Protein 4XTR (pdb70)

Solvent-accessible surface area: 63079 Å² total; per-residue (Å²): 114,76,54,10,1,78,60,13,2,55,16,112,70,26,39,2,0,0,0,0,2,36,9,33,1,12,13,23,22,2,0,0,0,0,0,0,21,0,1,93,51,12,98,130,31,56,0,5,0,4,1,12,23,22,14,38,7,0,5,0,2,18,5,19,65,2,14,64,80,39,95,106,1,94,66,17,135,12,0,3,0,6,9,16,68,12,42,30,13,2,114,75,19,68,117,186,74,86,120,12,106,28,9,6,23,14,6,8,7,12,6,8,6,6,3,1,17,2,0,55,13,1,51,126,74,120,147,124,114,32,58,0,2,0,0,2,1,3,13,7,4,8,5,20,31,4,11,28,2,4,43,6,3,10,67,9,7,83,82,57,42,142,143,104,92,131,80,40,85,15,99,66,1,67,57,11,0,66,26,1,83,97,22,8,43,45,78,86,44,0,3,1,0,0,1,1,26,1,54,32,44,2,4,7,6,3,17,57,2,0,71,71,0,61,78,38,103,10,37,18,54,3,1,0,0,10,56,0,10,20,6,130,51,67,148,146,117,26,158,29,6,117,39,34,30,154,26,9,94,108,6,6,75,22,0,52,45,31,4,64,82,19,28,14,0,66,1,4,31,9,8,29,33,36,68,21,38,100,10,0,42,79,5,0,84,9,1,44,151,73,17,65,30,149,101,37,23,128,23,10,85,76,17,118,177,192,59,75,51,9,2,82,64,14,1,57,17,104,69,27,42,1,0,0,0,0,1,40,8,32,1,13,14,19,24,2,0,0,0,0,0,0,21,1,1,99,55,19,92,151,51,66,0,0,0,2,2,10,23,20,13,39,7,0,5,2,5,15,4,9,68,3,24,57,95,42,80,95,0,70,71,18,133,11,0,6,0,6,9,18,70,10,54,39,16,0,130,52,14,14,75,88,59,112,128,109,68,51,14,26,100,26,0,8,27,0,5,2,0,11,5,5,8,6,0,24,14,3,6,56,6,11,60,58,57,145,97,31,157,42,144,47,23,60,2,3,0,1,2,2,2,12,8,3,7,4,20,24,4,14,28,7,4,67,7,15,1,94,19,17,100,114,45,26,140,132,66,164,144,91,69,28,94,17,106,82,19,57,54,20,2,41,46,0,59,107,27,9,56,49,78,89,41,0,4,0,0,0,0,4,29,0,55,20,36,2,5,5,7,6,15,55,1,0,78,71,0,70,77,49,104,10,44,14,56,3,1,1,0,10,58,0,9,42,31,188,180,29,163,4,7,76,38,34,22,160,26,8,77,105,5,3,73,28,3,49,47,26,4,62,60,12,23,13,0,60,1,4,31,10,8,29,28,43,29,19,41,91,1,1,40,73,6,0,77,11,1,46,143,73,23,65,52,167,101,24,17,163,31,14,98,96,18,70,126,132,187,36,101,6,70,7,59,36,32,31,68,24,123,69,59,22,63,31,124,0,26,0,47,10,52,51,23,60,1,1,16,56,6,0,1,0,0,16,29,30,94,87,138,27,12,65,9,0,0,12,13,19,7,15,31,76,61,63,18,47,13,110,51,0,144,82,28,6,71,5,47,34,49,20,80,145,34,13,0,22,0,56,0,57,56,0,107,62,115,1,23,1,46,0,8,0,0,12,0,56,19,22,23,48,1,0,15,77,30,2,102,13,17,86,0,16,4,21,88,18,90,72,85,20,10,43,14,13,22,5,18,1,78,114,98,89,8,4,0,0,0,6,0,14,32,0,2,19,63,84,18,83,28,47,4,35,94,45,89,31,97,92,34,40,19,56,2,70,25,34,99,25,130,79,16,29,29,14,15,5,0,2,0,33,9,79,46,96,16,34,81,123,91,70,12,54,0,13,2,32,0,154,59,34,134,39,160,45,92,60,92,3,104,55,74,118,131,151,44,101,12,75,2,50,56,68,64,36,43,2,42,88,43,52,174,5,64,0,57,2,141,3,62,84,63,1,22,20,11,0,0,0,0,16,14,64,110,79,131,20,4,125,7,9,0,38,30,3,72,39,70,39,98,81,22,58,98,49,6,51,12,60,103,81,48,38,52,0,31,0,14,0,62,44,0,58,84,94,2,33,8,31,0,10,0,0,3,19,3,27,113,19,71,48,7,26,22,3,117,5,0,65,3,20,54,111,73,102,82,22,47,8,55,14,39,20,5,42,11,18,110,44,1,30,184,76,47,32,3,1,3,0,0,0,0,12,44,0,13,29,90,129,36,114,18,67,6,50,3,63,132,51,123,53,106,84,37,50,72,88,12,32,13,96,36,36,106,187,58,15,6,5,0,13,6,1,26,0,58,27,56,71,55,61,10,76,138,65,119,44,0,7,0,32,0,58,7,139,29,38,132,74,65,44,62,83,66,32,54,98,81,120,88,180,35,83,8,80,18,60,37,31,30,67,15,97,71,60,25,65,35,134,0,25,0,47,12,50,54,24,55,0,2,16,55,3,0,0,0,0,16,28,30,96,88,140,24,13,66,8,0,0,9,18,16,7,19,30,81,50,68,12,37,14,109,44,0,140,80,30,5,73,5,49,31,41,18,50,140,35,16,0,23,0,60,0,63,62,2,123,62,151,1,22,0,45,0,9,0,0,12,0,53,20,21,21,50,1,0,14,82,24,0,119,25,18,96,0,17,4,22,91,20,88,74,90,16,15,47,11,22,28,4,23,5,52,83,191,33,91,109,72,23,75,0,2,0,0,0,6,0,14,34,0,1,20,70,79,17,88,28,42,2,41,102,39,91,37,101,90,32,38,20,56,3,68,27,35,99,25,129,79,19,31,32,14,16,4,0,1,0,29,9,78,14,96,21,24,75,123,102,64,14,51,0,20,1,39,1,157,54,29,132,50,168,50,102,66,107,3,94,67,106,102,135,170,55,101,1,70,13,53,56,95,56,38,48,9,44,82,45,55,168,7,60,1,60,1,140,3,65,92,63,3,22,17,13,0,0,0,0,13,15,56,112,80,120,9,4,112,6,9,0,34,28,2,72,38,69,30,97,82,24,56,98,37,8,58,14,64,100,81,46,44,49,0,37,1,17,1,59,53,1,74,97,98,1,39,8,30,0,9,0,0,2,18,0,44,118,28,64,70,8,32,18,2,120,9,0,62,3,26,55,114,75,105,78,20,45,9,51,11,37,20,2,53,6,15,81,45,1,26,182,76,40,36,0,2,0,0,0,0,0,9,53,0,14,24,104,116,35,112,19,61,4,57,5,56,138,52,107,40,101,87,41,50,72,83,11,24,18,91,38,43,109,190,54,18,5,5,0,6,6,2,29,0,58,26,53,76,60,64,6,70,150,66,106,51,0,9,0,37,0,53,8,124,30,37,128,69,73,44,66,85,62,35,53,75,83,104,93,200,44,57,51,60,4,14,81,4,16,31,78,18,18,22,71,0,11,40,54,26,158

Nearest PDB structures (foldseek):
  4xtr-assembly1_A  TM=1.003E+00  e=2.654E-62  Saccharomyces cerevisiae S288C
  4xwo-assembly2_H  TM=9.956E-01  e=5.343E-57  Saccharomyces cerevisiae S288C
  4xwo-assembly4_T  TM=9.811E-01  e=2.089E-56  Saccharomyces cerevisiae S288C
  4xwo-assembly3_M  TM=9.836E-01  e=1.166E-55  Saccharomyces cerevisiae S288C
  3vlc-assembly1_A-2  TM=8.480E-01  e=2.144E-47  Saccharomyces cerevisiae

Sequence (1509 aa):
VEPNLHSLITSTTHKWIFVGGKGGVGKTTSSCSIAIQMALSQPNKQFLLISTNPAHNLSDAFGEKFGKDARKVTGMNNLSCMEIDPSAALKDMNDMGALADLTGSIPGIDEALSFMEVMKHIKRQEQGTFDTVIFDTAPTGHTLRFLQLPNTLSKLLEKFGEITDISGKLNELKANVETIRQQFTDPDLTTFVCCVCISEFFLSLYETERLIQELISYDMDVNSIIVNQLLFAENDQHNCKRCQARWKMQKKYLDQIDELYEDFHVVKMPLCAGEIRGLNNLTKFSQFLNKEYNPITDGKVIYELEDTVEPNLHSLITSTTHKWIFVGGKGGVGKTTSSCSIAIQMALSQPNKQFLLISTNPAHNLSDAFGEKFGKDARKVTGMNNLSCMEIDPSAALKDMNDMAVSGGALADLTGSIPGIDEALSFMEVMKHIKRQEQGEGETFDTVIFDTAPTGHTLRFLQLPNTLSKLLEKFGEITNDISGKLNELKANVETIRQQFTDPDLTTFVCCVCISEFLSLYETERLIQELISYDMDVNSIIVNQLLFAENCKRCQARWKMQKKYLDQIDELYEDFHVVKMPLCAGEIRGLNNLTKFSQFLNKEYNPITDGKVIYELEDKEVQLVESGGGLVQPGGSLRLSCAASGFNLYYYSIHWVRQAPGKGLEWVASISPYSSSTSYADSVKGRFTISADTSKNTAYLQMNSLRAEDTAVYYCARGRWYRRALDYWGQQGTLVTVSSASTKGPSVFPLAPSSGTAALGCLVKDYFPEPVTVSWNSGALTSGVHTFPAVLQSSGLYSLSSVVTVPSSSLGTQTYICNVNHKPSNTKVDKKVEPKSCDIQMTQSPSSLSASVGDRVTITCRASQSVSSAVAWYQQKPGKAPKLLIYSASSLYSGVPSRFSGSRSGTDFTLTISSLQPEDFATYYCQQYPYYSSLITFGQGTKVEIKRTVAAPSVFIFPPSDSQLKSGTASVVCLLNNFYPREAKVQWKVDNALQSGNSQESVTEQDSKDSTYSLSSTLTLSKADYEKHKVYACEVTHQGLSSPVTKSFNRGECEVQLVESGGGLVQPGGSLRLSCAASGFNLYYYSIHWVRQAPGKGLEWVASISPYSSSTSYADSVKGRFTISADTSKNTAYLQMNSLRAEDTAVYYCARGRWYRRALDYWGQQGTLVTVSSASTKGPSVFPLAPSSKSTSGGTAALGCLVKDYFPEPVTVSWNSGALTSGVHTFPAVLQSSGLYSLSSVVTVPSSSLGTQTYICNVNHKPSNTKVDKKVEPKSCDIQMTQSPSSLSASVGDRVTITCRASQSVSSAVAWYQQKPGKAPKLLIYSASSLYSGVPSRFSGSRSGTDFTLTISSLQPEDFATYYCQQYPYYSSLITFGQGTKVEIKRTVAAPSVFIFPPSDSQLKSGTASVVCLLNNFYPREAKVQWKVDNALQSGNSQESVTEQDSKDSTYSLSSTLTLSKADYEKHKVYACEVTHQGLSSPVTKSFNRGECRWRVYLLIVLLVMLLFIFLIMK

GO terms:
  GO:0005085 guanyl-nucleotide exchange factor activity (F, IDA)
  GO:0034599 cellular response to oxidative stress (P, IDA)
  GO:0016887 ATP hydrolysis activity (F, IDA)
  GO:0044183 protein folding chaperone (F, IDA)
  GO:0006620 post-translational protein targeting to endoplasmic reticulum membrane (P, IDA)
  GO:0006890 retrograde vesicle-mediated transport, Golgi to endoplasmic reticulum (P, IDA)
  GO:0006890 retrograde vesicle-mediated transport, Golgi to endoplasmic reticulum (P, IGI)
  GO:0000750 pheromone-dependent signal transduction involved in conjugation with cellular fusion (P, IMP)
  GO:0005783 endoplasmic reticulum (C, HDA)
  GO:0005829 cytosol (C, HDA)
  GO:0009408 response to heat (P, IMP)
  GO:0010038 response to metal ion (P, IMP)
  GO:0071816 tail-anchored membrane protein insertion into ER membrane (P, IMP)
  GO:0006890 retrograde vesicle-mediated transport, Golgi to endoplasmic reticulum (P, IMP)
  GO:0043529 GET complex (C, IPI)
  GO:0016887 ATP hydrolysis activity (F, TAS)
  GO:0005829 cytosol (C, TAS)
  GO:0042802 identical protein binding (F, IPI)
  GO:0005515 protein binding (F, IPI)
  GO:0045048 protein insertion into ER membrane (P, IDA)

B-factor: mean 56.67, std 26.32, range [18.79, 175.48]

Radius of gyration: 48.66 Å; Cα contacts (8 Å, |Δi|>4): 3455; chains: 7; bounding box: 70×172×90 Å

InterPro domains:
  IPR016300 Arsenical pump ATPase, ArsA/GET3 [PTHR10803] (14-340)
  IPR016300 Arsenical pump ATPase, ArsA/GET3 [TIGR00345] (22-335)
  IPR025723 ArsA/GET3, Anion-transporting ATPase-like domain [PF02374] (18-335)
  IPR027417 P-loop containing nucleoside triphosphate hydrolase [G3DSA:3.40.50.300] (1-354)
  IPR027417 P-loop containing nucleoside triphosphate hydrolase [SSF52540] (15-328)
  IPR027542 Arsenical pump ATPase, ArsA/GET3, eukaryotic [MF_03112] (5-342)

Foldseek 3Di:
DAQFCQCVLQAPQAAEEEFAFAPPLQLLLQLLLSLLSNCVNCVVFAEEEEELALPDCNCVQAVHDAEQDWDARPVGDRYTYYRYQQLVVLVVVVVCHVVSNVLSPDPCSSLVVVVVVVLVVLVCVVDVHGRHYYYSYHHQPVVLVSLCCLVVLLVVLVVVQVVHVVNVVSVVVNVSSVVVLVQQLDARHYAYEYGFELDDVRVVRRVVRVVSCVVSSGHYAHYEHEAAACPVLPPHDDPVSVVVNVSSVVSVVVVCVVNVRHNYAYFHRAPDDNGHPVSSNLRSVCNNPPDDCNPCVCNSDVGDD/DFAQFCQCVLQAPQAAEEEFAAAPPLQLLLQLLLSQLSNCVNCVVFAEEEEELALPDCNCVFAVHDAEQDWDASPPGDRYTYYRYQQLVVVCVVCVVVVLVNCRSVPPSPPPPSSLVVVVVVVLVQLCCVPVPPDDHTRHYYYSYHHLPVVLVSLCVLVVLQVVLVPVLVVVCVVNVVSVSVNVSSVSVLVQQLDASHYAYEYGAEQDDVRVVRSVVRVVSCVVSSGHYAHYEHEAAAVVCPDPVSVVVNVSSVVSVVVVCVVNVRHNYAYAHRAPDDQGHPVSSNLRSVCNNPPDDCVPCVCVSDVGDDD/DWAWAKDFADEDEAQAKTKMKIAIDPDQQQQWKKWKWWAAVPGDIDTAKIDRNVVRDMDGDPVQPPFWDWADDRVRNMIMIIGGRDDQVVWTWMKMFIGGPVGRDGDYIHPTGTHGYHPDDAAAWDKDWQAWEVVKTKIWIKTDFGDDDDKDKDKPNPPDDPQKDKDDWDQDPVRGTITMIMGMDDPVCQVPDWIWMWMADVVVRDIDIDTHHHDDD/DWAWAKDDQEDADAFFDKDKIKIFTPAFLQQQKWKWWDAPPDDIDTQDGSQFHGDPPHDPLWGWDDDGRMIMIIRRGHDPVRQTKMKMWGDRPVDPDIYIHPIYGYAHDDDFFFWDKDKAWADPVVVVVFWTKIKIKGPFGDDPDKDKWKAFQHHTDDDQKDKDKDAQDPPRRGIMMMIMGIDTSVVVVVTFKIKMWMGDPSDPHIDIDIGTPPPD/DKAWAKDWADEDEAQAKTKMKIQIDPDQCQQWKKWKWWAAVPGDIDTAKMDRNVVRDIDGDPVQPPAWDWADDRVRSMIMIIGGRDDQVVFTWMKMFIGGPVGRDGDHIHPTGTHGYHPDDFDAWDKDKQAWDPPPDAQAKIKIWIKTDFGDDDDKDKDKPVNPDDPQKDWDDWDQDPVRGIITMIMGMDGPVCLVPDWIWMWMADVSVRDIDIDIHHHDDD/DKAWAKDDQEDADAFFDKDKIKIFIPAFQQQQKWKWWDAPPDDIDTADGSQFHGDPPHDPLWGKDDDGRMIMIMRNGHHPVRQTKMKMWGDRPVDPDIYIYPIYGYAYDDDWFFWDKDKDWADPVVLVVWKTKIKMKTPFGPDPDKDKWKAFPNHTDDDQKDKDKDQQDPPRRGIMMMIIGIDTSVVVVVTFKIKMWMDDPNDPDIDIDIGTPPDD/DVVVVVVVVVVCVVVVVVVPDD

Secondary structure (DSSP, 8-state):
--SS-HHHHT-SS--EEEEEESTTSSHHHHHHHHHHHHHHH-TTS-EEEEE--SS--HHHHHTS---SS-EEPTT-SSEEEEE--HHHHHHHHHH--HHHHHHTTSTTHHHHHHHHHHHHHHHHHH----SEEEEEPPPHHHHHHHHTHHHHHHHHHHHHHHH--HHHHHHHHHHHHHHHHHHHT-TTTEEEEEEEESSHHHHHHHHHHHHHHHHTT----EEEEEEE---STT----HHHHHHHHHHHHHHHHHHHHTTTSEEEEEE--SS---SHHHHHHHHHHHHS---TTTGGGGGG----/---SS-HHHHT-SS--EEEEEESTTSSHHHHHHHHHHHHHHH-TTS-EEEEE--SS--HHHHHTS---SS-EEPTT-SSEEEE---HHHHHHHHHHHHH----HHHHHTTSTTHHHHHHHHHHHHHHHHHHH-SS---SEEEEEPPPHHHHHHHHTHHHHHHHHHHHHHHHH--HHHHHHHHHHHHHHHHHHHT-TTTEEEEEEEESSHHHHHHHHHHHHHHHHTT----EEEEEEE------HHHHHHHHHHHHHHHHHHHHTTTSEEEEEEPPSS---SHHHHHHHHHHHHS---TTTSGGGGG-S---/--EEEEE---EE-TT--EEEEEEEESS-GGGEEEEEEEE-TT--EEEEEEEETTTTEEEE-TTTTTTEEEEEETTTTEEEEEE-S--GGG-EEEEEEEEETTEEEEEEE---EEEEE-SPPPBPPEEEEEPPP--EEEEEEEEEEEBSS--EEEEGGGT--TTEEEPPPEE-TTS-EEEEEEEEEETTHHHH---EEEEEEGGGTEEEEEE------/---EEEE-SEEEE-TT--EEEEEEESS--TT-EEEEEE-TTS--EEEEETTTEEPTT--TTEEEEEETTEEEEEESS--GGG-SEEEEEE--TT-S--EE---EEEEE----BPPEEEEEPPPHHHHHHTEEEEEEEEEEEBSS--EEEEEETTEE--SSEEEEEPPPPTTT--EEEEEEEEEEHHHHTT-SEEEEEEE-TT-SS-EEEEEETT--/--EEEEE--EEE-TT--EEEEEEEESS-GGGEEEEEEEE-TT--EEEEEEEEGGGTEEEE-TTTTTTEEEEEETTTTEEEEEE-S--GGG-EEEEEEEEETTEEEEEEE---EEEEE-SPPPBPPEEEEEPPPTTPPTTSEEEEEEEEEEEBSS--EEEEGGGTB-TTEEEPPPEE-TTS-EEEEEEEEEEGGGTTT---EEEEEEGGGTEEEEEE--PPP-/---EEEE-SEEEE-TT--EEEEEEESS--TT-EEEEEE-TTS--EEEEETTTEEPTT--TTEEEEEETTEEEEEESS--GGG-SEEEEEE--TT-S--EE---EEEEE----BPPEEEEEPPPHHHHTTTEEEEEEEEEEEBSS--EEEEEETTEEP-SSEEEEEPPPPTTT--EEEEEEEEEEHHHHHH--EEEEEEE-TTSSS-EEEEEETT--/-HHHHHHHHHHHHHHHHHHH--

Structure (mmCIF, N/CA/C/O backbone):
data_4XTR
#
_entry.id   4XTR
#
_cell.length_a   102.870
_cell.length_b   112.030
_cell.length_c   153.690
_cell.angle_alpha   90.000
_cell.angle_beta   90.000
_cell.angle_gamma   90.000
#
_symmetry.space_group_name_H-M   'P 21 21 21'
#
loop_
_entity.id
_entity.type
_entity.pdbx_description
1 polymer 'ATPase GET3'
2 polymer 'Antibody Heavy chain'
3 polymer 'Antibody Light chain'
4 polymer Pep12p
5 non-polymer "ADENOSINE-5'-DIPHOSPHATE"
6 non-polymer 'MAGNESIUM ION'
7 non-polymer 'ZINC ION'
8 non-polymer "ADENOSINE-5'-TRIPHOSPHATE"
9 water water
#
loop_
_atom_site.group_PDB
_atom_site.id
_atom_site.type_symbol
_atom_site.label_atom_id
_atom_site.label_alt_id
_atom_site.label_comp_id
_atom_site.label_asym_id
_atom_site.label_entity_id
_atom_site.label_seq_id
_atom_site.pdbx_PDB_ins_code
_atom_site.Cartn_x
_atom_site.Cartn_y
_atom_site.Cartn_z
_atom_site.occupancy
_atom_site.B_iso_or_equiv
_atom_site.auth_seq_id
_atom_site.auth_comp_id
_atom_site.auth_asym_id
_atom_site.auth_atom_id
_atom_site.pdbx_PDB_model_num
ATOM 1 N N . VAL A 1 5 ? 48.601 -0.200 -40.414 1.00 68.88 5 VAL A N 1
ATOM 2 C CA . VAL A 1 5 ? 48.983 -1.021 -39.269 1.00 67.00 5 VAL A CA 1
ATOM 3 C C . VAL A 1 5 ? 48.869 -2.500 -39.627 1.00 66.02 5 VAL A C 1
ATOM 4 O O . VAL A 1 5 ? 47.822 -2.954 -40.088 1.00 66.48 5 VAL A O 1
ATOM 16 N N . GLU A 1 6 ? 49.950 -3.243 -39.408 1.00 65.42 6 GLU A N 1
ATOM 17 C CA . GLU A 1 6 ? 50.020 -4.640 -39.829 1.00 65.53 6 GLU A CA 1
ATOM 18 C C . GLU A 1 6 ? 49.049 -5.526 -39.041 1.00 60.37 6 GLU A C 1
ATOM 19 O O . GLU A 1 6 ? 48.976 -5.434 -37.813 1.00 55.16 6 GLU A O 1
ATOM 31 N N . PRO A 1 7 ? 48.300 -6.396 -39.746 1.00 60.68 7 PRO A N 1
ATOM 32 C CA . PRO A 1 7 ? 47.302 -7.242 -39.084 1.00 57.56 7 PRO A CA 1
ATOM 33 C C . PRO A 1 7 ? 47.913 -8.471 -38.394 1.00 54.02 7 PRO A C 1
ATOM 34 O O . PRO A 1 7 ? 47.472 -9.598 -38.623 1.00 53.02 7 PRO A O 1
ATOM 45 N N . ASN A 1 8 ? 48.919 -8.245 -37.553 1.00 52.27 8 ASN A N 1
ATOM 46 C CA . ASN A 1 8 ? 49.514 -9.320 -36.767 1.00 50.52 8 ASN A CA 1
ATOM 47 C C . ASN A 1 8 ? 50.050 -8.807 -35.434 1.00 48.98 8 ASN A C 1
ATOM 48 O O . ASN A 1 8 ? 49.976 -7.611 -35.145 1.00 50.32 8 ASN A O 1
ATOM 59 N N . LEU A 1 9 ? 50.579 -9.724 -34.628 1.00 45.54 9 LEU A N 1
ATOM 60 C CA . LEU A 1 9 ? 51.146 -9.390 -33.325 1.00 46.06 9 LEU A CA 1
ATOM 61 C C . LEU A 1 9 ? 52.661 -9.555 -33.322 1.00 48.17 9 LEU A C 1
ATOM 62 O O . LEU A 1 9 ? 53.264 -9.754 -32.268 1.00 51.99 9 LEU A O 1
ATOM 78 N N . HIS A 1 10 ? 53.270 -9.468 -34.501 1.00 47.37 10 HIS A N 1
ATOM 79 C CA . HIS A 1 10 ? 54.697 -9.737 -34.648 1.00 51.03 10 HIS A CA 1
ATOM 80 C C . HIS A 1 10 ? 55.535 -8.813 -33.772 1.00 52.01 10 HIS A C 1
ATOM 81 O O . HIS A 1 10 ? 56.519 -9.241 -33.170 1.00 51.97 10 HIS A O 1
ATOM 95 N N . SER A 1 11 ? 55.135 -7.548 -33.695 1.00 53.27 11 SER A N 1
ATOM 96 C CA . SER A 1 11 ? 55.879 -6.565 -32.917 1.00 57.01 11 SER A CA 1
ATOM 97 C C . SER A 1 11 ? 55.792 -6.857 -31.420 1.00 53.48 11 SER A C 1
ATOM 98 O O . SER A 1 11 ? 56.727 -6.572 -30.673 1.00 51.97 11 SER A O 1
ATOM 106 N N . LEU A 1 12 ? 54.673 -7.425 -30.979 1.00 50.76 12 LEU A N 1
ATOM 107 C CA . LEU A 1 12 ? 54.544 -7.839 -29.585 1.00 48.92 12 LEU A CA 1
ATOM 108 C C . LEU A 1 12 ? 55.323 -9.128 -29.343 1.00 47.38 12 LEU A C 1
ATOM 109 O O . LEU A 1 12 ? 56.014 -9.266 -28.334 1.00 48.80 12 LEU A O 1
ATOM 125 N N . ILE A 1 13 ? 55.209 -10.063 -30.281 1.00 45.71 13 ILE A N 1
ATOM 126 C CA . ILE A 1 13 ? 55.840 -11.372 -30.153 1.00 47.77 13 ILE A CA 1
ATOM 127 C C . ILE A 1 13 ? 57.359 -11.253 -30.016 1.00 52.35 13 ILE A C 1
ATOM 128 O O . ILE A 1 13 ? 57.985 -12.026 -29.290 1.00 54.30 13 ILE A O 1
ATOM 144 N N . THR A 1 14 ? 57.940 -10.282 -30.714 1.00 50.31 14 THR A N 1
ATOM 145 C CA . THR A 1 14 ? 59.386 -10.083 -30.709 1.00 54.46 14 THR A CA 1
ATOM 146 C C . THR A 1 14 ? 59.815 -8.900 -29.840 1.00 54.95 14 THR A C 1
ATOM 147 O O . THR A 1 14 ? 60.962 -8.462 -29.910 1.00 53.04 14 THR A O 1
ATOM 158 N N . SER A 1 15 ? 58.908 -8.386 -29.016 1.00 52.68 15 SER A N 1
ATOM 159 C CA . SER A 1 15 ? 59.249 -7.265 -28.149 1.00 53.98 15 SER A CA 1
ATOM 160 C C . SER A 1 15 ? 60.282 -7.685 -27.107 1.00 57.40 15 SER A C 1
ATOM 161 O O . SER A 1 15 ? 60.272 -8.822 -26.635 1.00 55.84 15 SER A O 1
ATOM 169 N N . THR A 1 16 ? 61.169 -6.756 -26.756 1.00 53.22 16 THR A N 1
ATOM 170 C CA . THR A 1 16 ? 62.201 -6.992 -25.751 1.00 54.20 16 THR A CA 1
ATOM 171 C C . THR A 1 16 ? 61.967 -6.139 -24.503 1.00 57.64 16 THR A C 1
ATOM 172 O O . THR A 1 16 ? 62.819 -6.087 -23.614 1.00 61.13 16 THR A O 1
ATOM 183 N N . THR A 1 17 ? 60.810 -5.481 -24.440 1.00 56.33 17 THR A N 1
ATOM 184 C CA . THR A 1 17 ? 60.499 -4.566 -23.343 1.00 53.53 17 THR A CA 1
ATOM 185 C C . THR A 1 17 ? 59.299 -5.013 -22.504 1.00 51.18 17 THR A C 1
ATOM 186 O O . THR A 1 17 ? 59.266 -4.781 -21.296 1.00 54.61 17 THR A O 1
ATOM 197 N N . HIS A 1 18 ? 58.315 -5.643 -23.138 1.00 49.22 18 HIS A N 1
ATOM 198 C CA . HIS A 1 18 ? 57.068 -5.982 -22.450 1.00 49.81 18 HIS A CA 1
ATOM 199 C C . HIS A 1 18 ? 57.268 -7.029 -21.356 1.00 49.01 18 HIS A C 1
ATOM 200 O O . HIS A 1 18 ? 57.822 -8.103 -21.598 1.00 48.85 18 HIS A O 1
ATOM 214 N N . LYS A 1 19 ? 56.804 -6.698 -20.152 1.00 48.57 19 LYS A N 1
ATOM 215 C CA . LYS A 1 19 ? 56.921 -7.579 -18.992 1.00 49.73 19 LYS A CA 1
ATOM 216 C C . LYS A 1 19 ? 55.587 -8.226 -18.632 1.00 46.23 19 LYS A C 1
ATOM 217 O O . LYS A 1 19 ? 55.544 -9.382 -18.212 1.00 43.67 19 LYS A O 1
ATOM 236 N N . TRP A 1 20 ? 54.505 -7.467 -18.788 1.00 43.03 20 TRP A N 1
ATOM 237 C CA . TRP A 1 20 ? 53.164 -7.933 -18.445 1.00 41.29 20 TRP A CA 1
ATOM 238 C C . TRP A 1 20 ? 52.254 -7.872 -19.669 1.00 41.78 20 TRP A C 1
ATOM 239 O O . TRP A 1 20 ? 52.023 -6.799 -20.218 1.00 42.24 20 TRP A O 1
ATOM 260 N N . ILE A 1 21 ? 51.737 -9.023 -20.090 1.00 41.12 21 ILE A N 1
ATOM 261 C CA . ILE A 1 21 ? 50.852 -9.081 -21.249 1.00 39.51 21 ILE A CA 1
ATOM 262 C C . ILE A 1 21 ? 49.519 -9.717 -20.875 1.00 38.45 21 ILE A C 1
ATOM 263 O O . ILE A 1 21 ? 49.446 -10.903 -20.555 1.00 38.14 21 ILE A O 1
ATOM 279 N N . PHE A 1 22 ? 48.468 -8.905 -20.919 1.00 38.65 22 PHE A N 1
ATOM 280 C CA . PHE A 1 22 ? 47.123 -9.353 -20.588 1.00 36.91 22 PHE A CA 1
ATOM 281 C C . PHE A 1 22 ? 46.353 -9.737 -21.847 1.00 36.69 22 PHE A C 1
ATOM 282 O O . PHE A 1 22 ? 46.347 -9.003 -22.834 1.00 40.72 22 PHE A O 1
ATOM 299 N N . VAL A 1 23 ? 45.708 -10.896 -21.799 1.00 37.04 23 VAL A N 1
ATOM 300 C CA . VAL A 1 23 ? 44.885 -11.383 -22.899 1.00 34.84 23 VAL A CA 1
ATOM 301 C C . VAL A 1 23 ? 43.465 -11.590 -22.388 1.00 32.55 23 VAL A C 1
ATOM 302 O O . VAL A 1 23 ? 43.218 -12.481 -21.577 1.00 32.78 23 VAL A O 1
ATOM 315 N N . GLY A 1 24 ? 42.537 -10.766 -22.868 1.00 33.27 24 GLY A N 1
ATOM 316 C CA . GLY A 1 24 ? 41.183 -10.763 -22.343 1.00 32.24 24 GLY A CA 1
ATOM 317 C C . GLY A 1 24 ? 40.094 -10.561 -23.376 1.00 32.32 24 GLY A C 1
ATOM 318 O O . GLY A 1 24 ? 40.359 -10.392 -24.565 1.00 32.81 24 GLY A O 1
ATOM 322 N N . GLY A 1 25 ? 38.853 -10.570 -22.899 1.00 33.71 25 GLY A N 1
ATOM 323 C CA . GLY A 1 25 ? 37.695 -10.430 -23.759 1.00 32.84 25 GLY A CA 1
ATOM 324 C C . GLY A 1 25 ? 36.486 -11.135 -23.183 1.00 33.19 25 GLY A C 1
ATOM 325 O O . GLY A 1 25 ? 36.543 -11.698 -22.091 1.00 32.70 25 GLY A O 1
ATOM 329 N N . LYS A 1 26 ? 35.390 -11.101 -23.934 1.00 32.04 26 LYS A N 1
ATOM 330 C CA . LYS A 1 26 ? 34.133 -11.708 -23.520 1.00 35.19 26 LYS A CA 1
ATOM 331 C C . LYS A 1 26 ? 34.276 -13.220 -23.380 1.00 34.71 26 LYS A C 1
ATOM 332 O O . LYS A 1 26 ? 35.237 -13.813 -23.866 1.00 33.18 26 LYS A O 1
ATOM 351 N N . GLY A 1 27 ? 33.321 -13.840 -22.699 1.00 38.35 27 GLY A N 1
ATOM 352 C CA . GLY A 1 27 ? 33.343 -15.275 -22.503 1.00 37.86 27 GLY A CA 1
ATOM 353 C C . GLY A 1 27 ? 33.303 -16.062 -23.802 1.00 37.57 27 GLY A C 1
ATOM 354 O O . GLY A 1 27 ? 32.484 -15.788 -24.680 1.00 37.68 27 GLY A O 1
ATOM 358 N N . GLY A 1 28 ? 34.205 -17.033 -23.924 1.00 35.65 28 GLY A N 1
ATOM 359 C CA . GLY A 1 28 ? 34.176 -17.986 -25.021 1.00 36.19 28 GLY A CA 1
ATOM 360 C C . GLY A 1 28 ? 34.633 -17.482 -26.381 1.00 37.64 28 GLY A C 1
ATOM 361 O O . GLY A 1 28 ? 34.395 -18.142 -27.392 1.00 39.50 28 GLY A O 1
ATOM 365 N N . VAL A 1 29 ? 35.285 -16.325 -26.424 1.00 37.49 29 VAL A N 1
ATOM 366 C CA . VAL A 1 29 ? 35.748 -15.774 -27.698 1.00 36.97 29 VAL A CA 1
ATOM 367 C C . VAL A 1 29 ? 37.092 -16.370 -28.113 1.00 36.14 29 VAL A C 1
ATOM 368 O O . VAL A 1 29 ? 37.416 -16.409 -29.301 1.00 36.52 29 VAL A O 1
ATOM 381 N N . GLY A 1 30 ? 37.867 -16.829 -27.132 1.00 36.57 30 GLY A N 1
ATOM 382 C CA . GLY A 1 30 ? 39.145 -17.468 -27.398 1.00 36.06 30 GLY A CA 1
ATOM 383 C C . GLY A 1 30 ? 40.313 -16.882 -26.626 1.00 36.65 30 GLY A C 1
ATOM 384 O O . GLY A 1 30 ? 41.438 -16.857 -27.126 1.00 39.06 30 GLY A O 1
ATOM 388 N N . LYS A 1 31 ? 40.056 -16.421 -25.405 1.00 35.60 31 LYS A N 1
ATOM 389 C CA . LYS A 1 31 ? 41.119 -15.914 -24.542 1.00 37.24 31 LYS A CA 1
ATOM 390 C C . LYS A 1 31 ? 42.183 -16.973 -24.272 1.00 37.46 31 LYS A C 1
ATOM 391 O O . LYS A 1 31 ? 43.375 -16.733 -24.473 1.00 40.19 31 LYS A O 1
ATOM 410 N N . THR A 1 32 ? 41.744 -18.140 -23.805 1.00 35.85 32 THR A N 1
ATOM 411 C CA . THR A 1 32 ? 42.658 -19.215 -23.433 1.00 35.36 32 THR A CA 1
ATOM 412 C C . THR A 1 32 ? 43.433 -19.717 -24.645 1.00 33.03 32 THR A C 1
ATOM 413 O O . THR A 1 32 ? 44.647 -19.900 -24.580 1.00 35.89 32 THR A O 1
ATOM 423 N N . THR A 1 33 ? 42.720 -19.946 -25.744 1.00 30.72 33 THR A N 1
ATOM 424 C CA . THR A 1 33 ? 43.346 -20.370 -26.990 1.00 33.99 33 THR A CA 1
ATOM 425 C C . THR A 1 33 ? 44.377 -19.341 -27.446 1.00 34.32 33 THR A C 1
ATOM 426 O O . THR A 1 33 ? 45.495 -19.696 -27.822 1.00 33.31 33 THR A O 1
ATOM 437 N N . SER A 1 34 ? 43.997 -18.065 -27.398 1.00 31.71 34 SER A N 1
ATOM 438 C CA . SER A 1 34 ? 44.863 -16.984 -27.861 1.00 32.37 34 SER A CA 1
ATOM 439 C C . SER A 1 34 ? 46.045 -16.737 -26.925 1.00 34.10 34 SER A C 1
ATOM 440 O O . SER A 1 34 ? 47.149 -16.451 -27.382 1.00 34.58 34 SER A O 1
ATOM 448 N N . SER A 1 35 ? 45.810 -16.835 -25.620 1.00 33.58 35 SER A N 1
ATOM 449 C CA . SER A 1 35 ? 46.858 -16.568 -24.641 1.00 35.22 35 SER A CA 1
ATOM 450 C C . SER A 1 35 ? 47.918 -17.667 -24.668 1.00 36.14 35 SER A C 1
ATOM 451 O O . SER A 1 35 ? 49.109 -17.391 -24.529 1.00 35.27 35 SER A O 1
ATOM 459 N N . CYS A 1 36 ? 47.480 -18.911 -24.843 1.00 36.00 36 CYS A N 1
ATOM 460 C CA . CYS A 1 36 ? 48.404 -20.026 -25.025 1.00 39.12 36 CYS A CA 1
ATOM 461 C C . CYS A 1 36 ? 49.211 -19.817 -26.300 1.00 40.94 36 CYS A C 1
ATOM 462 O O . CYS A 1 36 ? 50.413 -20.081 -26.341 1.00 43.17 36 CYS A O 1
ATOM 470 N N . SER A 1 37 ? 48.535 -19.331 -27.337 1.00 40.77 37 SER A N 1
ATOM 471 C CA . SER A 1 37 ? 49.161 -19.109 -28.634 1.00 40.22 37 SER A CA 1
ATOM 472 C C . SER A 1 37 ? 50.203 -17.996 -28.574 1.00 39.74 37 SER A C 1
ATOM 473 O O . SER A 1 37 ? 51.301 -18.137 -29.109 1.00 38.76 37 SER A O 1
ATOM 481 N N . ILE A 1 38 ? 49.860 -16.892 -27.918 1.00 39.01 38 ILE A N 1
ATOM 482 C CA . ILE A 1 38 ? 50.790 -15.777 -27.780 1.00 40.34 38 ILE A CA 1
ATOM 483 C C . ILE A 1 38 ? 52.011 -16.203 -26.968 1.00 40.92 38 ILE A C 1
ATOM 484 O O . ILE A 1 38 ? 53.142 -15.916 -27.349 1.00 40.13 38 ILE A O 1
ATOM 500 N N . ALA A 1 39 ? 51.774 -16.889 -25.854 1.00 40.78 39 ALA A N 1
ATOM 501 C CA . ALA A 1 39 ? 52.854 -17.357 -24.990 1.00 42.90 39 ALA A CA 1
ATOM 502 C C . ALA A 1 39 ? 53.814 -18.267 -25.750 1.00 47.07 39 ALA A C 1
ATOM 503 O O . ALA A 1 39 ? 55.033 -18.144 -25.621 1.00 48.96 39 ALA A O 1
ATOM 510 N N . ILE A 1 40 ? 53.255 -19.178 -26.540 1.00 44.52 40 ILE A N 1
ATOM 511 C CA . ILE A 1 40 ? 54.054 -20.087 -27.350 1.00 45.48 40 ILE A CA 1
ATOM 512 C C . ILE A 1 40 ? 54.920 -19.321 -28.349 1.00 47.74 40 ILE A C 1
ATOM 513 O O . ILE A 1 40 ? 56.111 -19.597 -28.481 1.00 48.89 40 ILE A O 1
ATOM 529 N N . GLN A 1 41 ? 54.321 -18.361 -29.047 1.00 45.65 41 GLN A N 1
ATOM 530 C CA . GLN A 1 41 ? 55.041 -17.593 -30.057 1.00 45.15 41 GLN A CA 1
ATOM 531 C C . GLN A 1 41 ? 56.200 -16.801 -29.456 1.00 47.30 41 GLN A C 1
ATOM 532 O O . GLN A 1 41 ? 57.289 -16.758 -30.029 1.00 46.96 41 GLN A O 1
ATOM 546 N N . MET A 1 42 ? 55.968 -16.182 -28.303 1.00 47.35 42 MET A N 1
ATOM 547 C CA . MET A 1 42 ? 57.009 -15.405 -27.637 1.00 49.05 42 MET A CA 1
ATOM 548 C C . MET A 1 42 ? 58.146 -16.307 -27.155 1.00 49.17 42 MET A C 1
ATOM 549 O O . MET A 1 42 ? 59.318 -15.949 -27.264 1.00 50.19 42 MET A O 1
ATOM 563 N N . ALA A 1 43 ? 57.792 -17.474 -26.625 1.00 41.87 43 ALA A N 1
ATOM 564 C CA . ALA A 1 43 ? 58.785 -18.417 -26.120 1.00 46.36 43 ALA A CA 1
ATOM 565 C C . ALA A 1 43 ? 59.627 -18.979 -27.263 1.00 52.15 43 ALA A C 1
ATOM 566 O O . ALA A 1 43 ? 60.844 -19.129 -27.133 1.00 54.77 43 ALA A O 1
ATOM 573 N N . LEU A 1 44 ? 58.977 -19.282 -28.382 1.00 52.05 44 LEU A N 1
ATOM 574 C CA . LEU A 1 44 ? 59.676 -19.781 -29.561 1.00 52.53 44 LEU A CA 1
ATOM 575 C C . LEU A 1 44 ? 60.557 -18.697 -30.175 1.00 54.14 44 LEU A C 1
ATOM 576 O O . LEU A 1 44 ? 61.599 -18.986 -30.759 1.00 56.51 44 LEU A O 1
ATOM 592 N N . SER A 1 45 ? 60.129 -17.446 -30.039 1.00 52.99 45 SER A N 1
ATOM 593 C CA . SER A 1 45 ? 60.827 -16.324 -30.656 1.00 54.28 45 SER A CA 1
ATOM 594 C C . SER A 1 45 ? 61.977 -15.810 -29.792 1.00 51.72 45 SER A C 1
ATOM 595 O O . SER A 1 45 ? 62.935 -15.236 -30.308 1.00 51.49 45 SER A O 1
ATOM 603 N N . GLN A 1 46 ? 61.879 -16.019 -28.481 1.00 50.45 46 GLN A N 1
ATOM 604 C CA . GLN A 1 46 ? 62.894 -15.538 -27.547 1.00 51.98 46 GLN A CA 1
ATOM 605 C C . GLN A 1 46 ? 63.297 -16.624 -26.539 1.00 53.96 46 GLN A C 1
ATOM 606 O O . GLN A 1 46 ? 62.927 -16.558 -25.367 1.00 52.78 46 GLN A O 1
ATOM 620 N N . PRO A 1 47 ? 64.060 -17.632 -27.001 1.00 58.09 47 PRO A N 1
ATOM 621 C CA . PRO A 1 47 ? 64.566 -18.717 -26.145 1.00 58.58 47 PRO A CA 1
ATOM 622 C C . PRO A 1 47 ? 65.440 -18.240 -24.986 1.00 56.91 47 PRO A C 1
ATOM 623 O O . PRO A 1 47 ? 65.616 -18.970 -24.010 1.00 56.08 47 PRO A O 1
ATOM 634 N N . ASN A 1 48 ? 65.987 -17.037 -25.102 1.00 57.33 48 ASN A N 1
ATOM 635 C CA . ASN A 1 48 ? 66.852 -16.477 -24.066 1.00 58.78 48 ASN A CA 1
ATOM 636 C C . ASN A 1 48 ? 66.088 -15.990 -22.837 1.00 59.05 48 ASN A C 1
ATOM 637 O O . ASN A 1 48 ? 66.695 -15.680 -21.809 1.00 59.62 48 ASN A O 1
ATOM 648 N N . LYS A 1 49 ? 64.764 -15.919 -22.949 1.00 51.51 49 LYS A N 1
ATOM 649 C CA . LYS A 1 49 ? 63.923 -15.422 -21.864 1.00 54.34 49 LYS A CA 1
ATOM 650 C C . LYS A 1 49 ? 62.947 -16.488 -21.388 1.00 51.61 49 LYS A C 1
ATOM 651 O O . LYS A 1 49 ? 62.510 -17.340 -22.165 1.00 48.74 49 LYS A O 1
ATOM 670 N N . GLN A 1 50 ? 62.616 -16.433 -20.101 1.00 52.11 50 GLN A N 1
ATOM 671 C CA . GLN A 1 50 ? 61.654 -17.350 -19.508 1.00 46.66 50 GLN A CA 1
ATOM 672 C C . GLN A 1 50 ? 60.274 -16.704 -19.448 1.00 44.92 50 GLN A C 1
ATOM 673 O O . GLN A 1 50 ? 60.131 -15.559 -19.013 1.00 45.23 50 GLN A O 1
ATOM 687 N N . PHE A 1 51 ? 59.266 -17.450 -19.891 1.00 43.27 51 PHE A N 1
ATOM 688 C CA . PHE A 1 51 ? 57.893 -16.953 -19.940 1.00 41.66 51 PHE A CA 1
ATOM 689 C C . PHE A 1 51 ? 56.982 -17.739 -19.011 1.00 40.65 51 PHE A C 1
ATOM 690 O O . PHE A 1 51 ? 57.086 -18.964 -18.907 1.00 42.03 51 PHE A O 1
ATOM 707 N N . LEU A 1 52 ? 56.095 -17.015 -18.334 1.00 40.01 52 LEU A N 1
ATOM 708 C CA . LEU A 1 52 ? 55.081 -17.617 -17.479 1.00 39.91 52 LEU A CA 1
ATOM 709 C C . LEU A 1 52 ? 53.694 -17.230 -17.968 1.00 38.35 52 LEU A C 1
ATOM 710 O O . LEU A 1 52 ? 53.390 -16.047 -18.122 1.00 37.91 52 LEU A O 1
ATOM 726 N N . LEU A 1 53 ? 52.865 -18.238 -18.221 1.00 38.67 53 LEU A N 1
ATOM 727 C CA . LEU A 1 53 ? 51.465 -18.031 -18.567 1.00 37.77 53 LEU A CA 1
ATOM 728 C C . LEU A 1 53 ? 50.615 -18.307 -17.333 1.00 38.15 53 LEU A C 1
ATOM 729 O O . LEU A 1 53 ? 50.432 -19.462 -16.950 1.00 37.89 53 LEU A O 1
ATOM 745 N N . ILE A 1 54 ? 50.124 -17.245 -16.698 1.00 39.46 54 ILE A N 1
ATOM 746 C CA . ILE A 1 54 ? 49.280 -17.382 -15.514 1.00 40.60 54 ILE A CA 1
ATOM 747 C C . ILE A 1 54 ? 47.815 -17.204 -15.881 1.00 38.47 54 ILE A C 1
ATOM 748 O O . ILE A 1 54 ? 47.438 -16.230 -16.536 1.00 37.03 54 ILE A O 1
ATOM 764 N N . SER A 1 55 ? 46.992 -18.152 -15.453 1.00 38.65 55 SER A N 1
ATOM 765 C CA . SER A 1 55 ? 45.550 -18.028 -15.584 1.00 39.41 55 SER A CA 1
ATOM 766 C C . SER A 1 55 ? 44.990 -17.333 -14.350 1.00 37.41 55 SER A C 1
ATOM 767 O O . SER A 1 55 ? 45.189 -17.799 -13.229 1.00 39.20 55 SER A O 1
ATOM 775 N N . THR A 1 56 ? 44.309 -16.209 -14.558 1.00 35.81 56 THR A N 1
ATOM 776 C CA . THR A 1 56 ? 43.611 -15.527 -13.472 1.00 39.31 56 THR A CA 1
ATOM 777 C C . THR A 1 56 ? 42.102 -15.771 -13.581 1.00 38.91 56 THR A C 1
ATOM 778 O O . THR A 1 56 ? 41.310 -15.135 -12.886 1.00 40.40 56 THR A O 1
ATOM 789 N N . ASN A 1 57 ? 41.719 -16.693 -14.460 1.00 36.91 57 ASN A N 1
ATOM 790 C CA . ASN A 1 57 ? 40.346 -17.180 -14.528 1.00 37.05 57 ASN A CA 1
ATOM 791 C C . ASN A 1 57 ? 40.176 -18.313 -13.514 1.00 38.57 57 ASN A C 1
ATOM 792 O O . ASN A 1 57 ? 40.788 -19.369 -13.672 1.00 37.75 57 ASN A O 1
ATOM 803 N N . PRO A 1 58 ? 39.362 -18.096 -12.461 1.00 40.66 58 PRO A N 1
ATOM 804 C CA . PRO A 1 58 ? 39.247 -19.115 -11.405 1.00 43.99 58 PRO A CA 1
ATOM 805 C C . PRO A 1 58 ? 38.778 -20.480 -11.913 1.00 45.45 58 PRO A C 1
ATOM 806 O O . PRO A 1 58 ? 38.997 -21.484 -11.234 1.00 45.89 58 PRO A O 1
ATOM 817 N N . ALA A 1 59 ? 38.135 -20.509 -13.076 1.00 46.71 59 ALA A N 1
ATOM 818 C CA . ALA A 1 59 ? 37.874 -21.763 -13.775 1.00 50.27 59 ALA A CA 1
ATOM 819 C C . ALA A 1 59 ? 38.951 -21.951 -14.836 1.00 53.56 59 ALA A C 1
ATOM 820 O O . ALA A 1 59 ? 38.780 -21.545 -15.987 1.00 52.26 59 ALA A O 1
ATOM 827 N N . HIS A 1 60 ? 40.062 -22.563 -14.439 1.00 48.59 60 HIS A N 1
ATOM 828 C CA . HIS A 1 60 ? 41.231 -22.660 -15.304 1.00 44.23 60 HIS A CA 1
ATOM 829 C C . HIS A 1 60 ? 41.032 -23.654 -16.447 1.00 41.50 60 HIS A C 1
ATOM 830 O O . HIS A 1 60 ? 40.425 -24.709 -16.268 1.00 49.75 60 HIS A O 1
ATOM 844 N N . ASN A 1 61 ? 41.553 -23.299 -17.619 1.00 37.16 61 ASN A N 1
ATOM 845 C CA . ASN A 1 61 ? 41.497 -24.157 -18.798 1.00 38.69 61 ASN A CA 1
ATOM 846 C C . ASN A 1 61 ? 42.870 -24.410 -19.410 1.00 39.34 61 ASN A C 1
ATOM 847 O O . ASN A 1 61 ? 42.981 -25.107 -20.420 1.00 43.99 61 ASN A O 1
ATOM 858 N N . LEU A 1 62 ? 43.914 -23.847 -18.809 1.00 36.17 62 LEU A N 1
ATOM 859 C CA . LEU A 1 62 ? 45.268 -24.069 -19.298 1.00 37.29 62 LEU A CA 1
ATOM 860 C C . LEU A 1 62 ? 45.612 -25.552 -19.204 1.00 35.66 62 LEU A C 1
ATOM 861 O O . LEU A 1 62 ? 46.174 -26.124 -20.137 1.00 34.32 62 LEU A O 1
ATOM 877 N N . SER A 1 63 ? 45.261 -26.175 -18.083 1.00 33.49 63 SER A N 1
ATOM 878 C CA . SER A 1 63 ? 45.515 -27.601 -17.906 1.00 36.44 63 SER A CA 1
ATOM 879 C C . SER A 1 63 ? 44.759 -28.415 -18.951 1.00 36.17 63 SER A C 1
ATOM 880 O O . SER A 1 63 ? 45.304 -29.357 -19.524 1.00 34.91 63 SER A O 1
ATOM 888 N N . ASP A 1 64 ? 43.506 -28.042 -19.196 1.00 36.58 64 ASP A N 1
ATOM 889 C CA . ASP A 1 64 ? 42.696 -28.688 -20.225 1.00 36.99 64 ASP A CA 1
ATOM 890 C C . ASP A 1 64 ? 43.287 -28.487 -21.614 1.00 37.36 64 ASP A C 1
ATOM 891 O O . ASP A 1 64 ? 43.294 -29.405 -22.432 1.00 38.87 64 ASP A O 1
ATOM 900 N N . ALA A 1 65 ? 43.776 -27.278 -21.878 1.00 35.72 65 ALA A N 1
ATOM 901 C CA . ALA A 1 65 ? 44.275 -26.930 -23.202 1.00 35.92 65 ALA A CA 1
ATOM 902 C C . ALA A 1 65 ? 45.559 -27.686 -23.545 1.00 37.97 65 ALA A C 1
ATOM 903 O O . ALA A 1 65 ? 45.725 -28.157 -24.670 1.00 39.35 65 ALA A O 1
ATOM 910 N N . PHE A 1 66 ? 46.460 -27.805 -22.574 1.00 38.79 66 PHE A N 1
ATOM 911 C CA . PHE A 1 66 ? 47.739 -28.480 -22.796 1.00 40.96 66 PHE A CA 1
ATOM 912 C C . PHE A 1 66 ? 47.664 -29.974 -22.482 1.00 44.14 66 PHE A C 1
ATOM 913 O O . PHE A 1 66 ? 48.466 -30.761 -22.985 1.00 46.15 66 PHE A O 1
ATOM 930 N N . GLY A 1 67 ? 46.700 -30.359 -21.651 1.00 44.05 67 GLY A N 1
ATOM 931 C CA . GLY A 1 67 ? 46.508 -31.754 -21.298 1.00 44.18 67 GLY A CA 1
ATOM 932 C C . GLY A 1 67 ? 47.484 -32.236 -20.243 1.00 44.36 67 GLY A C 1
ATOM 933 O O . GLY A 1 67 ? 47.948 -33.376 -20.283 1.00 44.07 67 GLY A O 1
ATOM 937 N N . GLU A 1 68 ? 47.802 -31.358 -19.300 1.00 43.26 68 GLU A N 1
ATOM 938 C CA . GLU A 1 68 ? 48.633 -31.715 -18.156 1.00 43.05 68 GLU A CA 1
ATOM 939 C C . GLU A 1 68 ? 48.251 -30.822 -16.981 1.00 42.05 68 GLU A C 1
ATOM 940 O O . GLU A 1 68 ? 47.766 -29.710 -17.179 1.00 42.25 68 GLU A O 1
ATOM 952 N N . LYS A 1 69 ? 48.453 -31.308 -15.760 1.00 43.30 69 LYS A N 1
ATOM 953 C CA . LYS A 1 69 ? 47.953 -30.601 -14.585 1.00 46.08 69 LYS A CA 1
ATOM 954 C C . LYS A 1 69 ? 48.907 -29.508 -14.124 1.00 47.57 69 LYS A C 1
ATOM 955 O O . LYS A 1 69 ? 50.041 -29.783 -13.733 1.00 49.26 69 LYS A O 1
ATOM 974 N N . PHE A 1 70 ? 48.431 -28.268 -14.179 1.00 45.23 70 PHE A N 1
ATOM 975 C CA . PHE A 1 70 ? 49.161 -27.128 -13.638 1.00 41.87 70 PHE A CA 1
ATOM 976 C C . PHE A 1 70 ? 48.584 -26.772 -12.270 1.00 42.96 70 PHE A C 1
ATOM 977 O O . PHE A 1 70 ? 47.521 -27.266 -11.895 1.00 43.85 70 PHE A O 1
ATOM 994 N N . GLY A 1 71 ? 49.292 -25.929 -11.525 1.00 42.30 71 GLY A N 1
ATOM 995 C CA . GLY A 1 71 ? 48.877 -25.555 -10.184 1.00 42.69 71 GLY A CA 1
ATOM 996 C C . GLY A 1 71 ? 49.487 -24.236 -9.743 1.00 42.79 71 GLY A C 1
ATOM 997 O O . GLY A 1 71 ? 49.984 -23.467 -10.565 1.00 40.16 71 GLY A O 1
ATOM 1001 N N . LYS A 1 72 ? 49.451 -23.977 -8.439 1.00 43.66 72 LYS A N 1
ATOM 1002 C CA . LYS A 1 72 ? 49.951 -22.721 -7.890 1.00 45.69 72 LYS A CA 1
ATOM 1003 C C . LYS A 1 72 ? 51.456 -22.590 -8.103 1.00 46.45 72 LYS A C 1
ATOM 1004 O O . LYS A 1 72 ? 51.995 -21.483 -8.129 1.00 47.25 72 LYS A O 1
ATOM 1023 N N . ASP A 1 73 ? 52.126 -23.729 -8.248 1.00 44.97 73 ASP A N 1
ATOM 1024 C CA . ASP A 1 73 ? 53.560 -23.757 -8.500 1.00 48.40 73 ASP A CA 1
ATOM 1025 C C . ASP A 1 73 ? 53.819 -23.840 -9.998 1.00 47.23 73 ASP A C 1
ATOM 1026 O O . ASP A 1 73 ? 53.361 -24.767 -10.664 1.00 47.63 73 ASP A O 1
ATOM 1035 N N . ALA A 1 74 ? 54.543 -22.856 -10.522 1.00 47.26 74 ALA A N 1
ATOM 1036 C CA . ALA A 1 74 ? 54.866 -22.807 -11.943 1.00 46.11 74 ALA A CA 1
ATOM 1037 C C . ALA A 1 74 ? 55.548 -24.091 -12.401 1.00 45.79 74 ALA A C 1
ATOM 1038 O O . ALA A 1 74 ? 56.475 -24.577 -11.754 1.00 46.25 74 ALA A O 1
ATOM 1045 N N . ARG A 1 75 ? 55.074 -24.635 -13.517 1.00 42.06 75 ARG A N 1
ATOM 1046 C CA . ARG A 1 75 ? 55.652 -25.839 -14.099 1.00 47.24 75 ARG A CA 1
ATOM 1047 C C . ARG A 1 75 ? 55.778 -25.673 -15.605 1.00 44.17 75 ARG A C 1
ATOM 1048 O O . ARG A 1 75 ? 54.931 -25.048 -16.245 1.00 40.17 75 ARG A O 1
ATOM 1069 N N . LYS A 1 76 ? 56.849 -26.229 -16.162 1.00 42.56 76 LYS A N 1
ATOM 1070 C CA . LYS A 1 76 ? 57.137 -26.095 -17.583 1.00 47.52 76 LYS A CA 1
ATOM 1071 C C . LYS A 1 76 ? 56.093 -26.812 -18.428 1.00 46.66 76 LYS A C 1
ATOM 1072 O O . LYS A 1 76 ? 55.632 -27.900 -18.076 1.00 45.01 76 LYS A O 1
ATOM 1091 N N . VAL A 1 77 ? 55.723 -26.195 -19.544 1.00 47.66 77 VAL A N 1
ATOM 1092 C CA . VAL A 1 77 ? 54.911 -26.862 -20.549 1.00 46.02 77 VAL A CA 1
ATOM 1093 C C . VAL A 1 77 ? 55.756 -27.950 -21.201 1.00 47.69 77 VAL A C 1
ATOM 1094 O O . VAL A 1 77 ? 56.849 -27.673 -21.697 1.00 48.13 77 VAL A O 1
ATOM 1107 N N . THR A 1 78 ? 55.262 -29.184 -21.191 1.00 47.98 78 THR A N 1
ATOM 1108 C CA . THR A 1 78 ? 56.005 -30.297 -21.770 1.00 49.66 78 THR A CA 1
ATOM 1109 C C . THR A 1 78 ? 56.189 -30.080 -23.269 1.00 49.70 78 THR A C 1
ATOM 1110 O O . THR A 1 78 ? 55.216 -29.896 -24.003 1.00 51.64 78 THR A O 1
ATOM 1121 N N . GLY A 1 79 ? 57.445 -30.103 -23.711 1.00 48.24 79 GLY A N 1
ATOM 1122 C CA . GLY A 1 79 ? 57.788 -29.830 -25.096 1.00 43.12 79 GLY A CA 1
ATOM 1123 C C . GLY A 1 79 ? 58.314 -28.418 -25.284 1.00 47.19 79 GLY A C 1
ATOM 1124 O O . GLY A 1 79 ? 58.688 -28.031 -26.392 1.00 48.23 79 GLY A O 1
ATOM 1128 N N . MET A 1 80 ? 58.337 -27.652 -24.196 1.00 45.41 80 MET A N 1
ATOM 1129 C CA . MET A 1 80 ? 58.826 -26.277 -24.212 1.00 45.21 80 MET A CA 1
ATOM 1130 C C . MET A 1 80 ? 59.830 -26.074 -23.084 1.00 47.15 80 MET A C 1
ATOM 1131 O O . MET A 1 80 ? 59.571 -26.442 -21.938 1.00 48.58 80 MET A O 1
ATOM 1145 N N . ASN A 1 81 ? 60.975 -25.485 -23.415 1.00 46.36 81 ASN A N 1
ATOM 1146 C CA . ASN A 1 81 ? 62.051 -25.310 -22.449 1.00 48.43 81 ASN A CA 1
ATOM 1147 C C . ASN A 1 81 ? 61.973 -23.988 -21.690 1.00 49.07 81 ASN A C 1
ATOM 1148 O O . ASN A 1 81 ? 62.604 -23.838 -20.644 1.00 50.63 81 ASN A O 1
ATOM 1159 N N . ASN A 1 82 ? 61.202 -23.036 -22.213 1.00 45.00 82 ASN A N 1
ATOM 1160 C CA . ASN A 1 82 ? 61.139 -21.700 -21.625 1.00 44.92 82 ASN A CA 1
ATOM 1161 C C . ASN A 1 82 ? 59.721 -21.137 -21.524 1.00 45.59 82 ASN A C 1
ATOM 1162 O O . ASN A 1 82 ? 59.525 -19.922 -21.568 1.00 44.62 82 ASN A O 1
ATOM 1173 N N . LEU A 1 83 ? 58.740 -22.025 -21.390 1.00 41.90 83 LEU A N 1
ATOM 1174 C CA . LEU A 1 83 ? 57.360 -21.623 -21.122 1.00 44.87 83 LEU A CA 1
ATOM 1175 C C . LEU A 1 83 ? 56.796 -22.450 -19.974 1.00 44.01 83 LEU A C 1
ATOM 1176 O O . LEU A 1 83 ? 56.883 -23.679 -19.979 1.00 45.19 83 LEU A O 1
ATOM 1192 N N . SER A 1 84 ? 56.226 -21.761 -18.991 1.00 39.59 84 SER A N 1
ATOM 1193 C CA . SER A 1 84 ? 55.640 -22.410 -17.827 1.00 39.48 84 SER A CA 1
ATOM 1194 C C . SER A 1 84 ? 54.236 -21.877 -17.590 1.00 38.72 84 SER A C 1
ATOM 1195 O O . SER A 1 84 ? 53.924 -20.749 -17.976 1.00 37.59 84 SER A O 1
ATOM 1203 N N . CYS A 1 85 ? 53.396 -22.694 -16.961 1.00 39.83 85 CYS A N 1
ATOM 1204 C CA . CYS A 1 85 ? 52.026 -22.304 -16.653 1.00 39.68 85 CYS A CA 1
ATOM 1205 C C . CYS A 1 85 ? 51.757 -22.329 -15.152 1.00 39.84 85 CYS A C 1
ATOM 1206 O O . CYS A 1 85 ? 52.383 -23.084 -14.405 1.00 41.57 85 CYS A O 1
ATOM 1214 N N . MET A 1 86 ? 50.817 -21.490 -14.727 1.00 38.74 86 MET A N 1
ATOM 1215 C CA . MET A 1 86 ? 50.416 -21.403 -13.330 1.00 40.01 86 MET A CA 1
ATOM 1216 C C . MET A 1 86 ? 48.902 -21.247 -13.221 1.00 37.61 86 MET A C 1
ATOM 1217 O O . MET A 1 86 ? 48.310 -20.389 -13.870 1.00 35.49 86 MET A O 1
ATOM 1231 N N . GLU A 1 87 ? 48.293 -22.096 -12.400 1.00 40.25 87 GLU A N 1
ATOM 1232 C CA . GLU A 1 87 ? 46.869 -22.023 -12.087 1.00 42.01 87 GLU A CA 1
ATOM 1233 C C . GLU A 1 87 ? 46.694 -22.084 -10.576 1.00 43.06 87 GLU A C 1
ATOM 1234 O O . GLU A 1 87 ? 46.711 -23.168 -9.996 1.00 44.02 87 GLU A O 1
ATOM 1246 N N . ILE A 1 88 ? 46.524 -20.932 -9.937 1.00 44.36 88 ILE A N 1
ATOM 1247 C CA . ILE A 1 88 ? 46.462 -20.890 -8.479 1.00 49.59 88 ILE A CA 1
ATOM 1248 C C . ILE A 1 88 ? 45.148 -21.444 -7.936 1.00 48.75 88 ILE A C 1
ATOM 1249 O O . ILE A 1 88 ? 44.064 -21.009 -8.331 1.00 46.30 88 ILE A O 1
ATOM 1265 N N . ASP A 1 89 ? 45.264 -22.411 -7.029 1.00 51.46 89 ASP A N 1
ATOM 1266 C CA . ASP A 1 89 ? 44.131 -22.879 -6.244 1.00 56.37 89 ASP A CA 1
ATOM 1267 C C . ASP A 1 89 ? 44.129 -22.126 -4.917 1.00 55.34 89 ASP A C 1
ATOM 1268 O O . ASP A 1 89 ? 45.038 -22.312 -4.108 1.00 57.47 89 ASP A O 1
ATOM 1277 N N . PRO A 1 90 ? 43.119 -21.266 -4.688 1.00 53.72 90 PRO A N 1
ATOM 1278 C CA . PRO A 1 90 ? 43.150 -20.436 -3.475 1.00 54.15 90 PRO A CA 1
ATOM 1279 C C . PRO A 1 90 ? 43.200 -21.226 -2.167 1.00 55.76 90 PRO A C 1
ATOM 1280 O O . PRO A 1 90 ? 43.937 -20.838 -1.261 1.00 55.47 90 PRO A O 1
ATOM 1291 N N . SER A 1 91 ? 42.434 -22.308 -2.070 1.00 58.49 91 SER A N 1
ATOM 1292 C CA . SER A 1 91 ? 42.417 -23.114 -0.855 1.00 66.13 91 SER A CA 1
ATOM 1293 C C . SER A 1 91 ? 43.803 -23.682 -0.560 1.00 66.41 91 SER A C 1
ATOM 1294 O O . SER A 1 91 ? 44.259 -23.674 0.584 1.00 67.79 91 SER A O 1
ATOM 1302 N N . ALA A 1 92 ? 44.472 -24.166 -1.601 1.00 65.88 92 ALA A N 1
ATOM 1303 C CA . ALA A 1 92 ? 45.821 -24.701 -1.465 1.00 67.75 92 ALA A CA 1
ATOM 1304 C C . ALA A 1 92 ? 46.817 -23.593 -1.135 1.00 66.11 92 ALA A C 1
ATOM 1305 O O . ALA A 1 92 ? 47.698 -23.767 -0.294 1.00 66.02 92 ALA A O 1
ATOM 1312 N N . ALA A 1 93 ? 46.669 -22.453 -1.802 1.00 65.48 93 ALA A N 1
ATOM 1313 C CA . ALA A 1 93 ? 47.580 -21.329 -1.617 1.00 66.64 93 ALA A CA 1
ATOM 1314 C C . ALA A 1 93 ? 47.430 -20.705 -0.232 1.00 68.50 93 ALA A C 1
ATOM 1315 O O . ALA A 1 93 ? 48.379 -20.129 0.303 1.00 74.13 93 ALA A O 1
ATOM 1322 N N . LEU A 1 94 ? 46.239 -20.827 0.347 1.00 65.49 94 LEU A N 1
ATOM 1323 C CA . LEU A 1 94 ? 45.947 -20.207 1.636 1.00 66.75 94 LEU A CA 1
ATOM 1324 C C . LEU A 1 94 ? 46.400 -21.063 2.817 1.00 73.00 94 LEU A C 1
ATOM 1325 O O . LEU A 1 94 ? 46.562 -20.559 3.928 1.00 75.65 94 LEU A O 1
ATOM 1341 N N . LYS A 1 95 ? 46.602 -22.354 2.578 1.00 75.83 95 LYS A N 1
ATOM 1342 C CA . LYS A 1 95 ? 47.163 -23.229 3.599 1.00 83.89 95 LYS A CA 1
ATOM 1343 C C . LYS A 1 95 ? 48.616 -22.854 3.857 1.00 89.56 95 LYS A C 1
ATOM 1344 O O . LYS A 1 95 ? 49.049 -22.759 5.005 1.00 91.12 95 LYS A O 1
ATOM 1363 N N . ASP A 1 96 ? 49.362 -22.631 2.779 1.00 91.54 96 ASP A N 1
ATOM 1364 C CA . ASP A 1 96 ? 50.768 -22.255 2.877 1.00 96.22 96 ASP A CA 1
ATOM 1365 C C . ASP A 1 96 ? 50.928 -20.873 3.503 1.00 94.06 96 ASP A C 1
ATOM 1366 O O . ASP A 1 96 ? 51.870 -20.632 4.259 1.00 99.34 96 ASP A O 1
ATOM 1375 N N . MET A 1 97 ? 50.008 -19.969 3.182 1.00 87.60 97 MET A N 1
ATOM 1376 C CA . MET A 1 97 ? 49.990 -18.645 3.795 1.00 85.37 97 MET A CA 1
ATOM 1377 C C . MET A 1 97 ? 49.811 -18.753 5.303 1.00 90.04 97 MET A C 1
ATOM 1378 O O . MET A 1 97 ? 50.562 -18.156 6.074 1.00 89.66 97 MET A O 1
ATOM 1392 N N . ASN A 1 98 ? 48.806 -19.521 5.714 1.00 95.65 98 ASN A N 1
ATOM 1393 C CA . ASN A 1 98 ? 48.483 -19.682 7.126 1.00 104.93 98 ASN A CA 1
ATOM 1394 C C . ASN A 1 98 ? 49.615 -20.337 7.908 1.00 113.30 98 ASN A C 1
ATOM 1395 O O . ASN A 1 98 ? 49.906 -19.949 9.039 1.00 114.62 98 ASN A O 1
ATOM 1406 N N . ASP A 1 99 ? 50.248 -21.335 7.300 1.00 116.95 99 ASP A N 1
ATOM 1407 C CA . ASP A 1 99 ? 51.361 -22.032 7.934 1.00 123.63 99 ASP A CA 1
ATOM 1408 C C . ASP A 1 99 ? 52.548 -21.095 8.140 1.00 125.27 99 ASP A C 1
ATOM 1409 O O . ASP A 1 99 ? 53.345 -21.285 9.059 1.00 128.59 99 ASP A O 1
ATOM 1418 N N . MET A 1 100 ? 52.653 -20.086 7.278 1.00 129.89 100 MET A N 1
ATOM 1419 C CA . MET A 1 100 ? 53.719 -19.092 7.365 1.00 129.48 100 MET A CA 1
ATOM 1420 C C . MET A 1 100 ? 53.141 -17.698 7.588 1.00 125.15 100 MET A C 1
ATOM 1421 O O . MET A 1 100 ? 52.575 -17.412 8.643 1.00 125.95 100 MET A O 1
ATOM 1435 N N . GLY A 1 124 ? 44.093 -20.917 11.178 1.00 121.39 124 GLY A N 1
ATOM 1436 C CA . GLY A 1 124 ? 43.936 -22.265 10.665 1.00 121.95 124 GLY A CA 1
ATOM 1437 C C . GLY A 1 124 ? 42.584 -22.457 10.006 1.00 119.95 124 GLY A C 1
ATOM 1438 O O . GLY A 1 124 ? 42.498 -22.844 8.840 1.00 114.49 124 GLY A O 1
ATOM 1442 N N . ALA A 1 125 ? 41.523 -22.187 10.759 1.00 124.50 125 ALA A N 1
ATOM 1443 C CA . ALA A 1 125 ? 40.167 -22.265 10.232 1.00 125.48 125 ALA A CA 1
ATOM 1444 C C . ALA A 1 125 ? 39.894 -21.077 9.316 1.00 124.60 125 ALA A C 1
ATOM 1445 O O . ALA A 1 125 ? 39.131 -21.180 8.355 1.00 120.07 125 ALA A O 1
ATOM 1452 N N . LEU A 1 126 ? 40.530 -19.952 9.628 1.00 128.24 126 LEU A N 1
ATOM 1453 C CA . LEU A 1 126 ? 40.353 -18.713 8.876 1.00 126.19 126 LEU A CA 1
ATOM 1454 C C . LEU A 1 126 ? 40.738 -18.861 7.408 1.00 118.27 126 LEU A C 1
ATOM 1455 O O . LEU A 1 126 ? 40.013 -18.414 6.521 1.00 120.33 126 LEU A O 1
ATOM 1471 N N . ALA A 1 127 ? 41.889 -19.478 7.159 1.00 111.11 127 ALA A N 1
ATOM 1472 C CA . ALA A 1 127 ? 42.412 -19.607 5.804 1.00 99.91 127 ALA A CA 1
ATOM 1473 C C . ALA A 1 127 ? 41.449 -20.368 4.895 1.00 99.51 12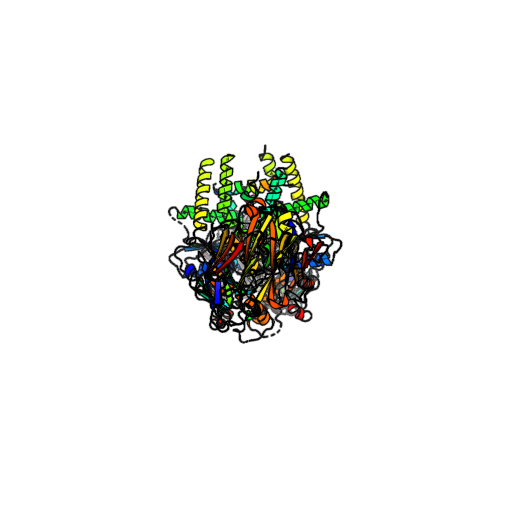7 ALA A C 1
ATOM 1474 O O . ALA A 1 127 ? 41.402 -20.125 3.689 1.00 92.85 127 ALA A O 1
ATOM 1481 N N . ASP A 1 128 ? 40.682 -21.284 5.477 1.00 107.38 128 ASP A N 1
ATOM 1482 C CA . ASP A 1 128 ? 39.693 -22.039 4.718 1.00 113.35 128 ASP A CA 1
ATOM 1483 C C . ASP A 1 128 ? 38.466 -21.173 4.438 1.00 114.02 128 ASP A C 1
ATOM 1484 O O . ASP A 1 128 ? 37.862 -21.261 3.368 1.00 112.35 128 ASP A O 1
ATOM 1493 N N . LEU A 1 129 ? 38.104 -20.345 5.414 1.00 115.39 129 LEU A N 1
ATOM 1494 C CA . LEU A 1 129 ? 37.013 -19.389 5.260 1.00 111.49 129 LEU A CA 1
ATOM 1495 C C . LEU A 1 129 ? 37.288 -18.456 4.086 1.00 99.50 129 LEU A C 1
ATOM 1496 O O . LEU A 1 129 ? 36.445 -18.280 3.205 1.00 103.16 129 LEU A O 1
ATOM 1512 N N . THR A 1 130 ? 38.477 -17.863 4.086 1.00 85.85 130 THR A N 1
ATOM 1513 C CA . THR A 1 130 ? 38.856 -16.880 3.076 1.00 70.37 130 THR A CA 1
ATOM 1514 C C . THR A 1 130 ? 38.999 -17.492 1.684 1.00 62.46 130 THR A C 1
ATOM 1515 O O . THR A 1 130 ? 38.955 -16.779 0.681 1.00 57.44 130 THR A O 1
ATOM 1526 N N . GLY A 1 131 ? 39.163 -18.810 1.626 1.00 63.19 131 GLY A N 1
ATOM 1527 C CA . GLY A 1 131 ? 39.393 -19.496 0.366 1.00 61.28 131 GLY A CA 1
ATOM 1528 C C . GLY A 1 131 ? 38.271 -19.361 -0.646 1.00 57.41 131 GLY A C 1
ATOM 1529 O O . GLY A 1 131 ? 38.482 -19.596 -1.836 1.00 55.78 131 GLY A O 1
ATOM 1533 N N . SER A 1 132 ? 37.088 -18.971 -0.179 1.00 56.91 132 SER A N 1
ATOM 1534 C CA . SER A 1 132 ? 35.900 -18.934 -1.026 1.00 53.87 132 SER A CA 1
ATOM 1535 C C . SER A 1 132 ? 35.283 -17.541 -1.140 1.00 50.42 132 SER A C 1
ATOM 1536 O O . SER A 1 132 ? 34.275 -17.366 -1.822 1.00 51.26 132 SER A O 1
ATOM 1544 N N . ILE A 1 133 ? 35.878 -16.553 -0.479 1.00 49.10 133 ILE A N 1
ATOM 1545 C CA . ILE A 1 133 ? 35.344 -15.193 -0.534 1.00 49.68 133 ILE A CA 1
ATOM 1546 C C . ILE A 1 133 ? 35.511 -14.633 -1.947 1.00 47.26 133 ILE A C 1
ATOM 1547 O O . ILE A 1 133 ? 36.591 -14.745 -2.528 1.00 44.34 133 ILE A O 1
ATOM 1563 N N . PRO A 1 134 ? 34.445 -14.034 -2.512 1.00 48.47 134 PRO A N 1
ATOM 1564 C CA . PRO A 1 134 ? 34.584 -13.429 -3.843 1.00 45.66 134 PRO A CA 1
ATOM 1565 C C . PRO A 1 134 ? 35.671 -12.359 -3.877 1.00 43.38 134 PRO A C 1
ATOM 1566 O O . PRO A 1 134 ? 35.673 -11.457 -3.040 1.00 43.73 134 PRO A O 1
ATOM 1577 N N . GLY A 1 135 ? 36.585 -12.474 -4.835 1.00 44.64 135 GLY A N 1
ATOM 1578 C CA . GLY A 1 135 ? 37.706 -11.556 -4.945 1.00 48.17 135 GLY A CA 1
ATOM 1579 C C . GLY A 1 135 ? 39.016 -12.180 -4.499 1.00 43.56 135 GLY A C 1
ATOM 1580 O O . GLY A 1 135 ? 40.085 -11.604 -4.711 1.00 42.82 135 GLY A O 1
ATOM 1584 N N . ILE A 1 136 ? 38.941 -13.355 -3.882 1.00 41.45 136 ILE A N 1
ATOM 1585 C CA . ILE A 1 136 ? 40.137 -14.023 -3.377 1.00 40.89 136 ILE A CA 1
ATOM 1586 C C . ILE A 1 136 ? 41.058 -14.435 -4.524 1.00 40.65 136 ILE A C 1
ATOM 1587 O O . ILE A 1 136 ? 42.279 -14.447 -4.377 1.00 41.54 136 ILE A O 1
ATOM 1603 N N . ASP A 1 137 ? 40.467 -14.763 -5.668 1.00 37.77 137 ASP A N 1
ATOM 1604 C CA . ASP A 1 137 ? 41.240 -15.185 -6.828 1.00 41.08 137 ASP A CA 1
ATOM 1605 C C . ASP A 1 137 ? 42.069 -14.030 -7.381 1.00 40.62 137 ASP A C 1
ATOM 1606 O O . ASP A 1 137 ? 43.235 -14.206 -7.739 1.00 38.50 137 ASP A O 1
ATOM 1615 N N . GLU A 1 138 ? 41.462 -12.849 -7.447 1.00 40.49 138 GLU A N 1
ATOM 1616 C CA . GLU A 1 138 ? 42.153 -11.655 -7.923 1.00 40.50 138 GLU A CA 1
ATOM 1617 C C . GLU A 1 138 ? 43.248 -11.234 -6.947 1.00 41.39 138 GLU A C 1
ATOM 1618 O O . GLU A 1 138 ? 44.322 -10.796 -7.357 1.00 43.76 138 GLU A O 1
ATOM 1630 N N . ALA A 1 139 ? 42.965 -11.366 -5.654 1.00 39.95 139 ALA A N 1
ATOM 1631 C CA . ALA A 1 139 ? 43.923 -11.008 -4.613 1.00 41.02 139 ALA A CA 1
ATOM 1632 C C . ALA A 1 139 ? 45.182 -11.863 -4.706 1.00 42.81 139 ALA A C 1
ATOM 1633 O O . ALA A 1 139 ? 46.293 -11.339 -4.741 1.00 41.06 139 ALA A O 1
ATOM 1640 N N . LEU A 1 140 ? 45.001 -13.179 -4.747 1.00 42.22 140 LEU A N 1
ATOM 1641 C CA . LEU A 1 140 ? 46.126 -14.107 -4.801 1.00 45.62 140 LEU A CA 1
ATOM 1642 C C . LEU A 1 140 ? 46.900 -13.977 -6.108 1.00 44.92 140 LEU A C 1
ATOM 1643 O O . LEU A 1 140 ? 48.117 -14.161 -6.138 1.00 44.53 140 LEU A O 1
ATOM 1659 N N . SER A 1 141 ? 46.189 -13.662 -7.186 1.00 44.79 141 SER A N 1
ATOM 1660 C CA . SER A 1 141 ? 46.824 -13.437 -8.478 1.00 47.86 141 SER A CA 1
ATOM 1661 C C . SER A 1 141 ? 47.661 -12.164 -8.440 1.00 44.23 141 SER A C 1
ATOM 1662 O O . SER A 1 141 ? 48.743 -12.102 -9.022 1.00 44.71 141 SER A O 1
ATOM 1670 N N . PHE A 1 142 ? 47.152 -11.150 -7.749 1.00 40.46 142 PHE A N 1
ATOM 1671 C CA . PHE A 1 142 ? 47.854 -9.880 -7.634 1.00 43.79 142 PHE A CA 1
ATOM 1672 C C . PHE A 1 142 ? 49.087 -10.025 -6.748 1.00 45.59 142 PHE A C 1
ATOM 1673 O O . PHE A 1 142 ? 50.115 -9.401 -7.003 1.00 45.30 142 PHE A O 1
ATOM 1690 N N . MET A 1 143 ? 48.977 -10.848 -5.709 1.00 43.85 143 MET A N 1
ATOM 1691 C CA . MET A 1 143 ? 50.112 -11.137 -4.839 1.00 48.82 143 MET A CA 1
ATOM 1692 C C . MET A 1 143 ? 51.244 -11.773 -5.634 1.00 49.48 143 MET A C 1
ATOM 1693 O O . MET A 1 143 ? 52.420 -11.559 -5.339 1.00 49.97 143 MET A O 1
ATOM 1707 N N . GLU A 1 144 ? 50.879 -12.560 -6.641 1.00 48.39 144 GLU A N 1
ATOM 1708 C CA . GLU A 1 144 ? 51.862 -13.213 -7.498 1.00 52.12 144 GLU A CA 1
ATOM 1709 C C . GLU A 1 144 ? 52.663 -12.163 -8.260 1.00 51.81 144 GLU A C 1
ATOM 1710 O O . GLU A 1 144 ? 53.864 -12.321 -8.481 1.00 51.70 144 GLU A O 1
ATOM 1722 N N . VAL A 1 145 ? 51.986 -11.090 -8.659 1.00 50.74 145 VAL A N 1
ATOM 1723 C CA . VAL A 1 145 ? 52.644 -9.976 -9.332 1.00 49.32 145 VAL A CA 1
ATOM 1724 C C . VAL A 1 145 ? 53.527 -9.220 -8.346 1.00 51.50 145 VAL A C 1
ATOM 1725 O O . VAL A 1 145 ? 54.641 -8.817 -8.681 1.00 54.14 145 VAL A O 1
ATOM 1738 N N . MET A 1 146 ? 53.024 -9.028 -7.130 1.00 50.84 146 MET A N 1
ATOM 1739 C CA . MET A 1 146 ? 53.773 -8.319 -6.097 1.00 53.27 146 MET A CA 1
ATOM 1740 C C . MET A 1 146 ? 55.034 -9.082 -5.713 1.00 58.95 146 MET A C 1
ATOM 1741 O O . MET A 1 146 ? 56.102 -8.485 -5.566 1.00 58.97 146 MET A O 1
ATOM 1755 N N . LYS A 1 147 ? 54.909 -10.395 -5.542 1.00 55.30 147 LYS A N 1
ATOM 1756 C CA . LYS A 1 147 ? 56.061 -11.216 -5.193 1.00 62.24 147 LYS A CA 1
ATOM 1757 C C . LYS A 1 147 ? 57.092 -11.110 -6.310 1.00 61.06 147 LYS A C 1
ATOM 1758 O O . LYS A 1 147 ? 58.283 -10.958 -6.050 1.00 64.32 147 LYS A O 1
ATOM 1777 N N . HIS A 1 148 ? 56.618 -11.160 -7.551 1.00 58.27 148 HIS A N 1
ATOM 1778 C CA . HIS A 1 148 ? 57.489 -11.080 -8.717 1.00 61.51 148 HIS A CA 1
ATOM 1779 C C . HIS A 1 148 ? 58.242 -9.752 -8.766 1.00 63.71 148 HIS A C 1
ATOM 1780 O O . HIS A 1 148 ? 59.419 -9.714 -9.123 1.00 67.07 148 HIS A O 1
ATOM 1794 N N . ILE A 1 149 ? 57.559 -8.666 -8.415 1.00 63.47 149 ILE A N 1
ATOM 1795 C CA . ILE A 1 149 ? 58.196 -7.353 -8.357 1.00 69.26 149 ILE A CA 1
ATOM 1796 C C . ILE A 1 149 ? 59.342 -7.351 -7.348 1.00 76.57 149 ILE A C 1
ATOM 1797 O O . ILE A 1 149 ? 60.419 -6.818 -7.618 1.00 78.26 149 ILE A O 1
ATOM 1813 N N . LYS A 1 150 ? 59.100 -7.944 -6.183 1.00 80.00 150 LYS A N 1
ATOM 1814 C CA . LYS A 1 150 ? 60.100 -7.996 -5.122 1.00 88.04 150 LYS A CA 1
ATOM 1815 C C . LYS A 1 150 ? 61.357 -8.744 -5.560 1.00 88.46 150 LYS A C 1
ATOM 1816 O O . LYS A 1 150 ? 62.460 -8.423 -5.117 1.00 95.07 150 LYS A O 1
ATOM 1835 N N . ARG A 1 151 ? 61.191 -9.735 -6.431 1.00 83.14 151 ARG A N 1
ATOM 1836 C CA . ARG A 1 151 ? 62.325 -10.503 -6.935 1.00 84.13 151 ARG A CA 1
ATOM 1837 C C . ARG A 1 151 ? 63.022 -9.767 -8.072 1.00 90.08 151 ARG A C 1
ATOM 1838 O O . ARG A 1 151 ? 64.242 -9.834 -8.207 1.00 91.89 151 ARG A O 1
ATOM 1859 N N . GLN A 1 152 ? 62.242 -9.070 -8.890 1.00 93.81 152 GLN A N 1
ATOM 1860 C CA . GLN A 1 152 ? 62.788 -8.370 -10.046 1.00 106.29 152 GLN A CA 1
ATOM 1861 C C . GLN A 1 152 ? 63.621 -7.171 -9.608 1.00 120.03 152 GLN A C 1
ATOM 1862 O O . GLN A 1 152 ? 64.615 -6.827 -10.249 1.00 122.25 152 GLN A O 1
ATOM 1876 N N . GLU A 1 153 ? 63.211 -6.538 -8.514 1.00 129.55 153 GLU A N 1
ATOM 1877 C CA . GLU A 1 153 ? 63.966 -5.426 -7.946 1.00 138.06 153 GLU A CA 1
ATOM 1878 C C . GLU A 1 153 ? 65.283 -5.914 -7.347 1.00 142.51 153 GLU A C 1
ATOM 1879 O O . GLU A 1 153 ? 66.294 -5.212 -7.393 1.00 150.58 153 GLU A O 1
ATOM 1891 N N . GLN A 1 154 ? 65.258 -7.122 -6.789 1.00 124.36 154 GLN A N 1
ATOM 1892 C CA . GLN A 1 154 ? 66.428 -7.716 -6.150 1.00 122.41 154 GLN A CA 1
ATOM 1893 C C . GLN A 1 154 ? 67.075 -8.757 -7.066 1.00 117.04 154 GLN A C 1
ATOM 1894 O O . GLN A 1 154 ? 66.796 -8.794 -8.266 1.00 115.31 154 GLN A O 1
ATOM 1908 N N . GLY A 1 155 ? 67.944 -9.589 -6.495 1.00 115.82 155 GLY A N 1
ATOM 1909 C CA . GLY A 1 155 ? 68.612 -10.647 -7.233 1.00 112.20 155 GLY A CA 1
ATOM 1910 C C . GLY A 1 155 ? 68.100 -12.020 -6.839 1.00 109.81 155 GLY A C 1
ATOM 1911 O O . GLY A 1 155 ? 68.866 -12.863 -6.368 1.00 112.44 155 GLY A O 1
ATOM 1915 N N . THR A 1 159 ? 60.698 -14.834 -11.133 1.00 94.82 159 THR A N 1
ATOM 1916 C CA . THR A 1 159 ? 61.938 -15.335 -11.716 1.00 92.82 159 THR A CA 1
ATOM 1917 C C . THR A 1 159 ? 61.818 -15.453 -13.231 1.00 79.90 159 THR A C 1
ATOM 1918 O O . THR A 1 159 ? 62.703 -15.996 -13.893 1.00 85.98 159 THR A O 1
ATOM 1929 N N . PHE A 1 160 ? 60.714 -14.940 -13.769 1.00 64.63 160 PHE A N 1
ATOM 1930 C CA . PHE A 1 160 ? 60.460 -14.971 -15.205 1.00 52.73 160 PHE A CA 1
ATOM 1931 C C . PHE A 1 160 ? 60.719 -13.600 -15.823 1.00 51.89 160 PHE A C 1
ATOM 1932 O O . PHE A 1 160 ? 60.692 -12.585 -15.128 1.00 54.54 160 PHE A O 1
ATOM 1949 N N . ASP A 1 161 ? 60.974 -13.575 -17.126 1.00 48.71 161 ASP A N 1
ATOM 1950 C CA . ASP A 1 161 ? 61.246 -12.323 -17.823 1.00 49.35 161 ASP A CA 1
ATOM 1951 C C . ASP A 1 161 ? 59.945 -11.629 -18.218 1.00 48.92 161 ASP A C 1
ATOM 1952 O O . ASP A 1 161 ? 59.837 -10.405 -18.146 1.00 47.91 161 ASP A O 1
ATOM 1961 N N . THR A 1 162 ? 58.961 -12.421 -18.633 1.00 45.12 162 THR A N 1
ATOM 1962 C CA . THR A 1 162 ? 57.680 -11.891 -19.089 1.00 47.57 162 THR A CA 1
ATOM 1963 C C . THR A 1 162 ? 56.533 -12.774 -18.613 1.00 45.11 162 THR A C 1
ATOM 1964 O O . THR A 1 162 ? 56.603 -14.001 -18.707 1.00 43.15 162 THR A O 1
ATOM 1975 N N . VAL A 1 163 ? 55.483 -12.137 -18.105 1.00 42.65 163 VAL A N 1
ATOM 1976 C CA . VAL A 1 163 ? 54.295 -12.840 -17.638 1.00 42.66 163 VAL A CA 1
ATOM 1977 C C . VAL A 1 163 ? 53.121 -12.556 -18.569 1.00 40.63 163 VAL A C 1
ATOM 1978 O O . VAL A 1 163 ? 52.791 -11.396 -18.823 1.00 37.63 163 VAL A O 1
ATOM 1991 N N . ILE A 1 164 ? 52.501 -13.620 -19.075 1.00 39.19 164 ILE A N 1
ATOM 1992 C CA . ILE A 1 164 ? 51.301 -13.503 -19.895 1.00 37.56 164 ILE A CA 1
ATOM 1993 C C . ILE A 1 164 ? 50.091 -13.921 -19.063 1.00 37.28 164 ILE A C 1
ATOM 1994 O O . ILE A 1 164 ? 50.084 -14.999 -18.473 1.00 35.81 164 ILE A O 1
ATOM 2010 N N . PHE A 1 165 ? 49.074 -13.065 -19.015 1.00 38.75 165 PHE A N 1
ATOM 2011 C CA . PHE A 1 165 ? 47.879 -13.350 -18.228 1.00 37.93 165 PHE A CA 1
ATOM 2012 C C . PHE A 1 165 ? 46.737 -13.851 -19.105 1.00 36.96 165 PHE A C 1
ATOM 2013 O O . PHE A 1 165 ? 46.267 -13.138 -19.993 1.00 36.08 165 PHE A O 1
ATOM 2030 N N . ASP A 1 166 ? 46.311 -15.087 -18.854 1.00 38.23 166 ASP A N 1
ATOM 2031 C CA . ASP A 1 166 ? 45.073 -15.613 -19.418 1.00 36.98 166 ASP A CA 1
ATOM 2032 C C . ASP A 1 166 ? 43.933 -15.236 -18.485 1.00 37.88 166 ASP A C 1
ATOM 2033 O O . ASP A 1 166 ? 43.665 -15.935 -17.507 1.00 37.61 166 ASP A O 1
ATOM 2042 N N . THR A 1 167 ? 43.265 -14.130 -18.788 1.00 37.72 167 THR A N 1
ATOM 2043 C CA . THR A 1 167 ? 42.367 -13.503 -17.827 1.00 37.06 167 THR A CA 1
ATOM 2044 C C . THR A 1 167 ? 40.956 -14.084 -17.820 1.00 38.00 167 THR A C 1
ATOM 2045 O O . THR A 1 167 ? 40.527 -14.745 -18.766 1.00 35.55 167 THR A O 1
ATOM 2056 N N . ALA A 1 168 ? 40.243 -13.830 -16.728 1.00 38.96 168 ALA A N 1
ATOM 2057 C CA . ALA A 1 168 ? 38.820 -14.121 -16.659 1.00 38.24 168 ALA A CA 1
ATOM 2058 C C . ALA A 1 168 ? 38.092 -13.199 -17.628 1.00 35.82 168 ALA A C 1
ATOM 2059 O O . ALA A 1 168 ? 38.650 -12.190 -18.052 1.00 36.88 168 ALA A O 1
ATOM 2066 N N . PRO A 1 169 ? 36.849 -13.544 -17.994 1.00 41.21 169 PRO A N 1
ATOM 2067 C CA . PRO A 1 169 ? 36.070 -12.664 -18.873 1.00 47.29 169 PRO A CA 1
ATOM 2068 C C . PRO A 1 169 ? 35.944 -11.228 -18.363 1.00 52.79 169 PRO A C 1
ATOM 2069 O O . PRO A 1 169 ? 35.983 -10.993 -17.156 1.00 54.13 169 PRO A O 1
ATOM 2080 N N . THR A 1 170 ? 35.801 -10.305 -19.312 1.00 54.75 170 THR A N 1
ATOM 2081 C CA . THR A 1 170 ? 35.743 -8.854 -19.094 1.00 53.63 170 THR A CA 1
ATOM 2082 C C . THR A 1 170 ? 35.535 -8.356 -17.659 1.00 50.77 170 THR A C 1
ATOM 2083 O O . THR A 1 170 ? 36.426 -7.733 -17.080 1.00 50.53 170 THR A O 1
ATOM 2094 N N . GLY A 1 171 ? 34.355 -8.624 -17.106 1.00 47.98 171 GLY A N 1
ATOM 2095 C CA . GLY A 1 171 ? 33.922 -8.033 -15.849 1.00 44.51 171 GLY A CA 1
ATOM 2096 C C . GLY A 1 171 ? 34.933 -8.040 -14.716 1.00 42.41 171 GLY A C 1
ATOM 2097 O O . GLY A 1 171 ? 35.294 -6.989 -14.187 1.00 41.54 171 GLY A O 1
ATOM 2101 N N . HIS A 1 172 ? 35.397 -9.227 -14.345 1.00 33.31 172 HIS A N 1
ATOM 2102 C CA . HIS A 1 172 ? 36.272 -9.378 -13.189 1.00 38.26 172 HIS A CA 1
ATOM 2103 C C . HIS A 1 172 ? 37.722 -8.997 -13.487 1.00 37.14 172 HIS A C 1
ATOM 2104 O O . HIS A 1 172 ? 38.499 -8.739 -12.571 1.00 37.61 172 HIS A O 1
ATOM 2118 N N . THR A 1 173 ? 38.082 -8.968 -14.765 1.00 35.83 173 THR A N 1
ATOM 2119 C CA . THR A 1 173 ? 39.427 -8.566 -15.164 1.00 37.07 173 THR A CA 1
ATOM 2120 C C . THR A 1 173 ? 39.635 -7.069 -14.939 1.00 36.51 173 THR A C 1
ATOM 2121 O O . THR A 1 173 ? 40.732 -6.634 -14.590 1.00 36.19 173 THR A O 1
ATOM 2132 N N . LEU A 1 174 ? 38.585 -6.280 -15.143 1.00 34.76 174 LEU A N 1
ATOM 2133 C CA . LEU A 1 174 ? 38.653 -4.849 -14.869 1.00 38.62 174 LEU A CA 1
ATOM 2134 C C . LEU A 1 174 ? 38.843 -4.596 -13.377 1.00 37.71 174 LEU A C 1
ATOM 2135 O O . LEU A 1 174 ? 39.535 -3.657 -12.983 1.00 39.07 174 LEU A O 1
ATOM 2151 N N . ARG A 1 175 ? 38.226 -5.438 -12.553 1.00 36.06 175 ARG A N 1
ATOM 2152 C CA . ARG A 1 175 ? 38.395 -5.354 -11.106 1.00 39.66 175 ARG A CA 1
ATOM 2153 C C . ARG A 1 175 ? 39.853 -5.607 -10.728 1.00 41.43 175 ARG A C 1
ATOM 2154 O O . ARG A 1 175 ? 40.416 -4.918 -9.876 1.00 41.31 175 ARG A O 1
ATOM 2175 N N . PHE A 1 176 ? 40.461 -6.596 -11.374 1.00 40.99 176 PHE A N 1
ATOM 2176 C CA . PHE A 1 176 ? 41.853 -6.947 -11.106 1.00 42.79 176 PHE A CA 1
ATOM 2177 C C . PHE A 1 176 ? 42.806 -5.817 -11.488 1.00 39.70 176 PHE A C 1
ATOM 2178 O O . PHE A 1 176 ? 43.740 -5.510 -10.751 1.00 41.48 176 PHE A O 1
ATOM 2195 N N . LEU A 1 177 ? 42.568 -5.202 -12.640 1.00 40.14 177 LEU A N 1
ATOM 2196 C CA . LEU A 1 177 ? 43.446 -4.147 -13.132 1.00 43.02 177 LEU A CA 1
ATOM 2197 C C . LEU A 1 177 ? 43.284 -2.843 -12.349 1.00 44.56 177 LEU A C 1
ATOM 2198 O O . LEU A 1 177 ? 44.096 -1.931 -12.488 1.00 44.16 177 LEU A O 1
ATOM 2214 N N . GLN A 1 178 ? 42.239 -2.760 -11.530 1.00 47.37 178 GLN A N 1
ATOM 2215 C CA . GLN A 1 178 ? 42.015 -1.589 -10.685 1.00 51.40 178 GLN A CA 1
ATOM 2216 C C . GLN A 1 178 ? 42.585 -1.777 -9.280 1.00 51.31 178 GLN A C 1
ATOM 2217 O O . GLN A 1 178 ? 42.503 -0.871 -8.447 1.00 53.62 178 GLN A O 1
ATOM 2231 N N . LEU A 1 179 ? 43.162 -2.946 -9.017 1.00 49.65 179 LEU A N 1
ATOM 2232 C CA . LEU A 1 179 ? 43.688 -3.250 -7.688 1.00 48.54 179 LEU A CA 1
ATOM 2233 C C . LEU A 1 179 ? 44.806 -2.306 -7.249 1.00 49.78 179 LEU A C 1
ATOM 2234 O O . LEU A 1 179 ? 44.855 -1.920 -6.080 1.00 51.95 179 LEU A O 1
ATOM 2250 N N . PRO A 1 180 ? 45.719 -1.945 -8.168 1.00 48.28 180 PRO A N 1
ATOM 2251 C CA . PRO A 1 180 ? 46.768 -1.006 -7.753 1.00 51.53 180 PRO A CA 1
ATOM 2252 C C . PRO A 1 180 ? 46.201 0.304 -7.207 1.00 52.97 180 PRO A C 1
ATOM 2253 O O . PRO A 1 180 ? 46.610 0.740 -6.134 1.00 54.79 180 PRO A O 1
ATOM 2264 N N . ASN A 1 181 ? 45.261 0.908 -7.927 1.00 52.55 181 ASN A N 1
ATOM 2265 C CA . ASN A 1 181 ? 44.588 2.108 -7.445 1.00 56.69 181 ASN A CA 1
ATOM 2266 C C . ASN A 1 181 ? 43.777 1.823 -6.187 1.00 56.92 181 ASN A C 1
ATOM 2267 O O . ASN A 1 181 ? 43.847 2.567 -5.209 1.00 58.91 181 ASN A O 1
ATOM 2278 N N . THR A 1 182 ? 43.009 0.740 -6.226 1.00 56.07 182 THR A N 1
ATOM 2279 C CA . THR A 1 182 ? 42.132 0.370 -5.121 1.00 56.43 182 THR A CA 1
ATOM 2280 C C . THR A 1 182 ? 42.907 0.174 -3.821 1.00 58.20 182 THR A C 1
ATOM 2281 O O . THR A 1 182 ? 42.510 0.679 -2.772 1.00 62.22 182 THR A O 1
ATOM 2292 N N . LEU A 1 183 ? 44.010 -0.561 -3.894 1.00 55.71 183 LEU A N 1
ATOM 2293 C CA . LEU A 1 183 ? 44.803 -0.849 -2.707 1.00 58.06 183 LEU A CA 1
ATOM 2294 C C . LEU A 1 183 ? 45.471 0.417 -2.176 1.00 63.49 183 LEU A C 1
ATOM 2295 O O . LEU A 1 183 ? 45.448 0.671 -0.973 1.00 69.72 183 LEU A O 1
ATOM 2311 N N . SER A 1 184 ? 46.053 1.209 -3.073 1.00 63.82 184 SER A N 1
ATOM 2312 C CA . SER A 1 184 ? 46.695 2.466 -2.693 1.00 68.55 184 SER A CA 1
ATOM 2313 C C . SER A 1 184 ? 45.791 3.317 -1.807 1.00 77.36 184 SER A C 1
ATOM 2314 O O . SER A 1 184 ? 46.218 3.815 -0.767 1.00 81.87 184 SER A O 1
ATOM 2322 N N . LYS A 1 185 ? 44.538 3.465 -2.219 1.00 80.67 185 LYS A N 1
ATOM 2323 C CA . LYS A 1 185 ? 43.579 4.270 -1.474 1.00 86.33 185 LYS A CA 1
ATOM 2324 C C . LYS A 1 185 ? 43.175 3.578 -0.179 1.00 87.45 185 LYS A C 1
ATOM 2325 O O . LYS A 1 185 ? 43.039 4.224 0.857 1.00 91.24 185 LYS A O 1
ATOM 2344 N N . LEU A 1 186 ? 42.989 2.264 -0.244 1.00 84.24 186 LEU A N 1
ATOM 2345 C CA . LEU A 1 186 ? 42.670 1.474 0.942 1.00 84.16 186 LEU A CA 1
ATOM 2346 C C . LEU A 1 186 ? 43.732 1.635 2.023 1.00 86.01 186 LEU A C 1
ATOM 2347 O O . LEU A 1 186 ? 43.417 1.740 3.208 1.00 90.54 186 LEU A O 1
ATOM 2363 N N . LEU A 1 187 ? 44.992 1.657 1.604 1.00 83.55 187 LEU A N 1
ATOM 2364 C CA . LEU A 1 187 ? 46.109 1.747 2.534 1.00 85.65 187 LEU A CA 1
ATOM 2365 C C . LEU A 1 187 ? 46.280 3.166 3.079 1.00 97.04 187 LEU A C 1
ATOM 2366 O O . LEU A 1 187 ? 46.878 3.364 4.138 1.00 95.08 187 LEU A O 1
ATOM 2382 N N . GLU A 1 188 ? 45.752 4.151 2.358 1.00 110.36 188 GLU A N 1
ATOM 2383 C CA . GLU A 1 188 ? 45.817 5.539 2.806 1.00 123.77 188 GLU A CA 1
ATOM 2384 C C . GLU A 1 188 ? 44.889 5.781 3.993 1.00 130.93 188 GLU A C 1
ATOM 2385 O O . GLU A 1 188 ? 45.216 6.550 4.895 1.00 137.26 188 GLU A O 1
ATOM 2397 N N . LYS A 1 189 ? 43.734 5.121 3.990 1.00 129.89 189 LYS A N 1
ATOM 2398 C CA . LYS A 1 189 ? 42.767 5.267 5.074 1.00 132.46 189 LYS A CA 1
ATOM 2399 C C . LYS A 1 189 ? 43.095 4.314 6.218 1.00 133.64 189 LYS A C 1
ATOM 2400 O O . LYS A 1 189 ? 42.769 4.581 7.375 1.00 136.25 189 LYS A O 1
ATOM 2419 N N . PHE A 1 190 ? 43.743 3.201 5.886 1.00 131.76 190 PHE A N 1
ATOM 2420 C CA . PHE A 1 190 ? 44.096 2.190 6.875 1.00 132.51 190 PHE A CA 1
ATOM 2421 C C . PHE A 1 190 ? 45.119 2.726 7.871 1.00 129.33 190 PHE A C 1
ATOM 2422 O O . PHE A 1 190 ? 45.118 2.345 9.042 1.00 137.84 190 PHE A O 1
ATOM 2439 N N . GLY A 1 191 ? 45.990 3.612 7.400 1.00 118.48 191 GLY A N 1
ATOM 2440 C CA . GLY A 1 191 ? 47.022 4.192 8.241 1.00 112.44 191 GLY A CA 1
ATOM 2441 C C . GLY A 1 191 ? 46.498 5.290 9.146 1.00 114.28 191 GLY A C 1
ATOM 2442 O O . GLY A 1 191 ? 46.993 5.477 10.258 1.00 115.66 191 GLY A O 1
ATOM 2446 N N . GLU A 1 192 ? 45.491 6.018 8.671 1.00 116.57 192 GLU A N 1
ATOM 2447 C CA . GL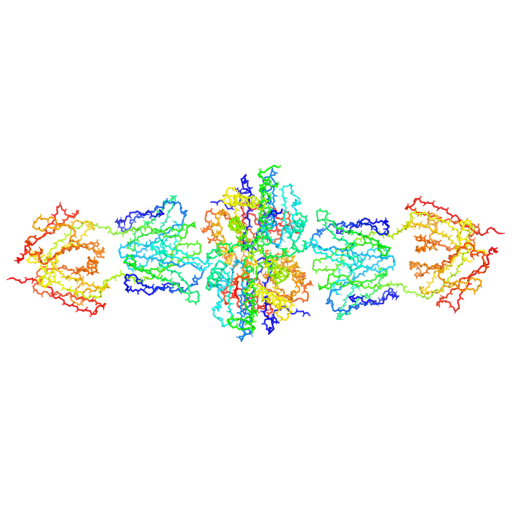U A 1 192 ? 44.951 7.155 9.411 1.00 125.69 192 GLU A CA 1
ATOM 2448 C C . GLU A 1 192 ? 44.196 6.720 10.666 1.00 131.86 192 GLU A C 1
ATOM 2449 O O . GLU A 1 192 ? 44.389 7.293 11.739 1.00 135.95 192 GLU A O 1
ATOM 2461 N N . ILE A 1 193 ? 43.338 5.714 10.531 1.00 131.45 193 ILE A N 1
ATOM 2462 C CA . ILE A 1 193 ? 42.590 5.198 11.675 1.00 135.49 193 ILE A CA 1
ATOM 2463 C C . ILE A 1 193 ? 43.528 4.529 12.674 1.00 134.12 193 ILE A C 1
ATOM 2464 O O . ILE A 1 193 ? 43.286 4.557 13.881 1.00 141.30 193 ILE A O 1
ATOM 2480 N N . THR A 1 194 ? 44.599 3.929 12.164 1.00 124.94 194 THR A N 1
ATOM 2481 C CA . THR A 1 194 ? 45.575 3.252 13.009 1.00 119.86 194 THR A CA 1
ATOM 2482 C C . THR A 1 194 ? 46.337 4.258 13.866 1.00 122.20 194 THR A C 1
ATOM 2483 O O . THR A 1 194 ? 46.152 4.319 15.082 1.00 125.54 194 THR A O 1
ATOM 2494 N N . ASP A 1 211 ? 56.811 -1.934 12.794 1.00 111.92 211 ASP A N 1
ATOM 2495 C CA . ASP A 1 211 ? 55.990 -3.125 12.904 1.00 110.00 211 ASP A CA 1
ATOM 2496 C C . ASP A 1 211 ? 54.780 -3.065 11.993 1.00 107.25 211 ASP A C 1
ATOM 2497 O O . ASP A 1 211 ? 54.880 -3.325 10.793 1.00 105.59 211 ASP A O 1
ATOM 2499 N N . ILE A 1 212 ? 53.631 -2.724 12.567 1.00 124.29 212 ILE A N 1
ATOM 2500 C CA . ILE A 1 212 ? 52.394 -2.612 11.804 1.00 120.70 212 ILE A CA 1
ATOM 2501 C C . ILE A 1 212 ? 52.499 -1.456 10.814 1.00 120.93 212 ILE A C 1
ATOM 2502 O O . ILE A 1 212 ? 52.144 -1.588 9.643 1.00 112.51 212 ILE A O 1
ATOM 2518 N N . SER A 1 213 ? 52.992 -0.322 11.303 1.00 129.98 213 SER A N 1
ATOM 2519 C CA . SER A 1 213 ? 53.129 0.883 10.494 1.00 133.66 213 SER A CA 1
ATOM 2520 C C . SER A 1 213 ? 54.159 0.709 9.382 1.00 133.95 213 SER A C 1
ATOM 2521 O O . SER A 1 213 ? 53.964 1.184 8.264 1.00 131.18 213 SER A O 1
ATOM 2529 N N . GLY A 1 214 ? 55.253 0.023 9.699 1.00 135.75 214 GLY A N 1
ATOM 2530 C CA . GLY A 1 214 ? 56.365 -0.122 8.776 1.00 134.31 214 GLY A CA 1
ATOM 2531 C C . GLY A 1 214 ? 56.025 -0.854 7.491 1.00 127.58 214 GLY A C 1
ATOM 2532 O O . GLY A 1 214 ? 56.382 -0.401 6.404 1.00 125.49 214 GLY A O 1
ATOM 2536 N N . LYS A 1 215 ? 55.337 -1.985 7.610 1.00 125.38 215 LYS A N 1
ATOM 2537 C CA . LYS A 1 215 ? 55.033 -2.815 6.449 1.00 121.04 215 LYS A CA 1
ATOM 2538 C C . LYS A 1 215 ? 53.911 -2.234 5.594 1.00 118.28 215 LYS A C 1
ATOM 2539 O O . LYS A 1 215 ? 53.762 -2.598 4.427 1.00 114.39 215 LYS A O 1
ATOM 2558 N N . LEU A 1 216 ? 53.122 -1.337 6.174 1.00 121.15 216 LEU A N 1
ATOM 2559 C CA . LEU A 1 216 ? 52.042 -0.697 5.436 1.00 118.78 216 LEU A CA 1
ATOM 2560 C C . LEU A 1 216 ? 52.623 0.201 4.349 1.00 113.14 216 LEU A C 1
ATOM 2561 O O . LEU A 1 216 ? 52.066 0.314 3.256 1.00 113.09 216 LEU A O 1
ATOM 2577 N N . ASN A 1 217 ? 53.756 0.827 4.652 1.00 109.25 217 ASN A N 1
ATOM 2578 C CA . ASN A 1 217 ? 54.413 1.721 3.708 1.00 103.60 217 ASN A CA 1
ATOM 2579 C C . ASN A 1 217 ? 55.103 0.937 2.598 1.00 101.71 217 ASN A C 1
ATOM 2580 O O . ASN A 1 217 ? 55.174 1.391 1.456 1.00 92.33 217 ASN A O 1
ATOM 2591 N N . GLU A 1 218 ? 55.613 -0.241 2.944 1.00 111.38 218 GLU A N 1
ATOM 2592 C CA . GLU A 1 218 ? 56.254 -1.118 1.971 1.00 113.09 218 GLU A CA 1
ATOM 2593 C C . GLU A 1 218 ? 55.237 -1.602 0.941 1.00 106.07 218 GLU A C 1
ATOM 2594 O O . GLU A 1 218 ? 55.531 -1.659 -0.253 1.00 107.42 218 GLU A O 1
ATOM 2606 N N . LEU A 1 219 ? 54.044 -1.951 1.413 1.00 98.93 219 LEU A N 1
ATOM 2607 C CA . LEU A 1 219 ? 52.966 -2.382 0.532 1.00 88.53 219 LEU A CA 1
ATOM 2608 C C . LEU A 1 219 ? 52.551 -1.249 -0.399 1.00 79.72 219 LEU A C 1
ATOM 2609 O O . LEU A 1 219 ? 52.458 -1.436 -1.611 1.00 77.22 219 LEU A O 1
ATOM 2625 N N . LYS A 1 220 ? 52.300 -0.079 0.182 1.00 77.64 220 LYS A N 1
ATOM 2626 C CA . LYS A 1 220 ? 51.945 1.114 -0.583 1.00 73.34 220 LYS A CA 1
ATOM 2627 C C . LYS A 1 220 ? 52.952 1.372 -1.702 1.00 70.23 220 LYS A C 1
ATOM 2628 O O . LYS A 1 220 ? 52.579 1.780 -2.802 1.00 66.73 220 LYS A O 1
ATOM 2647 N N . ALA A 1 221 ? 54.226 1.124 -1.413 1.00 70.55 221 ALA A N 1
ATOM 2648 C CA . ALA A 1 221 ? 55.292 1.353 -2.381 1.00 70.17 221 ALA A CA 1
ATOM 2649 C C . ALA A 1 221 ? 55.268 0.305 -3.491 1.00 66.34 221 ALA A C 1
ATOM 2650 O O . ALA A 1 221 ? 55.395 0.638 -4.670 1.00 64.63 221 ALA A O 1
ATOM 2657 N N . ASN A 1 222 ? 55.108 -0.959 -3.112 1.00 65.26 222 ASN A N 1
ATOM 2658 C CA . ASN A 1 222 ? 55.068 -2.047 -4.084 1.00 64.78 222 ASN A CA 1
ATOM 2659 C C . ASN A 1 222 ? 53.870 -1.905 -5.019 1.00 60.20 222 ASN A C 1
ATOM 2660 O O . ASN A 1 222 ? 53.960 -2.190 -6.213 1.00 56.74 222 ASN A O 1
ATOM 2671 N N . VAL A 1 223 ? 52.747 -1.462 -4.462 1.00 59.41 223 VAL A N 1
ATOM 2672 C CA . VAL A 1 223 ? 51.541 -1.222 -5.244 1.00 59.64 223 VAL A CA 1
ATOM 2673 C C . VAL A 1 223 ? 51.770 -0.114 -6.270 1.00 56.99 223 VAL A C 1
ATOM 2674 O O . VAL A 1 223 ? 51.348 -0.229 -7.420 1.00 54.69 223 VAL A O 1
ATOM 2687 N N . GLU A 1 224 ? 52.432 0.959 -5.846 1.00 59.62 224 GLU A N 1
ATOM 2688 C CA . GLU A 1 224 ? 52.733 2.074 -6.736 1.00 59.87 224 GLU A CA 1
ATOM 2689 C C . GLU A 1 224 ? 53.655 1.630 -7.867 1.00 58.25 224 GLU A C 1
ATOM 2690 O O . GLU A 1 224 ? 53.522 2.089 -9.002 1.00 56.96 224 GLU A O 1
ATOM 2702 N N . THR A 1 225 ? 54.590 0.739 -7.550 1.00 58.60 225 THR A N 1
ATOM 2703 C CA . THR A 1 225 ? 55.486 0.182 -8.557 1.00 57.36 225 THR A CA 1
ATOM 2704 C C . THR A 1 225 ? 54.692 -0.576 -9.618 1.00 53.94 225 THR A C 1
ATOM 2705 O O . THR A 1 225 ? 54.990 -0.491 -10.808 1.00 52.72 225 THR A O 1
ATOM 2716 N N . ILE A 1 226 ? 53.682 -1.322 -9.185 1.00 52.71 226 ILE A N 1
ATOM 2717 C CA . ILE A 1 226 ? 52.843 -2.065 -10.117 1.00 49.96 226 ILE A CA 1
ATOM 2718 C C . ILE A 1 226 ? 51.979 -1.098 -10.922 1.00 49.78 226 ILE A C 1
ATOM 2719 O O . ILE A 1 226 ? 51.787 -1.284 -12.123 1.00 47.52 226 ILE A O 1
ATOM 2735 N N . ARG A 1 227 ? 51.470 -0.061 -10.263 1.00 52.85 227 ARG A N 1
ATOM 2736 C CA . ARG A 1 227 ? 50.616 0.915 -10.932 1.00 54.11 227 ARG A CA 1
ATOM 2737 C C . ARG A 1 227 ? 51.355 1.609 -12.076 1.00 52.25 227 ARG A C 1
ATOM 2738 O O . ARG A 1 227 ? 50.788 1.816 -13.147 1.00 49.28 227 ARG A O 1
ATOM 2759 N N . GLN A 1 228 ? 52.617 1.966 -11.854 1.00 54.69 228 GLN A N 1
ATOM 2760 C CA . GLN A 1 228 ? 53.375 2.691 -12.870 1.00 57.25 228 GLN A CA 1
ATOM 2761 C C . GLN A 1 228 ? 53.770 1.766 -14.022 1.00 52.61 228 GLN A C 1
ATOM 2762 O O . GLN A 1 228 ? 53.780 2.180 -15.181 1.00 49.62 228 GLN A O 1
ATOM 2776 N N . GLN A 1 229 ? 54.082 0.513 -13.707 1.00 49.41 229 GLN A N 1
ATOM 2777 C CA . GLN A 1 229 ? 54.470 -0.448 -14.734 1.00 47.71 229 GLN A CA 1
ATOM 2778 C C . GLN A 1 229 ? 53.276 -0.854 -15.600 1.00 48.39 229 GLN A C 1
ATOM 2779 O O . GLN A 1 229 ? 53.409 -1.003 -16.815 1.00 48.52 229 GLN A O 1
ATOM 2793 N N . PHE A 1 230 ? 52.113 -1.030 -14.977 1.00 45.73 230 PHE A N 1
ATOM 2794 C CA . PHE A 1 230 ? 50.899 -1.385 -15.710 1.00 43.60 230 PHE A CA 1
ATOM 2795 C C . PHE A 1 230 ? 50.452 -0.255 -16.636 1.00 46.50 230 PHE A C 1
ATOM 2796 O O . PHE A 1 230 ? 49.777 -0.497 -17.638 1.00 46.98 230 PHE A O 1
ATOM 2813 N N . THR A 1 231 ? 50.826 0.976 -16.297 1.00 44.85 231 THR A N 1
ATOM 2814 C CA . THR A 1 231 ? 50.455 2.138 -17.099 1.00 45.52 231 THR A CA 1
ATOM 2815 C C . THR A 1 231 ? 51.587 2.571 -18.031 1.00 46.97 231 THR A C 1
ATOM 2816 O O . THR A 1 231 ? 51.536 3.654 -18.614 1.00 45.55 231 THR A O 1
ATOM 2827 N N . ASP A 1 232 ? 52.605 1.724 -18.160 1.00 48.94 232 ASP A N 1
ATOM 2828 C CA . ASP A 1 232 ? 53.706 1.968 -19.088 1.00 50.83 232 ASP A CA 1
ATOM 2829 C C . ASP A 1 232 ? 53.460 1.170 -20.373 1.00 49.38 232 ASP A C 1
ATOM 2830 O O . ASP A 1 232 ? 53.466 -0.061 -20.342 1.00 48.75 232 ASP A O 1
ATOM 2839 N N . PRO A 1 233 ? 53.244 1.864 -21.509 1.00 49.13 233 PRO A N 1
ATOM 2840 C CA . PRO A 1 233 ? 52.899 1.143 -22.744 1.00 47.70 233 PRO A CA 1
ATOM 2841 C C . PRO A 1 233 ? 53.997 0.200 -23.237 1.00 48.18 233 PRO A C 1
ATOM 2842 O O . PRO A 1 233 ? 53.706 -0.713 -24.012 1.00 49.44 233 PRO A O 1
ATOM 2853 N N . ASP A 1 234 ? 55.234 0.418 -22.799 1.00 49.83 234 ASP A N 1
ATOM 2854 C CA . ASP A 1 234 ? 56.362 -0.401 -23.240 1.00 51.65 234 ASP A CA 1
ATOM 2855 C C . ASP A 1 234 ? 56.494 -1.678 -22.416 1.00 50.24 234 ASP A C 1
ATOM 2856 O O . ASP A 1 234 ? 57.051 -2.672 -22.884 1.00 52.41 234 ASP A O 1
ATOM 2865 N N . LEU A 1 235 ? 55.985 -1.640 -21.188 1.00 46.99 235 LEU A N 1
ATOM 2866 C CA . LEU A 1 235 ? 56.100 -2.766 -20.267 1.00 46.40 235 LEU A CA 1
ATOM 2867 C C . LEU A 1 235 ? 54.828 -3.602 -20.234 1.00 45.63 235 LEU A C 1
ATOM 2868 O O . LEU A 1 235 ? 54.883 -4.824 -20.076 1.00 43.62 235 LEU A O 1
ATOM 2884 N N . THR A 1 236 ? 53.687 -2.935 -20.385 1.00 42.53 236 THR A N 1
ATOM 2885 C CA . THR A 1 236 ? 52.393 -3.579 -20.202 1.00 40.49 236 THR A CA 1
ATOM 2886 C C . THR A 1 236 ? 51.432 -3.265 -21.340 1.00 43.82 236 THR A C 1
ATOM 2887 O O . THR A 1 236 ? 51.320 -2.117 -21.771 1.00 39.35 236 THR A O 1
ATOM 2898 N N . THR A 1 237 ? 50.739 -4.294 -21.818 1.00 40.44 237 THR A N 1
ATOM 2899 C CA . THR A 1 237 ? 49.720 -4.119 -22.843 1.00 38.44 237 THR A CA 1
ATOM 2900 C C . THR A 1 237 ? 48.625 -5.177 -22.710 1.00 37.75 237 THR A C 1
ATOM 2901 O O . THR A 1 237 ? 48.843 -6.251 -22.144 1.00 38.74 237 THR A O 1
ATOM 2912 N N . PHE A 1 238 ? 47.453 -4.853 -23.245 1.00 35.31 238 PHE A N 1
ATOM 2913 C CA . PHE A 1 238 ? 46.274 -5.703 -23.151 1.00 34.48 238 PHE A CA 1
ATOM 2914 C C . PHE A 1 238 ? 45.820 -6.075 -24.557 1.00 33.47 238 PHE A C 1
ATOM 2915 O O . PHE A 1 238 ? 45.429 -5.206 -25.335 1.00 32.01 238 PHE A O 1
ATOM 2932 N N . VAL A 1 239 ? 45.890 -7.362 -24.883 1.00 33.93 239 VAL A N 1
ATOM 2933 C CA . VAL A 1 239 ? 45.418 -7.849 -26.173 1.00 34.88 239 VAL A CA 1
ATOM 2934 C C . VAL A 1 239 ? 43.967 -8.292 -26.035 1.00 33.21 239 VAL A C 1
ATOM 2935 O O . VAL A 1 239 ? 43.652 -9.157 -25.219 1.00 31.27 239 VAL A O 1
ATOM 2948 N N . CYS A 1 240 ? 43.088 -7.695 -26.833 1.00 32.00 240 CYS A N 1
ATOM 2949 C CA A CYS A 1 240 ? 41.664 -8.007 -26.771 0.62 32.85 240 CYS A CA 1
ATOM 2950 C CA B CYS A 1 240 ? 41.665 -8.006 -26.766 0.38 32.88 240 CYS A CA 1
ATOM 2951 C C . CYS A 1 240 ? 41.299 -9.097 -27.768 1.00 33.80 240 CYS A C 1
ATOM 2952 O O . CYS A 1 240 ? 41.730 -9.066 -28.919 1.00 38.56 240 CYS A O 1
ATOM 2965 N N . VAL A 1 241 ? 40.507 -10.061 -27.311 1.00 29.51 241 VAL A N 1
ATOM 2966 C CA . VAL A 1 241 ? 40.009 -11.130 -28.163 1.00 31.93 241 VAL A CA 1
ATOM 2967 C C . VAL A 1 241 ? 38.498 -10.977 -28.282 1.00 32.37 241 VAL A C 1
ATOM 2968 O O . VAL A 1 241 ? 37.821 -10.659 -27.306 1.00 30.01 241 VAL A O 1
ATOM 2981 N N . CYS A 1 242 ? 37.980 -11.190 -29.486 1.00 34.30 242 CYS A N 1
ATOM 2982 C CA . CYS A 1 242 ? 36.548 -11.086 -29.731 1.00 37.23 242 CYS A CA 1
ATOM 2983 C C . CYS A 1 242 ? 36.140 -11.959 -30.910 1.00 39.17 242 CYS A C 1
ATOM 2984 O O . CYS A 1 242 ? 36.986 -12.569 -31.569 1.00 39.43 242 CYS A O 1
ATOM 2992 N N . ILE A 1 243 ? 34.836 -12.015 -31.159 1.00 37.44 243 ILE A N 1
ATOM 2993 C CA . ILE A 1 243 ? 34.301 -12.654 -32.352 1.00 36.96 243 ILE A CA 1
ATOM 2994 C C . ILE A 1 243 ? 33.402 -11.661 -33.073 1.00 39.47 243 ILE A C 1
ATOM 2995 O O . ILE A 1 243 ? 32.901 -10.712 -32.468 1.00 40.16 243 ILE A O 1
ATOM 3011 N N . SER A 1 244 ? 33.199 -11.883 -34.366 1.00 41.60 244 SER A N 1
ATOM 3012 C CA . SER A 1 244 ? 32.439 -10.953 -35.187 1.00 46.36 244 SER A CA 1
ATOM 3013 C C . SER A 1 244 ? 30.932 -11.190 -35.041 1.00 44.83 244 SER A C 1
ATOM 3014 O O . SER A 1 244 ? 30.246 -11.517 -36.008 1.00 45.59 244 SER A O 1
ATOM 3022 N N . GLU A 1 245 ? 30.433 -11.023 -33.817 1.00 43.92 245 GLU A N 1
ATOM 3023 C CA . GLU A 1 245 ? 29.006 -11.153 -33.522 1.00 47.19 245 GLU A CA 1
ATOM 3024 C C . GLU A 1 245 ? 28.534 -9.950 -32.705 1.00 44.89 245 GLU A C 1
ATOM 3025 O O . GLU A 1 245 ? 29.331 -9.295 -32.037 1.00 40.68 245 GLU A O 1
ATOM 3037 N N A PHE A 1 246 ? 27.231 -9.684 -32.769 0.49 47.57 246 PHE A N 1
ATOM 3038 N N B PHE A 1 246 ? 27.233 -9.674 -32.752 0.51 47.57 246 PHE A N 1
ATOM 3039 C CA A PHE A 1 246 ? 26.624 -8.490 -32.180 0.49 47.26 246 PHE A CA 1
ATOM 3040 C CA B PHE A 1 246 ? 26.686 -8.442 -32.186 0.51 47.17 246 PHE A CA 1
ATOM 3041 C C A PHE A 1 246 ? 26.945 -8.326 -30.698 0.49 45.99 246 PHE A C 1
ATOM 3042 C C B PHE A 1 246 ? 26.949 -8.313 -30.684 0.51 45.97 246 PHE A C 1
ATOM 3043 O O A PHE A 1 246 ? 27.383 -7.262 -30.262 0.49 45.95 246 PHE A O 1
ATOM 3044 O O B PHE A 1 246 ? 27.352 -7.249 -30.214 0.51 46.00 246 PHE A O 1
ATOM 3077 N N . LEU A 1 247 ? 26.725 -9.388 -29.933 1.00 46.64 247 LEU A N 1
ATOM 3078 C CA . LEU A 1 247 ? 26.845 -9.338 -28.482 1.00 53.26 247 LEU A CA 1
ATOM 3079 C C . LEU A 1 247 ? 28.296 -9.179 -28.034 1.00 55.69 247 LEU A C 1
ATOM 3080 O O . LEU A 1 247 ? 28.561 -8.747 -26.912 1.00 60.45 247 LEU A O 1
ATOM 3096 N N . SER A 1 248 ? 29.231 -9.521 -28.917 1.00 50.42 248 SER A N 1
ATOM 3097 C CA . SER A 1 248 ? 30.652 -9.444 -28.591 1.00 45.61 248 SER A CA 1
ATOM 3098 C C . SER A 1 248 ? 31.226 -8.042 -28.776 1.00 46.25 248 SER A C 1
ATOM 3099 O O . SER A 1 248 ? 32.036 -7.583 -27.971 1.00 48.73 248 SER A O 1
ATOM 3107 N N . LEU A 1 249 ? 30.805 -7.361 -29.835 1.00 45.88 249 LEU A N 1
ATOM 3108 C CA . LEU A 1 249 ? 31.439 -6.106 -30.226 1.00 50.20 249 LEU A CA 1
ATOM 3109 C C . LEU A 1 249 ? 31.046 -4.941 -29.331 1.00 43.84 249 LEU A C 1
ATOM 3110 O O . LEU A 1 249 ? 31.842 -4.026 -29.119 1.00 38.70 249 LEU A O 1
ATOM 3126 N N . TYR A 1 250 ? 29.827 -4.965 -28.806 1.00 42.62 250 TYR A N 1
ATOM 3127 C CA . TYR A 1 250 ? 29.410 -3.929 -27.874 1.00 41.56 250 TYR A CA 1
ATOM 3128 C C . TYR A 1 250 ? 30.138 -4.089 -26.542 1.00 38.72 250 TYR A C 1
ATOM 3129 O O . TYR A 1 250 ? 30.579 -3.105 -25.948 1.00 36.55 250 TYR A O 1
ATOM 3147 N N . GLU A 1 251 ? 30.284 -5.326 -26.079 1.00 36.61 251 GLU A N 1
ATOM 3148 C CA . GLU A 1 251 ? 31.043 -5.575 -24.860 1.00 35.51 251 GLU A CA 1
ATOM 3149 C C . GLU A 1 251 ? 32.524 -5.278 -25.085 1.00 33.64 251 GLU A C 1
ATOM 3150 O O . GLU A 1 251 ? 33.200 -4.764 -24.193 1.00 34.26 251 GLU A O 1
ATOM 3162 N N . THR A 1 252 ? 33.020 -5.594 -26.279 1.00 32.60 252 THR A N 1
ATOM 3163 C CA . THR A 1 252 ? 34.430 -5.387 -26.605 1.00 36.38 252 THR A CA 1
ATOM 3164 C C . THR A 1 252 ? 34.798 -3.905 -26.641 1.00 35.84 252 THR A C 1
ATOM 3165 O O . THR A 1 252 ? 35.873 -3.518 -26.184 1.00 34.92 252 THR A O 1
ATOM 3176 N N . GLU A 1 253 ? 33.916 -3.079 -27.194 1.00 36.21 253 GLU A N 1
ATOM 3177 C CA . GLU A 1 253 ? 34.154 -1.640 -27.242 1.00 37.75 253 GLU A CA 1
ATOM 3178 C C . GLU A 1 253 ? 34.061 -1.044 -25.840 1.00 36.80 253 GLU A C 1
ATOM 3179 O O . GLU A 1 253 ? 34.840 -0.160 -25.481 1.00 37.19 253 GLU A O 1
ATOM 3191 N N . ARG A 1 254 ? 33.103 -1.532 -25.058 1.00 34.13 254 ARG A N 1
ATOM 3192 C CA . ARG A 1 254 ? 32.979 -1.151 -23.654 1.00 35.22 254 ARG A CA 1
ATOM 3193 C C . ARG A 1 254 ? 34.277 -1.454 -22.903 1.00 33.96 254 ARG A C 1
ATOM 3194 O O . ARG A 1 254 ? 34.759 -0.646 -22.106 1.00 33.34 254 ARG A O 1
ATOM 3215 N N . LEU A 1 255 ? 34.837 -2.627 -23.175 1.00 32.80 255 LEU A N 1
ATOM 3216 C CA . LEU A 1 255 ? 36.054 -3.090 -22.513 1.00 33.71 255 LEU A CA 1
ATOM 3217 C C . LEU A 1 255 ? 37.259 -2.220 -22.859 1.00 33.39 255 LEU A C 1
ATOM 3218 O O . LEU A 1 255 ? 37.998 -1.792 -21.974 1.00 31.32 255 LEU A O 1
ATOM 3234 N N . ILE A 1 256 ? 37.451 -1.965 -24.149 1.00 34.46 256 ILE A N 1
ATOM 3235 C CA . ILE A 1 256 ? 38.587 -1.177 -24.614 1.00 35.31 256 ILE A CA 1
ATOM 3236 C C . ILE A 1 256 ? 38.534 0.246 -24.065 1.00 37.28 256 ILE A C 1
ATOM 3237 O O . ILE A 1 256 ? 39.551 0.784 -23.633 1.00 38.48 256 ILE A O 1
ATOM 3253 N N . GLN A 1 257 ? 37.353 0.854 -24.092 1.00 35.50 257 GLN A N 1
ATOM 3254 C CA . GLN A 1 257 ? 37.174 2.197 -23.551 1.00 37.15 257 GLN A CA 1
ATOM 3255 C C . GLN A 1 257 ? 37.513 2.245 -22.065 1.00 36.62 257 GLN A C 1
ATOM 3256 O O . GLN A 1 257 ? 38.183 3.169 -21.605 1.00 38.43 257 GLN A O 1
ATOM 3270 N N . GLU A 1 258 ? 37.051 1.248 -21.317 1.00 33.58 258 GLU A N 1
ATOM 3271 C CA . GLU A 1 258 ? 37.347 1.177 -19.892 1.00 38.46 258 GLU A CA 1
ATOM 3272 C C . GLU A 1 258 ? 38.850 1.018 -19.654 1.00 39.04 258 GLU A C 1
ATOM 3273 O O . GLU A 1 258 ? 39.415 1.656 -18.764 1.00 37.78 258 GLU A O 1
ATOM 3285 N N . LEU A 1 259 ? 39.496 0.172 -20.453 1.00 37.73 259 LEU A N 1
ATOM 3286 C CA . LEU A 1 259 ? 40.937 -0.044 -20.331 1.00 39.21 259 LEU A CA 1
ATOM 3287 C C . LEU A 1 259 ? 41.718 1.240 -20.608 1.00 38.82 259 LEU A C 1
ATOM 3288 O O . LEU A 1 259 ? 42.702 1.535 -19.927 1.00 37.35 259 LEU A O 1
ATOM 3304 N N . ILE A 1 260 ? 41.278 1.998 -21.608 1.00 40.22 260 ILE A N 1
ATOM 3305 C CA . ILE A 1 260 ? 41.886 3.288 -21.923 1.00 41.71 260 ILE A CA 1
ATOM 3306 C C . ILE A 1 260 ? 41.793 4.244 -20.738 1.00 39.74 260 ILE A C 1
ATOM 3307 O O . ILE A 1 260 ? 42.722 5.003 -20.471 1.00 38.58 260 ILE A O 1
ATOM 3323 N N . SER A 1 261 ? 40.664 4.211 -20.036 1.00 38.98 261 SER A N 1
ATOM 3324 C CA . SER A 1 261 ? 40.449 5.097 -18.896 1.00 41.86 261 SER A CA 1
ATOM 3325 C C . SER A 1 261 ? 41.332 4.700 -17.713 1.00 41.52 261 SER A C 1
ATOM 3326 O O . SER A 1 261 ? 41.534 5.492 -16.792 1.00 43.31 261 SER A O 1
ATOM 3334 N N . TYR A 1 262 ? 41.850 3.475 -17.741 1.00 39.65 262 TYR A N 1
ATOM 3335 C CA . TYR A 1 262 ? 42.794 3.011 -16.724 1.00 40.30 262 TYR A CA 1
ATOM 3336 C C . TYR A 1 262 ? 44.240 3.334 -17.106 1.00 41.94 262 TYR A C 1
ATOM 3337 O O . TYR A 1 262 ? 45.172 2.957 -16.393 1.00 44.64 262 TYR A O 1
ATOM 3355 N N . ASP A 1 263 ? 44.420 4.013 -18.236 1.00 39.50 263 ASP A N 1
ATOM 3356 C CA . ASP A 1 263 ? 45.747 4.249 -18.809 1.00 44.11 263 ASP A CA 1
ATOM 3357 C C . ASP A 1 263 ? 46.466 2.926 -19.077 1.00 44.76 263 ASP A C 1
ATOM 3358 O O . ASP A 1 263 ? 47.685 2.826 -18.932 1.00 45.07 263 ASP A O 1
ATOM 3367 N N . MET A 1 264 ? 45.692 1.915 -19.463 1.00 46.71 264 MET A N 1
ATOM 3368 C CA . MET A 1 264 ? 46.230 0.637 -19.916 1.00 47.86 264 MET A CA 1
ATOM 3369 C C . MET A 1 264 ? 46.348 0.666 -21.436 1.00 45.69 264 MET A C 1
ATOM 3370 O O . MET A 1 264 ? 45.412 1.063 -22.129 1.00 47.16 264 MET A O 1
ATOM 3384 N N . ASP A 1 265 ? 47.499 0.251 -21.951 1.00 42.36 265 ASP A N 1
ATOM 3385 C CA . ASP A 1 265 ? 47.729 0.255 -23.390 1.00 42.57 265 ASP A CA 1
ATOM 3386 C C . ASP A 1 265 ? 46.961 -0.866 -24.091 1.00 40.89 265 ASP A C 1
ATOM 3387 O O . ASP A 1 265 ? 47.032 -2.029 -23.692 1.00 39.06 265 ASP A O 1
ATOM 3396 N N . VAL A 1 266 ? 46.231 -0.496 -25.140 1.00 41.84 266 VAL A N 1
ATOM 3397 C CA . VAL A 1 266 ? 45.530 -1.451 -25.994 1.00 41.50 266 VAL A CA 1
ATOM 3398 C C . VAL A 1 266 ? 45.774 -1.083 -27.450 1.00 42.14 266 VAL A C 1
ATOM 3399 O O . VAL A 1 266 ? 45.346 -0.023 -27.901 1.00 41.02 266 VAL A O 1
ATOM 3412 N N . ASN A 1 267 ? 46.460 -1.954 -28.183 1.00 43.69 267 ASN A N 1
ATOM 3413 C CA . ASN A 1 267 ? 46.756 -1.696 -29.589 1.00 46.93 267 ASN A CA 1
ATOM 3414 C C . ASN A 1 267 ? 46.548 -2.921 -30.473 1.00 43.43 267 ASN A C 1
ATOM 3415 O O . ASN A 1 267 ? 46.848 -2.883 -31.666 1.00 43.56 267 ASN A O 1
ATOM 3426 N N . SER A 1 268 ? 46.028 -3.998 -29.889 1.00 41.35 268 SER A N 1
ATOM 3427 C CA . SER A 1 268 ? 45.838 -5.245 -30.622 1.00 42.84 268 SER A CA 1
ATOM 3428 C C . SER A 1 268 ? 44.480 -5.876 -30.341 1.00 38.42 268 SER A C 1
ATOM 3429 O O . SER A 1 268 ? 44.054 -5.979 -29.188 1.00 37.42 268 SER A O 1
ATOM 3437 N N . ILE A 1 269 ? 43.808 -6.287 -31.413 1.00 37.30 269 ILE A N 1
ATOM 3438 C CA . ILE A 1 269 ? 42.550 -7.013 -31.315 1.00 36.78 269 ILE A CA 1
ATOM 3439 C C . ILE A 1 269 ? 42.629 -8.289 -32.143 1.00 35.63 269 ILE A C 1
ATOM 3440 O O . ILE A 1 269 ? 42.971 -8.250 -33.325 1.00 36.97 269 ILE A O 1
ATOM 3456 N N . ILE A 1 270 ? 42.314 -9.415 -31.511 1.00 34.54 270 ILE A N 1
ATOM 3457 C CA . ILE A 1 270 ? 42.198 -10.686 -32.211 1.00 35.47 270 ILE A CA 1
ATOM 3458 C C . ILE A 1 270 ? 40.728 -10.975 -32.511 1.00 36.29 270 ILE A C 1
ATOM 3459 O O . ILE A 1 270 ? 39.916 -11.095 -31.593 1.00 35.61 270 ILE A O 1
ATOM 3475 N N . VAL A 1 271 ? 40.392 -11.075 -33.795 1.00 38.94 271 VAL A N 1
ATOM 3476 C CA . VAL A 1 271 ? 39.043 -11.453 -34.210 1.00 40.98 271 VAL A CA 1
ATOM 3477 C C . VAL A 1 271 ? 39.042 -12.939 -34.550 1.00 42.10 271 VAL A C 1
ATOM 3478 O O . VAL A 1 271 ? 39.585 -13.360 -35.571 1.00 43.92 271 VAL A O 1
ATOM 3491 N N . ASN A 1 272 ? 38.413 -13.722 -33.684 1.00 39.71 272 ASN A N 1
ATOM 3492 C CA . ASN A 1 272 ? 38.549 -15.171 -33.708 1.00 38.22 272 ASN A CA 1
ATOM 3493 C C . ASN A 1 272 ? 37.344 -15.866 -34.333 1.00 38.66 272 ASN A C 1
ATOM 3494 O O . ASN A 1 272 ? 36.292 -15.253 -34.522 1.00 38.75 272 ASN A O 1
ATOM 3505 N N . GLN A 1 273 ? 37.516 -17.143 -34.662 1.00 40.32 273 GLN A N 1
ATOM 3506 C CA . GLN A 1 273 ? 36.422 -18.003 -35.113 1.00 41.06 273 GLN A CA 1
ATOM 3507 C C . GLN A 1 273 ? 35.771 -17.530 -36.411 1.00 41.66 273 GLN A C 1
ATOM 3508 O O . GLN A 1 273 ? 34.574 -17.731 -36.620 1.00 42.69 273 GLN A O 1
ATOM 3522 N N . LEU A 1 274 ? 36.560 -16.917 -37.285 1.00 42.49 274 LEU A N 1
ATOM 3523 C CA . LEU A 1 274 ? 36.042 -16.419 -38.554 1.00 45.06 274 LEU A CA 1
ATOM 3524 C C . LEU A 1 274 ? 35.871 -17.549 -39.562 1.00 47.54 274 LEU A C 1
ATOM 3525 O O . LEU A 1 274 ? 36.790 -18.332 -39.802 1.00 48.95 274 LEU A O 1
ATOM 3541 N N . LEU A 1 275 ? 34.680 -17.625 -40.145 1.00 48.83 275 LEU A N 1
ATOM 3542 C CA . LEU A 1 275 ? 34.364 -18.657 -41.121 1.00 51.10 275 LEU A CA 1
ATOM 3543 C C . LEU A 1 275 ? 35.087 -18.406 -42.434 1.00 55.87 275 LEU A C 1
ATOM 3544 O O . LEU A 1 275 ? 35.448 -19.345 -43.142 1.00 54.80 275 LEU A O 1
ATOM 3560 N N . PHE A 1 276 ? 35.280 -17.129 -42.753 1.00 62.28 276 PHE A N 1
ATOM 3561 C CA . PHE A 1 276 ? 35.835 -16.701 -44.037 1.00 70.96 276 PHE A CA 1
ATOM 3562 C C . PHE A 1 276 ? 34.967 -17.182 -45.202 1.00 82.04 276 PHE A C 1
ATOM 3563 O O . PHE A 1 276 ? 34.527 -16.370 -46.012 1.00 85.61 276 PHE A O 1
ATOM 3580 N N . ALA A 1 277 ? 34.729 -18.489 -45.292 1.00 86.55 277 ALA A N 1
ATOM 3581 C CA . ALA A 1 277 ? 33.794 -19.043 -46.272 1.00 94.87 277 ALA A CA 1
ATOM 3582 C C . ALA A 1 277 ? 34.190 -18.631 -47.687 1.00 106.57 277 ALA A C 1
ATOM 3583 O O . ALA A 1 277 ? 35.302 -18.149 -47.900 1.00 104.71 277 ALA A O 1
ATOM 3590 N N . GLU A 1 278 ? 33.289 -18.824 -48.650 1.00 117.70 278 GLU A N 1
ATOM 3591 C CA . GLU A 1 278 ? 33.560 -18.469 -50.044 1.00 127.19 278 GLU A CA 1
ATOM 3592 C C . GLU A 1 278 ? 34.871 -19.098 -50.509 1.00 128.90 278 GLU A C 1
ATOM 3593 O O . GLU A 1 278 ? 34.887 -19.952 -51.391 1.00 135.28 278 GLU A O 1
ATOM 3605 N N . ASN A 1 279 ? 35.964 -18.645 -49.901 1.00 122.40 279 ASN A N 1
ATOM 3606 C CA . ASN A 1 279 ? 37.278 -19.268 -50.030 1.00 117.05 279 ASN A CA 1
ATOM 3607 C C . ASN A 1 279 ? 37.237 -20.790 -49.895 1.00 113.88 279 ASN A C 1
ATOM 3608 O O . ASN A 1 279 ? 38.116 -21.482 -50.407 1.00 115.49 279 ASN A O 1
ATOM 3619 N N . ASP A 1 280 ? 36.228 -21.300 -49.189 1.00 111.04 280 ASP A N 1
ATOM 3620 C CA . ASP A 1 280 ? 36.057 -22.739 -48.995 1.00 111.49 280 ASP A CA 1
ATOM 3621 C C . ASP A 1 280 ? 36.107 -23.498 -50.317 1.00 115.55 280 ASP A C 1
ATOM 3622 O O . ASP A 1 280 ? 37.026 -24.284 -50.552 1.00 116.23 280 ASP A O 1
ATOM 3631 N N . GLN A 1 281 ? 35.117 -23.256 -51.172 1.00 117.47 281 GLN A N 1
ATOM 3632 C CA . GLN A 1 281 ? 35.052 -23.890 -52.487 1.00 121.80 281 GLN A CA 1
ATOM 3633 C C . GLN A 1 281 ? 35.088 -25.411 -52.379 1.00 121.23 281 GLN A C 1
ATOM 3634 O O . GLN A 1 281 ? 34.083 -26.044 -52.053 1.00 119.50 281 GLN A O 1
ATOM 3648 N N . HIS A 1 283 ? 31.363 -23.315 -52.229 1.00 124.35 283 HIS A N 1
ATOM 3649 C CA . HIS A 1 283 ? 30.442 -22.193 -52.359 1.00 124.33 283 HIS A CA 1
ATOM 3650 C C . HIS A 1 283 ? 29.010 -22.646 -52.044 1.00 124.92 283 HIS A C 1
ATOM 3651 O O . HIS A 1 283 ? 28.064 -22.335 -52.770 1.00 125.87 283 HIS A O 1
ATOM 3665 N N . ASN A 1 284 ? 28.864 -23.377 -50.942 1.00 122.33 284 ASN A N 1
ATOM 3666 C CA . ASN A 1 284 ? 27.572 -23.912 -50.529 1.00 120.26 284 ASN A CA 1
ATOM 3667 C C . ASN A 1 284 ? 27.379 -23.779 -49.018 1.00 109.95 284 ASN A C 1
ATOM 3668 O O . ASN A 1 284 ? 28.096 -23.020 -48.366 1.00 112.53 284 ASN A O 1
ATOM 3679 N N . CYS A 1 285 ? 26.393 -24.498 -48.484 1.00 99.67 285 CYS A N 1
ATOM 3680 C CA . CYS A 1 285 ? 26.065 -24.490 -47.059 1.00 86.22 285 CYS A CA 1
ATOM 3681 C C . CYS A 1 285 ? 25.384 -23.184 -46.663 1.00 82.63 285 CYS A C 1
ATOM 3682 O O . CYS A 1 285 ? 26.046 -22.177 -46.410 1.00 80.75 285 CYS A O 1
ATOM 3689 N N . LYS A 1 286 ? 24.056 -23.218 -46.602 1.00 75.21 286 LYS A N 1
ATOM 3690 C CA . LYS A 1 286 ? 23.267 -22.033 -46.285 1.00 74.73 286 LYS A CA 1
ATOM 3691 C C . LYS A 1 286 ? 23.611 -21.473 -44.909 1.00 71.09 286 LYS A C 1
ATOM 3692 O O . LYS A 1 286 ? 23.615 -20.257 -44.712 1.00 72.32 286 LYS A O 1
ATOM 3711 N N . ARG A 1 287 ? 23.890 -22.363 -43.961 1.00 67.07 287 ARG A N 1
ATOM 3712 C CA . ARG A 1 287 ? 24.280 -21.952 -42.617 1.00 63.13 287 ARG A CA 1
ATOM 3713 C C . ARG A 1 287 ? 25.537 -21.089 -42.669 1.00 60.47 287 ARG A C 1
ATOM 3714 O O . ARG A 1 287 ? 25.539 -19.950 -42.200 1.00 56.39 287 ARG A O 1
ATOM 3735 N N . CYS A 1 288 ? 26.600 -21.642 -43.243 1.00 64.19 288 CYS A N 1
ATOM 3736 C CA . CYS A 1 288 ? 27.882 -20.952 -43.319 1.00 65.16 288 CYS A CA 1
ATOM 3737 C C . CYS A 1 288 ? 27.789 -19.681 -44.157 1.00 65.51 288 CYS A C 1
ATOM 3738 O O . CYS A 1 288 ? 28.360 -18.650 -43.800 1.00 62.68 288 CYS A O 1
ATOM 3745 N N . GLN A 1 289 ? 27.069 -19.760 -45.271 1.00 68.17 289 GLN A N 1
ATOM 3746 C CA . GLN A 1 289 ? 26.916 -18.617 -46.164 1.00 69.17 289 GLN A CA 1
ATOM 3747 C C . GLN A 1 289 ? 26.246 -17.457 -45.439 1.00 63.35 289 GLN A C 1
ATOM 3748 O O . GLN A 1 289 ? 26.652 -16.304 -45.582 1.00 61.38 289 GLN A O 1
ATOM 3762 N N . ALA A 1 290 ? 25.222 -17.774 -44.653 1.00 61.62 290 ALA A N 1
ATOM 3763 C CA . ALA A 1 290 ? 24.467 -16.761 -43.925 1.00 58.37 290 ALA A CA 1
ATOM 3764 C C . ALA A 1 290 ? 25.248 -16.233 -42.725 1.00 54.43 290 ALA A C 1
ATOM 3765 O O . ALA A 1 290 ? 25.154 -15.054 -42.388 1.00 50.29 290 ALA A O 1
ATOM 3772 N N . ARG A 1 291 ? 26.018 -17.105 -42.082 1.00 56.69 291 ARG A N 1
ATOM 3773 C CA . ARG A 1 291 ? 26.779 -16.711 -40.903 1.00 57.93 291 ARG A CA 1
ATOM 3774 C C . ARG A 1 291 ? 28.008 -15.891 -41.284 1.00 54.92 291 ARG A C 1
ATOM 3775 O O . ARG A 1 291 ? 28.412 -14.996 -40.543 1.00 53.66 291 ARG A O 1
ATOM 3796 N N . TRP A 1 292 ? 28.598 -16.187 -42.439 1.00 55.21 292 TRP A N 1
ATOM 3797 C CA . TRP A 1 292 ? 29.758 -15.429 -42.898 1.00 53.66 292 TRP A CA 1
ATOM 3798 C C . TRP A 1 292 ? 29.347 -14.024 -43.325 1.00 52.88 292 TRP A C 1
ATOM 3799 O O . TRP A 1 292 ? 30.050 -13.053 -43.047 1.00 49.22 292 TRP A O 1
ATOM 3820 N N . LYS A 1 293 ? 28.212 -13.929 -44.010 1.00 56.81 293 LYS A N 1
ATOM 3821 C CA . LYS A 1 293 ? 27.661 -12.643 -44.421 1.00 58.90 293 LYS A CA 1
ATOM 3822 C C . LYS A 1 293 ? 27.478 -11.744 -43.204 1.00 57.72 293 LYS A C 1
ATOM 3823 O O . LYS A 1 293 ? 27.737 -10.542 -43.255 1.00 57.09 293 LYS A O 1
ATOM 3842 N N . MET A 1 294 ? 27.038 -12.350 -42.107 1.00 57.66 294 MET A N 1
ATOM 3843 C CA . MET A 1 294 ? 26.879 -11.655 -40.837 1.00 58.15 294 MET A CA 1
ATOM 3844 C C . MET A 1 294 ? 28.234 -11.242 -40.267 1.00 50.06 294 MET A C 1
ATOM 3845 O O . MET A 1 294 ? 28.421 -10.097 -39.858 1.00 46.89 294 MET A O 1
ATOM 3859 N N . GLN A 1 295 ? 29.173 -12.183 -40.238 1.00 46.91 295 GLN A N 1
ATOM 3860 C CA . GLN A 1 295 ? 30.509 -11.920 -39.711 1.00 43.83 295 GLN A CA 1
ATOM 3861 C C . GLN A 1 295 ? 31.219 -10.831 -40.506 1.00 43.11 295 GLN A C 1
ATOM 3862 O O . GLN A 1 295 ? 31.886 -9.969 -39.932 1.00 39.70 295 GLN A O 1
ATOM 3876 N N . LYS A 1 296 ? 31.073 -10.874 -41.826 1.00 46.47 296 LYS A N 1
ATOM 3877 C CA . LYS A 1 296 ? 31.774 -9.937 -42.696 1.00 49.50 296 LYS A CA 1
ATOM 3878 C C . LYS A 1 296 ? 31.175 -8.539 -42.590 1.00 48.03 296 LYS A C 1
ATOM 3879 O O . LYS A 1 296 ? 31.864 -7.542 -42.811 1.00 48.37 296 LYS A O 1
ATOM 3898 N N . LYS A 1 297 ? 29.888 -8.476 -42.263 1.00 48.26 297 LYS A N 1
ATOM 3899 C CA . LYS A 1 297 ? 29.213 -7.205 -42.030 1.00 48.27 297 LYS A CA 1
ATOM 3900 C C . LYS A 1 297 ? 29.880 -6.471 -40.872 1.00 46.47 297 LYS A C 1
ATOM 3901 O O . LYS A 1 297 ? 30.198 -5.286 -40.969 1.00 44.21 297 LYS A O 1
ATOM 3920 N N . TYR A 1 298 ? 30.102 -7.199 -39.784 1.00 46.57 298 TYR A N 1
ATOM 3921 C CA . TYR A 1 298 ? 30.649 -6.626 -38.564 1.00 44.67 298 TYR A CA 1
ATOM 3922 C C . TYR A 1 298 ? 32.165 -6.485 -38.620 1.00 42.78 298 TYR A C 1
ATOM 3923 O O . TYR A 1 298 ? 32.745 -5.672 -37.900 1.00 43.19 298 TYR A O 1
ATOM 3941 N N . LEU A 1 299 ? 32.807 -7.272 -39.476 1.00 40.07 299 LEU A N 1
ATOM 3942 C CA . LEU A 1 299 ? 34.253 -7.199 -39.626 1.00 39.47 299 LEU A CA 1
ATOM 3943 C C . LEU A 1 299 ? 34.626 -5.864 -40.269 1.00 39.86 299 LEU A C 1
ATOM 3944 O O . LEU A 1 299 ? 35.643 -5.260 -39.926 1.00 39.35 299 LEU A O 1
ATOM 3960 N N . ASP A 1 300 ? 33.786 -5.400 -41.190 1.00 39.28 300 ASP A N 1
ATOM 3961 C CA . ASP A 1 300 ? 33.964 -4.087 -41.801 1.00 42.80 300 ASP A CA 1
ATOM 3962 C C . ASP A 1 300 ? 33.839 -2.978 -40.761 1.00 39.98 300 ASP A C 1
ATOM 3963 O O . ASP A 1 300 ? 34.531 -1.964 -40.835 1.00 38.75 300 ASP A O 1
ATOM 3972 N N . GLN A 1 301 ? 32.944 -3.176 -39.799 1.00 40.59 301 GLN A N 1
ATOM 3973 C CA . GLN A 1 301 ? 32.733 -2.202 -38.737 1.00 37.95 301 GLN A CA 1
ATOM 3974 C C . GLN A 1 301 ? 33.927 -2.186 -37.790 1.00 38.54 301 GLN A C 1
ATOM 3975 O O . GLN A 1 301 ? 34.360 -1.125 -37.342 1.00 38.16 301 GLN A O 1
ATOM 3989 N N . ILE A 1 302 ? 34.460 -3.368 -37.497 1.00 37.26 302 ILE A N 1
ATOM 3990 C CA . ILE A 1 302 ? 35.667 -3.489 -36.689 1.00 39.01 302 ILE A CA 1
ATOM 3991 C C . ILE A 1 302 ? 36.844 -2.795 -37.367 1.00 36.82 302 ILE A C 1
ATOM 3992 O O . ILE A 1 302 ? 37.616 -2.090 -36.718 1.00 36.91 302 ILE A O 1
ATOM 4008 N N . ASP A 1 303 ? 36.978 -3.003 -38.673 1.00 36.34 303 ASP A N 1
ATOM 4009 C CA . ASP A 1 303 ? 38.100 -2.453 -39.426 1.00 38.85 303 ASP A CA 1
ATOM 4010 C C . ASP A 1 303 ? 38.040 -0.932 -39.504 1.00 40.08 303 ASP A C 1
ATOM 4011 O O . ASP A 1 303 ? 39.074 -0.263 -39.505 1.00 41.97 303 ASP A O 1
ATOM 4020 N N . GLU A 1 304 ? 36.831 -0.385 -39.570 1.00 38.06 304 GLU A N 1
ATOM 4021 C CA . GLU A 1 304 ? 36.667 1.061 -39.643 1.00 36.72 304 GLU A CA 1
ATOM 4022 C C . GLU A 1 304 ? 37.019 1.720 -38.313 1.00 37.53 304 GLU A C 1
ATOM 4023 O O . GLU A 1 304 ? 37.834 2.640 -38.267 1.00 40.77 304 GLU A O 1
ATOM 4035 N N . LEU A 1 305 ? 36.406 1.241 -37.234 1.00 34.74 305 LEU A N 1
ATOM 4036 C CA . LEU A 1 305 ? 36.573 1.856 -35.920 1.00 33.73 305 LEU A CA 1
ATOM 4037 C C . LEU A 1 305 ? 38.003 1.741 -35.392 1.00 35.82 305 LEU A C 1
ATOM 4038 O O . LEU A 1 305 ? 38.565 2.716 -34.894 1.00 36.47 305 LEU A O 1
ATOM 4054 N N . TYR A 1 306 ? 38.579 0.547 -35.492 1.00 45.66 306 TYR A N 1
ATOM 4055 C CA . TYR A 1 306 ? 39.898 0.277 -34.925 1.00 48.75 306 TYR A CA 1
ATOM 4056 C C . TYR A 1 306 ? 40.994 0.349 -35.986 1.00 48.92 306 TYR A C 1
ATOM 4057 O O . TYR A 1 306 ? 41.778 -0.584 -36.144 1.00 47.13 306 TYR A O 1
ATOM 4075 N N . GLU A 1 307 ? 41.055 1.469 -36.698 1.00 51.47 307 GLU A N 1
ATOM 4076 C CA . GLU A 1 307 ? 41.996 1.618 -37.804 1.00 53.99 307 GLU A CA 1
ATOM 4077 C C . GLU A 1 307 ? 43.448 1.705 -37.333 1.00 51.71 307 GLU A C 1
ATOM 4078 O O . GLU A 1 307 ? 44.367 1.387 -38.088 1.00 51.26 307 GLU A O 1
ATOM 4090 N N . ASP A 1 308 ? 43.649 2.134 -36.090 1.00 52.03 308 ASP A N 1
ATOM 4091 C CA . ASP A 1 308 ? 44.993 2.295 -35.540 1.00 54.99 308 ASP A CA 1
ATOM 4092 C C . ASP A 1 308 ? 45.471 1.037 -34.816 1.00 51.72 308 ASP A C 1
ATOM 4093 O O . ASP A 1 308 ? 46.650 0.914 -34.491 1.00 51.92 308 ASP A O 1
ATOM 4102 N N . PHE A 1 309 ? 44.553 0.110 -34.564 1.00 49.40 309 PHE A N 1
ATOM 4103 C CA . PHE A 1 309 ? 44.874 -1.117 -33.844 1.00 46.47 309 PHE A CA 1
ATOM 4104 C C . PHE A 1 309 ? 45.441 -2.182 -34.778 1.00 46.07 309 PHE A C 1
ATOM 4105 O O . PHE A 1 309 ? 45.191 -2.156 -35.983 1.00 47.17 309 PHE A O 1
ATOM 4122 N N . HIS A 1 310 ? 46.213 -3.110 -34.216 1.00 42.18 310 HIS A N 1
ATOM 4123 C CA . HIS A 1 310 ? 46.528 -4.353 -34.910 1.00 44.11 310 HIS A CA 1
ATOM 4124 C C . HIS A 1 310 ? 45.284 -5.234 -34.882 1.00 42.10 310 HIS A C 1
ATOM 4125 O O . HIS A 1 310 ? 44.896 -5.719 -33.820 1.00 39.12 310 HIS A O 1
ATOM 4139 N N . VAL A 1 311 ? 44.654 -5.426 -36.037 1.00 42.75 311 VAL A N 1
ATOM 4140 C CA . VAL A 1 311 ? 43.474 -6.282 -36.130 1.00 42.38 311 VAL A CA 1
ATOM 4141 C C . VAL A 1 311 ? 43.873 -7.632 -36.715 1.00 42.89 311 VAL A C 1
ATOM 4142 O O . VAL A 1 311 ? 44.131 -7.752 -37.913 1.00 45.56 311 VAL A O 1
ATOM 4155 N N . VAL A 1 312 ? 43.918 -8.642 -35.852 1.00 40.68 312 VAL A N 1
ATOM 4156 C CA . VAL A 1 312 ? 44.428 -9.958 -36.219 1.00 42.99 312 VAL A CA 1
ATOM 4157 C C . VAL A 1 312 ? 43.284 -10.947 -36.409 1.00 43.90 312 VAL A C 1
ATOM 4158 O O . VAL A 1 312 ? 42.607 -11.323 -35.453 1.00 44.63 312 VAL A O 1
ATOM 4171 N N . LYS A 1 313 ? 43.085 -11.370 -37.652 1.00 44.22 313 LYS A N 1
ATOM 4172 C CA . LYS A 1 313 ? 41.953 -12.213 -38.011 1.00 43.21 313 LYS A CA 1
ATOM 4173 C C . LYS A 1 313 ? 42.350 -13.686 -38.024 1.00 43.43 313 LYS A C 1
ATOM 4174 O O . LYS A 1 313 ? 43.263 -14.088 -38.747 1.00 44.73 313 LYS A O 1
ATOM 4193 N N . MET A 1 314 ? 41.658 -14.480 -37.210 1.00 41.89 314 MET A N 1
ATOM 4194 C CA . MET A 1 314 ? 41.980 -15.893 -37.038 1.00 42.60 314 MET A CA 1
ATOM 4195 C C . MET A 1 314 ? 40.812 -16.774 -37.483 1.00 44.92 314 MET A C 1
ATOM 4196 O O . MET A 1 314 ? 39.654 -16.474 -37.183 1.00 45.42 314 MET A O 1
ATOM 4210 N N . PRO A 1 315 ? 41.110 -17.872 -38.198 1.00 45.94 315 PRO A N 1
ATOM 4211 C CA . PRO A 1 315 ? 40.051 -18.691 -38.795 1.00 45.94 315 PRO A CA 1
ATOM 4212 C C . PRO A 1 315 ? 39.410 -19.673 -37.822 1.00 43.90 315 PRO A C 1
ATOM 4213 O O . PRO A 1 315 ? 40.050 -20.088 -36.855 1.00 44.83 315 PRO A O 1
ATOM 4224 N N . LEU A 1 316 ? 38.159 -20.038 -38.087 1.00 41.80 316 LEU A N 1
ATOM 4225 C CA . LEU A 1 316 ? 37.527 -21.141 -37.380 1.00 41.81 316 LEU A CA 1
ATOM 4226 C C . LEU A 1 316 ? 38.066 -22.453 -37.940 1.00 42.22 316 LEU A C 1
ATOM 4227 O O . LEU A 1 316 ? 37.834 -22.785 -39.100 1.00 42.30 316 LEU A O 1
ATOM 4243 N N . CYS A 1 317 ? 38.805 -23.182 -37.111 1.00 43.81 317 CYS A N 1
ATOM 4244 C CA . CYS A 1 317 ? 39.345 -24.482 -37.490 1.00 46.91 317 CYS A CA 1
ATOM 4245 C C . CYS A 1 317 ? 38.301 -25.584 -37.318 1.00 51.06 317 CYS A C 1
ATOM 4246 O O . CYS A 1 317 ? 37.396 -25.470 -36.490 1.00 52.02 317 CYS A O 1
ATOM 4254 N N . ALA A 1 318 ? 38.430 -26.649 -38.103 1.00 54.12 318 ALA A N 1
ATOM 4255 C CA . ALA A 1 318 ? 37.497 -27.770 -38.032 1.00 57.44 318 ALA A CA 1
ATOM 4256 C C . ALA A 1 318 ? 37.847 -28.699 -36.874 1.00 61.68 318 ALA A C 1
ATOM 4257 O O . ALA A 1 318 ? 36.964 -29.295 -36.256 1.00 58.62 318 ALA A O 1
ATOM 4264 N N . GLY A 1 319 ? 39.139 -28.813 -36.583 1.00 69.15 319 GLY A N 1
ATOM 4265 C CA . GLY A 1 319 ? 39.615 -29.683 -35.522 1.00 71.10 319 GLY A CA 1
ATOM 4266 C C . GLY A 1 319 ? 39.661 -28.989 -34.175 1.00 68.08 319 GLY A C 1
ATOM 4267 O O . GLY A 1 319 ? 39.266 -27.829 -34.047 1.00 70.00 319 GLY A O 1
ATOM 4271 N N . GLU A 1 320 ? 40.149 -29.709 -33.170 1.00 60.46 320 GLU A N 1
ATOM 4272 C CA . GLU A 1 320 ? 40.256 -29.180 -31.814 1.00 52.97 320 GLU A CA 1
ATOM 4273 C C . GLU A 1 320 ? 41.619 -28.547 -31.580 1.00 49.53 320 GLU A C 1
ATOM 4274 O O . GLU A 1 320 ? 42.654 -29.192 -31.770 1.00 51.96 320 GLU A O 1
ATOM 4286 N N . ILE A 1 321 ? 41.618 -27.286 -31.161 1.00 44.66 321 ILE A N 1
ATOM 4287 C CA . ILE A 1 321 ? 42.857 -26.592 -30.849 1.00 42.95 321 ILE A CA 1
ATOM 4288 C C . ILE A 1 321 ? 43.238 -26.862 -29.394 1.00 41.48 321 ILE A C 1
ATOM 4289 O O . ILE A 1 321 ? 42.977 -26.050 -28.508 1.00 40.15 321 ILE A O 1
ATOM 4305 N N . ARG A 1 322 ? 43.841 -28.022 -29.157 1.00 41.99 322 ARG A N 1
ATOM 4306 C CA . ARG A 1 322 ? 44.370 -28.365 -27.843 1.00 41.68 322 ARG A CA 1
ATOM 4307 C C . ARG A 1 322 ? 45.646 -29.180 -28.003 1.00 41.32 322 ARG A C 1
ATOM 4308 O O . ARG A 1 322 ? 45.857 -29.827 -29.029 1.00 41.42 322 ARG A O 1
ATOM 4329 N N . GLY A 1 323 ? 46.493 -29.146 -26.980 1.00 41.81 323 GLY A N 1
ATOM 4330 C CA . GLY A 1 323 ? 47.800 -29.771 -27.050 1.00 44.78 323 GLY A CA 1
ATOM 4331 C C . GLY A 1 323 ? 48.793 -28.820 -27.690 1.00 44.90 323 GLY A C 1
ATOM 4332 O O . GLY A 1 323 ? 48.404 -27.903 -28.413 1.00 44.04 323 GLY A O 1
ATOM 4336 N N . LEU A 1 324 ? 50.077 -29.044 -27.428 1.00 45.44 324 LEU A N 1
ATOM 4337 C CA . LEU A 1 324 ? 51.125 -28.134 -27.874 1.00 45.03 324 LEU A CA 1
ATOM 4338 C C . LEU A 1 324 ? 51.208 -28.033 -29.396 1.00 45.59 324 LEU A C 1
ATOM 4339 O O . LEU A 1 324 ? 51.360 -26.939 -29.939 1.00 45.68 324 LEU A O 1
ATOM 4355 N N . ASN A 1 325 ? 51.108 -29.169 -30.081 1.00 46.10 325 ASN A N 1
ATOM 4356 C CA . ASN A 1 325 ? 51.220 -29.195 -31.537 1.00 47.58 325 ASN A CA 1
ATOM 4357 C C . ASN A 1 325 ? 50.154 -28.349 -32.233 1.00 44.87 325 ASN A C 1
ATOM 4358 O O . ASN A 1 325 ? 50.467 -27.515 -33.083 1.00 43.91 325 ASN A O 1
ATOM 4369 N N . ASN A 1 326 ? 48.896 -28.567 -31.872 1.00 43.48 326 ASN A N 1
ATOM 4370 C CA . ASN A 1 326 ? 47.793 -27.858 -32.506 1.00 43.72 326 ASN A CA 1
ATOM 4371 C C . ASN A 1 326 ? 47.769 -26.380 -32.127 1.00 40.85 326 ASN A C 1
ATOM 4372 O O . ASN A 1 326 ? 47.482 -25.526 -32.963 1.00 40.62 326 ASN A O 1
ATOM 4383 N N . LEU A 1 327 ? 48.065 -26.085 -30.865 1.00 40.59 327 LEU A N 1
ATOM 4384 C CA . LEU A 1 327 ? 48.153 -24.703 -30.406 1.00 41.01 327 LEU A CA 1
ATOM 4385 C C . LEU A 1 327 ? 49.283 -23.963 -31.117 1.00 43.55 327 LEU A C 1
ATOM 4386 O O . LEU A 1 327 ? 49.154 -22.785 -31.449 1.00 42.91 327 LEU A O 1
ATOM 4402 N N . THR A 1 328 ? 50.390 -24.660 -31.347 1.00 45.09 328 THR A N 1
ATOM 4403 C CA . THR A 1 328 ? 51.532 -24.070 -32.034 1.00 46.78 328 THR A CA 1
ATOM 4404 C C . THR A 1 328 ? 51.184 -23.768 -33.488 1.00 47.40 328 THR A C 1
ATOM 4405 O O . THR A 1 328 ? 51.529 -22.708 -34.011 1.00 46.89 328 THR A O 1
ATOM 4416 N N . LYS A 1 329 ? 50.496 -24.703 -34.135 1.00 47.73 329 LYS A N 1
ATOM 4417 C CA . LYS A 1 329 ? 50.118 -24.542 -35.535 1.00 49.21 329 LYS A CA 1
ATOM 4418 C C . LYS A 1 329 ? 49.136 -23.386 -35.706 1.00 47.62 329 LYS A C 1
ATOM 4419 O O . LYS A 1 329 ? 49.190 -22.651 -36.693 1.00 49.82 329 LYS A O 1
ATOM 4438 N N . PHE A 1 330 ? 48.239 -23.232 -34.738 1.00 45.14 330 PHE A N 1
ATOM 4439 C CA . PHE A 1 330 ? 47.279 -22.134 -34.747 1.00 44.22 330 PHE A CA 1
ATOM 4440 C C . PHE A 1 330 ? 47.978 -20.807 -34.463 1.00 45.77 330 PHE A C 1
ATOM 4441 O O . PHE A 1 330 ? 47.696 -19.795 -35.107 1.00 47.99 330 PHE A O 1
ATOM 4458 N N . SER A 1 331 ? 48.900 -20.824 -33.505 1.00 43.84 331 SER A N 1
ATOM 4459 C CA . SER A 1 331 ? 49.565 -19.607 -33.049 1.00 43.64 331 SER A CA 1
ATOM 4460 C C . SER A 1 331 ? 50.401 -18.945 -34.139 1.00 45.69 331 SER A C 1
ATOM 4461 O O . SER A 1 331 ? 50.737 -17.766 -34.033 1.00 44.77 331 SER A O 1
ATOM 4469 N N . GLN A 1 332 ? 50.736 -19.699 -35.182 1.00 49.21 332 GLN A N 1
ATOM 4470 C CA . GLN A 1 332 ? 51.598 -19.190 -36.246 1.00 53.22 332 GLN A CA 1
ATOM 4471 C C . GLN A 1 332 ? 50.957 -18.019 -36.992 1.00 49.95 332 GLN A C 1
ATOM 4472 O O . GLN A 1 332 ? 51.655 -17.201 -37.591 1.00 49.09 332 GLN A O 1
ATOM 4486 N N . PHE A 1 333 ? 49.630 -17.942 -36.955 1.00 46.99 333 PHE A N 1
ATOM 4487 C CA . PHE A 1 333 ? 48.909 -16.921 -37.708 1.00 47.74 333 PHE A CA 1
ATOM 4488 C C . PHE A 1 333 ? 48.756 -15.624 -36.917 1.00 44.94 333 PHE A C 1
ATOM 4489 O O . PHE A 1 333 ? 48.256 -14.628 -37.437 1.00 45.53 333 PHE A O 1
ATOM 4506 N N . LEU A 1 334 ? 49.190 -15.640 -35.662 1.00 43.04 334 LEU A N 1
ATOM 4507 C CA . LEU A 1 334 ? 49.315 -14.411 -34.887 1.00 41.83 334 LEU A CA 1
ATOM 4508 C C . LEU A 1 334 ? 50.562 -13.645 -35.330 1.00 44.29 334 LEU A C 1
ATOM 4509 O O . LEU A 1 334 ? 50.622 -12.419 -35.225 1.00 45.45 334 LEU A O 1
ATOM 4525 N N . ASN A 1 335 ? 51.552 -14.383 -35.829 1.00 44.81 335 ASN A N 1
ATOM 4526 C CA . ASN A 1 335 ? 52.823 -13.806 -36.252 1.00 49.04 335 ASN A CA 1
ATOM 4527 C C . ASN A 1 335 ? 52.791 -13.378 -37.718 1.00 51.37 335 ASN A C 1
ATOM 4528 O O . ASN A 1 335 ? 53.076 -12.226 -38.046 1.00 50.49 335 ASN A O 1
ATOM 4539 N N . LYS A 1 336 ? 52.451 -14.323 -38.590 1.00 55.09 336 LYS A N 1
ATOM 4540 C CA . LYS A 1 336 ? 52.286 -14.060 -40.016 1.00 60.32 336 LYS A CA 1
ATOM 4541 C C . LYS A 1 336 ? 50.814 -14.244 -40.365 1.00 59.31 336 LYS A C 1
ATOM 4542 O O . LYS A 1 336 ? 50.303 -15.361 -40.322 1.00 57.51 336 LYS A O 1
ATOM 4561 N N . GLU A 1 337 ? 50.143 -13.145 -40.704 1.00 60.03 337 GLU A N 1
ATOM 4562 C CA . GLU A 1 337 ? 48.686 -13.132 -40.843 1.00 59.37 337 GLU A CA 1
ATOM 4563 C C . GLU A 1 337 ? 48.151 -14.256 -41.728 1.00 59.99 337 GLU A C 1
ATOM 4564 O O . GLU A 1 337 ? 48.784 -14.658 -42.704 1.00 61.80 337 GLU A O 1
ATOM 4576 N N . TYR A 1 338 ? 46.973 -14.753 -41.362 1.00 59.23 338 TYR A N 1
ATOM 4577 C CA . TYR A 1 338 ? 46.343 -15.880 -42.040 1.00 60.87 338 TYR A CA 1
ATOM 4578 C C . TYR A 1 338 ? 45.766 -15.485 -43.396 1.00 63.89 338 TYR A C 1
ATOM 4579 O O . TYR A 1 338 ? 45.019 -14.512 -43.501 1.00 64.14 338 TYR A O 1
ATOM 4597 N N . ASN A 1 339 ? 46.123 -16.248 -44.426 1.00 66.05 339 ASN A N 1
ATOM 4598 C CA . ASN A 1 339 ? 45.609 -16.037 -45.775 1.00 68.97 339 ASN A CA 1
ATOM 4599 C C . ASN A 1 339 ? 44.568 -17.106 -46.119 1.00 69.45 339 ASN A C 1
ATOM 4600 O O . ASN A 1 339 ? 44.922 -18.269 -46.309 1.00 69.94 339 ASN A O 1
ATOM 4611 N N . PRO A 1 340 ? 43.277 -16.721 -46.191 1.00 70.00 340 PRO A N 1
ATOM 4612 C CA . PRO A 1 340 ? 42.226 -17.716 -46.455 1.00 71.97 340 PRO A CA 1
ATOM 4613 C C . PRO A 1 340 ? 42.392 -18.436 -47.790 1.00 78.57 340 PRO A C 1
ATOM 4614 O O . PRO A 1 340 ? 41.972 -19.585 -47.927 1.00 80.15 340 PRO A O 1
ATOM 4625 N N . ILE A 1 341 ? 42.999 -17.759 -48.758 1.00 82.09 341 ILE A N 1
ATOM 4626 C CA . ILE A 1 341 ? 43.124 -18.290 -50.110 1.00 85.91 341 ILE A CA 1
ATOM 4627 C C . ILE A 1 341 ? 44.284 -19.281 -50.211 1.00 88.89 341 ILE A C 1
ATOM 4628 O O . ILE A 1 341 ? 44.249 -20.207 -51.022 1.00 91.48 341 ILE A O 1
ATOM 4644 N N . THR A 1 342 ? 45.302 -19.085 -49.377 1.00 88.23 342 THR A N 1
ATOM 4645 C CA . THR A 1 342 ? 46.505 -19.912 -49.411 1.00 90.76 342 THR A CA 1
ATOM 4646 C C . THR A 1 342 ? 46.522 -20.951 -48.291 1.00 90.63 342 THR A C 1
ATOM 4647 O O . THR A 1 342 ? 46.649 -22.148 -48.545 1.00 93.61 342 THR A O 1
ATOM 4658 N N . ASP A 1 343 ? 46.395 -20.482 -47.053 1.00 86.85 343 ASP A N 1
ATOM 4659 C CA . ASP A 1 343 ? 46.528 -21.342 -45.879 1.00 82.84 343 ASP A CA 1
ATOM 4660 C C . ASP A 1 343 ? 45.223 -22.046 -45.513 1.00 82.04 343 ASP A C 1
ATOM 4661 O O . ASP A 1 343 ? 45.075 -22.543 -44.397 1.00 79.42 343 ASP A O 1
ATOM 4670 N N . GLY A 1 344 ? 44.285 -22.094 -46.455 1.00 84.11 344 GLY A N 1
ATOM 4671 C CA . GLY A 1 344 ? 42.968 -22.653 -46.202 1.00 86.74 344 GLY A CA 1
ATOM 4672 C C . GLY A 1 344 ? 42.968 -24.112 -45.782 1.00 91.43 344 GLY A C 1
ATOM 4673 O O . GLY A 1 344 ? 42.003 -24.590 -45.185 1.00 89.66 344 GLY A O 1
ATOM 4677 N N . LYS A 1 345 ? 44.049 -24.822 -46.089 1.00 95.52 345 LYS A N 1
ATOM 4678 C CA . LYS A 1 345 ? 44.145 -26.250 -45.791 1.00 97.50 345 LYS A CA 1
ATOM 4679 C C . LYS A 1 345 ? 44.406 -26.515 -44.308 1.00 90.92 345 LYS A C 1
ATOM 4680 O O . LYS A 1 345 ? 43.987 -27.542 -43.774 1.00 93.34 345 LYS A O 1
ATOM 4699 N N . VAL A 1 346 ? 45.092 -25.587 -43.648 1.00 84.81 346 VAL A N 1
ATOM 4700 C CA . VAL A 1 346 ? 45.475 -25.759 -42.247 1.00 78.66 346 VAL A CA 1
ATOM 4701 C C . VAL A 1 346 ? 44.248 -25.973 -41.359 1.00 69.87 346 VAL A C 1
ATOM 4702 O O . VAL A 1 346 ? 44.343 -26.570 -40.287 1.00 68.22 346 VAL A O 1
ATOM 4715 N N . ILE A 1 347 ? 43.097 -25.494 -41.823 1.00 66.66 347 ILE A N 1
ATOM 4716 C CA . ILE A 1 347 ? 41.839 -25.645 -41.098 1.00 63.12 347 ILE A CA 1
ATOM 4717 C C . ILE A 1 347 ? 41.516 -27.115 -40.814 1.00 59.88 347 ILE A C 1
ATOM 4718 O O . ILE A 1 347 ? 40.857 -27.428 -39.822 1.00 55.85 347 ILE A O 1
ATOM 4734 N N . TYR A 1 348 ? 41.989 -28.007 -41.681 1.00 62.67 348 TYR A N 1
ATOM 4735 C CA . TYR A 1 348 ? 41.704 -29.437 -41.557 1.00 66.72 348 TYR A CA 1
ATOM 4736 C C . TYR A 1 348 ? 42.932 -30.259 -41.160 1.00 70.05 348 TYR A C 1
ATOM 4737 O O . TYR A 1 348 ? 42.834 -31.471 -40.970 1.00 68.38 348 TYR A O 1
ATOM 4755 N N . GLU A 1 349 ? 44.082 -29.603 -41.031 1.00 74.27 349 GLU A N 1
ATOM 4756 C CA . GLU A 1 349 ? 45.342 -30.301 -40.778 1.00 80.50 349 GLU A CA 1
ATOM 4757 C C . GLU A 1 349 ? 45.598 -30.587 -39.301 1.00 75.66 349 GLU A C 1
ATOM 4758 O O . GLU A 1 349 ? 46.582 -31.242 -38.957 1.00 79.04 349 GLU A O 1
ATOM 4770 N N . LEU A 1 350 ? 44.722 -30.097 -38.429 1.00 68.12 350 LEU A N 1
ATOM 4771 C CA . LEU A 1 350 ? 44.916 -30.260 -36.991 1.00 61.23 350 LEU A CA 1
ATOM 4772 C C . LEU A 1 350 ? 44.900 -31.727 -36.575 1.00 60.79 350 LEU A C 1
ATOM 4773 O O . LEU A 1 350 ? 44.059 -32.506 -37.023 1.00 61.72 350 LEU A O 1
ATOM 4789 N N . GLU A 1 351 ? 45.844 -32.087 -35.711 1.00 60.88 351 GLU A N 1
ATOM 4790 C CA . GLU A 1 351 ? 46.002 -33.464 -35.255 1.00 62.93 351 GLU A CA 1
ATOM 4791 C C . GLU A 1 351 ? 44.830 -33.895 -34.379 1.00 62.82 351 GLU A C 1
ATOM 4792 O O . GLU A 1 351 ? 44.338 -33.116 -33.562 1.00 56.77 351 GLU A O 1
ATOM 4804 N N . ASP A 1 352 ? 44.391 -35.139 -34.560 1.00 70.15 352 ASP A N 1
ATOM 4805 C CA . ASP A 1 352 ? 43.294 -35.705 -33.779 1.00 75.16 352 ASP A CA 1
ATOM 4806 C C . ASP A 1 352 ? 43.731 -36.997 -33.097 1.00 76.41 352 ASP A C 1
ATOM 4807 O O . ASP A 1 352 ? 44.457 -36.971 -32.104 1.00 75.55 352 ASP A O 1
ATOM 4816 N N . THR B 1 4 ? 13.339 -42.838 -19.098 1.00 71.93 4 THR B N 1
ATOM 4817 C CA . THR B 1 4 ? 14.246 -41.772 -19.510 1.00 70.76 4 THR B CA 1
ATOM 4818 C C . THR B 1 4 ? 13.719 -40.400 -19.103 1.00 66.03 4 THR B C 1
ATOM 4819 O O . THR B 1 4 ? 12.515 -40.144 -19.134 1.00 68.11 4 THR B O 1
ATOM 4829 N N . VAL B 1 5 ? 14.636 -39.520 -18.721 1.00 60.46 5 VAL B N 1
ATOM 4830 C CA . VAL B 1 5 ? 14.294 -38.152 -18.360 1.00 54.89 5 VAL B CA 1
ATOM 4831 C C . VAL B 1 5 ? 14.075 -37.335 -19.631 1.00 51.44 5 VAL B C 1
ATOM 4832 O O . VAL B 1 5 ? 14.896 -37.374 -20.547 1.00 52.79 5 VAL B O 1
ATOM 4845 N N . GLU B 1 6 ? 12.965 -36.604 -19.688 1.00 48.44 6 GLU B N 1
ATOM 4846 C CA . GLU B 1 6 ? 12.586 -35.900 -20.908 1.00 50.69 6 GLU B CA 1
ATOM 4847 C C . GLU B 1 6 ? 13.584 -34.787 -21.245 1.00 46.20 6 GLU B C 1
ATOM 4848 O O . GLU B 1 6 ? 14.088 -34.109 -20.348 1.00 40.40 6 GLU B O 1
ATOM 4860 N N . PRO B 1 7 ? 13.877 -34.601 -22.546 1.00 45.05 7 PRO B N 1
ATOM 4861 C CA . PRO B 1 7 ? 14.898 -33.643 -22.977 1.00 42.38 7 PRO B CA 1
ATOM 4862 C C . PRO B 1 7 ? 14.375 -32.208 -23.083 1.00 40.49 7 PRO B C 1
ATOM 4863 O O . PRO B 1 7 ? 14.541 -31.566 -24.120 1.00 38.85 7 PRO B O 1
ATOM 4874 N N . ASN B 1 8 ? 13.757 -31.716 -22.013 1.00 37.41 8 ASN B N 1
ATOM 4875 C CA . ASN B 1 8 ? 13.247 -30.352 -21.982 1.00 35.79 8 ASN B CA 1
ATOM 4876 C C . ASN B 1 8 ? 13.166 -29.821 -20.555 1.00 34.72 8 ASN B C 1
ATOM 4877 O O . ASN B 1 8 ? 13.380 -30.563 -19.595 1.00 35.37 8 ASN B O 1
ATOM 4888 N N . LEU B 1 9 ? 12.853 -28.534 -20.429 1.00 33.25 9 LEU B N 1
ATOM 4889 C CA . LEU B 1 9 ? 12.735 -27.881 -19.128 1.00 32.30 9 LEU B CA 1
ATOM 4890 C C . LEU B 1 9 ? 11.280 -27.577 -18.782 1.00 33.67 9 LEU B C 1
ATOM 4891 O O . LEU B 1 9 ? 11.008 -26.704 -17.960 1.00 32.33 9 LEU B O 1
ATOM 4907 N N . HIS B 1 10 ? 10.350 -28.294 -19.408 1.00 37.36 10 HIS B N 1
ATOM 4908 C CA . HIS B 1 10 ? 8.927 -28.052 -19.188 1.00 38.31 10 HIS B CA 1
ATOM 4909 C C . HIS B 1 10 ? 8.577 -28.123 -17.706 1.00 39.56 10 HIS B C 1
ATOM 4910 O O . HIS B 1 10 ? 7.787 -27.321 -17.205 1.00 39.37 10 HIS B O 1
ATOM 4924 N N . SER B 1 11 ? 9.177 -29.084 -17.012 1.00 36.36 11 SER B N 1
ATOM 4925 C CA . SER B 1 11 ? 8.948 -29.262 -15.585 1.00 40.97 11 SER B CA 1
ATOM 4926 C C . SER B 1 11 ? 9.365 -28.025 -14.796 1.00 37.21 11 SER B C 1
ATOM 4927 O O . SER B 1 11 ? 8.653 -27.592 -13.890 1.00 39.42 11 SER B O 1
ATOM 4935 N N . LEU B 1 12 ? 10.518 -27.459 -15.140 1.00 33.32 12 LEU B N 1
ATOM 4936 C CA . LEU B 1 12 ? 10.990 -26.248 -14.481 1.00 34.29 12 LEU B CA 1
ATOM 4937 C C . LEU B 1 12 ? 10.131 -25.054 -14.884 1.00 32.73 12 LEU B C 1
ATOM 4938 O O . LEU B 1 12 ? 9.714 -24.266 -14.037 1.00 32.59 12 LEU B O 1
ATOM 4954 N N . ILE B 1 13 ? 9.867 -24.939 -16.182 1.00 32.40 13 ILE B N 1
ATOM 4955 C CA . ILE B 1 13 ? 9.121 -23.812 -16.735 1.00 35.84 13 ILE B CA 1
ATOM 4956 C C . ILE B 1 13 ? 7.750 -23.649 -16.083 1.00 36.86 13 ILE B C 1
ATOM 4957 O O . ILE B 1 13 ? 7.299 -22.529 -15.848 1.00 37.81 13 ILE B O 1
ATOM 4973 N N . THR B 1 14 ? 7.092 -24.768 -15.802 1.00 37.53 14 THR B N 1
ATOM 4974 C CA . THR B 1 14 ? 5.753 -24.748 -15.221 1.00 40.13 14 THR B CA 1
ATOM 4975 C C . THR B 1 14 ? 5.769 -25.006 -13.714 1.00 42.47 14 THR B C 1
ATOM 4976 O O . THR B 1 14 ? 4.725 -25.266 -13.118 1.00 42.71 14 THR B O 1
ATOM 4987 N N . SER B 1 15 ? 6.943 -24.932 -13.094 1.00 42.31 15 SER B N 1
ATOM 4988 C CA . SER B 1 15 ? 7.044 -25.175 -11.660 1.00 44.17 15 SER B CA 1
ATOM 4989 C C . SER B 1 15 ? 6.395 -24.043 -10.869 1.00 47.08 15 SER B C 1
ATOM 4990 O O . SER B 1 15 ? 6.493 -22.875 -11.245 1.00 46.55 15 SER B O 1
ATOM 4998 N N . THR B 1 16 ? 5.737 -24.406 -9.771 1.00 51.15 16 THR B N 1
ATOM 4999 C CA . THR B 1 16 ? 5.052 -23.450 -8.907 1.00 54.75 16 THR B CA 1
ATOM 5000 C C . THR B 1 16 ? 5.730 -23.339 -7.540 1.00 52.67 16 THR B C 1
ATOM 5001 O O . THR B 1 16 ? 5.199 -22.699 -6.630 1.00 56.98 16 THR B O 1
ATOM 5012 N N . THR B 1 17 ? 6.900 -23.960 -7.404 1.00 45.37 17 THR B N 1
ATOM 5013 C CA . THR B 1 17 ? 7.644 -23.938 -6.145 1.00 38.90 17 THR B CA 1
ATOM 5014 C C . THR B 1 17 ? 8.967 -23.180 -6.256 1.00 37.40 17 THR B C 1
ATOM 5015 O O . THR B 1 17 ? 9.410 -22.552 -5.295 1.00 38.01 17 THR B O 1
ATOM 5026 N N . HIS B 1 18 ? 9.595 -23.237 -7.426 1.00 34.49 18 HIS B N 1
ATOM 5027 C CA . HIS B 1 18 ? 10.960 -22.740 -7.571 1.00 35.19 18 HIS B CA 1
ATOM 5028 C C . HIS B 1 18 ? 11.039 -21.219 -7.473 1.00 36.32 18 HIS B C 1
ATOM 5029 O O . HIS B 1 18 ? 10.332 -20.500 -8.177 1.00 37.42 18 HIS B O 1
ATOM 5043 N N . LYS B 1 19 ? 11.917 -20.754 -6.588 1.00 34.82 19 LYS B N 1
ATOM 5044 C CA . LYS B 1 19 ? 12.071 -19.334 -6.287 1.00 34.58 19 LYS B CA 1
ATOM 5045 C C . LYS B 1 19 ? 13.370 -18.756 -6.835 1.00 30.11 19 LYS B C 1
ATOM 5046 O O . LYS B 1 19 ? 13.442 -17.571 -7.158 1.00 27.14 19 LYS B O 1
ATOM 5065 N N . TRP B 1 20 ? 14.398 -19.596 -6.908 1.00 28.54 20 TRP B N 1
ATOM 5066 C CA . TRP B 1 20 ? 15.734 -19.168 -7.312 1.00 27.62 20 TRP B CA 1
ATOM 5067 C C . TRP B 1 20 ? 16.279 -20.091 -8.390 1.00 26.27 20 TRP B C 1
ATOM 5068 O O . TRP B 1 20 ? 16.562 -21.254 -8.125 1.00 26.91 20 TRP B O 1
ATOM 5089 N N . ILE B 1 21 ? 16.435 -19.566 -9.600 1.00 26.04 21 ILE B N 1
ATOM 5090 C CA . ILE B 1 21 ? 16.915 -20.361 -10.721 1.00 25.16 21 ILE B CA 1
ATOM 5091 C C . ILE B 1 21 ? 18.207 -19.775 -11.275 1.00 27.02 21 ILE B C 1
ATOM 5092 O O . ILE B 1 21 ? 18.209 -18.716 -11.902 1.00 27.67 21 ILE B O 1
ATOM 5108 N N . PHE B 1 22 ? 19.306 -20.481 -11.032 1.00 27.40 22 PHE B N 1
ATOM 5109 C CA . PHE B 1 22 ? 20.608 -20.078 -11.542 1.00 24.57 22 PHE B CA 1
ATOM 5110 C C . PHE B 1 22 ? 20.860 -20.699 -12.908 1.00 26.84 22 PHE B C 1
ATOM 5111 O O . PHE B 1 22 ? 20.635 -21.893 -13.115 1.00 28.82 22 PHE B O 1
ATOM 5128 N N . VAL B 1 23 ? 21.315 -19.869 -13.840 1.00 25.48 23 VAL B N 1
ATOM 5129 C CA . VAL B 1 23 ? 21.720 -20.327 -15.163 1.00 23.65 23 VAL B CA 1
ATOM 5130 C C . VAL B 1 23 ? 23.198 -20.010 -15.338 1.00 25.02 23 VAL B C 1
ATOM 5131 O O . VAL B 1 23 ? 23.592 -18.844 -15.358 1.00 23.52 23 VAL B O 1
ATOM 5144 N N . GLY B 1 24 ? 24.012 -21.055 -15.453 1.00 28.10 24 GLY B N 1
ATOM 5145 C CA . GLY B 1 24 ? 25.454 -20.895 -15.474 1.00 25.56 24 GLY B CA 1
ATOM 5146 C C . GLY B 1 24 ? 26.164 -21.836 -16.421 1.00 27.01 24 GLY B C 1
ATOM 5147 O O . GLY B 1 24 ? 25.537 -22.628 -17.126 1.00 28.90 24 GLY B O 1
ATOM 5151 N N . GLY B 1 25 ? 27.490 -21.742 -16.420 1.00 26.32 25 GLY B N 1
ATOM 5152 C CA . GLY B 1 25 ? 28.325 -22.546 -17.288 1.00 26.74 25 GLY B CA 1
ATOM 5153 C C . GLY B 1 25 ? 29.533 -21.769 -17.773 1.00 32.55 25 GLY B C 1
ATOM 5154 O O . GLY B 1 25 ? 29.748 -20.618 -17.385 1.00 29.48 25 GLY B O 1
ATOM 5158 N N . LYS B 1 26 ? 30.318 -22.412 -18.630 1.00 33.03 26 LYS B N 1
ATOM 5159 C CA . LYS B 1 26 ? 31.537 -21.830 -19.177 1.00 37.42 26 LYS B CA 1
ATOM 5160 C C . LYS B 1 26 ? 31.238 -20.560 -19.969 1.00 37.03 26 LYS B C 1
ATOM 5161 O O . LYS B 1 26 ? 30.089 -20.287 -20.314 1.00 36.13 26 LYS B O 1
ATOM 5180 N N . GLY B 1 27 ? 32.276 -19.782 -20.249 1.00 37.09 27 GLY B N 1
ATOM 5181 C CA . GLY B 1 27 ? 32.113 -18.544 -20.985 1.00 35.08 27 GLY B CA 1
ATOM 5182 C C . GLY B 1 27 ? 31.642 -18.750 -22.414 1.00 33.23 27 GLY B C 1
ATOM 5183 O O . GLY B 1 27 ? 32.132 -19.632 -23.118 1.00 29.60 27 GLY B O 1
ATOM 5187 N N . GLY B 1 28 ? 30.680 -17.934 -22.839 1.00 29.50 28 GLY B N 1
ATOM 5188 C CA . GLY B 1 28 ? 30.233 -17.926 -24.222 1.00 31.20 28 GLY B CA 1
ATOM 5189 C C . GLY B 1 28 ? 29.413 -19.123 -24.686 1.00 31.91 28 GLY B C 1
ATOM 5190 O O . GLY B 1 28 ? 29.175 -19.279 -25.885 1.00 33.37 28 GLY B O 1
ATOM 5194 N N . VAL B 1 29 ? 28.973 -19.970 -23.761 1.00 30.59 29 VAL B N 1
ATOM 5195 C CA . VAL B 1 29 ? 28.216 -21.164 -24.143 1.00 31.75 29 VAL B CA 1
ATOM 5196 C C . VAL B 1 29 ? 26.743 -20.846 -24.399 1.00 30.16 29 VAL B C 1
ATOM 5197 O O . VAL B 1 29 ? 26.086 -21.538 -25.178 1.00 29.68 29 VAL B O 1
ATOM 5210 N N . GLY B 1 30 ? 26.231 -19.803 -23.749 1.00 29.09 30 GLY B N 1
ATOM 5211 C CA . GLY B 1 30 ? 24.868 -19.354 -23.979 1.00 25.43 30 GLY B CA 1
ATOM 5212 C C . GLY B 1 30 ? 24.058 -19.132 -22.717 1.00 24.90 30 GLY B C 1
ATOM 5213 O O . GLY B 1 30 ? 22.832 -19.280 -22.732 1.00 25.16 30 GLY B O 1
ATOM 5217 N N . LYS B 1 31 ? 24.734 -18.769 -21.630 1.00 25.68 31 LYS B N 1
ATOM 5218 C CA . LYS B 1 31 ? 24.063 -18.461 -20.369 1.00 28.57 31 LYS B CA 1
ATOM 5219 C C . LYS B 1 31 ? 23.018 -17.362 -20.533 1.00 27.25 31 LYS B C 1
ATOM 5220 O O . LYS B 1 31 ? 21.863 -17.523 -20.138 1.00 29.83 31 LYS B O 1
ATOM 5239 N N . THR B 1 32 ? 23.437 -16.242 -21.113 1.00 27.01 32 THR B N 1
ATOM 5240 C CA . THR B 1 32 ? 22.570 -15.081 -21.264 1.00 24.70 32 THR B CA 1
ATOM 5241 C C . THR B 1 32 ? 21.387 -15.389 -22.172 1.00 26.00 32 THR B C 1
ATOM 5242 O O . THR B 1 32 ? 20.245 -15.066 -21.849 1.00 28.35 32 THR B O 1
ATOM 5252 N N . THR B 1 33 ? 21.672 -16.004 -23.314 1.00 28.24 33 THR B N 1
ATOM 5253 C CA . THR B 1 33 ? 20.631 -16.409 -24.250 1.00 31.23 33 THR B CA 1
ATOM 5254 C C . THR B 1 33 ? 19.662 -17.388 -23.589 1.00 29.09 33 THR B C 1
ATOM 5255 O O . THR B 1 33 ? 18.445 -17.274 -23.753 1.00 25.31 33 THR B O 1
ATOM 5266 N N . SER B 1 34 ? 20.206 -18.340 -22.834 1.00 27.31 34 SER B N 1
ATOM 5267 C CA . SER B 1 34 ? 19.390 -19.362 -22.183 1.00 27.43 34 SER B CA 1
ATOM 5268 C C . SER B 1 34 ? 18.602 -18.802 -21.000 1.00 27.69 34 SER B C 1
ATOM 5269 O O . SER B 1 34 ? 17.448 -19.172 -20.791 1.00 23.78 34 SER B O 1
ATOM 5277 N N . SER B 1 35 ? 19.226 -17.923 -20.222 1.00 24.60 35 SER B N 1
ATOM 5278 C CA . SER B 1 35 ? 18.560 -17.340 -19.060 1.00 25.87 35 SER B CA 1
ATOM 5279 C C . SER B 1 35 ? 17.412 -16.427 -19.491 1.00 28.77 35 SER B C 1
ATOM 5280 O O . SER B 1 35 ? 16.364 -16.394 -18.845 1.00 26.14 35 SER B O 1
ATOM 5288 N N . CYS B 1 36 ? 17.612 -15.690 -20.581 1.00 27.72 36 CYS B N 1
ATOM 5289 C CA . CYS B 1 36 ? 16.532 -14.906 -21.173 1.00 27.27 36 CYS B CA 1
ATOM 5290 C C . CYS B 1 36 ? 15.406 -15.826 -21.631 1.00 29.14 36 CYS B C 1
ATOM 5291 O O . CYS B 1 36 ? 14.226 -15.559 -21.385 1.00 28.02 36 CYS B O 1
ATOM 5299 N N . SER B 1 37 ? 15.783 -16.910 -22.301 1.00 27.91 37 SER B N 1
ATOM 5300 C CA . SER B 1 37 ? 14.815 -17.851 -22.848 1.00 26.06 37 SER B CA 1
ATOM 5301 C C . SER B 1 37 ? 13.998 -18.503 -21.739 1.00 27.49 37 SER B C 1
ATOM 5302 O O . SER B 1 37 ? 12.779 -18.616 -21.848 1.00 31.19 37 SER B O 1
ATOM 5310 N N . ILE B 1 38 ? 14.671 -18.924 -20.673 1.00 28.09 38 ILE B N 1
ATOM 5311 C CA . ILE B 1 38 ? 13.987 -19.536 -19.539 1.00 29.33 38 ILE B CA 1
ATOM 5312 C C . ILE B 1 38 ? 13.033 -18.541 -18.877 1.00 31.11 38 ILE B C 1
ATOM 5313 O O . ILE B 1 38 ? 11.896 -18.884 -18.562 1.00 32.19 38 ILE B O 1
ATOM 5329 N N . ALA B 1 39 ? 13.500 -17.313 -18.670 1.00 28.03 39 ALA B N 1
ATOM 5330 C CA . ALA B 1 39 ? 12.687 -16.276 -18.040 1.00 28.47 39 ALA B CA 1
ATOM 5331 C C . ALA B 1 39 ? 11.424 -15.979 -18.847 1.00 27.46 39 ALA B C 1
ATOM 5332 O O . ALA B 1 39 ? 10.331 -15.875 -18.290 1.00 28.83 39 ALA B O 1
ATOM 5339 N N . ILE B 1 40 ? 11.578 -15.844 -20.160 1.00 25.36 40 ILE B N 1
ATOM 5340 C CA . ILE B 1 40 ? 10.441 -15.592 -21.038 1.00 26.80 40 ILE B CA 1
ATOM 5341 C C . ILE B 1 40 ? 9.437 -16.742 -20.973 1.00 30.82 40 ILE B C 1
ATOM 5342 O O . ILE B 1 40 ? 8.232 -16.516 -20.887 1.00 26.86 40 ILE B O 1
ATOM 5358 N N . GLN B 1 41 ? 9.932 -17.974 -21.009 1.00 31.36 41 GLN B N 1
ATOM 5359 C CA . GLN B 1 41 ? 9.055 -19.139 -20.974 1.00 32.56 41 GLN B CA 1
ATOM 5360 C C . GLN B 1 41 ? 8.276 -19.229 -19.664 1.00 31.91 41 GLN B C 1
ATOM 5361 O O . GLN B 1 41 ? 7.087 -19.544 -19.668 1.00 29.40 41 GLN B O 1
ATOM 5375 N N . MET B 1 42 ? 8.940 -18.949 -18.547 1.00 29.51 42 MET B N 1
ATOM 5376 C CA . MET B 1 42 ? 8.278 -19.017 -17.248 1.00 30.62 42 MET B CA 1
ATOM 5377 C C . MET B 1 42 ? 7.223 -17.923 -17.118 1.00 28.70 42 MET B C 1
ATOM 5378 O O . MET B 1 42 ? 6.120 -18.168 -16.630 1.00 29.58 42 MET B O 1
ATOM 5392 N N . ALA B 1 43 ? 7.572 -16.717 -17.552 1.00 27.27 43 ALA B N 1
ATOM 5393 C CA . ALA B 1 43 ? 6.673 -15.573 -17.448 1.00 27.64 43 ALA B CA 1
ATOM 5394 C C . ALA B 1 43 ? 5.415 -15.787 -18.284 1.00 31.42 43 ALA B C 1
ATOM 5395 O O . ALA B 1 43 ? 4.311 -15.461 -17.853 1.00 29.87 43 ALA B O 1
ATOM 5402 N N . LEU B 1 44 ? 5.584 -16.348 -19.477 1.00 33.41 44 LEU B N 1
ATOM 5403 C CA . LEU B 1 44 ? 4.459 -16.585 -20.368 1.00 34.63 44 LEU B CA 1
ATOM 5404 C C . LEU B 1 44 ? 3.547 -17.693 -19.842 1.00 35.56 44 LEU B C 1
ATOM 5405 O O . LEU B 1 44 ? 2.326 -17.603 -19.959 1.00 34.34 44 LEU B O 1
ATOM 5421 N N . SER B 1 45 ? 4.138 -18.730 -19.257 1.00 34.62 45 SER B N 1
ATOM 5422 C CA . SER B 1 45 ? 3.365 -19.868 -18.767 1.00 39.76 45 SER B CA 1
ATOM 5423 C C . SER B 1 45 ? 2.763 -19.605 -17.386 1.00 37.83 45 SER B C 1
ATOM 5424 O O . SER B 1 45 ? 1.820 -20.284 -16.981 1.00 35.48 45 SER B O 1
ATOM 5432 N N . GLN B 1 46 ? 3.307 -18.621 -16.672 1.00 32.56 46 GLN B N 1
ATOM 5433 C CA . GLN B 1 46 ? 2.808 -18.264 -15.343 1.00 36.41 46 GLN B CA 1
ATOM 5434 C C . GLN B 1 46 ? 2.552 -16.755 -15.231 1.00 33.33 46 GLN B C 1
ATOM 5435 O O . GLN B 1 46 ? 3.280 -16.042 -14.539 1.00 33.19 46 GLN B O 1
ATOM 5449 N N . PRO B 1 47 ? 1.503 -16.264 -15.911 1.00 33.63 47 PRO B N 1
ATOM 5450 C CA . PRO B 1 47 ? 1.228 -14.822 -15.976 1.00 37.19 47 PRO B CA 1
ATOM 5451 C C . PRO B 1 47 ? 0.890 -14.166 -14.634 1.00 37.28 47 PRO B C 1
ATOM 5452 O O . PRO B 1 47 ? 1.039 -12.949 -14.515 1.00 37.06 47 PRO B O 1
ATOM 5463 N N . ASN B 1 48 ? 0.447 -14.944 -13.649 1.00 39.19 48 ASN B N 1
ATOM 5464 C CA . ASN B 1 48 ? 0.080 -14.386 -12.347 1.00 42.63 48 ASN B CA 1
ATOM 5465 C C . ASN B 1 48 ? 1.261 -14.319 -11.371 1.00 39.74 48 ASN B C 1
ATOM 5466 O O . ASN B 1 48 ? 1.102 -13.910 -10.220 1.00 39.67 48 ASN B O 1
ATOM 5477 N N . LYS B 1 49 ? 2.439 -14.724 -11.839 1.00 36.58 49 LYS B N 1
ATOM 5478 C CA . LYS B 1 49 ? 3.668 -14.612 -11.061 1.00 37.33 49 LYS B CA 1
ATOM 5479 C C . LYS B 1 49 ? 4.536 -13.496 -11.636 1.00 33.72 49 LYS B C 1
ATOM 5480 O O . LYS B 1 49 ? 4.537 -13.274 -12.846 1.00 32.70 49 LYS B O 1
ATOM 5499 N N . GLN B 1 50 ? 5.269 -12.798 -10.771 1.00 31.30 50 GLN B N 1
ATOM 5500 C CA . GLN B 1 50 ? 6.206 -11.765 -11.211 1.00 31.54 50 GLN B CA 1
ATOM 5501 C C . GLN B 1 50 ? 7.631 -12.309 -11.208 1.00 29.69 50 GLN B C 1
ATOM 5502 O O . GLN B 1 50 ? 8.090 -12.866 -10.209 1.00 28.27 50 GLN B O 1
ATOM 5516 N N . PHE B 1 51 ? 8.324 -12.131 -12.329 1.00 28.94 51 PHE B N 1
ATOM 5517 C CA . PHE B 1 51 ? 9.664 -12.671 -12.507 1.00 27.21 51 PHE B CA 1
ATOM 5518 C C . PHE B 1 51 ? 10.717 -11.576 -12.638 1.00 27.84 51 PHE B C 1
ATOM 5519 O O . PHE B 1 51 ? 10.498 -10.565 -13.310 1.00 25.17 51 PHE B O 1
ATOM 5536 N N . LEU B 1 52 ? 11.854 -11.793 -11.981 1.00 24.79 52 LEU B N 1
ATOM 5537 C CA . LEU B 1 52 ? 13.028 -10.944 -12.140 1.00 26.05 52 LEU B CA 1
ATOM 5538 C C . LEU B 1 52 ? 14.181 -11.749 -12.729 1.00 25.98 52 LEU B C 1
ATOM 5539 O O . LEU B 1 52 ? 14.534 -12.813 -12.218 1.00 27.46 52 LEU B O 1
ATOM 5555 N N . LEU B 1 53 ? 14.747 -11.232 -13.813 1.00 23.15 53 LEU B N 1
ATOM 5556 C CA . LEU B 1 53 ? 15.960 -11.773 -14.404 1.00 22.66 53 LEU B CA 1
ATOM 5557 C C . LEU B 1 53 ? 17.118 -10.847 -14.052 1.00 26.72 53 LEU B C 1
ATOM 5558 O O . LEU B 1 53 ? 17.189 -9.722 -14.545 1.00 25.17 53 LEU B O 1
ATOM 5574 N N . ILE B 1 54 ? 18.008 -11.311 -13.179 1.00 29.09 54 ILE B N 1
ATOM 5575 C CA . ILE B 1 54 ? 19.129 -10.494 -12.729 1.00 28.85 54 ILE B CA 1
ATOM 5576 C C . ILE B 1 54 ? 20.450 -11.053 -13.243 1.00 28.39 54 ILE B C 1
ATOM 5577 O O . ILE B 1 54 ? 20.688 -12.261 -13.214 1.00 23.56 54 ILE B O 1
ATOM 5593 N N . SER B 1 55 ? 21.297 -10.154 -13.729 1.00 29.84 55 SER B N 1
ATOM 5594 C CA . SER B 1 55 ? 22.626 -10.515 -14.192 1.00 31.62 55 SER B CA 1
ATOM 5595 C C . SER B 1 55 ? 23.626 -10.320 -13.064 1.00 30.81 55 SER B C 1
ATOM 5596 O O . SER B 1 55 ? 23.761 -9.217 -12.533 1.00 29.40 55 SER B O 1
ATOM 5604 N N . THR B 1 56 ? 24.302 -11.398 -12.682 1.00 28.55 56 THR B N 1
ATOM 5605 C CA . THR B 1 56 ? 25.381 -11.317 -11.706 1.00 30.40 56 THR B CA 1
ATOM 5606 C C . THR B 1 56 ? 26.736 -11.341 -12.418 1.00 29.89 56 THR B C 1
ATOM 5607 O O . THR B 1 56 ? 27.783 -11.402 -11.775 1.00 31.52 56 THR B O 1
ATOM 5618 N N . ASN B 1 57 ? 26.703 -11.303 -13.749 1.00 29.51 57 ASN B N 1
ATOM 5619 C CA . ASN B 1 57 ? 27.903 -11.099 -14.551 1.00 29.90 57 ASN B CA 1
ATOM 5620 C C . ASN B 1 57 ? 28.200 -9.601 -14.629 1.00 30.72 57 ASN B C 1
ATOM 5621 O O . ASN B 1 57 ? 27.389 -8.849 -15.169 1.00 29.37 57 ASN B O 1
ATOM 5632 N N . PRO B 1 58 ? 29.353 -9.157 -14.085 1.00 32.94 58 PRO B N 1
ATOM 5633 C CA . PRO B 1 58 ? 29.656 -7.717 -14.070 1.00 36.15 58 PRO B CA 1
ATOM 5634 C C . PRO B 1 58 ? 29.666 -7.098 -15.467 1.00 41.89 58 PRO B C 1
ATOM 5635 O O . PRO B 1 58 ? 29.314 -5.928 -15.620 1.00 42.23 58 PRO B O 1
ATOM 5646 N N . ALA B 1 59 ? 30.073 -7.874 -16.467 1.00 46.46 59 ALA B N 1
ATOM 5647 C CA . ALA B 1 59 ? 29.922 -7.468 -17.859 1.00 50.14 59 ALA B CA 1
ATOM 5648 C C . ALA B 1 59 ? 28.517 -7.837 -18.318 1.00 44.95 59 ALA B C 1
ATOM 5649 O O . ALA B 1 59 ? 28.295 -8.910 -18.881 1.00 45.43 59 ALA B O 1
ATOM 5656 N N . HIS B 1 60 ? 27.571 -6.937 -18.070 1.00 38.45 60 HIS B N 1
ATOM 5657 C CA . HIS B 1 60 ? 26.159 -7.224 -18.292 1.00 35.70 60 HIS B CA 1
ATOM 5658 C C . HIS B 1 60 ? 25.801 -7.302 -19.778 1.00 35.74 60 HIS B C 1
ATOM 5659 O O . HIS B 1 60 ? 26.268 -6.494 -20.581 1.00 41.35 60 HIS B O 1
ATOM 5673 N N . ASN B 1 61 ? 24.968 -8.281 -20.127 1.00 33.20 61 ASN B N 1
ATOM 5674 C CA . ASN B 1 61 ? 24.542 -8.485 -21.510 1.00 32.12 61 ASN B CA 1
ATOM 5675 C C . ASN B 1 61 ? 23.025 -8.588 -21.677 1.00 27.84 61 ASN B C 1
ATOM 5676 O O . ASN B 1 61 ? 22.540 -8.848 -22.778 1.00 28.79 61 ASN B O 1
ATOM 5687 N N . LEU B 1 62 ? 22.273 -8.384 -20.599 1.00 27.42 62 LEU B N 1
ATOM 5688 C CA . LEU B 1 62 ? 20.815 -8.427 -20.692 1.00 25.59 62 LEU B CA 1
ATOM 5689 C C . LEU B 1 62 ? 20.298 -7.253 -21.519 1.00 26.60 62 LEU B C 1
ATOM 5690 O O . LEU B 1 62 ? 19.376 -7.411 -22.317 1.00 25.81 62 LEU B O 1
ATOM 5706 N N . SER B 1 63 ? 20.893 -6.078 -21.333 1.00 28.72 63 SER B N 1
ATOM 5707 C CA . SER B 1 63 ? 20.514 -4.906 -22.120 1.00 27.88 63 SER B CA 1
ATOM 5708 C C . SER B 1 63 ? 20.808 -5.120 -23.603 1.00 25.74 63 SER B C 1
ATOM 5709 O O . SER B 1 63 ? 19.983 -4.805 -24.458 1.00 26.66 63 SER B O 1
ATOM 5717 N N . ASP B 1 64 ? 21.990 -5.646 -23.905 1.00 25.89 64 ASP B N 1
ATOM 5718 C CA . ASP B 1 64 ? 22.350 -5.956 -25.285 1.00 27.10 64 ASP B CA 1
ATOM 5719 C C . ASP B 1 64 ? 21.429 -7.029 -25.864 1.00 27.52 64 ASP B C 1
ATOM 5720 O O . ASP B 1 64 ? 21.077 -6.988 -27.042 1.00 26.88 64 ASP B O 1
ATOM 5729 N N . ALA B 1 65 ? 21.043 -7.988 -25.030 1.00 24.83 65 ALA B N 1
ATOM 5730 C CA . ALA B 1 65 ? 20.218 -9.104 -25.478 1.00 31.05 65 ALA B CA 1
ATOM 5731 C C . ALA B 1 65 ? 18.816 -8.648 -25.882 1.00 27.63 65 ALA B C 1
ATOM 5732 O O . ALA B 1 65 ? 18.325 -9.004 -26.953 1.00 29.21 65 ALA B O 1
ATOM 5739 N N . PHE B 1 66 ? 18.179 -7.858 -25.023 1.00 25.72 66 PHE B N 1
ATOM 5740 C CA . PHE B 1 66 ? 16.827 -7.368 -25.284 1.00 27.58 66 PHE B CA 1
ATOM 5741 C C . PHE B 1 66 ? 16.820 -6.090 -26.120 1.00 29.42 66 PHE B C 1
ATOM 5742 O O . PHE B 1 66 ? 15.806 -5.741 -26.727 1.00 33.06 66 PHE B O 1
ATOM 5759 N N . GLY B 1 67 ? 17.946 -5.388 -26.144 1.00 28.63 67 GLY B N 1
ATOM 5760 C CA . GLY B 1 67 ? 18.053 -4.163 -26.916 1.00 27.11 67 GLY B CA 1
ATOM 5761 C C . GLY B 1 67 ? 17.336 -3.000 -26.258 1.00 27.53 67 GLY B C 1
ATOM 5762 O O . GLY B 1 67 ? 16.677 -2.207 -26.925 1.00 28.38 67 GLY B O 1
ATOM 5766 N N . GLU B 1 68 ? 17.460 -2.913 -24.939 1.00 27.96 68 GLU B N 1
ATOM 5767 C CA . GLU B 1 68 ? 16.974 -1.770 -24.177 1.00 31.06 68 GLU B CA 1
ATOM 5768 C C . GLU B 1 68 ? 17.775 -1.682 -22.884 1.00 29.73 68 GLU B C 1
ATOM 5769 O O . GLU B 1 68 ? 18.367 -2.667 -22.453 1.00 29.89 68 GLU B O 1
ATOM 5781 N N . LYS B 1 69 ? 17.786 -0.508 -22.264 1.00 31.78 69 LYS B N 1
ATOM 5782 C CA . LYS B 1 69 ? 18.712 -0.242 -21.167 1.00 32.90 69 LYS B CA 1
ATOM 5783 C C . LYS B 1 69 ? 18.150 -0.597 -19.793 1.00 31.76 69 LYS B C 1
ATOM 5784 O O . LYS B 1 69 ? 17.191 0.019 -19.326 1.00 34.41 69 LYS B O 1
ATOM 5803 N N . PHE B 1 70 ? 18.769 -1.584 -19.149 1.00 31.38 70 PHE B N 1
ATOM 5804 C CA . PHE B 1 70 ? 18.438 -1.946 -17.774 1.00 32.99 70 PHE B CA 1
ATOM 5805 C C . PHE B 1 70 ? 19.489 -1.385 -16.824 1.00 33.75 70 PHE B C 1
ATOM 5806 O O . PHE B 1 70 ? 20.521 -0.875 -17.262 1.00 36.50 70 PHE B O 1
ATOM 5823 N N . GLY B 1 71 ? 19.222 -1.478 -15.525 1.00 32.99 71 GLY B N 1
ATOM 5824 C CA . GLY B 1 71 ? 20.108 -0.918 -14.520 1.00 34.55 71 GLY B CA 1
ATOM 5825 C C . GLY B 1 71 ? 19.896 -1.543 -13.156 1.00 33.63 71 GLY B C 1
ATOM 5826 O O . GLY B 1 71 ? 19.376 -2.654 -13.047 1.00 35.03 71 GLY B O 1
ATOM 5830 N N . LYS B 1 72 ? 20.292 -0.823 -12.111 1.00 30.70 72 LYS B N 1
ATOM 5831 C CA . LYS B 1 72 ? 20.222 -1.344 -10.751 1.00 33.70 72 LYS B CA 1
ATOM 5832 C C . LYS B 1 72 ? 18.783 -1.399 -10.246 1.00 34.72 72 LYS B C 1
ATOM 5833 O O . LYS B 1 72 ? 18.470 -2.158 -9.330 1.00 37.39 72 LYS B O 1
ATOM 5852 N N . ASP B 1 73 ? 17.914 -0.593 -10.848 1.00 33.51 73 ASP B N 1
ATOM 5853 C CA . ASP B 1 73 ? 16.491 -0.615 -10.525 1.00 34.51 73 ASP B CA 1
ATOM 5854 C C . ASP B 1 73 ? 15.756 -1.461 -11.556 1.00 30.83 73 ASP B C 1
ATOM 5855 O O . ASP B 1 73 ? 15.891 -1.240 -12.759 1.00 29.34 73 ASP B O 1
ATOM 5864 N N . ALA B 1 74 ? 14.989 -2.436 -11.082 1.00 31.52 74 ALA B N 1
ATOM 5865 C CA . ALA B 1 74 ? 14.286 -3.353 -11.969 1.00 30.66 74 ALA B CA 1
ATOM 5866 C C . ALA B 1 74 ? 13.327 -2.610 -12.892 1.00 30.28 74 ALA B C 1
ATOM 5867 O O . ALA B 1 74 ? 12.576 -1.741 -12.454 1.00 32.37 74 ALA B O 1
ATOM 5874 N N . ARG B 1 75 ? 13.375 -2.955 -14.175 1.00 29.69 75 ARG B N 1
ATOM 5875 C CA . ARG B 1 75 ? 12.444 -2.424 -15.164 1.00 35.55 75 ARG B CA 1
ATOM 5876 C C . ARG B 1 75 ? 11.846 -3.573 -15.953 1.00 31.53 75 ARG B C 1
ATOM 5877 O O . ARG B 1 75 ? 12.513 -4.574 -16.207 1.00 28.69 75 ARG B O 1
ATOM 5898 N N . LYS B 1 76 ? 10.588 -3.421 -16.340 1.00 28.48 76 LYS B N 1
ATOM 5899 C CA . LYS B 1 76 ? 9.913 -4.418 -17.155 1.00 30.66 76 LYS B CA 1
ATOM 5900 C C . LYS B 1 76 ? 10.584 -4.567 -18.513 1.00 30.22 76 LYS B C 1
ATOM 5901 O O . LYS B 1 76 ? 11.021 -3.584 -19.112 1.00 30.95 76 LYS B O 1
ATOM 5920 N N . VAL B 1 77 ? 10.676 -5.801 -18.993 1.00 29.33 77 VAL B N 1
ATOM 5921 C CA . VAL B 1 77 ? 11.010 -6.032 -20.387 1.00 28.58 77 VAL B CA 1
ATOM 5922 C C . VAL B 1 77 ? 9.852 -5.495 -21.218 1.00 31.64 77 VAL B C 1
ATOM 5923 O O . VAL B 1 77 ? 8.708 -5.909 -21.032 1.00 30.75 77 VAL B O 1
ATOM 5936 N N . THR B 1 78 ? 10.144 -4.562 -22.118 1.00 31.39 78 THR B N 1
ATOM 5937 C CA . THR B 1 78 ? 9.102 -3.935 -22.922 1.00 34.27 78 THR B CA 1
ATOM 5938 C C . THR B 1 78 ? 8.339 -4.986 -23.723 1.00 33.35 78 THR B C 1
ATOM 5939 O O . THR B 1 78 ? 8.933 -5.759 -24.475 1.00 31.62 78 THR B O 1
ATOM 5950 N N . GLY B 1 79 ? 7.020 -5.008 -23.544 1.00 32.62 79 GLY B N 1
ATOM 5951 C CA . GLY B 1 79 ? 6.162 -5.988 -24.187 1.00 34.58 79 GLY B CA 1
ATOM 5952 C C . GLY B 1 79 ? 5.772 -7.126 -23.258 1.00 36.93 79 GLY B C 1
ATOM 5953 O O . GLY B 1 79 ? 4.991 -8.001 -23.637 1.00 38.04 79 GLY B O 1
ATOM 5957 N N . MET B 1 80 ? 6.322 -7.113 -22.045 1.00 37.10 80 MET B N 1
ATOM 5958 C CA . MET B 1 80 ? 6.027 -8.127 -21.033 1.00 38.97 80 MET B CA 1
ATOM 5959 C C . MET B 1 80 ? 5.450 -7.452 -19.793 1.00 35.47 80 MET B C 1
ATOM 5960 O O . MET B 1 80 ? 5.903 -6.377 -19.402 1.00 36.19 80 MET B O 1
ATOM 5974 N N . ASN B 1 81 ? 4.460 -8.089 -19.174 1.00 30.18 81 ASN B N 1
ATOM 5975 C CA . ASN B 1 81 ? 3.798 -7.524 -18.001 1.00 29.92 81 ASN B CA 1
ATOM 5976 C C . ASN B 1 81 ? 4.285 -8.112 -16.683 1.00 29.48 81 ASN B C 1
ATOM 5977 O O . ASN B 1 81 ? 3.940 -7.608 -15.617 1.00 30.13 81 ASN B O 1
ATOM 5988 N N . ASN B 1 82 ? 5.082 -9.174 -16.750 1.00 30.17 82 ASN B N 1
ATOM 5989 C CA . ASN B 1 82 ? 5.517 -9.859 -15.538 1.00 30.41 82 ASN B CA 1
ATOM 5990 C C . ASN B 1 82 ? 6.950 -10.378 -15.609 1.00 28.71 82 ASN B C 1
ATOM 5991 O O . ASN B 1 82 ? 7.310 -11.324 -14.905 1.00 27.64 82 ASN B O 1
ATOM 6002 N N . LEU B 1 83 ? 7.760 -9.760 -16.462 1.00 28.05 83 LEU B N 1
ATOM 6003 C CA . LEU B 1 83 ? 9.189 -10.042 -16.501 1.00 26.23 83 LEU B CA 1
ATOM 6004 C C . LEU B 1 83 ? 9.980 -8.740 -16.456 1.00 25.82 83 LEU B C 1
ATOM 6005 O O . LEU B 1 83 ? 9.789 -7.858 -17.294 1.00 27.49 83 LEU B O 1
ATOM 6021 N N . SER B 1 84 ? 10.865 -8.636 -15.470 1.00 25.72 84 SER B N 1
ATOM 6022 C CA . SER B 1 84 ? 11.724 -7.470 -15.312 1.00 26.37 84 SER B CA 1
ATOM 6023 C C . SER B 1 84 ? 13.182 -7.897 -15.324 1.00 26.22 84 SER B C 1
ATOM 6024 O O . SER B 1 84 ? 13.498 -9.045 -15.005 1.00 23.71 84 SER B O 1
ATOM 6032 N N . CYS B 1 85 ? 14.064 -6.974 -15.700 1.00 29.11 85 CYS B N 1
ATOM 6033 C CA . CYS B 1 85 ? 15.499 -7.240 -15.690 1.00 28.87 85 CYS B CA 1
ATOM 6034 C C . CYS B 1 85 ? 16.245 -6.244 -14.812 1.00 29.70 85 CYS B C 1
ATOM 6035 O O . CYS B 1 85 ? 15.800 -5.111 -14.607 1.00 30.23 85 CYS B O 1
ATOM 6043 N N . MET B 1 86 ? 17.386 -6.690 -14.298 1.00 26.52 86 MET B N 1
ATOM 6044 C CA . MET B 1 86 ? 18.221 -5.882 -13.426 1.00 28.94 86 MET B CA 1
ATOM 6045 C C . MET B 1 86 ? 19.697 -6.124 -13.727 1.00 30.09 86 MET B C 1
ATOM 6046 O O . MET B 1 86 ? 20.140 -7.270 -13.837 1.00 24.15 86 MET B O 1
ATOM 6060 N N . GLU B 1 87 ? 20.438 -5.028 -13.872 1.00 29.93 87 GLU B N 1
ATOM 6061 C CA . GLU B 1 87 ? 21.887 -5.054 -14.052 1.00 31.43 87 GLU B CA 1
ATOM 6062 C C . GLU B 1 87 ? 22.528 -4.017 -13.134 1.00 34.11 87 GLU B C 1
ATOM 6063 O O . GLU B 1 87 ? 22.614 -2.843 -13.493 1.00 34.70 87 GLU B O 1
ATOM 6075 N N . ILE B 1 88 ? 22.980 -4.437 -11.958 1.00 34.60 88 ILE B N 1
ATOM 6076 C CA . ILE B 1 88 ? 23.491 -3.486 -10.973 1.00 36.11 88 ILE B CA 1
ATOM 6077 C C . ILE B 1 88 ? 24.841 -2.897 -11.382 1.00 38.04 88 ILE B C 1
ATOM 6078 O O . ILE B 1 88 ? 25.763 -3.623 -11.755 1.00 36.24 88 ILE B O 1
ATOM 6094 N N . ASP B 1 89 ? 24.933 -1.572 -11.305 1.00 39.67 89 ASP B N 1
ATOM 6095 C CA . ASP B 1 89 ? 26.193 -0.858 -11.470 1.00 44.44 89 ASP B CA 1
ATOM 6096 C C . ASP B 1 89 ? 26.744 -0.548 -10.080 1.00 41.42 89 ASP B C 1
ATOM 6097 O O . ASP B 1 89 ? 26.152 0.251 -9.356 1.00 39.49 89 ASP B O 1
ATOM 6106 N N . PRO B 1 90 ? 27.866 -1.187 -9.694 1.00 44.15 90 PRO B N 1
ATOM 6107 C CA . PRO B 1 90 ? 28.373 -1.047 -8.321 1.00 45.14 90 PRO B CA 1
ATOM 6108 C C . PRO B 1 90 ? 28.567 0.392 -7.843 1.00 45.71 90 PRO B C 1
ATOM 6109 O O . PRO B 1 90 ? 28.197 0.703 -6.710 1.00 46.75 90 PRO B O 1
ATOM 6120 N N . SER B 1 91 ? 29.133 1.250 -8.685 1.00 46.36 91 SER B N 1
ATOM 6121 C CA . SER B 1 91 ? 29.438 2.616 -8.277 1.00 52.86 91 SER B CA 1
ATOM 6122 C C . SER B 1 91 ? 28.159 3.404 -8.005 1.00 53.34 91 SER B C 1
ATOM 6123 O O . SER B 1 91 ? 28.074 4.146 -7.026 1.00 52.06 91 SER B O 1
ATOM 6131 N N . ALA B 1 92 ? 27.166 3.231 -8.870 1.00 54.65 92 ALA B N 1
ATOM 6132 C CA . ALA B 1 92 ? 25.888 3.917 -8.718 1.00 58.03 92 ALA B CA 1
ATOM 6133 C C . ALA B 1 92 ? 25.138 3.407 -7.491 1.00 55.18 92 ALA B C 1
ATOM 6134 O O . ALA B 1 92 ? 24.479 4.176 -6.791 1.00 59.35 92 ALA B O 1
ATOM 6141 N N . ALA B 1 93 ? 25.243 2.108 -7.235 1.00 48.60 93 ALA B N 1
ATOM 6142 C CA . ALA B 1 93 ? 24.570 1.494 -6.096 1.00 45.30 93 ALA B CA 1
ATOM 6143 C C . ALA B 1 93 ? 25.189 1.961 -4.781 1.00 46.33 93 ALA B C 1
ATOM 6144 O O . ALA B 1 93 ? 24.484 2.203 -3.803 1.00 45.71 93 ALA B O 1
ATOM 6151 N N . LEU B 1 94 ? 26.512 2.091 -4.769 1.00 49.08 94 LEU B N 1
ATOM 6152 C CA . LEU B 1 94 ? 27.234 2.513 -3.573 1.00 53.28 94 LEU B CA 1
ATOM 6153 C C . LEU B 1 94 ? 26.997 3.989 -3.267 1.00 57.12 94 LEU B C 1
ATOM 6154 O O . LEU B 1 94 ? 27.018 4.398 -2.106 1.00 59.73 94 LEU B O 1
ATOM 6170 N N . LYS B 1 95 ? 26.783 4.782 -4.311 1.00 58.00 95 LYS B N 1
ATOM 6171 C CA . LYS B 1 95 ? 26.392 6.177 -4.145 1.00 63.64 95 LYS B CA 1
ATOM 6172 C C . LYS B 1 95 ? 25.093 6.255 -3.352 1.00 68.76 95 LYS B C 1
ATOM 6173 O O . LYS B 1 95 ? 24.971 7.045 -2.415 1.00 69.59 95 LYS B O 1
ATOM 6192 N N . ASP B 1 96 ? 24.123 5.433 -3.744 1.00 72.51 96 ASP B N 1
ATOM 6193 C CA . ASP B 1 96 ? 22.831 5.389 -3.071 1.00 80.00 96 ASP B CA 1
ATOM 6194 C C . ASP B 1 96 ? 23.003 4.983 -1.613 1.00 79.81 96 ASP B C 1
ATOM 6195 O O . ASP B 1 96 ? 22.404 5.583 -0.721 1.00 82.28 96 ASP B O 1
ATOM 6204 N N . MET B 1 97 ? 23.832 3.970 -1.379 1.00 77.14 97 MET B N 1
ATOM 6205 C CA . MET B 1 97 ? 24.102 3.494 -0.025 1.00 78.02 97 MET B CA 1
ATOM 6206 C C . MET B 1 97 ? 24.730 4.584 0.830 1.00 77.02 97 MET B C 1
ATOM 6207 O O . MET B 1 97 ? 24.426 4.706 2.018 1.00 81.45 97 MET B O 1
ATOM 6221 N N . ASN B 1 98 ? 25.621 5.362 0.224 1.00 73.61 98 ASN B N 1
ATOM 6222 C CA . ASN B 1 98 ? 26.283 6.450 0.927 1.00 71.77 98 ASN B CA 1
ATOM 6223 C C . ASN B 1 98 ? 25.271 7.498 1.373 1.00 72.16 98 ASN B C 1
ATOM 6224 O O . ASN B 1 98 ? 25.374 8.046 2.469 1.00 73.26 98 ASN B O 1
ATOM 6235 N N . ASP B 1 99 ? 24.295 7.771 0.516 1.00 73.10 99 ASP B N 1
ATOM 6236 C CA . ASP B 1 99 ? 23.302 8.803 0.787 1.00 80.65 99 ASP B CA 1
ATOM 6237 C C . ASP B 1 99 ? 22.365 8.404 1.924 1.00 91.59 99 ASP B C 1
ATOM 6238 O O . ASP B 1 99 ? 22.070 9.212 2.804 1.00 88.89 99 ASP B O 1
ATOM 6247 N N . MET B 1 100 ? 21.899 7.160 1.903 1.00 103.75 100 MET B N 1
ATOM 6248 C CA . MET B 1 100 ? 20.974 6.678 2.921 1.00 109.61 100 MET B CA 1
ATOM 6249 C C . MET B 1 100 ? 21.661 6.509 4.273 1.00 108.75 100 MET B C 1
ATOM 6250 O O . MET B 1 100 ? 21.056 6.754 5.317 1.00 115.31 100 MET B O 1
ATOM 6264 N N . ALA B 1 101 ? 22.921 6.087 4.250 1.00 100.96 101 ALA B N 1
ATOM 6265 C CA . ALA B 1 101 ? 23.693 5.923 5.477 1.00 94.93 101 ALA B CA 1
ATOM 6266 C C . ALA B 1 101 ? 23.891 7.270 6.164 1.00 96.73 101 ALA B C 1
ATOM 6267 O O . ALA B 1 101 ? 23.954 7.349 7.390 1.00 101.62 101 ALA B O 1
ATOM 6274 N N . VAL B 1 102 ? 23.987 8.326 5.362 1.00 94.68 102 VAL B N 1
ATOM 6275 C CA . VAL B 1 102 ? 24.136 9.681 5.882 1.00 96.84 102 VAL B CA 1
ATOM 6276 C C . VAL B 1 102 ? 22.805 10.200 6.422 1.00 103.32 102 VAL B C 1
ATOM 6277 O O . VAL B 1 102 ? 22.758 10.835 7.476 1.00 103.88 102 VAL B O 1
ATOM 6290 N N . SER B 1 103 ? 21.729 9.930 5.690 1.00 107.45 103 SER B N 1
ATOM 6291 C CA . SER B 1 103 ? 20.395 10.355 6.099 1.00 116.04 103 SER B CA 1
ATOM 6292 C C . SER B 1 103 ? 19.834 9.433 7.177 1.00 116.40 103 SER B C 1
ATOM 6293 O O . SER B 1 103 ? 20.387 9.333 8.273 1.00 116.63 103 SER B O 1
ATOM 6301 N N . GLY B 1 123 ? 32.125 8.337 4.169 1.00 96.81 123 GLY B N 1
ATOM 6302 C CA . GLY B 1 123 ? 31.182 9.440 4.161 1.00 101.50 123 GLY B CA 1
ATOM 6303 C C . GLY B 1 123 ? 31.344 10.314 2.933 1.00 106.22 123 GLY B C 1
ATOM 6304 O O . GLY B 1 123 ? 31.910 11.406 3.007 1.00 107.09 123 GLY B O 1
ATOM 6308 N N . GLY B 1 124 ? 30.850 9.822 1.800 1.00 109.53 124 GLY B N 1
ATOM 6309 C CA . GLY B 1 124 ? 30.899 10.552 0.546 1.00 112.02 124 GLY B CA 1
ATOM 6310 C C . GLY B 1 124 ? 31.948 10.004 -0.405 1.00 109.21 124 GLY B C 1
ATOM 6311 O O . GLY B 1 124 ? 31.984 10.378 -1.578 1.00 110.80 124 GLY B O 1
ATOM 6315 N N . ALA B 1 125 ? 32.797 9.113 0.103 1.00 105.12 125 ALA B N 1
ATOM 6316 C CA . ALA B 1 125 ? 33.890 8.543 -0.680 1.00 99.03 125 ALA B CA 1
ATOM 6317 C C . ALA B 1 125 ? 33.822 7.018 -0.708 1.00 91.49 125 ALA B C 1
ATOM 6318 O O . ALA B 1 125 ? 34.841 6.348 -0.882 1.00 89.64 125 ALA B O 1
ATOM 6325 N N . LEU B 1 126 ? 32.621 6.473 -0.543 1.00 88.99 126 LEU B N 1
ATOM 6326 C CA . LEU B 1 126 ? 32.444 5.027 -0.470 1.00 84.25 126 LEU B CA 1
ATOM 6327 C C . LEU B 1 126 ? 32.620 4.365 -1.834 1.00 77.89 126 LEU B C 1
ATOM 6328 O O . LEU B 1 126 ? 33.360 3.390 -1.967 1.00 78.86 126 LEU B O 1
ATOM 6344 N N . ALA B 1 127 ? 31.938 4.897 -2.844 1.00 73.02 127 ALA B N 1
ATOM 6345 C CA . ALA B 1 127 ? 32.001 4.337 -4.192 1.00 67.56 127 ALA B CA 1
ATOM 6346 C C . ALA B 1 127 ? 33.412 4.442 -4.761 1.00 68.93 127 ALA B C 1
ATOM 6347 O O . ALA B 1 127 ? 33.894 3.525 -5.428 1.00 65.00 127 ALA B O 1
ATOM 6354 N N . ASP B 1 128 ? 34.066 5.567 -4.492 1.00 74.76 128 ASP B N 1
ATOM 6355 C CA . ASP B 1 128 ? 35.440 5.787 -4.927 1.00 80.27 128 ASP B CA 1
ATOM 6356 C C . ASP B 1 128 ? 36.385 4.758 -4.308 1.00 83.55 128 ASP B C 1
ATOM 6357 O O . ASP B 1 128 ? 37.422 4.427 -4.884 1.00 82.72 128 ASP B O 1
ATOM 6366 N N . LEU B 1 129 ? 36.009 4.249 -3.138 1.00 86.35 129 LEU B N 1
ATOM 6367 C CA . LEU B 1 129 ? 36.866 3.358 -2.364 1.00 88.83 129 LEU B CA 1
ATOM 6368 C C . LEU B 1 129 ? 36.574 1.880 -2.623 1.00 83.01 129 LEU B C 1
ATOM 6369 O O . LEU B 1 129 ? 37.497 1.071 -2.725 1.00 86.53 129 LEU B O 1
ATOM 6385 N N . THR B 1 130 ? 35.292 1.538 -2.732 1.00 73.45 130 THR B N 1
ATOM 6386 C CA . THR B 1 130 ? 34.866 0.139 -2.774 1.00 64.24 130 THR B CA 1
ATOM 6387 C C . THR B 1 130 ? 34.242 -0.273 -4.105 1.00 57.49 130 THR B C 1
ATOM 6388 O O . THR B 1 130 ? 34.014 -1.459 -4.346 1.00 55.25 130 THR B O 1
ATOM 6399 N N . GLY B 1 131 ? 33.969 0.701 -4.966 1.00 56.10 131 GLY B N 1
ATOM 6400 C CA . GLY B 1 131 ? 33.278 0.439 -6.216 1.00 52.36 131 GLY B CA 1
ATOM 6401 C C . GLY B 1 131 ? 34.011 -0.486 -7.170 1.00 49.66 131 GLY B C 1
ATOM 6402 O O . GLY B 1 131 ? 33.411 -0.992 -8.121 1.00 47.01 131 GLY B O 1
ATOM 6406 N N . SER B 1 132 ? 35.297 -0.719 -6.916 1.00 49.59 132 SER B N 1
ATOM 6407 C CA . SER B 1 132 ? 36.132 -1.500 -7.826 1.00 49.78 132 SER B CA 1
ATOM 6408 C C . SER B 1 132 ? 36.865 -2.644 -7.127 1.00 46.43 132 SER B C 1
ATOM 6409 O O . SER B 1 132 ? 37.662 -3.340 -7.752 1.00 42.50 132 SER B O 1
ATOM 6417 N N . ILE B 1 133 ? 36.600 -2.839 -5.839 1.00 47.95 133 ILE B N 1
ATOM 6418 C CA . ILE B 1 133 ? 37.195 -3.954 -5.106 1.00 48.93 133 ILE B CA 1
ATOM 6419 C C . ILE B 1 133 ? 36.702 -5.278 -5.687 1.00 42.69 133 ILE B C 1
ATOM 6420 O O . ILE B 1 133 ? 35.493 -5.470 -5.836 1.00 37.17 133 ILE B O 1
ATOM 6436 N N . PRO B 1 134 ? 37.628 -6.199 -6.016 1.00 42.24 134 PRO B N 1
ATOM 6437 C CA . PRO B 1 134 ? 37.179 -7.515 -6.488 1.00 39.84 134 PRO B CA 1
ATOM 6438 C C . PRO B 1 134 ? 36.261 -8.196 -5.479 1.00 36.53 134 PRO B C 1
ATOM 6439 O O . PRO B 1 134 ? 36.595 -8.257 -4.297 1.00 38.21 134 PRO B O 1
ATOM 6450 N N . GLY B 1 135 ? 35.121 -8.690 -5.951 1.00 34.69 135 GLY B N 1
ATOM 6451 C CA . GLY B 1 135 ? 34.121 -9.292 -5.086 1.00 37.87 135 GLY B CA 1
ATOM 6452 C C . GLY B 1 135 ? 32.932 -8.380 -4.843 1.00 40.18 135 GLY B C 1
ATOM 6453 O O . GLY B 1 135 ? 31.892 -8.829 -4.358 1.00 35.99 135 GLY B O 1
ATOM 6457 N N . ILE B 1 136 ? 33.079 -7.100 -5.180 1.00 38.57 136 ILE B N 1
ATOM 6458 C CA . ILE B 1 136 ? 32.026 -6.117 -4.935 1.00 37.68 136 ILE B CA 1
ATOM 6459 C C . ILE B 1 136 ? 30.749 -6.458 -5.698 1.00 36.06 136 ILE B C 1
ATOM 6460 O O . ILE B 1 136 ? 29.645 -6.213 -5.211 1.00 34.66 136 ILE B O 1
ATOM 6476 N N . ASP B 1 137 ? 30.905 -7.024 -6.890 1.00 35.45 137 ASP B N 1
ATOM 6477 C CA . ASP B 1 137 ? 29.765 -7.359 -7.734 1.00 36.58 137 ASP B CA 1
ATOM 6478 C C . ASP B 1 137 ? 28.931 -8.469 -7.107 1.00 37.44 137 ASP B C 1
ATOM 6479 O O . ASP B 1 137 ? 27.700 -8.422 -7.125 1.00 38.71 137 ASP B O 1
ATOM 6488 N N . GLU B 1 138 ? 29.612 -9.465 -6.552 1.00 36.28 138 GLU B N 1
ATOM 6489 C CA . GLU B 1 138 ? 28.947 -10.582 -5.895 1.00 34.87 138 GLU B CA 1
ATOM 6490 C C . GLU B 1 138 ? 28.282 -10.123 -4.604 1.00 34.58 138 GLU B C 1
ATOM 6491 O O . GLU B 1 138 ? 27.198 -10.588 -4.256 1.00 35.30 138 GLU B O 1
ATOM 6503 N N . ALA B 1 139 ? 28.940 -9.208 -3.899 1.00 33.90 139 ALA B N 1
ATOM 6504 C CA . ALA B 1 139 ? 28.421 -8.688 -2.641 1.00 35.54 139 ALA B CA 1
ATOM 6505 C C . ALA B 1 139 ? 27.093 -7.977 -2.862 1.00 33.72 139 ALA B C 1
ATOM 6506 O O . ALA B 1 139 ? 26.130 -8.199 -2.127 1.00 32.86 139 ALA B O 1
ATOM 6513 N N . LEU B 1 140 ? 27.048 -7.127 -3.883 1.00 32.85 140 LEU B N 1
ATOM 6514 C CA . LEU B 1 140 ? 25.845 -6.360 -4.188 1.00 35.25 140 LEU B CA 1
ATOM 6515 C C . LEU B 1 140 ? 24.759 -7.255 -4.780 1.00 35.99 140 LEU B C 1
ATOM 6516 O O . LEU B 1 140 ? 23.576 -7.059 -4.512 1.00 36.04 140 LEU B O 1
ATOM 6532 N N . SER B 1 141 ? 25.162 -8.233 -5.585 1.00 38.11 141 SER B N 1
ATOM 6533 C CA . SER B 1 141 ? 24.226 -9.223 -6.101 1.00 36.93 141 SER B CA 1
ATOM 6534 C C . SER B 1 141 ? 23.571 -9.968 -4.946 1.00 34.02 141 SER B C 1
ATOM 6535 O O . SER B 1 141 ? 22.359 -10.181 -4.935 1.00 34.59 141 SER B O 1
ATOM 6543 N N . PHE B 1 142 ? 24.385 -10.348 -3.968 1.00 31.21 142 PHE B N 1
ATOM 6544 C CA . PHE B 1 142 ? 23.905 -11.088 -2.812 1.00 31.84 142 PHE B CA 1
ATOM 6545 C C . PHE B 1 142 ? 22.972 -10.241 -1.955 1.00 33.57 142 PHE B C 1
ATOM 6546 O O . PHE B 1 142 ? 21.963 -10.737 -1.455 1.00 32.94 142 PHE B O 1
ATOM 6563 N N . MET B 1 143 ? 23.310 -8.966 -1.786 1.00 33.26 143 MET B N 1
ATOM 6564 C CA . MET B 1 143 ? 22.460 -8.047 -1.035 1.00 34.49 143 MET B CA 1
ATOM 6565 C C . MET B 1 143 ? 21.068 -7.978 -1.654 1.00 32.13 143 MET B C 1
ATOM 6566 O O . MET B 1 143 ? 20.070 -7.838 -0.949 1.00 31.75 143 MET B O 1
ATOM 6580 N N . GLU B 1 144 ? 21.010 -8.081 -2.976 1.00 32.49 144 GLU B N 1
ATOM 6581 C CA . GLU B 1 144 ? 19.739 -8.056 -3.687 1.00 35.77 144 GLU B CA 1
ATOM 6582 C C . GLU B 1 144 ? 18.919 -9.299 -3.346 1.00 34.55 144 GLU B C 1
ATOM 6583 O O . GLU B 1 144 ? 17.698 -9.229 -3.235 1.00 35.22 144 GLU B O 1
ATOM 6595 N N . VAL B 1 145 ? 19.594 -10.433 -3.176 1.00 31.10 145 VAL B N 1
ATOM 6596 C CA . VAL B 1 145 ? 18.930 -11.665 -2.755 1.00 29.43 145 VAL B CA 1
ATOM 6597 C C . VAL B 1 145 ? 18.397 -11.527 -1.331 1.00 28.80 145 VAL B C 1
ATOM 6598 O O . VAL B 1 145 ? 17.292 -11.981 -1.023 1.00 26.82 145 VAL B O 1
ATOM 6611 N N . MET B 1 146 ? 19.196 -10.912 -0.465 1.00 28.06 146 MET B N 1
ATOM 6612 C CA . MET B 1 146 ? 18.799 -10.695 0.922 1.00 30.06 146 MET B CA 1
ATOM 6613 C C . MET B 1 146 ? 17.574 -9.793 1.001 1.00 31.73 146 MET B C 1
ATOM 6614 O O . MET B 1 146 ? 16.697 -9.998 1.837 1.00 33.04 146 MET B O 1
ATOM 6628 N N . LYS B 1 147 ? 17.527 -8.790 0.129 1.00 31.71 147 LYS B N 1
ATOM 6629 C CA . LYS B 1 147 ? 16.410 -7.855 0.094 1.00 34.39 147 LYS B CA 1
ATOM 6630 C C . LYS B 1 147 ? 15.097 -8.583 -0.189 1.00 32.89 147 LYS B C 1
ATOM 6631 O O . LYS B 1 147 ? 14.124 -8.430 0.546 1.00 33.78 147 LYS B O 1
ATOM 6650 N N . HIS B 1 148 ? 15.079 -9.388 -1.246 1.00 31.56 148 HIS B N 1
ATOM 6651 C CA . HIS B 1 148 ? 13.861 -10.082 -1.650 1.00 35.52 148 HIS B CA 1
ATOM 6652 C C . HIS B 1 148 ? 13.498 -11.188 -0.664 1.00 35.96 148 HIS B C 1
ATOM 6653 O O . HIS B 1 148 ? 12.321 -11.458 -0.435 1.00 35.00 148 HIS B O 1
ATOM 6667 N N . ILE B 1 149 ? 14.512 -11.818 -0.080 1.00 37.57 149 ILE B N 1
ATOM 6668 C CA . ILE B 1 149 ? 14.301 -12.822 0.959 1.00 40.87 149 ILE B CA 1
ATOM 6669 C C . ILE B 1 149 ? 13.519 -12.228 2.125 1.00 41.62 149 ILE B C 1
ATOM 6670 O O . ILE B 1 149 ? 12.616 -12.863 2.672 1.00 42.10 149 ILE B O 1
ATOM 6686 N N . LYS B 1 150 ? 13.874 -11.004 2.498 1.00 41.56 150 LYS B N 1
ATOM 6687 C CA . LYS B 1 150 ? 13.229 -10.322 3.611 1.00 42.53 150 LYS B CA 1
ATOM 6688 C C . LYS B 1 150 ? 11.835 -9.816 3.245 1.00 39.53 150 LYS B C 1
ATOM 6689 O O . LYS B 1 150 ? 10.899 -9.930 4.036 1.00 40.77 150 LYS B O 1
ATOM 6708 N N . ARG B 1 151 ? 11.701 -9.254 2.048 1.00 35.72 151 ARG B N 1
ATOM 6709 C CA . ARG B 1 151 ? 10.449 -8.623 1.642 1.00 37.97 151 ARG B CA 1
ATOM 6710 C C . ARG B 1 151 ? 9.358 -9.636 1.302 1.00 35.35 151 ARG B C 1
ATOM 6711 O O . ARG B 1 151 ? 8.173 -9.360 1.484 1.00 32.87 151 ARG B O 1
ATOM 6732 N N . GLN B 1 152 ? 9.755 -10.804 0.808 1.00 34.41 152 GLN B N 1
ATOM 6733 C CA . GLN B 1 152 ? 8.804 -11.872 0.532 1.00 35.18 152 GLN B CA 1
ATOM 6734 C C . GLN B 1 152 ? 8.080 -12.300 1.809 1.00 37.16 152 GLN B C 1
ATOM 6735 O O . GLN B 1 152 ? 6.969 -12.827 1.755 1.00 38.74 152 GLN B O 1
ATOM 6749 N N . GLU B 1 153 ? 8.717 -12.057 2.953 1.00 37.63 153 GLU B N 1
ATOM 6750 C CA . GLU B 1 153 ? 8.142 -12.389 4.252 1.00 41.42 153 GLU B CA 1
ATOM 6751 C C . GLU B 1 153 ? 7.556 -11.168 4.957 1.00 38.55 153 GLU B C 1
ATOM 6752 O O . GLU B 1 153 ? 6.480 -11.246 5.553 1.00 39.57 153 GLU B O 1
ATOM 6764 N N . GLN B 1 154 ? 8.269 -10.047 4.891 1.00 36.41 154 GLN B N 1
ATOM 6765 C CA . GLN B 1 154 ? 7.948 -8.883 5.714 1.00 38.11 154 GLN B CA 1
ATOM 6766 C C . GLN B 1 154 ? 7.309 -7.731 4.946 1.00 37.98 154 GLN B C 1
ATOM 6767 O O . GLN B 1 154 ? 6.903 -6.747 5.551 1.00 39.74 154 GLN B O 1
ATOM 6781 N N . GLY B 1 155 ? 7.230 -7.843 3.625 1.00 36.95 155 GLY B N 1
ATOM 6782 C CA . GLY B 1 155 ? 6.679 -6.772 2.813 1.00 38.30 155 GLY B CA 1
ATOM 6783 C C . GLY B 1 155 ? 7.563 -5.536 2.823 1.00 38.63 155 GLY B C 1
ATOM 6784 O O . GLY B 1 155 ? 8.779 -5.642 2.679 1.00 37.58 155 GLY B O 1
ATOM 6788 N N . GLU B 1 156 ? 6.937 -4.370 2.982 1.00 40.39 156 GLU B N 1
ATOM 6789 C CA . GLU B 1 156 ? 7.623 -3.076 3.093 1.00 42.66 156 GLU B CA 1
ATOM 6790 C C . GLU B 1 156 ? 8.300 -2.625 1.798 1.00 41.45 156 GLU B C 1
ATOM 6791 O O . GLU B 1 156 ? 8.989 -1.604 1.781 1.00 41.20 156 GLU B O 1
ATOM 6803 N N . GLY B 1 157 ? 8.095 -3.361 0.711 1.00 41.24 157 GLY B N 1
ATOM 6804 C CA . GLY B 1 157 ? 8.665 -2.973 -0.566 1.00 40.17 157 GLY B CA 1
ATOM 6805 C C . GLY B 1 157 ? 8.370 -3.953 -1.683 1.00 38.99 157 GLY B C 1
ATOM 6806 O O . GLY B 1 157 ? 7.706 -4.968 -1.478 1.00 37.76 157 GLY B O 1
ATOM 6810 N N . GLU B 1 158 ? 8.875 -3.643 -2.874 1.00 39.23 158 GLU B N 1
ATOM 6811 C CA . GLU B 1 158 ? 8.660 -4.482 -4.047 1.00 43.25 158 GLU B CA 1
ATOM 6812 C C . GLU B 1 158 ? 9.483 -5.761 -3.985 1.00 41.93 158 GLU B C 1
ATOM 6813 O O . GLU B 1 158 ? 10.610 -5.771 -3.481 1.00 38.67 158 GLU B O 1
ATOM 6825 N N . THR B 1 159 ? 8.912 -6.840 -4.506 1.00 36.74 159 THR B N 1
ATOM 6826 C CA . THR B 1 159 ? 9.637 -8.093 -4.646 1.00 34.62 159 THR B CA 1
ATOM 6827 C C . THR B 1 159 ? 9.061 -8.886 -5.811 1.00 34.79 159 THR B C 1
ATOM 6828 O O . THR B 1 159 ? 8.219 -8.387 -6.558 1.00 36.60 159 THR B O 1
ATOM 6839 N N . PHE B 1 160 ? 9.523 -10.124 -5.955 1.00 31.68 160 PHE B N 1
ATOM 6840 C CA . PHE B 1 160 ? 9.114 -10.980 -7.058 1.00 32.75 160 PHE B CA 1
ATOM 6841 C C . PHE B 1 160 ? 8.843 -12.383 -6.541 1.00 33.47 160 PHE B C 1
ATOM 6842 O O . PHE B 1 160 ? 9.272 -12.742 -5.444 1.00 36.62 160 PHE B O 1
ATOM 6859 N N . ASP B 1 161 ? 8.132 -13.176 -7.333 1.00 30.53 161 ASP B N 1
ATOM 6860 C CA . ASP B 1 161 ? 7.857 -14.556 -6.964 1.00 30.56 161 ASP B CA 1
ATOM 6861 C C . ASP B 1 161 ? 9.060 -15.444 -7.256 1.00 30.74 161 ASP B C 1
ATOM 6862 O O . ASP B 1 161 ? 9.345 -16.386 -6.513 1.00 33.67 161 ASP B O 1
ATOM 6871 N N . THR B 1 162 ? 9.763 -15.135 -8.340 1.00 28.56 162 THR B N 1
ATOM 6872 C CA . THR B 1 162 ? 10.864 -15.969 -8.804 1.00 29.95 162 THR B CA 1
ATOM 6873 C C . THR B 1 162 ? 11.974 -15.118 -9.405 1.00 32.01 162 THR B C 1
ATOM 6874 O O . THR B 1 162 ? 11.714 -14.203 -10.189 1.00 30.60 162 THR B O 1
ATOM 6885 N N . VAL B 1 163 ? 13.209 -15.432 -9.025 1.00 30.42 163 VAL B N 1
ATOM 6886 C CA . VAL B 1 163 ? 14.381 -14.727 -9.523 1.00 26.99 163 VAL B CA 1
ATOM 6887 C C . VAL B 1 163 ? 15.251 -15.674 -10.339 1.00 28.33 163 VAL B C 1
ATOM 6888 O O . VAL B 1 163 ? 15.684 -16.713 -9.838 1.00 28.98 163 VAL B O 1
ATOM 6901 N N . ILE B 1 164 ? 15.493 -15.310 -11.596 1.00 30.34 164 ILE B N 1
ATOM 6902 C CA . ILE B 1 164 ? 16.390 -16.062 -12.464 1.00 29.37 164 ILE B CA 1
ATOM 6903 C C . ILE B 1 164 ? 17.726 -15.333 -12.556 1.00 27.24 164 ILE B C 1
ATOM 6904 O O . ILE B 1 164 ? 17.765 -14.129 -12.817 1.00 28.03 164 ILE B O 1
ATOM 6920 N N . PHE B 1 165 ? 18.814 -16.066 -12.340 1.00 25.27 165 PHE B N 1
ATOM 6921 C CA . PHE B 1 165 ? 20.153 -15.485 -12.360 1.00 26.25 165 PHE B CA 1
ATOM 6922 C C . PHE B 1 165 ? 20.896 -15.811 -13.650 1.00 26.04 165 PHE B C 1
ATOM 6923 O O . PHE B 1 165 ? 21.185 -16.978 -13.938 1.00 23.65 165 PHE B O 1
ATOM 6940 N N . ASP B 1 166 ? 21.197 -14.769 -14.418 1.00 27.50 166 ASP B N 1
ATOM 6941 C CA . ASP B 1 166 ? 22.117 -14.866 -15.541 1.00 27.49 166 ASP B CA 1
ATOM 6942 C C . ASP B 1 166 ? 23.525 -14.665 -15.001 1.00 27.76 166 ASP B C 1
ATOM 6943 O O . ASP B 1 166 ? 23.975 -13.533 -14.825 1.00 26.15 166 ASP B O 1
ATOM 6952 N N . THR B 1 167 ? 24.216 -15.764 -14.729 1.00 26.96 167 THR B N 1
ATOM 6953 C CA . THR B 1 167 ? 25.417 -15.702 -13.909 1.00 30.60 167 THR B CA 1
ATOM 6954 C C . THR B 1 167 ? 26.689 -15.425 -14.696 1.00 31.76 167 THR B C 1
ATOM 6955 O O . THR B 1 167 ? 26.734 -15.572 -15.918 1.00 31.03 167 THR B O 1
ATOM 6966 N N . ALA B 1 168 ? 27.724 -15.006 -13.974 1.00 32.91 168 ALA B N 1
ATOM 6967 C CA . ALA B 1 168 ? 29.062 -14.946 -14.538 1.00 30.89 168 ALA B CA 1
ATOM 6968 C C . ALA B 1 168 ? 29.533 -16.369 -14.797 1.00 30.85 168 ALA B C 1
ATOM 6969 O O . ALA B 1 168 ? 28.980 -17.314 -14.233 1.00 32.94 168 ALA B O 1
ATOM 6976 N N . PRO B 1 169 ? 30.542 -16.531 -15.666 1.00 35.48 169 PRO B N 1
ATOM 6977 C CA . PRO B 1 169 ? 31.134 -17.846 -15.922 1.00 41.01 169 PRO B CA 1
ATOM 6978 C C . PRO B 1 169 ? 31.504 -18.603 -14.650 1.00 43.09 169 PRO B C 1
ATOM 6979 O O . PRO B 1 169 ? 31.960 -17.991 -13.684 1.00 42.06 169 PRO B O 1
ATOM 6990 N N . THR B 1 170 ? 31.268 -19.914 -14.679 1.00 44.74 170 THR B N 1
ATOM 6991 C CA . THR B 1 170 ? 31.673 -20.879 -13.651 1.00 45.70 170 THR B CA 1
ATOM 6992 C C . THR B 1 170 ? 32.394 -20.334 -12.414 1.00 44.07 170 THR B C 1
ATOM 6993 O O . THR B 1 170 ? 31.818 -20.272 -11.328 1.00 45.01 170 THR B O 1
ATOM 7004 N N . GLY B 1 171 ? 33.657 -19.957 -12.594 1.00 41.07 171 GLY B N 1
ATOM 7005 C CA . GLY B 1 171 ? 34.548 -19.635 -11.491 1.00 37.14 171 GLY B CA 1
ATOM 7006 C C . GLY B 1 171 ? 34.001 -18.692 -10.434 1.00 34.77 171 GLY B C 1
ATOM 7007 O O . GLY B 1 171 ? 33.954 -19.037 -9.254 1.00 35.92 171 GLY B O 1
ATOM 7011 N N . HIS B 1 172 ? 33.593 -17.499 -10.849 1.00 33.13 172 HIS B N 1
ATOM 7012 C CA . HIS B 1 172 ? 33.115 -16.489 -9.909 1.00 32.77 172 HIS B CA 1
ATOM 7013 C C . HIS B 1 172 ? 31.701 -16.789 -9.409 1.00 31.60 172 HIS B C 1
ATOM 7014 O O . HIS B 1 172 ? 31.291 -16.309 -8.353 1.00 32.63 172 HIS B O 1
ATOM 7028 N N . THR B 1 173 ? 30.957 -17.587 -10.164 1.00 31.12 173 THR B N 1
ATOM 7029 C CA . THR B 1 173 ? 29.610 -17.969 -9.752 1.00 30.93 173 THR B CA 1
ATOM 7030 C C . THR B 1 173 ? 29.667 -18.932 -8.570 1.00 30.49 173 THR B C 1
ATOM 7031 O O . THR B 1 173 ? 28.811 -18.892 -7.686 1.00 31.98 173 THR B O 1
ATOM 7042 N N . LEU B 1 174 ? 30.682 -19.791 -8.554 1.00 31.00 174 LEU B N 1
ATOM 7043 C CA . LEU B 1 174 ? 30.907 -20.682 -7.423 1.00 32.64 174 LEU B CA 1
ATOM 7044 C C . LEU B 1 174 ? 31.240 -19.885 -6.164 1.00 33.98 174 LEU B C 1
ATOM 7045 O O . LEU B 1 174 ? 30.807 -20.241 -5.071 1.00 34.72 174 LEU B O 1
ATOM 7061 N N . ARG B 1 175 ? 32.010 -18.809 -6.320 1.00 32.77 175 ARG B N 1
ATOM 7062 C CA . ARG B 1 175 ? 32.302 -17.914 -5.202 1.00 34.24 175 ARG B CA 1
ATOM 7063 C C . ARG B 1 175 ? 31.009 -17.310 -4.661 1.00 33.38 175 ARG B C 1
ATOM 7064 O O . ARG B 1 175 ? 30.802 -17.233 -3.449 1.00 34.71 175 ARG B O 1
ATOM 7085 N N . PHE B 1 176 ? 30.142 -16.883 -5.571 1.00 31.34 176 PHE B N 1
ATOM 7086 C CA . PHE B 1 176 ? 28.854 -16.311 -5.192 1.00 34.95 176 PHE B CA 1
ATOM 7087 C C . PHE B 1 176 ? 27.980 -17.321 -4.448 1.00 31.97 176 PHE B C 1
ATOM 7088 O O . PHE B 1 176 ? 27.333 -16.979 -3.460 1.00 31.94 176 PHE B O 1
ATOM 7105 N N . LEU B 1 177 ? 27.959 -18.562 -4.922 1.00 31.96 177 LEU B N 1
ATOM 7106 C CA . LEU B 1 177 ? 27.124 -19.591 -4.302 1.00 33.21 177 LEU B CA 1
ATOM 7107 C C . LEU B 1 177 ? 27.724 -20.105 -2.994 1.00 37.35 177 LEU B C 1
ATOM 7108 O O . LEU B 1 177 ? 27.029 -20.729 -2.195 1.00 38.56 177 LEU B O 1
ATOM 7124 N N . GLN B 1 178 ? 29.013 -19.846 -2.783 1.00 39.47 178 GLN B N 1
ATOM 7125 C CA . GLN B 1 178 ? 29.667 -20.163 -1.516 1.00 45.04 178 GLN B CA 1
ATOM 7126 C C . GLN B 1 178 ? 29.412 -19.074 -0.473 1.00 44.09 178 GLN B C 1
ATOM 7127 O O . GLN B 1 178 ? 29.732 -19.241 0.704 1.00 46.10 178 GLN B O 1
ATOM 7141 N N . LEU B 1 179 ? 28.828 -17.965 -0.912 1.00 41.99 179 LEU B N 1
ATOM 7142 C CA . LEU B 1 179 ? 28.735 -16.759 -0.094 1.00 43.71 179 LEU B CA 1
ATOM 7143 C C . LEU B 1 179 ? 27.836 -16.920 1.140 1.00 44.69 179 LEU B C 1
ATOM 7144 O O . LEU B 1 179 ? 28.152 -16.381 2.200 1.00 46.32 179 LEU B O 1
ATOM 7160 N N . PRO B 1 180 ? 26.714 -17.654 1.016 1.00 44.92 180 PRO B N 1
ATOM 7161 C CA . PRO B 1 180 ? 25.915 -17.895 2.224 1.00 47.89 180 PRO B CA 1
ATOM 7162 C C . PRO B 1 180 ? 26.702 -18.652 3.290 1.00 53.05 180 PRO B C 1
ATOM 7163 O O . PRO B 1 180 ? 26.672 -18.277 4.462 1.00 55.52 180 PRO B O 1
ATOM 7174 N N . ASN B 1 181 ? 27.401 -19.705 2.877 1.00 56.17 181 ASN B N 1
ATOM 7175 C CA . ASN B 1 181 ? 28.280 -20.446 3.775 1.00 62.19 181 ASN B CA 1
ATOM 7176 C C . ASN B 1 181 ? 29.388 -19.562 4.333 1.00 60.43 181 ASN B C 1
ATOM 7177 O O . ASN B 1 181 ? 29.685 -19.598 5.525 1.00 63.28 181 ASN B O 1
ATOM 7188 N N . THR B 1 182 ? 29.993 -18.767 3.457 1.00 57.52 182 THR B N 1
ATOM 7189 C CA . THR B 1 182 ? 31.152 -17.961 3.821 1.00 57.06 182 THR B CA 1
ATOM 7190 C C . THR B 1 182 ? 30.794 -16.851 4.807 1.00 56.38 182 THR B C 1
ATOM 7191 O O . THR B 1 182 ? 31.500 -16.641 5.789 1.00 58.49 182 THR B O 1
ATOM 7202 N N . LEU B 1 183 ? 29.706 -16.136 4.545 1.00 55.58 183 LEU B N 1
ATOM 7203 C CA . LEU B 1 183 ? 29.247 -15.106 5.472 1.00 56.98 183 LEU B CA 1
ATOM 7204 C C . LEU B 1 183 ? 28.769 -15.740 6.776 1.00 60.84 183 LEU B C 1
ATOM 7205 O O . LEU B 1 183 ? 28.898 -15.150 7.847 1.00 61.92 183 LEU B O 1
ATOM 7221 N N . SER B 1 184 ? 28.226 -16.949 6.680 1.00 63.04 184 SER B N 1
ATOM 7222 C CA . SER B 1 184 ? 27.740 -17.665 7.853 1.00 69.28 184 SER B CA 1
ATOM 7223 C C . SER B 1 184 ? 28.885 -18.082 8.773 1.00 79.50 184 SER B C 1
ATOM 7224 O O . SER B 1 184 ? 28.930 -17.674 9.935 1.00 78.49 184 SER B O 1
ATOM 7232 N N . LYS B 1 185 ? 29.800 -18.897 8.253 1.00 88.93 185 LYS B N 1
ATOM 7233 C CA . LYS B 1 185 ? 30.941 -19.375 9.031 1.00 95.21 185 LYS B CA 1
ATOM 7234 C C . LYS B 1 185 ? 31.749 -18.209 9.592 1.00 98.38 185 LYS B C 1
ATOM 7235 O O . LYS B 1 185 ? 32.267 -18.277 10.707 1.00 104.29 185 LYS B O 1
ATOM 7254 N N . LEU B 1 186 ? 31.852 -17.144 8.807 1.00 94.66 186 LEU B N 1
ATOM 7255 C CA . LEU B 1 186 ? 32.562 -15.943 9.223 1.00 94.07 186 LEU B CA 1
ATOM 7256 C C . LEU B 1 186 ? 31.868 -15.274 10.404 1.00 93.34 186 LEU B C 1
ATOM 7257 O O . LEU B 1 186 ? 32.504 -14.960 11.411 1.00 98.07 186 LEU B O 1
ATOM 7273 N N . LEU B 1 187 ? 30.564 -15.045 10.270 1.00 89.28 187 LEU B N 1
ATOM 7274 C CA . LEU B 1 187 ? 29.810 -14.288 11.265 1.00 91.33 187 LEU B CA 1
ATOM 7275 C C . LEU B 1 187 ? 29.801 -14.945 12.647 1.00 99.97 187 LEU B C 1
ATOM 7276 O O . LEU B 1 187 ? 29.541 -14.277 13.650 1.00 98.34 187 LEU B O 1
ATOM 7292 N N . GLU B 1 188 ? 30.073 -16.245 12.702 1.00 110.13 188 GLU B N 1
ATOM 7293 C CA . GLU B 1 188 ? 30.183 -16.947 13.979 1.00 118.31 188 GLU B CA 1
ATOM 7294 C C . GLU B 1 188 ? 31.188 -16.272 14.911 1.00 122.78 188 GLU B C 1
ATOM 7295 O O . GLU B 1 188 ? 30.922 -16.090 16.100 1.00 126.52 188 GLU B O 1
ATOM 7307 N N . LYS B 1 189 ? 32.332 -15.885 14.354 1.00 121.28 189 LYS B N 1
ATOM 7308 C CA . LYS B 1 189 ? 33.461 -15.405 15.144 1.00 123.33 189 LYS B CA 1
ATOM 7309 C C . LYS B 1 189 ? 33.434 -13.895 15.380 1.00 124.97 189 LYS B C 1
ATOM 7310 O O . LYS B 1 189 ? 33.735 -13.428 16.480 1.00 129.42 189 LYS B O 1
ATOM 7329 N N . PHE B 1 190 ? 33.069 -13.141 14.347 1.00 122.34 190 PHE B N 1
ATOM 7330 C CA . PHE B 1 190 ? 33.238 -11.687 14.347 1.00 123.45 190 PHE B CA 1
ATOM 7331 C C . PHE B 1 190 ? 32.489 -10.975 15.477 1.00 121.01 190 PHE B C 1
ATOM 7332 O O . PHE B 1 190 ? 32.983 -9.988 16.018 1.00 127.29 190 PHE B O 1
ATOM 7349 N N . GLY B 1 191 ? 31.304 -11.467 15.826 1.00 113.84 191 GLY B N 1
ATOM 7350 C CA . GLY B 1 191 ? 30.460 -10.797 16.803 1.00 109.36 191 GLY B CA 1
ATOM 7351 C C . GLY B 1 191 ? 31.146 -10.488 18.121 1.00 112.59 191 GLY B C 1
ATOM 7352 O O . GLY B 1 191 ? 30.983 -9.400 18.674 1.00 111.55 191 GLY B O 1
ATOM 7356 N N . GLU B 1 192 ? 31.917 -11.445 18.624 1.00 116.72 192 GLU B N 1
ATOM 7357 C CA . GLU B 1 192 ? 32.611 -11.280 19.894 1.00 124.78 192 GLU B CA 1
ATOM 7358 C C . GLU B 1 192 ? 33.797 -10.325 19.765 1.00 129.16 192 GLU B C 1
ATOM 7359 O O . GLU B 1 192 ? 34.149 -9.630 20.717 1.00 133.47 192 GLU B O 1
ATOM 7371 N N . ILE B 1 193 ? 34.410 -10.306 18.584 1.00 127.57 193 ILE B N 1
ATOM 7372 C CA . ILE B 1 193 ? 35.590 -9.480 18.327 1.00 130.38 193 ILE B CA 1
ATOM 7373 C C . ILE B 1 193 ? 35.324 -7.987 18.533 1.00 133.68 193 ILE B C 1
ATOM 7374 O O . ILE B 1 193 ? 36.225 -7.241 18.922 1.00 136.46 193 ILE B O 1
ATOM 7390 N N . THR B 1 194 ? 34.093 -7.555 18.264 1.00 132.69 194 THR B N 1
ATOM 7391 C CA . THR B 1 194 ? 33.765 -6.130 18.266 1.00 133.80 194 THR B CA 1
ATOM 7392 C C . THR B 1 194 ? 34.002 -5.507 19.640 1.00 135.75 194 THR B C 1
ATOM 7393 O O . THR B 1 194 ? 34.606 -4.437 19.732 1.00 140.83 194 THR B O 1
ATOM 7404 N N . ASN B 1 195 ? 33.540 -6.191 20.688 1.00 131.78 195 ASN B N 1
ATOM 7405 C CA . ASN B 1 195 ? 33.720 -5.764 22.078 1.00 129.35 195 ASN B CA 1
ATOM 7406 C C . ASN B 1 195 ? 33.754 -4.248 22.264 1.00 127.85 195 ASN B C 1
ATOM 7407 O O . ASN B 1 195 ? 32.835 -3.652 22.819 1.00 126.43 195 ASN B O 1
ATOM 7418 N N . ASP B 1 211 ? 22.752 -0.142 16.564 1.00 92.93 211 ASP B N 1
ATOM 7419 C CA . ASP B 1 211 ? 22.865 -1.444 17.211 1.00 94.71 211 ASP B CA 1
ATOM 7420 C C . ASP B 1 211 ? 23.681 -2.392 16.340 1.00 93.23 211 ASP B C 1
ATOM 7421 O O . ASP B 1 211 ? 23.152 -3.014 15.421 1.00 90.06 211 ASP B O 1
ATOM 7430 N N . ILE B 1 212 ? 24.971 -2.506 16.640 1.00 97.03 212 ILE B N 1
ATOM 7431 C CA . ILE B 1 212 ? 25.896 -3.229 15.774 1.00 97.34 212 ILE B CA 1
ATOM 7432 C C . ILE B 1 212 ? 25.727 -4.747 15.867 1.00 99.36 212 ILE B C 1
ATOM 7433 O O . ILE B 1 212 ? 25.835 -5.447 14.860 1.00 94.80 212 ILE B O 1
ATOM 7449 N N . SER B 1 213 ? 25.457 -5.254 17.066 1.00 104.17 213 SER B N 1
ATOM 7450 C CA . SER B 1 213 ? 25.292 -6.692 17.259 1.00 104.39 213 SER B CA 1
ATOM 7451 C C . SER B 1 213 ? 23.917 -7.147 16.776 1.00 97.53 213 SER B C 1
ATOM 7452 O O . SER B 1 213 ? 23.731 -8.308 16.407 1.00 100.21 213 SER B O 1
ATOM 7460 N N . GLY B 1 214 ? 22.957 -6.228 16.780 1.00 90.47 214 GLY B N 1
ATOM 7461 C CA . GLY B 1 214 ? 21.624 -6.514 16.282 1.00 81.87 214 GLY B CA 1
ATOM 7462 C C . GLY B 1 214 ? 21.616 -6.723 14.780 1.00 76.61 214 GLY B C 1
ATOM 7463 O O . GLY B 1 214 ? 20.876 -7.562 14.266 1.00 71.48 214 GLY B O 1
ATOM 7467 N N . LYS B 1 215 ? 22.441 -5.954 14.074 1.00 79.23 215 LYS B N 1
ATOM 7468 C CA . LYS B 1 215 ? 22.580 -6.108 12.631 1.00 79.28 215 LYS B CA 1
ATOM 7469 C C . LYS B 1 215 ? 23.139 -7.487 12.310 1.00 76.32 215 LYS B C 1
ATOM 7470 O O . LYS B 1 215 ? 22.646 -8.178 11.419 1.00 74.09 215 LYS B O 1
ATOM 7489 N N . LEU B 1 216 ? 24.173 -7.877 13.049 1.00 76.51 216 LEU B N 1
ATOM 7490 C CA . LEU B 1 216 ? 24.810 -9.179 12.880 1.00 72.49 216 LEU B CA 1
ATOM 7491 C C . LEU B 1 216 ? 23.807 -10.321 12.954 1.00 67.83 216 LEU B C 1
ATOM 7492 O O . LEU B 1 216 ? 23.845 -11.244 12.140 1.00 65.96 216 LEU B O 1
ATOM 7508 N N . ASN B 1 217 ? 22.914 -10.256 13.935 1.00 67.55 217 ASN B N 1
ATOM 7509 C CA . ASN B 1 217 ? 21.924 -11.306 14.129 1.00 65.25 217 ASN B CA 1
ATOM 7510 C C . ASN B 1 217 ? 20.947 -11.369 12.960 1.00 62.66 217 ASN B C 1
ATOM 7511 O O . ASN B 1 217 ? 20.640 -12.451 12.459 1.00 61.20 217 ASN B O 1
ATOM 7522 N N . GLU B 1 218 ? 20.464 -10.209 12.525 1.00 62.07 218 GLU B N 1
ATOM 7523 C CA . GLU B 1 218 ? 19.545 -10.155 11.395 1.00 61.11 218 GLU B CA 1
ATOM 7524 C C . GLU B 1 218 ? 20.266 -10.551 10.111 1.00 57.74 218 GLU B C 1
ATOM 7525 O O . GLU B 1 218 ? 19.688 -11.203 9.242 1.00 55.99 218 GLU B O 1
ATOM 7537 N N . LEU B 1 219 ? 21.529 -10.151 9.997 1.00 57.95 219 LEU B N 1
ATOM 7538 C CA . LEU B 1 219 ? 22.349 -10.527 8.851 1.00 54.87 219 LEU B CA 1
ATOM 7539 C C . LEU B 1 219 ? 22.606 -12.031 8.858 1.00 52.30 219 LEU B C 1
ATOM 7540 O O . LEU B 1 219 ? 22.491 -12.689 7.826 1.00 49.63 219 LEU B O 1
ATOM 7556 N N . LYS B 1 220 ? 22.949 -12.572 10.023 1.00 53.42 220 LYS B N 1
ATOM 7557 C CA . LYS B 1 220 ? 23.128 -14.013 10.172 1.00 53.24 220 LYS B CA 1
ATOM 7558 C C . LYS B 1 220 ? 21.826 -14.744 9.850 1.00 51.44 220 LYS B C 1
ATOM 7559 O O . LYS B 1 220 ? 21.817 -15.694 9.068 1.00 47.77 220 LYS B O 1
ATOM 7578 N N . ALA B 1 221 ? 20.732 -14.294 10.456 1.00 51.27 221 ALA B N 1
ATOM 7579 C CA . ALA B 1 221 ? 19.430 -14.925 10.263 1.00 51.42 221 ALA B CA 1
ATOM 7580 C C . ALA B 1 221 ? 19.021 -14.920 8.794 1.00 50.63 221 ALA B C 1
ATOM 7581 O O . ALA B 1 221 ? 18.512 -15.916 8.279 1.00 49.60 221 ALA B O 1
ATOM 7588 N N . ASN B 1 222 ? 19.246 -13.794 8.123 1.00 51.12 222 ASN B N 1
ATOM 7589 C CA . ASN B 1 222 ? 18.921 -13.673 6.708 1.00 49.32 222 ASN B CA 1
ATOM 7590 C C . ASN B 1 222 ? 19.759 -14.628 5.862 1.00 43.69 222 ASN B C 1
ATOM 7591 O O . ASN B 1 222 ? 19.234 -15.331 4.999 1.00 40.42 222 ASN B O 1
ATOM 7602 N N . VAL B 1 223 ? 21.065 -14.641 6.111 1.00 43.51 223 VAL B N 1
ATOM 7603 C CA . VAL B 1 223 ? 21.978 -15.507 5.374 1.00 43.58 223 VAL B CA 1
ATOM 7604 C C . VAL B 1 223 ? 21.635 -16.977 5.599 1.00 43.88 223 VAL B C 1
ATOM 7605 O O . VAL B 1 223 ? 21.704 -17.784 4.672 1.00 43.33 223 VAL B O 1
ATOM 7618 N N . GLU B 1 224 ? 21.275 -17.323 6.831 1.00 44.93 224 GLU B N 1
ATOM 7619 C CA . GLU B 1 224 ? 20.852 -18.684 7.129 1.00 49.38 224 GLU B CA 1
ATOM 7620 C C . GLU B 1 224 ? 19.636 -19.046 6.285 1.00 47.83 224 GLU B C 1
ATOM 7621 O O . GLU B 1 224 ? 19.594 -20.122 5.700 1.00 42.27 224 GLU B O 1
ATOM 7633 N N . THR B 1 225 ? 18.663 -18.139 6.214 1.00 45.59 225 THR B N 1
ATOM 7634 C CA . THR B 1 225 ? 17.463 -18.351 5.406 1.00 42.93 225 THR B CA 1
ATOM 7635 C C . THR B 1 225 ? 17.822 -18.621 3.946 1.00 39.93 225 THR B C 1
ATOM 7636 O O . THR B 1 225 ? 17.255 -19.515 3.318 1.00 38.32 225 THR B O 1
ATOM 7647 N N . ILE B 1 226 ? 18.760 -17.844 3.412 1.00 36.97 226 ILE B N 1
ATOM 7648 C CA . ILE B 1 226 ? 19.220 -18.034 2.040 1.00 35.08 226 ILE B CA 1
ATOM 7649 C C . ILE B 1 226 ? 19.842 -19.417 1.881 1.00 37.88 226 ILE B C 1
ATOM 7650 O O . ILE B 1 226 ? 19.652 -20.076 0.857 1.00 34.59 226 ILE B O 1
ATOM 7666 N N . ARG B 1 227 ? 20.582 -19.855 2.895 1.00 39.19 227 ARG B N 1
ATOM 7667 C CA . ARG B 1 227 ? 21.220 -21.165 2.853 1.00 43.43 227 ARG B CA 1
ATOM 7668 C C . ARG B 1 227 ? 20.182 -22.286 2.839 1.00 41.98 227 ARG B C 1
ATOM 7669 O O . ARG B 1 227 ? 20.358 -23.270 2.122 1.00 40.06 227 ARG B O 1
ATOM 7690 N N . GLN B 1 228 ? 19.108 -22.145 3.618 1.00 43.47 228 GLN B N 1
ATOM 7691 C CA . GLN B 1 228 ? 18.052 -23.163 3.622 1.00 45.71 228 GLN B CA 1
ATOM 7692 C C . GLN B 1 228 ? 17.483 -23.288 2.217 1.00 40.46 228 GLN B C 1
ATOM 7693 O O . GLN B 1 228 ? 17.391 -24.384 1.668 1.00 39.34 228 GLN B O 1
ATOM 7707 N N . GLN B 1 229 ? 17.105 -22.149 1.643 1.00 38.40 229 GLN B N 1
ATOM 7708 C CA . GLN B 1 229 ? 16.370 -22.130 0.386 1.00 37.32 229 GLN B CA 1
ATOM 7709 C C . GLN B 1 229 ? 17.242 -22.535 -0.799 1.00 38.48 229 GLN B C 1
ATOM 7710 O O . GLN B 1 229 ? 16.772 -23.214 -1.713 1.00 38.61 229 GLN B O 1
ATOM 7724 N N . PHE B 1 230 ? 18.507 -22.122 -0.787 1.00 33.73 230 PHE B N 1
ATOM 7725 C CA . PHE B 1 230 ? 19.426 -22.465 -1.869 1.00 32.71 230 PHE B CA 1
ATOM 7726 C C . PHE B 1 230 ? 19.719 -23.963 -1.907 1.00 36.04 230 PHE B C 1
ATOM 7727 O O . PHE B 1 230 ? 20.079 -24.501 -2.956 1.00 35.03 230 PHE B O 1
ATOM 7744 N N . THR B 1 231 ? 19.560 -24.633 -0.768 1.00 35.37 231 THR B N 1
ATOM 7745 C CA . THR B 1 231 ? 19.807 -26.070 -0.685 1.00 35.91 231 THR B CA 1
ATOM 7746 C C . THR B 1 231 ? 18.499 -26.861 -0.643 1.00 36.20 231 THR B C 1
ATOM 7747 O O . THR B 1 231 ? 18.501 -28.055 -0.351 1.00 34.20 231 THR B O 1
ATOM 7758 N N . ASP B 1 232 ? 17.391 -26.185 -0.935 1.00 36.31 232 ASP B N 1
ATOM 7759 C CA . ASP B 1 232 ? 16.086 -26.831 -1.052 1.00 35.57 232 ASP B CA 1
ATOM 7760 C C . ASP B 1 232 ? 15.803 -27.107 -2.533 1.00 36.96 232 ASP B C 1
ATOM 7761 O O . ASP B 1 232 ? 15.639 -26.166 -3.311 1.00 40.33 232 ASP B O 1
ATOM 7770 N N . PRO B 1 233 ? 15.739 -28.393 -2.933 1.00 34.87 233 PRO B N 1
ATOM 7771 C CA . PRO B 1 233 ? 15.618 -28.690 -4.368 1.00 33.63 233 PRO B CA 1
ATOM 7772 C C . PRO B 1 233 ? 14.302 -28.229 -4.998 1.00 35.40 233 PRO B C 1
ATOM 7773 O O . PRO B 1 233 ? 14.227 -28.113 -6.222 1.00 38.18 233 PRO B O 1
ATOM 7784 N N . ASP B 1 234 ? 13.284 -27.979 -4.181 1.00 35.86 234 ASP B N 1
ATOM 7785 C CA . ASP B 1 234 ? 11.997 -27.503 -4.688 1.00 38.17 234 ASP B CA 1
ATOM 7786 C C . ASP B 1 234 ? 11.978 -25.986 -4.858 1.00 36.30 234 ASP B C 1
ATOM 7787 O O . ASP B 1 234 ? 11.132 -25.448 -5.574 1.00 36.53 234 ASP B O 1
ATOM 7796 N N . LEU B 1 235 ? 12.909 -25.302 -4.197 1.00 34.60 235 LEU B N 1
ATOM 7797 C CA . LEU B 1 235 ? 12.968 -23.842 -4.235 1.00 33.13 235 LEU B CA 1
ATOM 7798 C C . LEU B 1 235 ? 14.063 -23.340 -5.167 1.00 31.42 235 LEU B C 1
ATOM 7799 O O . LEU B 1 235 ? 13.897 -22.322 -5.842 1.00 31.30 235 LEU B O 1
ATOM 7815 N N . THR B 1 236 ? 15.179 -24.062 -5.197 1.00 29.17 236 THR B N 1
ATOM 7816 C CA . THR B 1 236 ? 16.367 -23.610 -5.913 1.00 30.49 236 THR B CA 1
ATOM 7817 C C . THR B 1 236 ? 16.958 -24.708 -6.789 1.00 31.58 236 THR B C 1
ATOM 7818 O O . THR B 1 236 ? 17.109 -25.847 -6.351 1.00 27.79 236 THR B O 1
ATOM 7829 N N . THR B 1 237 ? 17.287 -24.353 -8.029 1.00 30.99 237 THR B N 1
ATOM 7830 C CA . THR B 1 237 ? 17.979 -25.264 -8.934 1.00 32.31 237 THR B CA 1
ATOM 7831 C C . THR B 1 237 ? 18.942 -24.502 -9.838 1.00 29.19 237 THR B C 1
ATOM 7832 O O . THR B 1 237 ? 18.802 -23.294 -10.042 1.00 27.95 237 THR B O 1
ATOM 7843 N N . PHE B 1 238 ? 19.911 -25.234 -10.380 1.00 24.86 238 PHE B N 1
ATOM 7844 C CA . PHE B 1 238 ? 20.962 -24.672 -11.218 1.00 24.99 238 PHE B CA 1
ATOM 7845 C C . PHE B 1 238 ? 20.903 -25.320 -12.596 1.00 27.88 238 PHE B C 1
ATOM 7846 O O . PHE B 1 238 ? 21.084 -26.531 -12.725 1.00 31.58 238 PHE B O 1
ATOM 7863 N N . VAL B 1 239 ? 20.642 -24.514 -13.621 1.00 23.82 239 VAL B N 1
ATOM 7864 C CA . VAL B 1 239 ? 20.610 -25.012 -14.991 1.00 23.90 239 VAL B CA 1
ATOM 7865 C C . VAL B 1 239 ? 21.956 -24.762 -15.645 1.00 24.66 239 VAL B C 1
ATOM 7866 O O . VAL B 1 239 ? 22.360 -23.617 -15.844 1.00 26.72 239 VAL B O 1
ATOM 7879 N N . CYS B 1 240 ? 22.650 -25.843 -15.976 1.00 26.26 240 CYS B N 1
ATOM 7880 C CA A CYS B 1 240 ? 23.952 -25.743 -16.610 0.35 28.31 240 CYS B CA 1
ATOM 7881 C CA B CYS B 1 240 ? 23.956 -25.741 -16.614 0.65 28.15 240 CYS B CA 1
ATOM 7882 C C . CYS B 1 240 ? 23.804 -25.601 -18.121 1.00 28.88 240 CYS B C 1
ATOM 7883 O O . CYS B 1 240 ? 22.973 -26.268 -18.736 1.00 31.83 240 CYS B O 1
ATOM 7896 N N . VAL B 1 241 ? 24.604 -24.718 -18.705 1.00 29.24 241 VAL B N 1
ATOM 7897 C CA . VAL B 1 241 ? 24.627 -24.528 -20.146 1.00 29.64 241 VAL B CA 1
ATOM 7898 C C . VAL B 1 241 ? 26.008 -24.923 -20.645 1.00 29.79 241 VAL B C 1
ATOM 7899 O O . VAL B 1 241 ? 27.014 -24.624 -20.001 1.00 28.52 241 VAL B O 1
ATOM 7912 N N . CYS B 1 242 ? 26.055 -25.605 -21.784 1.00 29.83 242 CYS B N 1
ATOM 7913 C CA . CYS B 1 242 ? 27.324 -26.029 -22.360 1.00 31.18 242 CYS B CA 1
ATOM 7914 C C . CYS B 1 242 ? 27.220 -26.189 -23.868 1.00 31.75 242 CYS B C 1
ATOM 7915 O O . CYS B 1 242 ? 26.141 -26.047 -24.447 1.00 31.47 242 CYS B O 1
ATOM 7923 N N . ILE B 1 243 ? 28.359 -26.482 -24.489 1.00 30.61 243 ILE B N 1
ATOM 7924 C CA . ILE B 1 243 ? 28.419 -26.830 -25.902 1.00 30.71 243 ILE B CA 1
ATOM 7925 C C . ILE B 1 243 ? 29.131 -28.170 -26.047 1.00 32.15 243 ILE B C 1
ATOM 7926 O O . ILE B 1 243 ? 29.837 -28.608 -25.137 1.00 32.16 243 ILE B O 1
ATOM 7942 N N . SER B 1 244 ? 28.947 -28.816 -27.192 1.00 35.50 244 SER B N 1
ATOM 7943 C CA . SER B 1 244 ? 29.486 -30.150 -27.403 1.00 39.45 244 SER B CA 1
ATOM 7944 C C . SER B 1 244 ? 30.927 -30.086 -27.914 1.00 39.77 244 SER B C 1
ATOM 7945 O O . SER B 1 244 ? 31.234 -30.563 -29.007 1.00 40.81 244 SER B O 1
ATOM 7953 N N . GLU B 1 245 ? 31.800 -29.484 -27.110 1.00 39.86 245 GLU B N 1
ATOM 7954 C CA . GLU B 1 245 ? 33.219 -29.370 -27.435 1.00 43.60 245 GLU B CA 1
ATOM 7955 C C . GLU B 1 245 ? 34.063 -29.759 -26.225 1.00 45.77 245 GLU B C 1
ATOM 7956 O O . GLU B 1 245 ? 33.607 -29.667 -25.087 1.00 44.40 245 GLU B O 1
ATOM 7968 N N . PHE B 1 246 ? 35.300 -30.171 -26.485 1.00 49.19 246 PHE B N 1
ATOM 7969 C CA . PHE B 1 246 ? 36.164 -30.775 -25.471 1.00 50.02 246 PHE B CA 1
ATOM 7970 C C . PHE B 1 246 ? 36.352 -29.915 -24.219 1.00 44.59 246 PHE B C 1
ATOM 7971 O O . PHE B 1 246 ? 36.115 -30.378 -23.105 1.00 44.91 246 PHE B O 1
ATOM 7988 N N . LEU B 1 247 ? 36.781 -28.671 -24.402 1.00 43.71 247 LEU B N 1
ATOM 7989 C CA . LEU B 1 247 ? 37.082 -27.791 -23.273 1.00 49.35 247 LEU B CA 1
ATOM 7990 C C . LEU B 1 247 ? 35.855 -27.460 -22.425 1.00 49.98 247 LEU B C 1
ATOM 7991 O O . LEU B 1 247 ? 35.988 -27.068 -21.264 1.00 50.61 247 LEU B O 1
ATOM 8007 N N . SER B 1 248 ? 34.666 -27.610 -22.999 1.00 46.35 248 SER B N 1
ATOM 8008 C CA . SER B 1 248 ? 33.435 -27.334 -22.266 1.00 41.17 248 SER B CA 1
ATOM 8009 C C . SER B 1 248 ? 33.022 -28.542 -21.433 1.00 39.24 248 SER B C 1
ATOM 8010 O O . SER B 1 248 ? 32.487 -28.392 -20.335 1.00 36.53 248 SER B O 1
ATOM 8018 N N . LEU B 1 249 ? 33.279 -29.735 -21.962 1.00 42.90 249 LEU B N 1
ATOM 8019 C CA . LEU B 1 249 ? 32.910 -30.981 -21.296 1.00 45.04 249 LEU B CA 1
ATOM 8020 C C . LEU B 1 249 ? 33.485 -31.079 -19.888 1.00 39.61 249 LEU B C 1
ATOM 8021 O O . LEU B 1 249 ? 32.763 -31.348 -18.928 1.00 36.86 249 LEU B O 1
ATOM 8037 N N . TYR B 1 250 ? 34.791 -30.861 -19.773 1.00 39.18 250 TYR B N 1
ATOM 8038 C CA . TYR B 1 250 ? 35.482 -31.055 -18.507 1.00 35.30 250 TYR B CA 1
ATOM 8039 C C . TYR B 1 250 ? 35.171 -29.943 -17.509 1.00 33.77 250 TYR B C 1
ATOM 8040 O O . TYR B 1 250 ? 35.010 -30.206 -16.320 1.00 34.56 250 TYR B O 1
ATOM 8058 N N . GLU B 1 251 ? 35.074 -28.706 -17.981 1.00 38.95 251 GLU B N 1
ATOM 8059 C CA . GLU B 1 251 ? 34.704 -27.608 -17.095 1.00 36.33 251 GLU B CA 1
ATOM 8060 C C . GLU B 1 251 ? 33.269 -27.791 -16.597 1.00 30.27 251 GLU B C 1
ATOM 8061 O O . GLU B 1 251 ? 32.963 -27.507 -15.440 1.00 34.00 251 GLU B O 1
ATOM 8073 N N . THR B 1 252 ? 32.396 -28.277 -17.473 1.00 30.57 252 THR B N 1
ATOM 8074 C CA . THR B 1 252 ? 30.995 -28.499 -17.120 1.00 30.34 252 THR B CA 1
ATOM 8075 C C . THR B 1 252 ? 30.864 -29.578 -16.045 1.00 29.36 252 THR B C 1
ATOM 8076 O O . THR B 1 252 ? 30.105 -29.424 -15.088 1.00 28.64 252 THR B O 1
ATOM 8087 N N . GLU B 1 253 ? 31.607 -30.668 -16.203 1.00 30.77 253 GLU B N 1
ATOM 8088 C CA . GLU B 1 253 ? 31.593 -31.748 -15.220 1.00 34.74 253 GLU B CA 1
ATOM 8089 C C . GLU B 1 253 ? 32.127 -31.273 -13.867 1.00 35.33 253 GLU B C 1
ATOM 8090 O O . GLU B 1 253 ? 31.554 -31.593 -12.825 1.00 31.33 253 GLU B O 1
ATOM 8102 N N . ARG B 1 254 ? 33.222 -30.515 -13.885 1.00 31.85 254 ARG B N 1
ATOM 8103 C CA . ARG B 1 254 ? 33.782 -29.941 -12.660 1.00 32.87 254 ARG B CA 1
ATOM 8104 C C . ARG B 1 254 ? 32.767 -29.066 -11.945 1.00 30.64 254 ARG B C 1
ATOM 8105 O O . ARG B 1 254 ? 32.646 -29.100 -10.720 1.00 30.83 254 ARG B O 1
ATOM 8126 N N . LEU B 1 255 ? 32.051 -28.272 -12.727 1.00 29.45 255 LEU B N 1
ATOM 8127 C CA . LEU B 1 255 ? 31.049 -27.363 -12.194 1.00 28.29 255 LEU B CA 1
ATOM 8128 C C . LEU B 1 255 ? 29.918 -28.120 -11.513 1.00 31.35 255 LEU B C 1
ATOM 8129 O O . LEU B 1 255 ? 29.562 -27.821 -10.374 1.00 32.81 255 LEU B O 1
ATOM 8145 N N . ILE B 1 256 ? 29.356 -29.099 -12.213 1.00 29.66 256 ILE B N 1
ATOM 8146 C CA . ILE B 1 256 ? 28.240 -29.869 -11.674 1.00 31.22 256 ILE B CA 1
ATOM 8147 C C . ILE B 1 256 ? 28.660 -30.583 -10.395 1.00 30.86 256 ILE B C 1
ATOM 8148 O O . ILE B 1 256 ? 27.911 -30.596 -9.421 1.00 31.42 256 ILE B O 1
ATOM 8164 N N . GLN B 1 257 ? 29.859 -31.161 -10.397 1.00 33.19 257 GLN B N 1
ATOM 8165 C CA . GLN B 1 257 ? 30.381 -31.844 -9.217 1.00 31.40 257 GLN B CA 1
ATOM 8166 C C . GLN B 1 257 ? 30.503 -30.886 -8.037 1.00 35.22 257 GLN B C 1
ATOM 8167 O O . GLN B 1 257 ? 30.160 -31.236 -6.909 1.00 35.78 257 GLN B O 1
ATOM 8181 N N . GLU B 1 258 ? 30.991 -29.678 -8.303 1.00 30.68 258 GLU B N 1
ATOM 8182 C CA . GLU B 1 258 ? 31.169 -28.683 -7.252 1.00 30.77 258 GLU B CA 1
ATOM 8183 C C . GLU B 1 258 ? 29.819 -28.231 -6.693 1.00 32.48 258 GLU B C 1
ATOM 8184 O O . GLU B 1 258 ? 29.656 -28.081 -5.482 1.00 34.84 258 GLU B O 1
ATOM 8196 N N . LEU B 1 259 ? 28.854 -28.012 -7.582 1.00 28.75 259 LEU B N 1
ATOM 8197 C CA . LEU B 1 259 ? 27.518 -27.595 -7.170 1.00 30.73 259 LEU B CA 1
ATOM 8198 C C . LEU B 1 259 ? 26.880 -28.639 -6.264 1.00 30.92 259 LEU B C 1
ATOM 8199 O O . LEU B 1 259 ? 26.268 -28.302 -5.251 1.00 33.41 259 LEU B O 1
ATOM 8215 N N . ILE B 1 260 ? 27.031 -29.907 -6.628 1.00 31.59 260 ILE B N 1
ATOM 8216 C CA . ILE B 1 260 ? 26.502 -31.002 -5.822 1.00 35.31 260 ILE B CA 1
ATOM 8217 C C . ILE B 1 260 ? 27.144 -31.000 -4.437 1.00 33.87 260 ILE B C 1
ATOM 8218 O O . ILE B 1 260 ? 26.475 -31.261 -3.440 1.00 34.44 260 ILE B O 1
ATOM 8234 N N . SER B 1 261 ? 28.438 -30.698 -4.379 1.00 31.90 261 SER B N 1
ATOM 8235 C CA . SER B 1 261 ? 29.141 -30.630 -3.103 1.00 33.21 261 SER B CA 1
ATOM 8236 C C . SER B 1 261 ? 28.632 -29.466 -2.251 1.00 33.01 261 SER B C 1
ATOM 8237 O O . SER B 1 261 ? 28.832 -29.452 -1.037 1.00 34.23 261 SER B O 1
ATOM 8245 N N . TYR B 1 262 ? 27.981 -28.493 -2.889 1.00 31.72 262 TYR B N 1
ATOM 8246 C CA . TYR B 1 262 ? 27.375 -27.367 -2.175 1.00 34.82 262 TYR B CA 1
ATOM 8247 C C . TYR B 1 262 ? 25.948 -27.678 -1.730 1.00 36.06 262 TYR B C 1
ATOM 8248 O O . TYR B 1 262 ? 25.290 -26.833 -1.122 1.00 37.08 262 TYR B O 1
ATOM 8266 N N . ASP B 1 263 ? 25.477 -28.883 -2.045 1.00 35.38 263 ASP B N 1
ATOM 8267 C CA . ASP B 1 263 ? 24.076 -29.263 -1.851 1.00 37.10 263 ASP B CA 1
ATOM 8268 C C . ASP B 1 263 ? 23.152 -28.349 -2.661 1.00 37.55 263 ASP B C 1
ATOM 8269 O O . ASP B 1 263 ? 22.032 -28.048 -2.247 1.00 37.75 263 ASP B O 1
ATOM 8278 N N . MET B 1 264 ? 23.639 -27.917 -3.821 1.00 37.34 264 MET B N 1
ATOM 8279 C CA . MET B 1 264 ? 22.825 -27.195 -4.793 1.00 39.78 264 MET B CA 1
ATOM 8280 C C . MET B 1 264 ? 22.233 -28.192 -5.780 1.00 39.88 264 MET B C 1
ATOM 8281 O O . MET B 1 264 ? 22.950 -29.013 -6.355 1.00 36.54 264 MET B O 1
ATOM 8295 N N . ASP B 1 265 ? 20.921 -28.122 -5.974 1.00 35.47 265 ASP B N 1
ATOM 8296 C CA . ASP B 1 265 ? 20.250 -29.013 -6.908 1.00 33.88 265 ASP B CA 1
ATOM 8297 C C . ASP B 1 265 ? 20.635 -28.673 -8.344 1.00 30.05 265 ASP B C 1
ATOM 8298 O O . ASP B 1 265 ? 20.596 -27.512 -8.749 1.00 30.53 265 ASP B O 1
ATOM 8307 N N . VAL B 1 266 ? 21.030 -29.695 -9.097 1.00 29.65 266 VAL B N 1
ATOM 8308 C CA . VAL B 1 266 ? 21.270 -29.562 -10.529 1.00 33.61 266 VAL B CA 1
ATOM 8309 C C . VAL B 1 266 ? 20.788 -30.825 -11.241 1.00 38.26 266 VAL B C 1
ATOM 8310 O O . VAL B 1 266 ? 21.318 -31.915 -11.026 1.00 36.94 266 VAL B O 1
ATOM 8323 N N . ASN B 1 267 ? 19.774 -30.667 -12.086 1.00 41.40 267 ASN B N 1
ATOM 8324 C CA . ASN B 1 267 ? 19.187 -31.795 -12.806 1.00 45.55 267 ASN B CA 1
ATOM 8325 C C . ASN B 1 267 ? 18.882 -31.447 -14.257 1.00 38.87 267 ASN B C 1
ATOM 8326 O O . ASN B 1 267 ? 18.173 -32.187 -14.940 1.00 40.56 267 ASN B O 1
ATOM 8337 N N . SER B 1 268 ? 19.417 -30.320 -14.719 1.00 32.60 268 SER B N 1
ATOM 8338 C CA . SER B 1 268 ? 19.167 -29.856 -16.079 1.00 33.43 268 SER B CA 1
ATOM 8339 C C . SER B 1 268 ? 20.430 -29.333 -16.757 1.00 31.86 268 SER B C 1
ATOM 8340 O O . SER B 1 268 ? 21.189 -28.555 -16.175 1.00 31.60 268 SER B O 1
ATOM 8348 N N . ILE B 1 269 ? 20.641 -29.773 -17.995 1.00 31.31 269 ILE B N 1
ATOM 8349 C CA . ILE B 1 269 ? 21.777 -29.335 -18.799 1.00 28.95 269 ILE B CA 1
ATOM 8350 C C . ILE B 1 269 ? 21.314 -28.939 -20.196 1.00 29.20 269 ILE B C 1
ATOM 8351 O O . ILE B 1 269 ? 20.695 -29.736 -20.898 1.00 31.85 269 ILE B O 1
ATOM 8367 N N . ILE B 1 270 ? 21.621 -27.709 -20.596 1.00 26.88 270 ILE B N 1
ATOM 8368 C CA . ILE B 1 270 ? 21.364 -27.261 -21.958 1.00 26.81 270 ILE B CA 1
ATOM 8369 C C . ILE B 1 270 ? 22.622 -27.429 -22.803 1.00 28.57 270 ILE B C 1
ATOM 8370 O O . ILE B 1 270 ? 23.658 -26.832 -22.509 1.00 27.07 270 ILE B O 1
ATOM 8386 N N . VAL B 1 271 ? 22.527 -28.248 -23.847 1.00 31.39 271 VAL B N 1
ATOM 8387 C CA . VAL B 1 271 ? 23.603 -28.377 -24.823 1.00 32.76 271 VAL B CA 1
ATOM 8388 C C . VAL B 1 271 ? 23.267 -27.501 -26.024 1.00 32.64 271 VAL B C 1
ATOM 8389 O O . VAL B 1 271 ? 22.354 -27.800 -26.792 1.00 31.62 271 VAL B O 1
ATOM 8402 N N . ASN B 1 272 ? 24.030 -26.425 -26.179 1.00 32.36 272 ASN B N 1
ATOM 8403 C CA . ASN B 1 272 ? 23.683 -25.345 -27.094 1.00 31.42 272 ASN B CA 1
ATOM 8404 C C . ASN B 1 272 ? 24.544 -25.347 -28.356 1.00 32.90 272 ASN B C 1
ATOM 8405 O O . ASN B 1 272 ? 25.582 -26.009 -28.407 1.00 33.74 272 ASN B O 1
ATOM 8416 N N . GLN B 1 273 ? 24.092 -24.620 -29.375 1.00 31.26 273 GLN B N 1
ATOM 8417 C CA . GLN B 1 273 ? 24.875 -24.383 -30.589 1.00 34.22 273 GLN B CA 1
ATOM 8418 C C . GLN B 1 273 ? 25.172 -25.662 -31.370 1.00 35.82 273 GLN B C 1
ATOM 8419 O O . GLN B 1 273 ? 26.233 -25.791 -31.982 1.00 37.19 273 GLN B O 1
ATOM 8433 N N . LEU B 1 274 ? 24.228 -26.598 -31.355 1.00 34.77 274 LEU B N 1
ATOM 8434 C CA . LEU B 1 274 ? 24.369 -27.846 -32.099 1.00 39.91 274 LEU B CA 1
ATOM 8435 C C . LEU B 1 274 ? 24.024 -27.646 -33.574 1.00 41.94 274 LEU B C 1
ATOM 8436 O O . LEU B 1 274 ? 23.091 -26.918 -33.906 1.00 38.27 274 LEU B O 1
ATOM 8452 N N . LEU B 1 275 ? 24.778 -28.302 -34.453 1.00 45.65 275 LEU B N 1
ATOM 8453 C CA . LEU B 1 275 ? 24.643 -28.091 -35.893 1.00 47.81 275 LEU B CA 1
ATOM 8454 C C . LEU B 1 275 ? 23.529 -28.928 -36.515 1.00 51.24 275 LEU B C 1
ATOM 8455 O O . LEU B 1 275 ? 22.813 -28.452 -37.397 1.00 51.74 275 LEU B O 1
ATOM 8471 N N . PHE B 1 276 ? 23.390 -30.169 -36.055 1.00 53.82 276 PHE B N 1
ATOM 8472 C CA . PHE B 1 276 ? 22.437 -31.115 -36.635 1.00 56.30 276 PHE B CA 1
ATOM 8473 C C . PHE B 1 276 ? 22.611 -31.192 -38.152 1.00 61.63 276 PHE B C 1
ATOM 8474 O O . PHE B 1 276 ? 21.637 -31.137 -38.903 1.00 63.99 276 PHE B O 1
ATOM 8491 N N . ALA B 1 277 ? 23.857 -31.330 -38.593 1.00 64.72 277 ALA B N 1
ATOM 8492 C CA . ALA B 1 277 ? 24.193 -31.211 -40.010 1.00 72.17 277 ALA B CA 1
ATOM 8493 C C . ALA B 1 277 ? 23.575 -32.313 -40.874 1.00 85.97 277 ALA B C 1
ATOM 8494 O O . ALA B 1 277 ? 23.584 -32.217 -42.102 1.00 84.41 277 ALA B O 1
ATOM 8501 N N . GLU B 1 278 ? 23.042 -33.355 -40.242 1.00 99.99 278 GLU B N 1
ATOM 8502 C CA . GLU B 1 278 ? 22.362 -34.415 -40.981 1.00 110.44 278 GLU B CA 1
ATOM 8503 C C . GLU B 1 278 ? 20.963 -33.970 -41.392 1.00 114.01 278 GLU B C 1
ATOM 8504 O O . GLU B 1 278 ? 20.542 -34.186 -42.529 1.00 117.84 278 GLU B O 1
ATOM 8516 N N . ASN B 1 284 ? 26.314 -31.559 -47.567 1.00 106.33 284 ASN B N 1
ATOM 8517 C CA . ASN B 1 284 ? 27.677 -31.187 -47.923 1.00 104.59 284 ASN B CA 1
ATOM 8518 C C . ASN B 1 284 ? 28.230 -30.118 -46.982 1.00 97.12 284 ASN B C 1
ATOM 8519 O O . ASN B 1 284 ? 27.588 -29.777 -45.989 1.00 97.71 284 ASN B O 1
ATOM 8530 N N . CYS B 1 285 ? 29.423 -29.620 -47.317 1.00 91.77 285 CYS B N 1
ATOM 8531 C CA . CYS B 1 285 ? 30.206 -28.663 -46.522 1.00 82.84 285 CYS B CA 1
ATOM 8532 C C . CYS B 1 285 ? 31.148 -29.409 -45.587 1.00 78.14 285 CYS B C 1
ATOM 8533 O O . CYS B 1 285 ? 30.720 -30.004 -44.598 1.00 75.97 285 CYS B O 1
ATOM 8540 N N . LYS B 1 286 ? 32.436 -29.360 -45.910 1.00 75.03 286 LYS B N 1
ATOM 8541 C CA . LYS B 1 286 ? 33.450 -30.101 -45.169 1.00 74.15 286 LYS B CA 1
ATOM 8542 C C . LYS B 1 286 ? 33.560 -29.648 -43.716 1.00 70.47 286 LYS B C 1
ATOM 8543 O O . LYS B 1 286 ? 33.743 -30.471 -42.821 1.00 69.29 286 LYS B O 1
ATOM 8562 N N . ARG B 1 287 ? 33.450 -28.344 -43.482 1.00 70.02 287 ARG B N 1
ATOM 8563 C CA . ARG B 1 287 ? 33.558 -27.813 -42.128 1.00 67.61 287 ARG B CA 1
ATOM 8564 C C . ARG B 1 287 ? 32.395 -28.285 -41.260 1.00 63.62 287 ARG B C 1
ATOM 8565 O O . ARG B 1 287 ? 32.605 -28.839 -40.182 1.00 62.64 287 ARG B O 1
ATOM 8586 N N . CYS B 1 288 ? 31.173 -28.062 -41.734 1.00 62.40 288 CYS B N 1
ATOM 8587 C CA . CYS B 1 288 ? 29.979 -28.399 -40.965 1.00 60.34 288 CYS B CA 1
ATOM 8588 C C . CYS B 1 288 ? 29.888 -29.891 -40.647 1.00 59.87 288 CYS B C 1
ATOM 8589 O O . CYS B 1 288 ? 29.552 -30.272 -39.526 1.00 57.64 288 CYS B O 1
ATOM 8596 N N . GLN B 1 289 ? 30.187 -30.736 -41.627 1.00 62.20 289 GLN B N 1
ATOM 8597 C CA . GLN B 1 289 ? 30.119 -32.177 -41.415 1.00 63.46 289 GLN B CA 1
ATOM 8598 C C . GLN B 1 289 ? 31.221 -32.642 -40.469 1.00 59.67 289 GLN B C 1
ATOM 8599 O O . GLN B 1 289 ? 31.015 -33.550 -39.665 1.00 58.52 289 GLN B O 1
ATOM 8613 N N . ALA B 1 290 ? 32.388 -32.015 -40.565 1.00 60.14 290 ALA B N 1
ATOM 8614 C CA . ALA B 1 290 ? 33.502 -32.353 -39.690 1.00 61.65 290 ALA B CA 1
ATOM 8615 C C . ALA B 1 290 ? 33.218 -31.905 -38.258 1.00 60.62 290 ALA B C 1
ATOM 8616 O O . ALA B 1 290 ? 33.479 -32.640 -37.305 1.00 62.44 290 ALA B O 1
ATOM 8623 N N . ARG B 1 291 ? 32.678 -30.700 -38.112 1.00 58.95 291 ARG B N 1
ATOM 8624 C CA . ARG B 1 291 ? 32.377 -30.157 -36.792 1.00 55.97 291 ARG B CA 1
ATOM 8625 C C . ARG B 1 291 ? 31.191 -30.875 -36.151 1.00 51.88 291 ARG B C 1
ATOM 8626 O O . ARG B 1 291 ? 31.160 -31.063 -34.937 1.00 50.29 291 ARG B O 1
ATOM 8647 N N . TRP B 1 292 ? 30.223 -31.282 -36.966 1.00 51.87 292 TRP B N 1
ATOM 8648 C CA . TRP B 1 292 ? 29.055 -32.000 -36.462 1.00 51.96 292 TRP B CA 1
ATOM 8649 C C . TRP B 1 292 ? 29.427 -33.412 -36.013 1.00 51.27 292 TRP B C 1
ATOM 8650 O O . TRP B 1 292 ? 28.890 -33.921 -35.027 1.00 50.08 292 TRP B O 1
ATOM 8671 N N . LYS B 1 293 ? 30.340 -34.041 -36.748 1.00 52.20 293 LYS B N 1
ATOM 8672 C CA . LYS B 1 293 ? 30.876 -35.345 -36.372 1.00 53.25 293 LYS B CA 1
ATOM 8673 C C . LYS B 1 293 ? 31.465 -35.267 -34.967 1.00 50.77 293 LYS B C 1
ATOM 8674 O O . LYS B 1 293 ? 31.188 -36.113 -34.115 1.00 51.22 293 LYS B O 1
ATOM 8693 N N . MET B 1 294 ? 32.273 -34.236 -34.740 1.00 50.97 294 MET B N 1
ATOM 8694 C CA . MET B 1 294 ? 32.851 -33.968 -33.430 1.00 53.41 294 MET B CA 1
ATOM 8695 C C . MET B 1 294 ? 31.761 -33.743 -32.386 1.00 48.94 294 MET B C 1
ATOM 8696 O O . MET B 1 294 ? 31.800 -34.327 -31.302 1.00 47.59 294 MET B O 1
ATOM 8710 N N . GLN B 1 295 ? 30.801 -32.883 -32.714 1.00 47.57 295 GLN B N 1
ATOM 8711 C CA . GLN B 1 295 ? 29.718 -32.560 -31.792 1.00 44.93 295 GLN B CA 1
ATOM 8712 C C . GLN B 1 295 ? 28.950 -33.811 -31.392 1.00 44.89 295 GLN B C 1
ATOM 8713 O O . GLN B 1 295 ? 28.622 -34.000 -30.220 1.00 42.11 295 GLN B O 1
ATOM 8727 N N . LYS B 1 296 ? 28.674 -34.673 -32.365 1.00 44.88 296 LYS B N 1
ATOM 8728 C CA . LYS B 1 296 ? 27.873 -35.861 -32.106 1.00 49.16 296 LYS B CA 1
ATOM 8729 C C . LYS B 1 296 ? 28.627 -36.872 -31.246 1.00 46.86 296 LYS B C 1
ATOM 8730 O O . LYS B 1 296 ? 28.014 -37.615 -30.483 1.00 44.64 296 LYS B O 1
ATOM 8749 N N . LYS B 1 297 ? 29.951 -36.899 -31.369 1.00 47.52 297 LYS B N 1
ATOM 8750 C CA . LYS B 1 297 ? 30.763 -37.805 -30.563 1.00 48.40 297 LYS B CA 1
ATOM 8751 C C . LYS B 1 297 ? 30.612 -37.479 -29.079 1.00 46.59 297 LYS B C 1
ATOM 8752 O O . LYS B 1 297 ? 30.402 -38.366 -28.254 1.00 42.32 297 LYS B O 1
ATOM 8771 N N . TYR B 1 298 ? 30.715 -36.196 -28.753 1.00 45.78 298 TYR B N 1
ATOM 8772 C CA . TYR B 1 298 ? 30.652 -35.743 -27.370 1.00 43.29 298 TYR B CA 1
ATOM 8773 C C . TYR B 1 298 ? 29.223 -35.735 -26.850 1.00 40.02 298 TYR B C 1
ATOM 8774 O O . TYR B 1 298 ? 28.989 -35.883 -25.650 1.00 38.82 298 TYR B O 1
ATOM 8792 N N . LEU B 1 299 ? 28.268 -35.562 -27.755 1.00 41.21 299 LEU B N 1
ATOM 8793 C CA . LEU B 1 299 ? 26.859 -35.598 -27.389 1.00 43.61 299 LEU B CA 1
ATOM 8794 C C . LEU B 1 299 ? 26.484 -36.993 -26.887 1.00 43.69 299 LEU B C 1
ATOM 8795 O O . LEU B 1 299 ? 25.716 -37.130 -25.935 1.00 42.12 299 LEU B O 1
ATOM 8811 N N . ASP B 1 300 ? 27.039 -38.023 -27.523 1.00 43.89 300 ASP B N 1
ATOM 8812 C CA . ASP B 1 300 ? 26.827 -39.400 -27.083 1.00 47.15 300 ASP B CA 1
ATOM 8813 C C . ASP B 1 300 ? 27.384 -39.616 -25.681 1.00 42.69 300 ASP B C 1
ATOM 8814 O O . ASP B 1 300 ? 26.808 -40.348 -24.876 1.00 41.36 300 ASP B O 1
ATOM 8823 N N . GLN B 1 301 ? 28.512 -38.976 -25.399 1.00 40.09 301 GLN B N 1
ATOM 8824 C CA . GLN B 1 301 ? 29.142 -39.079 -24.092 1.00 38.89 301 GLN B CA 1
ATOM 8825 C C . GLN B 1 301 ? 28.319 -38.339 -23.046 1.00 37.62 301 GLN B C 1
ATOM 8826 O O . GLN B 1 301 ? 28.102 -38.843 -21.944 1.00 37.17 301 GLN B O 1
ATOM 8840 N N . ILE B 1 302 ? 27.864 -37.144 -23.404 1.00 37.29 302 ILE B N 1
ATOM 8841 C CA . ILE B 1 302 ? 26.991 -36.362 -22.539 1.00 36.57 302 ILE B CA 1
ATOM 8842 C C . ILE B 1 302 ? 25.730 -37.157 -22.216 1.00 39.70 302 ILE B C 1
ATOM 8843 O O . ILE B 1 302 ? 25.326 -37.247 -21.058 1.00 40.14 302 ILE B O 1
ATOM 8859 N N . ASP B 1 303 ? 25.118 -37.731 -23.247 1.00 38.74 303 ASP B N 1
ATOM 8860 C CA . ASP B 1 303 ? 23.903 -38.519 -23.079 1.00 41.08 303 ASP B CA 1
ATOM 8861 C C . ASP B 1 303 ? 24.118 -39.714 -22.152 1.00 43.67 303 ASP B C 1
ATOM 8862 O O . ASP B 1 303 ? 23.222 -40.073 -21.389 1.00 46.11 303 ASP B O 1
ATOM 8871 N N . GLU B 1 304 ? 25.296 -40.329 -22.212 1.00 39.73 304 GLU B N 1
ATOM 8872 C CA . GLU B 1 304 ? 25.566 -41.498 -21.381 1.00 40.02 304 GLU B CA 1
ATOM 8873 C C . GLU B 1 304 ? 25.713 -41.111 -19.913 1.00 38.45 304 GLU B C 1
ATOM 8874 O O . GLU B 1 304 ? 25.064 -41.693 -19.045 1.00 40.14 304 GLU B O 1
ATOM 8886 N N . LEU B 1 305 ? 26.568 -40.133 -19.636 1.00 37.02 305 LEU B N 1
ATOM 8887 C CA . LEU B 1 305 ? 26.868 -39.754 -18.259 1.00 35.80 305 LEU B CA 1
ATOM 8888 C C . LEU B 1 305 ? 25.666 -39.137 -17.555 1.00 35.55 305 LEU B C 1
ATOM 8889 O O . LEU B 1 305 ? 25.382 -39.458 -16.400 1.00 38.21 305 LEU B O 1
ATOM 8905 N N . TYR B 1 306 ? 24.965 -38.250 -18.254 1.00 34.70 306 TYR B N 1
ATOM 8906 C CA . TYR B 1 306 ? 23.905 -37.452 -17.643 1.00 35.67 306 TYR B CA 1
ATOM 8907 C C . TYR B 1 306 ? 22.517 -38.015 -17.937 1.00 36.87 306 TYR B C 1
ATOM 8908 O O . TYR B 1 306 ? 21.607 -37.280 -18.316 1.00 39.57 306 TYR B O 1
ATOM 8926 N N . GLU B 1 307 ? 22.356 -39.321 -17.746 1.00 37.46 307 GLU B N 1
ATOM 8927 C CA . GLU B 1 307 ? 21.069 -39.971 -17.969 1.00 41.11 307 GLU B CA 1
ATOM 8928 C C . GLU B 1 307 ? 20.054 -39.565 -16.901 1.00 40.96 307 GLU B C 1
ATOM 8929 O O . GLU B 1 307 ? 18.849 -39.711 -17.094 1.00 41.25 307 GLU B O 1
ATOM 8941 N N . ASP B 1 308 ? 20.549 -39.059 -15.775 1.00 44.15 308 ASP B N 1
ATOM 8942 C CA . ASP B 1 308 ? 19.690 -38.636 -14.673 1.00 47.46 308 ASP B CA 1
ATOM 8943 C C . ASP B 1 308 ? 19.252 -37.178 -14.811 1.00 44.27 308 ASP B C 1
ATOM 8944 O O . ASP B 1 308 ? 18.492 -36.673 -13.984 1.00 46.25 308 ASP B O 1
ATOM 8953 N N . PHE B 1 309 ? 19.731 -36.513 -15.858 1.00 40.29 309 PHE B N 1
ATOM 8954 C CA . PHE B 1 309 ? 19.481 -35.089 -16.062 1.00 37.91 309 PHE B CA 1
ATOM 8955 C C . PHE B 1 309 ? 18.563 -34.842 -17.248 1.00 35.74 309 PHE B C 1
ATOM 8956 O O . PHE B 1 309 ? 18.508 -35.644 -18.178 1.00 35.91 309 PHE B O 1
ATOM 8973 N N . HIS B 1 310 ? 17.851 -33.720 -17.212 1.00 34.55 310 HIS B N 1
ATOM 8974 C CA . HIS B 1 310 ? 17.206 -33.199 -18.408 1.00 34.19 310 HIS B CA 1
ATOM 8975 C C . HIS B 1 310 ? 18.293 -32.660 -19.327 1.00 31.26 310 HIS B C 1
ATOM 8976 O O . HIS B 1 310 ? 18.908 -31.645 -19.022 1.00 32.44 310 HIS B O 1
ATOM 8990 N N . VAL B 1 311 ? 18.543 -33.346 -20.437 1.00 35.46 311 VAL B N 1
ATOM 8991 C CA . VAL B 1 311 ? 19.528 -32.885 -21.409 1.00 34.49 311 VAL B CA 1
ATOM 8992 C C . VAL B 1 311 ? 18.799 -32.241 -22.579 1.00 35.09 311 VAL B C 1
ATOM 8993 O O . VAL B 1 311 ? 18.190 -32.925 -23.401 1.00 38.96 311 VAL B O 1
ATOM 9006 N N . VAL B 1 312 ? 18.867 -30.916 -22.638 1.00 31.92 312 VAL B N 1
ATOM 9007 C CA . VAL B 1 312 ? 18.092 -30.139 -23.597 1.00 31.20 312 VAL B CA 1
ATOM 9008 C C . VAL B 1 312 ? 18.978 -29.670 -24.742 1.00 30.57 312 VAL B C 1
ATOM 9009 O O . VAL B 1 312 ? 19.896 -28.874 -24.548 1.00 31.99 312 VAL B O 1
ATOM 9022 N N . LYS B 1 313 ? 18.685 -30.168 -25.937 1.00 31.91 313 LYS B N 1
ATOM 9023 C CA . LYS B 1 313 ? 19.509 -29.909 -27.110 1.00 31.74 313 LYS B CA 1
ATOM 9024 C C . LYS B 1 313 ? 18.951 -28.743 -27.920 1.00 31.73 313 LYS B C 1
ATOM 9025 O O . LYS B 1 313 ? 17.803 -28.776 -28.364 1.00 31.98 313 LYS B O 1
ATOM 9044 N N . MET B 1 314 ? 19.773 -27.711 -28.097 1.00 32.21 314 MET B N 1
ATOM 9045 C CA . MET B 1 314 ? 19.360 -26.493 -28.792 1.00 32.59 314 MET B CA 1
ATOM 9046 C C . MET B 1 314 ? 20.211 -26.267 -30.040 1.00 34.75 314 MET B C 1
ATOM 9047 O O . MET B 1 314 ? 21.430 -26.434 -29.997 1.00 36.04 314 MET B O 1
ATOM 9061 N N . PRO B 1 315 ? 19.572 -25.881 -31.158 1.00 34.41 315 PRO B N 1
ATOM 9062 C CA . PRO B 1 315 ? 20.298 -25.734 -32.423 1.00 36.57 315 PRO B CA 1
ATOM 9063 C C . PRO B 1 315 ? 21.080 -24.432 -32.545 1.00 35.61 315 PRO B C 1
ATOM 9064 O O . PRO B 1 315 ? 20.720 -23.430 -31.928 1.00 35.40 315 PRO B O 1
ATOM 9075 N N . LEU B 1 316 ? 22.141 -24.461 -33.345 1.00 36.89 316 LEU B N 1
ATOM 9076 C CA . LEU B 1 316 ? 22.811 -23.244 -33.778 1.00 37.85 316 LEU B CA 1
ATOM 9077 C C . LEU B 1 316 ? 21.963 -22.579 -34.858 1.00 37.47 316 LEU B C 1
ATOM 9078 O O . LEU B 1 316 ? 21.639 -23.196 -35.869 1.00 39.06 316 LEU B O 1
ATOM 9094 N N . CYS B 1 317 ? 21.601 -21.322 -34.629 1.00 37.74 317 CYS B N 1
ATOM 9095 C CA . CYS B 1 317 ? 20.786 -20.564 -35.571 1.00 40.06 317 CYS B CA 1
ATOM 9096 C C . CYS B 1 317 ? 21.673 -19.722 -36.479 1.00 40.55 317 CYS B C 1
ATOM 9097 O O . CYS B 1 317 ? 22.780 -19.337 -36.098 1.00 40.85 317 CYS B O 1
ATOM 9105 N N . ALA B 1 318 ? 21.183 -19.446 -37.682 1.00 41.94 318 ALA B N 1
ATOM 9106 C CA . ALA B 1 318 ? 21.918 -18.636 -38.644 1.00 48.46 318 ALA B CA 1
ATOM 9107 C C . ALA B 1 318 ? 21.784 -17.153 -38.312 1.00 54.73 318 ALA B C 1
ATOM 9108 O O . ALA B 1 318 ? 22.717 -16.375 -38.511 1.00 61.18 318 ALA B O 1
ATOM 9115 N N . GLY B 1 319 ? 20.616 -16.772 -37.800 1.00 53.00 319 GLY B N 1
ATOM 9116 C CA . GLY B 1 319 ? 20.340 -15.389 -37.458 1.00 51.03 319 GLY B CA 1
ATOM 9117 C C . GLY B 1 319 ? 20.780 -15.037 -36.050 1.00 47.90 319 GLY B C 1
ATOM 9118 O O . GLY B 1 319 ? 21.334 -15.871 -35.332 1.00 45.22 319 GLY B O 1
ATOM 9122 N N . GLU B 1 320 ? 20.522 -13.794 -35.657 1.00 48.05 320 GLU B N 1
ATOM 9123 C CA . GLU B 1 320 ? 20.912 -13.297 -34.342 1.00 44.85 320 GLU B CA 1
ATOM 9124 C C . GLU B 1 320 ? 19.782 -13.457 -33.336 1.00 40.34 320 GLU B C 1
ATOM 9125 O O . GLU B 1 320 ? 18.665 -12.988 -33.563 1.00 40.82 320 GLU B O 1
ATOM 9137 N N . ILE B 1 321 ? 20.075 -14.121 -32.223 1.00 36.75 321 ILE B N 1
ATOM 9138 C CA . ILE B 1 321 ? 19.079 -14.330 -31.181 1.00 36.53 321 ILE B CA 1
ATOM 9139 C C . ILE B 1 321 ? 19.086 -13.142 -30.223 1.00 36.78 321 ILE B C 1
ATOM 9140 O O . ILE B 1 321 ? 19.689 -13.191 -29.150 1.00 34.92 321 ILE B O 1
ATOM 9156 N N . ARG B 1 322 ? 18.415 -12.070 -30.632 1.00 37.30 322 ARG B N 1
ATOM 9157 C CA . ARG B 1 322 ? 18.294 -10.877 -29.808 1.00 33.72 322 ARG B CA 1
ATOM 9158 C C . ARG B 1 322 ? 16.971 -10.175 -30.064 1.00 29.83 322 ARG B C 1
ATOM 9159 O O . ARG B 1 322 ? 16.399 -10.279 -31.150 1.00 29.83 322 ARG B O 1
ATOM 9180 N N . GLY B 1 323 ? 16.498 -9.451 -29.057 1.00 28.37 323 GLY B N 1
ATOM 9181 C CA . GLY B 1 323 ? 15.178 -8.853 -29.103 1.00 30.43 323 GLY B CA 1
ATOM 9182 C C . GLY B 1 323 ? 14.171 -9.868 -28.604 1.00 30.36 323 GLY B C 1
ATOM 9183 O O . GLY B 1 323 ? 14.387 -11.072 -28.729 1.00 28.25 323 GLY B O 1
ATOM 9187 N N . LEU B 1 324 ? 13.074 -9.382 -28.038 1.00 32.67 324 LEU B N 1
ATOM 9188 C CA . LEU B 1 324 ? 12.081 -10.250 -27.414 1.00 32.90 324 LEU B CA 1
ATOM 9189 C C . LEU B 1 324 ? 11.519 -11.288 -28.388 1.00 34.56 324 LEU B C 1
ATOM 9190 O O . LEU B 1 324 ? 11.345 -12.452 -28.029 1.00 35.17 324 LEU B O 1
ATOM 9206 N N . ASN B 1 325 ? 11.240 -10.866 -29.617 1.00 35.52 325 ASN B N 1
ATOM 9207 C CA . ASN B 1 325 ? 10.651 -11.757 -30.613 1.00 37.89 325 ASN B CA 1
ATOM 9208 C C . ASN B 1 325 ? 11.531 -12.966 -30.929 1.00 34.98 325 ASN B C 1
ATOM 9209 O O . ASN B 1 325 ? 11.060 -14.101 -30.893 1.00 36.11 325 ASN B O 1
ATOM 9220 N N . ASN B 1 326 ? 12.802 -12.727 -31.239 1.00 32.18 326 ASN B N 1
ATOM 9221 C CA . ASN B 1 326 ? 13.715 -13.815 -31.577 1.00 35.20 326 ASN B CA 1
ATOM 9222 C C . ASN B 1 326 ? 14.047 -14.675 -30.363 1.00 33.92 326 ASN B C 1
ATOM 9223 O O . ASN B 1 326 ? 14.191 -15.893 -30.479 1.00 33.66 326 ASN B O 1
ATOM 9234 N N . LEU B 1 327 ? 14.168 -14.041 -29.201 1.00 30.14 327 LEU B N 1
ATOM 9235 C CA . LEU B 1 327 ? 14.441 -14.768 -27.967 1.00 29.33 327 LEU B CA 1
ATOM 9236 C C . LEU B 1 327 ? 13.277 -15.687 -27.623 1.00 31.28 327 LEU B C 1
ATOM 9237 O O . LEU B 1 327 ? 13.476 -16.824 -27.194 1.00 29.99 327 LEU B O 1
ATOM 9253 N N . THR B 1 328 ? 12.061 -15.187 -27.818 1.00 32.37 328 THR B N 1
ATOM 9254 C CA . THR B 1 328 ? 10.858 -15.959 -27.536 1.00 33.50 328 THR B CA 1
ATOM 9255 C C . THR B 1 328 ? 10.756 -17.176 -28.449 1.00 36.95 328 THR B C 1
ATOM 9256 O O . THR B 1 328 ? 10.439 -18.274 -27.994 1.00 37.48 328 THR B O 1
ATOM 9267 N N . LYS B 1 329 ? 11.025 -16.981 -29.736 1.00 37.64 329 LYS B N 1
ATOM 9268 C CA . LYS B 1 329 ? 10.939 -18.073 -30.698 1.00 40.94 329 LYS B CA 1
ATOM 9269 C C . LYS B 1 329 ? 11.970 -19.159 -30.392 1.00 39.17 329 LYS B C 1
ATOM 9270 O O . LYS B 1 329 ? 11.671 -20.351 -30.479 1.00 37.86 329 LYS B O 1
ATOM 9289 N N . PHE B 1 330 ? 13.181 -18.742 -30.039 1.00 32.93 330 PHE B N 1
ATOM 9290 C CA . PHE B 1 330 ? 14.240 -19.674 -29.660 1.00 32.21 330 PHE B CA 1
ATOM 9291 C C . PHE B 1 330 ? 13.871 -20.424 -28.382 1.00 31.36 330 PHE B C 1
ATOM 9292 O O . PHE B 1 330 ? 14.124 -21.623 -28.257 1.00 30.11 330 PHE B O 1
ATOM 9309 N N . SER B 1 331 ? 13.255 -19.711 -27.443 1.00 30.77 331 SER B N 1
ATOM 9310 C CA . SER B 1 331 ? 12.984 -20.251 -26.113 1.00 32.26 331 SER B CA 1
ATOM 9311 C C . SER B 1 331 ? 11.951 -21.375 -26.125 1.00 32.01 331 SER B C 1
ATOM 9312 O O . SER B 1 331 ? 11.867 -22.154 -25.175 1.00 31.64 331 SER B O 1
ATOM 9320 N N . GLN B 1 332 ? 11.160 -21.452 -27.190 1.00 32.44 332 GLN B N 1
ATOM 9321 C CA . GLN B 1 332 ? 10.106 -22.459 -27.282 1.00 37.75 332 GLN B CA 1
ATOM 9322 C C . GLN B 1 332 ? 10.689 -23.869 -27.232 1.00 35.81 332 GLN B C 1
ATOM 9323 O O . GLN B 1 332 ? 10.029 -24.809 -26.788 1.00 36.24 332 GLN B O 1
ATOM 9337 N N . PHE B 1 333 ? 11.931 -24.009 -27.682 1.00 36.55 333 PHE B N 1
ATOM 9338 C CA . PHE B 1 333 ? 12.560 -25.320 -27.774 1.00 38.62 333 PHE B CA 1
ATOM 9339 C C . PHE B 1 333 ? 13.160 -25.770 -26.445 1.00 37.44 333 PHE B C 1
ATOM 9340 O O . PHE B 1 333 ? 13.712 -26.868 -26.345 1.00 37.50 333 PHE B O 1
ATOM 9357 N N . LEU B 1 334 ? 13.045 -24.922 -25.426 1.00 34.82 334 LEU B N 1
ATOM 9358 C CA . LEU B 1 334 ? 13.338 -25.326 -24.053 1.00 34.43 334 LEU B CA 1
ATOM 9359 C C . LEU B 1 334 ? 12.132 -26.028 -23.437 1.00 36.25 334 LEU B C 1
ATOM 9360 O O . LEU B 1 334 ? 12.275 -26.835 -22.515 1.00 35.89 334 LEU B O 1
ATOM 9376 N N . ASN B 1 335 ? 10.947 -25.708 -23.953 1.00 36.94 335 ASN B N 1
ATOM 9377 C CA . ASN B 1 335 ? 9.693 -26.242 -23.431 1.00 38.10 335 ASN B CA 1
ATOM 9378 C C . ASN B 1 335 ? 9.288 -27.527 -24.148 1.00 37.00 335 ASN B C 1
ATOM 9379 O O . ASN B 1 335 ? 8.937 -28.519 -23.509 1.00 37.53 335 ASN B O 1
ATOM 9390 N N . LYS B 1 336 ? 9.332 -27.490 -25.477 1.00 39.73 336 LYS B N 1
ATOM 9391 C CA . LYS B 1 336 ? 9.114 -28.673 -26.309 1.00 46.39 336 LYS B CA 1
ATOM 9392 C C . LYS B 1 336 ? 10.334 -28.893 -27.196 1.00 49.87 336 LYS B C 1
ATOM 9393 O O . LYS B 1 336 ? 10.678 -28.039 -28.009 1.00 52.86 336 LYS B O 1
ATOM 9412 N N . GLU B 1 337 ? 10.974 -30.047 -27.034 1.00 48.90 337 GLU B N 1
ATOM 9413 C CA . GLU B 1 337 ? 12.281 -30.309 -27.638 1.00 45.51 337 GLU B CA 1
ATOM 9414 C C . GLU B 1 337 ? 12.330 -30.072 -29.146 1.00 44.63 337 GLU B C 1
ATOM 9415 O O . GLU B 1 337 ? 11.381 -30.363 -29.875 1.00 43.89 337 GLU B O 1
ATOM 9427 N N . TYR B 1 338 ? 13.464 -29.543 -29.592 1.00 43.68 338 TYR B N 1
ATOM 9428 C CA . TYR B 1 338 ? 13.695 -29.211 -30.993 1.00 43.74 338 TYR B CA 1
ATOM 9429 C C . TYR B 1 338 ? 13.872 -30.458 -31.856 1.00 46.84 338 TYR B C 1
ATOM 9430 O O . TYR B 1 338 ? 14.651 -31.349 -31.518 1.00 48.14 338 TYR B O 1
ATOM 9448 N N . ASN B 1 339 ? 13.140 -30.507 -32.966 1.00 48.46 339 ASN B N 1
ATOM 9449 C CA . ASN B 1 339 ? 13.231 -31.600 -33.929 1.00 51.14 339 ASN B CA 1
ATOM 9450 C C . ASN B 1 339 ? 13.851 -31.094 -35.236 1.00 54.88 339 ASN B C 1
ATOM 9451 O O . ASN B 1 339 ? 13.188 -30.385 -35.994 1.00 54.66 339 ASN B O 1
ATOM 9462 N N . PRO B 1 340 ? 15.122 -31.457 -35.509 1.00 60.49 340 PRO B N 1
ATOM 9463 C CA . PRO B 1 340 ? 15.840 -30.913 -36.673 1.00 67.13 340 PRO B CA 1
ATOM 9464 C C . PRO B 1 340 ? 15.120 -31.091 -38.010 1.00 74.83 340 PRO B C 1
ATOM 9465 O O . PRO B 1 340 ? 15.289 -30.261 -38.903 1.00 77.37 340 PRO B O 1
ATOM 9476 N N . ILE B 1 341 ? 14.334 -32.154 -38.144 1.00 77.66 341 ILE B N 1
ATOM 9477 C CA . ILE B 1 341 ? 13.624 -32.427 -39.389 1.00 80.40 341 ILE B CA 1
ATOM 9478 C C . ILE B 1 341 ? 12.341 -31.602 -39.471 1.00 81.46 341 ILE B C 1
ATOM 9479 O O . ILE B 1 341 ? 12.020 -31.034 -40.516 1.00 82.53 341 ILE B O 1
ATOM 9495 N N . THR B 1 342 ? 11.615 -31.539 -38.360 1.00 79.97 342 THR B N 1
ATOM 9496 C CA . THR B 1 342 ? 10.340 -30.831 -38.307 1.00 79.07 342 THR B CA 1
ATOM 9497 C C . THR B 1 342 ? 10.527 -29.321 -38.179 1.00 72.45 342 THR B C 1
ATOM 9498 O O . THR B 1 342 ? 9.946 -28.548 -38.940 1.00 75.55 342 THR B O 1
ATOM 9509 N N . ASP B 1 343 ? 11.340 -28.914 -37.209 1.00 64.32 343 ASP B N 1
ATOM 9510 C CA . ASP B 1 343 ? 11.500 -27.504 -36.862 1.00 59.83 343 ASP B CA 1
ATOM 9511 C C . ASP B 1 343 ? 12.755 -26.896 -37.483 1.00 61.85 343 ASP B C 1
ATOM 9512 O O . ASP B 1 343 ? 13.221 -25.842 -37.050 1.00 60.61 343 ASP B O 1
ATOM 9521 N N . GLY B 1 344 ? 13.295 -27.561 -38.500 1.00 65.86 344 GLY B N 1
ATOM 9522 C CA . GLY B 1 344 ? 14.565 -27.171 -39.085 1.00 68.68 344 GLY B CA 1
ATOM 9523 C C . GLY B 1 344 ? 14.594 -25.782 -39.695 1.00 70.73 344 GLY B C 1
ATOM 9524 O O . GLY B 1 344 ? 15.627 -25.116 -39.678 1.00 70.10 344 GLY B O 1
ATOM 9528 N N . LYS B 1 345 ? 13.463 -25.340 -40.231 1.00 73.83 345 LYS B N 1
ATOM 9529 C CA . LYS B 1 345 ? 13.402 -24.072 -40.951 1.00 76.30 345 LYS B CA 1
ATOM 9530 C C . LYS B 1 345 ? 13.518 -22.856 -40.035 1.00 78.16 345 LYS B C 1
ATOM 9531 O O . LYS B 1 345 ? 13.839 -21.761 -40.493 1.00 74.62 345 LYS B O 1
ATOM 9550 N N . VAL B 1 346 ? 13.272 -23.049 -38.744 1.00 83.16 346 VAL B N 1
ATOM 9551 C CA . VAL B 1 346 ? 13.196 -21.927 -37.813 1.00 83.81 346 VAL B CA 1
ATOM 9552 C C . VAL B 1 346 ? 14.574 -21.316 -37.543 1.00 78.81 346 VAL B C 1
ATOM 9553 O O . VAL B 1 346 ? 14.672 -20.173 -37.094 1.00 82.83 346 VAL B O 1
ATOM 9566 N N . ILE B 1 347 ? 15.639 -22.063 -37.826 1.00 71.20 347 ILE B N 1
ATOM 9567 C CA . ILE B 1 347 ? 16.991 -21.539 -37.637 1.00 62.98 347 ILE B CA 1
ATOM 9568 C C . ILE B 1 347 ? 17.289 -20.428 -38.644 1.00 60.00 347 ILE B C 1
ATOM 9569 O O . ILE B 1 347 ? 18.269 -19.695 -38.497 1.00 58.12 347 ILE B O 1
ATOM 9585 N N . TYR B 1 348 ? 16.442 -20.314 -39.665 1.00 61.67 348 TYR B N 1
ATOM 9586 C CA . TYR B 1 348 ? 16.593 -19.288 -40.695 1.00 63.66 348 TYR B CA 1
ATOM 9587 C C . TYR B 1 348 ? 15.483 -18.239 -40.638 1.00 65.83 348 TYR B C 1
ATOM 9588 O O . TYR B 1 348 ? 15.495 -17.280 -41.410 1.00 65.14 348 TYR B O 1
ATOM 9606 N N . GLU B 1 349 ? 14.534 -18.420 -39.724 1.00 68.61 349 GLU B N 1
ATOM 9607 C CA . GLU B 1 349 ? 13.345 -17.570 -39.669 1.00 73.01 349 GLU B CA 1
ATOM 9608 C C . GLU B 1 349 ? 13.390 -16.547 -38.531 1.00 69.76 349 GLU B C 1
ATOM 9609 O O . GLU B 1 349 ? 12.351 -16.047 -38.097 1.00 71.55 349 GLU B O 1
ATOM 9621 N N . LEU B 1 350 ? 14.591 -16.232 -38.057 1.00 64.92 350 LEU B N 1
ATOM 9622 C CA . LEU B 1 350 ? 14.758 -15.193 -37.044 1.00 60.60 350 LEU B CA 1
ATOM 9623 C C . LEU B 1 350 ? 14.801 -13.818 -37.701 1.00 60.82 350 LEU B C 1
ATOM 9624 O O . LEU B 1 350 ? 15.320 -13.666 -38.806 1.00 59.61 350 LEU B O 1
ATOM 9640 N N . GLU B 1 351 ? 14.250 -12.821 -37.016 1.00 62.50 351 GLU B N 1
ATOM 9641 C CA . GLU B 1 351 ? 14.208 -11.458 -37.538 1.00 67.83 351 GLU B CA 1
ATOM 9642 C C . GLU B 1 351 ? 15.596 -10.880 -37.814 1.00 67.57 351 GLU B C 1
ATOM 9643 O O . GLU B 1 351 ? 16.570 -11.229 -37.146 1.00 66.66 351 GLU B O 1
ATOM 9655 N N . ASP B 1 352 ? 15.668 -9.992 -38.804 1.00 68.64 352 ASP B N 1
ATOM 9656 C CA . ASP B 1 352 ? 16.881 -9.226 -39.091 1.00 72.03 352 ASP B CA 1
ATOM 9657 C C . ASP B 1 352 ? 16.524 -7.751 -39.244 1.00 78.87 352 ASP B C 1
ATOM 9658 O O . ASP B 1 352 ? 16.541 -7.195 -40.343 1.00 79.31 352 ASP B O 1
ATOM 9667 N N . LYS B 1 353 ? 16.195 -7.140 -38.110 1.00 84.48 353 LYS B N 1
ATOM 9668 C CA . LYS B 1 353 ? 15.789 -5.738 -38.033 1.00 93.65 353 LYS B CA 1
ATOM 9669 C C . LYS B 1 353 ? 16.770 -4.901 -37.214 1.00 94.17 353 LYS B C 1
ATOM 9670 O O . LYS B 1 353 ? 17.885 -5.334 -36.923 1.00 93.42 353 LYS B O 1
ATOM 9689 N N . GLU C 2 4 ? 47.505 -50.718 -27.639 1.00 68.60 4 GLU C N 1
ATOM 9690 C CA . GLU C 2 4 ? 48.690 -49.990 -27.196 1.00 66.30 4 GLU C CA 1
ATOM 9691 C C . GLU C 2 4 ? 48.451 -49.309 -25.848 1.00 57.69 4 GLU C C 1
ATOM 9692 O O . GLU C 2 4 ? 49.382 -48.789 -25.232 1.00 56.79 4 GLU C O 1
ATOM 9703 N N . VAL C 2 5 ? 47.202 -49.324 -25.393 1.00 52.65 5 VAL C N 1
ATOM 9704 C CA . VAL C 2 5 ? 46.858 -48.838 -24.062 1.00 46.75 5 VAL C CA 1
ATOM 9705 C C . VAL C 2 5 ? 47.276 -49.854 -22.999 1.00 42.60 5 VAL C C 1
ATOM 9706 O O . VAL C 2 5 ? 46.849 -51.008 -23.048 1.00 40.76 5 VAL C O 1
ATOM 9719 N N . GLN C 2 6 ? 48.103 -49.429 -22.044 1.00 40.74 6 GLN C N 1
ATOM 9720 C CA . GLN C 2 6 ? 48.496 -50.298 -20.936 1.00 40.03 6 GLN C CA 1
ATOM 9721 C C . GLN C 2 6 ? 48.549 -49.572 -19.595 1.00 35.52 6 GLN C C 1
ATOM 9722 O O . GLN C 2 6 ? 48.789 -48.366 -19.525 1.00 35.35 6 GLN C O 1
ATOM 9736 N N . LEU C 2 7 ? 48.331 -50.345 -18.535 1.00 33.85 7 LEU C N 1
ATOM 9737 C CA . LEU C 2 7 ? 48.590 -49.919 -17.168 1.00 32.34 7 LEU C CA 1
ATOM 9738 C C . LEU C 2 7 ? 49.525 -50.936 -16.522 1.00 32.55 7 LEU C C 1
ATOM 9739 O O . LEU C 2 7 ? 49.316 -52.139 -16.656 1.00 33.34 7 LEU C O 1
ATOM 9755 N N . VAL C 2 8 ? 50.555 -50.455 -15.835 1.00 32.85 8 VAL C N 1
ATOM 9756 C CA . VAL C 2 8 ? 51.500 -51.339 -15.156 1.00 35.35 8 VAL C CA 1
ATOM 9757 C C . VAL C 2 8 ? 51.702 -50.902 -13.712 1.00 32.52 8 VAL C C 1
ATOM 9758 O O . VAL C 2 8 ? 52.193 -49.802 -13.452 1.00 30.80 8 VAL C O 1
ATOM 9771 N N . GLU C 2 9 ? 51.322 -51.770 -12.777 1.00 30.14 9 GLU C N 1
ATOM 9772 C CA . GLU C 2 9 ? 51.533 -51.499 -11.361 1.00 31.35 9 GLU C CA 1
ATOM 9773 C C . GLU C 2 9 ? 52.938 -51.903 -10.945 1.00 31.02 9 GLU C C 1
ATOM 9774 O O . GLU C 2 9 ? 53.517 -52.836 -11.500 1.00 32.43 9 GLU C O 1
ATOM 9786 N N . SER C 2 10 ? 53.472 -51.194 -9.958 1.00 31.85 10 SER C N 1
ATOM 9787 C CA . SER C 2 10 ? 54.727 -51.565 -9.325 1.00 33.99 10 SER C CA 1
ATOM 9788 C C . SER C 2 10 ? 54.709 -51.080 -7.881 1.00 31.86 10 SER C C 1
ATOM 9789 O O . SER C 2 10 ? 53.856 -50.276 -7.501 1.00 31.10 10 SER C O 1
ATOM 9797 N N . GLY C 2 11 ? 55.646 -51.583 -7.083 1.00 29.90 11 GLY C N 1
ATOM 9798 C CA . GLY C 2 11 ? 55.807 -51.157 -5.704 1.00 30.08 11 GLY C CA 1
ATOM 9799 C C . GLY C 2 11 ? 55.436 -52.219 -4.690 1.00 28.17 11 GLY C C 1
ATOM 9800 O O . GLY C 2 11 ? 55.764 -52.096 -3.511 1.00 29.23 11 GLY C O 1
ATOM 9804 N N . GLY C 2 12 ? 54.761 -53.268 -5.146 1.00 25.95 12 GLY C N 1
ATOM 9805 C CA . GLY C 2 12 ? 54.333 -54.334 -4.257 1.00 28.73 12 GLY C CA 1
ATOM 9806 C C . GLY C 2 12 ? 55.499 -55.005 -3.561 1.00 33.45 12 GLY C C 1
ATOM 9807 O O . GLY C 2 12 ? 56.574 -55.160 -4.140 1.00 35.41 12 GLY C O 1
ATOM 9811 N N . GLY C 2 13 ? 55.286 -55.398 -2.310 1.00 32.88 13 GLY C N 1
ATOM 9812 C CA . GLY C 2 13 ? 56.319 -56.057 -1.539 1.00 34.36 13 GLY C CA 1
ATOM 9813 C C . GLY C 2 13 ? 55.850 -56.395 -0.139 1.00 34.86 13 GLY C C 1
ATOM 9814 O O . GLY C 2 13 ? 54.658 -56.313 0.166 1.00 31.37 13 GLY C O 1
ATOM 9818 N N . LEU C 2 14 ? 56.800 -56.772 0.710 1.00 34.76 14 LEU C N 1
ATOM 9819 C CA . LEU C 2 14 ? 56.514 -57.139 2.091 1.00 33.45 14 LEU C CA 1
ATOM 9820 C C . LEU C 2 14 ? 56.789 -55.971 3.030 1.00 31.66 14 LEU C C 1
ATOM 9821 O O . LEU C 2 14 ? 57.872 -55.384 3.005 1.00 33.34 14 LEU C O 1
ATOM 9837 N N . VAL C 2 15 ? 55.797 -55.630 3.846 1.00 29.48 15 VAL C N 1
ATOM 9838 C CA . VAL C 2 15 ? 55.970 -54.631 4.892 1.00 32.46 15 VAL C CA 1
ATOM 9839 C C . VAL C 2 15 ? 55.340 -55.134 6.180 1.00 32.48 15 VAL C C 1
ATOM 9840 O O . VAL C 2 15 ? 54.527 -56.056 6.158 1.00 33.51 15 VAL C O 1
ATOM 9853 N N . GLN C 2 16 ? 55.723 -54.529 7.299 1.00 33.08 16 GLN C N 1
ATOM 9854 C CA . GLN C 2 16 ? 55.207 -54.935 8.599 1.00 35.85 16 GLN C CA 1
ATOM 9855 C C . GLN C 2 16 ? 53.991 -54.098 8.975 1.00 37.03 16 GLN C C 1
ATOM 9856 O O . GLN C 2 16 ? 53.820 -52.994 8.460 1.00 36.54 16 GLN C O 1
ATOM 9870 N N . PRO C 2 17 ? 53.138 -54.625 9.871 1.00 38.55 17 PRO C N 1
ATOM 9871 C CA . PRO C 2 17 ? 51.987 -53.853 10.349 1.00 36.06 17 PRO C CA 1
ATOM 9872 C C . PRO C 2 17 ? 52.411 -52.507 10.919 1.00 32.97 17 PRO C C 1
ATOM 9873 O O . PRO C 2 17 ? 53.396 -52.433 11.652 1.00 30.42 17 PRO C O 1
ATOM 9884 N N . GLY C 2 18 ? 51.677 -51.457 10.566 1.00 31.61 18 GLY C N 1
ATOM 9885 C CA . GLY C 2 18 ? 52.003 -50.111 11.000 1.00 31.43 18 GLY C CA 1
ATOM 9886 C C . GLY C 2 18 ? 52.924 -49.402 10.025 1.00 30.92 18 GLY C C 1
ATOM 9887 O O . GLY C 2 18 ? 53.209 -48.214 10.181 1.00 30.10 18 GLY C O 1
ATOM 9891 N N . GLY C 2 19 ? 53.383 -50.130 9.009 1.00 32.07 19 GLY C N 1
ATOM 9892 C CA . GLY C 2 19 ? 54.336 -49.600 8.051 1.00 32.73 19 GLY C CA 1
ATOM 9893 C C . GLY C 2 19 ? 53.688 -48.977 6.831 1.00 33.09 19 GLY C C 1
ATOM 9894 O O . GLY C 2 19 ? 52.473 -49.076 6.636 1.00 29.11 19 GLY C O 1
ATOM 9898 N N . SER C 2 20 ? 54.516 -48.340 6.007 1.00 30.41 20 SER C N 1
ATOM 9899 C CA . SER C 2 20 ? 54.058 -47.659 4.803 1.00 32.10 20 SER C CA 1
ATOM 9900 C C . SER C 2 20 ? 54.554 -48.351 3.539 1.00 27.70 20 SER C C 1
ATOM 9901 O O . SER C 2 20 ? 55.550 -49.073 3.565 1.00 28.69 20 SER C O 1
ATOM 9909 N N . LEU C 2 21 ? 53.854 -48.117 2.434 1.00 26.77 21 LEU C N 1
ATOM 9910 C CA . LEU C 2 21 ? 54.259 -48.638 1.134 1.00 29.01 21 LEU C CA 1
ATOM 9911 C C . LEU C 2 21 ? 53.643 -47.801 0.020 1.00 30.87 21 LEU C C 1
ATOM 9912 O O . LEU C 2 21 ? 52.458 -47.471 0.070 1.00 31.08 21 LEU C O 1
ATOM 9928 N N . ARG C 2 22 ? 54.453 -47.461 -0.981 1.00 30.13 22 ARG C N 1
ATOM 9929 C CA . ARG C 2 22 ? 54.006 -46.633 -2.096 1.00 27.44 22 ARG C CA 1
ATOM 9930 C C . ARG C 2 22 ? 53.924 -47.437 -3.388 1.00 28.58 22 ARG C C 1
ATOM 9931 O O . ARG C 2 22 ? 54.926 -47.986 -3.851 1.00 30.81 22 ARG C O 1
ATOM 9952 N N . LEU C 2 23 ? 52.726 -47.495 -3.965 1.00 27.14 23 LEU C N 1
ATOM 9953 C CA . LEU C 2 23 ? 52.510 -48.164 -5.243 1.00 25.54 23 LEU C CA 1
ATOM 9954 C C . LEU C 2 23 ? 52.460 -47.140 -6.374 1.00 26.67 23 LEU C C 1
ATOM 9955 O O . LEU C 2 23 ? 52.044 -45.999 -6.169 1.00 28.07 23 LEU C O 1
ATOM 9971 N N . SER C 2 24 ? 52.895 -47.558 -7.560 1.00 25.26 24 SER C N 1
ATOM 9972 C CA . SER C 2 24 ? 52.846 -46.722 -8.754 1.00 28.80 24 SER C CA 1
ATOM 9973 C C . SER C 2 24 ? 52.035 -47.416 -9.845 1.00 29.39 24 SER C C 1
ATOM 9974 O O . SER C 2 24 ? 52.000 -48.641 -9.909 1.00 30.02 24 SER C O 1
ATOM 9982 N N . CYS C 2 25 ? 51.384 -46.622 -10.691 1.00 33.03 25 CYS C N 1
ATOM 9983 C CA . CYS C 2 25 ? 50.638 -47.132 -11.840 1.00 33.73 25 CYS C CA 1
ATOM 9984 C C . CYS C 2 25 ? 51.022 -46.345 -13.086 1.00 30.85 25 CYS C C 1
ATOM 9985 O O . CYS C 2 25 ? 50.530 -45.240 -13.310 1.00 33.35 25 CYS C O 1
ATOM 9992 N N . ALA C 2 26 ? 51.911 -46.921 -13.891 1.00 30.45 26 ALA C N 1
ATOM 9993 C CA . ALA C 2 26 ? 52.429 -46.251 -15.076 1.00 32.37 26 ALA C CA 1
ATOM 9994 C C . ALA C 2 26 ? 51.511 -46.473 -16.270 1.00 34.47 26 ALA C C 1
ATOM 9995 O O . ALA C 2 26 ? 51.238 -47.611 -16.650 1.00 33.67 26 ALA C O 1
ATOM 10002 N N . ALA C 2 27 ? 51.039 -45.377 -16.858 1.00 35.07 27 ALA C N 1
ATOM 10003 C CA . ALA C 2 27 ? 50.145 -45.445 -18.006 1.00 33.97 27 ALA C CA 1
ATOM 10004 C C . ALA C 2 27 ? 50.900 -45.182 -19.301 1.00 34.55 27 ALA C C 1
ATOM 10005 O O . ALA C 2 27 ? 51.842 -44.389 -19.336 1.00 36.49 27 ALA C O 1
ATOM 10012 N N . SER C 2 28 ? 50.481 -45.862 -20.363 1.00 34.47 28 SER C N 1
ATOM 10013 C CA . SER C 2 28 ? 51.002 -45.610 -21.701 1.00 39.29 28 SER C CA 1
ATOM 10014 C C . SER C 2 28 ? 49.916 -45.875 -22.742 1.00 38.78 28 SER C C 1
ATOM 10015 O O . SER C 2 28 ? 49.035 -46.711 -22.532 1.00 38.40 28 SER C O 1
ATOM 10023 N N . GLY C 2 29 ? 49.977 -45.151 -23.855 1.00 39.64 29 GLY C N 1
ATOM 10024 C CA . GLY C 2 29 ? 48.998 -45.292 -24.919 1.00 41.76 29 GLY C CA 1
ATOM 10025 C C . GLY C 2 29 ? 47.855 -44.298 -24.805 1.00 41.25 29 GLY C C 1
ATOM 10026 O O . GLY C 2 29 ? 47.050 -44.164 -25.726 1.00 41.01 29 GLY C O 1
ATOM 10030 N N . PHE C 2 30 ? 47.781 -43.604 -23.672 1.00 40.68 30 PHE C N 1
ATOM 10031 C CA . PHE C 2 30 ? 46.774 -42.565 -23.471 1.00 40.28 30 PHE C CA 1
ATOM 10032 C C . PHE C 2 30 ? 47.271 -41.520 -22.477 1.00 40.18 30 PHE C C 1
ATOM 10033 O O . PHE C 2 30 ? 48.163 -41.791 -21.673 1.00 40.86 30 PHE C O 1
ATOM 10050 N N . ASN C 2 31 ? 46.694 -40.324 -22.545 1.00 39.41 31 ASN C N 1
ATOM 10051 C CA . ASN C 2 31 ? 47.015 -39.251 -21.607 1.00 38.15 31 ASN C CA 1
ATOM 10052 C C . ASN C 2 31 ? 46.119 -39.356 -20.378 1.00 36.71 31 ASN C C 1
ATOM 10053 O O . ASN C 2 31 ? 44.919 -39.095 -20.439 1.00 37.46 31 ASN C O 1
ATOM 10064 N N . LEU C 2 32 ? 46.727 -39.729 -19.260 1.00 36.24 32 LEU C N 1
ATOM 10065 C CA . LEU C 2 32 ? 46.003 -40.025 -18.027 1.00 36.37 32 LEU C CA 1
ATOM 10066 C C . LEU C 2 32 ? 45.315 -38.793 -17.424 1.00 33.59 32 LEU C C 1
ATOM 10067 O O . LEU C 2 32 ? 44.467 -38.923 -16.540 1.00 32.19 32 LEU C O 1
ATOM 10083 N N . TYR C 2 33 ? 45.681 -37.604 -17.898 1.00 36.09 33 TYR C N 1
ATOM 10084 C CA . TYR C 2 33 ? 45.054 -36.368 -17.425 1.00 36.43 33 TYR C CA 1
ATOM 10085 C C . TYR C 2 33 ? 43.556 -36.346 -17.717 1.00 34.68 33 TYR C C 1
ATOM 10086 O O . TYR C 2 33 ? 42.765 -35.876 -16.899 1.00 33.25 33 TYR C O 1
ATOM 10104 N N . TYR C 2 34 ? 43.178 -36.854 -18.887 1.00 34.83 34 TYR C N 1
ATOM 10105 C CA . TYR C 2 34 ? 41.798 -36.779 -19.363 1.00 36.25 34 TYR C CA 1
ATOM 10106 C C . TYR C 2 34 ? 40.943 -37.977 -18.947 1.00 33.40 34 TYR C C 1
ATOM 10107 O O . TYR C 2 34 ? 39.793 -38.096 -19.369 1.00 36.37 34 TYR C O 1
ATOM 10125 N N . TYR C 2 35 ? 41.506 -38.853 -18.122 1.00 34.06 35 TYR C N 1
ATOM 10126 C CA . TYR C 2 35 ? 40.810 -40.054 -17.671 1.00 32.55 35 TYR C CA 1
ATOM 10127 C C . TYR C 2 35 ? 40.768 -40.115 -16.153 1.00 30.43 35 TYR C C 1
ATOM 10128 O O . TYR C 2 35 ? 41.334 -39.262 -15.481 1.00 34.84 35 TYR C O 1
ATOM 10146 N N . SER C 2 36 ? 40.082 -41.122 -15.622 1.00 28.72 36 SER C N 1
ATOM 10147 C CA . SER C 2 36 ? 40.108 -41.402 -14.191 1.00 25.77 36 SER C CA 1
ATOM 10148 C C . SER C 2 36 ? 40.887 -42.687 -13.951 1.00 24.85 36 SER C C 1
ATOM 10149 O O . SER C 2 36 ? 40.867 -43.595 -14.782 1.00 30.01 36 SER C O 1
ATOM 10157 N N . ILE C 2 37 ? 41.585 -42.745 -12.823 1.00 25.38 37 ILE C N 1
ATOM 10158 C CA . ILE C 2 37 ? 42.356 -43.922 -12.453 1.00 26.21 37 ILE C CA 1
ATOM 10159 C C . ILE C 2 37 ? 41.888 -44.392 -11.089 1.00 27.25 37 ILE C C 1
ATOM 10160 O O . ILE C 2 37 ? 41.588 -43.589 -10.204 1.00 29.92 37 ILE C O 1
ATOM 10176 N N . HIS C 2 38 ? 41.819 -45.708 -10.941 1.00 27.17 38 HIS C N 1
ATOM 10177 C CA . HIS C 2 38 ? 41.189 -46.323 -9.787 1.00 26.45 38 HIS C CA 1
ATOM 10178 C C . HIS C 2 38 ? 42.043 -47.473 -9.278 1.00 29.42 38 HIS C C 1
ATOM 10179 O O . HIS C 2 38 ? 42.606 -48.231 -10.066 1.00 30.58 38 HIS C O 1
ATOM 10193 N N . TRP C 2 39 ? 42.148 -47.587 -7.959 1.00 28.09 39 TRP C N 1
ATOM 10194 C CA . TRP C 2 39 ? 42.815 -48.723 -7.347 1.00 27.78 39 TRP C CA 1
ATOM 10195 C C . TRP C 2 39 ? 41.765 -49.690 -6.805 1.00 27.46 39 TRP C C 1
ATOM 10196 O O . TRP C 2 39 ? 40.854 -49.298 -6.075 1.00 27.22 39 TRP C O 1
ATOM 10217 N N . VAL C 2 40 ? 41.904 -50.952 -7.192 1.00 24.55 40 VAL C N 1
ATOM 10218 C CA . VAL C 2 40 ? 41.014 -52.021 -6.762 1.00 24.30 40 VAL C CA 1
ATOM 10219 C C . VAL C 2 40 ? 41.879 -53.173 -6.275 1.00 24.68 40 VAL C C 1
ATOM 10220 O O . VAL C 2 40 ? 42.784 -53.601 -6.987 1.00 25.26 40 VAL C O 1
ATOM 10233 N N . ARG C 2 41 ? 41.610 -53.664 -5.068 1.00 24.70 41 ARG C N 1
ATOM 10234 C CA . ARG C 2 41 ? 42.424 -54.727 -4.487 1.00 24.35 41 ARG C CA 1
ATOM 10235 C C . ARG C 2 41 ? 41.629 -56.017 -4.319 1.00 26.53 41 ARG C C 1
ATOM 10236 O O . ARG C 2 41 ? 40.396 -56.022 -4.350 1.00 25.23 41 ARG C O 1
ATOM 10257 N N . GLN C 2 42 ? 42.358 -57.111 -4.141 1.00 26.89 42 GLN C N 1
ATOM 10258 C CA . GLN C 2 42 ? 41.756 -58.429 -4.035 1.00 26.51 42 GLN C CA 1
ATOM 10259 C C . GLN C 2 42 ? 42.556 -59.286 -3.067 1.00 28.35 42 GLN C C 1
ATOM 10260 O O . GLN C 2 42 ? 43.656 -59.740 -3.386 1.00 26.66 42 GLN C O 1
ATOM 10274 N N . ALA C 2 43 ? 42.006 -59.487 -1.875 1.00 28.93 43 ALA C N 1
ATOM 10275 C CA . ALA C 2 43 ? 42.664 -60.300 -0.866 1.00 30.55 43 ALA C CA 1
ATOM 10276 C C . ALA C 2 43 ? 42.666 -61.755 -1.318 1.00 30.13 43 ALA C C 1
ATOM 10277 O O . ALA C 2 43 ? 41.844 -62.143 -2.147 1.00 29.72 43 ALA C O 1
ATOM 10284 N N . PRO C 2 44 ? 43.594 -62.564 -0.782 1.00 33.49 44 PRO C N 1
ATOM 10285 C CA . PRO C 2 44 ? 43.685 -63.968 -1.198 1.00 36.48 44 PRO C CA 1
ATOM 10286 C C . PRO C 2 44 ? 42.365 -64.716 -1.028 1.00 37.28 44 PRO C C 1
ATOM 10287 O O . PRO C 2 44 ? 41.861 -64.829 0.088 1.00 38.16 44 PRO C O 1
ATOM 10298 N N . GLY C 2 45 ? 41.808 -65.197 -2.136 1.00 38.20 45 GLY C N 1
ATOM 10299 C CA . GLY C 2 45 ? 40.589 -65.986 -2.110 1.00 39.01 45 GLY C CA 1
ATOM 10300 C C . GLY C 2 45 ? 39.310 -65.172 -2.000 1.00 38.39 45 GLY C C 1
ATOM 10301 O O . GLY C 2 45 ? 38.220 -65.738 -1.906 1.00 39.29 45 GLY C O 1
ATOM 10305 N N . LYS C 2 46 ? 39.433 -63.848 -2.020 1.00 36.24 46 LYS C N 1
ATOM 10306 C CA . LYS C 2 46 ? 38.277 -62.969 -1.847 1.00 35.17 46 LYS C CA 1
ATOM 10307 C C . LYS C 2 46 ? 37.908 -62.254 -3.145 1.00 33.90 46 LYS C C 1
ATOM 10308 O O . LYS C 2 46 ? 38.540 -62.458 -4.182 1.00 32.34 46 LYS C O 1
ATOM 10327 N N . GLY C 2 47 ? 36.876 -61.417 -3.075 1.00 32.78 47 GLY C N 1
ATOM 10328 C CA . GLY C 2 47 ? 36.398 -60.685 -4.233 1.00 25.47 47 GLY C CA 1
ATOM 10329 C C . GLY C 2 47 ? 37.090 -59.348 -4.417 1.00 28.52 47 GLY C C 1
ATOM 10330 O O . GLY C 2 47 ? 38.066 -59.038 -3.732 1.00 31.57 47 GLY C O 1
ATOM 10334 N N . LEU C 2 48 ? 36.575 -58.553 -5.349 1.00 29.99 48 LEU C N 1
ATOM 10335 C CA . LEU C 2 48 ? 37.148 -57.248 -5.661 1.00 26.84 48 LEU C CA 1
ATOM 10336 C C . LEU C 2 48 ? 36.666 -56.173 -4.689 1.00 29.15 48 LEU C C 1
ATOM 10337 O O . LEU C 2 48 ? 35.473 -56.083 -4.397 1.00 28.15 48 LEU C O 1
ATOM 10353 N N . GLU C 2 49 ? 37.603 -55.366 -4.195 1.00 27.05 49 GLU C N 1
ATOM 10354 C CA . GLU C 2 49 ? 37.283 -54.239 -3.325 1.00 29.01 49 GLU C CA 1
ATOM 10355 C C . GLU C 2 49 ? 37.927 -52.960 -3.841 1.00 26.49 49 GLU C C 1
ATOM 10356 O O . GLU C 2 49 ? 39.151 -52.819 -3.836 1.00 23.97 49 GLU C O 1
ATOM 10368 N N . TRP C 2 50 ? 37.093 -52.027 -4.287 1.00 23.89 50 TRP C N 1
ATOM 10369 C CA . TRP C 2 50 ? 37.569 -50.704 -4.662 1.00 24.89 50 TRP C CA 1
ATOM 10370 C C . TRP C 2 50 ? 38.108 -49.991 -3.428 1.00 24.55 50 TRP C C 1
ATOM 10371 O O . TRP C 2 50 ? 37.534 -50.106 -2.343 1.00 26.14 50 TRP C O 1
ATOM 10392 N N . VAL C 2 51 ? 39.217 -49.274 -3.589 1.00 24.84 51 VAL C N 1
ATOM 10393 C CA . VAL C 2 51 ? 39.809 -48.539 -2.473 1.00 28.22 51 VAL C CA 1
ATOM 10394 C C . VAL C 2 51 ? 39.989 -47.044 -2.745 1.00 24.20 51 VAL C C 1
ATOM 10395 O O . VAL C 2 51 ? 39.894 -46.250 -1.813 1.00 27.37 51 VAL C O 1
ATOM 10408 N N . ALA C 2 52 ? 40.247 -46.649 -3.992 1.00 24.33 52 ALA C N 1
ATOM 10409 C CA . ALA C 2 52 ? 40.459 -45.228 -4.277 1.00 27.75 52 ALA C CA 1
ATOM 10410 C C . ALA C 2 52 ? 40.283 -44.858 -5.748 1.00 27.37 52 ALA C C 1
ATOM 10411 O O . ALA C 2 52 ? 40.519 -45.671 -6.643 1.00 25.23 52 ALA C O 1
ATOM 10418 N N . SER C 2 53 ? 39.882 -43.608 -5.970 1.00 25.91 53 SER C N 1
ATOM 10419 C CA . SER C 2 53 ? 39.711 -43.045 -7.310 1.00 27.53 53 SER C CA 1
ATOM 10420 C C . SER C 2 53 ? 40.358 -41.660 -7.392 1.00 26.45 53 SER C C 1
ATOM 10421 O O . SER C 2 53 ? 40.371 -40.920 -6.409 1.00 27.38 53 SER C O 1
ATOM 10429 N N . ILE C 2 54 ? 40.886 -41.313 -8.564 1.00 26.28 54 ILE C N 1
ATOM 10430 C CA . ILE C 2 54 ? 41.347 -39.951 -8.826 1.00 27.21 54 ILE C CA 1
ATOM 10431 C C . ILE C 2 54 ? 40.987 -39.502 -10.237 1.00 28.24 54 ILE C C 1
ATOM 10432 O O . ILE C 2 54 ? 41.054 -40.278 -11.192 1.00 28.42 54 ILE C O 1
ATOM 10448 N N . SER C 2 55 ? 40.601 -38.235 -10.344 1.00 30.46 55 SER C N 1
ATOM 10449 C CA . SER C 2 55 ? 40.363 -37.583 -11.624 1.00 32.42 55 SER C CA 1
ATOM 10450 C C . SER C 2 55 ? 41.349 -36.427 -11.763 1.00 35.79 55 SER C C 1
ATOM 10451 O O . SER C 2 55 ? 41.091 -35.338 -11.253 1.00 37.30 55 SER C O 1
ATOM 10459 N N . PRO C 2 56 ? 42.495 -36.663 -12.429 1.00 38.91 56 PRO C N 1
ATOM 10460 C CA . PRO C 2 56 ? 43.537 -35.632 -12.525 1.00 41.47 56 PRO C CA 1
ATOM 10461 C C . PRO C 2 56 ? 43.052 -34.325 -13.147 1.00 43.85 56 PRO C C 1
ATOM 10462 O O . PRO C 2 56 ? 43.637 -33.277 -12.887 1.00 50.66 56 PRO C O 1
ATOM 10473 N N . TYR C 2 57 ? 41.992 -34.387 -13.948 1.00 39.52 57 TYR C N 1
ATOM 10474 C CA . TYR C 2 57 ? 41.481 -33.197 -14.618 1.00 40.46 57 TYR C CA 1
ATOM 10475 C C . TYR C 2 57 ? 40.713 -32.280 -13.670 1.00 43.88 57 TYR C C 1
ATOM 10476 O O . TYR C 2 57 ? 40.418 -31.139 -14.023 1.00 46.65 57 TYR C O 1
ATOM 10494 N N . SER C 2 58 ? 40.410 -32.769 -12.469 1.00 43.76 58 SER C N 1
ATOM 10495 C CA . SER C 2 58 ? 39.549 -32.039 -11.536 1.00 46.52 58 SER C CA 1
ATOM 10496 C C . SER C 2 58 ? 40.081 -32.025 -10.103 1.00 48.92 58 SER C C 1
ATOM 10497 O O . SER C 2 58 ? 39.438 -31.469 -9.214 1.00 54.12 58 SER C O 1
ATOM 10505 N N . SER C 2 59 ? 41.231 -32.656 -9.881 1.00 47.97 59 SER C N 1
ATOM 10506 C CA . SER C 2 59 ? 41.857 -32.715 -8.558 1.00 58.23 59 SER C CA 1
ATOM 10507 C C . SER C 2 59 ? 41.102 -33.614 -7.570 1.00 59.46 59 SER C C 1
ATOM 10508 O O . SER C 2 59 ? 41.597 -33.883 -6.475 1.00 64.03 59 SER C O 1
ATOM 10516 N N . SER C 2 60 ? 39.916 -34.081 -7.948 1.00 48.92 60 SER C N 1
ATOM 10517 C CA . SER C 2 60 ? 39.057 -34.795 -7.007 1.00 41.07 60 SER C CA 1
ATOM 10518 C C . SER C 2 60 ? 39.538 -36.219 -6.734 1.00 32.57 60 SER C C 1
ATOM 10519 O O . SER C 2 60 ? 40.026 -36.913 -7.628 1.00 29.12 60 SER C O 1
ATOM 10527 N N . THR C 2 61 ? 39.397 -36.634 -5.478 1.00 30.50 61 THR C N 1
ATOM 10528 C CA . THR C 2 61 ? 39.738 -37.984 -5.049 1.00 33.05 61 THR C CA 1
ATOM 10529 C C . THR C 2 61 ? 38.608 -38.549 -4.196 1.00 33.28 61 THR C C 1
ATOM 10530 O O . THR C 2 61 ? 37.802 -37.798 -3.652 1.00 34.40 61 THR C O 1
ATOM 10541 N N . SER C 2 62 ? 38.550 -39.872 -4.086 1.00 29.77 62 SER C N 1
ATOM 10542 C CA . SER C 2 62 ? 37.605 -40.521 -3.183 1.00 31.81 62 SER C CA 1
ATOM 10543 C C . SER C 2 62 ? 38.192 -41.839 -2.696 1.00 28.89 62 SER C C 1
ATOM 10544 O O . SER C 2 62 ? 39.035 -42.433 -3.368 1.00 27.63 62 SER C O 1
ATOM 10552 N N . TYR C 2 63 ? 37.750 -42.281 -1.521 1.00 29.63 63 TYR C N 1
ATOM 10553 C CA . TYR C 2 63 ? 38.300 -43.474 -0.888 1.00 31.34 63 TYR C CA 1
ATOM 10554 C C . TYR C 2 63 ? 37.212 -44.349 -0.285 1.00 30.06 63 TYR C C 1
ATOM 10555 O O . TYR C 2 63 ? 36.159 -43.861 0.120 1.00 28.80 63 TYR C O 1
ATOM 10573 N N . ALA C 2 64 ? 37.481 -45.648 -0.228 1.00 25.33 64 ALA C N 1
ATOM 10574 C CA . ALA C 2 64 ? 36.656 -46.559 0.546 1.00 27.33 64 ALA C CA 1
ATOM 10575 C C . ALA C 2 64 ? 36.869 -46.264 2.026 1.00 30.17 64 ALA C C 1
ATOM 10576 O O . ALA C 2 64 ? 37.976 -45.913 2.443 1.00 31.31 64 ALA C O 1
ATOM 10583 N N . ASP C 2 65 ? 35.810 -46.394 2.817 1.00 27.29 65 ASP C N 1
ATOM 10584 C CA . ASP C 2 65 ? 35.893 -46.149 4.253 1.00 28.66 65 ASP C CA 1
ATOM 10585 C C . ASP C 2 65 ? 36.932 -47.045 4.928 1.00 28.20 65 ASP C C 1
ATOM 10586 O O . ASP C 2 65 ? 37.454 -46.708 5.989 1.00 31.38 65 ASP C O 1
ATOM 10595 N N . SER C 2 66 ? 37.229 -48.184 4.310 1.00 27.38 66 SER C N 1
ATOM 10596 C CA . SER C 2 66 ? 38.166 -49.145 4.887 1.00 28.28 66 SER C CA 1
ATOM 10597 C C . SER C 2 66 ? 39.611 -48.638 4.897 1.00 30.02 66 SER C C 1
ATOM 10598 O O . SER C 2 66 ? 40.422 -49.099 5.702 1.00 30.58 66 SER C O 1
ATOM 10606 N N . VAL C 2 67 ? 39.927 -47.694 4.012 1.00 30.70 67 VAL C N 1
ATOM 10607 C CA . VAL C 2 67 ? 41.287 -47.161 3.903 1.00 30.92 67 VAL C CA 1
ATOM 10608 C C . VAL C 2 67 ? 41.357 -45.655 4.164 1.00 31.24 67 VAL C C 1
ATOM 10609 O O . VAL C 2 67 ? 42.428 -45.051 4.065 1.00 28.95 67 VAL C O 1
ATOM 10622 N N . LYS C 2 68 ? 40.220 -45.054 4.495 1.00 34.40 68 LYS C N 1
ATOM 10623 C CA . LYS C 2 68 ? 40.146 -43.611 4.698 1.00 35.95 68 LYS C CA 1
ATOM 10624 C C . LYS C 2 68 ? 41.095 -43.137 5.800 1.00 32.98 68 LYS C C 1
ATOM 10625 O O . LYS C 2 68 ? 41.140 -43.711 6.889 1.00 33.88 68 LYS C O 1
ATOM 10644 N N . GLY C 2 69 ? 41.857 -42.089 5.505 1.00 31.09 69 GLY C N 1
ATOM 10645 C CA . GLY C 2 69 ? 42.786 -41.523 6.467 1.00 33.32 69 GLY C CA 1
ATOM 10646 C C . GLY C 2 69 ? 44.129 -42.230 6.489 1.00 32.07 69 GLY C C 1
ATOM 10647 O O . GLY C 2 69 ? 45.068 -41.765 7.136 1.00 34.01 69 GLY C O 1
ATOM 10651 N N . ARG C 2 70 ? 44.221 -43.352 5.779 1.00 29.63 70 ARG C N 1
ATOM 10652 C CA . ARG C 2 70 ? 45.447 -44.146 5.738 1.00 29.41 70 ARG C CA 1
ATOM 10653 C C . ARG C 2 70 ? 46.063 -44.171 4.343 1.00 28.56 70 ARG C C 1
ATOM 10654 O O . ARG C 2 70 ? 47.287 -44.215 4.201 1.00 28.60 70 ARG C O 1
ATOM 10675 N N . PHE C 2 71 ? 45.213 -44.161 3.319 1.00 26.36 71 PHE C N 1
ATOM 10676 C CA . PHE C 2 71 ? 45.675 -44.197 1.934 1.00 25.08 71 PHE C CA 1
ATOM 10677 C C . PHE C 2 71 ? 45.526 -42.831 1.283 1.00 29.26 71 PHE C C 1
ATOM 10678 O O . PHE C 2 71 ? 44.598 -42.082 1.596 1.00 27.35 71 PHE C O 1
ATOM 10695 N N . THR C 2 72 ? 46.440 -42.521 0.370 1.00 30.48 72 THR C N 1
ATOM 10696 C CA . THR C 2 72 ? 46.366 -41.299 -0.421 1.00 30.79 72 THR C CA 1
ATOM 10697 C C . THR C 2 72 ? 46.639 -41.636 -1.880 1.00 29.58 72 THR C C 1
ATOM 10698 O O . THR C 2 72 ? 47.661 -42.239 -2.204 1.00 29.35 72 THR C O 1
ATOM 10709 N N . ILE C 2 73 ? 45.707 -41.264 -2.753 1.00 29.43 73 ILE C N 1
ATOM 10710 C CA . ILE C 2 73 ? 45.871 -41.467 -4.187 1.00 27.86 73 ILE C CA 1
ATOM 10711 C C . ILE C 2 73 ? 46.298 -40.145 -4.825 1.00 30.80 73 ILE C C 1
ATOM 10712 O O . ILE C 2 73 ? 45.834 -39.078 -4.426 1.00 32.73 73 ILE C O 1
ATOM 10728 N N . SER C 2 74 ? 47.195 -40.222 -5.802 1.00 30.88 74 SER C N 1
ATOM 10729 C CA . SER C 2 74 ? 47.727 -39.030 -6.454 1.00 33.27 74 SER C CA 1
ATOM 10730 C C . SER C 2 74 ? 48.140 -39.346 -7.884 1.00 32.29 74 SER C C 1
ATOM 10731 O O . SER C 2 74 ? 48.139 -40.508 -8.295 1.00 31.78 74 SER C O 1
ATOM 10739 N N . ALA C 2 75 ? 48.500 -38.307 -8.633 1.00 31.36 75 ALA C N 1
ATOM 10740 C CA . ALA C 2 75 ? 48.882 -38.462 -10.031 1.00 35.10 75 ALA C CA 1
ATOM 10741 C C . ALA C 2 75 ? 49.935 -37.441 -10.447 1.00 36.50 75 ALA C C 1
ATOM 10742 O O . ALA C 2 75 ? 49.857 -36.265 -10.087 1.00 38.03 75 ALA C O 1
ATOM 10749 N N . ASP C 2 76 ? 50.921 -37.913 -11.204 1.00 34.95 76 ASP C N 1
ATOM 10750 C CA . ASP C 2 76 ? 51.918 -37.051 -11.828 1.00 35.39 76 ASP C CA 1
ATOM 10751 C C . ASP C 2 76 ? 51.734 -37.135 -13.340 1.00 34.74 76 ASP C C 1
ATOM 10752 O O . ASP C 2 76 ? 52.160 -38.101 -13.975 1.00 32.65 76 ASP C O 1
ATOM 10761 N N . THR C 2 77 ? 51.090 -36.123 -13.912 1.00 36.15 77 THR C N 1
ATOM 10762 C CA . THR C 2 77 ? 50.783 -36.129 -15.337 1.00 40.30 77 THR C CA 1
ATOM 10763 C C . THR C 2 77 ? 52.045 -35.987 -16.184 1.00 43.37 77 THR C C 1
ATOM 10764 O O . THR C 2 77 ? 52.082 -36.439 -17.329 1.00 43.40 77 THR C O 1
ATOM 10775 N N . SER C 2 78 ? 53.076 -35.362 -15.622 1.00 46.81 78 SER C N 1
ATOM 10776 C CA . SER C 2 78 ? 54.355 -35.228 -16.315 1.00 54.08 78 SER C CA 1
ATOM 10777 C C . SER C 2 78 ? 54.955 -36.602 -16.586 1.00 53.08 78 SER C C 1
ATOM 10778 O O . SER C 2 78 ? 55.629 -36.807 -17.596 1.00 57.80 78 SER C O 1
ATOM 10786 N N . LYS C 2 79 ? 54.698 -37.539 -15.678 1.00 46.21 79 LYS C N 1
ATOM 10787 C CA . LYS C 2 79 ? 55.222 -38.895 -15.795 1.00 42.26 79 LYS C CA 1
ATOM 10788 C C . LYS C 2 79 ? 54.154 -39.872 -16.272 1.00 38.84 79 LYS C C 1
ATOM 10789 O O . LYS C 2 79 ? 54.435 -41.052 -16.477 1.00 36.51 79 LYS C O 1
ATOM 10808 N N . ASN C 2 80 ? 52.935 -39.370 -16.455 1.00 38.35 80 ASN C N 1
ATOM 10809 C CA . ASN C 2 80 ? 51.813 -40.197 -16.881 1.00 36.66 80 ASN C CA 1
ATOM 10810 C C . ASN C 2 80 ? 51.636 -41.378 -15.929 1.00 32.66 80 ASN C C 1
ATOM 10811 O O . ASN C 2 80 ? 51.394 -42.508 -16.354 1.00 30.36 80 ASN C O 1
ATOM 10822 N N . THR C 2 81 ? 51.755 -41.093 -14.634 1.00 32.26 81 THR C N 1
ATOM 10823 C CA . THR C 2 81 ? 51.746 -42.122 -13.603 1.00 32.80 81 THR C CA 1
ATOM 10824 C C . THR C 2 81 ? 50.858 -41.720 -12.427 1.00 31.25 81 THR C C 1
ATOM 10825 O O . THR C 2 81 ? 50.827 -40.556 -12.028 1.00 33.26 81 THR C O 1
ATOM 10836 N N . ALA C 2 82 ? 50.134 -42.696 -11.887 1.00 29.26 82 ALA C N 1
ATOM 10837 C CA . ALA C 2 82 ? 49.344 -42.499 -10.675 1.00 30.16 82 ALA C CA 1
ATOM 10838 C C . ALA C 2 82 ? 49.977 -43.288 -9.536 1.00 30.08 82 ALA C C 1
ATOM 10839 O O . ALA C 2 82 ? 50.719 -44.242 -9.776 1.00 33.04 82 ALA C O 1
ATOM 10846 N N . TYR C 2 83 ? 49.684 -42.885 -8.303 1.00 29.50 83 TYR C N 1
ATOM 10847 C CA . TYR C 2 83 ? 50.289 -43.502 -7.129 1.00 29.85 83 TYR C CA 1
ATOM 10848 C C . TYR C 2 83 ? 49.260 -43.802 -6.048 1.00 29.30 83 TYR C C 1
ATOM 10849 O O . TYR C 2 83 ? 48.217 -43.153 -5.974 1.00 28.22 83 TYR C O 1
ATOM 10867 N N . LEU C 2 84 ? 49.563 -44.796 -5.218 1.00 27.57 84 LEU C N 1
ATOM 10868 C CA . LEU C 2 84 ? 48.799 -45.048 -4.002 1.00 25.96 84 LEU C CA 1
ATOM 10869 C C . LEU C 2 84 ? 49.757 -45.118 -2.817 1.00 27.56 84 LEU C C 1
ATOM 10870 O O . LEU C 2 84 ? 50.519 -46.074 -2.674 1.00 29.38 84 LEU C O 1
ATOM 10886 N N . GLN C 2 85 ? 49.720 -44.086 -1.981 1.00 26.74 85 GLN C N 1
ATOM 10887 C CA . GLN C 2 85 ? 50.545 -44.031 -0.781 1.00 28.55 85 GLN C CA 1
ATOM 10888 C C . GLN C 2 85 ? 49.782 -44.640 0.390 1.00 29.21 85 GLN C C 1
ATOM 10889 O O . GLN C 2 85 ? 48.797 -44.072 0.862 1.00 30.78 85 GLN C O 1
ATOM 10903 N N . MET C 2 86 ? 50.239 -45.803 0.843 1.00 29.04 86 MET C N 1
ATOM 10904 C CA . MET C 2 86 ? 49.560 -46.537 1.904 1.00 29.07 86 MET C CA 1
ATOM 10905 C C . MET C 2 86 ? 50.321 -46.415 3.215 1.00 29.46 86 MET C C 1
ATOM 10906 O O . MET C 2 86 ? 51.494 -46.761 3.284 1.00 31.19 86 MET C O 1
ATOM 10920 N N . ASN C 2 87 ? 49.643 -45.915 4.245 1.00 29.38 87 ASN C N 1
ATOM 10921 C CA . ASN C 2 87 ? 50.228 -45.766 5.573 1.00 29.52 87 ASN C CA 1
ATOM 10922 C C . ASN C 2 87 ? 49.475 -46.601 6.604 1.00 28.83 87 ASN C C 1
ATOM 10923 O O . ASN C 2 87 ? 48.339 -47.008 6.366 1.00 27.05 87 ASN C O 1
ATOM 10934 N N . SER C 2 88 ? 50.120 -46.851 7.743 1.00 29.11 88 SER C N 1
ATOM 10935 C CA . SER C 2 88 ? 49.514 -47.598 8.845 1.00 31.80 88 SER C CA 1
ATOM 10936 C C . SER C 2 88 ? 48.860 -48.894 8.362 1.00 31.47 88 SER C C 1
ATOM 10937 O O . SER C 2 88 ? 47.726 -49.203 8.728 1.00 28.10 88 SER C O 1
ATOM 10945 N N . LEU C 2 89 ? 49.584 -49.641 7.535 1.00 32.24 89 LEU C N 1
ATOM 10946 C CA . LEU C 2 89 ? 49.061 -50.868 6.944 1.00 29.86 89 LEU C CA 1
ATOM 10947 C C . LEU C 2 89 ? 48.794 -51.945 7.989 1.00 30.08 89 LEU C C 1
ATOM 10948 O O . LEU C 2 89 ? 49.435 -51.980 9.041 1.00 29.37 89 LEU C O 1
ATOM 10964 N N . ARG C 2 90 ? 47.841 -52.821 7.685 1.00 29.98 90 ARG C N 1
ATOM 10965 C CA . ARG C 2 90 ? 47.493 -53.931 8.565 1.00 32.39 90 ARG C CA 1
ATOM 10966 C C . ARG C 2 90 ? 47.421 -55.231 7.774 1.00 29.34 90 ARG C C 1
ATOM 10967 O O . ARG C 2 90 ? 47.430 -55.216 6.542 1.00 24.94 90 ARG C O 1
ATOM 10988 N N . ALA C 2 91 ? 47.348 -56.349 8.489 1.00 31.74 91 ALA C N 1
ATOM 10989 C CA . ALA C 2 91 ? 47.303 -57.667 7.865 1.00 33.78 91 ALA C CA 1
ATOM 10990 C C . ALA C 2 91 ? 46.157 -57.778 6.863 1.00 32.44 91 ALA C C 1
ATOM 10991 O O . ALA C 2 91 ? 46.308 -58.383 5.801 1.00 30.50 91 ALA C O 1
ATOM 10998 N N . GLU C 2 92 ? 45.017 -57.179 7.196 1.00 33.67 92 GLU C N 1
ATOM 10999 C CA . GLU C 2 92 ? 43.833 -57.276 6.348 1.00 35.91 92 GLU C CA 1
ATOM 11000 C C . GLU C 2 92 ? 43.944 -56.418 5.084 1.00 34.13 92 GLU C C 1
ATOM 11001 O O . GLU C 2 92 ? 43.027 -56.405 4.262 1.00 34.52 92 GLU C O 1
ATOM 11013 N N . ASP C 2 93 ? 45.058 -55.705 4.931 1.00 31.13 93 ASP C N 1
ATOM 11014 C CA . ASP C 2 93 ? 45.334 -54.960 3.701 1.00 26.24 93 ASP C CA 1
ATOM 11015 C C . ASP C 2 93 ? 46.112 -55.812 2.695 1.00 27.36 93 ASP C C 1
ATOM 11016 O O . ASP C 2 93 ? 46.369 -55.377 1.571 1.00 28.45 93 ASP C O 1
ATOM 11025 N N . THR C 2 94 ? 46.494 -57.019 3.105 1.00 28.60 94 THR C N 1
ATOM 11026 C CA . THR C 2 94 ? 47.205 -57.941 2.223 1.00 28.67 94 THR C CA 1
ATOM 11027 C C . THR C 2 94 ? 46.326 -58.306 1.031 1.00 28.72 94 THR C C 1
ATOM 11028 O O . THR C 2 94 ? 45.207 -58.791 1.201 1.00 30.46 94 THR C O 1
ATOM 11039 N N . ALA C 2 95 ? 46.839 -58.072 -0.172 1.00 25.10 95 ALA C N 1
ATOM 11040 C CA . ALA C 2 95 ? 46.058 -58.277 -1.384 1.00 26.83 95 ALA C CA 1
ATOM 11041 C C . ALA C 2 95 ? 46.887 -58.039 -2.636 1.00 26.81 95 ALA C C 1
ATOM 11042 O O . ALA C 2 95 ? 47.987 -57.493 -2.575 1.00 26.15 95 ALA C O 1
ATOM 11049 N N . VAL C 2 96 ? 46.337 -58.454 -3.772 1.00 23.92 96 VAL C N 1
ATOM 11050 C CA . VAL C 2 96 ? 46.819 -58.009 -5.070 1.00 24.02 96 VAL C CA 1
ATOM 11051 C C . VAL C 2 96 ? 46.164 -56.669 -5.367 1.00 25.90 96 VAL C C 1
ATOM 11052 O O . VAL C 2 96 ? 44.942 -56.552 -5.316 1.00 26.07 96 VAL C O 1
ATOM 11065 N N . TYR C 2 97 ? 46.976 -55.664 -5.676 1.00 21.99 97 TYR C N 1
ATOM 11066 C CA . TYR C 2 97 ? 46.467 -54.326 -5.946 1.00 25.81 97 TYR C CA 1
ATOM 11067 C C . TYR C 2 97 ? 46.506 -54.022 -7.438 1.00 28.09 97 TYR C C 1
ATOM 11068 O O . TYR C 2 97 ? 47.579 -53.975 -8.042 1.00 27.64 97 TYR C O 1
ATOM 11086 N N . TYR C 2 98 ? 45.324 -53.831 -8.022 1.00 24.91 98 TYR C N 1
ATOM 11087 C CA . TYR C 2 98 ? 45.189 -53.450 -9.425 1.00 24.23 98 TYR C CA 1
ATOM 11088 C C . TYR C 2 98 ? 44.972 -51.948 -9.551 1.00 27.59 98 TYR C C 1
ATOM 11089 O O . TYR C 2 98 ? 44.330 -51.340 -8.692 1.00 28.52 98 TYR C O 1
ATOM 11107 N N . CYS C 2 99 ? 45.503 -51.354 -10.618 1.00 29.45 99 CYS C N 1
ATOM 11108 C CA . CYS C 2 99 ? 45.071 -50.021 -11.032 1.00 28.23 99 CYS C CA 1
ATOM 11109 C C . CYS C 2 99 ? 44.302 -50.160 -12.341 1.00 26.12 99 CYS C C 1
ATOM 11110 O O . CYS C 2 99 ? 44.631 -51.008 -13.172 1.00 28.03 99 CYS C O 1
ATOM 11117 N N . ALA C 2 100 ? 43.266 -49.342 -12.508 1.00 25.96 100 ALA C N 1
ATOM 11118 C CA . ALA C 2 100 ? 42.376 -49.462 -13.657 1.00 24.45 100 ALA C CA 1
ATOM 11119 C C . ALA C 2 100 ? 41.887 -48.099 -14.125 1.00 24.19 100 ALA C C 1
ATOM 11120 O O . ALA C 2 100 ? 41.821 -47.152 -13.343 1.00 26.82 100 ALA C O 1
ATOM 11127 N N . ARG C 2 101 ? 41.541 -48.015 -15.406 1.00 24.00 101 ARG C N 1
ATOM 11128 C CA . ARG C 2 101 ? 41.154 -46.753 -16.029 1.00 26.10 101 ARG C CA 1
ATOM 11129 C C . ARG C 2 101 ? 39.647 -46.627 -16.216 1.00 28.25 101 ARG C C 1
ATOM 11130 O O . ARG C 2 101 ? 38.988 -47.571 -16.641 1.00 28.72 101 ARG C O 1
ATOM 11151 N N . GLY C 2 102 ? 39.121 -45.444 -15.910 1.00 26.37 102 GLY C N 1
ATOM 11152 C CA . GLY C 2 102 ? 37.749 -45.092 -16.230 1.00 27.36 102 GLY C CA 1
ATOM 11153 C C . GLY C 2 102 ? 37.740 -43.847 -17.097 1.00 28.85 102 GLY C C 1
ATOM 11154 O O . GLY C 2 102 ? 38.781 -43.220 -17.287 1.00 26.68 102 GLY C O 1
ATOM 11158 N N . ARG C 2 103 ? 36.570 -43.495 -17.623 1.00 29.77 103 ARG C N 1
ATOM 11159 C CA . ARG C 2 103 ? 36.414 -42.304 -18.453 1.00 34.37 103 ARG C CA 1
ATOM 11160 C C . ARG C 2 103 ? 35.540 -41.287 -17.735 1.00 32.47 103 ARG C C 1
ATOM 11161 O O . ARG C 2 103 ? 34.746 -41.652 -16.865 1.00 29.49 103 ARG C O 1
ATOM 11182 N N . TRP C 2 104 ? 35.691 -40.014 -18.093 1.00 34.92 104 TRP C N 1
ATOM 11183 C CA . TRP C 2 104 ? 34.965 -38.947 -17.410 1.00 34.10 104 TRP C CA 1
ATOM 11184 C C . TRP C 2 104 ? 33.460 -39.149 -17.546 1.00 32.77 104 TRP C C 1
ATOM 11185 O O . TRP C 2 104 ? 32.699 -38.803 -16.644 1.00 33.79 104 TRP C O 1
ATOM 11206 N N . TYR C 2 105 ? 33.042 -39.733 -18.665 1.00 34.61 105 TYR C N 1
ATOM 11207 C CA . TYR C 2 105 ? 31.627 -39.965 -18.933 1.00 34.74 105 TYR C CA 1
ATOM 11208 C C . TYR C 2 105 ? 31.196 -41.403 -18.634 1.00 32.61 105 TYR C C 1
ATOM 11209 O O . TYR C 2 105 ? 30.030 -41.750 -18.816 1.00 34.55 105 TYR C O 1
ATOM 11227 N N . ARG C 2 106 ? 32.130 -42.233 -18.175 1.00 30.74 106 ARG C N 1
ATOM 11228 C CA . ARG C 2 106 ? 31.832 -43.640 -17.903 1.00 30.82 106 ARG C CA 1
ATOM 11229 C C . ARG C 2 106 ? 32.782 -44.222 -16.859 1.00 31.02 106 ARG C C 1
ATOM 11230 O O . ARG C 2 106 ? 33.937 -44.534 -17.154 1.00 30.25 106 ARG C O 1
ATOM 11251 N N . ARG C 2 107 ? 32.278 -44.382 -15.641 1.00 26.88 107 ARG C N 1
ATOM 11252 C CA . ARG C 2 107 ? 33.081 -44.878 -14.534 1.00 28.67 107 ARG C CA 1
ATOM 11253 C C . ARG C 2 107 ? 33.062 -46.412 -14.488 1.00 33.06 107 ARG C C 1
ATOM 11254 O O . ARG C 2 107 ? 32.967 -47.017 -13.419 1.00 33.72 107 ARG C O 1
ATOM 11275 N N . ALA C 2 108 ? 33.136 -47.027 -15.667 1.00 33.02 108 ALA C N 1
ATOM 11276 C CA . ALA C 2 108 ? 33.422 -48.451 -15.796 1.00 32.98 108 ALA C CA 1
ATOM 11277 C C . ALA C 2 108 ? 34.912 -48.606 -16.071 1.00 32.59 108 ALA C C 1
ATOM 11278 O O . ALA C 2 108 ? 35.534 -47.715 -16.653 1.00 33.59 108 ALA C O 1
ATOM 11285 N N . LEU C 2 109 ? 35.485 -49.729 -15.651 1.00 31.57 109 LEU C N 1
ATOM 11286 C CA . LEU C 2 109 ? 36.930 -49.923 -15.731 1.00 29.41 109 LEU C CA 1
ATOM 11287 C C . LEU C 2 109 ? 37.316 -50.776 -16.940 1.00 28.03 109 LEU C C 1
ATOM 11288 O O . LEU C 2 109 ? 37.219 -52.002 -16.898 1.00 29.70 109 LEU C O 1
ATOM 11304 N N . ASP C 2 110 ? 37.767 -50.122 -18.010 1.00 26.45 110 ASP C N 1
ATOM 11305 C CA . ASP C 2 110 ? 37.999 -50.808 -19.280 1.00 30.06 110 ASP C CA 1
ATOM 11306 C C . ASP C 2 110 ? 39.403 -51.404 -19.413 1.00 32.76 110 ASP C C 1
ATOM 11307 O O . ASP C 2 110 ? 39.568 -52.466 -20.014 1.00 36.80 110 ASP C O 1
ATOM 11316 N N . TYR C 2 111 ? 40.406 -50.723 -18.865 1.00 32.00 111 TYR C N 1
ATOM 11317 C CA . TYR C 2 111 ? 41.776 -51.239 -18.880 1.00 33.32 111 TYR C CA 1
ATOM 11318 C C . TYR C 2 111 ? 42.300 -51.431 -17.466 1.00 30.49 111 TYR C C 1
ATOM 11319 O O . TYR C 2 111 ? 42.167 -50.549 -16.619 1.00 29.40 111 TYR C O 1
ATOM 11337 N N . TRP C 2 112 ? 42.885 -52.601 -17.231 1.00 29.90 112 TRP C N 1
ATOM 11338 C CA . TRP C 2 112 ? 43.446 -52.970 -15.937 1.00 28.23 112 TRP C CA 1
ATOM 11339 C C . TRP C 2 112 ? 44.913 -53.344 -16.091 1.00 29.03 112 TRP C C 1
ATOM 11340 O O . TRP C 2 112 ? 45.331 -53.817 -17.147 1.00 28.15 112 TRP C O 1
ATOM 11361 N N . GLY C 2 113 ? 45.686 -53.138 -15.030 1.00 30.04 113 GLY C N 1
ATOM 11362 C CA . GLY C 2 113 ? 47.031 -53.676 -14.955 1.00 32.97 113 GLY C CA 1
ATOM 11363 C C . GLY C 2 113 ? 46.949 -55.107 -14.458 1.00 31.01 113 GLY C C 1
ATOM 11364 O O . GLY C 2 113 ? 45.869 -55.583 -14.111 1.00 30.02 113 GLY C O 1
ATOM 11368 N N A GLN C 2 114 ? 48.106 -55.764 -14.432 0.48 31.80 114 GLN C N 1
ATOM 11369 N N B GLN C 2 114 ? 48.070 -55.817 -14.416 0.52 31.80 114 GLN C N 1
ATOM 11370 C CA A GLN C 2 114 ? 48.235 -57.157 -14.011 0.48 32.80 114 GLN C CA 1
ATOM 11371 C CA B GLN C 2 114 ? 48.038 -57.210 -13.970 0.52 32.72 114 GLN C CA 1
ATOM 11372 C C A GLN C 2 114 ? 48.201 -57.306 -12.490 0.48 31.41 114 GLN C C 1
ATOM 11373 C C B GLN C 2 114 ? 48.276 -57.329 -12.466 0.52 31.44 114 GLN C C 1
ATOM 11374 O O A GLN C 2 114 ? 48.024 -58.409 -11.969 0.48 31.87 114 GLN C O 1
ATOM 11375 O O B GLN C 2 114 ? 48.365 -58.433 -11.929 0.52 31.96 114 GLN C O 1
ATOM 11402 N N . GLY C 2 115 ? 48.369 -56.189 -11.790 1.00 29.07 115 GLY C N 1
ATOM 11403 C CA . GLY C 2 115 ? 48.378 -56.171 -10.339 1.00 28.99 115 GLY C CA 1
ATOM 11404 C C . GLY C 2 115 ? 49.755 -56.336 -9.723 1.00 31.02 115 GLY C C 1
ATOM 11405 O O . GLY C 2 115 ? 50.664 -56.890 -10.340 1.00 31.76 115 GLY C O 1
ATOM 11409 N N . THR C 2 116 ? 49.902 -55.836 -8.499 1.00 31.00 116 THR C N 1
ATOM 11410 C CA . THR C 2 116 ? 51.137 -55.983 -7.739 1.00 32.79 116 THR C CA 1
ATOM 11411 C C . THR C 2 116 ? 50.791 -56.455 -6.331 1.00 31.17 116 THR C C 1
ATOM 11412 O O . THR C 2 116 ? 49.855 -55.948 -5.708 1.00 28.16 116 THR C O 1
ATOM 11423 N N . LEU C 2 117 ? 51.540 -57.435 -5.837 1.00 28.92 117 LEU C N 1
ATOM 11424 C CA . LEU C 2 117 ? 51.210 -58.075 -4.571 1.00 29.84 117 LEU C CA 1
ATOM 11425 C C . LEU C 2 117 ? 51.736 -57.283 -3.381 1.00 30.20 117 LEU C C 1
ATOM 11426 O O . LEU C 2 117 ? 52.898 -56.882 -3.353 1.00 30.21 117 LEU C O 1
ATOM 11442 N N . VAL C 2 118 ? 50.860 -57.067 -2.403 1.00 28.45 118 VAL C N 1
ATOM 11443 C CA . VAL C 2 118 ? 51.225 -56.421 -1.149 1.00 28.76 118 VAL C CA 1
ATOM 11444 C C . VAL C 2 118 ? 50.962 -57.383 0.002 1.00 29.50 118 VAL C C 1
ATOM 11445 O O . VAL C 2 118 ? 49.838 -57.851 0.183 1.00 28.89 118 VAL C O 1
ATOM 11458 N N . THR C 2 119 ? 52.005 -57.675 0.772 1.00 28.62 119 THR C N 1
ATOM 11459 C CA . THR C 2 119 ? 51.884 -58.547 1.932 1.00 31.34 119 THR C CA 1
ATOM 11460 C C . THR C 2 119 ? 52.219 -57.769 3.195 1.00 30.42 119 THR C C 1
ATOM 11461 O O . THR C 2 119 ? 53.288 -57.169 3.300 1.00 30.47 119 THR C O 1
ATOM 11472 N N . VAL C 2 120 ? 51.290 -57.776 4.146 1.00 29.03 120 VAL C N 1
ATOM 11473 C CA . VAL C 2 120 ? 51.487 -57.100 5.422 1.00 28.08 120 VAL C CA 1
ATOM 11474 C C . VAL C 2 120 ? 51.576 -58.139 6.532 1.00 31.57 120 VAL C C 1
ATOM 11475 O O . VAL C 2 120 ? 50.586 -58.787 6.867 1.00 32.51 120 VAL C O 1
ATOM 11488 N N . SER C 2 121 ? 52.769 -58.299 7.096 1.00 31.26 121 SER C N 1
ATOM 11489 C CA . SER C 2 121 ? 52.997 -59.328 8.101 1.00 35.96 121 SER C CA 1
ATOM 11490 C C . SER C 2 121 ? 54.242 -59.059 8.931 1.00 37.18 121 SER C C 1
ATOM 11491 O O . SER C 2 121 ? 55.218 -58.488 8.444 1.00 36.63 121 SER C O 1
ATOM 11499 N N . SER C 2 122 ? 54.193 -59.482 10.189 1.00 40.71 122 SER C N 1
ATOM 11500 C CA . SER C 2 122 ? 55.336 -59.386 11.091 1.00 45.57 122 SER C CA 1
ATOM 11501 C C . SER C 2 122 ? 56.291 -60.559 10.894 1.00 47.34 122 SER C C 1
ATOM 11502 O O . SER C 2 122 ? 57.379 -60.586 11.468 1.00 47.35 122 SER C O 1
ATOM 11510 N N . ALA C 2 123 ? 55.877 -61.524 10.079 1.00 48.74 123 ALA C N 1
ATOM 11511 C CA . ALA C 2 123 ? 56.667 -62.726 9.841 1.00 53.05 123 ALA C CA 1
ATOM 11512 C C . ALA C 2 123 ? 57.971 -62.400 9.123 1.00 54.95 123 ALA C C 1
ATOM 11513 O O . ALA C 2 123 ? 58.003 -61.576 8.208 1.00 53.65 123 ALA C O 1
ATOM 11520 N N . SER C 2 124 ? 59.046 -63.058 9.547 1.00 57.53 124 SER C N 1
ATOM 11521 C CA . SER C 2 124 ? 60.354 -62.879 8.932 1.00 62.03 124 SER C CA 1
ATOM 11522 C C . SER C 2 124 ? 60.523 -63.853 7.774 1.00 62.46 124 SER C C 1
ATOM 11523 O O . SER C 2 124 ? 60.047 -64.988 7.834 1.00 62.74 124 SER C O 1
ATOM 11531 N N . THR C 2 125 ? 61.194 -63.401 6.720 1.00 62.66 125 THR C N 1
ATOM 11532 C CA . THR C 2 125 ? 61.459 -64.239 5.556 1.00 62.64 125 THR C CA 1
ATOM 11533 C C . THR C 2 125 ? 62.188 -65.522 5.958 1.00 63.54 125 THR C C 1
ATOM 11534 O O . THR C 2 125 ? 63.216 -65.473 6.631 1.00 68.24 125 THR C O 1
ATOM 11545 N N . LYS C 2 126 ? 61.647 -66.665 5.541 1.00 58.25 126 LYS C N 1
ATOM 11546 C CA . LYS C 2 126 ? 62.195 -67.965 5.921 1.00 54.52 126 LYS C CA 1
ATOM 11547 C C . LYS C 2 126 ? 61.923 -69.020 4.851 1.00 56.12 126 LYS C C 1
ATOM 11548 O O . LYS C 2 126 ? 60.851 -69.039 4.243 1.00 54.87 126 LYS C O 1
ATOM 11567 N N . GLY C 2 127 ? 62.896 -69.900 4.634 1.00 60.08 127 GLY C N 1
ATOM 11568 C CA . GLY C 2 127 ? 62.764 -70.961 3.652 1.00 64.47 127 GLY C CA 1
ATOM 11569 C C . GLY C 2 127 ? 62.125 -72.204 4.248 1.00 67.38 127 GLY C C 1
ATOM 11570 O O . GLY C 2 127 ? 62.234 -72.440 5.452 1.00 67.20 127 GLY C O 1
ATOM 11574 N N . PRO C 2 128 ? 61.460 -73.017 3.408 1.00 69.02 128 PRO C N 1
ATOM 11575 C CA . PRO C 2 128 ? 60.714 -74.180 3.901 1.00 68.44 128 PRO C CA 1
ATOM 11576 C C . PRO C 2 128 ? 61.573 -75.379 4.277 1.00 66.08 128 PRO C C 1
ATOM 11577 O O . PRO C 2 128 ? 62.699 -75.523 3.801 1.00 69.12 128 PRO C O 1
ATOM 11588 N N . SER C 2 129 ? 61.020 -76.228 5.137 1.00 55.84 129 SER C N 1
ATOM 11589 C CA . SER C 2 129 ? 61.535 -77.572 5.351 1.00 54.93 129 SER C CA 1
ATOM 11590 C C . SER C 2 129 ? 60.695 -78.535 4.519 1.00 54.09 129 SER C C 1
ATOM 11591 O O . SER C 2 129 ? 59.466 -78.448 4.521 1.00 53.68 129 SER C O 1
ATOM 11599 N N . VAL C 2 130 ? 61.356 -79.442 3.807 1.00 54.97 130 VAL C N 1
ATOM 11600 C CA . VAL C 2 130 ? 60.667 -80.376 2.923 1.00 54.27 130 VAL C CA 1
ATOM 11601 C C . VAL C 2 130 ? 60.692 -81.779 3.517 1.00 55.31 130 VAL C C 1
ATOM 11602 O O . VAL C 2 130 ? 61.760 -82.369 3.690 1.00 56.48 130 VAL C O 1
ATOM 11615 N N . PHE C 2 131 ? 59.508 -82.305 3.823 1.00 53.85 131 PHE C N 1
ATOM 11616 C CA . PHE C 2 131 ? 59.381 -83.627 4.427 1.00 54.00 131 PHE C CA 1
ATOM 11617 C C . PHE C 2 131 ? 58.659 -84.582 3.483 1.00 54.29 131 PHE C C 1
ATOM 11618 O O . PHE C 2 131 ? 57.801 -84.161 2.708 1.00 52.98 131 PHE C O 1
ATOM 11635 N N . PRO C 2 132 ? 59.000 -85.879 3.550 1.00 55.84 132 PRO C N 1
ATOM 11636 C CA . PRO C 2 132 ? 58.409 -86.849 2.626 1.00 57.04 132 PRO C CA 1
ATOM 11637 C C . PRO C 2 132 ? 57.040 -87.351 3.074 1.00 56.07 132 PRO C C 1
ATOM 11638 O O . PRO C 2 132 ? 56.835 -87.607 4.261 1.00 56.12 132 PRO C O 1
ATOM 11649 N N . LEU C 2 133 ? 56.117 -87.472 2.126 1.00 53.93 133 LEU C N 1
ATOM 11650 C CA . LEU C 2 133 ? 54.860 -88.174 2.354 1.00 53.47 133 LEU C CA 1
ATOM 11651 C C . LEU C 2 133 ? 54.970 -89.529 1.669 1.00 57.47 133 LEU C C 1
ATOM 11652 O O . LEU C 2 133 ? 54.512 -89.712 0.542 1.00 57.10 133 LEU C O 1
ATOM 11668 N N . ALA C 2 134 ? 55.598 -90.470 2.364 1.00 57.57 134 ALA C N 1
ATOM 11669 C CA . ALA C 2 134 ? 55.988 -91.742 1.770 1.00 60.57 134 ALA C CA 1
ATOM 11670 C C . ALA C 2 134 ? 54.779 -92.596 1.394 1.00 61.25 134 ALA C C 1
ATOM 11671 O O . ALA C 2 134 ? 53.745 -92.542 2.063 1.00 59.67 134 ALA C O 1
ATOM 11678 N N . PRO C 2 135 ? 54.907 -93.393 0.319 1.00 65.75 135 PRO C N 1
ATOM 11679 C CA . PRO C 2 135 ? 53.813 -94.285 -0.079 1.00 69.09 135 PRO C CA 1
ATOM 11680 C C . PRO C 2 135 ? 53.515 -95.319 1.000 1.00 75.77 135 PRO C C 1
ATOM 11681 O O . PRO C 2 135 ? 54.441 -95.910 1.557 1.00 77.22 135 PRO C O 1
ATOM 11692 N N . SER C 2 136 ? 52.235 -95.527 1.289 1.00 79.65 136 SER C N 1
ATOM 11693 C CA . SER C 2 136 ? 51.830 -96.424 2.365 1.00 87.05 136 SER C CA 1
ATOM 11694 C C . SER C 2 136 ? 52.251 -97.862 2.079 1.00 93.81 136 SER C C 1
ATOM 11695 O O . SER C 2 136 ? 52.367 -98.271 0.923 1.00 96.40 136 SER C O 1
ATOM 11703 N N . SER C 2 137 ? 52.476 -98.623 3.144 1.00 96.64 137 SER C N 1
ATOM 11704 C CA . SER C 2 137 ? 52.909 -100.009 3.024 1.00 99.56 137 SER C CA 1
ATOM 11705 C C . SER C 2 137 ? 51.826 -100.875 2.391 1.00 101.49 137 SER C C 1
ATOM 11706 O O . SER C 2 137 ? 51.998 -102.086 2.238 1.00 104.71 137 SER C O 1
ATOM 11714 N N . GLY C 2 143 ? 47.352 -101.848 -7.981 1.00 90.44 143 GLY C N 1
ATOM 11715 C CA . GLY C 2 143 ? 46.451 -100.746 -7.700 1.00 88.30 143 GLY C CA 1
ATOM 11716 C C . GLY C 2 143 ? 47.136 -99.402 -7.855 1.00 87.87 143 GLY C C 1
ATOM 11717 O O . GLY C 2 143 ? 48.098 -99.272 -8.612 1.00 88.90 143 GLY C O 1
ATOM 11721 N N . THR C 2 144 ? 46.631 -98.404 -7.134 1.00 86.15 144 THR C N 1
ATOM 11722 C CA . THR C 2 144 ? 47.191 -97.057 -7.158 1.00 85.51 144 THR C CA 1
ATOM 11723 C C . THR C 2 144 ? 47.747 -96.691 -5.785 1.00 83.16 144 THR C C 1
ATOM 11724 O O . THR C 2 144 ? 47.147 -97.013 -4.758 1.00 82.71 144 THR C O 1
ATOM 11735 N N . ALA C 2 145 ? 48.894 -96.017 -5.780 1.00 81.13 145 ALA C N 1
ATOM 11736 C CA . ALA C 2 145 ? 49.531 -95.565 -4.546 1.00 76.67 145 ALA C CA 1
ATOM 11737 C C . ALA C 2 145 ? 49.733 -94.053 -4.577 1.00 70.66 145 ALA C C 1
ATOM 11738 O O . ALA C 2 145 ? 49.954 -93.472 -5.639 1.00 69.63 145 ALA C O 1
ATOM 11745 N N . ALA C 2 146 ? 49.653 -93.427 -3.406 1.00 67.80 146 ALA C N 1
ATOM 11746 C CA . ALA C 2 146 ? 49.828 -91.984 -3.282 1.00 65.74 146 ALA C CA 1
ATOM 11747 C C . ALA C 2 146 ? 51.083 -91.651 -2.483 1.00 66.66 146 ALA C C 1
ATOM 11748 O O . ALA C 2 146 ? 51.406 -92.323 -1.503 1.00 67.18 146 ALA C O 1
ATOM 11755 N N . LEU C 2 147 ? 51.785 -90.608 -2.914 1.00 60.03 147 LEU C N 1
ATOM 11756 C CA . LEU C 2 147 ? 52.953 -90.104 -2.201 1.00 60.16 147 LEU C CA 1
ATOM 11757 C C . LEU C 2 147 ? 53.078 -88.606 -2.453 1.00 58.25 147 LEU C C 1
ATOM 11758 O O . LEU C 2 147 ? 52.348 -88.054 -3.277 1.00 57.15 147 LEU C O 1
ATOM 11774 N N . GLY C 2 148 ? 53.988 -87.942 -1.749 1.00 58.38 148 GLY C N 1
ATOM 11775 C CA . GLY C 2 148 ? 54.142 -86.509 -1.918 1.00 57.00 148 GLY C CA 1
ATOM 11776 C C . GLY C 2 148 ? 55.206 -85.871 -1.047 1.00 56.47 148 GLY C C 1
ATOM 11777 O O . GLY C 2 148 ? 56.051 -86.558 -0.469 1.00 55.36 148 GLY C O 1
ATOM 11781 N N . CYS C 2 149 ? 55.157 -84.544 -0.964 1.00 52.65 149 CYS C N 1
ATOM 11782 C CA . CYS C 2 149 ? 56.089 -83.769 -0.150 1.00 51.89 149 CYS C CA 1
ATOM 11783 C C . CYS C 2 149 ? 55.358 -82.685 0.637 1.00 51.73 149 CYS C C 1
ATOM 11784 O O . CYS C 2 149 ? 54.558 -81.935 0.078 1.00 48.34 149 CYS C O 1
ATOM 11791 N N . LEU C 2 150 ? 55.638 -82.615 1.935 1.00 49.38 150 LEU C N 1
ATOM 11792 C CA . LEU C 2 150 ? 55.111 -81.553 2.783 1.00 47.69 150 LEU C CA 1
ATOM 11793 C C . LEU C 2 150 ? 56.103 -80.394 2.841 1.00 48.70 150 LEU C C 1
ATOM 11794 O O . LEU C 2 150 ? 57.192 -80.525 3.401 1.00 51.14 150 LEU C O 1
ATOM 11810 N N . VAL C 2 151 ? 55.721 -79.265 2.250 1.00 47.51 151 VAL C N 1
ATOM 11811 C CA . VAL C 2 151 ? 56.559 -78.069 2.234 1.00 48.60 151 VAL C CA 1
ATOM 11812 C C . VAL C 2 151 ? 56.086 -77.117 3.329 1.00 46.50 151 VAL C C 1
ATOM 11813 O O . VAL C 2 151 ? 55.103 -76.395 3.154 1.00 44.25 151 VAL C O 1
ATOM 11826 N N . LYS C 2 152 ? 56.798 -77.114 4.452 1.00 46.43 152 LYS C N 1
ATOM 11827 C CA . LYS C 2 152 ? 56.287 -76.529 5.688 1.00 45.11 152 LYS C CA 1
ATOM 11828 C C . LYS C 2 152 ? 57.078 -75.318 6.183 1.00 45.21 152 LYS C C 1
ATOM 11829 O O . LYS C 2 152 ? 58.304 -75.268 6.069 1.00 43.10 152 LYS C O 1
ATOM 11848 N N . ASP C 2 153 ? 56.346 -74.349 6.734 1.00 42.42 153 ASP C N 1
ATOM 11849 C CA . ASP C 2 153 ? 56.921 -73.214 7.458 1.00 40.79 153 ASP C CA 1
ATOM 11850 C C . ASP C 2 153 ? 57.891 -72.376 6.630 1.00 42.54 153 ASP C C 1
ATOM 11851 O O . ASP C 2 153 ? 59.091 -72.353 6.901 1.00 45.51 153 ASP C O 1
ATOM 11860 N N . TYR C 2 154 ? 57.360 -71.679 5.631 1.00 42.65 154 TYR C N 1
ATOM 11861 C CA . TYR C 2 154 ? 58.146 -70.729 4.855 1.00 47.29 154 TYR C CA 1
ATOM 11862 C C . TYR C 2 154 ? 57.430 -69.392 4.799 1.00 48.48 154 TYR C C 1
ATOM 11863 O O . TYR C 2 154 ? 56.228 -69.308 5.056 1.00 44.79 154 TYR C O 1
ATOM 11881 N N . PHE C 2 155 ? 58.176 -68.347 4.462 1.00 52.27 155 PHE C N 1
ATOM 11882 C CA . PHE C 2 155 ? 57.601 -67.021 4.306 1.00 53.49 155 PHE C CA 1
ATOM 11883 C C . PHE C 2 155 ? 58.536 -66.128 3.493 1.00 55.02 155 PHE C C 1
ATOM 11884 O O . PHE C 2 155 ? 59.755 -66.205 3.651 1.00 55.20 155 PHE C O 1
ATOM 11901 N N . PRO C 2 156 ? 57.978 -65.290 2.601 1.00 56.14 156 PRO C N 1
ATOM 11902 C CA . PRO C 2 156 ? 56.575 -65.188 2.192 1.00 55.09 156 PRO C CA 1
ATOM 11903 C C . PRO C 2 156 ? 56.297 -66.078 0.987 1.00 56.90 156 PRO C C 1
ATOM 11904 O O . PRO C 2 156 ? 57.156 -66.878 0.616 1.00 58.40 156 PRO C O 1
ATOM 11915 N N . GLU C 2 157 ? 55.120 -65.944 0.386 1.00 57.02 157 GLU C N 1
ATOM 11916 C CA . GLU C 2 157 ? 54.839 -66.618 -0.874 1.00 62.13 157 GLU C CA 1
ATOM 11917 C C . GLU C 2 157 ? 55.771 -66.066 -1.953 1.00 68.27 157 GLU C C 1
ATOM 11918 O O . GLU C 2 157 ? 56.312 -64.971 -1.796 1.00 72.81 157 GLU C O 1
ATOM 11930 N N . PRO C 2 158 ? 55.963 -66.810 -3.056 1.00 68.36 158 PRO C N 1
ATOM 11931 C CA . PRO C 2 158 ? 55.420 -68.128 -3.387 1.00 67.01 158 PRO C CA 1
ATOM 11932 C C . PRO C 2 158 ? 56.454 -69.248 -3.300 1.00 68.46 158 PRO C C 1
ATOM 11933 O O . PRO C 2 158 ? 57.648 -68.982 -3.146 1.00 70.35 158 PRO C O 1
ATOM 11944 N N . VAL C 2 159 ? 55.981 -70.486 -3.403 1.00 67.49 159 VAL C N 1
ATOM 11945 C CA . VAL C 2 159 ? 56.845 -71.652 -3.545 1.00 68.20 159 VAL C CA 1
ATOM 11946 C C . VAL C 2 159 ? 56.470 -72.391 -4.824 1.00 67.34 159 VAL C C 1
ATOM 11947 O O . VAL C 2 159 ? 55.288 -72.548 -5.131 1.00 66.85 159 VAL C O 1
ATOM 11960 N N . THR C 2 160 ? 57.481 -72.835 -5.565 1.00 67.77 160 THR C N 1
ATOM 11961 C CA . THR C 2 160 ? 57.269 -73.671 -6.739 1.00 67.61 160 THR C CA 1
ATOM 11962 C C . THR C 2 160 ? 57.762 -75.078 -6.438 1.00 66.69 160 THR C C 1
ATOM 11963 O O . THR C 2 160 ? 58.827 -75.255 -5.844 1.00 64.71 160 THR C O 1
ATOM 11974 N N . VAL C 2 161 ? 56.981 -76.074 -6.841 1.00 68.15 161 VAL C N 1
ATOM 11975 C CA . VAL C 2 161 ? 57.359 -77.467 -6.650 1.00 71.58 161 VAL C CA 1
ATOM 11976 C C . VAL C 2 161 ? 57.299 -78.217 -7.974 1.00 73.97 161 VAL C C 1
ATOM 11977 O O . VAL C 2 161 ? 56.405 -77.990 -8.791 1.00 73.34 161 VAL C O 1
ATOM 11990 N N . SER C 2 162 ? 58.269 -79.102 -8.177 1.00 77.35 162 SER C N 1
ATOM 11991 C CA . SER C 2 162 ? 58.317 -79.949 -9.359 1.00 80.94 162 SER C CA 1
ATOM 11992 C C . SER C 2 162 ? 58.439 -81.402 -8.928 1.00 76.74 162 SER C C 1
ATOM 11993 O O . SER C 2 162 ? 58.654 -81.689 -7.751 1.00 74.46 162 SER C O 1
ATOM 12001 N N . TRP C 2 163 ? 58.292 -82.312 -9.885 1.00 75.75 163 TRP C N 1
ATOM 12002 C CA . TRP C 2 163 ? 58.475 -83.735 -9.630 1.00 73.82 163 TRP C CA 1
ATOM 12003 C C . TRP C 2 163 ? 59.364 -84.348 -10.702 1.00 77.47 163 TRP C C 1
ATOM 12004 O O . TRP C 2 163 ? 59.046 -84.299 -11.890 1.00 79.21 163 TRP C O 1
ATOM 12025 N N . ASN C 2 164 ? 60.479 -84.923 -10.262 1.00 79.44 164 ASN C N 1
ATOM 12026 C CA . ASN C 2 164 ? 61.493 -85.465 -11.159 1.00 84.75 164 ASN C CA 1
ATOM 12027 C C . ASN C 2 164 ? 61.978 -84.409 -12.150 1.00 88.76 164 ASN C C 1
ATOM 12028 O O . ASN C 2 164 ? 62.250 -84.707 -13.314 1.00 91.58 164 ASN C O 1
ATOM 12039 N N . SER C 2 165 ? 62.083 -83.173 -11.668 1.00 89.18 165 SER C N 1
ATOM 12040 C CA . SER C 2 165 ? 62.603 -82.057 -12.455 1.00 93.82 165 SER C CA 1
ATOM 12041 C C . SER C 2 165 ? 61.835 -81.851 -13.762 1.00 98.46 165 SER C C 1
ATOM 12042 O O . SER C 2 165 ? 62.402 -81.391 -14.756 1.00 102.96 165 SER C O 1
ATOM 12050 N N . GLY C 2 166 ? 60.549 -82.196 -13.754 1.00 96.60 166 GLY C N 1
ATOM 12051 C CA . GLY C 2 166 ? 59.679 -81.968 -14.895 1.00 96.97 166 GLY C CA 1
ATOM 12052 C C . GLY C 2 166 ? 59.242 -83.235 -15.608 1.00 97.95 166 GLY C C 1
ATOM 12053 O O . GLY C 2 166 ? 58.328 -83.203 -16.433 1.00 97.42 166 GLY C O 1
ATOM 12057 N N . ALA C 2 167 ? 59.888 -84.353 -15.294 1.00 99.01 167 ALA C N 1
ATOM 12058 C CA . ALA C 2 167 ? 59.584 -85.619 -15.955 1.00 100.84 167 ALA C CA 1
ATOM 12059 C C . ALA C 2 167 ? 58.210 -86.148 -15.547 1.00 98.82 167 ALA C C 1
ATOM 12060 O O . ALA C 2 167 ? 57.450 -86.631 -16.387 1.00 101.65 167 ALA C O 1
ATOM 12067 N N . LEU C 2 168 ? 57.901 -86.052 -14.256 1.00 94.36 168 LEU C N 1
ATOM 12068 C CA . LEU C 2 168 ? 56.626 -86.523 -13.724 1.00 89.89 168 LEU C CA 1
ATOM 12069 C C . LEU C 2 168 ? 55.648 -85.362 -13.568 1.00 88.02 168 LEU C C 1
ATOM 12070 O O . LEU C 2 168 ? 55.805 -84.525 -12.679 1.00 85.87 168 LEU C O 1
ATOM 12086 N N . THR C 2 169 ? 54.641 -85.321 -14.438 1.00 88.33 169 THR C N 1
ATOM 12087 C CA . THR C 2 169 ? 53.678 -84.223 -14.463 1.00 84.64 169 THR C CA 1
ATOM 12088 C C . THR C 2 169 ? 52.243 -84.716 -14.294 1.00 81.22 169 THR C C 1
ATOM 12089 O O . THR C 2 169 ? 51.406 -84.026 -13.712 1.00 79.65 169 THR C O 1
ATOM 12100 N N . SER C 2 170 ? 51.962 -85.910 -14.806 1.00 80.50 170 SER C N 1
ATOM 12101 C CA . SER C 2 170 ? 50.615 -86.469 -14.754 1.00 77.40 170 SER C CA 1
ATOM 12102 C C . SER C 2 170 ? 50.255 -86.966 -13.356 1.00 72.62 170 SER C C 1
ATOM 12103 O O . SER C 2 170 ? 51.024 -87.694 -12.727 1.00 72.67 170 SER C O 1
ATOM 12111 N N . GLY C 2 171 ? 49.079 -86.565 -12.881 1.00 69.83 171 GLY C N 1
ATOM 12112 C CA . GLY C 2 171 ? 48.571 -87.013 -11.595 1.00 65.88 171 GLY C CA 1
ATOM 12113 C C . GLY C 2 171 ? 49.051 -86.175 -10.425 1.00 64.61 171 GLY C C 1
ATOM 12114 O O . GLY C 2 171 ? 48.741 -86.476 -9.272 1.00 61.16 171 GLY C O 1
ATOM 12118 N N . VAL C 2 172 ? 49.802 -85.118 -10.720 1.00 64.24 172 VAL C N 1
ATOM 12119 C CA . VAL C 2 172 ? 50.368 -84.265 -9.681 1.00 62.27 172 VAL C CA 1
ATOM 12120 C C . VAL C 2 172 ? 49.373 -83.199 -9.230 1.00 58.77 172 VAL C C 1
ATOM 12121 O O . VAL C 2 172 ? 48.792 -82.493 -10.055 1.00 59.77 172 VAL C O 1
ATOM 12134 N N . HIS C 2 173 ? 49.186 -83.091 -7.917 1.00 56.09 173 HIS C N 1
ATOM 12135 C CA . HIS C 2 173 ? 48.356 -82.042 -7.331 1.00 53.03 173 HIS C CA 1
ATOM 12136 C C . HIS C 2 173 ? 49.141 -81.258 -6.286 1.00 52.86 173 HIS C C 1
ATOM 12137 O O . HIS C 2 173 ? 49.427 -81.765 -5.200 1.00 50.61 173 HIS C O 1
ATOM 12151 N N . THR C 2 174 ? 49.490 -80.022 -6.631 1.00 53.40 174 THR C N 1
ATOM 12152 C CA . THR C 2 174 ? 50.146 -79.109 -5.702 1.00 52.24 174 THR C CA 1
ATOM 12153 C C . THR C 2 174 ? 49.108 -78.158 -5.122 1.00 49.36 174 THR C C 1
ATOM 12154 O O . THR C 2 174 ? 48.561 -77.311 -5.830 1.00 47.81 174 THR C O 1
ATOM 12165 N N . PHE C 2 175 ? 48.841 -78.305 -3.830 1.00 45.68 175 PHE C N 1
ATOM 12166 C CA . PHE C 2 175 ? 47.779 -77.549 -3.178 1.00 44.22 175 PHE C CA 1
ATOM 12167 C C . PHE C 2 175 ? 48.181 -76.103 -2.907 1.00 44.63 175 PHE C C 1
ATOM 12168 O O . PHE C 2 175 ? 49.354 -75.823 -2.657 1.00 43.39 175 PHE C O 1
ATOM 12185 N N . PRO C 2 176 ? 47.206 -75.177 -2.958 1.00 42.24 176 PRO C N 1
ATOM 12186 C CA . PRO C 2 176 ? 47.483 -73.797 -2.545 1.00 41.88 176 PRO C CA 1
ATOM 12187 C C . PRO C 2 176 ? 47.971 -73.724 -1.105 1.00 41.68 176 PRO C C 1
ATOM 12188 O O . PRO C 2 176 ? 47.510 -74.495 -0.262 1.00 40.79 176 PRO C O 1
ATOM 12199 N N . ALA C 2 177 ? 48.893 -72.809 -0.833 1.00 41.30 177 ALA C N 1
ATOM 12200 C CA . ALA C 2 177 ? 49.435 -72.654 0.509 1.00 39.93 177 ALA C CA 1
ATOM 12201 C C . ALA C 2 177 ? 48.355 -72.225 1.490 1.00 40.09 177 ALA C C 1
ATOM 12202 O O . ALA C 2 177 ? 47.390 -71.559 1.117 1.00 37.54 177 ALA C O 1
ATOM 12209 N N . VAL C 2 178 ? 48.529 -72.627 2.744 1.00 40.85 178 VAL C N 1
ATOM 12210 C CA . VAL C 2 178 ? 47.674 -72.177 3.831 1.00 41.97 178 VAL C CA 1
ATOM 12211 C C . VAL C 2 178 ? 48.509 -71.381 4.822 1.00 37.92 178 VAL C C 1
ATOM 12212 O O . VAL C 2 178 ? 49.594 -71.807 5.214 1.00 36.42 178 VAL C O 1
ATOM 12225 N N . LEU C 2 179 ? 47.999 -70.222 5.216 1.00 38.04 179 LEU C N 1
ATOM 12226 C CA . LEU C 2 179 ? 48.651 -69.403 6.227 1.00 40.33 179 LEU C CA 1
ATOM 12227 C C . LEU C 2 179 ? 48.373 -69.982 7.611 1.00 41.75 179 LEU C C 1
ATOM 12228 O O . LEU C 2 179 ? 47.222 -70.066 8.040 1.00 44.07 179 LEU C O 1
ATOM 12244 N N . GLN C 2 180 ? 49.433 -70.389 8.300 1.00 41.38 180 GLN C N 1
ATOM 12245 C CA . GLN C 2 180 ? 49.306 -70.977 9.627 1.00 42.23 180 GLN C CA 1
ATOM 12246 C C . GLN C 2 180 ? 49.233 -69.887 10.692 1.00 44.49 180 GLN C C 1
ATOM 12247 O O . GLN C 2 180 ? 49.514 -68.722 10.418 1.00 42.27 180 GLN C O 1
ATOM 12261 N N . SER C 2 181 ? 48.852 -70.274 11.905 1.00 49.76 181 SER C N 1
ATOM 12262 C CA . SER C 2 181 ? 48.740 -69.333 13.016 1.00 55.79 181 SER C CA 1
ATOM 12263 C C . SER C 2 181 ? 50.080 -68.672 13.325 1.00 53.73 181 SER C C 1
ATOM 12264 O O . SER C 2 181 ? 50.130 -67.574 13.880 1.00 52.51 181 SER C O 1
ATOM 12272 N N . SER C 2 182 ? 51.164 -69.352 12.966 1.00 49.89 182 SER C N 1
ATOM 12273 C CA . SER C 2 182 ? 52.509 -68.841 13.199 1.00 48.10 182 SER C CA 1
ATOM 12274 C C . SER C 2 182 ? 52.830 -67.646 12.306 1.00 45.50 182 SER C C 1
ATOM 12275 O O . SER C 2 182 ? 53.724 -66.857 12.612 1.00 44.61 182 SER C O 1
ATOM 12283 N N . GLY C 2 183 ? 52.100 -67.523 11.202 1.00 44.98 183 GLY C N 1
ATOM 12284 C CA . GLY C 2 183 ? 52.366 -66.496 10.210 1.00 44.14 183 GLY C CA 1
ATOM 12285 C C . GLY C 2 183 ? 53.143 -67.042 9.025 1.00 42.69 183 GLY C C 1
ATOM 12286 O O . GLY C 2 183 ? 53.423 -66.316 8.070 1.00 41.08 183 GLY C O 1
ATOM 12290 N N . LEU C 2 184 ? 53.492 -68.325 9.091 1.00 43.56 184 LEU C N 1
ATOM 12291 C CA . LEU C 2 184 ? 54.220 -68.993 8.015 1.00 42.83 184 LEU C CA 1
ATOM 12292 C C . LEU C 2 184 ? 53.263 -69.793 7.138 1.00 39.39 184 LEU C C 1
ATOM 12293 O O . LEU C 2 184 ? 52.192 -70.198 7.590 1.00 36.78 184 LEU C O 1
ATOM 12309 N N . TYR C 2 185 ? 53.660 -70.021 5.890 1.00 38.09 185 TYR C N 1
ATOM 12310 C CA . TYR C 2 185 ? 52.849 -70.787 4.950 1.00 39.62 185 TYR C CA 1
ATOM 12311 C C . TYR C 2 185 ? 53.256 -72.258 4.927 1.00 41.50 185 TYR C C 1
ATOM 12312 O O . TYR C 2 185 ? 54.396 -72.604 5.236 1.00 39.14 185 TYR C O 1
ATOM 12330 N N . SER C 2 186 ? 52.310 -73.115 4.555 1.00 41.27 186 SER C N 1
ATOM 12331 C CA . SER C 2 186 ? 52.576 -74.536 4.365 1.00 43.18 186 SER C CA 1
ATOM 12332 C C . SER C 2 186 ? 51.715 -75.082 3.232 1.00 41.19 186 SER C C 1
ATOM 12333 O O . SER C 2 186 ? 50.581 -74.642 3.040 1.00 38.22 186 SER C O 1
ATOM 12341 N N . LEU C 2 187 ? 52.263 -76.028 2.477 1.00 41.62 187 LEU C N 1
ATOM 12342 C CA . LEU C 2 187 ? 51.499 -76.724 1.450 1.00 42.14 187 LEU C CA 1
ATOM 12343 C C . LEU C 2 187 ? 52.022 -78.137 1.265 1.00 43.18 187 LEU C C 1
ATOM 12344 O O . LEU C 2 187 ? 53.127 -78.464 1.704 1.00 42.89 187 LEU C O 1
ATOM 12360 N N . SER C 2 188 ? 51.213 -78.972 0.621 1.00 42.88 188 SER C N 1
ATOM 12361 C CA . SER C 2 188 ? 51.628 -80.313 0.238 1.00 45.22 188 SER C CA 1
ATOM 12362 C C . SER C 2 188 ? 51.488 -80.478 -1.266 1.00 45.94 188 SER C C 1
ATOM 12363 O O . SER C 2 188 ? 50.579 -79.918 -1.883 1.00 45.55 188 SER C O 1
ATOM 12371 N N . SER C 2 189 ? 52.412 -81.234 -1.845 1.00 47.96 189 SER C N 1
ATOM 12372 C CA . SER C 2 189 ? 52.355 -81.601 -3.252 1.00 49.97 189 SER C CA 1
ATOM 12373 C C . SER C 2 189 ? 52.357 -83.118 -3.344 1.00 52.47 189 SER C C 1
ATOM 12374 O O . SER C 2 189 ? 53.276 -83.770 -2.852 1.00 52.30 189 SER C O 1
ATOM 12382 N N . VAL C 2 190 ? 51.316 -83.672 -3.962 1.00 54.35 190 VAL C N 1
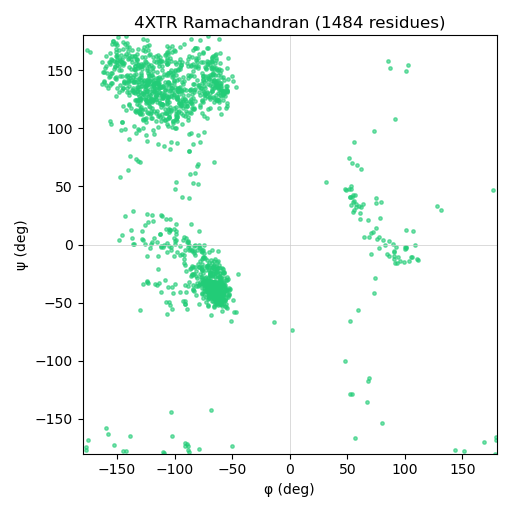ATOM 12383 C CA . VAL C 2 190 ? 51.144 -85.119 -4.042 1.00 53.46 190 VAL C CA 1
ATOM 12384 C C . VAL C 2 190 ? 51.070 -85.604 -5.483 1.00 56.71 190 VAL C C 1
ATOM 12385 O O . VAL C 2 190 ? 50.859 -84.820 -6.408 1.00 56.34 190 VAL C O 1
ATOM 12398 N N . VAL C 2 191 ? 51.246 -86.909 -5.655 1.00 58.84 191 VAL C N 1
ATOM 12399 C CA . VAL C 2 191 ? 51.094 -87.549 -6.951 1.00 61.71 191 VAL C CA 1
ATOM 12400 C C . VAL C 2 191 ? 50.670 -88.997 -6.743 1.00 61.96 191 VAL C C 1
ATOM 12401 O O . VAL C 2 191 ? 51.103 -89.645 -5.788 1.00 61.84 191 VAL C O 1
ATOM 12414 N N . THR C 2 192 ? 49.812 -89.493 -7.629 1.00 64.85 192 THR C N 1
ATOM 12415 C CA . THR C 2 192 ? 49.402 -90.892 -7.601 1.00 67.45 192 THR C CA 1
ATOM 12416 C C . THR C 2 192 ? 50.096 -91.651 -8.724 1.00 70.93 192 THR C C 1
ATOM 12417 O O . THR C 2 192 ? 50.120 -91.198 -9.869 1.00 72.66 192 THR C O 1
ATOM 12428 N N . VAL C 2 193 ? 50.663 -92.803 -8.380 1.00 72.27 193 VAL C N 1
ATOM 12429 C CA . VAL C 2 193 ? 51.440 -93.604 -9.317 1.00 75.69 193 VAL C CA 1
ATOM 12430 C C . VAL C 2 193 ? 51.088 -95.082 -9.158 1.00 78.83 193 VAL C C 1
ATOM 12431 O O . VAL C 2 193 ? 50.431 -95.462 -8.187 1.00 75.18 193 VAL C O 1
ATOM 12444 N N . PRO C 2 194 ? 51.509 -95.921 -10.118 1.00 84.66 194 PRO C N 1
ATOM 12445 C CA . PRO C 2 194 ? 51.248 -97.359 -9.995 1.00 88.77 194 PRO C CA 1
ATOM 12446 C C . PRO C 2 194 ? 51.893 -97.957 -8.748 1.00 89.88 194 PRO C C 1
ATOM 12447 O O . PRO C 2 194 ? 53.025 -97.606 -8.414 1.00 88.69 194 PRO C O 1
ATOM 12458 N N . SER C 2 195 ? 51.178 -98.846 -8.069 1.00 91.17 195 SER C N 1
ATOM 12459 C CA . SER C 2 195 ? 51.704 -99.494 -6.873 1.00 91.60 195 SER C CA 1
ATOM 12460 C C . SER C 2 195 ? 52.913 -100.362 -7.207 1.00 92.55 195 SER C C 1
ATOM 12461 O O . SER C 2 195 ? 53.761 -100.617 -6.352 1.00 93.00 195 SER C O 1
ATOM 12469 N N . SER C 2 196 ? 52.988 -100.809 -8.456 1.00 93.92 196 SER C N 1
ATOM 12470 C CA . SER C 2 196 ? 54.063 -101.691 -8.896 1.00 93.68 196 SER C CA 1
ATOM 12471 C C . SER C 2 196 ? 55.371 -100.935 -9.121 1.00 97.96 196 SER C C 1
ATOM 12472 O O . SER C 2 196 ? 56.447 -101.532 -9.123 1.00 98.40 196 SER C O 1
ATOM 12480 N N . SER C 2 197 ? 55.273 -99.623 -9.309 1.00 97.62 197 SER C N 1
ATOM 12481 C CA . SER C 2 197 ? 56.443 -98.802 -9.608 1.00 101.03 197 SER C CA 1
ATOM 12482 C C . SER C 2 197 ? 57.261 -98.464 -8.365 1.00 99.78 197 SER C C 1
ATOM 12483 O O . SER C 2 197 ? 58.414 -98.053 -8.474 1.00 100.01 197 SER C O 1
ATOM 12491 N N . LEU C 2 198 ? 56.663 -98.635 -7.189 1.00 97.59 198 LEU C N 1
ATOM 12492 C CA . LEU C 2 198 ? 57.285 -98.206 -5.937 1.00 93.82 198 LEU C CA 1
ATOM 12493 C C . LEU C 2 198 ? 58.658 -98.838 -5.702 1.00 95.57 198 LEU C C 1
ATOM 12494 O O . LEU C 2 198 ? 59.567 -98.182 -5.193 1.00 95.24 198 LEU C O 1
ATOM 12510 N N . GLY C 2 199 ? 58.806 -100.105 -6.071 1.00 98.67 199 GLY C N 1
ATOM 12511 C CA . GLY C 2 199 ? 60.073 -100.796 -5.908 1.00 103.06 199 GLY C CA 1
ATOM 12512 C C . GLY C 2 199 ? 61.079 -100.414 -6.978 1.00 109.12 199 GLY C C 1
ATOM 12513 O O . GLY C 2 199 ? 62.281 -100.345 -6.716 1.00 109.63 199 GLY C O 1
ATOM 12517 N N . THR C 2 200 ? 60.582 -100.156 -8.184 1.00 113.60 200 THR C N 1
ATOM 12518 C CA . THR C 2 200 ? 61.435 -99.878 -9.335 1.00 118.04 200 THR C CA 1
ATOM 12519 C C . THR C 2 200 ? 61.698 -98.386 -9.540 1.00 115.52 200 THR C C 1
ATOM 12520 O O . THR C 2 200 ? 62.841 -97.968 -9.722 1.00 117.95 200 THR C O 1
ATOM 12531 N N . GLN C 2 201 ? 60.634 -97.590 -9.508 1.00 109.65 201 GLN C N 1
ATOM 12532 C CA . GLN C 2 201 ? 60.702 -96.180 -9.886 1.00 104.54 201 GLN C CA 1
ATOM 12533 C C . GLN C 2 201 ? 61.129 -95.270 -8.733 1.00 100.30 201 GLN C C 1
ATOM 12534 O O . GLN C 2 201 ? 60.798 -95.517 -7.572 1.00 99.00 201 GLN C O 1
ATOM 12548 N N . THR C 2 202 ? 61.862 -94.214 -9.080 1.00 99.52 202 THR C N 1
ATOM 12549 C CA . THR C 2 202 ? 62.340 -93.219 -8.123 1.00 96.08 202 THR C CA 1
ATOM 12550 C C . THR C 2 202 ? 61.582 -91.904 -8.295 1.00 90.00 202 THR C C 1
ATOM 12551 O O . THR C 2 202 ? 61.424 -91.416 -9.415 1.00 90.39 202 THR C O 1
ATOM 12562 N N . TYR C 2 203 ? 61.121 -91.335 -7.181 1.00 85.56 203 TYR C N 1
ATOM 12563 C CA . TYR C 2 203 ? 60.355 -90.089 -7.200 1.00 81.54 203 TYR C CA 1
ATOM 12564 C C . TYR C 2 203 ? 60.990 -89.019 -6.315 1.00 79.97 203 TYR C C 1
ATOM 12565 O O . TYR C 2 203 ? 61.186 -89.226 -5.116 1.00 75.92 203 TYR C O 1
ATOM 12583 N N . ILE C 2 204 ? 61.297 -87.875 -6.919 1.00 82.98 204 ILE C N 1
ATOM 12584 C CA . ILE C 2 204 ? 61.893 -86.746 -6.212 1.00 83.50 204 ILE C CA 1
ATOM 12585 C C . ILE C 2 204 ? 61.076 -85.481 -6.443 1.00 80.00 204 ILE C C 1
ATOM 12586 O O . ILE C 2 204 ? 60.736 -85.158 -7.582 1.00 83.17 204 ILE C O 1
ATOM 12602 N N . CYS C 2 205 ? 60.766 -84.771 -5.361 1.00 74.13 205 CYS C N 1
ATOM 12603 C CA . CYS C 2 205 ? 60.113 -83.471 -5.459 1.00 70.38 205 CYS C CA 1
ATOM 12604 C C . CYS C 2 205 ? 61.163 -82.369 -5.373 1.00 70.54 205 CYS C C 1
ATOM 12605 O O . CYS C 2 205 ? 62.030 -82.397 -4.500 1.00 67.57 205 CYS C O 1
ATOM 12612 N N . ASN C 2 206 ? 61.088 -81.410 -6.293 1.00 75.05 206 ASN C N 1
ATOM 12613 C CA . ASN C 2 206 ? 62.047 -80.312 -6.351 1.00 80.36 206 ASN C CA 1
ATOM 12614 C C . ASN C 2 206 ? 61.398 -79.003 -5.907 1.00 78.70 206 ASN C C 1
ATOM 12615 O O . ASN C 2 206 ? 60.591 -78.422 -6.633 1.00 79.71 206 ASN C O 1
ATOM 12626 N N . VAL C 2 207 ? 61.758 -78.548 -4.710 1.00 75.28 207 VAL C N 1
ATOM 12627 C CA . VAL C 2 207 ? 61.154 -77.359 -4.115 1.00 70.88 207 VAL C CA 1
ATOM 12628 C C . VAL C 2 207 ? 62.074 -76.147 -4.250 1.00 73.71 207 VAL C C 1
ATOM 12629 O O . VAL C 2 207 ? 63.273 -76.235 -3.983 1.00 74.75 207 VAL C O 1
ATOM 12642 N N . ASN C 2 208 ? 61.496 -75.020 -4.660 1.00 75.26 208 ASN C N 1
ATOM 12643 C CA . ASN C 2 208 ? 62.242 -73.780 -4.860 1.00 80.13 208 ASN C CA 1
ATOM 12644 C C . ASN C 2 208 ? 61.567 -72.584 -4.196 1.00 74.85 208 ASN C C 1
ATOM 12645 O O . ASN C 2 208 ? 60.467 -72.190 -4.585 1.00 73.28 208 ASN C O 1
ATOM 12656 N N . HIS C 2 209 ? 62.232 -72.014 -3.194 1.00 73.37 209 HIS C N 1
ATOM 12657 C CA . HIS C 2 209 ? 61.751 -70.807 -2.528 1.00 71.49 209 HIS C CA 1
ATOM 12658 C C . HIS C 2 209 ? 62.727 -69.662 -2.790 1.00 78.31 209 HIS C C 1
ATOM 12659 O O . HIS C 2 209 ? 63.641 -69.415 -2.005 1.00 73.52 209 HIS C O 1
ATOM 12673 N N . LYS C 2 210 ? 62.520 -68.974 -3.910 1.00 90.89 210 LYS C N 1
ATOM 12674 C CA . LYS C 2 210 ? 63.418 -67.913 -4.365 1.00 100.02 210 LYS C CA 1
ATOM 12675 C C . LYS C 2 210 ? 63.584 -66.741 -3.390 1.00 99.77 210 LYS C C 1
ATOM 12676 O O . LYS C 2 210 ? 64.706 -66.282 -3.173 1.00 105.00 210 LYS C O 1
ATOM 12695 N N . PRO C 2 211 ? 62.479 -66.239 -2.805 1.00 92.62 211 PRO C N 1
ATOM 12696 C CA . PRO C 2 211 ? 62.648 -65.092 -1.898 1.00 88.74 211 PRO C CA 1
ATOM 12697 C C . PRO C 2 211 ? 63.514 -65.385 -0.667 1.00 87.65 211 PRO C C 1
ATOM 12698 O O . PRO C 2 211 ? 63.805 -64.467 0.099 1.00 88.10 211 PRO C O 1
ATOM 12709 N N . SER C 2 212 ? 63.916 -66.640 -0.489 1.00 85.64 212 SER C N 1
ATOM 12710 C CA . SER C 2 212 ? 64.902 -67.006 0.520 1.00 82.42 212 SER C CA 1
ATOM 12711 C C . SER C 2 212 ? 66.103 -67.679 -0.150 1.00 81.07 212 SER C C 1
ATOM 12712 O O . SER C 2 212 ? 67.087 -68.010 0.509 1.00 82.35 212 SER C O 1
ATOM 12720 N N . ASN C 2 213 ? 66.007 -67.867 -1.466 1.00 94.99 213 ASN C N 1
ATOM 12721 C CA . ASN C 2 213 ? 67.049 -68.526 -2.253 1.00 92.21 213 ASN C CA 1
ATOM 12722 C C . ASN C 2 213 ? 67.350 -69.927 -1.726 1.00 88.99 213 ASN C C 1
ATOM 12723 O O . ASN C 2 213 ? 68.507 -70.339 -1.630 1.00 88.62 213 ASN C O 1
ATOM 12734 N N . THR C 2 214 ? 66.284 -70.649 -1.390 1.00 87.44 214 THR C N 1
ATOM 12735 C CA . THR C 2 214 ? 66.380 -72.036 -0.953 1.00 87.35 214 THR C CA 1
ATOM 12736 C C . THR C 2 214 ? 65.946 -72.972 -2.076 1.00 85.23 214 THR C C 1
ATOM 12737 O O . THR C 2 214 ? 64.912 -72.756 -2.709 1.00 84.10 214 THR C O 1
ATOM 12748 N N . LYS C 2 215 ? 66.747 -74.005 -2.319 1.00 85.31 215 LYS C N 1
ATOM 12749 C CA . LYS C 2 215 ? 66.413 -75.031 -3.300 1.00 84.66 215 LYS C CA 1
ATOM 12750 C C . LYS C 2 215 ? 66.648 -76.415 -2.708 1.00 82.07 215 LYS C C 1
ATOM 12751 O O . LYS C 2 215 ? 67.785 -76.793 -2.423 1.00 84.77 215 LYS C O 1
ATOM 12770 N N . VAL C 2 216 ? 65.562 -77.160 -2.526 1.00 78.59 216 VAL C N 1
ATOM 12771 C CA . VAL C 2 216 ? 65.621 -78.494 -1.942 1.00 77.06 216 VAL C CA 1
ATOM 12772 C C . VAL C 2 216 ? 65.061 -79.541 -2.896 1.00 77.45 216 VAL C C 1
ATOM 12773 O O . VAL C 2 216 ? 63.997 -79.355 -3.489 1.00 76.53 216 VAL C O 1
ATOM 12786 N N . ASP C 2 217 ? 65.798 -80.639 -3.038 1.00 79.27 217 ASP C N 1
ATOM 12787 C CA . ASP C 2 217 ? 65.300 -81.833 -3.706 1.00 80.54 217 ASP C CA 1
ATOM 12788 C C . ASP C 2 217 ? 65.245 -82.965 -2.690 1.00 79.36 217 ASP C C 1
ATOM 12789 O O . ASP C 2 217 ? 66.225 -83.233 -1.995 1.00 83.75 217 ASP C O 1
ATOM 12798 N N . LYS C 2 218 ? 64.093 -83.623 -2.609 1.00 76.30 218 LYS C N 1
ATOM 12799 C CA . LYS C 2 218 ? 63.836 -84.615 -1.573 1.00 72.37 218 LYS C CA 1
ATOM 12800 C C . LYS C 2 218 ? 63.222 -85.875 -2.170 1.00 74.61 218 LYS C C 1
ATOM 12801 O O . LYS C 2 218 ? 62.116 -85.843 -2.710 1.00 72.76 218 LYS C O 1
ATOM 12820 N N . LYS C 2 219 ? 63.947 -86.984 -2.069 1.00 76.92 219 LYS C N 1
ATOM 12821 C CA . LYS C 2 219 ? 63.458 -88.262 -2.570 1.00 79.18 219 LYS C CA 1
ATOM 12822 C C . LYS C 2 219 ? 62.416 -88.844 -1.622 1.00 77.26 219 LYS C C 1
ATOM 12823 O O . LYS C 2 219 ? 62.566 -88.774 -0.401 1.00 78.28 219 LYS C O 1
ATOM 12842 N N . VAL C 2 220 ? 61.362 -89.416 -2.198 1.00 75.60 220 VAL C N 1
ATOM 12843 C CA . VAL C 2 220 ? 60.277 -90.014 -1.427 1.00 74.85 220 VAL C CA 1
ATOM 12844 C C . VAL C 2 220 ? 60.136 -91.490 -1.782 1.00 77.12 220 VAL C C 1
ATOM 12845 O O . VAL C 2 220 ? 59.694 -91.833 -2.879 1.00 75.62 220 VAL C O 1
ATOM 12858 N N . GLU C 2 221 ? 60.519 -92.353 -0.845 1.00 79.61 221 GLU C N 1
ATOM 12859 C CA . GLU C 2 221 ? 60.467 -93.797 -1.044 1.00 83.72 221 GLU C CA 1
ATOM 12860 C C . GLU C 2 221 ? 59.622 -94.446 0.051 1.00 85.54 221 GLU C C 1
ATOM 12861 O O . GLU C 2 221 ? 59.295 -93.799 1.046 1.00 85.01 221 GLU C O 1
ATOM 12873 N N . PRO C 2 222 ? 59.260 -95.728 -0.129 1.00 88.65 222 PRO C N 1
ATOM 12874 C CA . PRO C 2 222 ? 58.462 -96.438 0.880 1.00 92.39 222 PRO C CA 1
ATOM 12875 C C . PRO C 2 222 ? 59.157 -96.555 2.235 1.00 98.26 222 PRO C C 1
ATOM 12876 O O . PRO C 2 222 ? 60.305 -96.137 2.385 1.00 93.61 222 PRO C O 1
ATOM 12887 N N . LYS C 2 223 ? 58.459 -97.132 3.209 1.00 109.48 223 LYS C N 1
ATOM 12888 C CA . LYS C 2 223 ? 59.004 -97.299 4.550 1.00 119.57 223 LYS C CA 1
ATOM 12889 C C . LYS C 2 223 ? 60.027 -98.428 4.570 1.00 125.53 223 LYS C C 1
ATOM 12890 O O . LYS C 2 223 ? 59.770 -99.516 4.052 1.00 127.87 223 LYS C O 1
ATOM 12909 N N . SER C 2 224 ? 61.187 -98.169 5.163 1.00 127.66 224 SER C N 1
ATOM 12910 C CA . SER C 2 224 ? 62.178 -99.216 5.379 1.00 130.48 224 SER C CA 1
ATOM 12911 C C . SER C 2 224 ? 61.787 -100.048 6.601 1.00 130.69 224 SER C C 1
ATOM 12912 O O . SER C 2 224 ? 62.109 -99.682 7.732 1.00 134.30 224 SER C O 1
ATOM 12920 N N . CYS C 2 225 ? 61.089 -101.157 6.366 1.00 127.41 225 CYS C N 1
ATOM 12921 C CA . CYS C 2 225 ? 60.634 -102.036 7.442 1.00 126.13 225 CYS C CA 1
ATOM 12922 C C . CYS C 2 225 ? 60.813 -103.499 7.052 1.00 124.52 225 CYS C C 1
ATOM 12923 O O . CYS C 2 225 ? 61.191 -104.332 7.878 1.00 125.89 225 CYS C O 1
ATOM 12930 N N . ASP D 3 2 ? 24.403 -49.912 4.383 1.00 88.00 2 ASP D N 1
ATOM 12931 C CA . ASP D 3 2 ? 24.793 -48.866 3.447 1.00 86.26 2 ASP D CA 1
ATOM 12932 C C . ASP D 3 2 ? 24.576 -49.349 2.012 1.00 75.21 2 ASP D C 1
ATOM 12933 O O . ASP D 3 2 ? 23.734 -50.211 1.765 1.00 75.41 2 ASP D O 1
ATOM 12941 N N . ILE D 3 3 ? 25.333 -48.789 1.073 1.00 67.49 3 ILE D N 1
ATOM 12942 C CA . ILE D 3 3 ? 25.257 -49.192 -0.326 1.00 58.61 3 ILE D CA 1
ATOM 12943 C C . ILE D 3 3 ? 25.659 -50.654 -0.488 1.00 52.08 3 ILE D C 1
ATOM 12944 O O . ILE D 3 3 ? 26.658 -51.094 0.083 1.00 52.04 3 ILE D O 1
ATOM 12960 N N . GLN D 3 4 ? 24.879 -51.398 -1.269 1.00 49.84 4 GLN D N 1
ATOM 12961 C CA . GLN D 3 4 ? 25.170 -52.804 -1.526 1.00 50.16 4 GLN D CA 1
ATOM 12962 C C . GLN D 3 4 ? 24.861 -53.208 -2.961 1.00 46.28 4 GLN D C 1
ATOM 12963 O O . GLN D 3 4 ? 23.918 -52.705 -3.575 1.00 45.45 4 GLN D O 1
ATOM 12977 N N . MET D 3 5 ? 25.682 -54.114 -3.482 1.00 42.25 5 MET D N 1
ATOM 12978 C CA . MET D 3 5 ? 25.372 -54.865 -4.690 1.00 40.68 5 MET D CA 1
ATOM 12979 C C . MET D 3 5 ? 25.282 -56.333 -4.300 1.00 40.30 5 MET D C 1
ATOM 12980 O O . MET D 3 5 ? 26.299 -56.971 -4.034 1.00 40.15 5 MET D O 1
ATOM 12994 N N . THR D 3 6 ? 24.061 -56.858 -4.248 1.00 39.69 6 THR D N 1
ATOM 12995 C CA . THR D 3 6 ? 23.838 -58.240 -3.837 1.00 39.02 6 THR D CA 1
ATOM 12996 C C . THR D 3 6 ? 23.791 -59.157 -5.054 1.00 37.96 6 THR D C 1
ATOM 12997 O O . THR D 3 6 ? 22.793 -59.202 -5.775 1.00 38.00 6 THR D O 1
ATOM 13008 N N . GLN D 3 7 ? 24.883 -59.887 -5.267 1.00 36.19 7 GLN D N 1
ATOM 13009 C CA . GLN D 3 7 ? 25.042 -60.743 -6.436 1.00 34.74 7 GLN D CA 1
ATOM 13010 C C . GLN D 3 7 ? 24.692 -62.194 -6.112 1.00 36.09 7 GLN D C 1
ATOM 13011 O O . GLN D 3 7 ? 25.009 -62.691 -5.031 1.00 40.15 7 GLN D O 1
ATOM 13025 N N . SER D 3 8 ? 24.043 -62.865 -7.059 1.00 34.17 8 SER D N 1
ATOM 13026 C CA . SER D 3 8 ? 23.589 -64.237 -6.864 1.00 38.99 8 SER D CA 1
ATOM 13027 C C . SER D 3 8 ? 23.624 -65.026 -8.173 1.00 37.29 8 SER D C 1
ATOM 13028 O O . SER D 3 8 ? 23.376 -64.463 -9.240 1.00 38.39 8 SER D O 1
ATOM 13036 N N . PRO D 3 9 ? 23.937 -66.333 -8.102 1.00 37.04 9 PRO D N 1
ATOM 13037 C CA . PRO D 3 9 ? 24.387 -67.081 -6.922 1.00 36.80 9 PRO D CA 1
ATOM 13038 C C . PRO D 3 9 ? 25.886 -66.896 -6.693 1.00 33.67 9 PRO D C 1
ATOM 13039 O O . PRO D 3 9 ? 26.563 -66.353 -7.566 1.00 32.15 9 PRO D O 1
ATOM 13050 N N . SER D 3 10 ? 26.393 -67.335 -5.545 1.00 34.90 10 SER D N 1
ATOM 13051 C CA . SER D 3 10 ? 27.818 -67.209 -5.246 1.00 37.65 10 SER D CA 1
ATOM 13052 C C . SER D 3 10 ? 28.627 -68.156 -6.123 1.00 35.41 10 SER D C 1
ATOM 13053 O O . SER D 3 10 ? 29.769 -67.872 -6.485 1.00 34.25 10 SER D O 1
ATOM 13061 N N . SER D 3 11 ? 28.024 -69.289 -6.457 1.00 36.02 11 SER D N 1
ATOM 13062 C CA . SER D 3 11 ? 28.633 -70.236 -7.376 1.00 37.81 11 SER D CA 1
ATOM 13063 C C . SER D 3 11 ? 27.549 -70.994 -8.124 1.00 36.13 11 SER D C 1
ATOM 13064 O O . SER D 3 11 ? 26.414 -71.093 -7.658 1.00 37.27 11 SER D O 1
ATOM 13072 N N . LEU D 3 12 ? 27.900 -71.519 -9.290 1.00 35.43 12 LEU D N 1
ATOM 13073 C CA . LEU D 3 12 ? 26.979 -72.355 -10.043 1.00 37.62 12 LEU D CA 1
ATOM 13074 C C . LEU D 3 12 ? 27.737 -73.277 -10.987 1.00 35.90 12 LEU D C 1
ATOM 13075 O O . LEU D 3 12 ? 28.784 -72.914 -11.530 1.00 33.34 12 LEU D O 1
ATOM 13091 N N . SER D 3 13 ? 27.202 -74.480 -11.158 1.00 36.75 13 SER D N 1
ATOM 13092 C CA . SER D 3 13 ? 27.782 -75.470 -12.049 1.00 36.82 13 SER D CA 1
ATOM 13093 C C . SER D 3 13 ? 27.052 -75.428 -13.379 1.00 35.09 13 SER D C 1
ATOM 13094 O O . SER D 3 13 ? 25.822 -75.417 -13.417 1.00 37.57 13 SER D O 1
ATOM 13102 N N . ALA D 3 14 ? 27.813 -75.400 -14.466 1.00 31.72 14 ALA D N 1
ATOM 13103 C CA . ALA D 3 14 ? 27.233 -75.301 -15.796 1.00 27.68 14 ALA D CA 1
ATOM 13104 C C . ALA D 3 14 ? 28.012 -76.142 -16.789 1.00 26.81 14 ALA D C 1
ATOM 13105 O O . ALA D 3 14 ? 29.138 -76.562 -16.524 1.00 30.39 14 ALA D O 1
ATOM 13112 N N . SER D 3 15 ? 27.392 -76.381 -17.938 1.00 29.61 15 SER D N 1
ATOM 13113 C CA . SER D 3 15 ? 28.003 -77.151 -19.006 1.00 30.66 15 SER D CA 1
ATOM 13114 C C . SER D 3 15 ? 28.161 -76.276 -20.232 1.00 29.42 15 SER D C 1
ATOM 13115 O O . SER D 3 15 ? 27.470 -75.266 -20.374 1.00 29.51 15 SER D O 1
ATOM 13123 N N . VAL D 3 16 ? 29.083 -76.657 -21.108 1.00 30.30 16 VAL D N 1
ATOM 13124 C CA . VAL D 3 16 ? 29.224 -75.990 -22.389 1.00 32.41 16 VAL D CA 1
ATOM 13125 C C . VAL D 3 16 ? 27.867 -76.007 -23.081 1.00 32.88 16 VAL D C 1
ATOM 13126 O O . VAL D 3 16 ? 27.194 -77.038 -23.109 1.00 34.03 16 VAL D O 1
ATOM 13139 N N . GLY D 3 17 ? 27.456 -74.853 -23.596 1.00 29.75 17 GLY D N 1
ATOM 13140 C CA . GLY D 3 17 ? 26.198 -74.730 -24.309 1.00 29.85 17 GLY D CA 1
ATOM 13141 C C . GLY D 3 17 ? 25.009 -74.365 -23.440 1.00 28.08 17 GLY D C 1
ATOM 13142 O O . GLY D 3 17 ? 23.919 -74.119 -23.953 1.00 31.03 17 GLY D O 1
ATOM 13146 N N . ASP D 3 18 ? 25.209 -74.327 -22.127 1.00 27.40 18 ASP D N 1
ATOM 13147 C CA . ASP D 3 18 ? 24.158 -73.889 -21.216 1.00 28.06 18 ASP D CA 1
ATOM 13148 C C . ASP D 3 18 ? 23.864 -72.401 -21.365 1.00 30.67 18 ASP D C 1
ATOM 13149 O O . ASP D 3 18 ? 24.732 -71.616 -21.751 1.00 28.47 18 ASP D O 1
ATOM 13158 N N . ARG D 3 19 ? 22.624 -72.031 -21.062 1.00 31.39 19 ARG D N 1
ATOM 13159 C CA . ARG D 3 19 ? 22.254 -70.639 -20.868 1.00 33.32 19 ARG D CA 1
ATOM 13160 C C . ARG D 3 19 ? 22.468 -70.307 -19.398 1.00 31.95 19 ARG D C 1
ATOM 13161 O O . ARG D 3 19 ? 21.853 -70.921 -18.525 1.00 35.96 19 ARG D O 1
ATOM 13182 N N . VAL D 3 20 ? 23.352 -69.350 -19.131 1.00 30.86 20 VAL D N 1
ATOM 13183 C CA . VAL D 3 20 ? 23.709 -68.984 -17.763 1.00 33.00 20 VAL D CA 1
ATOM 13184 C C . VAL D 3 20 ? 23.179 -67.602 -17.416 1.00 34.44 20 VAL D C 1
ATOM 13185 O O . VAL D 3 20 ? 23.303 -66.659 -18.199 1.00 31.78 20 VAL D O 1
ATOM 13198 N N . THR D 3 21 ? 22.601 -67.497 -16.223 1.00 36.71 21 THR D N 1
ATOM 13199 C CA . THR D 3 21 ? 22.025 -66.251 -15.736 1.00 38.75 21 THR D CA 1
ATOM 13200 C C . THR D 3 21 ? 22.624 -65.889 -14.381 1.00 33.33 21 THR D C 1
ATOM 13201 O O . THR D 3 21 ? 22.600 -66.686 -13.443 1.00 33.73 21 THR D O 1
ATOM 13212 N N . ILE D 3 22 ? 23.166 -64.677 -14.299 1.00 30.78 22 ILE D N 1
ATOM 13213 C CA . ILE D 3 22 ? 23.745 -64.155 -13.067 1.00 30.21 22 ILE D CA 1
ATOM 13214 C C . ILE D 3 22 ? 23.058 -62.836 -12.737 1.00 33.23 22 ILE D C 1
ATOM 13215 O O . ILE D 3 22 ? 22.922 -61.977 -13.604 1.00 34.79 22 ILE D O 1
ATOM 13231 N N . THR D 3 23 ? 22.630 -62.681 -11.486 1.00 35.42 23 THR D N 1
ATOM 13232 C CA . THR D 3 23 ? 21.850 -61.515 -11.082 1.00 39.16 23 THR D CA 1
ATOM 13233 C C . THR D 3 23 ? 22.553 -60.704 -9.997 1.00 38.27 23 THR D C 1
ATOM 13234 O O . THR D 3 23 ? 23.339 -61.233 -9.211 1.00 37.71 23 THR D O 1
ATOM 13245 N N . CYS D 3 24 ? 22.248 -59.411 -9.973 1.00 40.85 24 CYS D N 1
ATOM 13246 C CA . CYS D 3 24 ? 22.839 -58.467 -9.034 1.00 49.03 24 CYS D CA 1
ATOM 13247 C C . CYS D 3 24 ? 21.774 -57.428 -8.664 1.00 40.34 24 CYS D C 1
ATOM 13248 O O . CYS D 3 24 ? 21.260 -56.735 -9.540 1.00 37.76 24 CYS D O 1
ATOM 13255 N N . ARG D 3 25 ? 21.426 -57.342 -7.380 1.00 37.65 25 ARG D N 1
ATOM 13256 C CA . ARG D 3 25 ? 20.403 -56.400 -6.914 1.00 39.40 25 ARG D CA 1
ATOM 13257 C C . ARG D 3 25 ? 21.023 -55.214 -6.181 1.00 39.63 25 ARG D C 1
ATOM 13258 O O . ARG D 3 25 ? 21.637 -55.379 -5.126 1.00 36.73 25 ARG D O 1
ATOM 13279 N N . ALA D 3 26 ? 20.852 -54.019 -6.738 1.00 37.92 26 ALA D N 1
ATOM 13280 C CA . ALA D 3 26 ? 21.309 -52.800 -6.080 1.00 39.34 26 ALA D CA 1
ATOM 13281 C C . ALA D 3 26 ? 20.379 -52.447 -4.917 1.00 39.58 26 ALA D C 1
ATOM 13282 O O . ALA D 3 26 ? 19.163 -52.580 -5.030 1.00 37.60 26 ALA D O 1
ATOM 13289 N N . SER D 3 27 ? 20.956 -51.999 -3.804 1.00 40.13 27 SER D N 1
ATOM 13290 C CA . SER D 3 27 ? 20.181 -51.688 -2.603 1.00 45.04 27 SER D CA 1
ATOM 13291 C C . SER D 3 27 ? 19.268 -50.484 -2.815 1.00 45.48 27 SER D C 1
ATOM 13292 O O . SER D 3 27 ? 18.239 -50.346 -2.153 1.00 47.35 27 SER D O 1
ATOM 13300 N N . GLN D 3 28 ? 19.665 -49.606 -3.729 1.00 43.71 28 GLN D N 1
ATOM 13301 C CA . GLN D 3 28 ? 18.833 -48.482 -4.142 1.00 47.79 28 GLN D CA 1
ATOM 13302 C C . GLN D 3 28 ? 19.076 -48.231 -5.622 1.00 44.23 28 GLN D C 1
ATOM 13303 O O . GLN D 3 28 ? 20.008 -48.788 -6.199 1.00 39.67 28 GLN D O 1
ATOM 13317 N N . SER D 3 29 ? 18.237 -47.403 -6.235 1.00 46.03 29 SER D N 1
ATOM 13318 C CA . SER D 3 29 ? 18.364 -47.119 -7.658 1.00 45.28 29 SER D CA 1
ATOM 13319 C C . SER D 3 29 ? 19.737 -46.546 -7.992 1.00 42.35 29 SER D C 1
ATOM 13320 O O . SER D 3 29 ? 20.226 -45.635 -7.326 1.00 43.06 29 SER D O 1
ATOM 13328 N N . VAL D 3 30 ? 20.353 -47.107 -9.026 1.00 40.38 30 VAL D N 1
ATOM 13329 C CA . VAL D 3 30 ? 21.614 -46.608 -9.552 1.00 37.91 30 VAL D CA 1
ATOM 13330 C C . VAL D 3 30 ? 21.431 -46.284 -11.029 1.00 37.39 30 VAL D C 1
ATOM 13331 O O . VAL D 3 30 ? 22.402 -46.185 -11.779 1.00 35.47 30 VAL D O 1
ATOM 13344 N N . SER D 3 31 ? 20.173 -46.114 -11.430 1.00 40.54 31 SER D N 1
ATOM 13345 C CA . SER D 3 31 ? 19.817 -45.962 -12.835 1.00 42.42 31 SER D CA 1
ATOM 13346 C C . SER D 3 31 ? 20.421 -47.120 -13.640 1.00 38.68 31 SER D C 1
ATOM 13347 O O . SER D 3 31 ? 20.240 -48.283 -13.275 1.00 39.27 31 SER D O 1
ATOM 13355 N N . SER D 3 32 ? 21.142 -46.808 -14.715 1.00 36.65 32 SER D N 1
ATOM 13356 C CA . SER D 3 32 ? 21.738 -47.832 -15.571 1.00 36.55 32 SER D CA 1
ATOM 13357 C C . SER D 3 32 ? 23.242 -47.958 -15.344 1.00 34.24 32 SER D C 1
ATOM 13358 O O . SER D 3 32 ? 23.940 -48.602 -16.127 1.00 34.15 32 SER D O 1
ATOM 13366 N N . ALA D 3 33 ? 23.738 -47.356 -14.268 1.00 31.78 33 ALA D N 1
ATOM 13367 C CA . ALA D 3 33 ? 25.178 -47.297 -14.027 1.00 34.04 33 ALA D CA 1
ATOM 13368 C C . ALA D 3 33 ? 25.703 -48.603 -13.437 1.00 33.81 33 ALA D C 1
ATOM 13369 O O . ALA D 3 33 ? 26.103 -48.653 -12.272 1.00 31.68 33 ALA D O 1
ATOM 13376 N N . VAL D 3 34 ? 25.701 -49.653 -14.251 1.00 30.31 34 VAL D N 1
ATOM 13377 C CA . VAL D 3 34 ? 26.165 -50.963 -13.815 1.00 27.01 34 VAL D CA 1
ATOM 13378 C C . VAL D 3 34 ? 27.071 -51.594 -14.868 1.00 29.57 34 VAL D C 1
ATOM 13379 O O . VAL D 3 34 ? 26.805 -51.498 -16.067 1.00 33.49 34 VAL D O 1
ATOM 13392 N N . ALA D 3 35 ? 28.140 -52.236 -14.403 1.00 26.44 35 ALA D N 1
ATOM 13393 C CA . ALA D 3 35 ? 29.078 -52.915 -15.287 1.00 26.78 35 ALA D CA 1
ATOM 13394 C C . ALA D 3 35 ? 29.295 -54.358 -14.837 1.00 26.18 35 ALA D C 1
ATOM 13395 O O . ALA D 3 35 ? 29.100 -54.685 -13.667 1.00 25.32 35 ALA D O 1
ATOM 13402 N N . TRP D 3 36 ? 29.694 -55.209 -15.778 1.00 25.36 36 TRP D N 1
ATOM 13403 C CA . TRP D 3 36 ? 29.965 -56.616 -15.496 1.00 24.67 36 TRP D CA 1
ATOM 13404 C C . TRP D 3 36 ? 31.384 -56.985 -15.913 1.00 23.79 36 TRP D C 1
ATOM 13405 O O . TRP D 3 36 ? 31.858 -56.555 -16.967 1.00 23.63 36 TRP D O 1
ATOM 13426 N N . TYR D 3 37 ? 32.050 -57.785 -15.083 1.00 23.27 37 TYR D N 1
ATOM 13427 C CA . TYR D 3 37 ? 33.420 -58.207 -15.351 1.00 24.66 37 TYR D CA 1
ATOM 13428 C C . TYR D 3 37 ? 33.578 -59.721 -15.305 1.00 25.25 37 TYR D C 1
ATOM 13429 O O . TYR D 3 37 ? 32.806 -60.420 -14.649 1.00 22.78 37 TYR D O 1
ATOM 13447 N N . GLN D 3 38 ? 34.585 -60.207 -16.025 1.00 27.21 38 GLN D N 1
ATOM 13448 C CA . GLN D 3 38 ? 35.011 -61.601 -15.962 1.00 27.87 38 GLN D CA 1
ATOM 13449 C C . GLN D 3 38 ? 36.442 -61.640 -15.442 1.00 26.93 38 GLN D C 1
ATOM 13450 O O . GLN D 3 38 ? 37.280 -60.857 -15.887 1.00 28.58 38 GLN D O 1
ATOM 13464 N N . GLN D 3 39 ? 36.716 -62.537 -14.496 1.00 25.63 39 GLN D N 1
ATOM 13465 C CA . GLN D 3 39 ? 38.077 -62.735 -14.001 1.00 27.07 39 GLN D CA 1
ATOM 13466 C C . GLN D 3 39 ? 38.433 -64.215 -13.906 1.00 26.86 39 GLN D C 1
ATOM 13467 O O . GLN D 3 39 ? 37.684 -65.016 -13.345 1.00 27.40 39 GLN D O 1
ATOM 13481 N N . LYS D 3 40 ? 39.591 -64.558 -14.458 1.00 29.94 40 LYS D N 1
ATOM 13482 C CA . LYS D 3 40 ? 40.141 -65.902 -14.353 1.00 29.24 40 LYS D CA 1
ATOM 13483 C C . LYS D 3 40 ? 41.305 -65.863 -13.370 1.00 31.56 40 LYS D C 1
ATOM 13484 O O . LYS D 3 40 ? 41.909 -64.807 -13.176 1.00 30.74 40 LYS D O 1
ATOM 13503 N N . PRO D 3 41 ? 41.621 -67.008 -12.739 1.00 34.73 41 PRO D N 1
ATOM 13504 C CA . PRO D 3 41 ? 42.646 -67.011 -11.687 1.00 38.20 41 PRO D CA 1
ATOM 13505 C C . PRO D 3 41 ? 44.008 -66.504 -12.160 1.00 35.59 41 PRO D C 1
ATOM 13506 O O . PRO D 3 41 ? 44.497 -66.915 -13.211 1.00 34.87 41 PRO D O 1
ATOM 13517 N N . GLY D 3 42 ? 44.598 -65.601 -11.383 1.00 37.68 42 GLY D N 1
ATOM 13518 C CA . GLY D 3 42 ? 45.907 -65.057 -11.693 1.00 40.89 42 GLY D CA 1
ATOM 13519 C C . GLY D 3 42 ? 45.876 -63.923 -12.702 1.00 40.68 42 GLY D C 1
ATOM 13520 O O . GLY D 3 42 ? 46.921 -63.361 -13.034 1.00 39.97 42 GLY D O 1
ATOM 13524 N N . LYS D 3 43 ? 44.683 -63.582 -13.184 1.00 36.34 43 LYS D N 1
ATOM 13525 C CA . LYS D 3 43 ? 44.527 -62.556 -14.213 1.00 32.94 43 LYS D CA 1
ATOM 13526 C C . LYS D 3 43 ? 43.653 -61.402 -13.734 1.00 31.72 43 LYS D C 1
ATOM 13527 O O . LYS D 3 43 ? 42.808 -61.569 -12.853 1.00 30.99 43 LYS D O 1
ATOM 13546 N N . ALA D 3 44 ? 43.864 -60.230 -14.324 1.00 30.28 44 ALA D N 1
ATOM 13547 C CA . ALA D 3 44 ? 43.050 -59.065 -14.010 1.00 30.64 44 ALA D CA 1
ATOM 13548 C C . ALA D 3 44 ? 41.634 -59.264 -14.547 1.00 29.81 44 ALA D C 1
ATOM 13549 O O . ALA D 3 44 ? 41.433 -60.023 -15.495 1.00 29.91 44 ALA D O 1
ATOM 13556 N N . PRO D 3 45 ? 40.644 -58.592 -13.936 1.00 30.96 45 PRO D N 1
ATOM 13557 C CA . PRO D 3 45 ? 39.288 -58.614 -14.497 1.00 30.74 45 PRO D CA 1
ATOM 13558 C C . PRO D 3 45 ? 39.233 -58.030 -15.908 1.00 29.11 45 PRO D C 1
ATOM 13559 O O . PRO D 3 45 ? 40.105 -57.242 -16.281 1.00 26.30 45 PRO D O 1
ATOM 13570 N N . LYS D 3 46 ? 38.218 -58.423 -16.674 1.00 28.92 46 LYS D N 1
ATOM 13571 C CA . LYS D 3 46 ? 37.979 -57.870 -18.004 1.00 30.18 46 LYS D CA 1
ATOM 13572 C C . LYS D 3 46 ? 36.555 -57.339 -18.089 1.00 27.55 46 LYS D C 1
ATOM 13573 O O . LYS D 3 46 ? 35.615 -58.014 -17.676 1.00 25.88 46 LYS D O 1
ATOM 13592 N N . LEU D 3 47 ? 36.402 -56.133 -18.629 1.00 26.73 47 LEU D N 1
ATOM 13593 C CA . LEU D 3 47 ? 35.090 -55.510 -18.774 1.00 24.61 47 LEU D CA 1
ATOM 13594 C C . LEU D 3 47 ? 34.270 -56.195 -19.866 1.00 24.90 47 LEU D C 1
ATOM 13595 O O . LEU D 3 47 ? 34.738 -56.351 -20.994 1.00 27.51 47 LEU D O 1
ATOM 13611 N N . LEU D 3 48 ? 33.049 -56.599 -19.521 1.00 24.75 48 LEU D N 1
ATOM 13612 C CA . LEU D 3 48 ? 32.141 -57.244 -20.470 1.00 28.96 48 LEU D CA 1
ATOM 13613 C C . LEU D 3 48 ? 31.046 -56.285 -20.911 1.00 30.85 48 LEU D C 1
ATOM 13614 O O . LEU D 3 48 ? 30.778 -56.129 -22.102 1.00 31.36 48 LEU D O 1
ATOM 13630 N N . ILE D 3 49 ? 30.414 -55.657 -19.926 1.00 29.66 49 ILE D N 1
ATOM 13631 C CA . ILE D 3 49 ? 29.229 -54.843 -20.149 1.00 29.51 49 ILE D CA 1
ATOM 13632 C C . ILE D 3 49 ? 29.308 -53.564 -19.324 1.00 28.40 49 ILE D C 1
ATOM 13633 O O . ILE D 3 49 ? 29.790 -53.575 -18.195 1.00 29.27 49 ILE D O 1
ATOM 13649 N N . TYR D 3 50 ? 28.848 -52.463 -19.910 1.00 29.83 50 TYR D N 1
ATOM 13650 C CA . TYR D 3 50 ? 28.759 -51.189 -19.209 1.00 30.55 50 TYR D CA 1
ATOM 13651 C C . TYR D 3 50 ? 27.391 -50.577 -19.476 1.00 34.13 50 TYR D C 1
ATOM 13652 O O . TYR D 3 50 ? 26.726 -50.938 -20.444 1.00 34.72 50 TYR D O 1
ATOM 13670 N N . SER D 3 51 ? 26.974 -49.658 -18.611 1.00 35.61 51 SER D N 1
ATOM 13671 C CA . SER D 3 51 ? 25.666 -49.023 -18.731 1.00 37.49 51 SER D CA 1
ATOM 13672 C C . SER D 3 51 ? 24.559 -50.079 -18.776 1.00 34.86 51 SER D C 1
ATOM 13673 O O . SER D 3 51 ? 23.582 -49.935 -19.512 1.00 34.47 51 SER D O 1
ATOM 13681 N N . ALA D 3 52 ? 24.756 -51.146 -17.998 1.00 29.10 52 ALA D N 1
ATOM 13682 C CA . ALA D 3 52 ? 23.784 -52.228 -17.793 1.00 31.61 52 ALA D CA 1
ATOM 13683 C C . ALA D 3 52 ? 23.623 -53.175 -18.989 1.00 33.71 52 ALA D C 1
ATOM 13684 O O . ALA D 3 52 ? 23.542 -54.387 -18.794 1.00 35.41 52 ALA D O 1
ATOM 13691 N N . SER D 3 53 ? 23.586 -52.643 -20.210 1.00 34.75 53 SER D N 1
ATOM 13692 C CA . SER D 3 53 ? 23.233 -53.453 -21.378 1.00 35.11 53 SER D CA 1
ATOM 13693 C C . SER D 3 53 ? 24.114 -53.226 -22.610 1.00 34.89 53 SER D C 1
ATOM 13694 O O . SER D 3 53 ? 23.903 -53.860 -23.645 1.00 35.95 53 SER D O 1
ATOM 13702 N N . SER D 3 54 ? 25.097 -52.336 -22.511 1.00 33.69 54 SER D N 1
ATOM 13703 C CA . SER D 3 54 ? 25.993 -52.082 -23.639 1.00 36.07 54 SER D CA 1
ATOM 13704 C C . SER D 3 54 ? 27.162 -53.063 -23.637 1.00 34.52 54 SER D C 1
ATOM 13705 O O . SER D 3 54 ? 27.900 -53.165 -22.659 1.00 33.37 54 SER D O 1
ATOM 13713 N N . LEU D 3 55 ? 27.317 -53.782 -24.744 1.00 36.11 55 LEU D N 1
ATOM 13714 C CA . LEU D 3 55 ? 28.395 -54.750 -24.895 1.00 37.84 55 LEU D CA 1
ATOM 13715 C C . LEU D 3 55 ? 29.707 -54.041 -25.208 1.00 37.06 55 LEU D C 1
ATOM 13716 O O . LEU D 3 55 ? 29.817 -53.346 -26.219 1.00 37.98 55 LEU D O 1
ATOM 13732 N N . TYR D 3 56 ? 30.699 -54.214 -24.341 1.00 34.95 56 TYR D N 1
ATOM 13733 C CA . TYR D 3 56 ? 31.986 -53.554 -24.523 1.00 35.51 56 TYR D CA 1
ATOM 13734 C C . TYR D 3 56 ? 32.683 -54.085 -25.775 1.00 37.48 56 TYR D C 1
ATOM 13735 O O . TYR D 3 56 ? 32.479 -55.233 -26.172 1.00 37.06 56 TYR D O 1
ATOM 13753 N N . SER D 3 57 ? 33.495 -53.234 -26.395 1.00 39.96 57 SER D N 1
ATOM 13754 C CA . SER D 3 57 ? 34.140 -53.556 -27.665 1.00 44.20 57 SER D CA 1
ATOM 13755 C C . SER D 3 57 ? 35.001 -54.817 -27.580 1.00 38.92 57 SER D C 1
ATOM 13756 O O . SER D 3 57 ? 35.828 -54.956 -26.679 1.00 36.72 57 SER D O 1
ATOM 13764 N N . GLY D 3 58 ? 34.789 -55.733 -28.521 1.00 37.73 58 GLY D N 1
ATOM 13765 C CA . GLY D 3 58 ? 35.581 -56.947 -28.610 1.00 39.92 58 GLY D CA 1
ATOM 13766 C C . GLY D 3 58 ? 34.994 -58.122 -27.849 1.00 39.09 58 GLY D C 1
ATOM 13767 O O . GLY D 3 58 ? 35.392 -59.266 -28.064 1.00 40.27 58 GLY D O 1
ATOM 13771 N N . VAL D 3 59 ? 34.050 -57.848 -26.955 1.00 37.67 59 VAL D N 1
ATOM 13772 C CA . VAL D 3 59 ? 33.440 -58.902 -26.152 1.00 34.99 59 VAL D CA 1
ATOM 13773 C C . VAL D 3 59 ? 32.474 -59.720 -27.013 1.00 34.37 59 VAL D C 1
ATOM 13774 O O . VAL D 3 59 ? 31.709 -59.148 -27.789 1.00 34.16 59 VAL D O 1
ATOM 13787 N N . PRO D 3 60 ? 32.510 -61.062 -26.893 1.00 34.84 60 PRO D N 1
ATOM 13788 C CA . PRO D 3 60 ? 31.590 -61.883 -27.697 1.00 36.83 60 PRO D CA 1
ATOM 13789 C C . PRO D 3 60 ? 30.120 -61.584 -27.409 1.00 36.22 60 PRO D C 1
ATOM 13790 O O . PRO D 3 60 ? 29.758 -61.264 -26.276 1.00 36.14 60 PRO D O 1
ATOM 13801 N N . SER D 3 61 ? 29.284 -61.708 -28.433 1.00 37.75 61 SER D N 1
ATOM 13802 C CA . SER D 3 61 ? 27.891 -61.285 -28.347 1.00 40.88 61 SER D CA 1
ATOM 13803 C C . SER D 3 61 ? 27.013 -62.232 -27.532 1.00 39.40 61 SER D C 1
ATOM 13804 O O . SER D 3 61 ? 25.874 -61.896 -27.206 1.00 39.26 61 SER D O 1
ATOM 13812 N N . ARG D 3 62 ? 27.531 -63.409 -27.197 1.00 37.20 62 ARG D N 1
ATOM 13813 C CA . ARG D 3 62 ? 26.779 -64.336 -26.357 1.00 35.73 62 ARG D CA 1
ATOM 13814 C C . ARG D 3 62 ? 26.640 -63.761 -24.953 1.00 33.01 62 ARG D C 1
ATOM 13815 O O . ARG D 3 62 ? 25.820 -64.224 -24.161 1.00 32.67 62 ARG D O 1
ATOM 13836 N N . PHE D 3 63 ? 27.457 -62.753 -24.653 1.00 30.83 63 PHE D N 1
ATOM 13837 C CA . PHE D 3 63 ? 27.323 -61.983 -23.424 1.00 30.63 63 PHE D CA 1
ATOM 13838 C C . PHE D 3 63 ? 26.330 -60.846 -23.626 1.00 32.60 63 PHE D C 1
ATOM 13839 O O . PHE D 3 63 ? 26.390 -60.129 -24.626 1.00 32.93 63 PHE D O 1
ATOM 13856 N N . SER D 3 64 ? 25.414 -60.691 -22.677 1.00 34.54 64 SER D N 1
ATOM 13857 C CA . SER D 3 64 ? 24.436 -59.612 -22.730 1.00 36.92 64 SER D CA 1
ATOM 13858 C C . SER D 3 64 ? 23.996 -59.218 -21.329 1.00 35.59 64 SER D C 1
ATOM 13859 O O . SER D 3 64 ? 24.039 -60.030 -20.402 1.00 33.56 64 SER D O 1
ATOM 13867 N N . GLY D 3 65 ? 23.576 -57.964 -21.188 1.00 34.31 65 GLY D N 1
ATOM 13868 C CA . GLY D 3 65 ? 23.128 -57.438 -19.914 1.00 31.67 65 GLY D CA 1
ATOM 13869 C C . GLY D 3 65 ? 21.766 -56.787 -20.028 1.00 34.09 65 GLY D C 1
ATOM 13870 O O . GLY D 3 65 ? 21.400 -56.278 -21.087 1.00 38.38 65 GLY D O 1
ATOM 13874 N N . SER D 3 66 ? 21.011 -56.807 -18.934 1.00 33.81 66 SER D N 1
ATOM 13875 C CA . SER D 3 66 ? 19.702 -56.168 -18.901 1.00 39.61 66 SER D CA 1
ATOM 13876 C C . SER D 3 66 ? 19.398 -55.611 -17.515 1.00 37.95 66 SER D C 1
ATOM 13877 O O . SER D 3 66 ? 19.998 -56.024 -16.521 1.00 34.40 66 SER D O 1
ATOM 13885 N N . ARG D 3 67 ? 18.464 -54.666 -17.471 1.00 40.63 67 ARG D N 1
ATOM 13886 C CA . ARG D 3 67 ? 18.050 -54.024 -16.231 1.00 42.36 67 ARG D CA 1
ATOM 13887 C C . ARG D 3 67 ? 16.533 -54.020 -16.110 1.00 43.10 67 ARG D C 1
ATOM 13888 O O . ARG D 3 67 ? 15.818 -53.861 -17.099 1.00 41.45 67 ARG D O 1
ATOM 13909 N N . SER D 3 68 ? 16.059 -54.194 -14.882 1.00 46.29 68 SER D N 1
ATOM 13910 C CA . SER D 3 68 ? 14.674 -53.917 -14.536 1.00 52.54 68 SER D CA 1
ATOM 13911 C C . SER D 3 68 ? 14.650 -53.333 -13.129 1.00 49.76 68 SER D C 1
ATOM 13912 O O . SER D 3 68 ? 14.735 -54.065 -12.143 1.00 47.47 68 SER D O 1
ATOM 13920 N N . GLY D 3 69 ? 14.555 -52.010 -13.044 1.00 49.97 69 GLY D N 1
ATOM 13921 C CA . GLY D 3 69 ? 14.612 -51.323 -11.768 1.00 50.15 69 GLY D CA 1
ATOM 13922 C C . GLY D 3 69 ? 15.996 -51.423 -11.154 1.00 47.17 69 GLY D C 1
ATOM 13923 O O . GLY D 3 69 ? 16.975 -50.942 -11.728 1.00 47.09 69 GLY D O 1
ATOM 13927 N N . THR D 3 70 ? 16.075 -52.059 -9.988 1.00 44.65 70 THR D N 1
ATOM 13928 C CA . THR D 3 70 ? 17.344 -52.245 -9.286 1.00 42.18 70 THR D CA 1
ATOM 13929 C C . THR D 3 70 ? 17.920 -53.646 -9.505 1.00 40.33 70 THR D C 1
ATOM 13930 O O . THR D 3 70 ? 18.958 -53.989 -8.938 1.00 40.71 70 THR D O 1
ATOM 13941 N N . ASP D 3 71 ? 17.245 -54.447 -10.327 1.00 39.52 71 ASP D N 1
ATOM 13942 C CA . ASP D 3 71 ? 17.700 -55.803 -10.638 1.00 40.39 71 ASP D CA 1
ATOM 13943 C C . ASP D 3 71 ? 18.457 -55.844 -11.964 1.00 37.21 71 ASP D C 1
ATOM 13944 O O . ASP D 3 71 ? 17.940 -55.419 -12.997 1.00 37.70 71 ASP D O 1
ATOM 13953 N N . PHE D 3 72 ? 19.679 -56.369 -11.922 1.00 35.97 72 PHE D N 1
ATOM 13954 C CA . PHE D 3 72 ? 20.544 -56.430 -13.096 1.00 34.94 72 PHE D CA 1
ATOM 13955 C C . PHE D 3 72 ? 20.962 -57.862 -13.379 1.00 36.22 72 PHE D C 1
ATOM 13956 O O . PHE D 3 72 ? 21.300 -58.611 -12.463 1.00 35.91 72 PHE D O 1
ATOM 13973 N N . THR D 3 73 ? 20.947 -58.227 -14.657 1.00 33.91 73 THR D N 1
ATOM 13974 C CA . THR D 3 73 ? 21.205 -59.597 -15.075 1.00 37.10 73 THR D CA 1
ATOM 13975 C C . THR D 3 73 ? 22.278 -59.681 -16.155 1.00 34.92 73 THR D C 1
ATOM 13976 O O . THR D 3 73 ? 22.226 -58.963 -17.153 1.00 34.33 73 THR D O 1
ATOM 13987 N N . LEU D 3 74 ? 23.254 -60.558 -15.937 1.00 31.28 74 LEU D N 1
ATOM 13988 C CA . LEU D 3 74 ? 24.206 -60.939 -16.974 1.00 31.07 74 LEU D CA 1
ATOM 13989 C C . LEU D 3 74 ? 23.787 -62.288 -17.538 1.00 30.31 74 LEU D C 1
ATOM 13990 O O . LEU D 3 74 ? 23.596 -63.244 -16.786 1.00 32.94 74 LEU D O 1
ATOM 14006 N N . THR D 3 75 ? 23.640 -62.358 -18.857 1.00 30.26 75 THR D N 1
ATOM 14007 C CA . THR D 3 75 ? 23.273 -63.604 -19.521 1.00 32.55 75 THR D CA 1
ATOM 14008 C C . THR D 3 75 ? 24.368 -64.061 -20.478 1.00 34.83 75 THR D C 1
ATOM 14009 O O . THR D 3 75 ? 24.883 -63.271 -21.273 1.00 37.07 75 THR D O 1
ATOM 14020 N N . ILE D 3 76 ? 24.720 -65.339 -20.385 1.00 33.22 76 ILE D N 1
ATOM 14021 C CA . ILE D 3 76 ? 25.567 -65.984 -21.378 1.00 32.91 76 ILE D CA 1
ATOM 14022 C C . ILE D 3 76 ? 24.697 -66.971 -22.152 1.00 33.38 76 ILE D C 1
ATOM 14023 O O . ILE D 3 76 ? 24.287 -68.001 -21.619 1.00 35.85 76 ILE D O 1
ATOM 14039 N N . SER D 3 77 ? 24.416 -66.637 -23.409 1.00 34.42 77 SER D N 1
ATOM 14040 C CA . SER D 3 77 ? 23.449 -67.370 -24.222 1.00 37.90 77 SER D CA 1
ATOM 14041 C C . SER D 3 77 ? 23.815 -68.839 -24.392 1.00 37.28 77 SER D C 1
ATOM 14042 O O . SER D 3 77 ? 22.960 -69.720 -24.274 1.00 40.23 77 SER D O 1
ATOM 14050 N N . SER D 3 78 ? 25.087 -69.093 -24.676 1.00 35.79 78 SER D N 1
ATOM 14051 C CA . SER D 3 78 ? 25.584 -70.450 -24.864 1.00 38.21 78 SER D CA 1
ATOM 14052 C C . SER D 3 78 ? 27.021 -70.521 -24.368 1.00 36.40 78 SER D C 1
ATOM 14053 O O . SER D 3 78 ? 27.953 -70.127 -25.069 1.00 37.40 78 SER D O 1
ATOM 14061 N N . LEU D 3 79 ? 27.177 -71.018 -23.145 1.00 35.95 79 LEU D N 1
ATOM 14062 C CA . LEU D 3 79 ? 28.463 -71.042 -22.458 1.00 34.33 79 LEU D CA 1
ATOM 14063 C C . LEU D 3 79 ? 29.528 -71.804 -23.243 1.00 34.72 79 LEU D C 1
ATOM 14064 O O . LEU D 3 79 ? 29.294 -72.921 -23.703 1.00 36.79 79 LEU D O 1
ATOM 14080 N N . GLN D 3 80 ? 30.696 -71.185 -23.388 1.00 35.01 80 GLN D N 1
ATOM 14081 C CA . GLN D 3 80 ? 31.829 -71.796 -24.077 1.00 36.59 80 GLN D CA 1
ATOM 14082 C C . GLN D 3 80 ? 32.904 -72.192 -23.066 1.00 31.46 80 GLN D C 1
ATOM 14083 O O . GLN D 3 80 ? 32.873 -71.736 -21.922 1.00 31.45 80 GLN D O 1
ATOM 14097 N N . PRO D 3 81 ? 33.850 -73.056 -23.475 1.00 32.50 81 PRO D N 1
ATOM 14098 C CA . PRO D 3 81 ? 34.893 -73.520 -22.550 1.00 36.80 81 PRO D CA 1
ATOM 14099 C C . PRO D 3 81 ? 35.694 -72.387 -21.906 1.00 36.03 81 PRO D C 1
ATOM 14100 O O . PRO D 3 81 ? 36.086 -72.494 -20.743 1.00 37.44 81 PRO D O 1
ATOM 14111 N N . GLU D 3 82 ? 35.925 -71.312 -22.652 1.00 35.34 82 GLU D N 1
ATOM 14112 C CA . GLU D 3 82 ? 36.716 -70.195 -22.148 1.00 37.15 82 GLU D CA 1
ATOM 14113 C C . GLU D 3 82 ? 35.919 -69.289 -21.207 1.00 39.23 82 GLU D C 1
ATOM 14114 O O . GLU D 3 82 ? 36.458 -68.311 -20.684 1.00 33.98 82 GLU D O 1
ATOM 14126 N N . ASP D 3 83 ? 34.647 -69.612 -20.985 1.00 34.29 83 ASP D N 1
ATOM 14127 C CA . ASP D 3 83 ? 33.785 -68.765 -20.161 1.00 30.01 83 ASP D CA 1
ATOM 14128 C C . ASP D 3 83 ? 33.744 -69.194 -18.693 1.00 29.41 83 ASP D C 1
ATOM 14129 O O . ASP D 3 83 ? 33.185 -68.486 -17.857 1.00 31.24 83 ASP D O 1
ATOM 14138 N N . PHE D 3 84 ? 34.329 -70.342 -18.369 1.00 28.80 84 PHE D N 1
ATOM 14139 C CA . PHE D 3 84 ? 34.397 -70.767 -16.974 1.00 29.41 84 PHE D CA 1
ATOM 14140 C C . PHE D 3 84 ? 35.357 -69.858 -16.220 1.00 30.37 84 PHE D C 1
ATOM 14141 O O . PHE D 3 84 ? 36.548 -69.798 -16.522 1.00 31.82 84 PHE D O 1
ATOM 14158 N N . ALA D 3 85 ? 34.812 -69.147 -15.240 1.00 31.52 85 ALA D N 1
ATOM 14159 C CA . ALA D 3 85 ? 35.503 -68.045 -14.591 1.00 32.59 85 ALA D CA 1
ATOM 14160 C C . ALA D 3 85 ? 34.634 -67.490 -13.469 1.00 29.33 85 ALA D C 1
ATOM 14161 O O . ALA D 3 85 ? 33.550 -68.013 -13.201 1.00 28.63 85 ALA D O 1
ATOM 14168 N N . THR D 3 86 ? 35.110 -66.429 -12.823 1.00 26.41 86 THR D N 1
ATOM 14169 C CA . THR D 3 86 ? 34.326 -65.718 -11.819 1.00 27.97 86 THR D CA 1
ATOM 14170 C C . THR D 3 86 ? 33.844 -64.395 -12.408 1.00 29.23 86 THR D C 1
ATOM 14171 O O . THR D 3 86 ? 34.590 -63.722 -13.122 1.00 29.23 86 THR D O 1
ATOM 14182 N N . TYR D 3 87 ? 32.599 -64.033 -12.107 1.00 30.00 87 TYR D N 1
ATOM 14183 C CA . TYR D 3 87 ? 31.981 -62.833 -12.669 1.00 28.28 87 TYR D CA 1
ATOM 14184 C C . TYR D 3 87 ? 31.547 -61.864 -11.577 1.00 29.40 87 TYR D C 1
ATOM 14185 O O . TYR D 3 87 ? 31.057 -62.288 -10.534 1.00 30.80 87 TYR D O 1
ATOM 14203 N N . TYR D 3 88 ? 31.722 -60.567 -11.834 1.00 27.40 88 TYR D N 1
ATOM 14204 C CA . TYR D 3 88 ? 31.406 -59.516 -10.862 1.00 26.78 88 TYR D CA 1
ATOM 14205 C C . TYR D 3 88 ? 30.533 -58.412 -11.456 1.00 26.48 88 TYR D C 1
ATOM 14206 O O . TYR D 3 88 ? 30.791 -57.949 -12.568 1.00 25.18 88 TYR D O 1
ATOM 14224 N N . CYS D 3 89 ? 29.517 -57.984 -10.706 1.00 26.91 89 CYS D N 1
ATOM 14225 C CA . CYS D 3 89 ? 28.778 -56.767 -11.038 1.00 29.03 89 CYS D CA 1
ATOM 14226 C C . CYS D 3 89 ? 29.458 -55.581 -10.363 1.00 30.40 89 CYS D C 1
ATOM 14227 O O . CYS D 3 89 ? 30.163 -55.750 -9.366 1.00 27.58 89 CYS D O 1
ATOM 14234 N N . GLN D 3 90 ? 29.243 -54.390 -10.916 1.00 26.98 90 GLN D N 1
ATOM 14235 C CA . GLN D 3 90 ? 29.818 -53.158 -10.383 1.00 23.62 90 GLN D CA 1
ATOM 14236 C C . GLN D 3 90 ? 28.866 -51.998 -10.640 1.00 28.31 90 GLN D C 1
ATOM 14237 O O . GLN D 3 90 ? 28.395 -51.835 -11.760 1.00 29.62 90 GLN D O 1
ATOM 14251 N N . GLN D 3 91 ? 28.582 -51.202 -9.610 1.00 28.14 91 GLN D N 1
ATOM 14252 C CA . GLN D 3 91 ? 27.754 -50.007 -9.775 1.00 29.83 91 GLN D CA 1
ATOM 14253 C C . GLN D 3 91 ? 28.608 -48.748 -9.723 1.00 29.19 91 GLN D C 1
ATOM 14254 O O . GLN D 3 91 ? 29.619 -48.698 -9.020 1.00 28.82 91 GLN D O 1
ATOM 14268 N N . TYR D 3 92 ? 28.197 -47.735 -10.479 1.00 28.29 92 TYR D N 1
ATOM 14269 C CA . TYR D 3 92 ? 28.892 -46.454 -10.482 1.00 28.89 92 TYR D CA 1
ATOM 14270 C C . TYR D 3 92 ? 27.913 -45.302 -10.718 1.00 30.99 92 TYR D C 1
ATOM 14271 O O . TYR D 3 92 ? 28.068 -44.526 -11.660 1.00 31.72 92 TYR D O 1
ATOM 14289 N N . PRO D 3 93 ? 26.904 -45.176 -9.841 1.00 35.47 93 PRO D N 1
ATOM 14290 C CA . PRO D 3 93 ? 25.883 -44.133 -9.987 1.00 37.05 93 PRO D CA 1
ATOM 14291 C C . PRO D 3 93 ? 26.470 -42.736 -9.837 1.00 33.36 93 PRO D C 1
ATOM 14292 O O . PRO D 3 93 ? 27.394 -42.541 -9.048 1.00 32.84 93 PRO D O 1
ATOM 14303 N N . TYR D 3 94 ? 25.931 -41.777 -10.580 1.00 34.76 94 TYR D N 1
ATOM 14304 C CA . TYR D 3 94 ? 26.490 -40.433 -10.615 1.00 37.93 94 TYR D CA 1
ATOM 14305 C C . TYR D 3 94 ? 26.527 -39.783 -9.233 1.00 36.65 94 TYR D C 1
ATOM 14306 O O . TYR D 3 94 ? 27.446 -39.030 -8.927 1.00 38.60 94 TYR D O 1
ATOM 14324 N N . TYR D 3 95 ? 25.538 -40.088 -8.397 1.00 37.62 95 TYR D N 1
ATOM 14325 C CA . TYR D 3 95 ? 25.394 -39.412 -7.106 1.00 39.86 95 TYR D CA 1
ATOM 14326 C C . TYR D 3 95 ? 26.378 -39.898 -6.039 1.00 40.07 95 TYR D C 1
ATOM 14327 O O . TYR D 3 95 ? 26.416 -39.344 -4.940 1.00 39.95 95 TYR D O 1
ATOM 14345 N N . SER D 3 96 ? 27.161 -40.927 -6.353 1.00 41.77 96 SER D N 1
ATOM 14346 C CA . SER D 3 96 ? 28.082 -41.511 -5.378 1.00 46.61 96 SER D CA 1
ATOM 14347 C C . SER D 3 96 ? 29.511 -41.556 -5.903 1.00 41.96 96 SER D C 1
ATOM 14348 O O . SER D 3 96 ? 29.754 -41.920 -7.053 1.00 39.15 96 SER D O 1
ATOM 14356 N N . SER D 3 97 ? 30.452 -41.182 -5.041 1.00 40.70 97 SER D N 1
ATOM 14357 C CA . SER D 3 97 ? 31.872 -41.245 -5.369 1.00 41.09 97 SER D CA 1
ATOM 14358 C C . SER D 3 97 ? 32.434 -42.649 -5.128 1.00 40.36 97 SER D C 1
ATOM 14359 O O . SER D 3 97 ? 33.594 -42.923 -5.440 1.00 42.46 97 SER D O 1
ATOM 14367 N N . LEU D 3 98 ? 31.606 -43.530 -4.574 1.00 35.91 98 LEU D N 1
ATOM 14368 C CA . LEU D 3 98 ? 32.021 -44.894 -4.267 1.00 37.45 98 LEU D CA 1
ATOM 14369 C C . LEU D 3 98 ? 31.807 -45.829 -5.451 1.00 37.36 98 LEU D C 1
ATOM 14370 O O . LEU D 3 98 ? 30.856 -45.670 -6.216 1.00 37.40 98 LEU D O 1
ATOM 14386 N N . ILE D 3 99 ? 32.704 -46.800 -5.592 1.00 37.13 99 ILE D N 1
ATOM 14387 C CA . ILE D 3 99 ? 32.511 -47.911 -6.513 1.00 35.48 99 ILE D CA 1
ATOM 14388 C C . ILE D 3 99 ? 32.280 -49.165 -5.681 1.00 34.95 99 ILE D C 1
ATOM 14389 O O . ILE D 3 99 ? 33.076 -49.487 -4.798 1.00 33.28 99 ILE D O 1
ATOM 14405 N N . THR D 3 100 ? 31.183 -49.859 -5.970 1.00 34.84 100 THR D N 1
ATOM 14406 C CA . THR D 3 100 ? 30.758 -51.012 -5.188 1.00 33.90 100 THR D CA 1
ATOM 14407 C C . THR D 3 100 ? 30.631 -52.248 -6.073 1.00 33.67 100 THR D C 1
ATOM 14408 O O . THR D 3 100 ? 29.95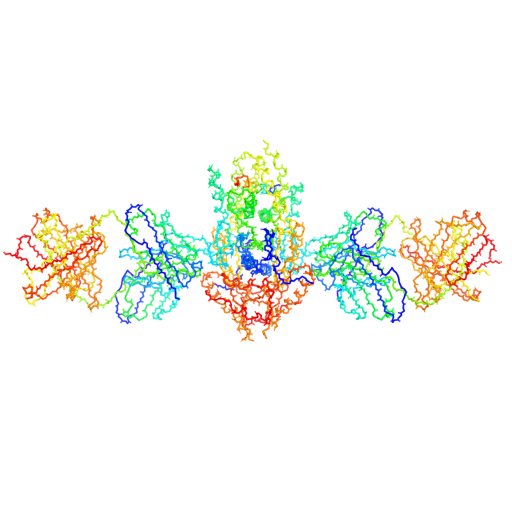5 -52.217 -7.101 1.00 31.59 100 THR D O 1
ATOM 14419 N N . PHE D 3 101 ? 31.285 -53.331 -5.658 1.00 33.67 101 PHE D N 1
ATOM 14420 C CA . PHE D 3 101 ? 31.257 -54.596 -6.389 1.00 29.98 101 PHE D CA 1
ATOM 14421 C C . PHE D 3 101 ? 30.319 -55.600 -5.724 1.00 30.55 101 PHE D C 1
ATOM 14422 O O . PHE D 3 101 ? 30.129 -55.575 -4.508 1.00 32.48 101 PHE D O 1
ATOM 14439 N N . GLY D 3 102 ? 29.734 -56.485 -6.525 1.00 28.07 102 GLY D N 1
ATOM 14440 C CA . GLY D 3 102 ? 29.061 -57.659 -5.998 1.00 30.36 102 GLY D CA 1
ATOM 14441 C C . GLY D 3 102 ? 30.087 -58.646 -5.475 1.00 29.62 102 GLY D C 1
ATOM 14442 O O . GLY D 3 102 ? 31.283 -58.478 -5.719 1.00 28.20 102 GLY D O 1
ATOM 14446 N N . GLN D 3 103 ? 29.625 -59.674 -4.766 1.00 32.81 103 GLN D N 1
ATOM 14447 C CA . GLN D 3 103 ? 30.522 -60.638 -4.130 1.00 37.87 103 GLN D CA 1
ATOM 14448 C C . GLN D 3 103 ? 31.183 -61.564 -5.146 1.00 36.20 103 GLN D C 1
ATOM 14449 O O . GLN D 3 103 ? 32.186 -62.216 -4.845 1.00 37.16 103 GLN D O 1
ATOM 14463 N N . GLY D 3 104 ? 30.601 -61.633 -6.340 1.00 33.71 104 GLY D N 1
ATOM 14464 C CA . GLY D 3 104 ? 31.119 -62.479 -7.400 1.00 32.33 104 GLY D CA 1
ATOM 14465 C C . GLY D 3 104 ? 30.331 -63.764 -7.579 1.00 30.93 104 GLY D C 1
ATOM 14466 O O . GLY D 3 104 ? 29.689 -64.242 -6.647 1.00 30.87 104 GLY D O 1
ATOM 14470 N N . THR D 3 105 ? 30.382 -64.313 -8.790 1.00 29.64 105 THR D N 1
ATOM 14471 C CA . THR D 3 105 ? 29.771 -65.600 -9.099 1.00 33.19 105 THR D CA 1
ATOM 14472 C C . THR D 3 105 ? 30.784 -66.491 -9.806 1.00 30.04 105 THR D C 1
ATOM 14473 O O . THR D 3 105 ? 31.185 -66.204 -10.931 1.00 31.96 105 THR D O 1
ATOM 14484 N N . LYS D 3 106 ? 31.197 -67.567 -9.144 1.00 32.49 106 LYS D N 1
ATOM 14485 C CA . LYS D 3 106 ? 32.112 -68.524 -9.754 1.00 31.44 106 LYS D CA 1
ATOM 14486 C C . LYS D 3 106 ? 31.340 -69.539 -10.592 1.00 31.49 106 LYS D C 1
ATOM 14487 O O . LYS D 3 106 ? 30.513 -70.284 -10.071 1.00 32.51 106 LYS D O 1
ATOM 14506 N N . VAL D 3 107 ? 31.619 -69.551 -11.892 1.00 30.50 107 VAL D N 1
ATOM 14507 C CA . VAL D 3 107 ? 30.997 -70.488 -12.816 1.00 30.63 107 VAL D CA 1
ATOM 14508 C C . VAL D 3 107 ? 31.944 -71.659 -13.057 1.00 34.67 107 VAL D C 1
ATOM 14509 O O . VAL D 3 107 ? 32.949 -71.515 -13.755 1.00 30.85 107 VAL D O 1
ATOM 14522 N N . GLU D 3 108 ? 31.617 -72.810 -12.472 1.00 32.71 108 GLU D N 1
ATOM 14523 C CA . GLU D 3 108 ? 32.461 -74.001 -12.563 1.00 35.71 108 GLU D CA 1
ATOM 14524 C C . GLU D 3 108 ? 31.877 -75.032 -13.530 1.00 35.16 108 GLU D C 1
ATOM 14525 O O . GLU D 3 108 ? 30.733 -74.910 -13.968 1.00 33.69 108 GLU D O 1
ATOM 14537 N N . ILE D 3 109 ? 32.676 -76.047 -13.851 1.00 38.19 109 ILE D N 1
ATOM 14538 C CA . ILE D 3 109 ? 32.289 -77.066 -14.825 1.00 41.33 109 ILE D CA 1
ATOM 14539 C C . ILE D 3 109 ? 31.478 -78.185 -14.179 1.00 39.18 109 ILE D C 1
ATOM 14540 O O . ILE D 3 109 ? 31.951 -78.859 -13.265 1.00 37.80 109 ILE D O 1
ATOM 14556 N N . LYS D 3 110 ? 30.262 -78.393 -14.669 1.00 36.67 110 LYS D N 1
ATOM 14557 C CA . LYS D 3 110 ? 29.419 -79.462 -14.156 1.00 41.07 110 LYS D CA 1
ATOM 14558 C C . LYS D 3 110 ? 29.868 -80.816 -14.697 1.00 42.70 110 LYS D C 1
ATOM 14559 O O . LYS D 3 110 ? 30.145 -80.962 -15.886 1.00 46.28 110 LYS D O 1
ATOM 14578 N N . ARG D 3 111 ? 29.945 -81.797 -13.806 1.00 44.44 111 ARG D N 1
ATOM 14579 C CA . ARG D 3 111 ? 30.227 -83.174 -14.189 1.00 45.31 111 ARG D CA 1
ATOM 14580 C C . ARG D 3 111 ? 29.439 -84.091 -13.266 1.00 47.03 111 ARG D C 1
ATOM 14581 O O . ARG D 3 111 ? 28.685 -83.618 -12.414 1.00 48.79 111 ARG D O 1
ATOM 14602 N N . THR D 3 112 ? 29.615 -85.397 -13.430 1.00 47.08 112 THR D N 1
ATOM 14603 C CA . THR D 3 112 ? 28.904 -86.363 -12.605 1.00 47.69 112 THR D CA 1
ATOM 14604 C C . THR D 3 112 ? 29.596 -86.540 -11.258 1.00 49.03 112 THR D C 1
ATOM 14605 O O . THR D 3 112 ? 30.770 -86.207 -11.102 1.00 48.69 112 THR D O 1
ATOM 14616 N N . VAL D 3 113 ? 28.852 -87.058 -10.288 1.00 51.74 113 VAL D N 1
ATOM 14617 C CA . VAL D 3 113 ? 29.387 -87.314 -8.958 1.00 53.50 113 VAL D CA 1
ATOM 14618 C C . VAL D 3 113 ? 30.566 -88.286 -9.024 1.00 55.39 113 VAL D C 1
ATOM 14619 O O . VAL D 3 113 ? 30.527 -89.281 -9.749 1.00 51.44 113 VAL D O 1
ATOM 14632 N N . ALA D 3 114 ? 31.618 -87.979 -8.271 1.00 54.58 114 ALA D N 1
ATOM 14633 C CA . ALA D 3 114 ? 32.799 -88.832 -8.207 1.00 53.33 114 ALA D CA 1
ATOM 14634 C C . ALA D 3 114 ? 33.311 -88.907 -6.777 1.00 55.75 114 ALA D C 1
ATOM 14635 O O . ALA D 3 114 ? 33.652 -87.886 -6.178 1.00 53.40 114 ALA D O 1
ATOM 14642 N N . ALA D 3 115 ? 33.357 -90.118 -6.233 1.00 56.05 115 ALA D N 1
ATOM 14643 C CA . ALA D 3 115 ? 33.821 -90.318 -4.867 1.00 57.84 115 ALA D CA 1
ATOM 14644 C C . ALA D 3 115 ? 35.319 -90.039 -4.759 1.00 58.10 115 ALA D C 1
ATOM 14645 O O . ALA D 3 115 ? 36.068 -90.300 -5.700 1.00 57.77 115 ALA D O 1
ATOM 14652 N N . PRO D 3 116 ? 35.761 -89.498 -3.611 1.00 58.95 116 PRO D N 1
ATOM 14653 C CA . PRO D 3 116 ? 37.200 -89.311 -3.398 1.00 62.05 116 PRO D CA 1
ATOM 14654 C C . PRO D 3 116 ? 37.921 -90.601 -3.033 1.00 66.29 116 PRO D C 1
ATOM 14655 O O . PRO D 3 116 ? 37.427 -91.356 -2.196 1.00 63.91 116 PRO D O 1
ATOM 14666 N N . SER D 3 117 ? 39.069 -90.846 -3.657 1.00 67.04 117 SER D N 1
ATOM 14667 C CA . SER D 3 117 ? 39.985 -91.877 -3.185 1.00 70.61 117 SER D CA 1
ATOM 14668 C C . SER D 3 117 ? 40.808 -91.271 -2.055 1.00 67.78 117 SER D C 1
ATOM 14669 O O . SER D 3 117 ? 41.453 -90.235 -2.238 1.00 66.05 117 SER D O 1
ATOM 14677 N N . VAL D 3 118 ? 40.778 -91.908 -0.888 1.00 67.23 118 VAL D N 1
ATOM 14678 C CA . VAL D 3 118 ? 41.356 -91.320 0.314 1.00 62.98 118 VAL D CA 1
ATOM 14679 C C . VAL D 3 118 ? 42.683 -91.973 0.691 1.00 64.99 118 VAL D C 1
ATOM 14680 O O . VAL D 3 118 ? 42.831 -93.194 0.631 1.00 65.18 118 VAL D O 1
ATOM 14693 N N . PHE D 3 119 ? 43.640 -91.133 1.075 1.00 63.32 119 PHE D N 1
ATOM 14694 C CA . PHE D 3 119 ? 44.945 -91.578 1.550 1.00 64.47 119 PHE D CA 1
ATOM 14695 C C . PHE D 3 119 ? 45.322 -90.792 2.802 1.00 62.80 119 PHE D C 1
ATOM 14696 O O . PHE D 3 119 ? 44.983 -89.613 2.921 1.00 60.77 119 PHE D O 1
ATOM 14713 N N . ILE D 3 120 ? 46.020 -91.445 3.727 1.00 61.96 120 ILE D N 1
ATOM 14714 C CA . ILE D 3 120 ? 46.479 -90.795 4.951 1.00 61.57 120 ILE D CA 1
ATOM 14715 C C . ILE D 3 120 ? 47.994 -90.923 5.082 1.00 63.27 120 ILE D C 1
ATOM 14716 O O . ILE D 3 120 ? 48.566 -91.970 4.771 1.00 65.36 120 ILE D O 1
ATOM 14732 N N . PHE D 3 121 ? 48.634 -89.849 5.537 1.00 58.93 121 PHE D N 1
ATOM 14733 C CA . PHE D 3 121 ? 50.087 -89.807 5.667 1.00 58.27 121 PHE D CA 1
ATOM 14734 C C . PHE D 3 121 ? 50.513 -89.445 7.084 1.00 58.36 121 PHE D C 1
ATOM 14735 O O . PHE D 3 121 ? 50.351 -88.301 7.498 1.00 57.11 121 PHE D O 1
ATOM 14752 N N . PRO D 3 122 ? 51.067 -90.412 7.834 1.00 62.15 122 PRO D N 1
ATOM 14753 C CA . PRO D 3 122 ? 51.584 -90.051 9.159 1.00 60.47 122 PRO D CA 1
ATOM 14754 C C . PRO D 3 122 ? 52.763 -89.086 9.068 1.00 58.17 122 PRO D C 1
ATOM 14755 O O . PRO D 3 122 ? 53.347 -88.947 7.994 1.00 56.68 122 PRO D O 1
ATOM 14766 N N . PRO D 3 123 ? 53.104 -88.416 10.180 1.00 58.02 123 PRO D N 1
ATOM 14767 C CA . PRO D 3 123 ? 54.289 -87.551 10.170 1.00 57.03 123 PRO D CA 1
ATOM 14768 C C . PRO D 3 123 ? 55.563 -88.347 9.904 1.00 57.31 123 PRO D C 1
ATOM 14769 O O . PRO D 3 123 ? 55.736 -89.436 10.451 1.00 58.30 123 PRO D O 1
ATOM 14780 N N . SER D 3 124 ? 56.435 -87.807 9.060 1.00 54.43 124 SER D N 1
ATOM 14781 C CA . SER D 3 124 ? 57.680 -88.478 8.711 1.00 54.60 124 SER D CA 1
ATOM 14782 C C . SER D 3 124 ? 58.656 -88.455 9.883 1.00 56.96 124 SER D C 1
ATOM 14783 O O . SER D 3 124 ? 58.548 -87.611 10.774 1.00 54.77 124 SER D O 1
ATOM 14791 N N . ASP D 3 125 ? 59.605 -89.387 9.883 1.00 57.90 125 ASP D N 1
ATOM 14792 C CA . ASP D 3 125 ? 60.668 -89.388 10.881 1.00 60.62 125 ASP D CA 1
ATOM 14793 C C . ASP D 3 125 ? 61.485 -88.108 10.760 1.00 56.26 125 ASP D C 1
ATOM 14794 O O . ASP D 3 125 ? 62.009 -87.596 11.748 1.00 54.50 125 ASP D O 1
ATOM 14803 N N . SER D 3 126 ? 61.584 -87.596 9.538 1.00 54.19 126 SER D N 1
ATOM 14804 C CA . SER D 3 126 ? 62.329 -86.375 9.271 1.00 54.53 126 SER D CA 1
ATOM 14805 C C . SER D 3 126 ? 61.706 -85.178 9.984 1.00 52.18 126 SER D C 1
ATOM 14806 O O . SER D 3 126 ? 62.410 -84.378 10.603 1.00 49.51 126 SER D O 1
ATOM 14814 N N . GLN D 3 127 ? 60.385 -85.057 9.895 1.00 50.55 127 GLN D N 1
ATOM 14815 C CA . GLN D 3 127 ? 59.683 -83.952 10.538 1.00 50.79 127 GLN D CA 1
ATOM 14816 C C . GLN D 3 127 ? 59.730 -84.087 12.055 1.00 51.00 127 GLN D C 1
ATOM 14817 O O . GLN D 3 127 ? 59.880 -83.096 12.770 1.00 50.45 127 GLN D O 1
ATOM 14831 N N . LEU D 3 128 ? 59.597 -85.316 12.541 1.00 52.96 128 LEU D N 1
ATOM 14832 C CA . LEU D 3 128 ? 59.581 -85.567 13.976 1.00 54.62 128 LEU D CA 1
ATOM 14833 C C . LEU D 3 128 ? 60.938 -85.253 14.599 1.00 55.22 128 LEU D C 1
ATOM 14834 O O . LEU D 3 128 ? 61.013 -84.783 15.734 1.00 54.88 128 LEU D O 1
ATOM 14850 N N . LYS D 3 129 ? 62.009 -85.507 13.852 1.00 53.65 129 LYS D N 1
ATOM 14851 C CA . LYS D 3 129 ? 63.342 -85.100 14.280 1.00 53.23 129 LYS D CA 1
ATOM 14852 C C . LYS D 3 129 ? 63.431 -83.579 14.344 1.00 54.34 129 LYS D C 1
ATOM 14853 O O . LYS D 3 129 ? 64.217 -83.027 15.115 1.00 51.46 129 LYS D O 1
ATOM 14872 N N . SER D 3 130 ? 62.617 -82.910 13.530 1.00 55.36 130 SER D N 1
ATOM 14873 C CA . SER D 3 130 ? 62.578 -81.450 13.494 1.00 57.76 130 SER D CA 1
ATOM 14874 C C . SER D 3 130 ? 61.820 -80.876 14.692 1.00 56.46 130 SER D C 1
ATOM 14875 O O . SER D 3 130 ? 61.985 -79.702 15.030 1.00 56.59 130 SER D O 1
ATOM 14883 N N . GLY D 3 131 ? 60.979 -81.700 15.313 1.00 53.61 131 GLY D N 1
ATOM 14884 C CA . GLY D 3 131 ? 60.314 -81.335 16.554 1.00 52.12 131 GLY D CA 1
ATOM 14885 C C . GLY D 3 131 ? 58.829 -81.030 16.444 1.00 53.90 131 GLY D C 1
ATOM 14886 O O . GLY D 3 131 ? 58.240 -80.505 17.389 1.00 53.02 131 GLY D O 1
ATOM 14890 N N . THR D 3 132 ? 58.219 -81.354 15.306 1.00 51.64 132 THR D N 1
ATOM 14891 C CA . THR D 3 132 ? 56.776 -81.183 15.146 1.00 54.53 132 THR D CA 1
ATOM 14892 C C . THR D 3 132 ? 56.170 -82.359 14.383 1.00 53.46 132 THR D C 1
ATOM 14893 O O . THR D 3 132 ? 56.894 -83.195 13.839 1.00 52.76 132 THR D O 1
ATOM 14904 N N . ALA D 3 133 ? 54.841 -82.413 14.349 1.00 53.44 133 ALA D N 1
ATOM 14905 C CA . ALA D 3 133 ? 54.128 -83.536 13.749 1.00 54.53 133 ALA D CA 1
ATOM 14906 C C . ALA D 3 133 ? 52.938 -83.077 12.911 1.00 54.85 133 ALA D C 1
ATOM 14907 O O . ALA D 3 133 ? 51.994 -82.477 13.427 1.00 54.25 133 ALA D O 1
ATOM 14914 N N . SER D 3 134 ? 52.999 -83.370 11.615 1.00 52.76 134 SER D N 1
ATOM 14915 C CA . SER D 3 134 ? 51.889 -83.112 10.705 1.00 52.20 134 SER D CA 1
ATOM 14916 C C . SER D 3 134 ? 51.421 -84.415 10.067 1.00 53.69 134 SER D C 1
ATOM 14917 O O . SER D 3 134 ? 52.216 -85.163 9.494 1.00 53.41 134 SER D O 1
ATOM 14925 N N . VAL D 3 135 ? 50.124 -84.679 10.189 1.00 54.81 135 VAL D N 1
ATOM 14926 C CA . VAL D 3 135 ? 49.489 -85.808 9.521 1.00 61.11 135 VAL D CA 1
ATOM 14927 C C . VAL D 3 135 ? 48.473 -85.243 8.536 1.00 57.45 135 VAL D C 1
ATOM 14928 O O . VAL D 3 135 ? 47.638 -84.415 8.905 1.00 54.98 135 VAL D O 1
ATOM 14941 N N . VAL D 3 136 ? 48.567 -85.675 7.280 1.00 54.40 136 VAL D N 1
ATOM 14942 C CA . VAL D 3 136 ? 47.744 -85.113 6.216 1.00 54.65 136 VAL D CA 1
ATOM 14943 C C . VAL D 3 136 ? 46.825 -86.173 5.612 1.00 55.84 136 VAL D C 1
ATOM 14944 O O . VAL D 3 136 ? 47.239 -87.304 5.344 1.00 57.54 136 VAL D O 1
ATOM 14957 N N . CYS D 3 137 ? 45.570 -85.783 5.412 1.00 55.08 137 CYS D N 1
ATOM 14958 C CA . CYS D 3 137 ? 44.559 -86.639 4.804 1.00 56.58 137 CYS D CA 1
ATOM 14959 C C . CYS D 3 137 ? 44.284 -86.136 3.391 1.00 55.90 137 CYS D C 1
ATOM 14960 O O . CYS D 3 137 ? 43.944 -84.968 3.203 1.00 53.28 137 CYS D O 1
ATOM 14967 N N . LEU D 3 138 ? 44.447 -87.014 2.406 1.00 55.13 138 LEU D N 1
ATOM 14968 C CA . LEU D 3 138 ? 44.306 -86.635 1.003 1.00 53.56 138 LEU D CA 1
ATOM 14969 C C . LEU D 3 138 ? 43.011 -87.171 0.399 1.00 54.92 138 LEU D C 1
ATOM 14970 O O . LEU D 3 138 ? 42.780 -88.377 0.383 1.00 56.94 138 LEU D O 1
ATOM 14986 N N . LEU D 3 139 ? 42.169 -86.260 -0.085 1.00 53.89 139 LEU D N 1
ATOM 14987 C CA . LEU D 3 139 ? 40.991 -86.615 -0.874 1.00 54.81 139 LEU D CA 1
ATOM 14988 C C . LEU D 3 139 ? 41.267 -86.295 -2.339 1.00 53.02 139 LEU D C 1
ATOM 14989 O O . LEU D 3 139 ? 41.339 -85.122 -2.714 1.00 51.00 139 LEU D O 1
ATOM 15005 N N . ASN D 3 140 ? 41.414 -87.326 -3.166 1.00 53.88 140 ASN D N 1
ATOM 15006 C CA . ASN D 3 140 ? 41.881 -87.135 -4.537 1.00 57.23 140 ASN D CA 1
ATOM 15007 C C . ASN D 3 140 ? 40.797 -87.299 -5.602 1.00 56.63 140 ASN D C 1
ATOM 15008 O O . ASN D 3 140 ? 40.104 -88.315 -5.650 1.00 54.93 140 ASN D O 1
ATOM 15019 N N . ASN D 3 141 ? 40.670 -86.280 -6.450 1.00 54.48 141 ASN D N 1
ATOM 15020 C CA . ASN D 3 141 ? 39.825 -86.334 -7.643 1.00 56.73 141 ASN D CA 1
ATOM 15021 C C . ASN D 3 141 ? 38.375 -86.728 -7.365 1.00 54.42 141 ASN D C 1
ATOM 15022 O O . ASN D 3 141 ? 37.940 -87.822 -7.725 1.00 56.13 141 ASN D O 1
ATOM 15033 N N . PHE D 3 142 ? 37.634 -85.824 -6.730 1.00 53.94 142 PHE D N 1
ATOM 15034 C CA . PHE D 3 142 ? 36.230 -86.055 -6.410 1.00 54.39 142 PHE D CA 1
ATOM 15035 C C . PHE D 3 142 ? 35.357 -84.914 -6.916 1.00 53.19 142 PHE D C 1
ATOM 15036 O O . PHE D 3 142 ? 35.858 -83.854 -7.292 1.00 50.95 142 PHE D O 1
ATOM 15053 N N . TYR D 3 143 ? 34.048 -85.142 -6.918 1.00 54.84 143 TYR D N 1
ATOM 15054 C CA . TYR D 3 143 ? 33.084 -84.131 -7.334 1.00 54.06 143 TYR D CA 1
ATOM 15055 C C . TYR D 3 143 ? 31.699 -84.505 -6.807 1.00 56.50 143 TYR D C 1
ATOM 15056 O O . TYR D 3 143 ? 31.327 -85.678 -6.841 1.00 60.19 143 TYR D O 1
ATOM 15074 N N . PRO D 3 144 ? 30.920 -83.518 -6.325 1.00 56.30 144 PRO D N 1
ATOM 15075 C CA . PRO D 3 144 ? 31.192 -82.076 -6.243 1.00 54.01 144 PRO D CA 1
ATOM 15076 C C . PRO D 3 144 ? 32.240 -81.702 -5.196 1.00 53.14 144 PRO D C 1
ATOM 15077 O O . PRO D 3 144 ? 32.771 -82.564 -4.496 1.00 54.29 144 PRO D O 1
ATOM 15088 N N . ARG D 3 145 ? 32.521 -80.406 -5.108 1.00 52.91 145 ARG D N 1
ATOM 15089 C CA . ARG D 3 145 ? 33.575 -79.880 -4.250 1.00 54.26 145 ARG D CA 1
ATOM 15090 C C . ARG D 3 145 ? 33.270 -80.069 -2.767 1.00 56.17 145 ARG D C 1
ATOM 15091 O O . ARG D 3 145 ? 34.179 -80.251 -1.957 1.00 53.26 145 ARG D O 1
ATOM 15112 N N . GLU D 3 146 ? 31.988 -80.028 -2.419 1.00 61.82 146 GLU D N 1
ATOM 15113 C CA . GLU D 3 146 ? 31.571 -80.094 -1.022 1.00 66.54 146 GLU D CA 1
ATOM 15114 C C . GLU D 3 146 ? 31.910 -81.442 -0.393 1.00 66.18 146 GLU D C 1
ATOM 15115 O O . GLU D 3 146 ? 31.543 -82.494 -0.914 1.00 68.55 146 GLU D O 1
ATOM 15127 N N . ALA D 3 147 ? 32.614 -81.393 0.733 1.00 63.48 147 ALA D N 1
ATOM 15128 C CA . ALA D 3 147 ? 32.985 -82.594 1.471 1.00 62.88 147 ALA D CA 1
ATOM 15129 C C . ALA D 3 147 ? 33.266 -82.243 2.926 1.00 65.73 147 ALA D C 1
ATOM 15130 O O . ALA D 3 147 ? 33.566 -81.091 3.244 1.00 63.85 147 ALA D O 1
ATOM 15137 N N . LYS D 3 148 ? 33.160 -83.237 3.805 1.00 69.75 148 LYS D N 1
ATOM 15138 C CA . LYS D 3 148 ? 33.471 -83.051 5.218 1.00 74.15 148 LYS D CA 1
ATOM 15139 C C . LYS D 3 148 ? 34.535 -84.044 5.666 1.00 72.16 148 LYS D C 1
ATOM 15140 O O . LYS D 3 148 ? 34.365 -85.257 5.531 1.00 72.81 148 LYS D O 1
ATOM 15159 N N . VAL D 3 149 ? 35.633 -83.509 6.191 1.00 70.01 149 VAL D N 1
ATOM 15160 C CA . VAL D 3 149 ? 36.717 -84.316 6.737 1.00 70.25 149 VAL D CA 1
ATOM 15161 C C . VAL D 3 149 ? 36.841 -84.047 8.233 1.00 72.08 149 VAL D C 1
ATOM 15162 O O . VAL D 3 149 ? 36.977 -82.898 8.654 1.00 70.30 149 VAL D O 1
ATOM 15175 N N . GLN D 3 150 ? 36.790 -85.114 9.026 1.00 76.37 150 GLN D N 1
ATOM 15176 C CA . GLN D 3 150 ? 36.912 -85.011 10.477 1.00 79.92 150 GLN D CA 1
ATOM 15177 C C . GLN D 3 150 ? 38.050 -85.886 10.982 1.00 77.15 150 GLN D C 1
ATOM 15178 O O . GLN D 3 150 ? 38.216 -87.021 10.537 1.00 75.84 150 GLN D O 1
ATOM 15192 N N . TRP D 3 151 ? 38.831 -85.347 11.913 1.00 75.44 151 TRP D N 1
ATOM 15193 C CA . TRP D 3 151 ? 39.954 -86.070 12.491 1.00 74.34 151 TRP D CA 1
ATOM 15194 C C . TRP D 3 151 ? 39.562 -86.751 13.798 1.00 76.49 151 TRP D C 1
ATOM 15195 O O . TRP D 3 151 ? 38.895 -86.153 14.644 1.00 77.56 151 TRP D O 1
ATOM 15216 N N . LYS D 3 152 ? 39.980 -88.006 13.946 1.00 77.31 152 LYS D N 1
ATOM 15217 C CA . LYS D 3 152 ? 39.747 -88.772 15.167 1.00 80.47 152 LYS D CA 1
ATOM 15218 C C . LYS D 3 152 ? 41.067 -89.281 15.739 1.00 79.04 152 LYS D C 1
ATOM 15219 O O . LYS D 3 152 ? 41.738 -90.113 15.127 1.00 76.84 152 LYS D O 1
ATOM 15238 N N . VAL D 3 153 ? 41.433 -88.771 16.913 1.00 79.01 153 VAL D N 1
ATOM 15239 C CA . VAL D 3 153 ? 42.633 -89.215 17.615 1.00 79.02 153 VAL D CA 1
ATOM 15240 C C . VAL D 3 153 ? 42.228 -90.067 18.815 1.00 82.76 153 VAL D C 1
ATOM 15241 O O . VAL D 3 153 ? 41.636 -89.564 19.769 1.00 85.30 153 VAL D O 1
ATOM 15254 N N . ASP D 3 154 ? 42.558 -91.355 18.760 1.00 84.09 154 ASP D N 1
ATOM 15255 C CA . ASP D 3 154 ? 42.085 -92.324 19.749 1.00 90.25 154 ASP D CA 1
ATOM 15256 C C . ASP D 3 154 ? 40.565 -92.234 19.877 1.00 95.14 154 ASP D C 1
ATOM 15257 O O . ASP D 3 154 ? 40.013 -92.294 20.977 1.00 94.04 154 ASP D O 1
ATOM 15266 N N . ASN D 3 155 ? 39.903 -92.081 18.733 1.00 98.78 155 ASN D N 1
ATOM 15267 C CA . ASN D 3 155 ? 38.445 -92.031 18.659 1.00 104.54 155 ASN D CA 1
ATOM 15268 C C . ASN D 3 155 ? 37.867 -90.767 19.304 1.00 103.52 155 ASN D C 1
ATOM 15269 O O . ASN D 3 155 ? 36.690 -90.730 19.670 1.00 107.99 155 ASN D O 1
ATOM 15280 N N . ALA D 3 156 ? 38.696 -89.732 19.427 1.00 98.19 156 ALA D N 1
ATOM 15281 C CA . ALA D 3 156 ? 38.260 -88.441 19.958 1.00 95.46 156 ALA D CA 1
ATOM 15282 C C . ALA D 3 156 ? 38.267 -87.381 18.858 1.00 93.88 156 ALA D C 1
ATOM 15283 O O . ALA D 3 156 ? 39.273 -87.190 18.173 1.00 90.69 156 ALA D O 1
ATOM 15290 N N . LEU D 3 157 ? 37.142 -86.693 18.697 1.00 97.18 157 LEU D N 1
ATOM 15291 C CA . LEU D 3 157 ? 36.993 -85.695 17.643 1.00 96.62 157 LEU D CA 1
ATOM 15292 C C . LEU D 3 157 ? 37.866 -84.468 17.896 1.00 91.99 157 LEU D C 1
ATOM 15293 O O . LEU D 3 157 ? 37.946 -83.971 19.019 1.00 93.05 157 LEU D O 1
ATOM 15309 N N . GLN D 3 158 ? 38.511 -83.989 16.835 1.00 87.38 158 GLN D N 1
ATOM 15310 C CA . GLN D 3 158 ? 39.422 -82.852 16.918 1.00 83.59 158 GLN D CA 1
ATOM 15311 C C . GLN D 3 158 ? 38.775 -81.585 16.367 1.00 81.59 158 GLN D C 1
ATOM 15312 O O . GLN D 3 158 ? 37.951 -81.646 15.456 1.00 80.29 158 GLN D O 1
ATOM 15326 N N . SER D 3 159 ? 39.159 -80.440 16.924 1.00 81.60 159 SER D N 1
ATOM 15327 C CA . SER D 3 159 ? 38.632 -79.153 16.484 1.00 81.79 159 SER D CA 1
ATOM 15328 C C . SER D 3 159 ? 39.649 -78.035 16.695 1.00 80.38 159 SER D C 1
ATOM 15329 O O . SER D 3 159 ? 40.185 -77.870 17.791 1.00 80.84 159 SER D O 1
ATOM 15337 N N . GLY D 3 160 ? 39.912 -77.275 15.636 1.00 78.21 160 GLY D N 1
ATOM 15338 C CA . GLY D 3 160 ? 40.754 -76.096 15.726 1.00 74.78 160 GLY D CA 1
ATOM 15339 C C . GLY D 3 160 ? 42.233 -76.346 15.493 1.00 70.60 160 GLY D C 1
ATOM 15340 O O . GLY D 3 160 ? 43.034 -75.414 15.563 1.00 72.09 160 GLY D O 1
ATOM 15344 N N . ASN D 3 161 ? 42.598 -77.598 15.221 1.00 66.62 161 ASN D N 1
ATOM 15345 C CA . ASN D 3 161 ? 43.991 -77.959 14.966 1.00 62.59 161 ASN D CA 1
ATOM 15346 C C . ASN D 3 161 ? 44.179 -78.561 13.575 1.00 60.41 161 ASN D C 1
ATOM 15347 O O . ASN D 3 161 ? 45.116 -79.327 13.341 1.00 61.35 161 ASN D O 1
ATOM 15358 N N . SER D 3 162 ? 43.287 -78.202 12.657 1.00 57.99 162 SER D N 1
ATOM 15359 C CA . SER D 3 162 ? 43.354 -78.686 11.281 1.00 56.47 162 SER D CA 1
ATOM 15360 C C . SER D 3 162 ? 43.150 -77.549 10.284 1.00 53.66 162 SER D C 1
ATOM 15361 O O . SER D 3 162 ? 42.510 -76.543 10.593 1.00 53.98 162 SER D O 1
ATOM 15369 N N . GLN D 3 163 ? 43.707 -77.723 9.089 1.00 51.16 163 GLN D N 1
ATOM 15370 C CA . GLN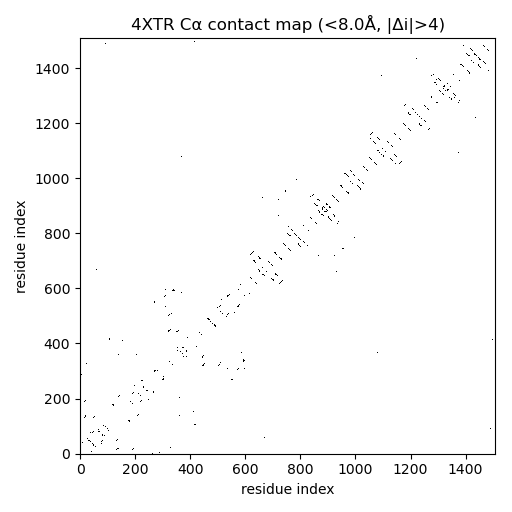 D 3 163 ? 43.540 -76.766 8.003 1.00 48.90 163 GLN D CA 1
ATOM 15371 C C . GLN D 3 163 ? 43.359 -77.503 6.683 1.00 48.16 163 GLN D C 1
ATOM 15372 O O . GLN D 3 163 ? 44.022 -78.512 6.434 1.00 48.33 163 GLN D O 1
ATOM 15386 N N . GLU D 3 164 ? 42.460 -76.992 5.846 1.00 47.47 164 GLU D N 1
ATOM 15387 C CA . GLU D 3 164 ? 42.173 -77.606 4.554 1.00 47.06 164 GLU D CA 1
ATOM 15388 C C . GLU D 3 164 ? 42.665 -76.751 3.391 1.00 46.36 164 GLU D C 1
ATOM 15389 O O . GLU D 3 164 ? 42.723 -75.525 3.483 1.00 43.54 164 GLU D O 1
ATOM 15401 N N . SER D 3 165 ? 43.014 -77.420 2.297 1.00 44.72 165 SER D N 1
ATOM 15402 C CA . SER D 3 165 ? 43.384 -76.756 1.054 1.00 42.16 165 SER D CA 1
ATOM 15403 C C . SER D 3 165 ? 42.788 -77.531 -0.115 1.00 42.45 165 SER D C 1
ATOM 15404 O O . SER D 3 165 ? 42.826 -78.759 -0.132 1.00 43.72 165 SER D O 1
ATOM 15412 N N . VAL D 3 166 ? 42.228 -76.809 -1.082 1.00 41.39 166 VAL D N 1
ATOM 15413 C CA . VAL D 3 166 ? 41.581 -77.429 -2.233 1.00 43.13 166 VAL D CA 1
ATOM 15414 C C . VAL D 3 166 ? 42.119 -76.847 -3.535 1.00 42.31 166 VAL D C 1
ATOM 15415 O O . VAL D 3 166 ? 42.361 -75.644 -3.638 1.00 38.40 166 VAL D O 1
ATOM 15428 N N . THR D 3 167 ? 42.310 -77.712 -4.526 1.00 38.75 167 THR D N 1
ATOM 15429 C CA . THR D 3 167 ? 42.804 -77.286 -5.828 1.00 39.65 167 THR D CA 1
ATOM 15430 C C . THR D 3 167 ? 41.679 -76.704 -6.672 1.00 40.76 167 THR D C 1
ATOM 15431 O O . THR D 3 167 ? 40.504 -76.817 -6.323 1.00 40.16 167 THR D O 1
ATOM 15442 N N . GLU D 3 168 ? 42.046 -76.078 -7.783 1.00 41.66 168 GLU D N 1
ATOM 15443 C CA . GLU D 3 168 ? 41.066 -75.679 -8.781 1.00 42.14 168 GLU D CA 1
ATOM 15444 C C . GLU D 3 168 ? 40.702 -76.909 -9.597 1.00 42.40 168 GLU D C 1
ATOM 15445 O O . GLU D 3 168 ? 41.413 -77.914 -9.557 1.00 42.11 168 GLU D O 1
ATOM 15457 N N . GLN D 3 169 ? 39.594 -76.836 -10.327 1.00 43.95 169 GLN D N 1
ATOM 15458 C CA . GLN D 3 169 ? 39.127 -77.971 -11.115 1.00 44.41 169 GLN D CA 1
ATOM 15459 C C . GLN D 3 169 ? 40.195 -78.458 -12.083 1.00 48.18 169 GLN D C 1
ATOM 15460 O O . GLN D 3 169 ? 40.812 -77.665 -12.794 1.00 49.71 169 GLN D O 1
ATOM 15474 N N . ASP D 3 170 ? 40.409 -79.769 -12.097 1.00 51.54 170 ASP D N 1
ATOM 15475 C CA . ASP D 3 170 ? 41.350 -80.385 -13.021 1.00 60.11 170 ASP D CA 1
ATOM 15476 C C . ASP D 3 170 ? 40.903 -80.132 -14.456 1.00 67.04 170 ASP D C 1
ATOM 15477 O O . ASP D 3 170 ? 39.731 -80.299 -14.787 1.00 64.99 170 ASP D O 1
ATOM 15486 N N . SER D 3 171 ? 41.841 -79.728 -15.305 1.00 75.12 171 SER D N 1
ATOM 15487 C CA . SER D 3 171 ? 41.520 -79.356 -16.678 1.00 83.02 171 SER D CA 1
ATOM 15488 C C . SER D 3 171 ? 41.075 -80.555 -17.512 1.00 86.81 171 SER D C 1
ATOM 15489 O O . SER D 3 171 ? 40.392 -80.393 -18.523 1.00 88.62 171 SER D O 1
ATOM 15497 N N . LYS D 3 172 ? 41.460 -81.754 -17.084 1.00 87.33 172 LYS D N 1
ATOM 15498 C CA . LYS D 3 172 ? 41.167 -82.966 -17.843 1.00 87.45 172 LYS D CA 1
ATOM 15499 C C . LYS D 3 172 ? 39.840 -83.610 -17.435 1.00 77.52 172 LYS D C 1
ATOM 15500 O O . LYS D 3 172 ? 39.004 -83.895 -18.293 1.00 81.54 172 LYS D O 1
ATOM 15519 N N . ASP D 3 173 ? 39.648 -83.835 -16.135 1.00 65.67 173 ASP D N 1
ATOM 15520 C CA . ASP D 3 173 ? 38.469 -84.555 -15.645 1.00 55.09 173 ASP D CA 1
ATOM 15521 C C . ASP D 3 173 ? 37.544 -83.695 -14.779 1.00 49.71 173 ASP D C 1
ATOM 15522 O O . ASP D 3 173 ? 36.539 -84.189 -14.268 1.00 47.39 173 ASP D O 1
ATOM 15531 N N . SER D 3 174 ? 37.888 -82.420 -14.614 1.00 47.52 174 SER D N 1
ATOM 15532 C CA . SER D 3 174 ? 37.017 -81.454 -13.941 1.00 45.41 174 SER D CA 1
ATOM 15533 C C . SER D 3 174 ? 36.703 -81.823 -12.485 1.00 44.72 174 SER D C 1
ATOM 15534 O O . SER D 3 174 ? 35.664 -81.430 -11.953 1.00 43.06 174 SER D O 1
ATOM 15542 N N . THR D 3 175 ? 37.600 -82.567 -11.842 1.00 45.36 175 THR D N 1
ATOM 15543 C CA . THR D 3 175 ? 37.424 -82.933 -10.437 1.00 43.51 175 THR D CA 1
ATOM 15544 C C . THR D 3 175 ? 38.248 -82.038 -9.520 1.00 44.04 175 THR D C 1
ATOM 15545 O O . THR D 3 175 ? 39.126 -81.304 -9.976 1.00 44.15 175 THR D O 1
ATOM 15556 N N . TYR D 3 176 ? 37.950 -82.111 -8.225 1.00 43.40 176 TYR D N 1
ATOM 15557 C CA . TYR D 3 176 ? 38.725 -81.419 -7.205 1.00 42.44 176 TYR D CA 1
ATOM 15558 C C . TYR D 3 176 ? 39.565 -82.409 -6.411 1.00 43.04 176 TYR D C 1
ATOM 15559 O O . TYR D 3 176 ? 39.273 -83.608 -6.381 1.00 40.70 176 TYR D O 1
ATOM 15577 N N . SER D 3 177 ? 40.608 -81.894 -5.770 1.00 41.15 177 SER D N 1
ATOM 15578 C CA . SER D 3 177 ? 41.356 -82.646 -4.771 1.00 42.75 177 SER D CA 1
ATOM 15579 C C . SER D 3 177 ? 41.505 -81.775 -3.531 1.00 41.48 177 SER D C 1
ATOM 15580 O O . SER D 3 177 ? 41.502 -80.547 -3.626 1.00 41.17 177 SER D O 1
ATOM 15588 N N . LEU D 3 178 ? 41.630 -82.412 -2.371 1.00 41.50 178 LEU D N 1
ATOM 15589 C CA . LEU D 3 178 ? 41.661 -81.695 -1.103 1.00 41.06 178 LEU D CA 1
ATOM 15590 C C . LEU D 3 178 ? 42.612 -82.350 -0.112 1.00 40.70 178 LEU D C 1
ATOM 15591 O O . LEU D 3 178 ? 42.686 -83.576 -0.020 1.00 39.45 178 LEU D O 1
ATOM 15607 N N . SER D 3 179 ? 43.338 -81.516 0.627 1.00 40.05 179 SER D N 1
ATOM 15608 C CA . SER D 3 179 ? 44.195 -81.981 1.708 1.00 39.09 179 SER D CA 1
ATOM 15609 C C . SER D 3 179 ? 43.724 -81.388 3.024 1.00 39.26 179 SER D C 1
ATOM 15610 O O . SER D 3 179 ? 43.456 -80.190 3.109 1.00 39.22 179 SER D O 1
ATOM 15618 N N . SER D 3 180 ? 43.604 -82.237 4.039 1.00 40.31 180 SER D N 1
ATOM 15619 C CA . SER D 3 180 ? 43.378 -81.784 5.404 1.00 41.83 180 SER D CA 1
ATOM 15620 C C . SER D 3 180 ? 44.607 -82.146 6.222 1.00 43.14 180 SER D C 1
ATOM 15621 O O . SER D 3 180 ? 45.054 -83.291 6.198 1.00 40.86 180 SER D O 1
ATOM 15629 N N . THR D 3 181 ? 45.154 -81.164 6.930 1.00 40.32 181 THR D N 1
ATOM 15630 C CA . THR D 3 181 ? 46.394 -81.347 7.676 1.00 41.15 181 THR D CA 1
ATOM 15631 C C . THR D 3 181 ? 46.176 -81.074 9.159 1.00 42.07 181 THR D C 1
ATOM 15632 O O . THR D 3 181 ? 45.897 -79.942 9.555 1.00 41.72 181 THR D O 1
ATOM 15643 N N . LEU D 3 182 ? 46.300 -82.121 9.969 1.00 44.70 182 LEU D N 1
ATOM 15644 C CA . LEU D 3 182 ? 46.195 -81.999 11.418 1.00 50.50 182 LEU D CA 1
ATOM 15645 C C . LEU D 3 182 ? 47.574 -81.714 12.006 1.00 50.47 182 LEU D C 1
ATOM 15646 O O . LEU D 3 182 ? 48.502 -82.514 11.855 1.00 49.05 182 LEU D O 1
ATOM 15662 N N . THR D 3 183 ? 47.700 -80.570 12.673 1.00 52.45 183 THR D N 1
ATOM 15663 C CA . THR D 3 183 ? 48.967 -80.144 13.256 1.00 56.14 183 THR D CA 1
ATOM 15664 C C . THR D 3 183 ? 48.949 -80.278 14.775 1.00 57.48 183 THR D C 1
ATOM 15665 O O . THR D 3 183 ? 48.110 -79.681 15.450 1.00 53.86 183 THR D O 1
ATOM 15676 N N . LEU D 3 184 ? 49.886 -81.065 15.296 1.00 62.82 184 LEU D N 1
ATOM 15677 C CA . LEU D 3 184 ? 50.065 -81.234 16.733 1.00 65.55 184 LEU D CA 1
ATOM 15678 C C . LEU D 3 184 ? 51.541 -81.090 17.077 1.00 60.17 184 LEU D C 1
ATOM 15679 O O . LEU D 3 184 ? 52.401 -81.233 16.208 1.00 58.06 184 LEU D O 1
ATOM 15695 N N . SER D 3 185 ? 51.834 -80.802 18.339 1.00 58.75 185 SER D N 1
ATOM 15696 C CA . SER D 3 185 ? 53.210 -80.838 18.809 1.00 56.67 185 SER D CA 1
ATOM 15697 C C . SER D 3 185 ? 53.642 -82.297 18.887 1.00 54.79 185 SER D C 1
ATOM 15698 O O . SER D 3 185 ? 52.802 -83.190 19.013 1.00 54.76 185 SER D O 1
ATOM 15706 N N . LYS D 3 186 ? 54.945 -82.543 18.803 1.00 55.67 186 LYS D N 1
ATOM 15707 C CA . LYS D 3 186 ? 55.459 -83.907 18.837 1.00 56.67 186 LYS D CA 1
ATOM 15708 C C . LYS 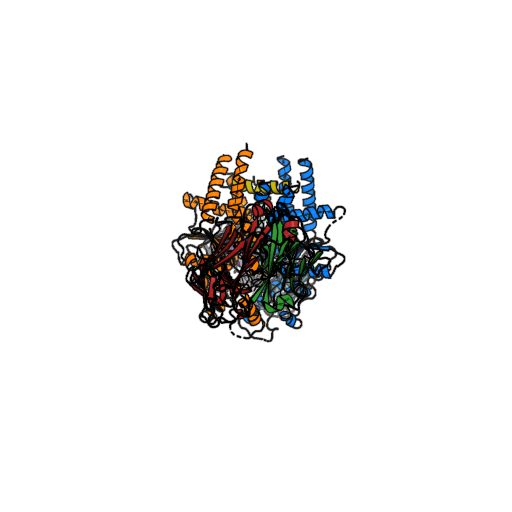D 3 186 ? 55.097 -84.594 20.149 1.00 60.34 186 LYS D C 1
ATOM 15709 O O . LYS D 3 186 ? 54.836 -85.797 20.176 1.00 61.74 186 LYS D O 1
ATOM 15728 N N . ALA D 3 187 ? 55.077 -83.825 21.233 1.00 59.42 187 ALA D N 1
ATOM 15729 C CA . ALA D 3 187 ? 54.695 -84.357 22.534 1.00 61.31 187 ALA D CA 1
ATOM 15730 C C . ALA D 3 187 ? 53.247 -84.839 22.508 1.00 65.22 187 ALA D C 1
ATOM 15731 O O . ALA D 3 187 ? 52.955 -85.964 22.909 1.00 63.25 187 ALA D O 1
ATOM 15738 N N . ASP D 3 188 ? 52.347 -83.988 22.023 1.00 66.47 188 ASP D N 1
ATOM 15739 C CA . ASP D 3 188 ? 50.934 -84.340 21.937 1.00 70.42 188 ASP D CA 1
ATOM 15740 C C . ASP D 3 188 ? 50.712 -85.505 20.979 1.00 68.18 188 ASP D C 1
ATOM 15741 O O . ASP D 3 188 ? 49.840 -86.344 21.206 1.00 70.54 188 ASP D O 1
ATOM 15750 N N . TYR D 3 189 ? 51.498 -85.551 19.907 1.00 63.76 189 TYR D N 1
ATOM 15751 C CA . TYR D 3 189 ? 51.383 -86.629 18.931 1.00 59.25 189 TYR D CA 1
ATOM 15752 C C . TYR D 3 189 ? 51.715 -87.978 19.560 1.00 60.24 189 TYR D C 1
ATOM 15753 O O . TYR D 3 189 ? 51.145 -89.004 19.190 1.00 60.05 189 TYR D O 1
ATOM 15771 N N . GLU D 3 190 ? 52.636 -87.964 20.518 1.00 63.24 190 GLU D N 1
ATOM 15772 C CA . GLU D 3 190 ? 53.104 -89.186 21.160 1.00 68.31 190 GLU D CA 1
ATOM 15773 C C . GLU D 3 190 ? 52.256 -89.564 22.373 1.00 74.98 190 GLU D C 1
ATOM 15774 O O . GLU D 3 190 ? 52.540 -90.550 23.054 1.00 73.06 190 GLU D O 1
ATOM 15786 N N . LYS D 3 191 ? 51.213 -88.780 22.635 1.00 84.47 191 LYS D N 1
ATOM 15787 C CA . LYS D 3 191 ? 50.297 -89.059 23.738 1.00 92.78 191 LYS D CA 1
ATOM 15788 C C . LYS D 3 191 ? 49.103 -89.899 23.283 1.00 89.46 191 LYS D C 1
ATOM 15789 O O . LYS D 3 191 ? 48.198 -90.177 24.071 1.00 95.13 191 LYS D O 1
ATOM 15808 N N . HIS D 3 192 ? 49.107 -90.304 22.014 1.00 97.98 192 HIS D N 1
ATOM 15809 C CA . HIS D 3 192 ? 47.991 -91.053 21.440 1.00 89.81 192 HIS D CA 1
ATOM 15810 C C . HIS D 3 192 ? 48.472 -92.113 20.449 1.00 83.66 192 HIS D C 1
ATOM 15811 O O . HIS D 3 192 ? 49.601 -92.051 19.961 1.00 83.38 192 HIS D O 1
ATOM 15825 N N . LYS D 3 193 ? 47.604 -93.080 20.159 1.00 84.51 193 LYS D N 1
ATOM 15826 C CA . LYS D 3 193 ? 47.947 -94.207 19.293 1.00 86.11 193 LYS D CA 1
ATOM 15827 C C . LYS D 3 193 ? 47.294 -94.096 17.917 1.00 84.77 193 LYS D C 1
ATOM 15828 O O . LYS D 3 193 ? 47.981 -94.062 16.895 1.00 84.41 193 LYS D O 1
ATOM 15847 N N . VAL D 3 194 ? 45.965 -94.048 17.901 1.00 84.90 194 VAL D N 1
ATOM 15848 C CA . VAL D 3 194 ? 45.201 -94.140 16.660 1.00 84.71 194 VAL D CA 1
ATOM 15849 C C . VAL D 3 194 ? 44.897 -92.768 16.066 1.00 83.11 194 VAL D C 1
ATOM 15850 O O . VAL D 3 194 ? 44.305 -91.915 16.727 1.00 82.68 194 VAL D O 1
ATOM 15863 N N . TYR D 3 195 ? 45.306 -92.571 14.816 1.00 82.47 195 TYR D N 1
ATOM 15864 C CA . TYR D 3 195 ? 44.989 -91.358 14.069 1.00 81.64 195 TYR D CA 1
ATOM 15865 C C . TYR D 3 195 ? 44.196 -91.712 12.820 1.00 81.25 195 TYR D C 1
ATOM 15866 O O . TYR D 3 195 ? 44.646 -92.509 11.998 1.00 81.83 195 TYR D O 1
ATOM 15884 N N . ALA D 3 196 ? 43.017 -91.112 12.682 1.00 80.83 196 ALA D N 1
ATOM 15885 C CA . ALA D 3 196 ? 42.128 -91.418 11.569 1.00 82.72 196 ALA D CA 1
ATOM 15886 C C . ALA D 3 196 ? 41.405 -90.171 11.064 1.00 79.89 196 ALA D C 1
ATOM 15887 O O . ALA D 3 196 ? 40.968 -89.332 11.852 1.00 79.58 196 ALA D O 1
ATOM 15894 N N . CYS D 3 197 ? 41.298 -90.056 9.742 1.00 79.47 197 CYS D N 1
ATOM 15895 C CA . CYS D 3 197 ? 40.475 -89.023 9.123 1.00 79.89 197 CYS D CA 1
ATOM 15896 C C . CYS D 3 197 ? 39.260 -89.665 8.462 1.00 79.29 197 CYS D C 1
ATOM 15897 O O . CYS D 3 197 ? 39.398 -90.526 7.592 1.00 79.81 197 CYS D O 1
ATOM 15904 N N . GLU D 3 198 ? 38.072 -89.252 8.896 1.00 80.42 198 GLU D N 1
ATOM 15905 C CA . GLU D 3 198 ? 36.824 -89.760 8.336 1.00 83.05 198 GLU D CA 1
ATOM 15906 C C . GLU D 3 198 ? 36.307 -88.810 7.261 1.00 80.72 198 GLU D C 1
ATOM 15907 O O . GLU D 3 198 ? 36.193 -87.605 7.487 1.00 79.37 198 GLU D O 1
ATOM 15919 N N . VAL D 3 199 ? 35.990 -89.370 6.097 1.00 80.34 199 VAL D N 1
ATOM 15920 C CA . VAL D 3 199 ? 35.620 -88.585 4.924 1.00 79.11 199 VAL D CA 1
ATOM 15921 C C . VAL D 3 199 ? 34.155 -88.788 4.548 1.00 79.86 199 VAL D C 1
ATOM 15922 O O . VAL D 3 199 ? 33.729 -89.907 4.262 1.00 80.59 199 VAL D O 1
ATOM 15935 N N . THR D 3 200 ? 33.395 -87.695 4.544 1.00 79.37 200 THR D N 1
ATOM 15936 C CA . THR D 3 200 ? 32.002 -87.716 4.107 1.00 80.21 200 THR D CA 1
ATOM 15937 C C . THR D 3 200 ? 31.867 -86.988 2.773 1.00 79.08 200 THR D C 1
ATOM 15938 O O . THR D 3 200 ? 32.332 -85.859 2.617 1.00 78.46 200 THR D O 1
ATOM 15949 N N . HIS D 3 201 ? 31.222 -87.645 1.815 1.00 79.29 201 HIS D N 1
ATOM 15950 C CA . HIS D 3 201 ? 31.031 -87.082 0.484 1.00 79.68 201 HIS D CA 1
ATOM 15951 C C . HIS D 3 201 ? 29.799 -87.720 -0.149 1.00 82.42 201 HIS D C 1
ATOM 15952 O O . HIS D 3 201 ? 29.497 -88.884 0.119 1.00 81.92 201 HIS D O 1
ATOM 15966 N N . GLN D 3 202 ? 29.086 -86.964 -0.980 1.00 83.43 202 GLN D N 1
ATOM 15967 C CA . GLN D 3 202 ? 27.828 -87.446 -1.545 1.00 86.17 202 GLN D CA 1
ATOM 15968 C C . GLN D 3 202 ? 28.063 -88.666 -2.434 1.00 85.56 202 GLN D C 1
ATOM 15969 O O . GLN D 3 202 ? 27.153 -89.460 -2.665 1.00 86.01 202 GLN D O 1
ATOM 15983 N N . GLY D 3 203 ? 29.289 -88.811 -2.925 1.00 85.33 203 GLY D N 1
ATOM 15984 C CA . GLY D 3 203 ? 29.653 -89.948 -3.751 1.00 86.50 203 GLY D CA 1
ATOM 15985 C C . GLY D 3 203 ? 29.891 -91.216 -2.949 1.00 87.72 203 GLY D C 1
ATOM 15986 O O . GLY D 3 203 ? 30.152 -92.274 -3.522 1.00 90.83 203 GLY D O 1
ATOM 15990 N N . LEU D 3 204 ? 29.801 -91.110 -1.624 1.00 86.82 204 LEU D N 1
ATOM 15991 C CA . LEU D 3 204 ? 30.012 -92.250 -0.733 1.00 84.20 204 LEU D CA 1
ATOM 15992 C C . LEU D 3 204 ? 28.727 -92.626 -0.003 1.00 91.29 204 LEU D C 1
ATOM 15993 O O . LEU D 3 204 ? 28.048 -91.765 0.557 1.00 87.20 204 LEU D O 1
ATOM 16009 N N . SER D 3 205 ? 28.401 -93.916 -0.018 1.00 95.23 205 SER D N 1
ATOM 16010 C CA . SER D 3 205 ? 27.225 -94.429 0.678 1.00 99.83 205 SER D CA 1
ATOM 16011 C C . SER D 3 205 ? 27.328 -94.143 2.171 1.00 99.59 205 SER D C 1
ATOM 16012 O O . SER D 3 205 ? 26.398 -93.613 2.782 1.00 100.50 205 SER D O 1
ATOM 16020 N N . SER D 3 206 ? 28.468 -94.510 2.746 1.00 98.66 206 SER D N 1
ATOM 16021 C CA . SER D 3 206 ? 28.780 -94.214 4.138 1.00 97.09 206 SER D CA 1
ATOM 16022 C C . SER D 3 206 ? 30.182 -93.617 4.201 1.00 93.56 206 SER D C 1
ATOM 16023 O O . SER D 3 206 ? 30.994 -93.851 3.304 1.00 93.97 206 SER D O 1
ATOM 16031 N N . PRO D 3 207 ? 30.471 -92.836 5.253 1.00 90.51 207 PRO D N 1
ATOM 16032 C CA . PRO D 3 207 ? 31.784 -92.187 5.340 1.00 88.58 207 PRO D CA 1
ATOM 16033 C C . PRO D 3 207 ? 32.947 -93.177 5.377 1.00 90.51 207 PRO D C 1
ATOM 16034 O O . PRO D 3 207 ? 32.875 -94.194 6.068 1.00 91.25 207 PRO D O 1
ATOM 16045 N N . VAL D 3 208 ? 34.002 -92.870 4.627 1.00 90.58 208 VAL D N 1
ATOM 16046 C CA . VAL D 3 208 ? 35.207 -93.691 4.596 1.00 91.89 208 VAL D CA 1
ATOM 16047 C C . VAL D 3 208 ? 36.213 -93.174 5.618 1.00 88.07 208 VAL D C 1
ATOM 16048 O O . VAL D 3 208 ? 36.328 -91.965 5.828 1.00 86.93 208 VAL D O 1
ATOM 16061 N N . THR D 3 209 ? 36.939 -94.095 6.246 1.00 87.78 209 THR D N 1
ATOM 16062 C CA . THR D 3 209 ? 37.949 -93.743 7.237 1.00 83.71 209 THR D CA 1
ATOM 16063 C C . THR D 3 209 ? 39.262 -94.462 6.949 1.00 84.18 209 THR D C 1
ATOM 16064 O O . THR D 3 209 ? 39.297 -95.688 6.843 1.00 85.86 209 THR D O 1
ATOM 16075 N N . LYS D 3 210 ? 40.334 -93.685 6.817 1.00 82.93 210 LYS D N 1
ATOM 16076 C CA . LYS D 3 210 ? 41.683 -94.232 6.718 1.00 83.83 210 LYS D CA 1
ATOM 16077 C C . LYS D 3 210 ? 42.437 -93.897 7.996 1.00 83.43 210 LYS D C 1
ATOM 16078 O O . LYS D 3 210 ? 42.353 -92.774 8.495 1.00 81.96 210 LYS D O 1
ATOM 16097 N N . SER D 3 211 ? 43.168 -94.873 8.525 1.00 84.27 211 SER D N 1
ATOM 16098 C CA . SER D 3 211 ? 43.791 -94.730 9.833 1.00 84.15 211 SER D CA 1
ATOM 16099 C C . SER D 3 211 ? 45.178 -95.357 9.900 1.00 84.97 211 SER D C 1
ATOM 16100 O O . SER D 3 211 ? 45.627 -96.015 8.961 1.00 85.91 211 SER D O 1
ATOM 16108 N N . PHE D 3 212 ? 45.849 -95.134 11.026 1.00 84.81 212 PHE D N 1
ATOM 16109 C CA . PHE D 3 212 ? 47.147 -95.737 11.291 1.00 85.68 212 PHE D CA 1
ATOM 16110 C C . PHE D 3 212 ? 47.454 -95.669 12.781 1.00 86.00 212 PHE D C 1
ATOM 16111 O O . PHE D 3 212 ? 47.028 -94.739 13.468 1.00 84.54 212 PHE D O 1
ATOM 16128 N N . ASN D 3 213 ? 48.188 -96.661 13.275 1.00 87.11 213 ASN D N 1
ATOM 16129 C CA . ASN D 3 213 ? 48.672 -96.651 14.650 1.00 87.25 213 ASN D CA 1
ATOM 16130 C C . ASN D 3 213 ? 50.063 -96.027 14.703 1.00 86.97 213 ASN D C 1
ATOM 16131 O O . ASN D 3 213 ? 50.899 -96.291 13.838 1.00 87.21 213 ASN D O 1
ATOM 16142 N N . ARG D 3 214 ? 50.302 -95.194 15.711 1.00 87.06 214 ARG D N 1
ATOM 16143 C CA . ARG D 3 214 ? 51.567 -94.473 15.827 1.00 87.64 214 ARG D CA 1
ATOM 16144 C C . ARG D 3 214 ? 52.761 -95.422 15.921 1.00 89.46 214 ARG D C 1
ATOM 16145 O O . ARG D 3 214 ? 52.916 -96.146 16.904 1.00 89.87 214 ARG D O 1
ATOM 16166 N N . GLY D 3 215 ? 53.597 -95.413 14.888 1.00 92.21 215 GLY D N 1
ATOM 16167 C CA . GLY D 3 215 ? 54.844 -96.156 14.900 1.00 97.95 215 GLY D CA 1
ATOM 16168 C C . GLY D 3 215 ? 54.696 -97.656 14.718 1.00 107.20 215 GLY D C 1
ATOM 16169 O O . GLY D 3 215 ? 55.450 -98.429 15.311 1.00 103.13 215 GLY D O 1
ATOM 16173 N N . GLU D 3 216 ? 53.731 -98.069 13.900 1.00 121.01 216 GLU D N 1
ATOM 16174 C CA . GLU D 3 216 ? 53.527 -99.485 13.594 1.00 130.24 216 GLU D CA 1
ATOM 16175 C C . GLU D 3 216 ? 54.033 -99.831 12.184 1.00 134.11 216 GLU D C 1
ATOM 16176 O O . GLU D 3 216 ? 53.985 -100.989 11.771 1.00 139.23 216 GLU D O 1
ATOM 16188 N N . CYS D 3 217 ? 54.538 -98.827 11.467 1.00 131.53 217 CYS D N 1
ATOM 16189 C CA . CYS D 3 217 ? 54.933 -98.968 10.060 1.00 130.87 217 CYS D CA 1
ATOM 16190 C C . CYS D 3 217 ? 53.771 -99.464 9.202 1.00 127.26 217 CYS D C 1
ATOM 16191 O O . CYS D 3 217 ? 53.760 -99.284 7.983 1.00 125.69 217 CYS D O 1
ATOM 16199 N N . GLU E 2 4 ? 12.803 3.014 -43.023 1.00 69.08 4 GLU E N 1
ATOM 16200 C CA . GLU E 2 4 ? 12.587 4.456 -43.030 1.00 64.59 4 GLU E CA 1
ATOM 16201 C C . GLU E 2 4 ? 12.924 5.065 -41.674 1.00 53.52 4 GLU E C 1
ATOM 16202 O O . GLU E 2 4 ? 12.056 5.184 -40.805 1.00 49.75 4 GLU E O 1
ATOM 16213 N N . VAL E 2 5 ? 14.178 5.462 -41.495 1.00 50.00 5 VAL E N 1
ATOM 16214 C CA . VAL E 2 5 ? 14.597 6.039 -40.228 1.00 47.42 5 VAL E CA 1
ATOM 16215 C C . VAL E 2 5 ? 14.446 7.556 -40.254 1.00 42.94 5 VAL E C 1
ATOM 16216 O O . VAL E 2 5 ? 14.705 8.206 -41.269 1.00 41.31 5 VAL E O 1
ATOM 16229 N N . GLN E 2 6 ? 14.008 8.113 -39.133 1.00 41.74 6 GLN E N 1
ATOM 16230 C CA . GLN E 2 6 ? 13.926 9.556 -38.995 1.00 42.84 6 GLN E CA 1
ATOM 16231 C C . GLN E 2 6 ? 14.018 9.962 -37.532 1.00 36.11 6 GLN E C 1
ATOM 16232 O O . GLN E 2 6 ? 13.783 9.157 -36.630 1.00 33.10 6 GLN E O 1
ATOM 16246 N N . LEU E 2 7 ? 14.389 11.218 -37.320 1.00 34.12 7 LEU E N 1
ATOM 16247 C CA . LEU E 2 7 ? 14.435 11.811 -35.995 1.00 32.15 7 LEU E CA 1
ATOM 16248 C C . LEU E 2 7 ? 13.575 13.065 -36.008 1.00 30.29 7 LEU E C 1
ATOM 16249 O O . LEU E 2 7 ? 13.637 13.842 -36.957 1.00 31.27 7 LEU E O 1
ATOM 16265 N N . VAL E 2 8 ? 12.772 13.248 -34.965 1.00 30.65 8 VAL E N 1
ATOM 16266 C CA . VAL E 2 8 ? 11.889 14.404 -34.867 1.00 33.26 8 VAL E CA 1
ATOM 16267 C C . VAL E 2 8 ? 12.059 15.097 -33.522 1.00 32.48 8 VAL E C 1
ATOM 16268 O O . VAL E 2 8 ? 11.772 14.511 -32.476 1.00 32.65 8 VAL E O 1
ATOM 16281 N N . GLU E 2 9 ? 12.524 16.344 -33.555 1.00 31.97 9 GLU E N 1
ATOM 16282 C CA . GLU E 2 9 ? 12.686 17.121 -32.331 1.00 33.42 9 GLU E CA 1
ATOM 16283 C C . GLU E 2 9 ? 11.391 17.825 -31.944 1.00 35.57 9 GLU E C 1
ATOM 16284 O O . GLU E 2 9 ? 10.547 18.108 -32.794 1.00 39.53 9 GLU E O 1
ATOM 16296 N N . SER E 2 10 ? 11.249 18.104 -30.652 1.00 34.41 10 SER E N 1
ATOM 16297 C CA . SER E 2 10 ? 10.135 18.894 -30.139 1.00 36.39 10 SER E CA 1
ATOM 16298 C C . SER E 2 10 ? 10.503 19.462 -28.774 1.00 34.85 10 SER E C 1
ATOM 16299 O O . SER E 2 10 ? 11.446 18.991 -28.139 1.00 32.33 10 SER E O 1
ATOM 16307 N N . GLY E 2 11 ? 9.764 20.481 -28.339 1.00 32.07 11 GLY E N 1
ATOM 16308 C CA . GLY E 2 11 ? 9.931 21.046 -27.011 1.00 31.64 11 GLY E CA 1
ATOM 16309 C C . GLY E 2 11 ? 10.557 22.429 -27.021 1.00 31.69 11 GLY E C 1
ATOM 16310 O O . GLY E 2 11 ? 10.749 23.040 -25.969 1.00 33.71 11 GLY E O 1
ATOM 16314 N N . GLY E 2 12 ? 10.876 22.927 -28.210 1.00 27.60 12 GLY E N 1
ATOM 16315 C CA . GLY E 2 12 ? 11.486 24.236 -28.341 1.00 27.59 12 GLY E CA 1
ATOM 16316 C C . GLY E 2 12 ? 10.503 25.315 -27.935 1.00 29.95 12 GLY E C 1
ATOM 16317 O O . GLY E 2 12 ? 9.299 25.073 -27.889 1.00 30.44 12 GLY E O 1
ATOM 16321 N N . GLY E 2 13 ? 11.011 26.504 -27.631 1.00 28.86 13 GLY E N 1
ATOM 16322 C CA . GLY E 2 13 ? 10.152 27.618 -27.274 1.00 31.00 13 GLY E CA 1
ATOM 16323 C C . GLY E 2 13 ? 10.909 28.804 -26.710 1.00 31.80 13 GLY E C 1
ATOM 16324 O O . GLY E 2 13 ? 12.141 28.851 -26.755 1.00 28.72 13 GLY E O 1
ATOM 16328 N N . LEU E 2 14 ? 10.155 29.765 -26.183 1.00 33.96 14 LEU E N 1
ATOM 16329 C CA . LEU E 2 14 ? 10.716 30.960 -25.563 1.00 35.25 14 LEU E CA 1
ATOM 16330 C C . LEU E 2 14 ? 10.847 30.770 -24.058 1.00 35.35 14 LEU E C 1
ATOM 16331 O O . LEU E 2 14 ? 9.910 30.322 -23.399 1.00 34.46 14 LEU E O 1
ATOM 16347 N N . VAL E 2 15 ? 12.012 31.117 -23.522 1.00 30.01 15 VAL E N 1
ATOM 16348 C CA . VAL E 2 15 ? 12.254 31.042 -22.085 1.00 37.94 15 VAL E CA 1
ATOM 16349 C C . VAL E 2 15 ? 13.070 32.244 -21.629 1.00 36.38 15 VAL E C 1
ATOM 16350 O O . VAL E 2 15 ? 13.735 32.893 -22.435 1.00 35.26 15 VAL E O 1
ATOM 16363 N N . GLN E 2 16 ? 13.008 32.541 -20.336 1.00 36.08 16 GLN E N 1
ATOM 16364 C CA . GLN E 2 16 ? 13.749 33.660 -19.772 1.00 37.91 16 GLN E CA 1
ATOM 16365 C C . GLN E 2 16 ? 15.069 33.161 -19.195 1.00 34.61 16 GLN E C 1
ATOM 16366 O O . GLN E 2 16 ? 15.211 31.970 -18.922 1.00 33.38 16 GLN E O 1
ATOM 16380 N N . PRO E 2 17 ? 16.045 34.069 -19.017 1.00 35.82 17 PRO E N 1
ATOM 16381 C CA . PRO E 2 17 ? 17.333 33.695 -18.422 1.00 36.91 17 PRO E CA 1
ATOM 16382 C C . PRO E 2 17 ? 17.160 33.024 -17.063 1.00 37.23 17 PRO E C 1
ATOM 16383 O O . PRO E 2 17 ? 16.390 33.508 -16.236 1.00 38.83 17 PRO E O 1
ATOM 16394 N N . GLY E 2 18 ? 17.868 31.921 -16.847 1.00 35.80 18 GLY E N 1
ATOM 16395 C CA . GLY E 2 18 ? 17.753 31.166 -15.614 1.00 36.91 18 GLY E CA 1
ATOM 16396 C C . GLY E 2 18 ? 16.683 30.092 -15.706 1.00 37.18 18 GLY E C 1
ATOM 16397 O O . GLY E 2 18 ? 16.579 29.233 -14.831 1.00 39.83 18 GLY E O 1
ATOM 16401 N N . GLY E 2 19 ? 15.892 30.139 -16.774 1.00 34.90 19 GLY E N 1
ATOM 16402 C CA . GLY E 2 19 ? 14.787 29.215 -16.956 1.00 34.57 19 GLY E CA 1
ATOM 16403 C C . GLY E 2 19 ? 15.230 27.851 -17.443 1.00 32.92 19 GLY E C 1
ATOM 16404 O O . GLY E 2 19 ? 16.425 27.586 -17.574 1.00 30.95 19 GLY E O 1
ATOM 16408 N N . SER E 2 20 ? 14.258 26.985 -17.716 1.00 34.83 20 SER E N 1
ATOM 16409 C CA . SER E 2 20 ? 14.549 25.612 -18.104 1.00 34.97 20 SER E CA 1
ATOM 16410 C C . SER E 2 20 ? 13.625 25.121 -19.211 1.00 35.71 20 SER E C 1
ATOM 16411 O O . SER E 2 20 ? 12.550 25.675 -19.435 1.00 39.89 20 SER E O 1
ATOM 16419 N N . LEU E 2 21 ? 14.057 24.067 -19.895 1.00 35.25 21 LEU E N 1
ATOM 16420 C CA . LEU E 2 21 ? 13.328 23.541 -21.037 1.00 34.29 21 LEU E CA 1
ATOM 16421 C C . LEU E 2 21 ? 13.790 22.123 -21.360 1.00 32.43 21 LEU E C 1
ATOM 16422 O O . LEU E 2 21 ? 14.988 21.831 -21.332 1.00 30.06 21 LEU E O 1
ATOM 16438 N N . ARG E 2 22 ? 12.837 21.248 -21.665 1.00 31.29 22 ARG E N 1
ATOM 16439 C CA . ARG E 2 22 ? 13.141 19.867 -22.026 1.00 31.78 22 ARG E CA 1
ATOM 16440 C C . ARG E 2 22 ? 12.845 19.615 -23.497 1.00 28.65 22 ARG E C 1
ATOM 16441 O O . ARG E 2 22 ? 11.711 19.780 -23.944 1.00 32.94 22 ARG E O 1
ATOM 16462 N N . LEU E 2 23 ? 13.869 19.207 -24.241 1.00 26.64 23 LEU E N 1
ATOM 16463 C CA . LEU E 2 23 ? 13.704 18.835 -25.639 1.00 23.69 23 LEU E CA 1
ATOM 16464 C C . LEU E 2 23 ? 13.556 17.328 -25.755 1.00 26.20 23 LEU E C 1
ATOM 16465 O O . LEU E 2 23 ? 14.091 16.582 -24.937 1.00 23.25 23 LEU E O 1
ATOM 16481 N N . SER E 2 24 ? 12.824 16.894 -26.776 1.00 28.41 24 SER E N 1
ATOM 16482 C CA . SER E 2 24 ? 12.650 15.478 -27.061 1.00 30.18 24 SER E CA 1
ATOM 16483 C C . SER E 2 24 ? 13.125 15.187 -28.471 1.00 28.31 24 SER E C 1
ATOM 16484 O O . SER E 2 24 ? 12.992 16.027 -29.355 1.00 24.70 24 SER E O 1
ATOM 16492 N N . CYS E 2 25 ? 13.688 13.998 -28.664 1.00 29.68 25 CYS E N 1
ATOM 16493 C CA . CYS E 2 25 ? 14.078 13.520 -29.985 1.00 29.53 25 CYS E CA 1
ATOM 16494 C C . CYS E 2 25 ? 13.471 12.139 -30.201 1.00 28.90 25 CYS E C 1
ATOM 16495 O O . CYS E 2 25 ? 13.981 11.140 -29.697 1.00 26.10 25 CYS E O 1
ATOM 16502 N N . ALA E 2 26 ? 12.365 12.100 -30.936 1.00 30.15 26 ALA E N 1
ATOM 16503 C CA . ALA E 2 26 ? 11.650 10.855 -31.185 1.00 34.86 26 ALA E CA 1
ATOM 16504 C C . ALA E 2 26 ? 12.263 10.126 -32.372 1.00 32.39 26 ALA E C 1
ATOM 16505 O O . ALA E 2 26 ? 12.318 10.661 -33.480 1.00 32.07 26 ALA E O 1
ATOM 16512 N N . ALA E 2 27 ? 12.729 8.906 -32.126 1.00 29.69 27 ALA E N 1
ATOM 16513 C CA . ALA E 2 27 ? 13.349 8.091 -33.164 1.00 28.97 27 ALA E CA 1
ATOM 16514 C C . ALA E 2 27 ? 12.386 7.027 -33.666 1.00 30.52 27 ALA E C 1
ATOM 16515 O O . ALA E 2 27 ? 11.593 6.476 -32.900 1.00 30.68 27 ALA E O 1
ATOM 16522 N N . SER E 2 28 ? 12.460 6.751 -34.963 1.00 34.07 28 SER E N 1
ATOM 16523 C CA . SER E 2 28 ? 11.749 5.629 -35.561 1.00 38.68 28 SER E CA 1
ATOM 16524 C C . SER E 2 28 ? 12.590 5.044 -36.690 1.00 39.55 28 SER E C 1
ATOM 16525 O O . SER E 2 28 ? 13.453 5.725 -37.238 1.00 35.86 28 SER E O 1
ATOM 16533 N N . GLY E 2 29 ? 12.346 3.778 -37.019 1.00 43.24 29 GLY E N 1
ATOM 16534 C CA . GLY E 2 29 ? 13.082 3.103 -38.075 1.00 44.86 29 GLY E CA 1
ATOM 16535 C C . GLY E 2 29 ? 14.321 2.383 -37.570 1.00 42.07 29 GLY E C 1
ATOM 16536 O O . GLY E 2 29 ? 14.924 1.594 -38.297 1.00 43.78 29 GLY E O 1
ATOM 16540 N N . PHE E 2 30 ? 14.706 2.658 -36.328 1.00 37.99 30 PHE E N 1
ATOM 16541 C CA . PHE E 2 30 ? 15.838 1.976 -35.710 1.00 36.19 30 PHE E CA 1
ATOM 16542 C C . PHE E 2 30 ? 15.715 2.003 -34.193 1.00 33.28 30 PHE E C 1
ATOM 16543 O O . PHE E 2 30 ? 15.021 2.855 -33.635 1.00 33.39 30 PHE E O 1
ATOM 16560 N N . ASN E 2 31 ? 16.383 1.059 -33.536 1.00 30.15 31 ASN E N 1
ATOM 16561 C CA . ASN E 2 31 ? 16.440 1.015 -32.080 1.00 29.36 31 ASN E CA 1
ATOM 16562 C C . ASN E 2 31 ? 17.629 1.836 -31.596 1.00 30.38 31 ASN E C 1
ATOM 16563 O O . ASN E 2 31 ? 18.779 1.470 -31.828 1.00 30.31 31 ASN E O 1
ATOM 16574 N N . LEU E 2 32 ? 17.354 2.944 -30.915 1.00 28.37 32 LEU E N 1
ATOM 16575 C CA . LEU E 2 32 ? 18.408 3.892 -30.573 1.00 29.35 32 LEU E CA 1
ATOM 16576 C C . LEU E 2 32 ? 19.302 3.380 -29.441 1.00 26.95 32 LEU E C 1
ATOM 16577 O O . LEU E 2 32 ? 20.325 3.990 -29.135 1.00 24.52 32 LEU E O 1
ATOM 16593 N N . TYR E 2 33 ? 18.928 2.255 -28.834 1.00 27.20 33 TYR E N 1
ATOM 16594 C CA . TYR E 2 33 ? 19.790 1.622 -27.839 1.00 27.35 33 TYR E CA 1
ATOM 16595 C C . TYR E 2 33 ? 21.155 1.277 -28.432 1.00 25.83 33 TYR E C 1
ATOM 16596 O O . TYR E 2 33 ? 22.179 1.397 -27.760 1.00 25.13 33 TYR E O 1
ATOM 16614 N N . TYR E 2 34 ? 21.156 0.847 -29.692 1.00 25.37 34 TYR E N 1
ATOM 16615 C CA . TYR E 2 34 ? 22.361 0.334 -30.339 1.00 29.69 34 TYR E CA 1
ATOM 16616 C C . TYR E 2 34 ? 23.129 1.419 -31.088 1.00 29.66 34 TYR E C 1
ATOM 16617 O O . TYR E 2 34 ? 24.105 1.130 -31.783 1.00 30.70 34 TYR E O 1
ATOM 16635 N N . TYR E 2 35 ? 22.682 2.662 -30.941 1.00 23.12 35 TYR E N 1
ATOM 16636 C CA . TYR E 2 35 ? 23.285 3.792 -31.631 1.00 22.73 35 TYR E CA 1
ATOM 16637 C C . TYR E 2 35 ? 23.651 4.887 -30.639 1.00 23.86 35 TYR E C 1
ATOM 16638 O O . TYR E 2 35 ? 23.378 4.773 -29.445 1.00 28.00 35 TYR E O 1
ATOM 16656 N N . SER E 2 36 ? 24.275 5.944 -31.144 1.00 24.29 36 SER E N 1
ATOM 16657 C CA . SER E 2 36 ? 24.515 7.137 -30.353 1.00 22.91 36 SER E CA 1
ATOM 16658 C C . SER E 2 36 ? 23.596 8.240 -30.855 1.00 20.71 36 SER E C 1
ATOM 16659 O O . SER E 2 36 ? 23.372 8.371 -32.059 1.00 20.81 36 SER E O 1
ATOM 16667 N N . ILE E 2 37 ? 23.047 9.008 -29.920 1.00 22.19 37 ILE E N 1
ATOM 16668 C CA . ILE E 2 37 ? 22.225 10.163 -30.242 1.00 22.79 37 ILE E CA 1
ATOM 16669 C C . ILE E 2 37 ? 22.967 11.410 -29.785 1.00 22.88 37 ILE E C 1
ATOM 16670 O O . ILE E 2 37 ? 23.540 11.435 -28.694 1.00 22.65 37 ILE E O 1
ATOM 16686 N N . HIS E 2 38 ? 22.950 12.438 -30.625 1.00 22.65 38 HIS E N 1
ATOM 16687 C CA . HIS E 2 38 ? 23.709 13.655 -30.376 1.00 24.08 38 HIS E CA 1
ATOM 16688 C C . HIS E 2 38 ? 22.827 14.882 -30.509 1.00 25.40 38 HIS E C 1
ATOM 16689 O O . HIS E 2 38 ? 21.941 14.908 -31.355 1.00 24.74 38 HIS E O 1
ATOM 16703 N N . TRP E 2 39 ? 23.074 15.892 -29.678 1.00 23.65 39 TRP E N 1
ATOM 16704 C CA . TRP E 2 39 ? 22.442 17.194 -29.858 1.00 21.38 39 TRP E CA 1
ATOM 16705 C C . TRP E 2 39 ? 23.472 18.174 -30.403 1.00 23.44 39 TRP E C 1
ATOM 16706 O O . TRP E 2 39 ? 24.561 18.322 -29.847 1.00 22.37 39 TRP E O 1
ATOM 16727 N N . VAL E 2 40 ? 23.121 18.810 -31.515 1.00 20.77 40 VAL E N 1
ATOM 16728 C CA . VAL E 2 40 ? 23.960 19.818 -32.150 1.00 21.53 40 VAL E CA 1
ATOM 16729 C C . VAL E 2 40 ? 23.122 21.071 -32.341 1.00 24.82 40 VAL E C 1
ATOM 16730 O O . VAL E 2 40 ? 22.012 20.994 -32.865 1.00 24.57 40 VAL E O 1
ATOM 16743 N N . ARG E 2 41 ? 23.644 22.218 -31.913 1.00 24.06 41 ARG E N 1
ATOM 16744 C CA . ARG E 2 41 ? 22.892 23.463 -32.005 1.00 22.56 41 ARG E CA 1
ATOM 16745 C C . ARG E 2 41 ? 23.569 24.454 -32.938 1.00 25.04 41 ARG E C 1
ATOM 16746 O O . ARG E 2 41 ? 24.752 24.326 -33.263 1.00 26.51 41 ARG E O 1
ATOM 16767 N N . GLN E 2 42 ? 22.792 25.440 -33.367 1.00 22.26 42 GLN E N 1
ATOM 16768 C CA . GLN E 2 42 ? 23.251 26.427 -34.326 1.00 25.05 42 GLN E CA 1
ATOM 16769 C C . GLN E 2 42 ? 22.604 27.764 -34.016 1.00 27.20 42 GLN E C 1
ATOM 16770 O O . GLN E 2 42 ? 21.419 27.960 -34.277 1.00 25.14 42 GLN E O 1
ATOM 16784 N N . ALA E 2 43 ? 23.383 28.676 -33.443 1.00 27.67 43 ALA E N 1
ATOM 16785 C CA . ALA E 2 43 ? 22.885 30.004 -33.120 1.00 28.18 43 ALA E CA 1
ATOM 16786 C C . ALA E 2 43 ? 22.599 30.770 -34.407 1.00 30.33 43 ALA E C 1
ATOM 16787 O O . ALA E 2 43 ? 23.164 30.453 -35.454 1.00 30.46 43 ALA E O 1
ATOM 16794 N N . PRO E 2 44 ? 21.721 31.782 -34.336 1.00 33.58 44 PRO E N 1
ATOM 16795 C CA . PRO E 2 44 ? 21.350 32.539 -35.538 1.00 33.85 44 PRO E CA 1
ATOM 16796 C C . PRO E 2 44 ? 22.557 33.106 -36.279 1.00 32.70 44 PRO E C 1
ATOM 16797 O O . PRO E 2 44 ? 23.318 33.894 -35.718 1.00 34.29 44 PRO E O 1
ATOM 16808 N N . GLY E 2 45 ? 22.733 32.681 -37.527 1.00 33.18 45 GLY E N 1
ATOM 16809 C CA . GLY E 2 45 ? 23.812 33.174 -38.363 1.00 34.08 45 GLY E CA 1
ATOM 16810 C C . GLY E 2 45 ? 25.174 32.571 -38.050 1.00 35.41 45 GLY E C 1
ATOM 16811 O O . GLY E 2 45 ? 26.180 32.996 -38.616 1.00 37.45 45 GLY E O 1
ATOM 16815 N N . LYS E 2 46 ? 25.207 31.585 -37.156 1.00 34.74 46 LYS E N 1
ATOM 16816 C CA . LYS E 2 46 ? 26.462 30.957 -36.742 1.00 34.40 46 LYS E CA 1
ATOM 16817 C C . LYS E 2 46 ? 26.574 29.528 -37.267 1.00 34.98 46 LYS E C 1
ATOM 16818 O O . LYS E 2 46 ? 25.685 29.038 -37.967 1.00 35.15 46 LYS E O 1
ATOM 16837 N N . GLY E 2 47 ? 27.674 28.867 -36.914 1.00 31.63 47 GLY E N 1
ATOM 16838 C CA . GLY E 2 47 ? 27.928 27.504 -37.343 1.00 29.82 47 GLY E CA 1
ATOM 16839 C C . GLY E 2 47 ? 27.395 26.462 -36.375 1.00 25.75 47 GLY E C 1
ATOM 16840 O O . GLY E 2 47 ? 26.710 26.783 -35.404 1.00 26.91 47 GLY E O 1
ATOM 16844 N N . LEU E 2 48 ? 27.719 25.203 -36.645 1.00 26.00 48 LEU E N 1
ATOM 16845 C CA . LEU E 2 48 ? 27.275 24.093 -35.809 1.00 24.27 48 LEU E CA 1
ATOM 16846 C C . LEU E 2 48 ? 28.121 23.973 -34.547 1.00 25.82 48 LEU E C 1
ATOM 16847 O O . LEU E 2 48 ? 29.346 24.104 -34.597 1.00 28.49 48 LEU E O 1
ATOM 16863 N N . GLU E 2 49 ? 27.456 23.729 -33.421 1.00 23.09 49 GLU E N 1
ATOM 16864 C CA . GLU E 2 49 ? 28.131 23.459 -32.159 1.00 25.33 49 GLU E CA 1
ATOM 16865 C C . GLU E 2 49 ? 27.557 22.203 -31.521 1.00 24.64 49 GLU E C 1
ATOM 16866 O O . GLU E 2 49 ? 26.396 22.178 -31.116 1.00 23.82 49 GLU E O 1
ATOM 16878 N N . TRP E 2 50 ? 28.376 21.163 -31.436 1.00 24.81 50 TRP E N 1
ATOM 16879 C CA . TRP E 2 50 ? 27.998 19.960 -30.711 1.00 24.01 50 TRP E CA 1
ATOM 16880 C C . TRP E 2 50 ? 27.910 20.279 -29.224 1.00 21.68 50 TRP E C 1
ATOM 16881 O O . TRP E 2 50 ? 28.772 20.978 -28.695 1.00 28.30 50 TRP E O 1
ATOM 16902 N N . VAL E 2 51 ? 26.871 19.780 -28.552 1.00 20.95 51 VAL E N 1
ATOM 16903 C CA . VAL E 2 51 ? 26.701 20.049 -27.123 1.00 24.61 51 VAL E CA 1
ATOM 16904 C C . VAL E 2 51 ? 26.584 18.797 -26.250 1.00 23.12 51 VAL E C 1
ATOM 16905 O O . VAL E 2 51 ? 27.000 18.830 -25.093 1.00 22.92 51 VAL E O 1
ATOM 16918 N N . ALA E 2 52 ? 26.030 17.704 -26.771 1.00 25.84 52 ALA E N 1
ATOM 16919 C CA . ALA E 2 52 ? 25.883 16.499 -25.951 1.00 24.60 52 ALA E CA 1
ATOM 16920 C C . ALA E 2 52 ? 25.696 15.209 -26.753 1.00 25.83 52 ALA E C 1
ATOM 16921 O O . ALA E 2 52 ? 25.195 15.225 -27.878 1.00 25.16 52 ALA E O 1
ATOM 16928 N N . SER E 2 53 ? 26.100 14.097 -26.140 1.00 27.06 53 SER E N 1
ATOM 16929 C CA . SER E 2 53 ? 25.999 12.768 -26.742 1.00 28.57 53 SER E CA 1
ATOM 16930 C C . SER E 2 53 ? 25.548 11.738 -25.717 1.00 26.26 53 SER E C 1
ATOM 16931 O O . SER E 2 53 ? 25.887 11.838 -24.540 1.00 24.04 53 SER E O 1
ATOM 16939 N N . ILE E 2 54 ? 24.780 10.751 -26.168 1.00 26.96 54 ILE E N 1
ATOM 16940 C CA . ILE E 2 54 ? 24.443 9.612 -25.327 1.00 26.03 54 ILE E CA 1
ATOM 16941 C C . ILE E 2 54 ? 24.570 8.307 -26.106 1.00 24.41 54 ILE E C 1
ATOM 16942 O O . ILE E 2 54 ? 24.124 8.201 -27.248 1.00 23.87 54 ILE E O 1
ATOM 16958 N N . SER E 2 55 ? 25.202 7.328 -25.468 1.00 25.56 55 SER E N 1
ATOM 16959 C CA . SER E 2 55 ? 25.356 5.989 -26.021 1.00 28.34 55 SER E CA 1
ATOM 16960 C C . SER E 2 55 ? 24.788 4.974 -25.036 1.00 27.36 55 SER E C 1
ATOM 16961 O O . SER E 2 55 ? 25.517 4.480 -24.179 1.00 28.96 55 SER E O 1
ATOM 16969 N N . PRO E 2 56 ? 23.482 4.672 -25.145 1.00 28.69 56 PRO E N 1
ATOM 16970 C CA . PRO E 2 56 ? 22.819 3.771 -24.193 1.00 31.38 56 PRO E CA 1
ATOM 16971 C C . PRO E 2 56 ? 23.535 2.432 -24.045 1.00 30.78 56 PRO E C 1
ATOM 16972 O O . PRO E 2 56 ? 23.616 1.890 -22.942 1.00 31.42 56 PRO E O 1
ATOM 16983 N N . TYR E 2 57 ? 24.062 1.917 -25.151 1.00 32.30 57 TYR E N 1
ATOM 16984 C CA . TYR E 2 57 ? 24.725 0.618 -25.152 1.00 35.04 57 TYR E CA 1
ATOM 16985 C C . TYR E 2 57 ? 25.972 0.585 -24.265 1.00 37.02 57 TYR E C 1
ATOM 16986 O O . TYR E 2 57 ? 26.467 -0.495 -23.943 1.00 37.25 57 TYR E O 1
ATOM 17004 N N . SER E 2 58 ? 26.472 1.755 -23.868 1.00 38.37 58 SER E N 1
ATOM 17005 C CA . SER E 2 58 ? 27.681 1.830 -23.045 1.00 39.74 58 SER E CA 1
ATOM 17006 C C . SER E 2 58 ? 27.501 2.694 -21.797 1.00 37.89 58 SER E C 1
ATOM 17007 O O . SER E 2 58 ? 28.478 3.026 -21.127 1.00 38.23 58 SER E O 1
ATOM 17015 N N . SER E 2 59 ? 26.257 3.054 -21.492 1.00 36.60 59 SER E N 1
ATOM 17016 C CA . SER E 2 59 ? 25.943 3.827 -20.291 1.00 39.44 59 SER E CA 1
ATOM 17017 C C . SER E 2 59 ? 26.735 5.128 -20.203 1.00 40.25 59 SER E C 1
ATOM 17018 O O . SER E 2 59 ? 26.995 5.624 -19.106 1.00 44.61 59 SER E O 1
ATOM 17026 N N . SER E 2 60 ? 27.114 5.679 -21.352 1.00 36.14 60 SER E N 1
ATOM 17027 C CA . SER E 2 60 ? 27.968 6.860 -21.377 1.00 37.99 60 SER E CA 1
ATOM 17028 C C . SER E 2 60 ? 27.253 8.089 -21.926 1.00 33.48 60 SER E C 1
ATOM 17029 O O . SER E 2 60 ? 26.428 7.999 -22.836 1.00 31.37 60 SER E O 1
ATOM 17037 N N . THR E 2 61 ? 27.584 9.236 -21.343 1.00 31.75 61 THR E N 1
ATOM 17038 C CA . THR E 2 61 ? 27.156 10.531 -21.847 1.00 29.96 61 THR E CA 1
ATOM 17039 C C . THR E 2 61 ? 28.368 11.451 -21.900 1.00 30.65 61 THR E C 1
ATOM 17040 O O . THR E 2 61 ? 29.334 11.254 -21.161 1.00 31.79 61 THR E O 1
ATOM 17051 N N . SER E 2 62 ? 28.324 12.443 -22.781 1.00 28.79 62 SER E N 1
ATOM 17052 C CA . SER E 2 62 ? 29.376 13.454 -22.834 1.00 30.61 62 SER E CA 1
ATOM 17053 C C . SER E 2 62 ? 28.786 14.810 -23.182 1.00 28.59 62 SER E C 1
ATOM 17054 O O . SER E 2 62 ? 27.718 14.895 -23.789 1.00 25.70 62 SER E O 1
ATOM 17062 N N . TYR E 2 63 ? 29.493 15.864 -22.788 1.00 28.02 63 TYR E N 1
ATOM 17063 C CA . TYR E 2 63 ? 29.010 17.226 -22.951 1.00 29.26 63 TYR E CA 1
ATOM 17064 C C . TYR E 2 63 ? 30.125 18.171 -23.366 1.00 29.67 63 TYR E C 1
ATOM 17065 O O . TYR E 2 63 ? 31.267 18.026 -22.931 1.00 30.66 63 TYR E O 1
ATOM 17083 N N . ALA E 2 64 ? 29.783 19.144 -24.202 1.00 29.16 64 ALA E N 1
ATOM 17084 C CA . ALA E 2 64 ? 30.673 20.265 -24.454 1.00 32.13 64 ALA E CA 1
ATOM 17085 C C . ALA E 2 64 ? 30.777 21.076 -23.168 1.00 33.49 64 ALA E C 1
ATOM 17086 O O . ALA E 2 64 ? 29.815 21.154 -22.401 1.00 32.45 64 ALA E O 1
ATOM 17093 N N . ASP E 2 65 ? 31.945 21.663 -22.927 1.00 34.51 65 ASP E N 1
ATOM 17094 C CA . ASP E 2 65 ? 32.170 22.464 -21.729 1.00 36.44 65 ASP E CA 1
ATOM 17095 C C . ASP E 2 65 ? 31.138 23.584 -21.592 1.00 32.80 65 ASP E C 1
ATOM 17096 O O . ASP E 2 65 ? 30.776 23.973 -20.483 1.00 31.82 65 ASP E O 1
ATOM 17105 N N . SER E 2 66 ? 30.657 24.081 -22.726 1.00 34.34 66 SER E N 1
ATOM 17106 C CA . SER E 2 66 ? 29.744 25.221 -22.747 1.00 35.36 66 SER E CA 1
ATOM 17107 C C . SER E 2 66 ? 28.390 24.920 -22.103 1.00 33.86 66 SER E C 1
ATOM 17108 O O . SER E 2 66 ? 27.680 25.843 -21.701 1.00 32.88 66 SER E O 1
ATOM 17116 N N . VAL E 2 67 ? 28.034 23.639 -22.009 1.00 31.58 67 VAL E N 1
ATOM 17117 C CA . VAL E 2 67 ? 26.744 23.238 -21.442 1.00 30.64 67 VAL E CA 1
ATOM 17118 C C . VAL E 2 67 ? 26.890 22.256 -20.283 1.00 33.47 67 VAL E C 1
ATOM 17119 O O . VAL E 2 67 ? 25.911 21.943 -19.603 1.00 33.93 67 VAL E O 1
ATOM 17132 N N . LYS E 2 68 ? 28.105 21.757 -20.078 1.00 34.24 68 LYS E N 1
ATOM 17133 C CA . LYS E 2 68 ? 28.367 20.780 -19.026 1.00 35.95 68 LYS E CA 1
ATOM 17134 C C . LYS E 2 68 ? 27.901 21.301 -17.671 1.00 37.92 68 LYS E C 1
ATOM 17135 O O . LYS E 2 68 ? 28.197 22.436 -17.298 1.00 39.21 68 LYS E O 1
ATOM 17154 N N . GLY E 2 69 ? 27.155 20.471 -16.947 1.00 36.15 69 GLY E N 1
ATOM 17155 C CA . GLY E 2 69 ? 26.651 20.838 -15.635 1.00 36.70 69 GLY E CA 1
ATOM 17156 C C . GLY E 2 69 ? 25.338 21.601 -15.670 1.00 35.81 69 GLY E C 1
ATOM 17157 O O . GLY E 2 69 ? 24.717 21.811 -14.630 1.00 38.19 69 GLY E O 1
ATOM 17161 N N . ARG E 2 70 ? 24.913 22.014 -16.862 1.00 31.95 70 ARG E N 1
ATOM 17162 C CA . ARG E 2 70 ? 23.646 22.724 -17.030 1.00 31.54 70 ARG E CA 1
ATOM 17163 C C . ARG E 2 70 ? 22.646 21.869 -17.796 1.00 32.10 70 ARG E C 1
ATOM 17164 O O . ARG E 2 70 ? 21.459 21.843 -17.462 1.00 31.97 70 ARG E O 1
ATOM 17185 N N . PHE E 2 71 ? 23.129 21.182 -18.828 1.00 31.03 71 PHE E N 1
ATOM 17186 C CA . PHE E 2 71 ? 22.281 20.325 -19.649 1.00 28.07 71 PHE E CA 1
ATOM 17187 C C . PHE E 2 71 ? 22.457 18.858 -19.259 1.00 28.28 71 PHE E C 1
ATOM 17188 O O . PHE E 2 71 ? 23.540 18.446 -18.839 1.00 29.59 71 PHE E O 1
ATOM 17205 N N . THR E 2 72 ? 21.385 18.082 -19.392 1.00 26.74 72 THR E N 1
ATOM 17206 C CA . THR E 2 72 ? 21.438 16.641 -19.158 1.00 29.09 72 THR E CA 1
ATOM 17207 C C . THR E 2 72 ? 20.783 15.899 -20.314 1.00 27.05 72 THR E C 1
ATOM 17208 O O . THR E 2 72 ? 19.602 16.100 -20.602 1.00 29.04 72 THR E O 1
ATOM 17219 N N . ILE E 2 73 ? 21.562 15.052 -20.979 1.00 25.04 73 ILE E N 1
ATOM 17220 C CA . ILE E 2 73 ? 21.042 14.213 -22.045 1.00 23.58 73 ILE E CA 1
ATOM 17221 C C . ILE E 2 73 ? 20.654 12.858 -21.457 1.00 27.17 73 ILE E C 1
ATOM 17222 O O . ILE E 2 73 ? 21.344 12.330 -20.585 1.00 28.63 73 ILE E O 1
ATOM 17238 N N . SER E 2 74 ? 19.535 12.315 -21.922 1.00 27.40 74 SER E N 1
ATOM 17239 C CA . SER E 2 74 ? 19.053 11.018 -21.453 1.00 29.65 74 SER E CA 1
ATOM 17240 C C . SER E 2 74 ? 18.265 10.331 -22.557 1.00 27.97 74 SER E C 1
ATOM 17241 O O . SER E 2 74 ? 18.007 10.922 -23.606 1.00 26.23 74 SER E O 1
ATOM 17249 N N . ALA E 2 75 ? 17.884 9.080 -22.317 1.00 30.10 75 ALA E N 1
ATOM 17250 C CA . ALA E 2 75 ? 17.141 8.309 -23.303 1.00 30.67 75 ALA E CA 1
ATOM 17251 C C . ALA E 2 75 ? 16.212 7.301 -22.638 1.00 32.10 75 ALA E C 1
ATOM 17252 O O . ALA E 2 75 ? 16.597 6.609 -21.697 1.00 34.14 75 ALA E O 1
ATOM 17259 N N . ASP E 2 76 ? 14.977 7.250 -23.128 1.00 31.70 76 ASP E N 1
ATOM 17260 C CA . ASP E 2 76 ? 14.013 6.240 -22.718 1.00 34.93 76 ASP E CA 1
ATOM 17261 C C . ASP E 2 76 ? 13.937 5.177 -23.809 1.00 33.65 76 ASP E C 1
ATOM 17262 O O . ASP E 2 76 ? 13.292 5.378 -24.837 1.00 32.00 76 ASP E O 1
ATOM 17271 N N . THR E 2 77 ? 14.602 4.048 -23.579 1.00 34.27 77 THR E N 1
ATOM 17272 C CA . THR E 2 77 ? 14.709 3.008 -24.598 1.00 37.18 77 THR E CA 1
ATOM 17273 C C . THR E 2 77 ? 13.422 2.200 -24.746 1.00 44.95 77 THR E C 1
ATOM 17274 O O . THR E 2 77 ? 13.321 1.351 -25.631 1.00 58.28 77 THR E O 1
ATOM 17285 N N . SER E 2 78 ? 12.440 2.463 -23.887 1.00 42.66 78 SER E N 1
ATOM 17286 C CA . SER E 2 78 ? 11.126 1.839 -24.023 1.00 44.15 78 SER E CA 1
ATOM 17287 C C . SER E 2 78 ? 10.249 2.666 -24.960 1.00 44.98 78 SER E C 1
ATOM 17288 O O . SER E 2 78 ? 9.278 2.161 -25.521 1.00 46.88 78 SER E O 1
ATOM 17296 N N . LYS E 2 79 ? 10.604 3.938 -25.126 1.00 44.44 79 LYS E N 1
ATOM 17297 C CA . LYS E 2 79 ? 9.859 4.851 -25.989 1.00 45.72 79 LYS E CA 1
ATOM 17298 C C . LYS E 2 79 ? 10.656 5.247 -27.229 1.00 40.43 79 LYS E C 1
ATOM 17299 O O . LYS E 2 79 ? 10.163 5.991 -28.079 1.00 38.03 79 LYS E O 1
ATOM 17318 N N . ASN E 2 80 ? 11.884 4.746 -27.321 1.00 37.67 80 ASN E N 1
ATOM 17319 C CA . ASN E 2 80 ? 12.771 5.054 -28.436 1.00 34.71 80 ASN E CA 1
ATOM 17320 C C . ASN E 2 80 ? 12.924 6.568 -28.608 1.00 29.69 80 ASN E C 1
ATOM 17321 O O . ASN E 2 80 ? 12.935 7.089 -29.723 1.00 28.76 80 ASN E O 1
ATOM 17332 N N . THR E 2 81 ? 13.039 7.260 -27.479 1.00 27.90 81 THR E N 1
ATOM 17333 C CA . THR E 2 81 ? 13.128 8.713 -27.457 1.00 29.61 81 THR E CA 1
ATOM 17334 C C . THR E 2 81 ? 14.299 9.167 -26.591 1.00 30.06 81 THR E C 1
ATOM 17335 O O . THR E 2 81 ? 14.541 8.611 -25.519 1.00 32.57 81 THR E O 1
ATOM 17346 N N . ALA E 2 82 ? 15.025 10.172 -27.077 1.00 27.33 82 ALA E N 1
ATOM 17347 C CA . ALA E 2 82 ? 16.101 10.801 -26.319 1.00 26.49 82 ALA E CA 1
ATOM 17348 C C . ALA E 2 82 ? 15.656 12.190 -25.872 1.00 27.68 82 ALA E C 1
ATOM 17349 O O . ALA E 2 82 ? 14.765 12.786 -26.478 1.00 27.38 82 ALA E O 1
ATOM 17356 N N . TYR E 2 83 ? 16.276 12.700 -24.811 1.00 27.26 83 TYR E N 1
ATOM 17357 C CA . TYR E 2 83 ? 15.888 13.989 -24.245 1.00 27.89 83 TYR E CA 1
ATOM 17358 C C . TYR E 2 83 ? 17.091 14.870 -23.940 1.00 26.45 83 TYR E C 1
ATOM 17359 O O . TYR E 2 83 ? 18.179 14.373 -23.653 1.00 25.27 83 TYR E O 1
ATOM 17377 N N . LEU E 2 84 ? 16.879 16.180 -24.015 1.00 23.54 84 LEU E N 1
ATOM 17378 C CA . LEU E 2 84 ? 17.854 17.153 -23.535 1.00 23.14 84 LEU E CA 1
ATOM 17379 C C . LEU E 2 84 ? 17.187 18.082 -22.531 1.00 23.94 84 LEU E C 1
ATOM 17380 O O . LEU E 2 84 ? 16.395 18.950 -22.899 1.00 28.61 84 LEU E O 1
ATOM 17396 N N . GLN E 2 85 ? 17.498 17.873 -21.258 1.00 23.91 85 GLN E N 1
ATOM 17397 C CA . GLN E 2 85 ? 16.999 18.729 -20.193 1.00 27.90 85 GLN E CA 1
ATOM 17398 C C . GLN E 2 85 ? 17.936 19.918 -20.040 1.00 30.06 85 GLN E C 1
ATOM 17399 O O . GLN E 2 85 ? 19.090 19.755 -19.648 1.00 31.33 85 GLN E O 1
ATOM 17413 N N . MET E 2 86 ? 17.431 21.107 -20.348 1.00 28.64 86 MET E N 1
ATOM 17414 C CA . MET E 2 86 ? 18.248 22.313 -20.350 1.00 29.11 86 MET E CA 1
ATOM 17415 C C . MET E 2 86 ? 17.892 23.222 -19.182 1.00 30.53 86 MET E C 1
ATOM 17416 O O . MET E 2 86 ? 16.834 23.844 -19.184 1.00 35.29 86 MET E O 1
ATOM 17430 N N . ASN E 2 87 ? 18.778 23.287 -18.190 1.00 29.37 87 ASN E N 1
ATOM 17431 C CA . ASN E 2 87 ? 18.601 24.162 -17.032 1.00 30.29 87 ASN E CA 1
ATOM 17432 C C . ASN E 2 87 ? 19.538 25.365 -17.084 1.00 33.83 87 ASN E C 1
ATOM 17433 O O . ASN E 2 87 ? 20.498 25.378 -17.857 1.00 30.57 87 ASN E O 1
ATOM 17444 N N . SER E 2 88 ? 19.253 26.361 -16.246 1.00 36.01 88 SER E N 1
ATOM 17445 C CA . SER E 2 88 ? 20.067 27.573 -16.142 1.00 36.61 88 SER E CA 1
ATOM 17446 C C . SER E 2 88 ? 20.385 28.159 -17.513 1.00 34.50 88 SER E C 1
ATOM 17447 O O . SER E 2 88 ? 21.533 28.490 -17.808 1.00 34.21 88 SER E O 1
ATOM 17455 N N . LEU E 2 89 ? 19.361 28.275 -18.350 1.00 30.11 89 LEU E N 1
ATOM 17456 C CA . LEU E 2 89 ? 19.541 28.750 -19.713 1.00 30.09 89 LEU E CA 1
ATOM 17457 C C . LEU E 2 89 ? 19.943 30.219 -19.737 1.00 30.07 89 LEU E C 1
ATOM 17458 O O . LEU E 2 89 ? 19.627 30.976 -18.821 1.00 31.08 89 LEU E O 1
ATOM 17474 N N . ARG E 2 90 ? 20.651 30.611 -20.789 1.00 30.43 90 ARG E N 1
ATOM 17475 C CA . ARG E 2 90 ? 21.072 31.995 -20.952 1.00 33.26 90 ARG E CA 1
ATOM 17476 C C . ARG E 2 90 ? 20.969 32.409 -22.412 1.00 31.05 90 ARG E C 1
ATOM 17477 O O . ARG E 2 90 ? 20.735 31.575 -23.288 1.00 26.86 90 ARG E O 1
ATOM 17498 N N . ALA E 2 91 ? 21.130 33.706 -22.655 1.00 29.23 91 ALA E N 1
ATOM 17499 C CA . ALA E 2 91 ? 20.895 34.297 -23.967 1.00 31.84 91 ALA E CA 1
ATOM 17500 C C . ALA E 2 91 ? 21.649 33.586 -25.085 1.00 29.89 91 ALA E C 1
ATOM 17501 O O . ALA E 2 91 ? 21.116 33.401 -26.179 1.00 30.72 91 ALA E O 1
ATOM 17508 N N . GLU E 2 92 ? 22.883 33.179 -24.809 1.00 31.14 92 GLU E N 1
ATOM 17509 C CA . GLU E 2 92 ? 23.721 32.560 -25.833 1.00 34.48 92 GLU E CA 1
ATOM 17510 C C . GLU E 2 92 ? 23.334 31.116 -26.128 1.00 27.54 92 GLU E C 1
ATOM 17511 O O . GLU E 2 92 ? 23.877 30.510 -27.049 1.00 24.45 92 GLU E O 1
ATOM 17523 N N . ASP E 2 93 ? 22.404 30.562 -25.354 1.00 24.88 93 ASP E N 1
ATOM 17524 C CA . ASP E 2 93 ? 21.873 29.235 -25.656 1.00 25.33 93 ASP E CA 1
ATOM 17525 C C . ASP E 2 93 ? 20.816 29.323 -26.751 1.00 25.23 93 ASP E C 1
ATOM 17526 O O . ASP E 2 93 ? 20.308 28.300 -27.215 1.00 25.57 93 ASP E O 1
ATOM 17535 N N . THR E 2 94 ? 20.486 30.547 -27.158 1.00 26.03 94 THR E N 1
ATOM 17536 C CA . THR E 2 94 ? 19.529 30.771 -28.236 1.00 25.18 94 THR E CA 1
ATOM 17537 C C . THR E 2 94 ? 20.039 30.152 -29.527 1.00 25.33 94 THR E C 1
ATOM 17538 O O . THR E 2 94 ? 21.079 30.552 -30.048 1.00 26.18 94 THR E O 1
ATOM 17549 N N . ALA E 2 95 ? 19.296 29.176 -30.042 1.00 23.64 95 ALA E N 1
ATOM 17550 C CA . ALA E 2 95 ? 19.731 28.416 -31.203 1.00 21.77 95 ALA E CA 1
ATOM 17551 C C . ALA E 2 95 ? 18.652 27.460 -31.695 1.00 20.54 95 ALA E C 1
ATOM 17552 O O . ALA E 2 95 ? 17.676 27.190 -30.998 1.00 21.83 95 ALA E O 1
ATOM 17559 N N . VAL E 2 96 ? 18.845 26.957 -32.908 1.00 21.88 96 VAL E N 1
ATOM 17560 C CA . VAL E 2 96 ? 18.109 25.801 -33.394 1.00 24.53 96 VAL E CA 1
ATOM 17561 C C . VAL E 2 96 ? 18.841 24.549 -32.929 1.00 24.47 96 VAL E C 1
ATOM 17562 O O . VAL E 2 96 ? 20.034 24.394 -33.190 1.00 26.51 96 VAL E O 1
ATOM 17575 N N . TYR E 2 97 ? 18.128 23.663 -32.245 1.00 24.36 97 TYR E N 1
ATOM 17576 C CA . TYR E 2 97 ? 18.730 22.451 -31.700 1.00 24.40 97 TYR E CA 1
ATOM 17577 C C . TYR E 2 97 ? 18.355 21.227 -32.529 1.00 25.89 97 TYR E C 1
ATOM 17578 O O . TYR E 2 97 ? 17.180 20.880 -32.644 1.00 26.57 97 TYR E O 1
ATOM 17596 N N . TYR E 2 98 ? 19.367 20.585 -33.108 1.00 24.63 98 TYR E N 1
ATOM 17597 C CA . TYR E 2 98 ? 19.182 19.358 -33.877 1.00 26.08 98 TYR E CA 1
ATOM 17598 C C . TYR E 2 98 ? 19.550 18.143 -33.044 1.00 25.86 98 TYR E C 1
ATOM 17599 O O . TYR E 2 98 ? 20.526 18.185 -32.298 1.00 22.24 98 TYR E O 1
ATOM 17617 N N . CYS E 2 99 ? 18.788 17.061 -33.173 1.00 27.50 99 CYS E N 1
ATOM 17618 C CA . CYS E 2 99 ? 19.277 15.767 -32.713 1.00 28.34 99 CYS E CA 1
ATOM 17619 C C . CYS E 2 99 ? 19.724 14.965 -33.931 1.00 24.95 99 CYS E C 1
ATOM 17620 O O . CYS E 2 99 ? 19.172 15.115 -35.021 1.00 26.59 99 CYS E O 1
ATOM 17627 N N . ALA E 2 100 ? 20.749 14.140 -33.745 1.00 24.49 100 ALA E N 1
ATOM 17628 C CA . ALA E 2 100 ? 21.361 13.413 -34.850 1.00 23.60 100 ALA E CA 1
ATOM 17629 C C . ALA E 2 100 ? 21.864 12.051 -34.389 1.00 20.92 100 ALA E C 1
ATOM 17630 O O . ALA E 2 100 ? 22.131 11.849 -33.206 1.00 24.24 100 ALA E O 1
ATOM 17637 N N . ARG E 2 101 ? 21.993 11.128 -35.337 1.00 23.46 101 ARG E N 1
ATOM 17638 C CA . ARG E 2 101 ? 22.344 9.746 -35.029 1.00 24.02 101 ARG E CA 1
ATOM 17639 C C . ARG E 2 101 ? 23.779 9.419 -35.410 1.00 25.59 101 ARG E C 1
ATOM 17640 O O . ARG E 2 101 ? 24.251 9.812 -36.473 1.00 24.90 101 ARG E O 1
ATOM 17661 N N . GLY E 2 102 ? 24.454 8.683 -34.532 1.00 25.30 102 GLY E N 1
ATOM 17662 C CA . GLY E 2 102 ? 25.767 8.137 -34.819 1.00 27.50 102 GLY E CA 1
ATOM 17663 C C . GLY E 2 102 ? 25.736 6.635 -34.621 1.00 25.27 102 GLY E C 1
ATOM 17664 O O . GLY E 2 102 ? 24.754 6.097 -34.109 1.00 26.30 102 GLY E O 1
ATOM 17668 N N . ARG E 2 103 ? 26.807 5.962 -35.029 1.00 29.29 103 ARG E N 1
ATOM 17669 C CA . ARG E 2 103 ? 26.917 4.515 -34.887 1.00 28.46 103 ARG E CA 1
ATOM 17670 C C . ARG E 2 103 ? 28.064 4.173 -33.948 1.00 29.97 103 ARG E C 1
ATOM 17671 O O . ARG E 2 103 ? 28.983 4.971 -33.762 1.00 28.50 103 ARG E O 1
ATOM 17692 N N . TRP E 2 104 ? 28.009 2.983 -33.357 1.00 32.06 104 TRP E N 1
ATOM 17693 C CA . TRP E 2 104 ? 29.011 2.576 -32.379 1.00 33.25 104 TRP E CA 1
ATOM 17694 C C . TRP E 2 104 ? 30.408 2.539 -32.992 1.00 32.94 104 TRP E C 1
ATOM 17695 O O . TRP E 2 104 ? 31.401 2.738 -32.293 1.00 32.78 104 TRP E O 1
ATOM 17716 N N . TYR E 2 105 ? 30.475 2.302 -34.299 1.00 32.97 105 TYR E N 1
ATOM 17717 C CA . TYR E 2 105 ? 31.754 2.184 -34.996 1.00 33.67 105 TYR E CA 1
ATOM 17718 C C . TYR E 2 105 ? 32.070 3.405 -35.861 1.00 33.08 105 TYR E C 1
ATOM 17719 O O . TYR E 2 105 ? 33.100 3.441 -36.534 1.00 34.25 105 TYR E O 1
ATOM 17737 N N . ARG E 2 106 ? 31.185 4.399 -35.846 1.00 30.81 106 ARG E N 1
ATOM 17738 C CA . ARG E 2 106 ? 31.360 5.595 -36.666 1.00 31.62 106 ARG E CA 1
ATOM 17739 C C . ARG E 2 106 ? 30.594 6.769 -36.067 1.00 31.05 106 ARG E C 1
ATOM 17740 O O . ARG E 2 106 ? 29.366 6.827 -36.152 1.00 31.05 106 ARG E O 1
ATOM 17761 N N . ARG E 2 107 ? 31.322 7.709 -35.472 1.00 30.37 107 ARG E N 1
ATOM 17762 C CA . ARG E 2 107 ? 30.694 8.833 -34.791 1.00 32.31 107 ARG E CA 1
ATOM 17763 C C . ARG E 2 107 ? 30.561 10.031 -35.735 1.00 33.48 107 ARG E C 1
ATOM 17764 O O . ARG E 2 107 ? 30.805 11.174 -35.357 1.00 34.65 107 ARG E O 1
ATOM 17785 N N . ALA E 2 108 ? 30.191 9.740 -36.978 1.00 32.43 108 ALA E N 1
ATOM 17786 C CA . ALA E 2 108 ? 29.719 10.754 -37.904 1.00 31.36 108 ALA E CA 1
ATOM 17787 C C . ALA E 2 108 ? 28.200 10.737 -37.829 1.00 30.34 108 ALA E C 1
ATOM 17788 O O . ALA E 2 108 ? 27.609 9.735 -37.425 1.00 29.07 108 ALA E O 1
ATOM 17795 N N . LEU E 2 109 ? 27.571 11.843 -38.207 1.00 28.08 109 LEU E N 1
ATOM 17796 C CA . LEU E 2 109 ? 26.138 12.014 -37.993 1.00 26.59 109 LEU E CA 1
ATOM 17797 C C . LEU E 2 109 ? 25.368 11.865 -39.301 1.00 26.74 109 LEU E C 1
ATOM 17798 O O . LEU E 2 109 ? 25.335 12.782 -40.118 1.00 28.79 109 LEU E O 1
ATOM 17814 N N . ASP E 2 110 ? 24.744 10.704 -39.490 1.00 28.75 110 ASP E N 1
ATOM 17815 C CA . ASP E 2 110 ? 24.161 10.360 -40.782 1.00 31.19 110 ASP E CA 1
ATOM 17816 C C . ASP E 2 110 ? 22.699 10.786 -40.921 1.00 34.33 110 ASP E C 1
ATOM 17817 O O . ASP E 2 110 ? 22.265 11.160 -42.013 1.00 39.10 110 ASP E O 1
ATOM 17826 N N . TYR E 2 111 ? 21.944 10.728 -39.828 1.00 31.19 111 TYR E N 1
ATOM 17827 C CA . TYR E 2 111 ? 20.552 11.175 -39.843 1.00 32.49 111 TYR E CA 1
ATOM 17828 C C . TYR E 2 111 ? 20.331 12.317 -38.863 1.00 32.59 111 TYR E C 1
ATOM 17829 O O . TYR E 2 111 ? 20.821 12.282 -37.736 1.00 31.05 111 TYR E O 1
ATOM 17847 N N . TRP E 2 112 ? 19.588 13.323 -39.321 1.00 31.45 112 TRP E N 1
ATOM 17848 C CA . TRP E 2 112 ? 19.311 14.531 -38.553 1.00 29.42 112 TRP E CA 1
ATOM 17849 C C . TRP E 2 112 ? 17.817 14.833 -38.527 1.00 28.09 112 TRP E C 1
ATOM 17850 O O . TRP E 2 112 ? 17.105 14.562 -39.492 1.00 27.63 112 TRP E O 1
ATOM 17871 N N . GLY E 2 113 ? 17.349 15.407 -37.426 1.00 29.46 113 GLY E N 1
ATOM 17872 C CA . GLY E 2 113 ? 16.004 15.950 -37.377 1.00 29.45 113 GLY E CA 1
ATOM 17873 C C . GLY E 2 113 ? 15.993 17.308 -38.055 1.00 30.25 113 GLY E C 1
ATOM 17874 O O . GLY E 2 113 ? 17.034 17.785 -38.508 1.00 31.63 113 GLY E O 1
ATOM 17878 N N A GLN E 2 114 ? 14.835 17.952 -38.154 0.51 30.77 114 GLN E N 1
ATOM 17879 N N B GLN E 2 114 ? 14.803 17.907 -38.098 0.49 30.70 114 GLN E N 1
ATOM 17880 C CA A GLN E 2 114 ? 14.776 19.256 -38.815 0.51 30.98 114 GLN E CA 1
ATOM 17881 C CA B GLN E 2 114 ? 14.570 19.201 -38.730 0.49 31.15 114 GLN E CA 1
ATOM 17882 C C A GLN E 2 114 ? 14.956 20.407 -37.821 0.51 29.55 114 GLN E C 1
ATOM 17883 C C B GLN E 2 114 ? 15.026 20.357 -37.840 0.49 29.58 114 GLN E C 1
ATOM 17884 O O A GLN E 2 114 ? 14.928 21.576 -38.206 0.51 30.09 114 GLN E O 1
ATOM 17885 O O B GLN E 2 114 ? 15.260 21.469 -38.316 0.49 29.67 114 GLN E O 1
ATOM 17912 N N . GLY E 2 115 ? 15.148 20.076 -36.548 1.00 30.36 115 GLY E N 1
ATOM 17913 C CA . GLY E 2 115 ? 15.535 21.070 -35.565 1.00 29.37 115 GLY E CA 1
ATOM 17914 C C . GLY E 2 115 ? 14.361 21.752 -34.889 1.00 29.73 115 GLY E C 1
ATOM 17915 O O . GLY E 2 115 ? 13.293 21.906 -35.479 1.00 29.26 115 GLY E O 1
ATOM 17919 N N . THR E 2 116 ? 14.571 22.152 -33.638 1.00 29.53 116 THR E N 1
ATOM 17920 C CA . THR E 2 116 ? 13.568 22.878 -32.870 1.00 30.92 116 THR E CA 1
ATOM 17921 C C . THR E 2 116 ? 14.217 24.134 -32.291 1.00 29.23 116 THR E C 1
ATOM 17922 O O . THR E 2 116 ? 15.347 24.089 -31.804 1.00 27.04 116 THR E O 1
ATOM 17933 N N . LEU E 2 117 ? 13.506 25.256 -32.365 1.00 27.33 117 LEU E N 1
ATOM 17934 C CA . LEU E 2 117 ? 14.076 26.547 -31.989 1.00 26.37 117 LEU E CA 1
ATOM 17935 C C . LEU E 2 117 ? 13.934 26.831 -30.498 1.00 27.68 117 LEU E C 1
ATOM 17936 O O . LEU E 2 117 ? 12.864 26.650 -29.915 1.00 27.16 117 LEU E O 1
ATOM 17952 N N . VAL E 2 118 ? 15.030 27.279 -29.895 1.00 26.97 118 VAL E N 1
ATOM 17953 C CA . VAL E 2 118 ? 15.042 27.701 -28.502 1.00 25.83 118 VAL E CA 1
ATOM 17954 C C . VAL E 2 118 ? 15.505 29.150 -28.430 1.00 24.89 118 VAL E C 1
ATOM 17955 O O . VAL E 2 118 ? 16.578 29.485 -28.926 1.00 26.29 118 VAL E O 1
ATOM 17968 N N . THR E 2 119 ? 14.682 30.001 -27.822 1.00 27.18 119 THR E N 1
ATOM 17969 C CA . THR E 2 119 ? 15.006 31.414 -27.660 1.00 29.69 119 THR E CA 1
ATOM 17970 C C . THR E 2 119 ? 15.066 31.757 -26.178 1.00 27.03 119 THR E C 1
ATOM 17971 O O . THR E 2 119 ? 14.114 31.512 -25.436 1.00 27.98 119 THR E O 1
ATOM 17982 N N . VAL E 2 120 ? 16.198 32.310 -25.755 1.00 27.13 120 VAL E N 1
ATOM 17983 C CA . VAL E 2 120 ? 16.392 32.718 -24.369 1.00 28.22 120 VAL E CA 1
ATOM 17984 C C . VAL E 2 120 ? 16.576 34.230 -24.301 1.00 30.50 120 VAL E C 1
ATOM 17985 O O . VAL E 2 120 ? 17.568 34.767 -24.790 1.00 29.65 120 VAL E O 1
ATOM 17998 N N . SER E 2 121 ? 15.613 34.912 -23.691 1.00 30.85 121 SER E N 1
ATOM 17999 C CA . SER E 2 121 ? 15.664 36.365 -23.587 1.00 33.03 121 SER E CA 1
ATOM 18000 C C . SER E 2 121 ? 14.797 36.879 -22.446 1.00 35.13 121 SER E C 1
ATOM 18001 O O . SER E 2 121 ? 13.765 36.292 -22.121 1.00 34.39 121 SER E O 1
ATOM 18009 N N . SER E 2 122 ? 15.235 37.978 -21.839 1.00 37.60 122 SER E N 1
ATOM 18010 C CA . SER E 2 122 ? 14.483 38.631 -20.775 1.00 41.53 122 SER E CA 1
ATOM 18011 C C . SER E 2 122 ? 13.444 39.596 -21.346 1.00 42.71 122 SER E C 1
ATOM 18012 O O . SER E 2 122 ? 12.642 40.163 -20.607 1.00 43.62 122 SER E O 1
ATOM 18020 N N . ALA E 2 123 ? 13.466 39.778 -22.665 1.00 42.71 123 ALA E N 1
ATOM 18021 C CA . ALA E 2 123 ? 12.534 40.679 -23.337 1.00 42.32 123 ALA E CA 1
ATOM 18022 C C . ALA E 2 123 ? 11.105 40.157 -23.259 1.00 41.74 123 ALA E C 1
ATOM 18023 O O . ALA E 2 123 ? 10.880 38.952 -23.187 1.00 36.98 123 ALA E O 1
ATOM 18030 N N . SER E 2 124 ? 10.144 41.077 -23.279 1.00 45.19 124 SER E N 1
ATOM 18031 C CA . SER E 2 124 ? 8.729 40.723 -23.234 1.00 47.96 124 SER E CA 1
ATOM 18032 C C . SER E 2 124 ? 8.116 40.756 -24.630 1.00 44.94 124 SER E C 1
ATOM 18033 O O . SER E 2 124 ? 8.622 41.433 -25.526 1.00 44.81 124 SER E O 1
ATOM 18041 N N . THR E 2 125 ? 7.023 40.022 -24.805 1.00 43.31 125 THR E N 1
ATOM 18042 C CA . THR E 2 125 ? 6.348 39.939 -26.096 1.00 46.04 125 THR E CA 1
ATOM 18043 C C . THR E 2 125 ? 5.711 41.277 -26.470 1.00 45.84 125 THR E C 1
ATOM 18044 O O . THR E 2 125 ? 5.013 41.891 -25.663 1.00 46.11 125 THR E O 1
ATOM 18055 N N . LYS E 2 126 ? 5.950 41.717 -27.703 1.00 45.18 126 LYS E N 1
ATOM 18056 C CA . LYS E 2 126 ? 5.483 43.024 -28.158 1.00 45.41 126 LYS E CA 1
ATOM 18057 C C . LYS E 2 126 ? 5.357 43.068 -29.678 1.00 40.32 126 LYS E C 1
ATOM 18058 O O . LYS E 2 126 ? 6.227 42.578 -30.396 1.00 37.44 126 LYS E O 1
ATOM 18077 N N . GLY E 2 127 ? 4.272 43.664 -30.159 1.00 39.07 127 GLY E N 1
ATOM 18078 C CA . GLY E 2 127 ? 4.048 43.802 -31.586 1.00 38.38 127 GLY E CA 1
ATOM 18079 C C . GLY E 2 127 ? 4.821 44.974 -32.164 1.00 39.42 127 GLY E C 1
ATOM 18080 O O . GLY E 2 127 ? 5.173 45.905 -31.439 1.00 37.89 127 GLY E O 1
ATOM 18084 N N . PRO E 2 128 ? 5.086 44.940 -33.480 1.00 41.93 128 PRO E N 1
ATOM 18085 C CA . PRO E 2 128 ? 5.885 45.988 -34.125 1.00 42.69 128 PRO E CA 1
ATOM 18086 C C . PRO E 2 128 ? 5.145 47.300 -34.342 1.00 42.38 128 PRO E C 1
ATOM 18087 O O . PRO E 2 128 ? 3.914 47.326 -34.382 1.00 39.41 128 PRO E O 1
ATOM 18098 N N . SER E 2 129 ? 5.914 48.378 -34.465 1.00 35.02 129 SER E N 1
ATOM 18099 C CA . SER E 2 129 ? 5.426 49.628 -35.026 1.00 37.74 129 SER E CA 1
ATOM 18100 C C . SER E 2 129 ? 5.898 49.678 -36.473 1.00 36.72 129 SER E C 1
ATOM 18101 O O . SER E 2 129 ? 7.053 49.354 -36.758 1.00 36.51 129 SER E O 1
ATOM 18109 N N . VAL E 2 130 ? 5.008 50.066 -37.381 1.00 33.93 130 VAL E N 1
ATOM 18110 C CA . VAL E 2 130 ? 5.326 50.075 -38.804 1.00 31.64 130 VAL E CA 1
ATOM 18111 C C . VAL E 2 130 ? 5.362 51.505 -39.325 1.00 32.14 130 VAL E C 1
ATOM 18112 O O . VAL E 2 130 ? 4.374 52.231 -39.232 1.00 31.12 130 VAL E O 1
ATOM 18125 N N . PHE E 2 131 ? 6.509 51.898 -39.872 1.00 32.33 131 PHE E N 1
ATOM 18126 C CA . PHE E 2 131 ? 6.689 53.246 -40.397 1.00 33.88 131 PHE E CA 1
ATOM 18127 C C . PHE E 2 131 ? 7.019 53.209 -41.885 1.00 34.55 131 PHE E C 1
ATOM 18128 O O . PHE E 2 131 ? 7.683 52.284 -42.353 1.00 33.48 131 PHE E O 1
ATOM 18145 N N . PRO E 2 132 ? 6.552 54.218 -42.637 1.00 33.77 132 PRO E N 1
ATOM 18146 C CA . PRO E 2 132 ? 6.828 54.248 -44.074 1.00 34.12 132 PRO E CA 1
ATOM 18147 C C . PRO E 2 132 ? 8.258 54.664 -44.397 1.00 34.39 132 PRO E C 1
ATOM 18148 O O . PRO E 2 132 ? 8.817 55.531 -43.729 1.00 31.89 132 PRO E O 1
ATOM 18159 N N . LEU E 2 133 ? 8.840 54.024 -45.403 1.00 35.05 133 LEU E N 1
ATOM 18160 C CA . LEU E 2 133 ? 10.062 54.508 -46.027 1.00 33.03 133 LEU E CA 1
ATOM 18161 C C . LEU E 2 133 ? 9.647 55.147 -47.341 1.00 31.40 133 LEU E C 1
ATOM 18162 O O . LEU E 2 133 ? 9.601 54.488 -48.377 1.00 30.27 133 LEU E O 1
ATOM 18178 N N . ALA E 2 134 ? 9.327 56.437 -47.283 1.00 31.91 134 ALA E N 1
ATOM 18179 C CA . ALA E 2 134 ? 8.666 57.114 -48.391 1.00 35.20 134 ALA E CA 1
ATOM 18180 C C . ALA E 2 134 ? 9.600 57.295 -49.584 1.00 38.22 134 ALA E C 1
ATOM 18181 O O . ALA E 2 134 ? 10.794 57.539 -49.410 1.00 37.73 134 ALA E O 1
ATOM 18188 N N . PRO E 2 135 ? 9.055 57.176 -50.807 1.00 40.68 135 PRO E N 1
ATOM 18189 C CA . PRO E 2 135 ? 9.883 57.371 -52.000 1.00 44.15 135 PRO E CA 1
ATOM 18190 C C . PRO E 2 135 ? 10.400 58.799 -52.083 1.00 47.49 135 PRO E C 1
ATOM 18191 O O . PRO E 2 135 ? 9.645 59.737 -51.832 1.00 48.83 135 PRO E O 1
ATOM 18202 N N . SER E 2 136 ? 11.674 58.951 -52.426 1.00 48.99 136 SER E N 1
ATOM 18203 C CA . SER E 2 136 ? 12.315 60.258 -52.435 1.00 51.63 136 SER E CA 1
ATOM 18204 C C . SER E 2 136 ? 11.660 61.211 -53.428 1.00 54.70 136 SER E C 1
ATOM 18205 O O . SER E 2 136 ? 11.195 60.801 -54.492 1.00 53.04 136 SER E O 1
ATOM 18213 N N . SER E 2 137 ? 11.631 62.487 -53.063 1.00 60.07 137 SER E N 1
ATOM 18214 C CA . SER E 2 137 ? 11.101 63.528 -53.934 1.00 69.04 137 SER E CA 1
ATOM 18215 C C . SER E 2 137 ? 12.022 63.763 -55.131 1.00 72.26 137 SER E C 1
ATOM 18216 O O . SER E 2 137 ? 11.621 64.377 -56.120 1.00 71.06 137 SER E O 1
ATOM 18224 N N . LYS E 2 138 ? 13.251 63.262 -55.035 1.00 75.26 138 LYS E N 1
ATOM 18225 C CA . LYS E 2 138 ? 14.266 63.478 -56.062 1.00 79.93 138 LYS E CA 1
ATOM 18226 C C . LYS E 2 138 ? 14.402 62.303 -57.029 1.00 78.47 138 LYS E C 1
ATOM 18227 O O . LYS E 2 138 ? 15.330 62.277 -57.840 1.00 80.67 138 LYS E O 1
ATOM 18246 N N . SER E 2 139 ? 13.489 61.338 -56.937 1.00 75.31 139 SER E N 1
ATOM 18247 C CA . SER E 2 139 ? 13.549 60.128 -57.759 1.00 72.71 139 SER E CA 1
ATOM 18248 C C . SER E 2 139 ? 13.822 60.433 -59.230 1.00 77.74 139 SER E C 1
ATOM 18249 O O . SER E 2 139 ? 13.235 61.353 -59.803 1.00 78.45 139 SER E O 1
ATOM 18257 N N . THR E 2 140 ? 14.729 59.660 -59.821 1.00 80.91 140 THR E N 1
ATOM 18258 C CA . THR E 2 140 ? 15.121 59.838 -61.216 1.00 87.54 140 THR E CA 1
ATOM 18259 C C . THR E 2 140 ? 13.907 59.806 -62.136 1.00 88.41 140 THR E C 1
ATOM 18260 O O . THR E 2 140 ? 13.163 58.825 -62.164 1.00 88.46 140 THR E O 1
ATOM 18271 N N . SER E 2 141 ? 13.718 60.885 -62.888 1.00 89.46 141 SER E N 1
ATOM 18272 C CA . SER E 2 141 ? 12.578 61.005 -63.788 1.00 88.11 141 SER E CA 1
ATOM 18273 C C . SER E 2 141 ? 12.609 59.912 -64.850 1.00 84.06 141 SER E C 1
ATOM 18274 O O . SER E 2 141 ? 13.580 59.785 -65.598 1.00 86.32 141 SER E O 1
ATOM 18282 N N . GLY E 2 142 ? 11.542 59.122 -64.907 1.00 79.39 142 GLY E N 1
ATOM 18283 C CA . GLY E 2 142 ? 11.466 58.010 -65.836 1.00 76.15 142 GLY E CA 1
ATOM 18284 C C . GLY E 2 142 ? 12.407 56.882 -65.453 1.00 71.26 142 GLY E C 1
ATOM 18285 O O . GLY E 2 142 ? 12.602 55.939 -66.223 1.00 75.70 142 GLY E O 1
ATOM 18289 N N . GLY E 2 143 ? 12.986 56.979 -64.258 1.00 63.20 143 GLY E N 1
ATOM 18290 C CA . GLY E 2 143 ? 13.923 55.986 -63.764 1.00 55.48 143 GLY E CA 1
ATOM 18291 C C . GLY E 2 143 ? 13.288 55.070 -62.736 1.00 49.76 143 GLY E C 1
ATOM 18292 O O . GLY E 2 143 ? 12.109 54.729 -62.841 1.00 49.60 143 GLY E O 1
ATOM 18296 N N . THR E 2 144 ? 14.078 54.682 -61.738 1.00 46.75 144 THR E N 1
ATOM 18297 C CA . THR E 2 144 ? 13.631 53.761 -60.700 1.00 44.66 144 THR E CA 1
ATOM 18298 C C . THR E 2 144 ? 13.666 54.422 -59.325 1.00 43.22 144 THR E C 1
ATOM 18299 O O . THR E 2 144 ? 14.634 55.100 -58.975 1.00 45.46 144 THR E O 1
ATOM 18310 N N . ALA E 2 145 ? 12.601 54.210 -58.557 1.00 38.18 145 ALA E N 1
ATOM 18311 C CA . ALA E 2 145 ? 12.497 54.724 -57.197 1.00 35.60 145 ALA E CA 1
ATOM 18312 C C . ALA E 2 145 ? 12.470 53.570 -56.208 1.00 34.72 145 ALA E C 1
ATOM 18313 O O . ALA E 2 145 ? 12.151 52.439 -56.575 1.00 34.60 145 ALA E O 1
ATOM 18320 N N . ALA E 2 146 ? 12.803 53.861 -54.954 1.00 34.02 146 ALA E N 1
ATOM 18321 C CA . ALA E 2 146 ? 12.746 52.866 -53.889 1.00 32.41 146 ALA E CA 1
ATOM 18322 C C . ALA E 2 146 ? 11.836 53.341 -52.763 1.00 29.30 146 ALA E C 1
ATOM 18323 O O . ALA E 2 146 ? 11.808 54.524 -52.425 1.00 31.64 146 ALA E O 1
ATOM 18330 N N . LEU E 2 147 ? 11.090 52.401 -52.195 1.00 29.39 147 LEU E N 1
ATOM 18331 C CA . LEU E 2 147 ? 10.228 52.672 -51.055 1.00 31.22 147 LEU E CA 1
ATOM 18332 C C . LEU E 2 147 ? 10.151 51.419 -50.203 1.00 30.56 147 LEU E C 1
ATOM 18333 O O . LEU E 2 147 ? 10.562 50.341 -50.636 1.00 29.84 147 LEU E O 1
ATOM 18349 N N . GLY E 2 148 ? 9.627 51.552 -48.992 1.00 30.89 148 GLY E N 1
ATOM 18350 C CA . GLY E 2 148 ? 9.544 50.411 -48.107 1.00 29.25 148 GLY E CA 1
ATOM 18351 C C . GLY E 2 148 ? 8.817 50.675 -46.806 1.00 28.54 148 GLY E C 1
ATOM 18352 O O . GLY E 2 148 ? 8.157 51.701 -46.637 1.00 30.60 148 GLY E O 1
ATOM 18356 N N . CYS E 2 149 ? 8.946 49.722 -45.889 1.00 25.00 149 CYS E N 1
ATOM 18357 C CA . CYS E 2 149 ? 8.362 49.820 -44.561 1.00 29.76 149 CYS E CA 1
ATOM 18358 C C . CYS E 2 149 ? 9.381 49.440 -43.499 1.00 28.31 149 CYS E C 1
ATOM 18359 O O . CYS E 2 149 ? 10.055 48.417 -43.612 1.00 27.03 149 CYS E O 1
ATOM 18366 N N . LEU E 2 150 ? 9.487 50.277 -42.474 1.00 29.26 150 LEU E N 1
ATOM 18367 C CA . LEU E 2 150 ? 10.320 49.987 -41.319 1.00 28.47 150 LEU E CA 1
ATOM 18368 C C . LEU E 2 150 ? 9.472 49.312 -40.249 1.00 30.37 150 LEU E C 1
ATOM 18369 O O . LEU E 2 150 ? 8.514 49.898 -39.747 1.00 29.87 150 LEU E O 1
ATOM 18385 N N . VAL E 2 151 ? 9.830 48.076 -39.913 1.00 27.34 151 VAL E N 1
ATOM 18386 C CA . VAL E 2 151 ? 9.095 47.293 -38.923 1.00 29.60 151 VAL E CA 1
ATOM 18387 C C . VAL E 2 151 ? 9.919 47.210 -37.645 1.00 32.69 151 VAL E C 1
ATOM 18388 O O . VAL E 2 151 ? 10.884 46.446 -37.566 1.00 32.51 151 VAL E O 1
ATOM 18401 N N . LYS E 2 152 ? 9.520 47.987 -36.642 1.00 32.45 152 LYS E N 1
ATOM 18402 C CA . LYS E 2 152 ? 10.392 48.286 -35.513 1.00 34.73 152 LYS E CA 1
ATOM 18403 C C . LYS E 2 152 ? 9.872 47.799 -34.161 1.00 34.42 152 LYS E C 1
ATOM 18404 O O . LYS E 2 152 ? 8.672 47.856 -33.882 1.00 33.88 152 LYS E O 1
ATOM 18423 N N . ASP E 2 153 ? 10.802 47.321 -33.337 1.00 31.19 153 ASP E N 1
ATOM 18424 C CA . ASP E 2 153 ? 10.558 47.031 -31.925 1.00 31.75 153 ASP E CA 1
ATOM 18425 C C . ASP E 2 153 ? 9.494 45.965 -31.692 1.00 31.97 153 ASP E C 1
ATOM 18426 O O . ASP E 2 153 ? 8.439 46.242 -31.121 1.00 33.97 153 ASP E O 1
ATOM 18435 N N . TYR E 2 154 ? 9.783 44.742 -32.124 1.00 31.66 154 TYR E N 1
ATOM 18436 C CA . TYR E 2 154 ? 8.895 43.614 -31.873 1.00 32.88 154 TYR E CA 1
ATOM 18437 C C . TYR E 2 154 ? 9.669 42.461 -31.251 1.00 34.85 154 TYR E C 1
ATOM 18438 O O . TYR E 2 154 ? 10.879 42.340 -31.441 1.00 33.69 154 TYR E O 1
ATOM 18456 N N . PHE E 2 155 ? 8.962 41.629 -30.494 1.00 37.25 155 PHE E N 1
ATOM 18457 C CA . PHE E 2 155 ? 9.547 40.434 -29.907 1.00 39.12 155 PHE E CA 1
ATOM 18458 C C . PHE E 2 155 ? 8.461 39.396 -29.639 1.00 42.32 155 PHE E C 1
ATOM 18459 O O . PHE E 2 155 ? 7.367 39.749 -29.201 1.00 42.84 155 PHE E O 1
ATOM 18476 N N . PRO E 2 156 ? 8.750 38.110 -29.909 1.00 43.01 156 PRO E N 1
ATOM 18477 C CA . PRO E 2 156 ? 9.953 37.555 -30.536 1.00 40.10 156 PRO E CA 1
ATOM 18478 C C . PRO E 2 156 ? 9.821 37.502 -32.053 1.00 40.15 156 PRO E C 1
ATOM 18479 O O . PRO E 2 156 ? 8.846 38.020 -32.601 1.00 41.10 156 PRO E O 1
ATOM 18490 N N . GLU E 2 157 ? 10.792 36.891 -32.720 1.00 39.94 157 GLU E N 1
ATOM 18491 C CA . GLU E 2 157 ? 10.645 36.559 -34.129 1.00 39.88 157 GLU E CA 1
ATOM 18492 C C . GLU E 2 157 ? 9.517 35.542 -34.265 1.00 39.70 157 GLU E C 1
ATOM 18493 O O . GLU E 2 157 ? 9.187 34.859 -33.299 1.00 40.50 157 GLU E O 1
ATOM 18505 N N . PRO E 2 158 ? 8.919 35.428 -35.461 1.00 39.55 158 PRO E N 1
ATOM 18506 C CA . PRO E 2 158 ? 9.134 36.197 -36.686 1.00 38.13 158 PRO E CA 1
ATOM 18507 C C . PRO E 2 158 ? 8.010 37.184 -36.975 1.00 38.28 158 PRO E C 1
ATOM 18508 O O . PRO E 2 158 ? 6.941 37.086 -36.372 1.00 38.40 158 PRO E O 1
ATOM 18519 N N . VAL E 2 159 ? 8.259 38.118 -37.887 1.00 39.10 159 VAL E N 1
ATOM 18520 C CA . VAL E 2 159 ? 7.185 38.840 -38.558 1.00 42.05 159 VAL E CA 1
ATOM 18521 C C . VAL E 2 159 ? 7.209 38.441 -40.025 1.00 41.61 159 VAL E C 1
ATOM 18522 O O . VAL E 2 159 ? 8.254 38.055 -40.548 1.00 40.22 159 VAL E O 1
ATOM 18535 N N . THR E 2 160 ? 6.059 38.530 -40.682 1.00 41.72 160 THR E N 1
ATOM 18536 C CA . THR E 2 160 ? 5.990 38.344 -42.124 1.00 41.37 160 THR E CA 1
ATOM 18537 C C . THR E 2 160 ? 5.576 39.658 -42.768 1.00 38.59 160 THR E C 1
ATOM 18538 O O . THR E 2 160 ? 4.774 40.406 -42.209 1.00 37.46 160 THR E O 1
ATOM 18549 N N . VAL E 2 161 ? 6.149 39.938 -43.933 1.00 36.45 161 VAL E N 1
ATOM 18550 C CA . VAL E 2 161 ? 5.812 41.129 -44.695 1.00 34.25 161 VAL E CA 1
ATOM 18551 C C . VAL E 2 161 ? 5.447 40.758 -46.127 1.00 33.29 161 VAL E C 1
ATOM 18552 O O . VAL E 2 161 ? 6.182 40.036 -46.800 1.00 33.76 161 VAL E O 1
ATOM 18565 N N . SER E 2 162 ? 4.302 41.257 -46.580 1.00 33.50 162 SER E N 1
ATOM 18566 C CA . SER E 2 162 ? 3.922 41.166 -47.982 1.00 34.44 162 SER E CA 1
ATOM 18567 C C . SER E 2 162 ? 3.611 42.565 -48.490 1.00 33.49 162 SER E C 1
ATOM 18568 O O . SER E 2 162 ? 3.468 43.500 -47.699 1.00 32.86 162 SER E O 1
ATOM 18576 N N . TRP E 2 163 ? 3.515 42.705 -49.807 1.00 33.29 163 TRP E N 1
ATOM 18577 C CA . TRP E 2 163 ? 3.172 43.980 -50.419 1.00 31.04 163 TRP E CA 1
ATOM 18578 C C . TRP E 2 163 ? 1.919 43.839 -51.275 1.00 30.06 163 TRP E C 1
ATOM 18579 O O . TRP E 2 163 ? 1.823 42.941 -52.115 1.00 30.99 163 TRP E O 1
ATOM 18600 N N . ASN E 2 164 ? 0.964 44.734 -51.040 1.00 31.40 164 ASN E N 1
ATOM 18601 C CA . ASN E 2 164 ? -0.307 44.731 -51.750 1.00 33.09 164 ASN E CA 1
ATOM 18602 C C . ASN E 2 164 ? -0.984 43.366 -51.671 1.00 37.55 164 ASN E C 1
ATOM 18603 O O . ASN E 2 164 ? -1.434 42.818 -52.679 1.00 36.97 164 ASN E O 1
ATOM 18614 N N . SER E 2 165 ? -1.036 42.826 -50.456 1.00 40.09 165 SER E N 1
ATOM 18615 C CA . SER E 2 165 ? -1.684 41.546 -50.188 1.00 41.84 165 SER E CA 1
ATOM 18616 C C . SER E 2 165 ? -1.092 40.420 -51.035 1.00 41.58 165 SER E C 1
ATOM 18617 O O . SER E 2 165 ? -1.794 39.486 -51.423 1.00 41.14 165 SER E O 1
ATOM 18625 N N . GLY E 2 166 ? 0.203 40.523 -51.320 1.00 38.72 166 GLY E N 1
ATOM 18626 C CA . GLY E 2 166 ? 0.926 39.474 -52.016 1.00 37.93 166 GLY E CA 1
ATOM 18627 C C . GLY E 2 166 ? 0.971 39.641 -53.524 1.00 38.32 166 GLY E C 1
ATOM 18628 O O . GLY E 2 166 ? 1.593 38.838 -54.219 1.00 40.23 166 GLY E O 1
ATOM 18632 N N . ALA E 2 167 ? 0.321 40.682 -54.033 1.00 37.46 167 ALA E N 1
ATOM 18633 C CA . ALA E 2 167 ? 0.275 40.920 -55.473 1.00 34.86 167 ALA E CA 1
ATOM 18634 C C . ALA E 2 167 ? 1.599 41.483 -55.996 1.00 33.97 167 ALA E C 1
ATOM 18635 O O . ALA E 2 167 ? 1.922 41.325 -57.173 1.00 35.51 167 ALA E O 1
ATOM 18642 N N . LEU E 2 168 ? 2.357 42.137 -55.116 1.00 32.86 168 LEU E N 1
ATOM 18643 C CA . LEU E 2 168 ? 3.660 42.704 -55.471 1.00 30.65 168 LEU E CA 1
ATOM 18644 C C . LEU E 2 168 ? 4.792 41.901 -54.833 1.00 30.13 168 LEU E C 1
ATOM 18645 O O . LEU E 2 168 ? 4.944 41.895 -53.611 1.00 30.07 168 LEU E O 1
ATOM 18661 N N . THR E 2 169 ? 5.586 41.235 -55.671 1.00 31.60 169 THR E N 1
ATOM 18662 C CA . THR E 2 169 ? 6.677 40.379 -55.205 1.00 30.67 169 THR E CA 1
ATOM 18663 C C . THR E 2 169 ? 8.003 40.725 -55.878 1.00 30.29 169 THR E C 1
ATOM 18664 O O . THR E 2 169 ? 9.066 40.612 -55.268 1.00 31.26 169 THR E O 1
ATOM 18675 N N . SER E 2 170 ? 7.934 41.133 -57.140 1.00 32.00 170 SER E N 1
ATOM 18676 C CA . SER E 2 170 ? 9.130 41.453 -57.907 1.00 37.29 170 SER E CA 1
ATOM 18677 C C . SER E 2 170 ? 9.834 42.676 -57.331 1.00 34.27 170 SER E C 1
ATOM 18678 O O . SER E 2 170 ? 9.194 43.676 -57.008 1.00 31.67 170 SER E O 1
ATOM 18686 N N . GLY E 2 171 ? 11.153 42.582 -57.196 1.00 35.23 171 GLY E N 1
ATOM 18687 C CA . GLY E 2 171 ? 11.957 43.690 -56.713 1.00 33.35 171 GLY E CA 1
ATOM 18688 C C . GLY E 2 171 ? 11.851 43.923 -55.216 1.00 30.12 171 GLY E C 1
ATOM 18689 O O . GLY E 2 171 ? 12.415 44.883 -54.693 1.00 29.64 171 GLY E O 1
ATOM 18693 N N . VAL E 2 172 ? 11.134 43.047 -54.522 1.00 26.95 172 VAL E N 1
ATOM 18694 C CA . VAL E 2 172 ? 10.980 43.170 -53.078 1.00 27.59 172 VAL E CA 1
ATOM 18695 C C . VAL E 2 172 ? 12.179 42.568 -52.346 1.00 29.94 172 VAL E C 1
ATOM 18696 O O . VAL E 2 172 ? 12.620 41.464 -52.667 1.00 31.91 172 VAL E O 1
ATOM 18709 N N . HIS E 2 173 ? 12.701 43.306 -51.368 1.00 30.27 173 HIS E N 1
ATOM 18710 C CA . HIS E 2 173 ? 13.729 42.791 -50.465 1.00 30.83 173 HIS E CA 1
ATOM 18711 C C . HIS E 2 173 ? 13.312 42.999 -49.016 1.00 30.57 173 HIS E C 1
ATOM 18712 O O . HIS E 2 173 ? 13.320 44.124 -48.519 1.00 31.83 173 HIS E O 1
ATOM 18726 N N . THR E 2 174 ? 12.948 41.911 -48.344 1.00 32.25 174 THR E N 1
ATOM 18727 C CA . THR E 2 174 ? 12.668 41.947 -46.914 1.00 31.66 174 THR E CA 1
ATOM 18728 C C . THR E 2 174 ? 13.897 41.453 -46.161 1.00 32.66 174 THR E C 1
ATOM 18729 O O . THR E 2 174 ? 14.237 40.272 -46.210 1.00 33.39 174 THR E O 1
ATOM 18740 N N . PHE E 2 175 ? 14.561 42.367 -45.464 1.00 31.97 175 PHE E N 1
ATOM 18741 C CA . PHE E 2 175 ? 15.839 42.063 -44.835 1.00 32.59 175 PHE E CA 1
ATOM 18742 C C . PHE E 2 175 ? 15.691 41.180 -43.600 1.00 36.08 175 PHE E C 1
ATOM 18743 O O . PHE E 2 175 ? 14.647 41.194 -42.945 1.00 39.65 175 PHE E O 1
ATOM 18760 N N . PRO E 2 176 ? 16.740 40.400 -43.283 1.00 34.92 176 PRO E N 1
ATOM 18761 C CA . PRO E 2 176 ? 16.762 39.667 -42.013 1.00 36.12 176 PRO E CA 1
ATOM 18762 C C . PRO E 2 176 ? 16.618 40.612 -40.830 1.00 35.79 176 PRO E C 1
ATOM 18763 O O . PRO E 2 176 ? 17.175 41.710 -40.855 1.00 36.94 176 PRO E O 1
ATOM 18774 N N . ALA E 2 177 ? 15.883 40.189 -39.809 1.00 35.05 177 ALA E N 1
ATOM 18775 C CA . ALA E 2 177 ? 15.696 41.010 -38.625 1.00 35.34 177 ALA E CA 1
ATOM 18776 C C . ALA E 2 177 ? 17.014 41.170 -37.881 1.00 37.74 177 ALA E C 1
ATOM 18777 O O . ALA E 2 177 ? 17.853 40.270 -37.882 1.00 38.54 177 ALA E O 1
ATOM 18784 N N . VAL E 2 178 ? 17.189 42.333 -37.265 1.00 37.74 178 VAL E N 1
ATOM 18785 C CA . VAL E 2 178 ? 18.350 42.605 -36.433 1.00 38.71 178 VAL E CA 1
ATOM 18786 C C . VAL E 2 178 ? 17.901 42.758 -34.990 1.00 35.88 178 VAL E C 1
ATOM 18787 O O . VAL E 2 178 ? 16.894 43.409 -34.713 1.00 34.05 178 VAL E O 1
ATOM 18800 N N . LEU E 2 179 ? 18.650 42.157 -34.075 1.00 36.94 179 LEU E N 1
ATOM 18801 C CA . LEU E 2 179 ? 18.362 42.296 -32.656 1.00 37.23 179 LEU E CA 1
ATOM 18802 C C . LEU E 2 179 ? 18.983 43.591 -32.144 1.00 40.46 179 LEU E C 1
ATOM 18803 O O . LEU E 2 179 ? 20.199 43.768 -32.189 1.00 44.37 179 LEU E O 1
ATOM 18819 N N . GLN E 2 180 ? 18.137 44.499 -31.670 1.00 39.56 180 GLN E N 1
ATOM 18820 C CA . GLN E 2 180 ? 18.593 45.801 -31.203 1.00 39.10 180 GLN E CA 1
ATOM 18821 C C . GLN E 2 180 ? 19.111 45.720 -29.772 1.00 44.14 180 GLN E C 1
ATOM 18822 O O . GLN E 2 180 ? 18.931 44.710 -29.092 1.00 44.52 180 GLN E O 1
ATOM 18836 N N . SER E 2 181 ? 19.757 46.793 -29.325 1.00 47.76 181 SER E N 1
ATOM 18837 C CA . SER E 2 181 ? 20.305 46.864 -27.974 1.00 52.75 181 SER E CA 1
ATOM 18838 C C . SER E 2 181 ? 19.207 46.754 -26.923 1.00 51.22 181 SER E C 1
ATOM 18839 O O . SER E 2 181 ? 19.445 46.300 -25.805 1.00 55.26 181 SER E O 1
ATOM 18847 N N . SER E 2 182 ? 18.003 47.178 -27.293 1.00 44.87 182 SER E N 1
ATOM 18848 C CA . SER E 2 182 ? 16.855 47.132 -26.396 1.00 41.75 182 SER E CA 1
ATOM 18849 C C . SER E 2 182 ? 16.447 45.699 -26.063 1.00 40.39 182 SER E C 1
ATOM 18850 O O . SER E 2 182 ? 15.804 45.453 -25.044 1.00 42.02 182 SER E O 1
ATOM 18858 N N . GLY E 2 183 ? 16.825 44.763 -26.930 1.00 40.49 183 GLY E N 1
ATOM 18859 C CA . GLY E 2 183 ? 16.387 43.382 -26.818 1.00 41.99 183 GLY E CA 1
ATOM 18860 C C . GLY E 2 183 ? 15.254 43.083 -27.784 1.00 38.66 183 GLY E C 1
ATOM 18861 O O . GLY E 2 183 ? 14.790 41.945 -27.883 1.00 38.17 183 GLY E O 1
ATOM 18865 N N . LEU E 2 184 ? 14.813 44.113 -28.501 1.00 34.50 184 LEU E N 1
ATOM 18866 C CA . LEU E 2 184 ? 13.734 43.986 -29.474 1.00 31.83 184 LEU E CA 1
ATOM 18867 C C . LEU E 2 184 ? 14.292 43.873 -30.886 1.00 32.25 184 LEU E C 1
ATOM 18868 O O . LEU E 2 184 ? 15.360 44.411 -31.185 1.00 34.19 184 LEU E O 1
ATOM 18884 N N . TYR E 2 185 ? 13.565 43.174 -31.751 1.00 31.40 185 TYR E N 1
ATOM 18885 C CA . TYR E 2 185 ? 13.975 43.016 -33.141 1.00 29.82 185 TYR E CA 1
ATOM 18886 C C . TYR E 2 185 ? 13.442 44.148 -34.006 1.00 32.37 185 TYR E C 1
ATOM 18887 O O . TYR E 2 185 ? 12.476 44.822 -33.647 1.00 33.06 185 TYR E O 1
ATOM 18905 N N . SER E 2 186 ? 14.079 44.341 -35.154 1.00 32.31 186 SER E N 1
ATOM 18906 C CA . SER E 2 186 ? 13.627 45.313 -36.135 1.00 33.87 186 SER E CA 1
ATOM 18907 C C . SER E 2 186 ? 14.092 44.904 -37.528 1.00 31.31 186 SER E C 1
ATOM 18908 O O . SER E 2 186 ? 15.151 44.291 -37.682 1.00 29.74 186 SER E O 1
ATOM 18916 N N . LEU E 2 187 ? 13.290 45.227 -38.538 1.00 30.38 187 LEU E N 1
ATOM 18917 C CA . LEU E 2 187 ? 13.682 45.001 -39.923 1.00 31.47 187 LEU E CA 1
ATOM 18918 C C . LEU E 2 187 ? 13.030 46.014 -40.847 1.00 31.94 187 LEU E C 1
ATOM 18919 O O . LEU E 2 187 ? 12.121 46.743 -40.445 1.00 28.09 187 LEU E O 1
ATOM 18935 N N . SER E 2 188 ? 13.508 46.044 -42.086 1.00 33.77 188 SER E N 1
ATOM 18936 C CA . SER E 2 188 ? 12.883 46.820 -43.145 1.00 33.17 188 SER E CA 1
ATOM 18937 C C . SER E 2 188 ? 12.543 45.915 -44.322 1.00 30.58 188 SER E C 1
ATOM 18938 O O . SER E 2 188 ? 13.206 44.901 -44.557 1.00 28.85 188 SER E O 1
ATOM 18946 N N . SER E 2 189 ? 11.488 46.283 -45.040 1.00 26.88 189 SER E N 1
ATOM 18947 C CA . SER E 2 189 ? 11.152 45.655 -46.308 1.00 28.12 189 SER E CA 1
ATOM 18948 C C . SER E 2 189 ? 11.050 46.743 -47.361 1.00 28.18 189 SER E C 1
ATOM 18949 O O . SER E 2 189 ? 10.298 47.701 -47.194 1.00 29.09 189 SER E O 1
ATOM 18957 N N . VAL E 2 190 ? 11.815 46.591 -48.436 1.00 28.24 190 VAL E N 1
ATOM 18958 C CA . VAL E 2 190 ? 11.871 47.597 -49.485 1.00 27.28 190 VAL E CA 1
ATOM 18959 C C . VAL E 2 190 ? 11.490 47.005 -50.831 1.00 27.55 190 VAL E C 1
ATOM 18960 O O . VAL E 2 190 ? 11.479 45.784 -51.015 1.00 28.00 190 VAL E O 1
ATOM 18973 N N . VAL E 2 191 ? 11.177 47.888 -51.768 1.00 27.51 191 VAL E N 1
ATOM 18974 C CA . VAL E 2 191 ? 10.884 47.486 -53.131 1.00 29.07 191 VAL E CA 1
ATOM 18975 C C . VAL E 2 191 ? 11.269 48.626 -54.064 1.00 28.51 191 VAL E C 1
ATOM 18976 O O . VAL E 2 191 ? 11.139 49.800 -53.710 1.00 28.52 191 VAL E O 1
ATOM 18989 N N . THR E 2 192 ? 11.774 48.274 -55.241 1.00 29.34 192 THR E N 1
ATOM 18990 C CA . THR E 2 192 ? 12.079 49.262 -56.264 1.00 32.22 192 THR E CA 1
ATOM 18991 C C . THR E 2 192 ? 10.993 49.228 -57.331 1.00 32.54 192 THR E C 1
ATOM 18992 O O . THR E 2 192 ? 10.576 48.157 -57.773 1.00 33.12 192 THR E O 1
ATOM 19003 N N . VAL E 2 193 ? 10.534 50.410 -57.728 1.00 32.78 193 VAL E N 1
ATOM 19004 C CA . VAL E 2 193 ? 9.443 50.538 -58.682 1.00 34.89 193 VAL E CA 1
ATOM 19005 C C . VAL E 2 193 ? 9.738 51.683 -59.641 1.00 37.08 193 VAL E C 1
ATOM 19006 O O . VAL E 2 193 ? 10.638 52.486 -59.391 1.00 35.14 193 VAL E O 1
ATOM 19019 N N . PRO E 2 194 ? 8.985 51.762 -60.749 1.00 37.79 194 PRO E N 1
ATOM 19020 C CA . PRO E 2 194 ? 9.183 52.886 -61.667 1.00 38.64 194 PRO E CA 1
ATOM 19021 C C . PRO E 2 194 ? 8.842 54.219 -61.009 1.00 37.26 194 PRO E C 1
ATOM 19022 O O . PRO E 2 194 ? 7.853 54.310 -60.279 1.00 35.48 194 PRO E O 1
ATOM 19033 N N . SER E 2 195 ? 9.661 55.235 -61.267 1.00 38.16 195 SER E N 1
ATOM 19034 C CA . SER E 2 195 ? 9.464 56.561 -60.692 1.00 39.37 195 SER E CA 1
ATOM 19035 C C . SER E 2 195 ? 8.137 57.176 -61.125 1.00 38.08 195 SER E C 1
ATOM 19036 O O . SER E 2 195 ? 7.413 57.750 -60.313 1.00 40.95 195 SER E O 1
ATOM 19044 N N . SER E 2 196 ? 7.826 57.047 -62.410 1.00 35.37 196 SER E N 1
ATOM 19045 C CA . SER E 2 196 ? 6.667 57.714 -62.998 1.00 43.40 196 SER E CA 1
ATOM 19046 C C . SER E 2 196 ? 5.333 57.199 -62.457 1.00 47.18 196 SER E C 1
ATOM 19047 O O . SER E 2 196 ? 4.306 57.864 -62.601 1.00 49.78 196 SER E O 1
ATOM 19055 N N . SER E 2 197 ? 5.352 56.025 -61.833 1.00 48.67 197 SER E N 1
ATOM 19056 C CA . SER E 2 197 ? 4.123 55.372 -61.388 1.00 52.07 197 SER E CA 1
ATOM 19057 C C . SER E 2 197 ? 3.748 55.726 -59.948 1.00 49.79 197 SER E C 1
ATOM 19058 O O . SER E 2 197 ? 2.656 55.390 -59.489 1.00 49.48 197 SER E O 1
ATOM 19066 N N . LEU E 2 198 ? 4.650 56.401 -59.240 1.00 48.19 198 LEU E N 1
ATOM 19067 C CA . LEU E 2 198 ? 4.438 56.726 -57.830 1.00 47.52 198 LEU E CA 1
ATOM 19068 C C . LEU E 2 198 ? 3.155 57.520 -57.591 1.00 52.00 198 LEU E C 1
ATOM 19069 O O . LEU E 2 198 ? 2.597 57.492 -56.494 1.00 52.97 198 LEU E O 1
ATOM 19085 N N . GLY E 2 199 ? 2.687 58.219 -58.619 1.00 54.21 199 GLY E N 1
ATOM 19086 C CA . GLY E 2 199 ? 1.495 59.039 -58.500 1.00 56.16 199 GLY E CA 1
ATOM 19087 C C . GLY E 2 199 ? 0.200 58.247 -58.508 1.00 55.31 199 GLY E C 1
ATOM 19088 O O . GLY E 2 199 ? -0.758 58.619 -57.829 1.00 58.71 199 GLY E O 1
ATOM 19092 N N . THR E 2 200 ? 0.171 57.152 -59.265 1.00 51.94 200 THR E N 1
ATOM 19093 C CA . THR E 2 200 ? -1.066 56.403 -59.488 1.00 50.70 200 THR E CA 1
ATOM 19094 C C . THR E 2 200 ? -1.055 54.993 -58.899 1.00 46.03 200 THR E C 1
ATOM 19095 O O . THR E 2 200 ? -2.118 54.412 -58.676 1.00 48.86 200 THR E O 1
ATOM 19106 N N . GLN E 2 201 ? 0.128 54.437 -58.652 1.00 39.87 201 GLN E N 1
ATOM 19107 C CA . GLN E 2 201 ? 0.219 53.101 -58.064 1.00 36.53 201 GLN E CA 1
ATOM 19108 C C . GLN E 2 201 ? 0.111 53.166 -56.546 1.00 34.71 201 GLN E C 1
ATOM 19109 O O . GLN E 2 201 ? 0.688 54.046 -55.911 1.00 35.87 201 GLN E O 1
ATOM 19123 N N . THR E 2 202 ? -0.636 52.225 -55.977 1.00 31.96 202 THR E N 1
ATOM 19124 C CA . THR E 2 202 ? -0.770 52.104 -54.531 1.00 32.68 202 THR E CA 1
ATOM 19125 C C . THR E 2 202 ? 0.218 51.069 -54.007 1.00 31.80 202 THR E C 1
ATOM 19126 O O . THR E 2 202 ? 0.357 49.987 -54.577 1.00 30.73 202 THR E O 1
ATOM 19137 N N . TYR E 2 203 ? 0.905 51.414 -52.922 1.00 33.56 203 TYR E N 1
ATOM 19138 C CA . TYR E 2 203 ? 1.872 50.518 -52.297 1.00 34.42 203 TYR E CA 1
ATOM 19139 C C . TYR E 2 203 ? 1.585 50.394 -50.810 1.00 36.12 203 TYR E C 1
ATOM 19140 O O . TYR E 2 203 ? 1.680 51.364 -50.057 1.00 37.74 203 TYR E O 1
ATOM 19158 N N . ILE E 2 204 ? 1.226 49.181 -50.409 1.00 32.75 204 ILE E N 1
ATOM 19159 C CA . ILE E 2 204 ? 0.835 48.886 -49.040 1.00 33.54 204 ILE E CA 1
ATOM 19160 C C . ILE E 2 204 ? 1.614 47.678 -48.542 1.00 32.51 204 ILE E C 1
ATOM 19161 O O . ILE E 2 204 ? 1.588 46.623 -49.174 1.00 33.04 204 ILE E O 1
ATOM 19177 N N . CYS E 2 205 ? 2.308 47.834 -47.419 1.00 31.67 205 CYS E N 1
ATOM 19178 C CA . CYS E 2 205 ? 2.999 46.711 -46.796 1.00 32.95 205 CYS E CA 1
ATOM 19179 C C . CYS E 2 205 ? 2.108 46.095 -45.724 1.00 33.45 205 CYS E C 1
ATOM 19180 O O . CYS E 2 205 ? 1.519 46.806 -44.909 1.00 35.32 205 CYS E O 1
ATOM 19187 N N . ASN E 2 206 ? 2.005 44.770 -45.746 1.00 32.30 206 ASN E N 1
ATOM 19188 C CA . ASN E 2 206 ? 1.177 44.038 -44.796 1.00 35.89 206 ASN E CA 1
ATOM 19189 C C . ASN E 2 206 ? 2.052 43.308 -43.783 1.00 35.88 206 ASN E C 1
ATOM 19190 O O . ASN E 2 206 ? 2.768 42.374 -44.138 1.00 34.88 206 ASN E O 1
ATOM 19201 N N . VAL E 2 207 ? 1.984 43.736 -42.525 1.00 36.34 207 VAL E N 1
ATOM 19202 C CA . VAL E 2 207 ? 2.870 43.223 -41.483 1.00 38.32 207 VAL E CA 1
ATOM 19203 C C . VAL E 2 207 ? 2.108 42.364 -40.481 1.00 39.73 207 VAL E C 1
ATOM 19204 O O . VAL E 2 207 ? 1.116 42.804 -39.907 1.00 37.86 207 VAL E O 1
ATOM 19217 N N . ASN E 2 208 ? 2.596 41.143 -40.271 1.00 42.36 208 ASN E N 1
ATOM 19218 C CA . ASN E 2 208 ? 1.963 40.185 -39.368 1.00 44.73 208 ASN E CA 1
ATOM 19219 C C . ASN E 2 208 ? 2.914 39.682 -38.288 1.00 41.14 208 ASN E C 1
ATOM 19220 O O . ASN E 2 208 ? 3.977 39.144 -38.593 1.00 41.76 208 ASN E O 1
ATOM 19231 N N . HIS E 2 209 ? 2.518 39.856 -37.030 1.00 40.56 209 HIS E N 1
ATOM 19232 C CA . HIS E 2 209 ? 3.271 39.329 -35.897 1.00 41.84 209 HIS E CA 1
ATOM 19233 C C . HIS E 2 209 ? 2.356 38.459 -35.043 1.00 44.49 209 HIS E C 1
ATOM 19234 O O . HIS E 2 209 ? 1.645 38.951 -34.167 1.00 46.11 209 HIS E O 1
ATOM 19248 N N . LYS E 2 210 ? 2.376 37.158 -35.314 1.00 46.55 210 LYS E N 1
ATOM 19249 C CA . LYS E 2 210 ? 1.457 36.223 -34.672 1.00 51.70 210 LYS E CA 1
ATOM 19250 C C . LYS E 2 210 ? 1.663 36.100 -33.157 1.00 50.44 210 LYS E C 1
ATOM 19251 O O . LYS E 2 210 ? 0.687 35.987 -32.416 1.00 53.26 210 LYS E O 1
ATOM 19270 N N . PRO E 2 211 ? 2.926 36.111 -32.688 1.00 48.58 211 PRO E N 1
ATOM 19271 C CA . PRO E 2 211 ? 3.154 36.033 -31.238 1.00 50.46 211 PRO E CA 1
ATOM 19272 C C . PRO E 2 211 ? 2.408 37.099 -30.426 1.00 52.84 211 PRO E C 1
ATOM 19273 O O . PRO E 2 211 ? 2.093 36.858 -29.259 1.00 56.19 211 PRO E O 1
ATOM 19284 N N . SER E 2 212 ? 2.137 38.252 -31.035 1.00 51.61 212 SER E N 1
ATOM 19285 C CA . SER E 2 212 ? 1.359 39.311 -30.389 1.00 53.41 212 SER E CA 1
ATOM 19286 C C . SER E 2 212 ? -0.019 39.454 -31.034 1.00 53.92 212 SER E C 1
ATOM 19287 O O . SER E 2 212 ? -0.816 40.296 -30.625 1.00 55.23 212 SER E O 1
ATOM 19295 N N . ASN E 2 213 ? -0.284 38.630 -32.045 1.00 64.80 213 ASN E N 1
ATOM 19296 C CA . ASN E 2 213 ? -1.540 38.675 -32.790 1.00 65.14 213 ASN E CA 1
ATOM 19297 C C . ASN E 2 213 ? -1.861 40.074 -33.314 1.00 60.83 213 ASN E C 1
ATOM 19298 O O . ASN E 2 213 ? -3.009 40.515 -33.265 1.00 62.87 213 ASN E O 1
ATOM 19309 N N . THR E 2 214 ? -0.838 40.765 -33.808 1.00 56.95 214 THR E N 1
ATOM 19310 C CA . THR E 2 214 ? -1.010 42.091 -34.394 1.00 56.78 214 THR E CA 1
ATOM 19311 C C . THR E 2 214 ? -0.846 42.047 -35.908 1.00 52.85 214 THR E C 1
ATOM 19312 O O . THR E 2 214 ? 0.100 41.449 -36.424 1.00 51.42 214 THR E O 1
ATOM 19323 N N . LYS E 2 215 ? -1.781 42.681 -36.610 1.00 52.27 215 LYS E N 1
ATOM 19324 C CA . LYS E 2 215 ? -1.695 42.847 -38.056 1.00 52.86 215 LYS E CA 1
ATOM 19325 C C . LYS E 2 215 ? -1.774 44.327 -38.400 1.00 50.34 215 LYS E C 1
ATOM 19326 O O . LYS E 2 215 ? -2.644 45.039 -37.898 1.00 52.04 215 LYS E O 1
ATOM 19345 N N . VAL E 2 216 ? -0.862 44.780 -39.254 1.00 46.69 216 VAL E N 1
ATOM 19346 C CA . VAL E 2 216 ? -0.817 46.177 -39.662 1.00 44.43 216 VAL E CA 1
ATOM 19347 C C . VAL E 2 216 ? -0.626 46.300 -41.168 1.00 42.27 216 VAL E C 1
ATOM 19348 O O . VAL E 2 216 ? 0.250 45.659 -41.751 1.00 40.70 216 VAL E O 1
ATOM 19361 N N . ASP E 2 217 ? -1.466 47.127 -41.783 1.00 42.10 217 ASP E N 1
ATOM 19362 C CA . ASP E 2 217 ? -1.306 47.510 -43.177 1.00 42.14 217 ASP E CA 1
ATOM 19363 C C . ASP E 2 217 ? -0.928 48.985 -43.232 1.00 42.31 217 ASP E C 1
ATOM 19364 O O . ASP E 2 217 ? -1.567 49.821 -42.592 1.00 45.20 217 ASP E O 1
ATOM 19373 N N . LYS E 2 218 ? 0.117 49.296 -43.991 1.00 39.05 218 LYS E N 1
ATOM 19374 C CA . LYS E 2 218 ? 0.630 50.658 -44.070 1.00 38.95 218 LYS E CA 1
ATOM 19375 C C . LYS E 2 218 ? 0.822 51.085 -45.515 1.00 35.20 218 LYS E C 1
ATOM 19376 O O . LYS E 2 218 ? 1.657 50.531 -46.229 1.00 33.57 218 LYS E O 1
ATOM 19395 N N . LYS E 2 219 ? 0.040 52.070 -45.943 1.00 37.19 219 LYS E N 1
ATOM 19396 C CA . LYS E 2 219 ? 0.217 52.648 -47.265 1.00 38.04 219 LYS E CA 1
ATOM 19397 C C . LYS E 2 219 ? 1.466 53.517 -47.257 1.00 34.81 219 LYS E C 1
ATOM 19398 O O . LYS E 2 219 ? 1.647 54.354 -46.373 1.00 36.74 219 LYS E O 1
ATOM 19417 N N . VAL E 2 220 ? 2.328 53.295 -48.242 1.00 32.22 220 VAL E N 1
ATOM 19418 C CA . VAL E 2 220 ? 3.559 54.055 -48.388 1.00 30.88 220 VAL E CA 1
ATOM 19419 C C . VAL E 2 220 ? 3.451 54.917 -49.635 1.00 35.72 220 VAL E C 1
ATOM 19420 O O . VAL E 2 220 ? 3.311 54.405 -50.745 1.00 37.27 220 VAL E O 1
ATOM 19433 N N . GLU E 2 221 ? 3.514 56.227 -49.439 1.00 38.23 221 GLU E N 1
ATOM 19434 C CA . GLU E 2 221 ? 3.316 57.174 -50.526 1.00 44.23 221 GLU E CA 1
ATOM 19435 C C . GLU E 2 221 ? 4.291 58.342 -50.422 1.00 42.09 221 GLU E C 1
ATOM 19436 O O . GLU E 2 221 ? 4.898 58.552 -49.372 1.00 36.39 221 GLU E O 1
ATOM 19448 N N . PRO E 2 222 ? 4.453 59.098 -51.521 1.00 42.02 222 PRO E N 1
ATOM 19449 C CA . PRO E 2 222 ? 5.307 60.289 -51.492 1.00 40.12 222 PRO E CA 1
ATOM 19450 C C . PRO E 2 222 ? 4.877 61.255 -50.396 1.00 45.17 222 PRO E C 1
ATOM 19451 O O . PRO E 2 222 ? 3.680 61.488 -50.226 1.00 43.10 222 PRO E O 1
ATOM 19462 N N . LYS E 2 223 ? 5.840 61.795 -49.657 1.00 47.42 223 LYS E N 1
ATOM 19463 C CA . LYS E 2 223 ? 5.537 62.714 -48.567 1.00 52.77 223 LYS E CA 1
ATOM 19464 C C . LYS E 2 223 ? 5.102 64.072 -49.109 1.00 58.14 223 LYS E C 1
ATOM 19465 O O . LYS E 2 223 ? 5.717 64.612 -50.029 1.00 58.92 223 LYS E O 1
ATOM 19484 N N . SER E 2 224 ? 4.036 64.615 -48.530 1.00 63.10 224 SER E N 1
ATOM 19485 C CA . SER E 2 224 ? 3.478 65.884 -48.977 1.00 72.08 224 SER E CA 1
ATOM 19486 C C . SER E 2 224 ? 4.277 67.068 -48.440 1.00 76.38 224 SER E C 1
ATOM 19487 O O . SER E 2 224 ? 4.895 66.984 -47.377 1.00 72.41 224 SER E O 1
ATOM 19495 N N . CYS E 2 225 ? 4.258 68.171 -49.183 1.00 85.18 225 CYS E N 1
ATOM 19496 C CA . CYS E 2 225 ? 4.878 69.416 -48.739 1.00 97.25 225 CYS E CA 1
ATOM 19497 C C . CYS E 2 225 ? 4.326 70.603 -49.517 1.00 98.61 225 CYS E C 1
ATOM 19498 O O . CYS E 2 225 ? 3.768 71.532 -48.932 1.00 101.18 225 CYS E O 1
ATOM 19505 N N . ASP F 3 2 ? 42.888 24.133 -25.730 1.00 95.13 2 ASP F N 1
ATOM 19506 C CA . ASP F 3 2 ? 41.979 23.055 -26.111 1.00 92.02 2 ASP F CA 1
ATOM 19507 C C . ASP F 3 2 ? 42.101 22.732 -27.600 1.00 87.52 2 ASP F C 1
ATOM 19508 O O . ASP F 3 2 ? 42.823 23.411 -28.332 1.00 91.05 2 ASP F O 1
ATOM 19516 N N . ILE F 3 3 ? 41.391 21.696 -28.038 1.00 79.39 3 ILE F N 1
ATOM 19517 C CA . ILE F 3 3 ? 41.524 21.198 -29.403 1.00 70.99 3 ILE F CA 1
ATOM 19518 C C . ILE F 3 3 ? 40.703 22.038 -30.376 1.00 61.69 3 ILE F C 1
ATOM 19519 O O . ILE F 3 3 ? 39.755 22.720 -29.977 1.00 63.61 3 ILE F O 1
ATOM 19535 N N . GLN F 3 4 ? 41.073 21.983 -31.654 1.00 53.62 4 GLN F N 1
ATOM 19536 C CA . GLN F 3 4 ? 40.457 22.830 -32.669 1.00 49.80 4 GLN F CA 1
ATOM 19537 C C . GLN F 3 4 ? 40.369 22.136 -34.027 1.00 46.60 4 GLN F C 1
ATOM 19538 O O . GLN F 3 4 ? 41.200 21.289 -34.362 1.00 46.37 4 GLN F O 1
ATOM 19552 N N . MET F 3 5 ? 39.344 22.500 -34.793 1.00 42.06 5 MET F N 1
ATOM 19553 C CA . MET F 3 5 ? 39.259 22.170 -36.213 1.00 45.57 5 MET F CA 1
ATOM 19554 C C . MET F 3 5 ? 39.220 23.475 -36.998 1.00 44.20 5 MET F C 1
ATOM 19555 O O . MET F 3 5 ? 38.172 24.106 -37.114 1.00 43.01 5 MET F O 1
ATOM 19569 N N . THR F 3 6 ? 40.371 23.879 -37.525 1.00 45.17 6 THR F N 1
ATOM 19570 C CA . THR F 3 6 ? 40.489 25.152 -38.224 1.00 46.62 6 THR F CA 1
ATOM 19571 C C . THR F 3 6 ? 40.159 24.990 -39.705 1.00 47.31 6 THR F C 1
ATOM 19572 O O . THR F 3 6 ? 40.942 24.424 -40.469 1.00 47.55 6 THR F O 1
ATOM 19583 N N . GLN F 3 7 ? 38.994 25.497 -40.096 1.00 45.92 7 GLN F N 1
ATOM 19584 C CA . GLN F 3 7 ? 38.505 25.359 -41.463 1.00 45.91 7 GLN F CA 1
ATOM 19585 C C . GLN F 3 7 ? 38.737 26.639 -42.262 1.00 48.00 7 GLN F C 1
ATOM 19586 O O . GLN F 3 7 ? 38.545 27.743 -41.751 1.00 48.21 7 GLN F O 1
ATOM 19600 N N . SER F 3 8 ? 39.154 26.476 -43.515 1.00 48.59 8 SER F N 1
ATOM 19601 C CA . SER F 3 8 ? 39.421 27.603 -44.401 1.00 54.38 8 SER F CA 1
ATOM 19602 C C . SER F 3 8 ? 38.962 27.287 -45.823 1.00 53.20 8 SER F C 1
ATOM 19603 O O . SER F 3 8 ? 39.033 26.136 -46.254 1.00 53.64 8 SER F O 1
ATOM 19611 N N . PRO F 3 9 ? 38.480 28.302 -46.562 1.00 52.33 9 PRO F N 1
ATOM 19612 C CA . PRO F 3 9 ? 38.259 29.694 -46.157 1.00 53.93 9 PRO F CA 1
ATOM 19613 C C . PRO F 3 9 ? 36.901 29.883 -45.491 1.00 54.42 9 PRO F C 1
ATOM 19614 O O . PRO F 3 9 ? 36.126 28.931 -45.411 1.00 53.18 9 PRO F O 1
ATOM 19625 N N . SER F 3 10 ? 36.617 31.094 -45.024 1.00 56.62 10 SER F N 1
ATOM 19626 C CA . SER F 3 10 ? 35.319 31.390 -44.431 1.00 57.73 10 SER F CA 1
ATOM 19627 C C . SER F 3 10 ? 34.241 31.410 -45.511 1.00 54.99 10 SER F C 1
ATOM 19628 O O . SER F 3 10 ? 33.077 31.108 -45.249 1.00 49.32 10 SER F O 1
ATOM 19636 N N . SER F 3 11 ? 34.642 31.761 -46.728 1.00 51.63 11 SER F N 1
ATOM 19637 C CA . SER F 3 11 ? 33.717 31.819 -47.854 1.00 54.01 11 SER F CA 1
ATOM 19638 C C . SER F 3 11 ? 34.473 31.834 -49.176 1.00 52.98 11 SER F C 1
ATOM 19639 O O . SER F 3 11 ? 35.645 32.203 -49.224 1.00 56.87 11 SER F O 1
ATOM 19647 N N . LEU F 3 12 ? 33.797 31.425 -50.245 1.00 54.65 12 LEU F N 1
ATOM 19648 C CA . LEU F 3 12 ? 34.369 31.499 -51.585 1.00 57.44 12 LEU F CA 1
ATOM 19649 C C . LEU F 3 12 ? 33.274 31.621 -52.637 1.00 59.77 12 LEU F C 1
ATOM 19650 O O . LEU F 3 12 ? 32.153 31.144 -52.443 1.00 53.28 12 LEU F O 1
ATOM 19666 N N . SER F 3 13 ? 33.611 32.273 -53.746 1.00 61.32 13 SER F N 1
ATOM 19667 C CA . SER F 3 13 ? 32.703 32.410 -54.876 1.00 63.44 13 SER F CA 1
ATOM 19668 C C . SER F 3 13 ? 33.174 31.526 -56.026 1.00 61.58 13 SER F C 1
ATOM 19669 O O . SER F 3 13 ? 34.363 31.489 -56.341 1.00 63.71 13 SER F O 1
ATOM 19677 N N . ALA F 3 14 ? 32.238 30.810 -56.641 1.00 59.36 14 ALA F N 1
ATOM 19678 C CA . ALA F 3 14 ? 32.567 29.883 -57.719 1.00 60.09 14 ALA F CA 1
ATOM 19679 C C . ALA F 3 14 ? 31.413 29.756 -58.709 1.00 60.80 14 ALA F C 1
ATOM 19680 O O . ALA F 3 14 ? 30.271 30.088 -58.391 1.00 57.08 14 ALA F O 1
ATOM 19687 N N . SER F 3 15 ? 31.725 29.268 -59.907 1.00 58.74 15 SER F N 1
ATOM 19688 C CA . SER F 3 15 ? 30.735 29.104 -60.966 1.00 59.48 15 SER F CA 1
ATOM 19689 C C . SER F 3 15 ? 30.385 27.633 -61.163 1.00 59.52 15 SER F C 1
ATOM 19690 O O . SER F 3 15 ? 31.134 26.747 -60.753 1.00 60.44 15 SER F O 1
ATOM 19698 N N . VAL F 3 16 ? 29.242 27.381 -61.793 1.00 59.15 16 VAL F N 1
ATOM 19699 C CA . VAL F 3 16 ? 28.821 26.021 -62.102 1.00 61.43 16 VAL F CA 1
ATOM 19700 C C . VAL F 3 16 ? 29.832 25.369 -63.042 1.00 63.18 16 VAL F C 1
ATOM 19701 O O . VAL F 3 16 ? 30.213 25.954 -64.056 1.00 62.00 16 VAL F O 1
ATOM 19714 N N . GLY F 3 17 ? 30.263 24.161 -62.692 1.00 64.69 17 GLY F N 1
ATOM 19715 C CA . GLY F 3 17 ? 31.251 23.437 -63.473 1.00 67.69 17 GLY F CA 1
ATOM 19716 C C . GLY F 3 17 ? 32.649 23.545 -62.891 1.00 67.99 17 GLY F C 1
ATOM 19717 O O . GLY F 3 17 ? 33.540 22.779 -63.259 1.00 70.63 17 GLY F O 1
ATOM 19721 N N . ASP F 3 18 ? 32.844 24.496 -61.982 1.00 65.33 18 ASP F N 1
ATOM 19722 C CA . ASP F 3 18 ? 34.148 24.698 -61.358 1.00 64.53 18 ASP F CA 1
ATOM 19723 C C . ASP F 3 18 ? 34.497 23.570 -60.394 1.00 61.43 18 ASP F C 1
ATOM 19724 O O . ASP F 3 18 ? 33.617 22.871 -59.888 1.00 59.82 18 ASP F O 1
ATOM 19733 N N . ARG F 3 19 ? 35.795 23.408 -60.153 1.00 62.26 19 ARG F N 1
ATOM 19734 C CA . ARG F 3 19 ? 36.301 22.473 -59.157 1.00 61.93 19 ARG F CA 1
ATOM 19735 C C . ARG F 3 19 ? 36.606 23.238 -57.873 1.00 61.17 19 ARG F C 1
ATOM 19736 O O . ARG F 3 19 ? 37.351 24.220 -57.893 1.00 65.14 19 ARG F O 1
ATOM 19757 N N . VAL F 3 20 ? 36.023 22.789 -56.765 1.00 66.15 20 VAL F N 1
ATOM 19758 C CA . VAL F 3 20 ? 36.132 23.490 -55.489 1.00 62.48 20 VAL F CA 1
ATOM 19759 C C . VAL F 3 20 ? 36.822 22.619 -54.449 1.00 60.05 20 VAL F C 1
ATOM 19760 O O . VAL F 3 20 ? 36.567 21.417 -54.372 1.00 59.42 20 VAL F O 1
ATOM 19773 N N . THR F 3 21 ? 37.695 23.235 -53.654 1.00 59.24 21 THR F N 1
ATOM 19774 C CA . THR F 3 21 ? 38.366 22.540 -52.560 1.00 63.08 21 THR F CA 1
ATOM 19775 C C . THR F 3 21 ? 38.260 23.340 -51.265 1.00 58.59 21 THR F C 1
ATOM 19776 O O . THR F 3 21 ? 38.484 24.552 -51.249 1.00 61.09 21 THR F O 1
ATOM 19787 N N . ILE F 3 22 ? 37.911 22.643 -50.189 1.00 52.50 22 ILE F N 1
ATOM 19788 C CA . ILE F 3 22 ? 37.803 23.234 -48.859 1.00 50.35 22 ILE F CA 1
ATOM 19789 C C . ILE F 3 22 ? 38.652 22.405 -47.904 1.00 50.73 22 ILE F C 1
ATOM 19790 O O . ILE F 3 22 ? 38.689 21.179 -48.019 1.00 51.53 22 ILE F O 1
ATOM 19806 N N . THR F 3 23 ? 39.329 23.069 -46.970 1.00 51.15 23 THR F N 1
ATOM 19807 C CA . THR F 3 23 ? 40.291 22.394 -46.103 1.00 52.96 23 THR F CA 1
ATOM 19808 C C . THR F 3 23 ? 39.998 22.599 -44.622 1.00 50.66 23 THR F C 1
ATOM 19809 O O . THR F 3 23 ? 39.351 23.567 -44.221 1.00 51.53 23 THR F O 1
ATOM 19820 N N . CYS F 3 24 ? 40.500 21.666 -43.821 1.00 49.25 24 CYS F N 1
ATOM 19821 C CA . CYS F 3 24 ? 40.283 21.643 -42.384 1.00 54.95 24 CYS F CA 1
ATOM 19822 C C . CYS F 3 24 ? 41.563 21.121 -41.733 1.00 47.18 24 CYS F C 1
ATOM 19823 O O . CYS F 3 24 ? 42.141 20.148 -42.217 1.00 42.88 24 CYS F O 1
ATOM 19830 N N . ARG F 3 25 ? 42.024 21.769 -40.663 1.00 46.83 25 ARG F N 1
ATOM 19831 C CA . ARG F 3 25 ? 43.233 21.317 -39.968 1.00 50.18 25 ARG F CA 1
ATOM 19832 C C . ARG F 3 25 ? 42.992 21.090 -38.483 1.00 45.20 25 ARG F C 1
ATOM 19833 O O . ARG F 3 25 ? 42.690 22.025 -37.741 1.00 40.35 25 ARG F O 1
ATOM 19854 N N . ALA F 3 26 ? 43.144 19.840 -38.057 1.00 45.26 26 ALA F N 1
ATOM 19855 C CA . ALA F 3 26 ? 43.006 19.491 -36.652 1.00 42.07 26 ALA F CA 1
ATOM 19856 C C . ALA F 3 26 ? 44.246 19.934 -35.881 1.00 41.83 26 ALA F C 1
ATOM 19857 O O . ALA F 3 26 ? 45.357 19.895 -36.405 1.00 44.51 26 ALA F O 1
ATOM 19864 N N . SER F 3 27 ? 44.050 20.356 -34.636 1.00 40.32 27 SER F N 1
ATOM 19865 C CA . SER F 3 27 ? 45.150 20.849 -33.816 1.00 44.41 27 SER F CA 1
ATOM 19866 C C . SER F 3 27 ? 46.110 19.722 -33.435 1.00 48.32 27 SER F C 1
ATOM 19867 O O . SER F 3 27 ? 47.291 19.959 -33.189 1.00 48.89 27 SER F O 1
ATOM 19875 N N . GLN F 3 28 ? 45.592 18.499 -33.383 1.00 49.45 28 GLN F N 1
ATOM 19876 C CA . GLN F 3 28 ? 46.422 17.311 -33.207 1.00 54.28 28 GLN F CA 1
ATOM 19877 C C . GLN F 3 28 ? 45.855 16.161 -34.029 1.00 49.14 28 GLN F C 1
ATOM 19878 O O . GLN F 3 28 ? 44.769 16.273 -34.597 1.00 43.58 28 GLN F O 1
ATOM 19892 N N . SER F 3 29 ? 46.593 15.058 -34.094 1.00 48.87 29 SER F N 1
ATOM 19893 C CA . SER F 3 29 ? 46.183 13.915 -34.899 1.00 47.95 29 SER F CA 1
ATOM 19894 C C . SER F 3 29 ? 44.834 13.365 -34.448 1.00 40.80 29 SER F C 1
ATOM 19895 O O . SER F 3 29 ? 44.577 13.209 -33.255 1.00 39.29 29 SER F O 1
ATOM 19903 N N . VAL F 3 30 ? 43.976 13.090 -35.424 1.00 44.39 30 VAL F N 1
ATOM 19904 C CA . VAL F 3 30 ? 42.676 12.479 -35.179 1.00 42.06 30 VAL F CA 1
ATOM 19905 C C . VAL F 3 30 ? 42.539 11.230 -36.044 1.00 43.68 30 VAL F C 1
ATOM 19906 O O . VAL F 3 30 ? 41.436 10.716 -36.241 1.00 40.62 30 VAL F O 1
ATOM 19919 N N . SER F 3 31 ? 43.674 10.744 -36.543 1.00 47.33 31 SER F N 1
ATOM 19920 C CA . SER F 3 31 ? 43.695 9.673 -37.531 1.00 47.00 31 SER F CA 1
ATOM 19921 C C . SER F 3 31 ? 42.806 10.073 -38.713 1.00 44.92 31 SER F C 1
ATOM 19922 O O . SER F 3 31 ? 42.955 11.173 -39.249 1.00 47.33 31 SER F O 1
ATOM 19930 N N . SER F 3 32 ? 41.886 9.198 -39.111 1.00 40.44 32 SER F N 1
ATOM 19931 C CA . SER F 3 32 ? 41.034 9.450 -40.268 1.00 45.15 32 SER F CA 1
ATOM 19932 C C . SER F 3 32 ? 39.605 9.774 -39.849 1.00 35.14 32 SER F C 1
ATOM 19933 O O . SER F 3 32 ? 38.701 9.786 -40.679 1.00 39.23 32 SER F O 1
ATOM 19941 N N . ALA F 3 33 ? 39.412 10.050 -38.563 1.00 32.80 33 ALA F N 1
ATOM 19942 C CA . ALA F 3 33 ? 38.077 10.274 -38.017 1.00 29.93 33 ALA F CA 1
ATOM 19943 C C . ALA F 3 33 ? 37.586 11.691 -38.300 1.00 31.44 33 ALA F C 1
ATOM 19944 O O . ALA F 3 33 ? 37.433 12.500 -37.382 1.00 26.17 33 ALA F O 1
ATOM 19951 N N . VAL F 3 34 ? 37.344 11.976 -39.575 1.00 31.09 34 VAL F N 1
ATOM 19952 C CA . VAL F 3 34 ? 36.814 13.267 -39.993 1.00 31.58 34 VAL F CA 1
ATOM 19953 C C . VAL F 3 34 ? 35.634 13.074 -40.936 1.00 31.85 34 VAL F C 1
ATOM 19954 O O . VAL F 3 34 ? 35.634 12.164 -41.766 1.00 34.93 34 VAL F O 1
ATOM 19967 N N . ALA F 3 35 ? 34.632 13.938 -40.798 1.00 31.85 35 ALA F N 1
ATOM 19968 C CA . ALA F 3 35 ? 33.465 13.914 -41.670 1.00 31.54 35 ALA F CA 1
ATOM 19969 C C . ALA F 3 35 ? 33.194 15.298 -42.241 1.00 32.12 35 ALA F C 1
ATOM 19970 O O . ALA F 3 35 ? 33.587 16.304 -41.654 1.00 31.88 35 ALA F O 1
ATOM 19977 N N . TRP F 3 36 ? 32.529 15.334 -43.392 1.00 32.50 36 TRP F N 1
ATOM 19978 C CA . TRP F 3 36 ? 32.135 16.586 -44.025 1.00 32.94 36 TRP F CA 1
ATOM 19979 C C . TRP F 3 36 ? 30.620 16.643 -44.171 1.00 32.80 36 TRP F C 1
ATOM 19980 O O . TRP F 3 36 ? 29.976 15.617 -44.397 1.00 34.13 36 TRP F O 1
ATOM 20001 N N . TYR F 3 37 ? 30.060 17.844 -44.042 1.00 31.85 37 TYR F N 1
ATOM 20002 C CA . TYR F 3 37 ? 28.619 18.041 -44.143 1.00 32.59 37 TYR F CA 1
ATOM 20003 C C . TYR F 3 37 ? 28.271 19.198 -45.071 1.00 35.43 37 TYR F C 1
ATOM 20004 O O . TYR F 3 37 ? 29.050 20.134 -45.233 1.00 30.50 37 TYR F O 1
ATOM 20022 N N . GLN F 3 38 ? 27.091 19.112 -45.676 1.00 36.20 38 GLN F N 1
ATOM 20023 C CA . GLN F 3 38 ? 26.522 20.211 -46.447 1.00 34.78 38 GLN F CA 1
ATOM 20024 C C . GLN F 3 38 ? 25.265 20.698 -45.741 1.00 33.63 38 GLN F C 1
ATOM 20025 O O . GLN F 3 38 ? 24.481 19.890 -45.243 1.00 35.84 38 GLN F O 1
ATOM 20039 N N . GLN F 3 39 ? 25.079 22.013 -45.688 1.00 30.53 39 GLN F N 1
ATOM 20040 C CA . GLN F 3 39 ? 23.867 22.587 -45.115 1.00 30.49 39 GLN F CA 1
ATOM 20041 C C . GLN F 3 39 ? 23.375 23.776 -45.927 1.00 32.27 39 GLN F C 1
ATOM 20042 O O . GLN F 3 39 ? 24.142 24.684 -46.252 1.00 33.83 39 GLN F O 1
ATOM 20056 N N . LYS F 3 40 ? 22.086 23.756 -46.245 1.00 35.20 40 LYS F N 1
ATOM 20057 C CA . LYS F 3 40 ? 21.430 24.872 -46.907 1.00 36.85 40 LYS F CA 1
ATOM 20058 C C . LYS F 3 40 ? 20.561 25.611 -45.895 1.00 37.60 40 LYS F C 1
ATOM 20059 O O . LYS F 3 40 ? 20.155 25.027 -44.891 1.00 34.98 40 LYS F O 1
ATOM 20078 N N . PRO F 3 41 ? 20.281 26.902 -46.148 1.00 38.27 41 PRO F N 1
ATOM 20079 C CA . PRO F 3 41 ? 19.532 27.715 -45.181 1.00 37.83 41 PRO F CA 1
ATOM 20080 C C . PRO F 3 41 ? 18.199 27.088 -44.778 1.00 36.47 41 PRO F C 1
ATOM 20081 O O . PRO F 3 41 ? 17.438 26.641 -45.636 1.00 37.02 41 PRO F O 1
ATOM 20092 N N . GLY F 3 42 ? 17.940 27.042 -43.475 1.00 36.07 42 GLY F N 1
ATOM 20093 C CA . GLY F 3 42 ? 16.694 26.509 -42.955 1.00 37.35 42 GLY F CA 1
ATOM 20094 C C . GLY F 3 42 ? 16.607 24.991 -42.935 1.00 37.00 42 GLY F C 1
ATOM 20095 O O . GLY F 3 42 ? 15.618 24.438 -42.454 1.00 36.92 42 GLY F O 1
ATOM 20099 N N . LYS F 3 43 ? 17.636 24.319 -43.447 1.00 36.12 43 LYS F N 1
ATOM 20100 C CA . LYS F 3 43 ? 17.646 22.857 -43.526 1.00 34.27 43 LYS F CA 1
ATOM 20101 C C . LYS F 3 43 ? 18.701 22.237 -42.614 1.00 33.74 43 LYS F C 1
ATOM 20102 O O . LYS F 3 43 ? 19.679 22.885 -42.241 1.00 32.29 43 LYS F O 1
ATOM 20121 N N . ALA F 3 44 ? 18.495 20.970 -42.268 1.00 32.76 44 ALA F N 1
ATOM 20122 C CA . ALA F 3 44 ? 19.461 20.231 -41.467 1.00 32.39 44 ALA F CA 1
ATOM 20123 C C . ALA F 3 44 ? 20.689 19.886 -42.312 1.00 32.28 44 ALA F C 1
ATOM 20124 O O . ALA F 3 44 ? 20.585 19.762 -43.533 1.00 32.09 44 ALA F O 1
ATOM 20131 N N . PRO F 3 45 ? 21.861 19.746 -41.670 1.00 33.46 45 PRO F N 1
ATOM 20132 C CA . PRO F 3 45 ? 23.054 19.315 -42.410 1.00 35.67 45 PRO F CA 1
ATOM 20133 C C . PRO F 3 45 ? 22.899 17.924 -43.022 1.00 34.92 45 PRO F C 1
ATOM 20134 O O . PRO F 3 45 ? 22.157 17.106 -42.479 1.00 33.57 45 PRO F O 1
ATOM 20145 N N . LYS F 3 46 ? 23.590 17.672 -44.133 1.00 36.35 46 LYS F N 1
ATOM 20146 C CA . LYS F 3 46 ? 23.623 16.350 -44.757 1.00 36.96 46 LYS F CA 1
ATOM 20147 C C . LYS F 3 46 ? 25.037 15.786 -44.727 1.00 34.47 46 LYS F C 1
ATOM 20148 O O . LYS F 3 46 ? 25.987 16.465 -45.106 1.00 33.65 46 LYS F O 1
ATOM 20167 N N . LEU F 3 47 ? 25.172 14.541 -44.283 1.00 32.35 47 LEU F N 1
ATOM 20168 C CA . LEU F 3 47 ? 26.469 13.874 -44.277 1.00 32.01 47 LEU F CA 1
ATOM 20169 C C . LEU F 3 47 ? 26.930 13.583 -45.704 1.00 36.15 47 LEU F C 1
ATOM 20170 O O . LEU F 3 47 ? 26.195 12.986 -46.492 1.00 38.51 47 LEU F O 1
ATOM 20186 N N . LEU F 3 48 ? 28.145 14.017 -46.029 1.00 36.42 48 LEU F N 1
ATOM 20187 C CA . LEU F 3 48 ? 28.726 13.786 -47.349 1.00 37.16 48 LEU F CA 1
ATOM 20188 C C . LEU F 3 48 ? 29.774 12.684 -47.301 1.00 39.47 48 LEU F C 1
ATOM 20189 O O . LEU F 3 48 ? 29.729 11.732 -48.080 1.00 42.81 48 LEU F O 1
ATOM 20205 N N . ILE F 3 49 ? 30.721 12.838 -46.380 1.00 38.68 49 ILE F N 1
ATOM 20206 C CA . ILE F 3 49 ? 31.882 11.964 -46.299 1.00 40.11 49 ILE F CA 1
ATOM 20207 C C . ILE F 3 49 ? 32.196 11.622 -44.848 1.00 37.95 49 ILE F C 1
ATOM 20208 O O . ILE F 3 49 ? 32.034 12.453 -43.958 1.00 35.10 49 ILE F O 1
ATOM 20224 N N . TYR F 3 50 ? 32.638 10.387 -44.625 1.00 37.31 50 TYR F N 1
ATOM 20225 C CA . TYR F 3 50 ? 33.063 9.934 -43.307 1.00 36.25 50 TYR F CA 1
ATOM 20226 C C . TYR F 3 50 ? 34.400 9.216 -43.437 1.00 37.15 50 TYR F C 1
ATOM 20227 O O . TYR F 3 50 ? 34.798 8.838 -44.535 1.00 40.25 50 TYR F O 1
ATOM 20245 N N . SER F 3 51 ? 35.084 9.031 -42.313 1.00 36.33 51 SER F N 1
ATOM 20246 C CA . SER F 3 51 ? 36.401 8.403 -42.303 1.00 39.78 51 SER F CA 1
ATOM 20247 C C . SER F 3 51 ? 37.344 9.110 -43.277 1.00 41.31 51 SER F C 1
ATOM 20248 O O . SER F 3 51 ? 38.185 8.473 -43.911 1.00 40.97 51 SER F O 1
ATOM 20256 N N . ALA F 3 52 ? 37.157 10.425 -43.402 1.00 38.60 52 ALA F N 1
ATOM 20257 C CA . ALA F 3 52 ? 38.029 11.316 -44.176 1.00 39.29 52 ALA F CA 1
ATOM 20258 C C . ALA F 3 52 ? 37.885 11.196 -45.698 1.00 43.22 52 ALA F C 1
ATOM 20259 O O . ALA F 3 52 ? 38.111 12.179 -46.406 1.00 44.71 52 ALA F O 1
ATOM 20266 N N . SER F 3 53 ? 37.517 10.022 -46.208 1.00 44.71 53 SER F N 1
ATOM 20267 C CA . SER F 3 53 ? 37.493 9.815 -47.658 1.00 46.91 53 SER F CA 1
ATOM 20268 C C . SER F 3 53 ? 36.416 8.844 -48.150 1.00 46.55 53 SER F C 1
ATOM 20269 O O . SER F 3 53 ? 36.343 8.558 -49.346 1.00 51.25 53 SER F O 1
ATOM 20277 N N . SER F 3 54 ? 35.577 8.348 -47.246 1.00 48.51 54 SER F N 1
ATOM 20278 C CA . SER F 3 54 ? 34.524 7.409 -47.630 1.00 51.17 54 SER F CA 1
ATOM 20279 C C . SER F 3 54 ? 33.229 8.136 -47.980 1.00 49.37 54 SER F C 1
ATOM 20280 O O . SER F 3 54 ? 32.706 8.915 -47.185 1.00 49.42 54 SER F O 1
ATOM 20288 N N . LEU F 3 55 ? 32.717 7.866 -49.176 1.00 48.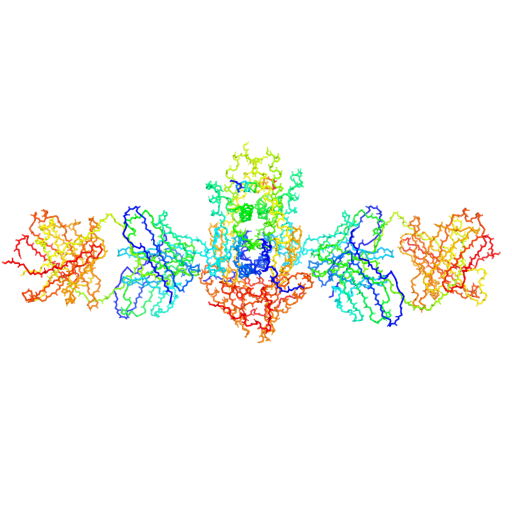86 55 LEU F N 1
ATOM 20289 C CA . LEU F 3 55 ? 31.494 8.496 -49.660 1.00 48.02 55 LEU F CA 1
ATOM 20290 C C . LEU F 3 55 ? 30.268 7.886 -48.992 1.00 46.07 55 LEU F C 1
ATOM 20291 O O . LEU F 3 55 ? 30.066 6.675 -49.043 1.00 47.71 55 LEU F O 1
ATOM 20307 N N . TYR F 3 56 ? 29.446 8.724 -48.367 1.00 45.20 56 TYR F N 1
ATOM 20308 C CA . TYR F 3 56 ? 28.247 8.233 -47.698 1.00 45.22 56 TYR F CA 1
ATOM 20309 C C . TYR F 3 56 ? 27.201 7.816 -48.726 1.00 51.36 56 TYR F C 1
ATOM 20310 O O . TYR F 3 56 ? 27.158 8.350 -49.834 1.00 44.21 56 TYR F O 1
ATOM 20328 N N . SER F 3 57 ? 26.362 6.856 -48.346 1.00 56.08 57 SER F N 1
ATOM 20329 C CA . SER F 3 57 ? 25.368 6.287 -49.250 1.00 67.46 57 SER F CA 1
ATOM 20330 C C . SER F 3 57 ? 24.380 7.333 -49.758 1.00 68.14 57 SER F C 1
ATOM 20331 O O . SER F 3 57 ? 23.785 8.073 -48.974 1.00 67.48 57 SER F O 1
ATOM 20339 N N . GLY F 3 58 ? 24.216 7.385 -51.077 1.00 69.15 58 GLY F N 1
ATOM 20340 C CA . GLY F 3 58 ? 23.256 8.277 -51.705 1.00 66.26 58 GLY F CA 1
ATOM 20341 C C . GLY F 3 58 ? 23.868 9.582 -52.182 1.00 62.79 58 GLY F C 1
ATOM 20342 O O . GLY F 3 58 ? 23.251 10.321 -52.949 1.00 63.88 58 GLY F O 1
ATOM 20346 N N . VAL F 3 59 ? 25.085 9.867 -51.730 1.00 59.22 59 VAL F N 1
ATOM 20347 C CA . VAL F 3 59 ? 25.774 11.098 -52.107 1.00 55.20 59 VAL F CA 1
ATOM 20348 C C . VAL F 3 59 ? 26.375 10.960 -53.506 1.00 57.24 59 VAL F C 1
ATOM 20349 O O . VAL F 3 59 ? 26.979 9.932 -53.816 1.00 53.61 59 VAL F O 1
ATOM 20362 N N . PRO F 3 60 ? 26.215 11.991 -54.358 1.00 58.02 60 PRO F N 1
ATOM 20363 C CA . PRO F 3 60 ? 26.800 11.912 -55.704 1.00 61.03 60 PRO F CA 1
ATOM 20364 C C . PRO F 3 60 ? 28.324 11.804 -55.677 1.00 60.63 60 PRO F C 1
ATOM 20365 O O . PRO F 3 60 ? 28.967 12.321 -54.764 1.00 57.99 60 PRO F O 1
ATOM 20376 N N . SER F 3 61 ? 28.887 11.138 -56.681 1.00 63.89 61 SER F N 1
ATOM 20377 C CA . SER F 3 61 ? 30.309 10.810 -56.691 1.00 64.63 61 SER F CA 1
ATOM 20378 C C . SER F 3 61 ? 31.207 12.004 -57.013 1.00 64.01 61 SER F C 1
ATOM 20379 O O . SER F 3 61 ? 32.432 11.889 -56.971 1.00 64.93 61 SER F O 1
ATOM 20387 N N . ARG F 3 62 ? 30.608 13.147 -57.335 1.00 64.88 62 ARG F N 1
ATOM 20388 C CA . ARG F 3 62 ? 31.392 14.349 -57.602 1.00 65.08 62 ARG F CA 1
ATOM 20389 C C . ARG F 3 62 ? 31.993 14.892 -56.304 1.00 62.26 62 ARG F C 1
ATOM 20390 O O . ARG F 3 62 ? 32.888 15.739 -56.331 1.00 61.87 62 ARG F O 1
ATOM 20411 N N . PHE F 3 63 ? 31.500 14.394 -55.171 1.00 57.69 63 PHE F N 1
ATOM 20412 C CA . PHE F 3 63 ? 32.075 14.712 -53.868 1.00 57.57 63 PHE F CA 1
ATOM 20413 C C . PHE F 3 63 ? 33.130 13.680 -53.479 1.00 57.35 63 PHE F C 1
ATOM 20414 O O . PHE F 3 63 ? 32.909 12.476 -53.614 1.00 58.22 63 PHE F O 1
ATOM 20431 N N . SER F 3 64 ? 34.275 14.157 -53.000 1.00 55.90 64 SER F N 1
ATOM 20432 C CA . SER F 3 64 ? 35.325 13.279 -52.490 1.00 57.19 64 SER F CA 1
ATOM 20433 C C . SER F 3 64 ? 36.126 13.997 -51.408 1.00 54.86 64 SER F C 1
ATOM 20434 O O . SER F 3 64 ? 36.072 15.222 -51.299 1.00 54.59 64 SER F O 1
ATOM 20442 N N . GLY F 3 65 ? 36.861 13.227 -50.610 1.00 53.28 65 GLY F N 1
ATOM 20443 C CA . GLY F 3 65 ? 37.644 13.776 -49.517 1.00 50.36 65 GLY F CA 1
ATOM 20444 C C . GLY F 3 65 ? 39.021 13.143 -49.424 1.00 53.57 65 GLY F C 1
ATOM 20445 O O . GLY F 3 65 ? 39.242 12.048 -49.940 1.00 53.13 65 GLY F O 1
ATOM 20449 N N . SER F 3 66 ? 39.945 13.833 -48.758 1.00 53.05 66 SER F N 1
ATOM 20450 C CA . SER F 3 66 ? 41.323 13.361 -48.637 1.00 57.48 66 SER F CA 1
ATOM 20451 C C . SER F 3 66 ? 41.945 13.745 -47.295 1.00 53.43 66 SER F C 1
ATOM 20452 O O . SER F 3 66 ? 41.516 14.707 -46.657 1.00 50.74 66 SER F O 1
ATOM 20460 N N . ARG F 3 67 ? 42.957 12.982 -46.883 1.00 53.34 67 ARG F N 1
ATOM 20461 C CA . ARG F 3 67 ? 43.710 13.258 -45.661 1.00 52.61 67 ARG F CA 1
ATOM 20462 C C . ARG F 3 67 ? 45.207 13.316 -45.945 1.00 57.58 67 ARG F C 1
ATOM 20463 O O . ARG F 3 67 ? 45.740 12.502 -46.698 1.00 58.76 67 ARG F O 1
ATOM 20484 N N . SER F 3 68 ? 45.873 14.282 -45.321 1.00 59.48 68 SER F N 1
ATOM 20485 C CA . SER F 3 68 ? 47.330 14.340 -45.304 1.00 65.17 68 SER F CA 1
ATOM 20486 C C . SER F 3 68 ? 47.796 14.765 -43.917 1.00 63.18 68 SER F C 1
ATOM 20487 O O . SER F 3 68 ? 47.927 15.955 -43.632 1.00 63.42 68 SER F O 1
ATOM 20495 N N . GLY F 3 69 ? 48.039 13.783 -43.055 1.00 61.39 69 GLY F N 1
ATOM 20496 C CA . GLY F 3 69 ? 48.385 14.052 -41.673 1.00 58.73 69 GLY F CA 1
ATOM 20497 C C . GLY F 3 69 ? 47.194 14.616 -40.922 1.00 54.30 69 GLY F C 1
ATOM 20498 O O . GLY F 3 69 ? 46.183 13.935 -40.749 1.00 53.07 69 GLY F O 1
ATOM 20502 N N . THR F 3 70 ? 47.315 15.865 -40.481 1.00 54.56 70 THR F N 1
ATOM 20503 C CA . THR F 3 70 ? 46.230 16.548 -39.781 1.00 51.99 70 THR F CA 1
ATOM 20504 C C . THR F 3 70 ? 45.455 17.474 -40.719 1.00 51.55 70 THR F C 1
ATOM 20505 O O . THR F 3 70 ? 44.552 18.190 -40.282 1.00 48.97 70 THR F O 1
ATOM 20516 N N . ASP F 3 71 ? 45.809 17.453 -42.002 1.00 54.59 71 ASP F N 1
ATOM 20517 C CA . ASP F 3 71 ? 45.132 18.266 -43.011 1.00 56.33 71 ASP F CA 1
ATOM 20518 C C . ASP F 3 71 ? 44.090 17.446 -43.760 1.00 52.77 71 ASP F C 1
ATOM 20519 O O . ASP F 3 71 ? 44.400 16.383 -44.297 1.00 53.73 71 ASP F O 1
ATOM 20528 N N . PHE F 3 72 ? 42.858 17.947 -43.792 1.00 48.58 72 PHE F N 1
ATOM 20529 C CA . PHE F 3 72 ? 41.763 17.268 -44.477 1.00 49.45 72 PHE F CA 1
ATOM 20530 C C . PHE F 3 72 ? 41.150 18.181 -45.527 1.00 48.83 72 PHE F C 1
ATOM 20531 O O . PHE F 3 72 ? 40.999 19.380 -45.299 1.00 47.74 72 PHE F O 1
ATOM 20548 N N . THR F 3 73 ? 40.796 17.603 -46.673 1.00 49.41 73 THR F N 1
ATOM 20549 C CA . THR F 3 73 ? 40.278 18.374 -47.797 1.00 51.38 73 THR F CA 1
ATOM 20550 C C . THR F 3 73 ? 39.018 17.749 -48.386 1.00 50.19 73 THR F C 1
ATOM 20551 O O . THR F 3 73 ? 38.965 16.545 -48.628 1.00 48.36 73 THR F O 1
ATOM 20562 N N . LEU F 3 74 ? 38.005 18.586 -48.597 1.00 46.86 74 LEU F N 1
ATOM 20563 C CA . LEU F 3 74 ? 36.808 18.203 -49.336 1.00 49.76 74 LEU F CA 1
ATOM 20564 C C . LEU F 3 74 ? 36.907 18.776 -50.739 1.00 53.92 74 LEU F C 1
ATOM 20565 O O . LEU F 3 74 ? 37.236 19.949 -50.905 1.00 54.87 74 LEU F O 1
ATOM 20581 N N . THR F 3 75 ? 36.624 17.951 -51.743 1.00 57.55 75 THR F N 1
ATOM 20582 C CA . THR F 3 75 ? 36.670 18.398 -53.131 1.00 56.34 75 THR F CA 1
ATOM 20583 C C . THR F 3 75 ? 35.353 18.134 -53.857 1.00 56.73 75 THR F C 1
ATOM 20584 O O . THR F 3 75 ? 34.798 17.036 -53.790 1.00 56.68 75 THR F O 1
ATOM 20595 N N . ILE F 3 76 ? 34.860 19.165 -54.536 1.00 57.89 76 ILE F N 1
ATOM 20596 C CA . ILE F 3 76 ? 33.742 19.033 -55.461 1.00 59.26 76 ILE F CA 1
ATOM 20597 C C . ILE F 3 76 ? 34.306 19.142 -56.872 1.00 63.80 76 ILE F C 1
ATOM 20598 O O . ILE F 3 76 ? 34.700 20.224 -57.302 1.00 65.34 76 ILE F O 1
ATOM 20614 N N . SER F 3 77 ? 34.350 18.020 -57.585 1.00 68.19 77 SER F N 1
ATOM 20615 C CA . SER F 3 77 ? 35.013 17.962 -58.886 1.00 73.80 77 SER F CA 1
ATOM 20616 C C . SER F 3 77 ? 34.365 18.905 -59.900 1.00 76.98 77 SER F C 1
ATOM 20617 O O . SER F 3 77 ? 35.056 19.671 -60.573 1.00 81.19 77 SER F O 1
ATOM 20625 N N . SER F 3 78 ? 33.040 18.846 -60.001 1.00 75.49 78 SER F N 1
ATOM 20626 C CA . SER F 3 78 ? 32.295 19.708 -60.914 1.00 76.73 78 SER F CA 1
ATOM 20627 C C . SER F 3 78 ? 31.070 20.286 -60.217 1.00 74.04 78 SER F C 1
ATOM 20628 O O . SER F 3 78 ? 30.056 19.607 -60.053 1.00 74.16 78 SER F O 1
ATOM 20636 N N . LEU F 3 79 ? 31.175 21.548 -59.815 1.00 69.21 79 LEU F N 1
ATOM 20637 C CA . LEU F 3 79 ? 30.129 22.203 -59.036 1.00 66.15 79 LEU F CA 1
ATOM 20638 C C . LEU F 3 79 ? 28.820 22.308 -59.814 1.00 67.33 79 LEU F C 1
ATOM 20639 O O . LEU F 3 79 ? 28.791 22.834 -60.927 1.00 70.93 79 LEU F O 1
ATOM 20655 N N . GLN F 3 80 ? 27.745 21.796 -59.220 1.00 64.86 80 GLN F N 1
ATOM 20656 C CA . GLN F 3 80 ? 26.408 21.878 -59.803 1.00 67.73 80 GLN F CA 1
ATOM 20657 C C . GLN F 3 80 ? 25.584 22.940 -59.074 1.00 67.73 80 GLN F C 1
ATOM 20658 O O . GLN F 3 80 ? 25.920 23.319 -57.953 1.00 65.77 80 GLN F O 1
ATOM 20672 N N . PRO F 3 81 ? 24.506 23.431 -59.709 1.00 69.77 81 PRO F N 1
ATOM 20673 C CA . PRO F 3 81 ? 23.672 24.473 -59.093 1.00 68.60 81 PRO F CA 1
ATOM 20674 C C . PRO F 3 81 ? 23.168 24.134 -57.688 1.00 64.62 81 PRO F C 1
ATOM 20675 O O . PRO F 3 81 ? 22.962 25.046 -56.888 1.00 62.82 81 PRO F O 1
ATOM 20686 N N . GLU F 3 82 ? 22.978 22.852 -57.394 1.00 64.12 82 GLU F N 1
ATOM 20687 C CA . GLU F 3 82 ? 22.459 22.440 -56.092 1.00 62.79 82 GLU F CA 1
ATOM 20688 C C . GLU F 3 82 ? 23.548 22.373 -55.018 1.00 56.79 82 GLU F C 1
ATOM 20689 O O . GLU F 3 82 ? 23.264 22.047 -53.865 1.00 55.42 82 GLU F O 1
ATOM 20701 N N . ASP F 3 83 ? 24.785 22.686 -55.394 1.00 55.53 83 ASP F N 1
ATOM 20702 C CA . ASP F 3 83 ? 25.921 22.547 -54.484 1.00 53.51 83 ASP F CA 1
ATOM 20703 C C . ASP F 3 83 ? 26.265 23.841 -53.752 1.00 51.07 83 ASP F C 1
ATOM 20704 O O . ASP F 3 83 ? 27.093 23.840 -52.843 1.00 48.90 83 ASP F O 1
ATOM 20713 N N . PHE F 3 84 ? 25.641 24.947 -54.142 1.00 50.23 84 PHE F N 1
ATOM 20714 C CA . PHE F 3 84 ? 25.875 26.207 -53.450 1.00 48.60 84 PHE F CA 1
ATOM 20715 C C . PHE F 3 84 ? 25.225 26.161 -52.072 1.00 44.49 84 PHE F C 1
ATOM 20716 O O . PHE F 3 84 ? 24.008 26.035 -51.945 1.00 44.84 84 PHE F O 1
ATOM 20733 N N . ALA F 3 85 ? 26.063 26.252 -51.046 1.00 45.23 85 ALA F N 1
ATOM 20734 C CA . ALA F 3 85 ? 25.649 26.007 -49.673 1.00 44.48 85 ALA F CA 1
ATOM 20735 C C . ALA F 3 85 ? 26.818 26.269 -48.735 1.00 40.48 85 ALA F C 1
ATOM 20736 O O . ALA F 3 85 ? 27.880 26.722 -49.169 1.00 41.55 85 ALA F O 1
ATOM 20743 N N . THR F 3 86 ? 26.621 25.978 -47.452 1.00 34.77 86 THR F N 1
ATOM 20744 C CA . THR F 3 86 ? 27.698 26.046 -46.471 1.00 33.98 86 THR F CA 1
ATOM 20745 C C . THR F 3 86 ? 28.162 24.635 -46.119 1.00 33.89 86 THR F C 1
ATOM 20746 O O . THR F 3 86 ? 27.342 23.730 -45.955 1.00 31.05 86 THR F O 1
ATOM 20757 N N . TYR F 3 87 ? 29.476 24.460 -45.999 1.00 36.19 87 TYR F N 1
ATOM 20758 C CA . TYR F 3 87 ? 30.060 23.154 -45.707 1.00 33.70 87 TYR F CA 1
ATOM 20759 C C . TYR F 3 87 ? 30.833 23.178 -44.392 1.00 34.22 87 TYR F C 1
ATOM 20760 O O . TYR F 3 87 ? 31.461 24.180 -44.056 1.00 34.54 87 TYR F O 1
ATOM 20778 N N . TYR F 3 88 ? 30.778 22.069 -43.657 1.00 32.31 88 TYR F N 1
ATOM 20779 C CA . TYR F 3 88 ? 31.453 21.951 -42.363 1.00 33.08 88 TYR F CA 1
ATOM 20780 C C . TYR F 3 88 ? 32.303 20.686 -42.277 1.00 34.04 88 TYR F C 1
ATOM 20781 O O . TYR F 3 88 ? 31.900 19.634 -42.769 1.00 33.52 88 TYR F O 1
ATOM 20799 N N . CYS F 3 89 ? 33.470 20.793 -41.643 1.00 35.44 89 CYS F N 1
ATOM 20800 C CA . CYS F 3 89 ? 34.252 19.615 -41.265 1.00 34.42 89 CYS F CA 1
ATOM 20801 C C . CYS F 3 89 ? 33.909 19.253 -39.822 1.00 30.43 89 CYS F C 1
ATOM 20802 O O . CYS F 3 89 ? 33.475 20.110 -39.051 1.00 28.02 89 CYS F O 1
ATOM 20809 N N . GLN F 3 90 ? 34.090 17.983 -39.473 1.00 28.52 90 GLN F N 1
ATOM 20810 C CA . GLN F 3 90 ? 33.832 17.495 -38.121 1.00 27.40 90 GLN F CA 1
ATOM 20811 C C . GLN F 3 90 ? 34.826 16.393 -37.782 1.00 28.57 90 GLN F C 1
ATOM 20812 O O . GLN F 3 90 ? 35.048 15.493 -38.588 1.00 27.44 90 GLN F O 1
ATOM 20826 N N . GLN F 3 91 ? 35.429 16.468 -36.599 1.00 28.42 91 GLN F N 1
ATOM 20827 C CA . GLN F 3 91 ? 36.312 15.406 -36.131 1.00 30.03 91 GLN F CA 1
ATOM 20828 C C . GLN F 3 91 ? 35.617 14.585 -35.055 1.00 28.28 91 GLN F C 1
ATOM 20829 O O . GLN F 3 91 ? 34.829 15.113 -34.268 1.00 29.49 91 GLN F O 1
ATOM 20843 N N . TYR F 3 92 ? 35.906 13.289 -35.036 1.00 30.59 92 TYR F N 1
ATOM 20844 C CA . TYR F 3 92 ? 35.406 12.409 -33.992 1.00 27.12 92 TYR F CA 1
ATOM 20845 C C . TYR F 3 92 ? 36.491 11.412 -33.596 1.00 29.91 92 TYR F C 1
ATOM 20846 O O . TYR F 3 92 ? 36.336 10.205 -33.780 1.00 29.40 92 TYR F O 1
ATOM 20864 N N . PRO F 3 93 ? 37.600 11.924 -33.036 1.00 34.87 93 PRO F N 1
ATOM 20865 C CA . PRO F 3 93 ? 38.741 11.075 -32.673 1.00 36.43 93 PRO F CA 1
ATOM 20866 C C . PRO F 3 93 ? 38.364 9.989 -31.670 1.00 34.86 93 PRO F C 1
ATOM 20867 O O . PRO F 3 93 ? 37.609 10.247 -30.733 1.00 31.46 93 PRO F O 1
ATOM 20878 N N . TYR F 3 94 ? 38.890 8.786 -31.880 1.00 34.31 94 TYR F N 1
ATOM 20879 C CA . TYR F 3 94 ? 38.572 7.640 -31.038 1.00 34.44 94 TYR F CA 1
ATOM 20880 C C . TYR F 3 94 ? 38.895 7.895 -29.569 1.00 35.12 94 TYR F C 1
ATOM 20881 O O . TYR F 3 94 ? 38.175 7.445 -28.680 1.00 38.15 94 TYR F O 1
ATOM 20899 N N . TYR F 3 95 ? 39.978 8.626 -29.324 1.00 36.86 95 TYR F N 1
ATOM 20900 C CA . TYR F 3 95 ? 40.479 8.841 -27.969 1.00 38.28 95 TYR F CA 1
ATOM 20901 C C . TYR F 3 95 ? 39.701 9.904 -27.189 1.00 41.54 95 TYR F C 1
ATOM 20902 O O . TYR F 3 95 ? 40.002 10.154 -26.021 1.00 43.07 95 TYR F O 1
ATOM 20920 N N . SER F 3 96 ? 38.712 10.525 -27.829 1.00 40.61 96 SER F N 1
ATOM 20921 C CA . SER F 3 96 ? 37.903 11.554 -27.176 1.00 47.17 96 SER F CA 1
ATOM 20922 C C . SER F 3 96 ? 36.408 11.297 -27.337 1.00 45.28 96 SER F C 1
ATOM 20923 O O . SER F 3 96 ? 35.970 10.662 -28.297 1.00 45.04 96 SER F O 1
ATOM 20931 N N . SER F 3 97 ? 35.635 11.805 -26.383 1.00 45.39 97 SER F N 1
ATOM 20932 C CA . SER F 3 97 ? 34.181 11.715 -26.427 1.00 45.99 97 SER F CA 1
ATOM 20933 C C . SER F 3 97 ? 33.578 13.014 -26.964 1.00 41.19 97 SER F C 1
ATOM 20934 O O . SER F 3 97 ? 32.371 13.103 -27.188 1.00 41.56 97 SER F O 1
ATOM 20942 N N . LEU F 3 98 ? 34.426 14.020 -27.165 1.00 38.67 98 LEU F N 1
ATOM 20943 C CA . LEU F 3 98 ? 33.981 15.310 -27.680 1.00 39.20 98 LEU F CA 1
ATOM 20944 C C . LEU F 3 98 ? 33.948 15.329 -29.204 1.00 36.47 98 LEU F C 1
ATOM 20945 O O . LEU F 3 98 ? 34.780 14.710 -29.866 1.00 40.15 98 LEU F O 1
ATOM 20961 N N . ILE F 3 99 ? 32.969 16.047 -29.746 1.00 29.42 99 ILE F N 1
ATOM 20962 C CA . ILE F 3 99 ? 32.855 16.268 -31.181 1.00 28.17 99 ILE F CA 1
ATOM 20963 C C . ILE F 3 99 ? 33.081 17.749 -31.470 1.00 29.09 99 ILE F C 1
ATOM 20964 O O . ILE F 3 99 ? 32.530 18.610 -30.785 1.00 29.97 99 ILE F O 1
ATOM 20980 N N . THR F 3 100 ? 33.890 18.033 -32.487 1.00 29.69 100 THR F N 1
ATOM 20981 C CA . THR F 3 100 ? 34.254 19.404 -32.833 1.00 31.95 100 THR F CA 1
ATOM 20982 C C . THR F 3 100 ? 34.026 19.680 -34.315 1.00 30.56 100 THR F C 1
ATOM 20983 O O . THR F 3 100 ? 34.545 18.964 -35.172 1.00 31.63 100 THR F O 1
ATOM 20994 N N . PHE F 3 101 ? 33.251 20.723 -34.605 1.00 29.24 101 PHE F N 1
ATOM 20995 C CA . PHE F 3 101 ? 33.007 21.151 -35.979 1.00 27.94 101 PHE F CA 1
ATOM 20996 C C . PHE F 3 101 ? 33.956 22.267 -36.387 1.00 32.05 101 PHE F C 1
ATOM 20997 O O . PHE F 3 101 ? 34.397 23.053 -35.550 1.00 33.97 101 PHE F O 1
ATOM 21014 N N . GLY F 3 102 ? 34.261 22.336 -37.678 1.00 30.97 102 GLY F N 1
ATOM 21015 C CA . GLY F 3 102 ? 34.938 23.493 -38.232 1.00 33.97 102 GLY F CA 1
ATOM 21016 C C . GLY F 3 102 ? 33.976 24.666 -38.260 1.00 32.03 102 GLY F C 1
ATOM 21017 O O . GLY F 3 102 ? 32.775 24.493 -38.050 1.00 28.91 102 GLY F O 1
ATOM 21021 N N . GLN F 3 103 ? 34.499 25.857 -38.530 1.00 31.58 103 GLN F N 1
ATOM 21022 C CA . GLN F 3 103 ? 33.709 27.080 -38.431 1.00 36.37 103 GLN F CA 1
ATOM 21023 C C . GLN F 3 103 ? 32.785 27.263 -39.635 1.00 37.48 103 GLN F C 1
ATOM 21024 O O . GLN F 3 103 ? 31.876 28.092 -39.607 1.00 37.41 103 GLN F O 1
ATOM 21038 N N . GLY F 3 104 ? 33.030 26.492 -40.691 1.00 37.80 104 GLY F N 1
ATOM 21039 C CA . GLY F 3 104 ? 32.161 26.482 -41.855 1.00 35.85 104 GLY F CA 1
ATOM 21040 C C . GLY F 3 104 ? 32.682 27.294 -43.028 1.00 35.84 104 GLY F C 1
ATOM 21041 O O . GLY F 3 104 ? 33.374 28.294 -42.846 1.00 37.28 104 GLY F O 1
ATOM 21045 N N . THR F 3 105 ? 32.341 26.847 -44.234 1.00 49.27 105 THR F N 1
ATOM 21046 C CA . THR F 3 105 ? 32.726 27.524 -45.469 1.00 45.09 105 THR F CA 1
ATOM 21047 C C . THR F 3 105 ? 31.503 27.728 -46.356 1.00 44.10 105 THR F C 1
ATOM 21048 O O . THR F 3 105 ? 30.879 26.761 -46.788 1.00 44.35 105 THR F O 1
ATOM 21059 N N . LYS F 3 106 ? 31.172 28.986 -46.634 1.00 43.10 106 LYS F N 1
ATOM 21060 C CA . LYS F 3 106 ? 30.019 29.305 -47.467 1.00 42.17 106 LYS F CA 1
ATOM 21061 C C . LYS F 3 106 ? 30.421 29.410 -48.934 1.00 42.71 106 LYS F C 1
ATOM 21062 O O . LYS F 3 106 ? 31.243 30.247 -49.304 1.00 42.91 106 LYS F O 1
ATOM 21081 N N . VAL F 3 107 ? 29.836 28.550 -49.763 1.00 44.34 107 VAL F N 1
ATOM 21082 C CA . VAL F 3 107 ? 30.089 28.566 -51.199 1.00 45.54 107 VAL F CA 1
ATOM 21083 C C . VAL F 3 107 ? 28.976 29.327 -51.907 1.00 46.38 107 VAL F C 1
ATOM 21084 O O . VAL F 3 107 ? 27.841 28.854 -51.987 1.00 44.27 107 VAL F O 1
ATOM 21097 N N . GLU F 3 108 ? 29.313 30.506 -52.420 1.00 46.12 108 GLU F N 1
ATOM 21098 C CA . GLU F 3 108 ? 28.346 31.361 -53.100 1.00 46.83 108 GLU F CA 1
ATOM 21099 C C . GLU F 3 108 ? 28.613 31.381 -54.602 1.00 45.51 108 GLU F C 1
ATOM 21100 O O . GLU F 3 108 ? 29.696 31.001 -55.050 1.00 45.88 108 GLU F O 1
ATOM 21112 N N . ILE F 3 109 ? 27.624 31.817 -55.378 1.00 45.42 109 ILE F N 1
ATOM 21113 C CA . ILE F 3 109 ? 27.735 31.791 -56.832 1.00 49.18 109 ILE F CA 1
ATOM 21114 C C . ILE F 3 109 ? 28.370 33.072 -57.360 1.00 44.25 109 ILE F C 1
ATOM 21115 O O . ILE F 3 109 ? 27.955 34.181 -57.020 1.00 40.60 109 ILE F O 1
ATOM 21131 N N . LYS F 3 110 ? 29.392 32.899 -58.190 1.00 43.61 110 LYS F N 1
ATOM 21132 C CA . LYS F 3 110 ? 30.133 34.019 -58.755 1.00 50.26 110 LYS F CA 1
ATOM 21133 C C . LYS F 3 110 ? 29.379 34.640 -59.926 1.00 48.22 110 LYS F C 1
ATOM 21134 O O . LYS F 3 110 ? 28.812 33.931 -60.759 1.00 50.52 110 LYS F O 1
ATOM 21153 N N . ARG F 3 111 ? 29.366 35.968 -59.972 1.00 44.45 111 ARG F N 1
ATOM 21154 C CA . ARG F 3 111 ? 28.823 36.699 -61.112 1.00 43.75 111 ARG F CA 1
ATOM 21155 C C . ARG F 3 111 ? 29.644 37.961 -61.338 1.00 44.16 111 ARG F C 1
ATOM 21156 O O . ARG F 3 111 ? 30.536 38.275 -60.550 1.00 46.49 111 ARG F O 1
ATOM 21177 N N . THR F 3 112 ? 29.342 38.681 -62.414 1.00 45.66 112 THR F N 1
ATOM 21178 C CA . THR F 3 112 ? 30.043 39.922 -62.717 1.00 48.09 112 THR F CA 1
ATOM 21179 C C . THR F 3 112 ? 29.757 40.972 -61.649 1.00 45.49 112 THR F C 1
ATOM 21180 O O . THR F 3 112 ? 28.740 40.909 -60.956 1.00 43.84 112 THR F O 1
ATOM 21191 N N . VAL F 3 113 ? 30.667 41.931 -61.519 1.00 47.06 113 VAL F N 1
ATOM 21192 C CA . VAL F 3 113 ? 30.513 43.014 -60.558 1.00 47.30 113 VAL F CA 1
ATOM 21193 C C . VAL F 3 113 ? 29.302 43.871 -60.909 1.00 45.05 113 VAL F C 1
ATOM 21194 O O . VAL F 3 113 ? 29.052 44.157 -62.079 1.00 46.46 113 VAL F O 1
ATOM 21207 N N . ALA F 3 114 ? 28.557 44.273 -59.885 1.00 41.03 114 ALA F N 1
ATOM 21208 C CA . ALA F 3 114 ? 27.401 45.144 -60.061 1.00 36.95 114 ALA F CA 1
ATOM 21209 C C . ALA F 3 114 ? 27.360 46.179 -58.949 1.00 36.65 114 ALA F C 1
ATOM 21210 O O . ALA F 3 114 ? 27.277 45.835 -57.768 1.00 36.95 114 ALA F O 1
ATOM 21217 N N . ALA F 3 115 ? 27.423 47.448 -59.333 1.00 38.43 115 ALA F N 1
ATOM 21218 C CA . ALA F 3 115 ? 27.390 48.539 -58.371 1.00 40.71 115 ALA F CA 1
ATOM 21219 C C . ALA F 3 115 ? 25.993 48.673 -57.771 1.00 40.45 115 ALA F C 1
ATOM 21220 O O . ALA F 3 115 ? 25.000 48.448 -58.462 1.00 39.08 115 ALA F O 1
ATOM 21227 N N . PRO F 3 116 ? 25.910 49.038 -56.481 1.00 41.27 116 PRO F N 1
ATOM 21228 C CA . PRO F 3 116 ? 24.594 49.240 -55.868 1.00 39.15 116 PRO F CA 1
ATOM 21229 C C . PRO F 3 116 ? 23.935 50.545 -56.287 1.00 37.75 116 PRO F C 1
ATOM 21230 O O . PRO F 3 116 ? 24.627 51.543 -56.483 1.00 41.30 116 PRO F O 1
ATOM 21241 N N . SER F 3 117 ? 22.614 50.530 -56.428 1.00 41.42 117 SER F N 1
ATOM 21242 C CA . SER F 3 117 ? 21.846 51.764 -56.459 1.00 40.38 117 SER F CA 1
ATOM 21243 C C . SER F 3 117 ? 21.565 52.129 -55.007 1.00 34.84 117 SER F C 1
ATOM 21244 O O . SER F 3 117 ? 21.181 51.272 -54.209 1.00 35.69 117 SER F O 1
ATOM 21252 N N . VAL F 3 118 ? 21.780 53.394 -54.662 1.00 34.97 118 VAL F N 1
ATOM 21253 C CA . VAL F 3 118 ? 21.744 53.823 -53.269 1.00 37.00 118 VAL F CA 1
ATOM 21254 C C . VAL F 3 118 ? 20.572 54.760 -53.000 1.00 35.91 118 VAL F C 1
ATOM 21255 O O . VAL F 3 118 ? 20.303 55.675 -53.776 1.00 37.65 118 VAL F O 1
ATOM 21268 N N . PHE F 3 119 ? 19.886 54.515 -51.887 1.00 35.33 119 PHE F N 1
ATOM 21269 C CA . PHE F 3 119 ? 18.748 55.324 -51.467 1.00 33.54 119 PHE F CA 1
ATOM 21270 C C . PHE F 3 119 ? 18.852 55.644 -49.982 1.00 33.24 119 PHE F C 1
ATOM 21271 O O . PHE F 3 119 ? 19.279 54.803 -49.193 1.00 34.14 119 PHE F O 1
ATOM 21288 N N . ILE F 3 120 ? 18.459 56.859 -49.609 1.00 30.69 120 ILE F N 1
ATOM 21289 C CA . ILE F 3 120 ? 18.407 57.251 -48.207 1.00 30.47 120 ILE F CA 1
ATOM 21290 C C . ILE F 3 120 ? 16.972 57.617 -47.831 1.00 31.54 120 ILE F C 1
ATOM 21291 O O . ILE F 3 120 ? 16.263 58.257 -48.609 1.00 31.45 120 ILE F O 1
ATOM 21307 N N . PHE F 3 121 ? 16.547 57.185 -46.646 1.00 32.20 121 PHE F N 1
ATOM 21308 C CA . PHE F 3 121 ? 15.191 57.434 -46.163 1.00 37.82 121 PHE F CA 1
ATOM 21309 C C . PHE F 3 121 ? 15.218 58.177 -44.831 1.00 37.42 121 PHE F C 1
ATOM 21310 O O . PHE F 3 121 ? 15.813 57.693 -43.869 1.00 34.99 121 PHE F O 1
ATOM 21327 N N . PRO F 3 122 ? 14.571 59.352 -44.763 1.00 38.46 122 PRO F N 1
ATOM 21328 C CA . PRO F 3 122 ? 14.488 60.025 -43.463 1.00 38.66 122 PRO F CA 1
ATOM 21329 C C . PRO F 3 122 ? 13.470 59.353 -42.550 1.00 36.93 122 PRO F C 1
ATOM 21330 O O . PRO F 3 122 ? 12.651 58.573 -43.034 1.00 33.71 122 PRO F O 1
ATOM 21341 N N . PRO F 3 123 ? 13.517 59.652 -41.244 1.00 39.09 123 PRO F N 1
ATOM 21342 C CA . PRO F 3 123 ? 12.493 59.131 -40.334 1.00 38.27 123 PRO F CA 1
ATOM 21343 C C . PRO F 3 123 ? 11.125 59.716 -40.652 1.00 36.96 123 PRO F C 1
ATOM 21344 O O . PRO F 3 123 ? 11.031 60.894 -40.999 1.00 35.31 123 PRO F O 1
ATOM 21355 N N . SER F 3 124 ? 10.081 58.902 -40.549 1.00 36.22 124 SER F N 1
ATOM 21356 C CA . SER F 3 124 ? 8.728 59.378 -40.801 1.00 36.87 124 SER F CA 1
ATOM 21357 C C . SER F 3 124 ? 8.293 60.304 -39.674 1.00 37.91 124 SER F C 1
ATOM 21358 O O . SER F 3 124 ? 8.813 60.223 -38.563 1.00 36.89 124 SER F O 1
ATOM 21366 N N . ASP F 3 125 ? 7.347 61.190 -39.966 1.00 41.18 125 ASP F N 1
ATOM 21367 C CA . ASP F 3 125 ? 6.801 62.075 -38.946 1.00 44.13 125 ASP F CA 1
ATOM 21368 C C . ASP F 3 125 ? 6.148 61.263 -37.836 1.00 41.61 125 ASP F C 1
ATOM 21369 O O . ASP F 3 125 ? 6.233 61.619 -36.662 1.00 40.90 125 ASP F O 1
ATOM 21378 N N . SER F 3 126 ? 5.499 60.166 -38.216 1.00 42.03 126 SER F N 1
ATOM 21379 C CA . SER F 3 126 ? 4.822 59.309 -37.253 1.00 46.57 126 SER F CA 1
ATOM 21380 C C . SER F 3 126 ? 5.798 58.756 -36.216 1.00 42.29 126 SER F C 1
ATOM 21381 O O . SER F 3 126 ? 5.499 58.744 -35.022 1.00 43.09 126 SER F O 1
ATOM 21389 N N . GLN F 3 127 ? 6.968 58.305 -36.666 1.00 38.56 127 GLN F N 1
ATOM 21390 C CA . GLN F 3 127 ? 7.969 57.767 -35.744 1.00 39.44 127 GLN F CA 1
ATOM 21391 C C . GLN F 3 127 ? 8.482 58.858 -34.811 1.00 42.79 127 GLN F C 1
ATOM 21392 O O . GLN F 3 127 ? 8.625 58.634 -33.610 1.00 43.91 127 GLN F O 1
ATOM 21406 N N . LEU F 3 128 ? 8.759 60.035 -35.365 1.00 46.32 128 LEU F N 1
ATOM 21407 C CA . LEU F 3 128 ? 9.290 61.139 -34.572 1.00 52.20 128 LEU F CA 1
ATOM 21408 C C . LEU F 3 128 ? 8.363 61.489 -33.414 1.00 58.60 128 LEU F C 1
ATOM 21409 O O . LEU F 3 128 ? 8.822 61.887 -32.345 1.00 60.17 128 LEU F O 1
ATOM 21425 N N . LYS F 3 129 ? 7.061 61.326 -33.619 1.00 62.72 129 LYS F N 1
ATOM 21426 C CA . LYS F 3 129 ? 6.091 61.612 -32.568 1.00 70.33 129 LYS F CA 1
ATOM 21427 C C . LYS F 3 129 ? 6.153 60.583 -31.437 1.00 69.01 129 LYS F C 1
ATOM 21428 O O . LYS F 3 129 ? 5.484 60.745 -30.416 1.00 70.14 129 LYS F O 1
ATOM 21447 N N . SER F 3 130 ? 6.953 59.534 -31.618 1.00 66.06 130 SER F N 1
ATOM 21448 C CA . SER F 3 130 ? 7.108 58.497 -30.598 1.00 66.31 130 SER F CA 1
ATOM 21449 C C . SER F 3 130 ? 8.424 58.647 -29.830 1.00 61.95 130 SER F C 1
ATOM 21450 O O . SER F 3 130 ? 8.685 57.899 -28.887 1.00 64.99 130 SER F O 1
ATOM 21458 N N . GLY F 3 131 ? 9.251 59.603 -30.244 1.00 57.20 131 GLY F N 1
ATOM 21459 C CA . GLY F 3 131 ? 10.436 59.975 -29.488 1.00 57.03 131 GLY F CA 1
ATOM 21460 C C . GLY F 3 131 ? 11.754 59.415 -29.998 1.00 57.02 131 GLY F C 1
ATOM 21461 O O . GLY F 3 131 ? 12.769 59.492 -29.304 1.00 56.30 131 GLY F O 1
ATOM 21465 N N . THR F 3 132 ? 11.752 58.862 -31.206 1.00 51.28 132 THR F N 1
ATOM 21466 C CA . THR F 3 132 ? 12.972 58.307 -31.787 1.00 55.90 132 THR F CA 1
ATOM 21467 C C . THR F 3 132 ? 12.993 58.455 -33.306 1.00 49.32 132 THR F C 1
ATOM 21468 O O . THR F 3 132 ? 11.948 58.597 -33.943 1.00 48.06 132 THR F O 1
ATOM 21479 N N . ALA F 3 133 ? 14.195 58.422 -33.874 1.00 45.66 133 ALA F N 1
ATOM 21480 C CA . ALA F 3 133 ? 14.384 58.632 -35.303 1.00 42.35 133 ALA F CA 1
ATOM 21481 C C . ALA F 3 133 ? 15.276 57.555 -35.905 1.00 42.75 133 ALA F C 1
ATOM 21482 O O . ALA F 3 133 ? 16.399 57.335 -35.448 1.00 45.16 133 ALA F O 1
ATOM 21489 N N . SER F 3 134 ? 14.754 56.889 -36.930 1.00 40.79 134 SER F N 1
ATOM 21490 C CA . SER F 3 134 ? 15.508 55.900 -37.689 1.00 38.54 134 SER F CA 1
ATOM 21491 C C . SER F 3 134 ? 15.782 56.410 -39.099 1.00 37.45 134 SER F C 1
ATOM 21492 O O . SER F 3 134 ? 14.851 56.713 -39.847 1.00 37.82 134 SER F O 1
ATOM 21500 N N . VAL F 3 135 ? 17.062 56.512 -39.452 1.00 35.60 135 VAL F N 1
ATOM 21501 C CA . VAL F 3 135 ? 17.467 56.897 -40.803 1.00 33.09 135 VAL F CA 1
ATOM 21502 C C . VAL F 3 135 ? 18.003 55.661 -41.515 1.00 32.74 135 VAL F C 1
ATOM 21503 O O . VAL F 3 135 ? 18.917 55.000 -41.021 1.00 33.43 135 VAL F O 1
ATOM 21516 N N . VAL F 3 136 ? 17.422 55.351 -42.671 1.00 33.84 136 VAL F N 1
ATOM 21517 C CA . VAL F 3 136 ? 17.750 54.127 -43.395 1.00 34.61 136 VAL F CA 1
ATOM 21518 C C . VAL F 3 136 ? 18.439 54.416 -44.721 1.00 32.56 136 VAL F C 1
ATOM 21519 O O . VAL F 3 136 ? 18.011 55.279 -45.494 1.00 32.53 136 VAL F O 1
ATOM 21532 N N . CYS F 3 137 ? 19.511 53.668 -44.968 1.00 31.76 137 CYS F N 1
ATOM 21533 C CA . CYS F 3 137 ? 20.276 53.759 -46.203 1.00 33.50 137 CYS F CA 1
ATOM 21534 C C . CYS F 3 137 ? 20.218 52.396 -46.889 1.00 33.02 137 CYS F C 1
ATOM 21535 O O . CYS F 3 137 ? 20.560 51.378 -46.285 1.00 36.58 137 CYS F O 1
ATOM 21542 N N . LEU F 3 138 ? 19.763 52.381 -48.140 1.00 30.24 138 LEU F N 1
ATOM 21543 C CA . LEU F 3 138 ? 19.542 51.138 -48.880 1.00 30.53 138 LEU F CA 1
ATOM 21544 C C . LEU F 3 138 ? 20.561 50.958 -49.998 1.00 30.55 138 LEU F C 1
ATOM 21545 O O . LEU F 3 138 ? 20.762 51.858 -50.805 1.00 31.03 138 LEU F O 1
ATOM 21561 N N . LEU F 3 139 ? 21.199 49.790 -50.033 1.00 31.45 139 LEU F N 1
ATOM 21562 C CA . LEU F 3 139 ? 22.057 49.396 -51.149 1.00 32.73 139 LEU F CA 1
ATOM 21563 C C . LEU F 3 139 ? 21.376 48.256 -51.901 1.00 33.24 139 LEU F C 1
ATOM 21564 O O . LEU F 3 139 ? 21.249 47.152 -51.374 1.00 31.79 139 LEU F O 1
ATOM 21580 N N . ASN F 3 140 ? 20.942 48.525 -53.130 1.00 34.79 140 ASN F N 1
ATOM 21581 C CA . ASN F 3 140 ? 20.078 47.599 -53.857 1.00 34.80 140 ASN F CA 1
ATOM 21582 C C . ASN F 3 140 ? 20.779 46.867 -55.001 1.00 34.96 140 ASN F C 1
ATOM 21583 O O . ASN F 3 140 ? 21.420 47.487 -55.852 1.00 35.25 140 ASN F O 1
ATOM 21594 N N . ASN F 3 141 ? 20.652 45.541 -54.997 1.00 31.62 141 ASN F N 1
ATOM 21595 C CA . ASN F 3 141 ? 21.112 44.688 -56.093 1.00 32.36 141 ASN F CA 1
ATOM 21596 C C . ASN F 3 141 ? 22.560 44.931 -56.513 1.00 33.02 141 ASN F C 1
ATOM 21597 O O . ASN F 3 141 ? 22.811 45.510 -57.566 1.00 31.41 141 ASN F O 1
ATOM 21608 N N . PHE F 3 142 ? 23.506 44.476 -55.697 1.00 35.25 142 PHE F N 1
ATOM 21609 C CA . PHE F 3 142 ? 24.924 44.667 -55.992 1.00 36.95 142 PHE F CA 1
ATOM 21610 C C . PHE F 3 142 ? 25.726 43.385 -55.785 1.00 38.07 142 PHE F C 1
ATOM 21611 O O . PHE F 3 142 ? 25.269 42.453 -55.121 1.00 35.80 142 PHE F O 1
ATOM 21628 N N . TYR F 3 143 ? 26.923 43.352 -56.367 1.00 37.93 143 TYR F N 1
ATOM 21629 C CA . TYR F 3 143 ? 27.836 42.226 -56.211 1.00 39.93 143 TYR F CA 1
ATOM 21630 C C . TYR F 3 143 ? 29.280 42.690 -56.414 1.00 42.36 143 TYR F C 1
ATOM 21631 O O . TYR F 3 143 ? 29.551 43.475 -57.321 1.00 42.58 143 TYR F O 1
ATOM 21649 N N . PRO F 3 144 ? 30.217 42.196 -55.583 1.00 46.10 144 PRO F N 1
ATOM 21650 C CA . PRO F 3 144 ? 30.033 41.245 -54.482 1.00 45.72 144 PRO F CA 1
ATOM 21651 C C . PRO F 3 144 ? 29.463 41.869 -53.213 1.00 46.16 144 PRO F C 1
ATOM 21652 O O . PRO F 3 144 ? 29.265 43.082 -53.132 1.00 42.85 144 PRO F O 1
ATOM 21663 N N . ARG F 3 145 ? 29.211 41.008 -52.234 1.00 49.26 145 ARG F N 1
ATOM 21664 C CA . ARG F 3 145 ? 28.579 41.373 -50.971 1.00 51.46 145 ARG F CA 1
ATOM 21665 C C . ARG F 3 145 ? 29.360 42.443 -50.210 1.00 49.49 145 ARG F C 1
ATOM 21666 O O . ARG F 3 145 ? 28.776 43.293 -49.539 1.00 45.44 145 ARG F O 1
ATOM 21687 N N . GLU F 3 146 ? 30.683 42.396 -50.323 1.00 51.40 146 GLU F N 1
ATOM 21688 C CA . GLU F 3 146 ? 31.554 43.297 -49.574 1.00 52.82 146 GLU F CA 1
ATOM 21689 C C . GLU F 3 146 ? 31.300 44.759 -49.931 1.00 50.57 146 GLU F C 1
ATOM 21690 O O . GLU F 3 146 ? 31.378 45.150 -51.097 1.00 51.39 146 GLU F O 1
ATOM 21702 N N . ALA F 3 147 ? 31.000 45.560 -48.913 1.00 48.63 147 ALA F N 1
ATOM 21703 C CA . ALA F 3 147 ? 30.701 46.975 -49.097 1.00 49.08 147 ALA F CA 1
ATOM 21704 C C . ALA F 3 147 ? 30.970 47.748 -47.809 1.00 52.42 147 ALA F C 1
ATOM 21705 O O . ALA F 3 147 ? 30.944 47.178 -46.719 1.00 53.32 147 ALA F O 1
ATOM 21712 N N . LYS F 3 148 ? 31.231 49.045 -47.946 1.00 54.28 148 LYS F N 1
ATOM 21713 C CA . LYS F 3 148 ? 31.441 49.922 -46.799 1.00 56.78 148 LYS F CA 1
ATOM 21714 C C . LYS F 3 148 ? 30.412 51.047 -46.811 1.00 53.19 148 LYS F C 1
ATOM 21715 O O . LYS F 3 148 ? 30.280 51.771 -47.798 1.00 50.75 148 LYS F O 1
ATOM 21734 N N . VAL F 3 149 ? 29.682 51.177 -45.707 1.00 53.56 149 VAL F N 1
ATOM 21735 C CA . VAL F 3 149 ? 28.657 52.203 -45.561 1.00 51.49 149 VAL F CA 1
ATOM 21736 C C . VAL F 3 149 ? 28.938 53.030 -44.314 1.00 53.42 149 VAL F C 1
ATOM 21737 O O . VAL F 3 149 ? 29.010 52.490 -43.210 1.00 56.24 149 VAL F O 1
ATOM 21750 N N . GLN F 3 150 ? 29.097 54.338 -44.497 1.00 51.37 150 GLN F N 1
ATOM 21751 C CA . GLN F 3 150 ? 29.401 55.240 -43.390 1.00 52.73 150 GLN F CA 1
ATOM 21752 C C . GLN F 3 150 ? 28.389 56.376 -43.308 1.00 49.33 150 GLN F C 1
ATOM 21753 O O . GLN F 3 150 ? 28.006 56.955 -44.325 1.00 45.96 150 GLN F O 1
ATOM 21767 N N . TRP F 3 151 ? 27.960 56.681 -42.086 1.00 51.28 151 TRP F N 1
ATOM 21768 C CA . TRP F 3 151 ? 26.997 57.749 -41.841 1.00 51.58 151 TRP F CA 1
ATOM 21769 C C . TRP F 3 151 ? 27.694 59.050 -41.463 1.00 54.77 151 TRP F C 1
ATOM 21770 O O . TRP F 3 151 ? 28.703 59.044 -40.755 1.00 56.44 151 TRP F O 1
ATOM 21791 N N . LYS F 3 152 ? 27.139 60.161 -41.940 1.00 54.37 152 LYS F N 1
ATOM 21792 C CA . LYS F 3 152 ? 27.643 61.488 -41.608 1.00 57.28 152 LYS F CA 1
ATOM 21793 C C . LYS F 3 152 ? 26.496 62.421 -41.231 1.00 54.99 152 LYS F C 1
ATOM 21794 O O . LYS F 3 152 ? 25.548 62.598 -41.999 1.00 51.99 152 LYS F O 1
ATOM 21813 N N . VAL F 3 153 ? 26.589 63.001 -40.038 1.00 57.26 153 VAL F N 1
ATOM 21814 C CA . VAL F 3 153 ? 25.620 63.986 -39.569 1.00 57.56 153 VAL F CA 1
ATOM 21815 C C . VAL F 3 153 ? 26.322 65.332 -39.413 1.00 60.47 153 VAL F C 1
ATOM 21816 O O . VAL F 3 153 ? 27.150 65.507 -38.519 1.00 61.62 153 VAL F O 1
ATOM 21829 N N . ASP F 3 154 ? 25.976 66.276 -40.283 1.00 59.28 154 ASP F N 1
ATOM 21830 C CA . ASP F 3 154 ? 26.693 67.545 -40.383 1.00 61.58 154 ASP F CA 1
ATOM 21831 C C . ASP F 3 154 ? 28.186 67.285 -40.563 1.00 62.51 154 ASP F C 1
ATOM 21832 O O . ASP F 3 154 ? 29.015 67.824 -39.832 1.00 66.86 154 ASP F O 1
ATOM 21841 N N . ASN F 3 155 ? 28.506 66.429 -41.531 1.00 59.23 155 ASN F N 1
ATOM 21842 C CA . ASN F 3 155 ? 29.886 66.118 -41.900 1.00 61.36 155 ASN F CA 1
ATOM 21843 C C . ASN F 3 155 ? 30.681 65.422 -40.794 1.00 63.22 155 ASN F C 1
ATOM 21844 O O . ASN F 3 155 ? 31.884 65.201 -40.939 1.00 65.73 155 ASN F O 1
ATOM 21855 N N . ALA F 3 156 ? 30.012 65.070 -39.700 1.00 62.48 156 ALA F N 1
ATOM 21856 C CA . ALA F 3 156 ? 30.658 64.362 -38.600 1.00 64.10 156 ALA F CA 1
ATOM 21857 C C . ALA F 3 156 ? 30.453 62.859 -38.755 1.00 63.28 156 ALA F C 1
ATOM 21858 O O . ALA F 3 156 ? 29.319 62.380 -38.783 1.00 61.12 156 ALA F O 1
ATOM 21865 N N . LEU F 3 157 ? 31.553 62.119 -38.861 1.00 64.84 157 LEU F N 1
ATOM 21866 C CA . LEU F 3 157 ? 31.484 60.673 -39.037 1.00 64.54 157 LEU F CA 1
ATOM 21867 C C . LEU F 3 157 ? 30.849 60.005 -37.825 1.00 63.12 157 LEU F C 1
ATOM 21868 O O . LEU F 3 157 ? 31.311 60.177 -36.696 1.00 64.28 157 LEU F O 1
ATOM 21884 N N . GLN F 3 158 ? 29.789 59.241 -38.071 1.00 60.30 158 GLN F N 1
ATOM 21885 C CA . GLN F 3 158 ? 29.106 58.506 -37.014 1.00 58.52 158 GLN F CA 1
ATOM 21886 C C . GLN F 3 158 ? 29.776 57.159 -36.777 1.00 59.47 158 GLN F C 1
ATOM 21887 O O . GLN F 3 158 ? 30.398 56.596 -37.677 1.00 59.09 158 GLN F O 1
ATOM 21901 N N . SER F 3 159 ? 29.646 56.649 -35.558 1.00 60.44 159 SER F N 1
ATOM 21902 C CA . SER F 3 159 ? 30.128 55.314 -35.232 1.00 60.72 159 SER F CA 1
ATOM 21903 C C . SER F 3 159 ? 29.440 54.792 -33.977 1.00 57.83 159 SER F C 1
ATOM 21904 O O . SER F 3 159 ? 29.257 55.527 -33.006 1.00 57.47 159 SER F O 1
ATOM 21912 N N . GLY F 3 160 ? 29.051 53.521 -34.011 1.00 55.86 160 GLY F N 1
ATOM 21913 C CA . GLY F 3 160 ? 28.432 52.873 -32.869 1.00 55.73 160 GLY F CA 1
ATOM 21914 C C . GLY F 3 160 ? 26.914 52.925 -32.872 1.00 52.61 160 GLY F C 1
ATOM 21915 O O . GLY F 3 160 ? 26.269 52.170 -32.146 1.00 54.10 160 GLY F O 1
ATOM 21919 N N . ASN F 3 161 ? 26.340 53.806 -33.687 1.00 50.98 161 ASN F N 1
ATOM 21920 C CA . ASN F 3 161 ? 24.896 54.031 -33.676 1.00 44.56 161 ASN F CA 1
ATOM 21921 C C . ASN F 3 161 ? 24.189 53.545 -34.942 1.00 45.30 161 ASN F C 1
ATOM 21922 O O . ASN F 3 161 ? 23.115 54.041 -35.287 1.00 41.03 161 ASN F O 1
ATOM 21933 N N . SER F 3 162 ? 24.783 52.567 -35.623 1.00 44.75 162 SER F N 1
ATOM 21934 C CA . SER F 3 162 ? 24.178 51.997 -36.824 1.00 43.89 162 SER F CA 1
ATOM 21935 C C . SER F 3 162 ? 24.250 50.472 -36.833 1.00 43.58 162 SER F C 1
ATOM 21936 O O . SER F 3 162 ? 25.155 49.878 -36.247 1.00 46.69 162 SER F O 1
ATOM 21944 N N . GLN F 3 163 ? 23.275 49.851 -37.494 1.00 40.96 163 GLN F N 1
ATOM 21945 C CA . GLN F 3 163 ? 23.237 48.401 -37.660 1.00 42.49 163 GLN F CA 1
ATOM 21946 C C . GLN F 3 163 ? 22.963 48.054 -39.114 1.00 40.90 163 GLN F C 1
ATOM 21947 O O . GLN F 3 163 ? 22.149 48.709 -39.770 1.00 40.06 163 GLN F O 1
ATOM 21961 N N . GLU F 3 164 ? 23.642 47.023 -39.611 1.00 39.87 164 GLU F N 1
ATOM 21962 C CA . GLU F 3 164 ? 23.455 46.575 -40.986 1.00 37.94 164 GLU F CA 1
ATOM 21963 C C . GLU F 3 164 ? 22.681 45.261 -41.062 1.00 38.17 164 GLU F C 1
ATOM 21964 O O . GLU F 3 164 ? 22.663 44.476 -40.113 1.00 41.75 164 GLU F O 1
ATOM 21976 N N . SER F 3 165 ? 22.038 45.042 -42.204 1.00 37.01 165 SER F N 1
ATOM 21977 C CA . SER F 3 165 ? 21.377 43.779 -42.502 1.00 38.29 165 SER F CA 1
ATOM 21978 C C . SER F 3 165 ? 21.541 43.490 -43.988 1.00 36.74 165 SER F C 1
ATOM 21979 O O . SER F 3 165 ? 21.467 44.403 -44.807 1.00 34.34 165 SER F O 1
ATOM 21987 N N . VAL F 3 166 ? 21.773 42.225 -44.328 1.00 36.71 166 VAL F N 1
ATOM 21988 C CA . VAL F 3 166 ? 22.047 41.839 -45.711 1.00 35.77 166 VAL F CA 1
ATOM 21989 C C . VAL F 3 166 ? 21.225 40.626 -46.118 1.00 33.30 166 VAL F C 1
ATOM 21990 O O . VAL F 3 166 ? 21.057 39.683 -45.345 1.00 36.00 166 VAL F O 1
ATOM 22003 N N . THR F 3 167 ? 20.719 40.659 -47.346 1.00 32.63 167 THR F N 1
ATOM 22004 C CA . THR F 3 167 ? 19.943 39.553 -47.881 1.00 33.72 167 THR F CA 1
ATOM 22005 C C . THR F 3 167 ? 20.863 38.439 -48.359 1.00 37.11 167 THR F C 1
ATOM 22006 O O . THR F 3 167 ? 22.050 38.657 -48.594 1.00 36.40 167 THR F O 1
ATOM 22017 N N . GLU F 3 168 ? 20.312 37.241 -48.497 1.00 40.65 168 GLU F N 1
ATOM 22018 C CA . GLU F 3 168 ? 21.038 36.165 -49.145 1.00 44.89 168 GLU F CA 1
ATOM 22019 C C . GLU F 3 168 ? 21.035 36.424 -50.643 1.00 42.03 168 GLU F C 1
ATOM 22020 O O . GLU F 3 168 ? 20.279 37.262 -51.136 1.00 40.48 168 GLU F O 1
ATOM 22032 N N . GLN F 3 169 ? 21.891 35.706 -51.359 1.00 38.69 169 GLN F N 1
ATOM 22033 C CA . GLN F 3 169 ? 22.074 35.923 -52.786 1.00 37.44 169 GLN F CA 1
ATOM 22034 C C . GLN F 3 169 ? 20.761 35.701 -53.539 1.00 38.65 169 GLN F C 1
ATOM 22035 O O . GLN F 3 169 ? 20.109 34.669 -53.382 1.00 39.04 169 GLN F O 1
ATOM 22049 N N . ASP F 3 170 ? 20.377 36.687 -54.344 1.00 38.93 170 ASP F N 1
ATOM 22050 C CA . ASP F 3 170 ? 19.098 36.667 -55.047 1.00 39.92 170 ASP F CA 1
ATOM 22051 C C . ASP F 3 170 ? 19.024 35.516 -56.044 1.00 42.55 170 ASP F C 1
ATOM 22052 O O . ASP F 3 170 ? 19.985 35.238 -56.757 1.00 41.08 170 ASP F O 1
ATOM 22061 N N . SER F 3 171 ? 17.870 34.858 -56.096 1.00 46.51 171 SER F N 1
ATOM 22062 C CA . SER F 3 171 ? 17.706 33.650 -56.899 1.00 52.15 171 SER F CA 1
ATOM 22063 C C . SER F 3 171 ? 17.739 33.930 -58.399 1.00 52.68 171 SER F C 1
ATOM 22064 O O . SER F 3 171 ? 18.080 33.050 -59.189 1.00 54.81 171 SER F O 1
ATOM 22072 N N . LYS F 3 172 ? 17.389 35.152 -58.789 1.00 51.64 172 LYS F N 1
ATOM 22073 C CA . LYS F 3 172 ? 17.305 35.503 -60.203 1.00 53.83 172 LYS F CA 1
ATOM 22074 C C . LYS F 3 172 ? 18.616 36.070 -60.757 1.00 50.10 172 LYS F C 1
ATOM 22075 O O . LYS F 3 172 ? 19.101 35.597 -61.787 1.00 53.63 172 LYS F O 1
ATOM 22094 N N . ASP F 3 173 ? 19.188 37.069 -60.084 1.00 43.65 173 ASP F N 1
ATOM 22095 C CA . ASP F 3 173 ? 20.372 37.759 -60.602 1.00 41.17 173 ASP F CA 1
ATOM 22096 C C . ASP F 3 173 ? 21.610 37.620 -59.707 1.00 40.47 173 ASP F C 1
ATOM 22097 O O . ASP F 3 173 ? 22.635 38.247 -59.965 1.00 39.61 173 ASP F O 1
ATOM 22106 N N . SER F 3 174 ? 21.501 36.811 -58.657 1.00 42.77 174 SER F N 1
ATOM 22107 C CA . SER F 3 174 ? 22.641 36.470 -57.801 1.00 43.21 174 SER F CA 1
ATOM 22108 C C . SER F 3 174 ? 23.271 37.675 -57.100 1.00 42.28 174 SER F C 1
ATOM 22109 O O . SER F 3 174 ? 24.435 37.618 -56.696 1.00 42.93 174 SER F O 1
ATOM 22117 N N . THR F 3 175 ? 22.512 38.756 -56.951 1.00 37.93 175 THR F N 1
ATOM 22118 C CA . THR F 3 175 ? 23.012 39.950 -56.275 1.00 34.33 175 THR F CA 1
ATOM 22119 C C . THR F 3 175 ? 22.627 39.966 -54.799 1.00 32.12 175 THR F C 1
ATOM 22120 O O . THR F 3 175 ? 21.823 39.150 -54.342 1.00 32.50 175 THR F O 1
ATOM 22131 N N . TYR F 3 176 ? 23.218 40.901 -54.062 1.00 32.11 176 TYR F N 1
ATOM 22132 C CA . TYR F 3 176 ? 22.859 41.143 -52.671 1.00 33.23 176 TYR F CA 1
ATOM 22133 C C . TYR F 3 176 ? 22.195 42.503 -52.532 1.00 30.50 176 TYR F C 1
ATOM 22134 O O . TYR F 3 176 ? 22.323 43.357 -53.405 1.00 30.35 176 TYR F O 1
ATOM 22152 N N . SER F 3 177 ? 21.484 42.690 -51.426 1.00 31.37 177 SER F N 1
ATOM 22153 C CA . SER F 3 177 ? 21.017 44.009 -51.028 1.00 31.02 177 SER F CA 1
ATOM 22154 C C . SER F 3 177 ? 21.306 44.192 -49.548 1.00 32.55 177 SER F C 1
ATOM 22155 O O . SER F 3 177 ? 21.351 43.221 -48.792 1.00 33.97 177 SER F O 1
ATOM 22163 N N . LEU F 3 178 ? 21.507 45.440 -49.146 1.00 29.26 178 LEU F N 1
ATOM 22164 C CA . LEU F 3 178 ? 21.967 45.749 -47.802 1.00 30.99 178 LEU F CA 1
ATOM 22165 C C . LEU F 3 178 ? 21.263 46.988 -47.269 1.00 30.89 178 LEU F C 1
ATOM 22166 O O . LEU F 3 178 ? 21.020 47.940 -48.009 1.00 32.44 178 LEU F O 1
ATOM 22182 N N . SER F 3 179 ? 20.929 46.962 -45.982 1.00 30.03 179 SER F N 1
ATOM 22183 C CA . SER F 3 179 ? 20.357 48.120 -45.311 1.00 31.14 179 SER F CA 1
ATOM 22184 C C . SER F 3 179 ? 21.282 48.537 -44.180 1.00 32.27 179 SER F C 1
ATOM 22185 O O . SER F 3 179 ? 21.864 47.689 -43.511 1.00 31.75 179 SER F O 1
ATOM 22193 N N . SER F 3 180 ? 21.434 49.843 -43.993 1.00 34.49 180 SER F N 1
ATOM 22194 C CA . SER F 3 180 ? 22.115 50.381 -42.825 1.00 34.61 180 SER F CA 1
ATOM 22195 C C . SER F 3 180 ? 21.172 51.355 -42.140 1.00 33.60 180 SER F C 1
ATOM 22196 O O . SER F 3 180 ? 20.678 52.294 -42.763 1.00 34.35 180 SER F O 1
ATOM 22204 N N . THR F 3 181 ? 20.919 51.118 -40.858 1.00 33.00 181 THR F N 1
ATOM 22205 C CA . THR F 3 181 ? 19.932 51.894 -40.118 1.00 35.94 181 THR F CA 1
ATOM 22206 C C . THR F 3 181 ? 20.592 52.700 -39.007 1.00 34.95 181 THR F C 1
ATOM 22207 O O . THR F 3 181 ? 21.144 52.138 -38.064 1.00 35.04 181 THR F O 1
ATOM 22218 N N . LEU F 3 182 ? 20.531 54.021 -39.140 1.00 35.18 182 LEU F N 1
ATOM 22219 C CA . LEU F 3 182 ? 21.053 54.938 -38.134 1.00 37.21 182 LEU F CA 1
ATOM 22220 C C . LEU F 3 182 ? 19.955 55.276 -37.132 1.00 38.46 182 LEU F C 1
ATOM 22221 O O . LEU F 3 182 ? 18.889 55.760 -37.515 1.00 38.65 182 LEU F O 1
ATOM 22237 N N . THR F 3 183 ? 20.219 55.024 -35.853 1.00 42.24 183 THR F N 1
ATOM 22238 C CA . THR F 3 183 ? 19.226 55.242 -34.805 1.00 45.61 183 THR F CA 1
ATOM 22239 C C . THR F 3 183 ? 19.656 56.364 -33.868 1.00 48.41 183 THR F C 1
ATOM 22240 O O . THR F 3 183 ? 20.742 56.326 -33.289 1.00 50.03 183 THR F O 1
ATOM 22251 N N . LEU F 3 184 ? 18.787 57.360 -33.728 1.00 48.96 184 LEU F N 1
ATOM 22252 C CA . LEU F 3 184 ? 19.043 58.509 -32.869 1.00 50.61 184 LEU F CA 1
ATOM 22253 C C . LEU F 3 184 ? 17.792 58.864 -32.081 1.00 49.28 184 LEU F C 1
ATOM 22254 O O . LEU F 3 184 ? 16.678 58.528 -32.484 1.00 48.43 184 LEU F O 1
ATOM 22270 N N . SER F 3 185 ? 17.980 59.541 -30.954 1.00 50.54 185 SER F N 1
ATOM 22271 C CA . SER F 3 185 ? 16.860 60.094 -30.206 1.00 50.86 185 SER F CA 1
ATOM 22272 C C . SER F 3 185 ? 16.224 61.215 -31.016 1.00 50.09 185 SER F C 1
ATOM 22273 O O . SER F 3 185 ? 16.866 61.791 -31.895 1.00 49.44 185 SER F O 1
ATOM 22281 N N . LYS F 3 186 ? 14.963 61.518 -30.727 1.00 52.70 186 LYS F N 1
ATOM 22282 C CA . LYS F 3 186 ? 14.281 62.628 -31.383 1.00 58.71 186 LYS F CA 1
ATOM 22283 C C . LYS F 3 186 ? 15.025 63.929 -31.104 1.00 62.78 186 LYS F C 1
ATOM 22284 O O . LYS F 3 186 ? 15.085 64.819 -31.952 1.00 60.24 186 LYS F O 1
ATOM 22303 N N . ALA F 3 187 ? 15.593 64.024 -29.906 1.00 68.25 187 ALA F N 1
ATOM 22304 C CA . ALA F 3 187 ? 16.344 65.203 -29.500 1.00 72.61 187 ALA F CA 1
ATOM 22305 C C . ALA F 3 187 ? 17.603 65.365 -30.345 1.00 72.65 187 ALA F C 1
ATOM 22306 O O . ALA F 3 187 ? 17.836 66.423 -30.928 1.00 74.93 187 ALA F O 1
ATOM 22313 N N . ASP F 3 188 ? 18.407 64.309 -30.412 1.00 70.04 188 ASP F N 1
ATOM 22314 C CA . ASP F 3 188 ? 19.665 64.346 -31.151 1.00 68.69 188 ASP F CA 1
ATOM 22315 C C . ASP F 3 188 ? 19.432 64.512 -32.648 1.00 61.72 188 ASP F C 1
ATOM 22316 O O . ASP F 3 188 ? 20.199 65.196 -33.329 1.00 62.99 188 ASP F O 1
ATOM 22325 N N . TYR F 3 189 ? 18.376 63.885 -33.160 1.00 55.88 189 TYR F N 1
ATOM 22326 C CA . TYR F 3 189 ? 18.052 63.984 -34.579 1.00 52.14 189 TYR F CA 1
ATOM 22327 C C . TYR F 3 189 ? 17.727 65.422 -34.966 1.00 56.03 189 TYR F C 1
ATOM 22328 O O . TYR F 3 189 ? 18.101 65.882 -36.044 1.00 55.73 189 TYR F O 1
ATOM 22346 N N . GLU F 3 190 ? 17.042 66.131 -34.075 1.00 61.15 190 GLU F N 1
ATOM 22347 C CA . GLU F 3 190 ? 16.559 67.476 -34.369 1.00 67.62 190 GLU F CA 1
ATOM 22348 C C . GLU F 3 190 ? 17.592 68.565 -34.072 1.00 70.72 190 GLU F C 1
ATOM 22349 O O . GLU F 3 190 ? 17.346 69.742 -34.338 1.00 73.62 190 GLU F O 1
ATOM 22361 N N . LYS F 3 191 ? 18.743 68.179 -33.529 1.00 70.03 191 LYS F N 1
ATOM 22362 C CA . LYS F 3 191 ? 19.840 69.127 -33.343 1.00 71.45 191 LYS F CA 1
ATOM 22363 C C . LYS F 3 191 ? 20.531 69.417 -34.673 1.00 70.12 191 LYS F C 1
ATOM 22364 O O . LYS F 3 191 ? 21.003 70.530 -34.905 1.00 73.66 191 LYS F O 1
ATOM 22383 N N . HIS F 3 192 ? 20.578 68.408 -35.540 1.00 65.54 192 HIS F N 1
ATOM 22384 C CA . HIS F 3 192 ? 21.384 68.464 -36.757 1.00 63.97 192 HIS F CA 1
ATOM 22385 C C . HIS F 3 192 ? 20.528 68.523 -38.020 1.00 61.03 192 HIS F C 1
ATOM 22386 O O . HIS F 3 192 ? 19.364 68.123 -38.012 1.00 59.68 192 HIS F O 1
ATOM 22400 N N . LYS F 3 193 ? 21.124 69.016 -39.103 1.00 60.67 193 LYS F N 1
ATOM 22401 C CA . LYS F 3 193 ? 20.400 69.296 -40.340 1.00 58.06 193 LYS F CA 1
ATOM 22402 C C . LYS F 3 193 ? 20.721 68.301 -41.454 1.00 54.77 193 LYS F C 1
ATOM 22403 O O . LYS F 3 193 ? 19.816 67.760 -42.085 1.00 54.82 193 LYS F O 1
ATOM 22422 N N . VAL F 3 194 ? 22.009 68.069 -41.691 1.00 54.51 194 VAL F N 1
ATOM 22423 C CA . VAL F 3 194 ? 22.453 67.269 -42.830 1.00 54.71 194 VAL F CA 1
ATOM 22424 C C . VAL F 3 194 ? 22.695 65.816 -42.442 1.00 54.05 194 VAL F C 1
ATOM 22425 O O . VAL F 3 194 ? 23.490 65.531 -41.549 1.00 55.75 194 VAL F O 1
ATOM 22438 N N . TYR F 3 195 ? 22.007 64.907 -43.128 1.00 50.89 195 TYR F N 1
ATOM 22439 C CA . TYR F 3 195 ? 22.184 63.472 -42.928 1.00 48.83 195 TYR F CA 1
ATOM 22440 C C . TYR F 3 195 ? 22.603 62.812 -44.234 1.00 47.32 195 TYR F C 1
ATOM 22441 O O . TYR F 3 195 ? 21.963 62.999 -45.266 1.00 45.77 195 TYR F O 1
ATOM 22459 N N . ALA F 3 196 ? 23.683 62.038 -44.177 1.00 47.89 196 ALA F N 1
ATOM 22460 C CA . ALA F 3 196 ? 24.274 61.447 -45.372 1.00 47.02 196 ALA F CA 1
ATOM 22461 C C . ALA F 3 196 ? 24.820 60.046 -45.103 1.00 46.54 196 ALA F C 1
ATOM 22462 O O . ALA F 3 196 ? 25.422 59.800 -44.059 1.00 48.28 196 ALA F O 1
ATOM 22469 N N . CYS F 3 197 ? 24.595 59.134 -46.048 1.00 45.69 197 CYS F N 1
ATOM 22470 C CA . CYS F 3 197 ? 25.249 57.828 -46.025 1.00 48.46 197 CYS F CA 1
ATOM 22471 C C . CYS F 3 197 ? 26.158 57.712 -47.249 1.00 45.66 197 CYS F C 1
ATOM 22472 O O . CYS F 3 197 ? 25.741 57.990 -48.375 1.00 41.98 197 CYS F O 1
ATOM 22479 N N . GLU F 3 198 ? 27.410 57.330 -47.006 1.00 47.80 198 GLU F N 1
ATOM 22480 C CA . GLU F 3 198 ? 28.420 57.238 -48.056 1.00 46.99 198 GLU F CA 1
ATOM 22481 C C . GLU F 3 198 ? 28.767 55.781 -48.322 1.00 44.76 198 GLU F C 1
ATOM 22482 O O . GLU F 3 198 ? 29.110 55.037 -47.403 1.00 45.50 198 GLU F O 1
ATOM 22494 N N . VAL F 3 199 ? 28.685 55.388 -49.589 1.00 44.11 199 VAL F N 1
ATOM 22495 C CA . VAL F 3 199 ? 28.844 53.993 -49.985 1.00 45.38 199 VAL F CA 1
ATOM 22496 C C . VAL F 3 199 ? 30.116 53.780 -50.801 1.00 48.48 199 VAL F C 1
ATOM 22497 O O . VAL F 3 199 ? 30.374 54.506 -51.761 1.00 51.34 199 VAL F O 1
ATOM 22510 N N . THR F 3 200 ? 30.900 52.777 -50.409 1.00 47.78 200 THR F N 1
ATOM 22511 C CA . THR F 3 200 ? 32.093 52.376 -51.151 1.00 48.92 200 THR F CA 1
ATOM 22512 C C . THR F 3 200 ? 31.942 50.928 -51.601 1.00 46.61 200 THR F C 1
ATOM 22513 O O . THR F 3 200 ? 31.606 50.053 -50.803 1.00 44.04 200 THR F O 1
ATOM 22524 N N . HIS F 3 201 ? 32.193 50.682 -52.882 1.00 48.86 201 HIS F N 1
ATOM 22525 C CA . HIS F 3 201 ? 32.024 49.352 -53.454 1.00 47.89 201 HIS F CA 1
ATOM 22526 C C . HIS F 3 201 ? 32.886 49.215 -54.703 1.00 47.78 201 HIS F C 1
ATOM 22527 O O . HIS F 3 201 ? 33.041 50.173 -55.459 1.00 47.73 201 HIS F O 1
ATOM 22541 N N . GLN F 3 202 ? 33.442 48.026 -54.924 1.00 48.69 202 GLN F N 1
ATOM 22542 C CA . GLN F 3 202 ? 34.405 47.823 -56.008 1.00 51.20 202 GLN F CA 1
ATOM 22543 C C . GLN F 3 202 ? 33.771 47.960 -57.394 1.00 51.17 202 GLN F C 1
ATOM 22544 O O . GLN F 3 202 ? 34.467 47.912 -58.408 1.00 51.65 202 GLN F O 1
ATOM 22558 N N . GLY F 3 203 ? 32.453 48.137 -57.428 1.00 51.78 203 GLY F N 1
ATOM 22559 C CA . GLY F 3 203 ? 31.729 48.376 -58.665 1.00 52.38 203 GLY F CA 1
ATOM 22560 C C . GLY F 3 203 ? 31.598 49.860 -58.958 1.00 49.70 203 GLY F C 1
ATOM 22561 O O . GLY F 3 203 ? 31.268 50.255 -60.076 1.00 46.07 203 GLY F O 1
ATOM 22565 N N . LEU F 3 204 ? 31.850 50.680 -57.941 1.00 49.83 204 LEU F N 1
ATOM 22566 C CA . LEU F 3 204 ? 31.841 52.133 -58.086 1.00 49.42 204 LEU F CA 1
ATOM 22567 C C . LEU F 3 204 ? 33.264 52.650 -58.283 1.00 54.15 204 LEU F C 1
ATOM 22568 O O . LEU F 3 204 ? 34.180 52.239 -57.570 1.00 53.81 204 LEU F O 1
ATOM 22584 N N . SER F 3 205 ? 33.448 53.549 -59.246 1.00 60.09 205 SER F N 1
ATOM 22585 C CA . SER F 3 205 ? 34.758 54.150 -59.484 1.00 68.25 205 SER F CA 1
ATOM 22586 C C . SER F 3 205 ? 35.181 54.995 -58.286 1.00 72.37 205 SER F C 1
ATOM 22587 O O . SER F 3 205 ? 36.368 55.120 -57.985 1.00 77.60 205 SER F O 1
ATOM 22595 N N . SER F 3 206 ? 34.193 55.569 -57.607 1.00 68.76 206 SER F N 1
ATOM 22596 C CA . SER F 3 206 ? 34.429 56.395 -56.429 1.00 66.55 206 SER F CA 1
ATOM 22597 C C . SER F 3 206 ? 33.225 56.285 -55.497 1.00 60.51 206 SER F C 1
ATOM 22598 O O . SER F 3 206 ? 32.137 55.916 -55.938 1.00 57.38 206 SER F O 1
ATOM 22606 N N . PRO F 3 207 ? 33.413 56.597 -54.204 1.00 59.85 207 PRO F N 1
ATOM 22607 C CA . PRO F 3 207 ? 32.302 56.432 -53.260 1.00 56.28 207 PRO F CA 1
ATOM 22608 C C . PRO F 3 207 ? 31.097 57.318 -53.581 1.00 55.40 207 PRO F C 1
ATOM 22609 O O . PRO F 3 207 ? 31.269 58.466 -53.993 1.00 56.25 207 PRO F O 1
ATOM 22620 N N . VAL F 3 208 ? 29.896 56.772 -53.395 1.00 53.90 208 VAL F N 1
ATOM 22621 C CA . VAL F 3 208 ? 28.655 57.488 -53.682 1.00 54.16 208 VAL F CA 1
ATOM 22622 C C . VAL F 3 208 ? 27.976 57.930 -52.390 1.00 52.27 208 VAL F C 1
ATOM 22623 O O . VAL F 3 208 ? 2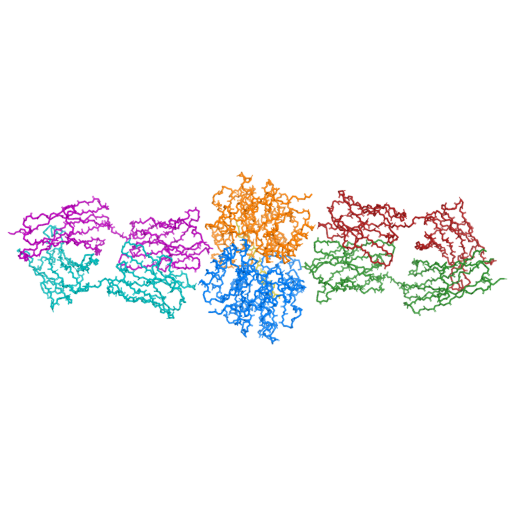7.932 57.180 -51.413 1.00 50.54 208 VAL F O 1
ATOM 22636 N N . THR F 3 209 ? 27.432 59.144 -52.405 1.00 52.69 209 THR F N 1
ATOM 22637 C CA . THR F 3 209 ? 26.772 59.713 -51.235 1.00 51.40 209 THR F CA 1
ATOM 22638 C C . THR F 3 209 ? 25.346 60.148 -51.555 1.00 48.51 209 THR F C 1
ATOM 22639 O O . THR F 3 209 ? 25.109 60.894 -52.505 1.00 50.77 209 THR F O 1
ATOM 22650 N N . LYS F 3 210 ? 24.402 59.663 -50.753 1.00 42.91 210 LYS F N 1
ATOM 22651 C CA . LYS F 3 210 ? 23.028 60.148 -50.784 1.00 40.54 210 LYS F CA 1
ATOM 22652 C C . LYS F 3 210 ? 22.756 60.873 -49.476 1.00 41.54 210 LYS F C 1
ATOM 22653 O O . LYS F 3 210 ? 23.238 60.457 -48.423 1.00 41.14 210 LYS F O 1
ATOM 22672 N N . SER F 3 211 ? 21.991 61.956 -49.539 1.00 44.06 211 SER F N 1
ATOM 22673 C CA . SER F 3 211 ? 21.753 62.768 -48.354 1.00 46.71 211 SER F CA 1
ATOM 22674 C C . SER F 3 211 ? 20.465 63.572 -48.436 1.00 45.93 211 SER F C 1
ATOM 22675 O O . SER F 3 211 ? 19.873 63.720 -49.505 1.00 45.00 211 SER F O 1
ATOM 22683 N N . PHE F 3 212 ? 20.041 64.081 -47.284 1.00 47.13 212 PHE F N 1
ATOM 22684 C CA . PHE F 3 212 ? 18.898 64.979 -47.203 1.00 48.46 212 PHE F CA 1
ATOM 22685 C C . PHE F 3 212 ? 19.118 65.987 -46.083 1.00 50.14 212 PHE F C 1
ATOM 22686 O O . PHE F 3 212 ? 19.971 65.789 -45.218 1.00 48.00 212 PHE F O 1
ATOM 22703 N N . ASN F 3 213 ? 18.346 67.068 -46.114 1.00 52.46 213 ASN F N 1
ATOM 22704 C CA . ASN F 3 213 ? 18.338 68.047 -45.036 1.00 55.03 213 ASN F CA 1
ATOM 22705 C C . ASN F 3 213 ? 17.065 67.897 -44.213 1.00 52.72 213 ASN F C 1
ATOM 22706 O O . ASN F 3 213 ? 15.964 67.905 -44.764 1.00 53.63 213 ASN F O 1
ATOM 22717 N N . ARG F 3 214 ? 17.215 67.747 -42.899 1.00 51.54 214 ARG F N 1
ATOM 22718 C CA . ARG F 3 214 ? 16.066 67.565 -42.016 1.00 53.59 214 ARG F CA 1
ATOM 22719 C C . ARG F 3 214 ? 15.079 68.716 -42.154 1.00 61.07 214 ARG F C 1
ATOM 22720 O O . ARG F 3 214 ? 15.460 69.886 -42.097 1.00 61.64 214 ARG F O 1
ATOM 22741 N N . GLY F 3 215 ? 13.809 68.373 -42.341 1.00 66.08 215 GLY F N 1
ATOM 22742 C CA . GLY F 3 215 ? 12.754 69.364 -42.427 1.00 74.83 215 GLY F CA 1
ATOM 22743 C C . GLY F 3 215 ? 12.685 70.059 -43.775 1.00 81.62 215 GLY F C 1
ATOM 22744 O O . GLY F 3 215 ? 12.162 71.170 -43.873 1.00 82.41 215 GLY F O 1
ATOM 22748 N N . GLU F 3 216 ? 13.219 69.413 -44.809 1.00 85.10 216 GLU F N 1
ATOM 22749 C CA . GLU F 3 216 ? 13.173 69.953 -46.167 1.00 92.16 216 GLU F CA 1
ATOM 22750 C C . GLU F 3 216 ? 12.659 68.914 -47.161 1.00 95.28 216 GLU F C 1
ATOM 22751 O O . GLU F 3 216 ? 13.191 67.806 -47.251 1.00 91.75 216 GLU F O 1
ATOM 22763 N N . CYS F 3 217 ? 11.624 69.289 -47.908 1.00 101.72 217 CYS F N 1
ATOM 22764 C CA . CYS F 3 217 ? 10.985 68.395 -48.866 1.00 107.52 217 CYS F CA 1
ATOM 22765 C C . CYS F 3 217 ? 11.415 68.736 -50.289 1.00 105.99 217 CYS F C 1
ATOM 22766 O O . CYS F 3 217 ? 11.974 67.901 -50.999 1.00 104.29 217 CYS F O 1
ATOM 22774 N N . ARG G 4 15 ? 53.744 -12.101 6.437 1.00 123.11 266 ARG G N 1
ATOM 22775 C CA . ARG G 4 15 ? 52.357 -11.812 6.778 1.00 123.83 266 ARG G CA 1
ATOM 22776 C C . ARG G 4 15 ? 51.794 -10.666 5.946 1.00 129.09 266 ARG G C 1
ATOM 22777 O O . ARG G 4 15 ? 50.629 -10.298 6.099 1.00 125.84 266 ARG G O 1
ATOM 22798 N N . TRP G 4 16 ? 52.621 -10.097 5.075 1.00 137.08 267 TRP G N 1
ATOM 22799 C CA . TRP G 4 16 ? 52.183 -8.996 4.226 1.00 140.27 267 TRP G CA 1
ATOM 22800 C C . TRP G 4 16 ? 51.014 -9.430 3.349 1.00 133.49 267 TRP G C 1
ATOM 22801 O O . TRP G 4 16 ? 50.181 -8.613 2.963 1.00 136.96 267 TRP G O 1
ATOM 22822 N N . ARG G 4 17 ? 50.955 -10.723 3.049 1.00 124.95 268 ARG G N 1
ATOM 22823 C CA . ARG G 4 17 ? 49.835 -11.283 2.307 1.00 114.51 268 ARG G CA 1
ATOM 22824 C C . ARG G 4 17 ? 48.572 -11.284 3.161 1.00 110.47 268 ARG G C 1
ATOM 22825 O O . ARG G 4 17 ? 47.464 -11.114 2.651 1.00 107.38 268 ARG G O 1
ATOM 22846 N N . VAL G 4 18 ? 48.749 -11.473 4.465 1.00 110.40 269 VAL G N 1
ATOM 22847 C CA . VAL G 4 18 ? 47.624 -11.543 5.389 1.00 108.99 269 VAL G CA 1
ATOM 22848 C C . VAL G 4 18 ? 46.982 -10.172 5.583 1.00 109.83 269 VAL G C 1
ATOM 22849 O O . VAL G 4 18 ? 45.761 -10.075 5.700 1.00 106.70 269 VAL G O 1
ATOM 22862 N N . TYR G 4 19 ? 47.798 -9.120 5.620 1.00 112.69 270 TYR G N 1
ATOM 22863 C CA . TYR G 4 19 ? 47.275 -7.760 5.738 1.00 115.21 270 TYR G CA 1
ATOM 22864 C C . TYR G 4 19 ? 46.284 -7.486 4.617 1.00 117.02 270 TYR G C 1
ATOM 22865 O O . TYR G 4 19 ? 45.201 -6.949 4.845 1.00 115.50 270 TYR G O 1
ATOM 22883 N N . LEU G 4 20 ? 46.672 -7.864 3.402 1.00 119.04 271 LEU G N 1
ATOM 22884 C CA . LEU G 4 20 ? 45.890 -7.562 2.211 1.00 119.01 271 LEU G CA 1
ATOM 22885 C C . LEU G 4 20 ? 44.543 -8.280 2.208 1.00 115.31 271 LEU G C 1
ATOM 22886 O O . LEU G 4 20 ? 43.565 -7.763 1.671 1.00 117.32 271 LEU G O 1
ATOM 22902 N N . LEU G 4 21 ? 44.490 -9.470 2.795 1.00 111.96 272 LEU G N 1
ATOM 22903 C CA . LEU G 4 21 ? 43.220 -10.171 2.939 1.00 102.87 272 LEU G CA 1
ATOM 22904 C C . LEU G 4 21 ? 42.351 -9.463 3.973 1.00 102.89 272 LEU G C 1
ATOM 22905 O O . LEU G 4 21 ? 41.172 -9.210 3.731 1.00 101.57 272 LEU G O 1
ATOM 22921 N N . ILE G 4 22 ? 42.946 -9.138 5.118 1.00 104.23 273 ILE G N 1
ATOM 22922 C CA . ILE G 4 22 ? 42.232 -8.456 6.192 1.00 104.88 273 ILE G CA 1
ATOM 22923 C C . ILE G 4 22 ? 41.585 -7.160 5.712 1.00 107.37 273 ILE G C 1
ATOM 22924 O O . ILE G 4 22 ? 40.388 -6.966 5.901 1.00 103.10 273 ILE G O 1
ATOM 22940 N N . VAL G 4 23 ? 42.373 -6.274 5.107 1.00 110.65 274 VAL G N 1
ATOM 22941 C CA . VAL G 4 23 ? 41.842 -5.007 4.606 1.00 114.11 274 VAL G CA 1
ATOM 22942 C C . VAL G 4 23 ? 40.674 -5.253 3.657 1.00 116.12 274 VAL G C 1
ATOM 22943 O O . VAL G 4 23 ? 39.680 -4.537 3.700 1.00 113.51 274 VAL G O 1
ATOM 22956 N N . LEU G 4 24 ? 40.786 -6.278 2.819 1.00 119.26 275 LEU G N 1
ATOM 22957 C CA . LEU G 4 24 ? 39.707 -6.629 1.901 1.00 121.38 275 LEU G CA 1
ATOM 22958 C C . LEU G 4 24 ? 38.607 -7.403 2.625 1.00 120.44 275 LEU G C 1
ATOM 22959 O O . LEU G 4 24 ? 37.476 -7.481 2.145 1.00 118.51 275 LEU G O 1
ATOM 22975 N N . LEU G 4 25 ? 38.943 -7.974 3.779 1.00 120.06 276 LEU G N 1
ATOM 22976 C CA . LEU G 4 25 ? 37.957 -8.665 4.604 1.00 115.51 276 LEU G CA 1
ATOM 22977 C C . LEU G 4 25 ? 37.065 -7.667 5.330 1.00 110.53 276 LEU G C 1
ATOM 22978 O O . LEU G 4 25 ? 35.845 -7.822 5.349 1.00 111.18 276 LEU G O 1
ATOM 22994 N N . VAL G 4 26 ? 37.677 -6.648 5.931 1.00 107.95 277 VAL G N 1
ATOM 22995 C CA . VAL G 4 26 ? 36.925 -5.638 6.668 1.00 104.43 277 VAL G CA 1
ATOM 22996 C C . VAL G 4 26 ? 35.926 -4.947 5.746 1.00 105.78 277 VAL G C 1
ATOM 22997 O O . VAL G 4 26 ? 34.745 -4.855 6.073 1.00 101.05 277 VAL G O 1
ATOM 23010 N N . MET G 4 27 ? 36.401 -4.475 4.595 1.00 111.04 278 MET G N 1
ATOM 23011 C CA . MET G 4 27 ? 35.542 -3.776 3.643 1.00 117.20 278 MET G CA 1
ATOM 23012 C C . MET G 4 27 ? 34.344 -4.628 3.237 1.00 118.47 278 MET G C 1
ATOM 23013 O O . MET G 4 27 ? 33.208 -4.153 3.241 1.00 116.92 278 MET G O 1
ATOM 23027 N N . LEU G 4 28 ? 34.596 -5.887 2.892 1.00 119.88 279 LEU G N 1
ATOM 23028 C CA . LEU G 4 28 ? 33.534 -6.766 2.415 1.00 119.15 279 LEU G CA 1
ATOM 23029 C C . LEU G 4 28 ? 32.657 -7.255 3.568 1.00 117.31 279 LEU G C 1
ATOM 23030 O O . LEU G 4 28 ? 31.589 -7.820 3.346 1.00 116.56 279 LEU G O 1
ATOM 23046 N N . LEU G 4 29 ? 33.122 -7.033 4.794 1.00 116.11 280 LEU G N 1
ATOM 23047 C CA . LEU G 4 29 ? 32.287 -7.156 5.986 1.00 113.06 280 LEU G CA 1
ATOM 23048 C C . LEU G 4 29 ? 31.576 -5.833 6.247 1.00 111.88 280 LEU G C 1
ATOM 23049 O O . LEU G 4 29 ? 30.453 -5.793 6.752 1.00 109.87 280 LEU G O 1
ATOM 23065 N N . PHE G 4 30 ? 32.262 -4.754 5.888 1.00 112.75 281 PHE G N 1
ATOM 23066 C CA . PHE G 4 30 ? 31.864 -3.391 6.224 1.00 112.02 281 PHE G CA 1
ATOM 23067 C C . PHE G 4 30 ? 30.663 -2.900 5.413 1.00 107.24 281 PHE G C 1
ATOM 23068 O O . PHE G 4 30 ? 29.880 -2.078 5.889 1.00 109.51 281 PHE G O 1
ATOM 23085 N N . ILE G 4 31 ? 30.510 -3.416 4.197 1.00 103.70 282 ILE G N 1
ATOM 23086 C CA . ILE G 4 31 ? 29.392 -3.034 3.335 1.00 95.14 282 ILE G CA 1
ATOM 23087 C C . ILE G 4 31 ? 28.078 -3.589 3.886 1.00 94.23 282 ILE G C 1
ATOM 23088 O O . ILE G 4 31 ? 27.046 -2.919 3.847 1.00 93.39 282 ILE G O 1
ATOM 23104 N N . PHE G 4 32 ? 28.123 -4.816 4.398 1.00 93.59 283 PHE G N 1
ATOM 23105 C CA . PHE G 4 32 ? 26.931 -5.474 4.928 1.00 92.14 283 PHE G CA 1
ATOM 23106 C C . PHE G 4 32 ? 26.437 -4.824 6.217 1.00 93.76 283 PHE G C 1
ATOM 23107 O O . PHE G 4 32 ? 25.258 -4.918 6.552 1.00 90.83 283 PHE G O 1
ATOM 23124 N N . LEU G 4 33 ? 27.341 -4.180 6.946 1.00 96.31 284 LEU G N 1
ATOM 23125 C CA . LEU G 4 33 ? 26.974 -3.525 8.196 1.00 100.58 284 LEU G CA 1
ATOM 23126 C C . LEU G 4 33 ? 26.209 -2.228 7.935 1.00 107.05 284 LEU G C 1
ATOM 23127 O O . LEU G 4 33 ? 25.246 -1.919 8.636 1.00 102.23 284 LEU G O 1
ATOM 23143 N N . ILE G 4 34 ? 26.634 -1.477 6.923 1.00 117.92 285 ILE G N 1
ATOM 23144 C CA . ILE G 4 34 ? 25.965 -0.230 6.558 1.00 122.09 285 ILE G CA 1
ATOM 23145 C C . ILE G 4 34 ? 24.586 -0.479 5.956 1.00 117.18 285 ILE G C 1
ATOM 23146 O O . ILE G 4 34 ? 23.658 0.301 6.176 1.00 121.97 285 ILE G O 1
ATOM 23162 N N . MET G 4 35 ? 24.464 -1.567 5.200 1.00 106.54 286 MET G N 1
ATOM 23163 C CA . MET G 4 35 ? 23.318 -1.787 4.318 1.00 95.69 286 MET G CA 1
ATOM 23164 C C . MET G 4 35 ? 21.964 -1.678 5.010 1.00 93.18 286 MET G C 1
ATOM 23165 O O . MET G 4 35 ? 21.857 -1.789 6.232 1.00 91.40 286 MET G O 1
ATOM 23179 N N . LYS G 4 36 ? 20.931 -1.476 4.198 1.00 92.86 287 LYS G N 1
ATOM 23180 C CA . LYS G 4 36 ? 19.554 -1.435 4.676 1.00 93.12 287 LYS G CA 1
ATOM 23181 C C . LYS G 4 36 ? 18.872 -2.783 4.454 1.00 89.99 287 LYS G C 1
ATOM 23182 O O . LYS G 4 36 ? 18.226 -3.321 5.352 1.00 88.00 287 LYS G O 1
#

Organism: Saccharomyces cerevisiae (strain ATCC 204508 / S288c) (NCBI:txid559292)

CATH classification: 3.40.50.300